Protein 9EY0 (pdb70)

GO terms:
  GO:0005515 protein binding (F, IPI)
  GO:0000049 tRNA binding (F, IDA)
  GO:0042645 mitochondrial nucleoid (C, IDA)
  GO:0003857 (3S)-3-hydroxyacyl-CoA dehydrogenase (NAD+) activity (F, IDA)
  GO:0008709 cholate 7-alpha-dehydrogenase (NAD+) activity (F, IDA)
  GO:0044594 17-beta-hydroxysteroid dehydrogenase (NAD+) activity (F, IDA)
  GO:0030678 mitochondrial ribonuclease P complex (C, IDA)
  GO:1990180 mitochondrial tRNA 3'-end processing (P, IDA)
  GO:0051289 protein homotetramerization (P, IDA)
  GO:0097745 mitochondrial tRNA 5'-end processing (P, IDA)
  GO:0006550 L-isoleucine catabolic process (P, IDA)
  GO:0006635 fatty acid beta-oxidation (P, IDA)
  GO:0006699 bile acid biosynthetic process (P, IDA)
  GO:0008207 C21-steroid hormone metabolic process (P, IDA)
  GO:0008209 androgen metabolic process (P, IDA)
  GO:0008210 estrogen metabolic process (P, IDA)
  GO:0106281 chenodeoxycholate 7-alpha-dehydrogenase (NAD+) activity (F, IDA)
  GO:0106282 isoursodeoxycholate 7-beta-dehydrogenase (NAD+) activity (F, IDA)
  GO:0106283 ursodeoxycholate 7-beta-dehydrogenase (NAD+) activity (F, IDA)
  GO:0062173 brexanolone metabolic process (P, IDA)

Foldseek 3Di:
DLALAEEEFEQCQFFLNVLLQLVSLVVHYAYEYEYAPPSPSQVSQVVSPPSYYYQHAALLDLVSLLSSVVVSCVSRNAHAEYEYDDFAFDQAACADPVVRDHDDPVRLVVRQSRLAVSLVSNLVNNLVRLLVAAQDPVQASHEYEYEAALLCVPNDGRGPSNNVRSVNCLVCQQVVLVVCVVNHYAGEYEHEYFAPGPNNVPDDPVVQQVVLCQQPPPSGGHYSNVVSVVVVVCRPDSPDGSYYHYHYNPGDDDD/DLAAAEEEQEPCQFFLNVLLQLVSLVVRYAYEYEYAPPSNSQVSQVVSPPSYHYQHAALLDLVSLLSSVVVSCVSRNAHAEYEYPWFDFWFDACADPVVRDHDDVPVLVVRLSTLAVSLVSNVVNNLVRLLPADQDPLGASHEYEHEAALCLPPNDGRRPSNNVNSVVCLVCQQVVLVVCVVSRYAGEYEHEYFAPTPVLVVDDCVVQQVCLCQQPPPSGHHYSNVVSVVVVVCSPDSPHHSYYHYHYNPGHDDD/DLAAAEEEQEQCLFFLNVLLQLVSLVVHYAYEYEEAPVGPNQVSQVVSPLSYYYQHAALLDLVSLLVSVVVSCVSRNAHAEYEADDADAFFAACADPVVGDHDDPVSLVVRLSRLAVSLVSNLVNNLVRLLPADQDPVGASHEYEYEAALLCPPNDGRCPSNNVNSVNCLVCQQVVLVVCVVSHYAGEYEHEYFACTPVNVPDDVVVQQVCLCQQPPPSHHHYSNVSSVVVVVCRPDSPDGSYYHYNYNPGRDDD/DLALAEEEQEPCQFFLSVLLCLVSLVVRYAYEYEEAPPSRSQVSQVVSPLSYYYQHAALLDLVSLLVSVVVSCVSRNAHAEYHADWFDFWQAACADPVVRDHDDVVVLVVRLSTLAVSLVSNVVNNLVRLLPADQDPVGASHEYEYEAALCCPFNDGRRPSNNVRSVNCLVCQQVVLVVCVVSRYAGEYEHEYQAPTPVLVVPDPVVSLVCLCQQPPPSGGHYSNVVSVVVVVCRPDSPHGSYYHYHYNPGRDDD/DDDLVVVVVVCPPVPPFAAFFWKKKWWAALQALLQHGKIKIDTPNAIEIEQQAFCSVQLCQAQVNDLLGHAEYEYFALDNSRCFNVLVSLVVNQVSQAAEHEYEYAPLVVLLVVLLCLQSPDSPRYHYHYAYLPHDWDDDSFKIKHWDWFAFCLPRRITIKIKIWTAKGFFDADPVVCVVVPQDDDDPSCVPCVVCLRVQHWDADPNDTDTSPVRGDHIDRTAMEMEGEDADQRRLVRVLPPPVLLVQAQDDVRAHAEYEYAYEPVNCQDPSNLVSVCSNDLNYAYEYRHNVDFADRLLLQQLVLLLLCLLPCVQRPHWDTADDGPRDHDRGARRWMAIDPPDGDTDPPSGDDRDNVVSNVVSVPFDCQVVLSVVLCCCPVVHDADPDDDDPDFKKWFQAFAAAQQHSWGAQGKMKTDHDQQAIEIAFFAGSSLSSLCRLQHNCSLSVLRRHAEYEFQASRNSTHSGVQVSQVVSVVSCVVVPHDQAAHEYEYAPSVVSSQVSCCVRRHNRCRNHDYAYNQQQAPPGDDDDVSNVVSVVSSCVSSQFPGWHKDAAQDPPRGIWIKTHHPVGAIETEHDFHFLDPVSLVVQAAHAEYEAEAAAEPPCVVVCVVRHHYHPVRRVVSCVSSVYQAYEYGSYYCLLSQDDADDPVDDLRYAYDTRRGMDDSSCSNVRVSSVVSSCSSCVVVNVPSCVVVVVVVVVVVD/DVQVVVVVVVVVVVLLAADDDDVVLSVVLVPPPDVVSNSVSRNVVSVVVVCVVVVVVVVVVVVVVVVVVVVVHDDDDDDPPVVVVLVVVLLVLLLVQLVDFQEEEEEAPCLVVDDPVFLLVLLVLVVLQLVVQSPAPRHHQYEYELDDCPGPNNVSNCVVCVVCPVVDSHHYDNHHPVVVDPQAQEEEEDQPAPAADAAQDRSHYYYYYSGGPPPDDPCPSVVVCVVDVHHYYYYVCVVWFAFDDDDRDDGSNLVSQLSSCRVVVHHCVVSCPSPDCVGTDDTD

Radius of gyration: 51.42 Å; Cα contacts (8 Å, |Δi|>4): 4508; chains: 6; bounding box: 85×102×154 Å

Secondary structure (DSSP, 8-state):
--TT-EEEEETTTSHHHHHHHHHHHHTT-EEEEEE-GGG-HHHHHHHH-TTEEEEE--TT-HHHHHHHHHHHHHHHS---EEEE---------SEETTTTEE--HHHHHHHIIIIIIHHHHHHHHHHHHHHHSPP-TT---EEEEEE--GGGTS--TT-HHHHHHHHHHHHHHHHHHHHHTTTTEEEEEEEE-SBSSHHHHTS-HHHHHHHHHTSSSS-SPBPHHHHHHHHHHHHH-TT--S-EEEESSS-----/--TT-EEEEETTTSHHHHHHHHHHHHTT-EEEEE--GGG-HHHHHHHH-TTEEE----TT-HHHHHHHHHHHHHHHS---EEEE---------SEETTTTEE--HHHHHHHIIIIIIHHHHHHHHHHHHHHHSPP-TTS--EEEEEE--THHHH--TT-HHHHHHHHHHHHHHHHHHHHHTTTTEEEEEEEE-SB--HHHHTS-HHHHHHHHHHSSSS-SPBPHHHHHHHHHHHHH-TT--S-EEEESSS-----/--TT-EEEEETTTSHHHHHHHHHHHHTT-EEEEE--TTSTHHHHHHHH-TTEEE----TT-HHHHHHHHHHHHHHHS---EEEE---------SEETTTTEE--HHHHHHHIIIIIIHHHHHHHHHHHHHTTSPP-TT---EEEEEE--GGGTS--TT-HHHHHHHHHHHHHHHHHHHHHTTTTEEEEEE---SB--HHHHTS-HHHHHHHHHHSSSS-SPBPHHHHHHHHHHHHH-TT--S-EE--STT-----/--TT-EEEEETTTSTHHHHHHHHHHHTT-EEEEEE-GGG-HHHHHHHH-TTEEEEE--TT-HHHHHHHHHHHHHHHS---EEEE---------SEETTTTEE--HHHHHHHIIIIIIHHHHHHHHHHHHHHTSPP-TT---EEEEEE--GGGTS--TT-HHHHHHHHHHHHHHHHHHHHHTTTTEEEEEE---SBSSHHHHHS-HHHHHHHHHHSSSS-SPBPHHHHHHHHHHHHH-TT--S-EE--SSS-----/--HHHHHHHHHTTT-S--S-S-EEEEEEEE--TTT-EEEEEEESS-EEEE---TTHHHHHHHTT--STT--EEE-SSSSHHHHTTHHHHHHHHHHHT-SEEEEEESTTHHHHHHHHHHHH---TTSEEEEEETTSPPEE-SSEEEEEEEEE----TTEEEEEEEEEPPBPPPB-HHHHHHHT---SGGGTHHHHHHHHTT--EEETTEEE-TTTTBPPPB---EEEEEE--SGGGHHHHHT-HHHHHHHS-SSS--SEEEEE--HHHHTSHHHHHHHHHT-TTSEEEE-STT----S-HHHHHHHHHHHHH-TTTSPPP------SS--EE--TT-EEEEES--EEE-TT-----HHHHHHHHHTSSSHHHHHHHHHHHHHSSPPPSS---S-SEEEEEE-BSSS--SS-PBSEEEEEEETTEEEES---TTHHHHHHHHHGGGHHHHHHTEEEEE---S-HHHHTTHHHHHHHHHHHHHHHTPPP-PEEEEE-TTHHHHHHHHHHHT---GGGEEEEESSTTBTTPPP--HHHHHHHHHHHHHHTEEEEEB-B-BSSSS-B-EEEEETTS-EEEE--S-BS-HHHHHHTTT-SEEEEE--B-TT-HHHHHHHT--BHHHHHHHHHHHT-S-EEEE---TTSSS-----TT--TTEEE--TTEEEEGGGGGGGGGGHHHHHHHTHHHHHHHHHHHHHHHHHHH-/-HHHHHHHHHHHHT-S--S---HHHHHHHHH--SHHHHHHHHHHHHHHHHHHHHHHHHHHHHHHHHHHHHHH----SS-S-HHHHHHHHHHHHHHHHHHHSPEEEEE---GGG--HHHHHHHHHHHHHHHHHHHHSSS--EEEEES--TTSHHHHHHHHHHGGGGGG-SSEE-SS-GGGTS-GGGEEEE-TT-SSBP-S--TTSEEEEE----SS--TTHHHHHHHHTT-EEEB--HHHHEEE-SS-S---HHHHHHHHHHHHTT--HHHHGGGS-GGGEEEE-

Solvent-accessible surface area: 75949 Å² total; per-residue (Å²): 116,1,153,52,44,8,1,0,0,3,8,0,4,52,22,18,0,25,13,0,0,85,79,2,22,68,84,22,1,13,0,0,0,0,21,75,94,130,37,40,0,87,66,40,3,152,148,28,32,142,66,6,26,22,0,73,3,41,10,33,32,67,145,48,0,90,87,3,5,63,73,0,68,70,108,48,40,76,0,10,2,0,0,6,22,25,30,56,43,24,68,16,36,0,23,18,54,74,101,53,85,46,1,74,32,103,36,0,32,96,0,0,28,29,0,0,11,0,8,0,0,0,0,1,18,0,0,11,36,0,6,103,5,124,68,67,188,45,26,41,44,2,2,0,0,0,12,1,12,7,2,7,78,8,0,31,11,1,41,0,0,16,0,0,0,6,3,0,1,35,3,0,1,6,0,0,0,5,4,0,7,105,15,1,0,0,0,0,0,0,0,9,16,5,5,41,19,86,75,19,88,97,38,50,128,39,0,13,87,28,2,15,61,31,2,26,19,8,67,91,45,0,68,28,53,14,0,1,23,0,0,14,5,0,11,62,0,56,0,0,0,3,13,23,0,24,0,1,0,1,3,38,8,12,35,114,4,145,53,46,6,0,0,0,2,9,0,4,58,19,24,1,27,15,0,0,89,79,2,20,67,77,21,0,9,0,0,0,0,24,75,96,135,40,27,0,93,36,40,7,155,143,28,30,141,64,9,28,28,0,66,3,45,12,35,37,69,140,36,0,88,76,3,4,60,73,0,73,69,120,50,43,97,0,13,1,0,0,5,22,22,37,69,53,22,96,25,84,0,18,25,51,189,152,52,99,47,2,58,18,112,33,0,45,119,0,0,33,33,0,0,16,1,8,0,0,1,0,6,21,0,0,13,31,0,6,123,10,137,57,65,178,46,28,36,30,2,0,0,0,2,14,1,10,4,6,8,74,6,0,53,50,6,44,0,1,38,0,0,0,9,3,0,1,37,1,2,4,7,0,0,0,5,3,0,9,96,10,1,0,1,0,0,0,0,0,9,18,26,8,25,16,75,118,21,74,94,82,80,112,177,63,20,83,104,26,17,66,62,2,22,17,6,65,81,28,0,68,26,59,20,0,0,28,2,0,17,6,0,9,61,1,57,0,1,0,2,19,21,1,25,0,1,0,0,7,20,14,59,74,116,2,154,52,45,6,1,0,0,3,8,0,7,63,18,22,0,27,15,0,0,95,82,1,20,66,81,27,1,13,0,0,0,1,25,72,96,135,33,49,0,99,60,42,5,156,153,29,33,126,64,8,28,18,1,69,3,44,11,37,40,68,128,51,0,69,71,2,2,63,65,0,85,70,96,50,42,77,0,15,2,1,0,4,22,25,41,34,5,6,18,16,63,0,19,28,74,199,134,51,88,44,0,64,15,119,35,0,36,79,0,1,36,33,1,0,15,0,10,0,0,1,1,6,20,0,0,13,44,0,5,115,9,127,71,70,176,44,28,36,45,2,2,0,0,2,16,1,14,7,2,8,75,8,0,14,29,0,9,0,1,28,0,0,0,11,4,0,2,31,3,2,5,6,0,1,0,6,0,0,8,110,11,1,0,0,0,0,0,0,0,6,14,8,7,21,21,80,72,12,74,90,46,79,123,117,3,21,95,24,3,20,74,37,0,25,18,7,68,82,33,0,67,33,59,16,0,1,26,2,0,13,5,0,13,55,1,51,0,0,0,2,15,20,0,23,0,1,0,0,5,36,10,3,46,117,3,146,48,48,6,1,0,0,2,6,0,3,61,18,24,1,23,16,0,0,89,82,2,20,69,81,18,1,12,0,0,0,0,27,82,97,130,41,27,0,91,53,44,7,165,144,32,33,121,58,7,30,27,1,66,4,50,10,31,38,72,146,50,0,75,69,4,7,62,71,0,73,69,97,48,38,97,0,11,1,0,0,5,20,21,39,63,41,21,102,28,71,0,12,29,44,185,133,52,102,50,2,68,23,122,35,0,39,108,0,0,37,30,0,0,21,0,8,0,0,0,1,6,19,0,0,13,43,0,5,121,7,139,55,66,177,50,28,35,44,3,0,0,0,2,11,2,12,4,3,7,74,10,0,48,52,4,43,0,0,33,0,0,0,8,3,0,2,31,2,2,6,3,0,0,0,6,5,0,9,117,10,2,0,0,0,0,0,0,0,12,6,30,9,32,18,82,97,21,90,86,79,80,130,177,60,11,95,116,16,14,70,66,1,24,18,5,73,84,42,0,67,27,58,16,0,1,25,1,0,15,5,0,10,60,0,53,0,0,0,1,16,20,0,27,0,0,0,0,6,24,16,33,89,146,30,164,42,62,82,49,101,132,177,62,21,130,56,25,144,56,34,12,0,92,36,1,37,2,11,0,0,0,0,7,13,25,25,6,21,25,0,0,4,1,38,0,78,46,6,26,0,0,0,1,0,1,20,14,0,5,10,4,0,60,16,28,173,12,133,18,33,89,1,35,1,0,1,0,0,43,13,34,3,56,7,0,0,1,0,0,13,0,2,41,19,0,49,118,51,38,2,69,96,0,16,0,0,0,0,54,12,0,69,68,0,18,69,0,2,98,57,25,24,22,96,22,159,69,9,86,33,36,31,60,26,38,91,27,109,107,27,120,13,42,0,0,18,0,49,19,12,53,4,100,25,156,124,54,86,37,7,0,0,0,0,0,0,66,0,54,76,42,57,9,102,30,59,26,101,90,2,68,149,88,44,21,71,34,29,126,79,53,22,63,92,43,55,47,12,16,79,89,33,116,54,30,85,54,157,74,135,91,15,95,0,94,113,13,12,56,122,42,47,103,7,15,1,2,0,0,0,16,0,25,61,100,43,5,0,56,15,0,15,107,25,72,35,0,93,125,20,11,52,111,102,134,32,91,3,4,0,0,0,0,12,3,46,46,81,2,4,88,31,77,83,0,21,109,0,0,109,96,9,21,136,106,8,68,10,0,0,3,10,76,84,6,93,31,31,6,4,32,42,1,22,45,10,2,14,8,1,26,39,0,18,64,83,0,0,32,88,22,59,73,101,154,142,35,99,11,114,62,38,62,0,49,2,15,0,33,4,19,6,2,85,153,114,73,48,36,123,113,30,50,51,104,47,50,55,110,102,17,42,92,65,0,74,130,48,109,97,0,89,123,19,13,93,78,4,84,130,46,27,107,121,24,139,81,71,110,122,144,85,72,130,74,1,30,0,1,0,0,0,0,0,16,74,38,4,50,71,12,1,2,2,1,0,0,0,0,9,6,25,89,111,9,2,1,0,0,0,0,0,9,13,0,6,2,0,0,0,21,18,34,0,102,70,0,36,110,1,0,18,21,7,18,1,1,1,0,0,0,29,66,36,15,0,0,3,0,1,0,10,0,0,32,37,3,57,101,1,2,71,84,81,61,87,106,76,85,59,2,15,0,0,0,0,69,99,0,91,32,0,0,71,60,0,34,67,46,3,25,76,0,31,94,4,16,23,22,0,30,0,124,20,12,38,102,84,30,120,139,30,65,102,51,28,56,154,42,27,64,26,0,34,153,58,0,65,5,112,78,4,40,1,11,93,12,127,25,50,164,98,0,6,0,0,0,0,28,25,95,92,53,33,36,0,0,2,1,2,2,0,23,28,9,98,36,0,12,157,24,0,123,82,2,16,0,0,0,0,0,1,7,1,10,31,43,8,68,104,62,0,80,130,99,48,23,0,0,3,32,52,0,10,52,0,0,92,116,0,86,0,73,2,1,0,0,2,6,0,7,33,110,3,31,52,0,2,21,37,11,134,77,42,58,122,65,5,1,3,0,5,6,0,3,44,0,11,11,33,23,12,77,25,9,28,84,2,32,67,0,7,97,10,15,3,40,44,40,40,97,75,5,60,77,90,54,120,106,65,103,70,81,134,118,70,82,90,19,88,98,58,1,83,89,7,72,97,69,54,69,89,11,2,126,129,34,85,106,91,42,9,120,26,0,95,112,24,149,40,95,82,30,29,110,143,46,0,121,102,11,83,55,98,32,129,80,114,102,58,164,91,122,166,121,117,103,95,58,51,25,118,98,108,19,130,108,141,187,195,53,104,23,25,46,220,56,23,108,145,10,41,75,34,12,37,6,11,73,9,2,46,8,13,55,38,20,18,34,0,0,1,2,0,24,0,28,138,86,21,121,132,119,0,11,66,45,0,0,34,28,2,38,80,0,6,12,86,5,63,138,29,117,55,8,4,15,2,27,4,0,24,5,71,109,106,14,43,0,23,136,26,0,53,138,105,29,117,119,81,18,97,124,1,22,0,40,41,16,97,104,24,7,33,102,64,25,84,87,121,19,1,2,1,12,16,46,61,6,101,77,78,0,82,80,18,82,37,82,40,9,0,0,8,14,0,29,14,33,116,44,94,58,100,23,25,21,33,51,36,1,134,157,58,134,14,58,9,19,16,22,3,8,55,103,42,2,38,16,99,107,47,65,70,62,23,45,9,14,27,20,0,47,0,0,6,26,14,8,58,109,15,86,25,83,100,0,1,78,73,1,21,116,169,19,16,80,39,56,132

Sequence (2008 aa):
SVKGLVAVITGGASGLGLATAERLVGQGASAVLLDLPNSGGEAQAKKLGNNCVFAPADVTSEKDVQTALALAKGKFGRVDVAVNCAGIAVASKTYNLKKGQTHTLEDFQRVLDVNLMGTFNVIRLVAGEMGQNEPDQGGQRGVIINTASVAAFEGQVGQAAYSASKGGIVGMTLPIARDLAPIGIRVMTIAPGLFGTPLLTSLPEKVCNFLASQVPFPSRLGDPAEYAHLVQAIIENPFLNGEVIRLDGAIRMQPSVKGLVAVITGGASGLGLATAERLVGQGASAVLLDLPNSGGEAQAKKLGNNCVFAPADVTSEKDVQTALALAKGKFGRVDVAVNCAGIAVASKTYNLKKGQTHTLEDFQRVLDVNLMGTFNVIRLVAGEMGQNEPDQGGQRGVIINTASVAAFEGQVGQAAYSASKGGIVGMTLPIARDLAPIGIRVMTIAPGLFGTPLLTSLPEKVCNFLASQVPFPSRLGDPAEYAHLVQAIIENPFLNGEVIRLDGAIRMQPSVKGLVAVITGGASGLGLATAERLVGQGASAVLLDLPNSGGEAQAKKLGNNCVFAPADVTSEKDVQTALALAKGKFGRVDVAVNCAGIAVASKTYNLKKGQTHTLEDFQRVLDVNLMGTFNVIRLVAGEMGQNEPDQGGQRGVIINTASVAAFEGQVGQAAYSASKGGIVGMTLPIARDLAPIGIRVMTIAPGLFGTPLLTSLPEKVCNFLASQVPFPSRLGDPAEYAHLVQAIIENPFLNGEVIRLDGAIRMQPSVKGLVAVITGGASGLGLATAERLVGQGASAVLLDLPNSGGEAQAKKLGNNCVFAPADVTSEKDVQTALALAKGKFGRVDVAVNCAGIAVASKTYNLKKGQTHTLEDFQRVLDVNLMGTFNVIRLVAGEMGQNEPDQGGQRGVIINTASVAAFEGQVGQAAYSASKGGIVGMTLPIARDLAPIGIRVMTIAPGLFGTPLLTSLPEKVCNFLASQVPFPSRLGDPAEYAHLVQAIIENPFLNGEVIRLDGAIRMQPPLRHLRTREKRGPSGCSGGPNTVYLQVVAAGSRDSGAALYVFSEFNRYLFNCGEGVQRLMQEHKLKVARLDNIFLTRMHWSNVGGLSGMILTLKETGLPKCVLSGPPQLEKYLEAIKIFSGPLKGIELAVRPHSAPEYEDETMTVYQIPIHSERDSSLVVAFICKLHLKRGNFLVLKAKEMGLPVGTAAIAPIIAAVKDGKSITHEGREILAEELCTPPDPGAAFVVVECPDESFIQPICENATFQRYQGKADAPVALVVHMAPASVLVDSRYQQWMERFGPDTQHLVLNENCASVHNLRSHKIQTQLNLIHPDIFPLLTSFPTLSVPMVQGECLLKYQLRPRREWQRDAIITCNPEEFIVEALQLPNFQQSVQEYRRSAQDGPAPAEKRSQYPEIIFLGTGSAIPMKIRNVSATLVNISPDTSLLLDCGEGTFGQLCRHYGDQVDRVLGTLAAVFVSHLHADHHTGLPSILLQRERALASLGKPLHPLLVVAPNQLKAWLQQYHNQCQEVLHHISMIPAKCLQEGAEISSPAVERLISSLLRTCDLEEFQTCLVRHCKHAFGCALVHTSGWKVVYSGDTMPCEALVRMGKDATLLIHEATLEDGLEEEAVEKTHSTTSQAISVGMRMNAEFIMLNHFSQRYAKVPLFSPNFSEKVGVAFDHMKVCFGDFPTMPKLIPPLKALFAGDIEEMEERREKRELRQVRAATREFIEMWRLLGREVPEHITEEELKTLMECVSNTAKKKYLKYLYTKEKVKKARQIKKEMKAAAREEAKNIKKNFLFLRLWDRNMDIAMGWKGAQAMQFGQPLVFDMAYENYMKRKELQNTVSQLLESEGWNRRNVDPFHIYFCNLKIDGALHRELVKRYQEKWDKLLLTSTEKSHVDLFPKDSIIYLTADSPNVMTTFRHDKVYVIGSFVDKSMQPGTSLAKAKRLNLATECLPLDKYLQWEIGNKNLTLDQMIRILLCLKNNGNWQEALQFVPKRKHTGFL

InterPro domains:
  IPR002347 Short-chain dehydrogenase/reductase SDR [PF00106] (12-211)
  IPR002347 Short-chain dehydrogenase/reductase SDR [PR00080] (83-94)
  IPR002347 Short-chain dehydrogenase/reductase SDR [PR00080] (148-156)
  IPR002347 Short-chain dehydrogenase/reductase SDR [PR00080] (168-187)
  IPR002347 Short-chain dehydrogenase/reductase SDR [PR00081] (12-29)
  IPR002347 Short-chain dehydrogenase/reductase SDR [PR00081] (83-94)
  IPR002347 Short-chain dehydrogenase/reductase SDR [PR00081] (142-158)
  IPR002347 Short-chain dehydrogenase/reductase SDR [PR00081] (168-187)
  IPR002347 Short-chain dehydrogenase/reductase SDR [PR00081] (189-206)
  IPR002347 Short-chain dehydrogenase/reductase SDR [PR00081] (223-243)
  IPR020904 Short-chain dehydrogenase/reductase, conserved site [PS00061] (155-183)
  IPR036291 NAD(P)-binding domain superfamily [SSF51735] (8-257)

B-factor: mean 76.3, std 23.93, range [22.12, 186.42]

Structure (mmCIF, N/CA/C/O backbone):
data_9EY0
#
_entry.id   9EY0
#
_cell.length_a   1.00
_cell.length_b   1.00
_cell.length_c   1.00
_cell.angle_alpha   90.00
_cell.angle_beta   90.00
_cell.angle_gamma   90.00
#
_symmetry.space_group_name_H-M   'P 1'
#
loop_
_entity.id
_entity.type
_entity.pdbx_description
1 polymer '3-hydroxyacyl-CoA dehydrogenase type-2'
2 polymer 'Zinc phosphodiesterase ELAC protein 2'
3 polymer mt-tRNA-His
4 polymer 'tRNA methyltransferase 10 homolog C'
5 non-polymer 'ZINC ION'
6 non-polymer "GUANOSINE-5'-TRIPHOSPHATE"
7 non-polymer S-ADENOSYLMETHIONINE
#
loop_
_atom_site.group_PDB
_atom_site.id
_atom_site.type_symbol
_atom_site.label_atom_id
_atom_site.label_alt_id
_atom_site.label_comp_id
_atom_site.label_asym_id
_atom_site.label_entity_id
_atom_site.label_seq_id
_atom_site.pdbx_PDB_ins_code
_atom_site.Cartn_x
_atom_site.Cartn_y
_atom_site.Cartn_z
_atom_site.occupancy
_atom_site.B_iso_or_equiv
_atom_site.auth_seq_id
_atom_site.auth_comp_id
_atom_site.auth_asym_id
_atom_site.auth_atom_id
_atom_site.pdbx_PDB_model_num
ATOM 1 N N . SER A 1 7 ? 235.956 193.660 182.890 1.00 68.12 7 SER A N 1
ATOM 2 C CA . SER A 1 7 ? 236.916 193.753 183.983 1.00 75.65 7 SER A CA 1
ATOM 3 C C . SER A 1 7 ? 237.482 195.164 184.088 1.00 79.21 7 SER A C 1
ATOM 4 O O . SER A 1 7 ? 237.333 195.972 183.171 1.00 82.07 7 SER A O 1
ATOM 7 N N . VAL A 1 8 ? 238.133 195.454 185.215 1.00 70.27 8 VAL A N 1
ATOM 8 C CA . VAL A 1 8 ? 238.720 196.766 185.460 1.00 65.75 8 VAL A CA 1
ATOM 9 C C . VAL A 1 8 ? 240.234 196.755 185.276 1.00 67.61 8 VAL A C 1
ATOM 10 O O . VAL A 1 8 ? 240.909 197.712 185.668 1.00 71.67 8 VAL A O 1
ATOM 14 N N . LYS A 1 9 ? 240.785 195.697 184.687 1.00 68.17 9 LYS A N 1
ATOM 15 C CA . LYS A 1 9 ? 242.224 195.624 184.479 1.00 68.13 9 LYS A CA 1
ATOM 16 C C . LYS A 1 9 ? 242.651 196.653 183.439 1.00 74.82 9 LYS A C 1
ATOM 17 O O . LYS A 1 9 ? 242.076 196.727 182.349 1.00 72.18 9 LYS A O 1
ATOM 23 N N . GLY A 1 10 ? 243.664 197.449 183.780 1.00 68.08 10 GLY A N 1
ATOM 24 C CA . GLY A 1 10 ? 244.198 198.447 182.881 1.00 58.74 10 GLY A CA 1
ATOM 25 C C . GLY A 1 10 ? 243.506 199.792 182.931 1.00 61.93 10 GLY A C 1
ATOM 26 O O . GLY A 1 10 ? 244.052 200.769 182.401 1.00 69.43 10 GLY A O 1
ATOM 27 N N . LEU A 1 11 ? 242.331 199.879 183.546 1.00 66.87 11 LEU A N 1
ATOM 28 C CA . LEU A 1 11 ? 241.613 201.143 183.609 1.00 63.76 11 LEU A CA 1
ATOM 29 C C . LEU A 1 11 ? 242.294 202.102 184.578 1.00 63.57 11 LEU A C 1
ATOM 30 O O . LEU A 1 11 ? 242.908 201.694 185.568 1.00 73.75 11 LEU A O 1
ATOM 35 N N . VAL A 1 12 ? 242.179 203.393 184.280 1.00 57.93 12 VAL A N 1
ATOM 36 C CA . VAL A 1 12 ? 242.717 204.459 185.118 1.00 57.19 12 VAL A CA 1
ATOM 37 C C . VAL A 1 12 ? 241.540 205.170 185.769 1.00 63.64 12 VAL A C 1
ATOM 38 O O . VAL A 1 12 ? 240.643 205.663 185.074 1.00 72.32 12 VAL A O 1
ATOM 42 N N . ALA A 1 13 ? 241.544 205.225 187.097 1.00 56.77 13 ALA A N 1
ATOM 43 C CA . ALA A 1 13 ? 240.446 205.791 187.868 1.00 54.89 13 ALA A CA 1
ATOM 44 C C . ALA A 1 13 ? 240.921 207.035 188.604 1.00 57.50 13 ALA A C 1
ATOM 45 O O . ALA A 1 13 ? 241.982 207.021 189.238 1.00 66.42 13 ALA A O 1
ATOM 47 N N . VAL A 1 14 ? 240.137 208.104 188.516 1.00 56.68 14 VAL A N 1
ATOM 48 C CA . VAL A 1 14 ? 240.385 209.340 189.249 1.00 53.43 14 VAL A CA 1
ATOM 49 C C . VAL A 1 14 ? 239.339 209.402 190.354 1.00 56.21 14 VAL A C 1
ATOM 50 O O . VAL A 1 14 ? 238.172 209.725 190.104 1.00 65.33 14 VAL A O 1
ATOM 54 N N . ILE A 1 15 ? 239.751 209.096 191.578 1.00 52.65 15 ILE A N 1
ATOM 55 C CA . ILE A 1 15 ? 238.846 209.005 192.717 1.00 51.80 15 ILE A CA 1
ATOM 56 C C . ILE A 1 15 ? 238.970 210.295 193.516 1.00 52.37 15 ILE A C 1
ATOM 57 O O . ILE A 1 15 ? 240.027 210.589 194.084 1.00 60.36 15 ILE A O 1
ATOM 62 N N . THR A 1 16 ? 237.887 211.065 193.561 1.00 58.66 16 THR A N 1
ATOM 63 C CA . THR A 1 16 ? 237.858 212.293 194.339 1.00 56.60 16 THR A CA 1
ATOM 64 C C . THR A 1 16 ? 237.677 211.971 195.816 1.00 51.61 16 THR A C 1
ATOM 65 O O . THR A 1 16 ? 236.844 211.140 196.188 1.00 58.19 16 THR A O 1
ATOM 69 N N . GLY A 1 17 ? 238.464 212.633 196.657 1.00 62.11 17 GLY A N 1
ATOM 70 C CA . GLY A 1 17 ? 238.437 212.332 198.079 1.00 61.54 17 GLY A CA 1
ATOM 71 C C . GLY A 1 17 ? 238.836 210.905 198.382 1.00 63.92 17 GLY A C 1
ATOM 72 O O . GLY A 1 17 ? 238.208 210.249 199.222 1.00 65.97 17 GLY A O 1
ATOM 73 N N . GLY A 1 18 ? 239.873 210.408 197.714 1.00 66.02 18 GLY A N 1
ATOM 74 C CA . GLY A 1 18 ? 240.308 209.035 197.834 1.00 61.37 18 GLY A CA 1
ATOM 75 C C . GLY A 1 18 ? 241.321 208.767 198.924 1.00 68.30 18 GLY A C 1
ATOM 76 O O . GLY A 1 18 ? 241.857 207.656 198.990 1.00 74.76 18 GLY A O 1
ATOM 77 N N . ALA A 1 19 ? 241.605 209.743 199.782 1.00 73.06 19 ALA A N 1
ATOM 78 C CA . ALA A 1 19 ? 242.568 209.570 200.859 1.00 70.71 19 ALA A CA 1
ATOM 79 C C . ALA A 1 19 ? 241.954 208.965 202.114 1.00 67.62 19 ALA A C 1
ATOM 80 O O . ALA A 1 19 ? 242.685 208.688 203.071 1.00 69.09 19 ALA A O 1
ATOM 82 N N . SER A 1 20 ? 240.641 208.754 202.139 1.00 64.07 20 SER A N 1
ATOM 83 C CA . SER A 1 20 ? 239.977 208.178 203.302 1.00 65.97 20 SER A CA 1
ATOM 84 C C . SER A 1 20 ? 238.519 207.926 202.947 1.00 71.44 20 SER A C 1
ATOM 85 O O . SER A 1 20 ? 238.025 208.373 201.908 1.00 73.11 20 SER A O 1
ATOM 88 N N . GLY A 1 21 ? 237.834 207.201 203.829 1.00 72.56 21 GLY A N 1
ATOM 89 C CA . GLY A 1 21 ? 236.413 206.961 203.638 1.00 68.19 21 GLY A CA 1
ATOM 90 C C . GLY A 1 21 ? 236.142 206.080 202.434 1.00 64.49 21 GLY A C 1
ATOM 91 O O . GLY A 1 21 ? 236.921 205.182 202.095 1.00 66.52 21 GLY A O 1
ATOM 92 N N . LEU A 1 22 ? 235.010 206.339 201.776 1.00 62.72 22 LEU A N 1
ATOM 93 C CA . LEU A 1 22 ? 234.607 205.519 200.638 1.00 53.26 22 LEU A CA 1
ATOM 94 C C . LEU A 1 22 ? 235.615 205.616 199.501 1.00 55.59 22 LEU A C 1
ATOM 95 O O . LEU A 1 22 ? 235.914 204.614 198.840 1.00 67.91 22 LEU A O 1
ATOM 100 N N . GLY A 1 23 ? 236.146 206.814 199.253 1.00 56.20 23 GLY A N 1
ATOM 101 C CA . GLY A 1 23 ? 237.082 206.980 198.153 1.00 57.14 23 GLY A CA 1
ATOM 102 C C . GLY A 1 23 ? 238.304 206.093 198.285 1.00 57.02 23 GLY A C 1
ATOM 103 O O . GLY A 1 23 ? 238.738 205.469 197.314 1.00 61.42 23 GLY A O 1
ATOM 104 N N . LEU A 1 24 ? 238.879 206.025 199.488 1.00 54.64 24 LEU A N 1
ATOM 105 C CA . LEU A 1 24 ? 240.045 205.173 199.696 1.00 52.86 24 LEU A CA 1
ATOM 106 C C . LEU A 1 24 ? 239.697 203.705 199.493 1.00 56.56 24 LEU A C 1
ATOM 107 O O . LEU A 1 24 ? 240.478 202.952 198.900 1.00 63.48 24 LEU A O 1
ATOM 112 N N . ALA A 1 25 ? 238.529 203.278 199.978 1.00 54.82 25 ALA A N 1
ATOM 113 C CA . ALA A 1 25 ? 238.117 201.891 199.791 1.00 52.17 25 ALA A CA 1
ATOM 114 C C . ALA A 1 25 ? 237.973 201.558 198.312 1.00 55.00 25 ALA A C 1
ATOM 115 O O . ALA A 1 25 ? 238.374 200.475 197.869 1.00 58.25 25 ALA A O 1
ATOM 117 N N . THR A 1 26 ? 237.399 202.476 197.532 1.00 54.74 26 THR A N 1
ATOM 118 C CA . THR A 1 26 ? 237.283 202.252 196.095 1.00 48.75 26 THR A CA 1
ATOM 119 C C . THR A 1 26 ? 238.656 202.149 195.444 1.00 51.54 26 THR A C 1
ATOM 120 O O . THR A 1 26 ? 238.874 201.306 194.566 1.00 63.37 26 THR A O 1
ATOM 124 N N . ALA A 1 27 ? 239.596 203.000 195.861 1.00 55.92 27 ALA A N 1
ATOM 125 C CA . ALA A 1 27 ? 240.944 202.938 195.306 1.00 51.75 27 ALA A CA 1
ATOM 126 C C . ALA A 1 27 ? 241.608 201.605 195.624 1.00 53.35 27 ALA A C 1
ATOM 127 O O . ALA A 1 27 ? 242.282 201.018 194.769 1.00 58.85 27 ALA A O 1
ATOM 129 N N . GLU A 1 28 ? 241.430 201.110 196.850 1.00 54.75 28 GLU A N 1
ATOM 130 C CA . GLU A 1 28 ? 242.070 199.858 197.240 1.00 53.67 28 GLU A CA 1
ATOM 131 C C . GLU A 1 28 ? 241.579 198.696 196.388 1.00 53.71 28 GLU A C 1
ATOM 132 O O . GLU A 1 28 ? 242.377 197.867 195.936 1.00 60.39 28 GLU A O 1
ATOM 138 N N . ARG A 1 29 ? 240.267 198.615 196.157 1.00 48.94 29 ARG A N 1
ATOM 139 C CA . ARG A 1 29 ? 239.725 197.504 195.381 1.00 47.55 29 ARG A CA 1
ATOM 140 C C . ARG A 1 29 ? 240.153 197.593 193.922 1.00 57.36 29 ARG A C 1
ATOM 141 O O . ARG A 1 29 ? 240.600 196.600 193.335 1.00 70.05 29 ARG A O 1
ATOM 149 N N . LEU A 1 30 ? 240.024 198.775 193.317 1.00 57.71 30 LEU A N 1
ATOM 150 C CA . LEU A 1 30 ? 240.380 198.922 191.909 1.00 52.07 30 LEU A CA 1
ATOM 151 C C . LEU A 1 30 ? 241.862 198.649 191.686 1.00 53.70 30 LEU A C 1
ATOM 152 O O . LEU A 1 30 ? 242.238 197.966 190.727 1.00 62.35 30 LEU A O 1
ATOM 157 N N . VAL A 1 31 ? 242.721 199.173 192.564 1.00 57.94 31 VAL A N 1
ATOM 158 C CA . VAL A 1 31 ? 244.153 198.918 192.437 1.00 59.81 31 VAL A CA 1
ATOM 159 C C . VAL A 1 31 ? 244.442 197.433 192.608 1.00 57.71 31 VAL A C 1
ATOM 160 O O . VAL A 1 31 ? 245.234 196.848 191.860 1.00 56.35 31 VAL A O 1
ATOM 164 N N . GLY A 1 32 ? 243.805 196.798 193.593 1.00 60.20 32 GLY A N 1
ATOM 165 C CA . GLY A 1 32 ? 243.993 195.374 193.800 1.00 55.53 32 GLY A CA 1
ATOM 166 C C . GLY A 1 32 ? 243.473 194.522 192.662 1.00 57.38 32 GLY A C 1
ATOM 167 O O . GLY A 1 32 ? 243.877 193.362 192.533 1.00 64.13 32 GLY A O 1
ATOM 168 N N . GLN A 1 33 ? 242.585 195.069 191.834 1.00 60.02 33 GLN A N 1
ATOM 169 C CA . GLN A 1 33 ? 242.035 194.361 190.687 1.00 59.42 33 GLN A CA 1
ATOM 170 C C . GLN A 1 33 ? 242.793 194.656 189.399 1.00 65.10 33 GLN A C 1
ATOM 171 O O . GLN A 1 33 ? 242.363 194.220 188.326 1.00 66.67 33 GLN A O 1
ATOM 177 N N . GLY A 1 34 ? 243.906 195.386 189.478 1.00 71.85 34 GLY A N 1
ATOM 178 C CA . GLY A 1 34 ? 244.728 195.682 188.325 1.00 68.63 34 GLY A CA 1
ATOM 179 C C . GLY A 1 34 ? 244.571 197.081 187.768 1.00 62.40 34 GLY A C 1
ATOM 180 O O . GLY A 1 34 ? 245.351 197.468 186.890 1.00 64.72 34 GLY A O 1
ATOM 181 N N . ALA A 1 35 ? 243.594 197.847 188.245 1.00 63.51 35 ALA A N 1
ATOM 182 C CA . ALA A 1 35 ? 243.387 199.199 187.754 1.00 62.49 35 ALA A CA 1
ATOM 183 C C . ALA A 1 35 ? 244.396 200.158 188.381 1.00 62.45 35 ALA A C 1
ATOM 184 O O . ALA A 1 35 ? 245.120 199.822 189.321 1.00 70.70 35 ALA A O 1
ATOM 186 N N . SER A 1 36 ? 244.439 201.372 187.838 1.00 56.26 36 SER A N 1
ATOM 187 C CA . SER A 1 36 ? 245.291 202.440 188.343 1.00 51.69 36 SER A CA 1
ATOM 188 C C . SER A 1 36 ? 244.412 203.541 188.919 1.00 55.66 36 SER A C 1
ATOM 189 O O . SER A 1 36 ? 243.422 203.939 188.297 1.00 63.04 36 SER A O 1
ATOM 192 N N . ALA A 1 37 ? 244.775 204.029 190.101 1.00 58.66 37 ALA A N 1
ATOM 193 C CA . ALA A 1 37 ? 243.987 205.016 190.822 1.00 60.35 37 ALA A CA 1
ATOM 194 C C . ALA A 1 37 ? 244.760 206.321 190.956 1.00 59.08 37 ALA A C 1
ATOM 195 O O . ALA A 1 37 ? 245.992 206.330 191.032 1.00 66.18 37 ALA A O 1
ATOM 197 N N . VAL A 1 38 ? 244.020 207.426 190.979 1.00 59.08 38 VAL A N 1
ATOM 198 C CA . VAL A 1 38 ? 244.578 208.762 191.166 1.00 56.75 38 VAL A CA 1
ATOM 199 C C . VAL A 1 38 ? 243.796 209.404 192.304 1.00 55.20 38 VAL A C 1
ATOM 200 O O . VAL A 1 38 ? 242.669 209.872 192.106 1.00 65.54 38 VAL A O 1
ATOM 204 N N . LEU A 1 39 ? 244.385 209.430 193.497 1.00 53.89 39 LEU A N 1
ATOM 205 C CA . LEU A 1 39 ? 243.731 210.063 194.633 1.00 60.68 39 LEU A CA 1
ATOM 206 C C . LEU A 1 39 ? 243.671 211.570 194.422 1.00 63.93 39 LEU A C 1
ATOM 207 O O . LEU A 1 39 ? 244.674 212.201 194.075 1.00 67.78 39 LEU A O 1
ATOM 212 N N . LEU A 1 40 ? 242.488 212.148 194.633 1.00 57.50 40 LEU A N 1
ATOM 213 C CA . LEU A 1 40 ? 242.249 213.579 194.442 1.00 58.43 40 LEU A CA 1
ATOM 214 C C . LEU A 1 40 ? 241.585 214.105 195.712 1.00 61.55 40 LEU A C 1
ATOM 215 O O . LEU A 1 40 ? 240.356 214.114 195.825 1.00 69.93 40 LEU A O 1
ATOM 220 N N . ASP A 1 41 ? 242.404 214.541 196.667 1.00 63.52 41 ASP A N 1
ATOM 221 C CA . ASP A 1 41 ? 241.920 215.039 197.946 1.00 68.66 41 ASP A CA 1
ATOM 222 C C . ASP A 1 41 ? 242.732 216.268 198.333 1.00 70.71 41 ASP A C 1
ATOM 223 O O . ASP A 1 41 ? 243.625 216.707 197.602 1.00 70.16 41 ASP A O 1
ATOM 228 N N . LEU A 1 42 ? 242.414 216.828 199.498 1.00 72.57 42 LEU A N 1
ATOM 229 C CA . LEU A 1 42 ? 243.080 218.031 199.960 1.00 70.75 42 LEU A CA 1
ATOM 230 C C . LEU A 1 42 ? 244.524 217.725 200.355 1.00 74.52 42 LEU A C 1
ATOM 231 O O . LEU A 1 42 ? 244.864 216.583 200.671 1.00 76.76 42 LEU A O 1
ATOM 236 N N . PRO A 1 43 ? 245.397 218.737 200.343 1.00 72.93 43 PRO A N 1
ATOM 237 C CA . PRO A 1 43 ? 246.793 218.493 200.742 1.00 72.65 43 PRO A CA 1
ATOM 238 C C . PRO A 1 43 ? 246.933 217.957 202.156 1.00 74.31 43 PRO A C 1
ATOM 239 O O . PRO A 1 43 ? 247.849 217.168 202.421 1.00 76.17 43 PRO A O 1
ATOM 243 N N . ASN A 1 44 ? 246.056 218.359 203.072 1.00 75.76 44 ASN A N 1
ATOM 244 C CA . ASN A 1 44 ? 246.147 217.949 204.468 1.00 77.07 44 ASN A CA 1
ATOM 245 C C . ASN A 1 44 ? 245.400 216.653 204.755 1.00 81.66 44 ASN A C 1
ATOM 246 O O . ASN A 1 44 ? 245.368 216.219 205.911 1.00 80.22 44 ASN A O 1
ATOM 251 N N . SER A 1 45 ? 244.803 216.027 203.740 1.00 79.86 45 SER A N 1
ATOM 252 C CA . SER A 1 45 ? 244.072 214.783 203.947 1.00 76.54 45 SER A CA 1
ATOM 253 C C . SER A 1 45 ? 244.987 213.594 204.203 1.00 75.39 45 SER A C 1
ATOM 254 O O . SER A 1 45 ? 244.492 212.524 204.571 1.00 77.32 45 SER A O 1
ATOM 257 N N . GLY A 1 46 ? 246.296 213.749 204.021 1.00 76.63 46 GLY A N 1
ATOM 258 C CA . GLY A 1 46 ? 247.207 212.638 204.213 1.00 80.10 46 GLY A CA 1
ATOM 259 C C . GLY A 1 46 ? 247.143 211.595 203.121 1.00 79.95 46 GLY A C 1
ATOM 260 O O . GLY A 1 46 ? 247.487 210.434 203.360 1.00 76.43 46 GLY A O 1
ATOM 261 N N . GLY A 1 47 ? 246.709 211.980 201.919 1.00 78.67 47 GLY A N 1
ATOM 262 C CA . GLY A 1 47 ? 246.605 211.030 200.826 1.00 75.21 47 GLY A CA 1
ATOM 263 C C . GLY A 1 47 ? 247.939 210.569 200.281 1.00 75.88 47 GLY A C 1
ATOM 264 O O . GLY A 1 47 ? 248.003 209.513 199.644 1.00 83.02 47 GLY A O 1
ATOM 265 N N . GLU A 1 48 ? 249.007 211.335 200.515 1.00 75.11 48 GLU A N 1
ATOM 266 C CA . GLU A 1 48 ? 250.322 210.930 200.030 1.00 77.30 48 GLU A CA 1
ATOM 267 C C . GLU A 1 48 ? 250.749 209.606 200.649 1.00 78.17 48 GLU A C 1
ATOM 268 O O . GLU A 1 48 ? 251.272 208.726 199.955 1.00 82.51 48 GLU A O 1
ATOM 274 N N . ALA A 1 49 ? 250.530 209.442 201.956 1.00 73.00 49 ALA A N 1
ATOM 275 C CA . ALA A 1 49 ? 250.868 208.181 202.605 1.00 72.59 49 ALA A CA 1
ATOM 276 C C . ALA A 1 49 ? 250.044 207.033 202.037 1.00 75.21 49 ALA A C 1
ATOM 277 O O . ALA A 1 49 ? 250.571 205.941 201.793 1.00 75.84 49 ALA A O 1
ATOM 279 N N . GLN A 1 50 ? 248.747 207.261 201.819 1.00 72.18 50 GLN A N 1
ATOM 280 C CA . GLN A 1 50 ? 247.898 206.216 201.258 1.00 68.95 50 GLN A CA 1
ATOM 281 C C . GLN A 1 50 ? 248.349 205.838 199.853 1.00 69.82 50 GLN A C 1
ATOM 282 O O . GLN A 1 50 ? 248.370 204.654 199.497 1.00 75.19 50 GLN A O 1
ATOM 288 N N . ALA A 1 51 ? 248.713 206.831 199.038 1.00 69.35 51 ALA A N 1
ATOM 289 C CA . ALA A 1 51 ? 249.160 206.542 197.680 1.00 68.36 51 ALA A CA 1
ATOM 290 C C . ALA A 1 51 ? 250.407 205.669 197.686 1.00 70.39 51 ALA A C 1
ATOM 291 O O . ALA A 1 51 ? 250.518 204.725 196.896 1.00 70.09 51 ALA A O 1
ATOM 293 N N . LYS A 1 52 ? 251.359 205.970 198.572 1.00 79.61 52 LYS A N 1
ATOM 294 C CA . LYS A 1 52 ? 252.562 205.150 198.666 1.00 78.54 52 LYS A CA 1
ATOM 295 C C . LYS A 1 52 ? 252.224 203.727 199.094 1.00 78.68 52 LYS A C 1
ATOM 296 O O . LYS A 1 52 ? 252.785 202.761 198.565 1.00 77.74 52 LYS A O 1
ATOM 302 N N . LYS A 1 53 ? 251.307 203.580 200.052 1.00 74.58 53 LYS A N 1
ATOM 303 C CA . LYS A 1 53 ? 250.947 202.251 200.536 1.00 73.59 53 LYS A CA 1
ATOM 304 C C . LYS A 1 53 ? 250.316 201.411 199.433 1.00 76.75 53 LYS A C 1
ATOM 305 O O . LYS A 1 53 ? 250.606 200.215 199.310 1.00 74.53 53 LYS A O 1
ATOM 311 N N . LEU A 1 54 ? 249.449 202.018 198.620 1.00 71.76 54 LEU A N 1
ATOM 312 C CA . LEU A 1 54 ? 248.736 201.274 197.589 1.00 67.31 54 LEU A CA 1
ATOM 313 C C . LEU A 1 54 ? 249.645 200.789 196.467 1.00 70.61 54 LEU A C 1
ATOM 314 O O . LEU A 1 54 ? 249.211 199.958 195.663 1.00 73.90 54 LEU A O 1
ATOM 319 N N . GLY A 1 55 ? 250.876 201.278 196.390 1.00 75.65 55 GLY A N 1
ATOM 320 C CA . GLY A 1 55 ? 251.837 200.819 195.406 1.00 77.87 55 GLY A CA 1
ATOM 321 C C . GLY A 1 55 ? 252.070 201.851 194.315 1.00 73.67 55 GLY A C 1
ATOM 322 O O . GLY A 1 55 ? 251.592 202.985 194.368 1.00 76.68 55 GLY A O 1
ATOM 323 N N . ASN A 1 56 ? 252.832 201.420 193.308 1.00 78.15 56 ASN A N 1
ATOM 324 C CA . ASN A 1 56 ? 253.193 202.295 192.199 1.00 80.84 56 ASN A CA 1
ATOM 325 C C . ASN A 1 56 ? 252.034 202.552 191.246 1.00 80.58 56 ASN A C 1
ATOM 326 O O . ASN A 1 56 ? 252.136 203.451 190.406 1.00 79.89 56 ASN A O 1
ATOM 331 N N . ASN A 1 57 ? 250.944 201.794 191.352 1.00 71.39 57 ASN A N 1
ATOM 332 C CA . ASN A 1 57 ? 249.779 202.003 190.503 1.00 64.92 57 ASN A CA 1
ATOM 333 C C . ASN A 1 57 ? 248.868 203.109 191.017 1.00 72.44 57 ASN A C 1
ATOM 334 O O . ASN A 1 57 ? 247.876 203.429 190.353 1.00 73.07 57 ASN A O 1
ATOM 339 N N . CYS A 1 58 ? 249.176 203.696 192.171 1.00 73.34 58 CYS A N 1
ATOM 340 C CA . CYS A 1 58 ? 248.378 204.761 192.758 1.00 65.54 58 CYS A CA 1
ATOM 341 C C . CYS A 1 58 ? 249.246 205.990 192.982 1.00 66.79 58 CYS A C 1
ATOM 342 O O . CYS A 1 58 ? 250.401 205.878 193.407 1.00 73.12 58 CYS A O 1
ATOM 345 N N . VAL A 1 59 ? 248.684 207.163 192.691 1.00 59.80 59 VAL A N 1
ATOM 346 C CA . VAL A 1 59 ? 249.359 208.436 192.903 1.00 54.76 59 VAL A CA 1
ATOM 347 C C . VAL A 1 59 ? 248.397 209.377 193.614 1.00 57.69 59 VAL A C 1
ATOM 348 O O . VAL A 1 59 ? 247.177 209.205 193.576 1.00 67.80 59 VAL A O 1
ATOM 352 N N . PHE A 1 60 ? 248.967 210.384 194.270 1.00 61.64 60 PHE A N 1
ATOM 353 C CA . PHE A 1 60 ? 248.204 211.366 195.026 1.00 58.13 60 PHE A CA 1
ATOM 354 C C . PHE A 1 60 ? 248.201 212.690 194.276 1.00 65.48 60 PHE A C 1
ATOM 355 O O . PHE A 1 60 ? 249.262 213.192 193.889 1.00 72.45 60 PHE A O 1
ATOM 363 N N . ALA A 1 61 ? 247.011 213.250 194.076 1.00 59.98 61 ALA A N 1
ATOM 364 C CA . ALA A 1 61 ? 246.841 214.525 193.381 1.00 58.67 61 ALA A CA 1
ATOM 365 C C . ALA A 1 61 ? 246.278 215.551 194.355 1.00 64.08 61 ALA A C 1
ATOM 366 O O . ALA A 1 61 ? 245.063 215.550 194.625 1.00 67.01 61 ALA A O 1
ATOM 368 N N . PRO A 1 62 ? 247.101 216.444 194.910 1.00 64.10 62 PRO A N 1
ATOM 369 C CA . PRO A 1 62 ? 246.574 217.437 195.859 1.00 66.72 62 PRO A CA 1
ATOM 370 C C . PRO A 1 62 ? 245.808 218.529 195.127 1.00 64.14 62 PRO A C 1
ATOM 371 O O . PRO A 1 62 ? 246.389 219.319 194.380 1.00 65.33 62 PRO A O 1
ATOM 375 N N . ALA A 1 63 ? 244.496 218.569 195.345 1.00 63.03 63 ALA A N 1
ATOM 376 C CA . ALA A 1 63 ? 243.649 219.553 194.688 1.00 64.86 63 ALA A CA 1
ATOM 377 C C . ALA A 1 63 ? 242.342 219.680 195.456 1.00 60.91 63 ALA A C 1
ATOM 378 O O . ALA A 1 63 ? 241.921 218.751 196.150 1.00 58.64 63 ALA A O 1
ATOM 380 N N . ASP A 1 64 ? 241.711 220.843 195.321 1.00 67.66 64 ASP A N 1
ATOM 381 C CA . ASP A 1 64 ? 240.418 221.119 195.929 1.00 66.03 64 ASP A CA 1
ATOM 382 C C . ASP A 1 64 ? 239.336 221.035 194.861 1.00 67.43 64 ASP A C 1
ATOM 383 O O . ASP A 1 64 ? 239.471 221.627 193.785 1.00 71.17 64 ASP A O 1
ATOM 388 N N . VAL A 1 65 ? 238.265 220.298 195.161 1.00 61.80 65 VAL A N 1
ATOM 389 C CA . VAL A 1 65 ? 237.228 220.049 194.163 1.00 59.54 65 VAL A CA 1
ATOM 390 C C . VAL A 1 65 ? 236.557 221.352 193.747 1.00 64.30 65 VAL A C 1
ATOM 391 O O . VAL A 1 65 ? 236.222 221.547 192.572 1.00 64.76 65 VAL A O 1
ATOM 395 N N . THR A 1 66 ? 236.349 222.264 194.698 1.00 63.08 66 THR A N 1
ATOM 396 C CA . THR A 1 66 ? 235.628 223.499 194.411 1.00 60.59 66 THR A CA 1
ATOM 397 C C . THR A 1 66 ? 236.401 224.442 193.497 1.00 64.75 66 THR A C 1
ATOM 398 O O . THR A 1 66 ? 235.808 225.398 192.986 1.00 70.59 66 THR A O 1
ATOM 402 N N . SER A 1 67 ? 237.691 224.204 193.278 1.00 62.34 67 SER A N 1
ATOM 403 C CA . SER A 1 67 ? 238.523 225.079 192.464 1.00 66.19 67 SER A CA 1
ATOM 404 C C . SER A 1 67 ? 238.718 224.471 191.082 1.00 65.02 67 SER A C 1
ATOM 405 O O . SER A 1 67 ? 239.167 223.327 190.958 1.00 66.48 67 SER A O 1
ATOM 408 N N . GLU A 1 68 ? 238.380 225.241 190.045 1.00 63.13 68 GLU A N 1
ATOM 409 C CA . GLU A 1 68 ? 238.585 224.772 188.678 1.00 63.19 68 GLU A CA 1
ATOM 410 C C . GLU A 1 68 ? 240.063 224.546 188.390 1.00 68.46 68 GLU A C 1
ATOM 411 O O . GLU A 1 68 ? 240.440 223.528 187.797 1.00 71.53 68 GLU A O 1
ATOM 417 N N . LYS A 1 69 ? 240.916 225.486 188.803 1.00 71.03 69 LYS A N 1
ATOM 418 C CA . LYS A 1 69 ? 242.344 225.359 188.531 1.00 67.78 69 LYS A CA 1
ATOM 419 C C . LYS A 1 69 ? 242.933 224.139 189.226 1.00 65.83 69 LYS A C 1
ATOM 420 O O . LYS A 1 69 ? 243.737 223.407 188.637 1.00 71.28 69 LYS A O 1
ATOM 426 N N . ASP A 1 70 ? 242.548 223.905 190.481 1.00 64.81 70 ASP A N 1
ATOM 427 C CA . ASP A 1 70 ? 243.114 222.790 191.234 1.00 64.29 70 ASP A CA 1
ATOM 428 C C . ASP A 1 70 ? 242.766 221.456 190.585 1.00 68.92 70 ASP A C 1
ATOM 429 O O . ASP A 1 70 ? 243.620 220.569 190.463 1.00 71.61 70 ASP A O 1
ATOM 434 N N . VAL A 1 71 ? 241.511 221.294 190.161 1.00 67.59 71 VAL A N 1
ATOM 435 C CA . VAL A 1 71 ? 241.102 220.045 189.526 1.00 59.32 71 VAL A CA 1
ATOM 436 C C . VAL A 1 71 ? 241.842 219.851 188.209 1.00 56.31 71 VAL A C 1
ATOM 437 O O . VAL A 1 71 ? 242.265 218.737 187.878 1.00 69.10 71 VAL A O 1
ATOM 441 N N . GLN A 1 72 ? 242.011 220.926 187.437 1.00 59.95 72 GLN A N 1
ATOM 442 C CA . GLN A 1 72 ? 242.726 220.816 186.170 1.00 63.65 72 GLN A CA 1
ATOM 443 C C . GLN A 1 72 ? 244.157 220.342 186.389 1.00 62.30 72 GLN A C 1
ATOM 444 O O . GLN A 1 72 ? 244.668 219.512 185.628 1.00 67.89 72 GLN A O 1
ATOM 450 N N . THR A 1 73 ? 244.821 220.859 187.425 1.00 61.75 73 THR A N 1
ATOM 451 C CA . THR A 1 73 ? 246.169 220.396 187.738 1.00 62.72 73 THR A CA 1
ATOM 452 C C . THR A 1 73 ? 246.167 218.917 188.101 1.00 64.96 73 THR A C 1
ATOM 453 O O . THR A 1 73 ? 247.044 218.161 187.665 1.00 69.81 73 THR A O 1
ATOM 457 N N . ALA A 1 74 ? 245.190 218.484 188.902 1.00 58.20 74 ALA A N 1
ATOM 458 C CA . ALA A 1 74 ? 245.103 217.072 189.260 1.00 55.60 74 ALA A CA 1
ATOM 459 C C . ALA A 1 74 ? 244.855 216.207 188.031 1.00 59.38 74 ALA A C 1
ATOM 460 O O . ALA A 1 74 ? 245.472 215.147 187.874 1.00 63.09 74 ALA A O 1
ATOM 462 N N . LEU A 1 75 ? 243.953 216.642 187.148 1.00 62.02 75 LEU A N 1
ATOM 463 C CA . LEU A 1 75 ? 243.702 215.891 185.922 1.00 54.30 75 LEU A CA 1
ATOM 464 C C . LEU A 1 75 ? 244.947 215.845 185.047 1.00 62.41 75 LEU A C 1
ATOM 465 O O . LEU A 1 75 ? 245.262 214.805 184.455 1.00 71.41 75 LEU A O 1
ATOM 470 N N . ALA A 1 76 ? 245.669 216.964 184.950 1.00 60.38 76 ALA A N 1
ATOM 471 C CA . ALA A 1 76 ? 246.911 216.973 184.186 1.00 55.51 76 ALA A CA 1
ATOM 472 C C . ALA A 1 76 ? 247.922 216.000 184.777 1.00 60.99 76 ALA A C 1
ATOM 473 O O . ALA A 1 76 ? 248.646 215.319 184.040 1.00 65.09 76 ALA A O 1
ATOM 475 N N . LEU A 1 77 ? 247.987 215.921 186.108 1.00 60.69 77 LEU A N 1
ATOM 476 C CA . LEU A 1 77 ? 248.880 214.961 186.747 1.00 58.22 77 LEU A CA 1
ATOM 477 C C . LEU A 1 77 ? 248.496 213.532 186.385 1.00 61.98 77 LEU A C 1
ATOM 478 O O . LEU A 1 77 ? 249.366 212.691 186.134 1.00 63.95 77 LEU A O 1
ATOM 483 N N . ALA A 1 78 ? 247.194 213.238 186.356 1.00 62.38 78 ALA A N 1
ATOM 484 C CA . ALA A 1 78 ? 246.749 211.898 185.988 1.00 59.52 78 ALA A CA 1
ATOM 485 C C . ALA A 1 78 ? 247.152 211.558 184.560 1.00 59.67 78 ALA A C 1
ATOM 486 O O . ALA A 1 78 ? 247.586 210.434 184.280 1.00 67.03 78 ALA A O 1
ATOM 488 N N . LYS A 1 79 ? 247.015 212.515 183.640 1.00 59.63 79 LYS A N 1
ATOM 489 C CA . LYS A 1 79 ? 247.393 212.263 182.254 1.00 64.27 79 LYS A CA 1
ATOM 490 C C . LYS A 1 79 ? 248.881 211.961 182.135 1.00 66.90 79 LYS A C 1
ATOM 491 O O . LYS A 1 79 ? 249.279 211.038 181.416 1.00 69.73 79 LYS A O 1
ATOM 497 N N . GLY A 1 80 ? 249.719 212.726 182.834 1.00 66.75 80 GLY A N 1
ATOM 498 C CA . GLY A 1 80 ? 251.153 212.506 182.737 1.00 67.84 80 GLY A CA 1
ATOM 499 C C . GLY A 1 80 ? 251.572 211.142 183.248 1.00 70.46 80 GLY A C 1
ATOM 500 O O . GLY A 1 80 ? 252.401 210.466 182.634 1.00 71.26 80 GLY A O 1
ATOM 501 N N . LYS A 1 81 ? 251.005 210.717 184.379 1.00 68.68 81 LYS A N 1
ATOM 502 C CA . LYS A 1 81 ? 251.426 209.459 184.986 1.00 66.12 81 LYS A CA 1
ATOM 503 C C . LYS A 1 81 ? 250.893 208.257 184.213 1.00 68.65 81 LYS A C 1
ATOM 504 O O . LYS A 1 81 ? 251.624 207.286 183.989 1.00 67.71 81 LYS A O 1
ATOM 510 N N . PHE A 1 82 ? 249.629 208.303 183.796 1.00 66.12 82 PHE A N 1
ATOM 511 C CA . PHE A 1 82 ? 248.970 207.151 183.192 1.00 59.84 82 PHE A CA 1
ATOM 512 C C . PHE A 1 82 ? 248.576 207.350 181.737 1.00 59.87 82 PHE A C 1
ATOM 513 O O . PHE A 1 82 ? 248.465 206.361 181.009 1.00 64.20 82 PHE A O 1
ATOM 521 N N . GLY A 1 83 ? 248.359 208.586 181.291 1.00 67.54 83 GLY A N 1
ATOM 522 C CA . GLY A 1 83 ? 248.082 208.876 179.903 1.00 66.36 83 GLY A CA 1
ATOM 523 C C . GLY A 1 83 ? 246.613 209.025 179.560 1.00 63.93 83 GLY A C 1
ATOM 524 O O . GLY A 1 83 ? 246.296 209.598 178.512 1.00 63.96 83 GLY A O 1
ATOM 525 N N . ARG A 1 84 ? 245.712 208.529 180.405 1.00 63.09 84 ARG A N 1
ATOM 526 C CA . ARG A 1 84 ? 244.289 208.614 180.109 1.00 61.97 84 ARG A CA 1
ATOM 527 C C . ARG A 1 84 ? 243.496 208.468 181.398 1.00 62.58 84 ARG A C 1
ATOM 528 O O . ARG A 1 84 ? 244.011 208.006 182.419 1.00 64.67 84 ARG A O 1
ATOM 536 N N . VAL A 1 85 ? 242.230 208.874 181.331 1.00 63.73 85 VAL A N 1
ATOM 537 C CA . VAL A 1 85 ? 241.285 208.746 182.433 1.00 59.57 85 VAL A CA 1
ATOM 538 C C . VAL A 1 85 ? 240.095 207.938 181.936 1.00 64.20 85 VAL A C 1
ATOM 539 O O . VAL A 1 85 ? 239.493 208.279 180.912 1.00 67.25 85 VAL A O 1
ATOM 543 N N . ASP A 1 86 ? 239.757 206.875 182.662 1.00 61.44 86 ASP A N 1
ATOM 544 C CA . ASP A 1 86 ? 238.683 205.968 182.274 1.00 57.39 86 ASP A CA 1
ATOM 545 C C . ASP A 1 86 ? 237.502 205.985 183.228 1.00 63.61 86 ASP A C 1
ATOM 546 O O . ASP A 1 86 ? 236.360 205.843 182.786 1.00 72.62 86 ASP A O 1
ATOM 551 N N . VAL A 1 87 ? 237.742 206.152 184.526 1.00 51.87 87 VAL A N 1
ATOM 552 C CA . VAL A 1 87 ? 236.689 206.142 185.532 1.00 45.43 87 VAL A CA 1
ATOM 553 C C . VAL A 1 87 ? 236.891 207.326 186.465 1.00 52.24 87 VAL A C 1
ATOM 554 O O . VAL A 1 87 ? 238.022 207.640 186.851 1.00 60.70 87 VAL A O 1
ATOM 558 N N . ALA A 1 88 ? 235.791 207.987 186.820 1.00 55.18 88 ALA A N 1
ATOM 559 C CA . ALA A 1 88 ? 235.806 209.094 187.769 1.00 45.48 88 ALA A CA 1
ATOM 560 C C . ALA A 1 88 ? 234.809 208.789 188.875 1.00 44.50 88 ALA A C 1
ATOM 561 O O . ALA A 1 88 ? 233.628 208.555 188.599 1.00 65.52 88 ALA A O 1
ATOM 563 N N . VAL A 1 89 ? 235.281 208.792 190.118 1.00 36.29 89 VAL A N 1
ATOM 564 C CA . VAL A 1 89 ? 234.450 208.512 191.284 1.00 44.91 89 VAL A CA 1
ATOM 565 C C . VAL A 1 89 ? 234.445 209.754 192.162 1.00 50.98 89 VAL A C 1
ATOM 566 O O . VAL A 1 89 ? 235.509 210.225 192.586 1.00 62.60 89 VAL A O 1
ATOM 570 N N . ASN A 1 90 ? 233.254 210.281 192.436 1.00 50.25 90 ASN A N 1
ATOM 571 C CA . ASN A 1 90 ? 233.085 211.454 193.286 1.00 46.98 90 ASN A CA 1
ATOM 572 C C . ASN A 1 90 ? 232.675 210.984 194.677 1.00 51.60 90 ASN A C 1
ATOM 573 O O . ASN A 1 90 ? 231.548 210.518 194.874 1.00 65.28 90 ASN A O 1
ATOM 578 N N . CYS A 1 91 ? 233.590 211.108 195.639 1.00 52.58 91 CYS A N 1
ATOM 579 C CA . CYS A 1 91 ? 233.342 210.682 197.008 1.00 56.10 91 CYS A CA 1
ATOM 580 C C . CYS A 1 91 ? 233.568 211.775 198.041 1.00 62.41 91 CYS A C 1
ATOM 581 O O . CYS A 1 91 ? 233.086 211.638 199.171 1.00 64.17 91 CYS A O 1
ATOM 584 N N . ALA A 1 92 ? 234.280 212.846 197.699 1.00 60.84 92 ALA A N 1
ATOM 585 C CA . ALA A 1 92 ? 234.520 213.918 198.654 1.00 60.67 92 ALA A CA 1
ATOM 586 C C . ALA A 1 92 ? 233.209 214.607 199.008 1.00 56.30 92 ALA A C 1
ATOM 587 O O . ALA A 1 92 ? 232.402 214.920 198.129 1.00 62.26 92 ALA A O 1
ATOM 589 N N . GLY A 1 93 ? 232.999 214.841 200.299 1.00 53.29 93 GLY A N 1
ATOM 590 C CA . GLY A 1 93 ? 231.791 215.501 200.753 1.00 53.52 93 GLY A CA 1
ATOM 591 C C . GLY A 1 93 ? 231.919 215.929 202.194 1.00 58.86 93 GLY A C 1
ATOM 592 O O . GLY A 1 93 ? 232.723 215.380 202.954 1.00 66.40 93 GLY A O 1
ATOM 593 N N . ILE A 1 94 ? 231.116 216.923 202.572 1.00 53.06 94 ILE A N 1
ATOM 594 C CA . ILE A 1 94 ? 231.082 217.440 203.932 1.00 51.74 94 ILE A CA 1
ATOM 595 C C . ILE A 1 94 ? 229.627 217.573 204.358 1.00 57.56 94 ILE A C 1
ATOM 596 O O . ILE A 1 94 ? 228.713 217.617 203.532 1.00 64.33 94 ILE A O 1
ATOM 601 N N . ALA A 1 95 ? 229.419 217.633 205.672 1.00 53.24 95 ALA A N 1
ATOM 602 C CA . ALA A 1 95 ? 228.075 217.713 206.222 1.00 52.81 95 ALA A CA 1
ATOM 603 C C . ALA A 1 95 ? 228.088 218.589 207.464 1.00 56.20 95 ALA A C 1
ATOM 604 O O . ALA A 1 95 ? 229.112 218.741 208.134 1.00 56.73 95 ALA A O 1
ATOM 606 N N . VAL A 1 96 ? 226.927 219.169 207.760 1.00 63.66 96 VAL A N 1
ATOM 607 C CA . VAL A 1 96 ? 226.727 219.981 208.954 1.00 57.82 96 VAL A CA 1
ATOM 608 C C . VAL A 1 96 ? 225.386 219.605 209.565 1.00 64.23 96 VAL A C 1
ATOM 609 O O . VAL A 1 96 ? 224.390 219.445 208.851 1.00 66.56 96 VAL A O 1
ATOM 613 N N . ALA A 1 97 ? 225.361 219.460 210.885 1.00 64.27 97 ALA A N 1
ATOM 614 C CA . ALA A 1 97 ? 224.156 219.091 211.626 1.00 62.31 97 ALA A CA 1
ATOM 615 C C . ALA A 1 97 ? 223.606 220.357 212.279 1.00 59.39 97 ALA A C 1
ATOM 616 O O . ALA A 1 97 ? 223.949 220.689 213.415 1.00 63.81 97 ALA A O 1
ATOM 618 N N . SER A 1 98 ? 222.747 221.065 211.548 1.00 48.17 98 SER A N 1
ATOM 619 C CA . SER A 1 98 ? 222.147 222.296 212.044 1.00 50.46 98 SER A CA 1
ATOM 620 C C . SER A 1 98 ? 220.720 222.394 211.529 1.00 52.02 98 SER A C 1
ATOM 621 O O . SER A 1 98 ? 220.472 222.170 210.340 1.00 57.19 98 SER A O 1
ATOM 624 N N . LYS A 1 99 ? 219.793 222.729 212.422 1.00 50.36 99 LYS A N 1
ATOM 625 C CA . LYS A 1 99 ? 218.398 222.872 212.039 1.00 51.68 99 LYS A CA 1
ATOM 626 C C . LYS A 1 99 ? 218.199 224.122 211.186 1.00 60.57 99 LYS A C 1
ATOM 627 O O . LYS A 1 99 ? 218.961 225.089 211.258 1.00 65.59 99 LYS A O 1
ATOM 633 N N . THR A 1 100 ? 217.146 224.089 210.365 1.00 61.24 100 THR A N 1
ATOM 634 C CA . THR A 1 100 ? 216.801 225.262 209.569 1.00 50.05 100 THR A CA 1
ATOM 635 C C . THR A 1 100 ? 216.461 226.446 210.465 1.00 54.25 100 THR A C 1
ATOM 636 O O . THR A 1 100 ? 216.884 227.577 210.202 1.00 58.59 100 THR A O 1
ATOM 640 N N . TYR A 1 101 ? 215.697 226.204 211.529 1.00 51.02 101 TYR A N 1
ATOM 641 C CA . TYR A 1 101 ? 215.364 227.247 212.489 1.00 51.54 101 TYR A CA 1
ATOM 642 C C . TYR A 1 101 ? 214.951 226.588 213.795 1.00 53.70 101 TYR A C 1
ATOM 643 O O . TYR A 1 101 ? 214.153 225.646 213.789 1.00 55.66 101 TYR A O 1
ATOM 652 N N . ASN A 1 102 ? 215.493 227.082 214.905 1.00 59.78 102 ASN A N 1
ATOM 653 C CA . ASN A 1 102 ? 215.180 226.577 216.240 1.00 57.69 102 ASN A CA 1
ATOM 654 C C . ASN A 1 102 ? 214.393 227.658 216.974 1.00 59.66 102 ASN A C 1
ATOM 655 O O . ASN A 1 102 ? 214.962 228.658 217.421 1.00 64.30 102 ASN A O 1
ATOM 660 N N . LEU A 1 103 ? 213.080 227.453 217.094 1.00 56.70 103 LEU A N 1
ATOM 661 C CA . LEU A 1 103 ? 212.239 228.440 217.764 1.00 58.10 103 LEU A CA 1
ATOM 662 C C . LEU A 1 103 ? 212.604 228.570 219.237 1.00 64.32 103 LEU A C 1
ATOM 663 O O . LEU A 1 103 ? 212.655 229.681 219.776 1.00 71.44 103 LEU A O 1
ATOM 668 N N . LYS A 1 104 ? 212.859 227.444 219.907 1.00 63.65 104 LYS A N 1
ATOM 669 C CA . LYS A 1 104 ? 213.156 227.485 221.335 1.00 61.37 104 LYS A CA 1
ATOM 670 C C . LYS A 1 104 ? 214.429 228.277 221.608 1.00 66.23 104 LYS A C 1
ATOM 671 O O . LYS A 1 104 ? 214.456 229.150 222.483 1.00 67.26 104 LYS A O 1
ATOM 677 N N . LYS A 1 105 ? 215.495 227.986 220.866 1.00 69.19 105 LYS A N 1
ATOM 678 C CA . LYS A 1 105 ? 216.768 228.672 221.042 1.00 70.23 105 LYS A CA 1
ATOM 679 C C . LYS A 1 105 ? 216.897 229.921 220.182 1.00 69.47 105 LYS A C 1
ATOM 680 O O . LYS A 1 105 ? 217.880 230.656 220.330 1.00 71.97 105 LYS A O 1
ATOM 686 N N . GLY A 1 106 ? 215.941 230.181 219.296 1.00 66.43 106 GLY A N 1
ATOM 687 C CA . GLY A 1 106 ? 216.040 231.338 218.420 1.00 66.05 106 GLY A CA 1
ATOM 688 C C . GLY A 1 106 ? 217.249 231.293 217.513 1.00 66.72 106 GLY A C 1
ATOM 689 O O . GLY A 1 106 ? 217.848 232.336 217.226 1.00 71.23 106 GLY A O 1
ATOM 690 N N . GLN A 1 107 ? 217.621 230.102 217.052 1.00 64.48 107 GLN A N 1
ATOM 691 C CA . GLN A 1 107 ? 218.787 229.908 216.202 1.00 59.77 107 GLN A CA 1
ATOM 692 C C . GLN A 1 107 ? 218.331 229.644 214.774 1.00 67.02 107 GLN A C 1
ATOM 693 O O . GLN A 1 107 ? 217.477 228.782 214.539 1.00 73.67 107 GLN A O 1
ATOM 699 N N . THR A 1 108 ? 218.902 230.384 213.829 1.00 58.31 108 THR A N 1
ATOM 700 C CA . THR A 1 108 ? 218.611 230.226 212.412 1.00 47.37 108 THR A CA 1
ATOM 701 C C . THR A 1 108 ? 219.834 229.662 211.705 1.00 47.58 108 THR A C 1
ATOM 702 O O . THR A 1 108 ? 220.970 230.031 212.019 1.00 59.44 108 THR A O 1
ATOM 706 N N . HIS A 1 109 ? 219.597 228.762 210.754 1.00 48.99 109 HIS A N 1
ATOM 707 C CA . HIS A 1 109 ? 220.694 228.136 210.029 1.00 52.80 109 HIS A CA 1
ATOM 708 C C . HIS A 1 109 ? 221.557 229.197 209.359 1.00 57.00 109 HIS A C 1
ATOM 709 O O . HIS A 1 109 ? 221.047 230.103 208.693 1.00 65.15 109 HIS A O 1
ATOM 716 N N . THR A 1 110 ? 222.869 229.084 209.540 1.00 51.50 110 THR A N 1
ATOM 717 C CA . THR A 1 110 ? 223.789 230.040 208.942 1.00 45.37 110 THR A CA 1
ATOM 718 C C . THR A 1 110 ? 223.851 229.839 207.434 1.00 43.02 110 THR A C 1
ATOM 719 O O . THR A 1 110 ? 223.979 228.713 206.945 1.00 57.14 110 THR A O 1
ATOM 723 N N . LEU A 1 111 ? 223.758 230.945 206.693 1.00 52.61 111 LEU A N 1
ATOM 724 C CA . LEU A 1 111 ? 223.807 230.858 205.238 1.00 52.17 111 LEU A CA 1
ATOM 725 C C . LEU A 1 111 ? 225.156 230.346 204.755 1.00 58.19 111 LEU A C 1
ATOM 726 O O . LEU A 1 111 ? 225.217 229.584 203.784 1.00 68.48 111 LEU A O 1
ATOM 731 N N . GLU A 1 112 ? 226.244 230.754 205.412 1.00 66.94 112 GLU A N 1
ATOM 732 C CA . GLU A 1 112 ? 227.563 230.260 205.031 1.00 67.17 112 GLU A CA 1
ATOM 733 C C . GLU A 1 112 ? 227.648 228.748 205.190 1.00 66.40 112 GLU A C 1
ATOM 734 O O . GLU A 1 112 ? 228.228 228.059 204.343 1.00 70.57 112 GLU A O 1
ATOM 740 N N . ASP A 1 113 ? 227.076 228.213 206.270 1.00 53.67 113 ASP A N 1
ATOM 741 C CA . ASP A 1 113 ? 227.070 226.766 206.462 1.00 59.46 113 ASP A CA 1
ATOM 742 C C . ASP A 1 113 ? 226.357 226.072 205.309 1.00 57.47 113 ASP A C 1
ATOM 743 O O . ASP A 1 113 ? 226.841 225.066 204.778 1.00 65.15 113 ASP A O 1
ATOM 748 N N . PHE A 1 114 ? 225.198 226.598 204.908 1.00 57.01 114 PHE A N 1
ATOM 749 C CA . PHE A 1 114 ? 224.498 226.043 203.755 1.00 56.44 114 PHE A CA 1
ATOM 750 C C . PHE A 1 114 ? 225.327 226.193 202.487 1.00 59.35 114 PHE A C 1
ATOM 751 O O . PHE A 1 114 ? 225.416 225.262 201.679 1.00 67.27 114 PHE A O 1
ATOM 759 N N . GLN A 1 115 ? 225.941 227.362 202.294 1.00 59.48 115 GLN A N 1
ATOM 760 C CA . GLN A 1 115 ? 226.755 227.583 201.103 1.00 51.69 115 GLN A CA 1
ATOM 761 C C . GLN A 1 115 ? 227.956 226.646 201.080 1.00 58.16 115 GLN A C 1
ATOM 762 O O . GLN A 1 115 ? 228.266 226.041 200.047 1.00 65.81 115 GLN A O 1
ATOM 768 N N . ARG A 1 116 ? 228.636 226.498 202.220 1.00 62.27 116 ARG A N 1
ATOM 769 C CA . ARG A 1 116 ? 229.858 225.701 202.254 1.00 60.37 116 ARG A CA 1
ATOM 770 C C . ARG A 1 116 ? 229.592 224.261 201.835 1.00 62.10 116 ARG A C 1
ATOM 771 O O . ARG A 1 116 ? 230.356 223.683 201.053 1.00 65.82 116 ARG A O 1
ATOM 779 N N . VAL A 1 117 ? 228.515 223.663 202.346 1.00 55.30 117 VAL A N 1
ATOM 780 C CA . VAL A 1 117 ? 228.185 222.291 201.973 1.00 47.59 117 VAL A CA 1
ATOM 781 C C . VAL A 1 117 ? 227.878 222.207 200.484 1.00 54.50 117 VAL A C 1
ATOM 782 O O . VAL A 1 117 ? 228.232 221.230 199.814 1.00 68.68 117 VAL A O 1
ATOM 786 N N . LEU A 1 118 ? 227.213 223.230 199.943 1.00 54.12 118 LEU A N 1
ATOM 787 C CA . LEU A 1 118 ? 226.848 223.213 198.531 1.00 50.76 118 LEU A CA 1
ATOM 788 C C . LEU A 1 118 ? 228.081 223.210 197.636 1.00 60.85 118 LEU A C 1
ATOM 789 O O . LEU A 1 118 ? 228.132 222.478 196.641 1.00 65.88 118 LEU A O 1
ATOM 794 N N . ASP A 1 119 ? 229.086 224.025 197.969 1.00 58.83 119 ASP A N 1
ATOM 795 C CA . ASP A 1 119 ? 230.259 224.127 197.106 1.00 58.23 119 ASP A CA 1
ATOM 796 C C . ASP A 1 119 ? 230.992 222.796 197.003 1.00 59.72 119 ASP A C 1
ATOM 797 O O . ASP A 1 119 ? 231.403 222.388 195.910 1.00 69.29 119 ASP A O 1
ATOM 802 N N . VAL A 1 120 ? 231.163 222.101 198.126 1.00 49.47 120 VAL A N 1
ATOM 803 C CA . VAL A 1 120 ? 231.938 220.865 198.122 1.00 51.54 120 VAL A CA 1
ATOM 804 C C . VAL A 1 120 ? 231.102 219.704 197.602 1.00 58.01 120 VAL A C 1
ATOM 805 O O . VAL A 1 120 ? 231.507 218.993 196.675 1.00 58.58 120 VAL A O 1
ATOM 809 N N . ASN A 1 121 ? 229.922 219.493 198.187 1.00 59.68 121 ASN A N 1
ATOM 810 C CA . ASN A 1 121 ? 229.129 218.316 197.849 1.00 50.69 121 ASN A CA 1
ATOM 811 C C . ASN A 1 121 ? 228.549 218.416 196.443 1.00 51.60 121 ASN A C 1
ATOM 812 O O . ASN A 1 121 ? 228.630 217.463 195.660 1.00 59.86 121 ASN A O 1
ATOM 817 N N . LEU A 1 122 ? 227.964 219.564 196.099 1.00 47.97 122 LEU A N 1
ATOM 818 C CA . LEU A 1 122 ? 227.248 219.719 194.836 1.00 50.65 122 LEU A CA 1
ATOM 819 C C . LEU A 1 122 ? 228.100 220.396 193.767 1.00 60.18 122 LEU A C 1
ATOM 820 O O . LEU A 1 122 ? 228.327 219.824 192.697 1.00 71.00 122 LEU A O 1
ATOM 825 N N . MET A 1 123 ? 228.577 221.613 194.037 1.00 61.56 123 MET A N 1
ATOM 826 C CA . MET A 1 123 ? 229.390 222.314 193.049 1.00 58.57 123 MET A CA 1
ATOM 827 C C . MET A 1 123 ? 230.690 221.567 192.780 1.00 56.65 123 MET A C 1
ATOM 828 O O . MET A 1 123 ? 231.132 221.467 191.630 1.00 66.68 123 MET A O 1
ATOM 833 N N . GLY A 1 124 ? 231.319 221.038 193.831 1.00 47.68 124 GLY A N 1
ATOM 834 C CA . GLY A 1 124 ? 232.539 220.273 193.635 1.00 40.75 124 GLY A CA 1
ATOM 835 C C . GLY A 1 124 ? 232.324 219.055 192.759 1.00 41.50 124 GLY A C 1
ATOM 836 O O . GLY A 1 124 ? 233.159 218.733 191.911 1.00 52.12 124 GLY A O 1
ATOM 837 N N . THR A 1 125 ? 231.201 218.360 192.953 1.00 52.45 125 THR A N 1
ATOM 838 C CA . THR A 1 125 ? 230.898 217.203 192.117 1.00 47.87 125 THR A CA 1
ATOM 839 C C . THR A 1 125 ? 230.736 217.609 190.658 1.00 44.98 125 THR A C 1
ATOM 840 O O . THR A 1 125 ? 231.246 216.933 189.757 1.00 58.98 125 THR A O 1
ATOM 844 N N . PHE A 1 126 ? 230.032 218.714 190.403 1.00 42.41 126 PHE A N 1
ATOM 845 C CA . PHE A 1 126 ? 229.859 219.177 189.031 1.00 48.61 126 PHE A CA 1
ATOM 846 C C . PHE A 1 126 ? 231.184 219.631 188.432 1.00 45.55 126 PHE A C 1
ATOM 847 O O . PHE A 1 126 ? 231.440 219.414 187.242 1.00 58.89 126 PHE A O 1
ATOM 855 N N . ASN A 1 127 ? 232.037 220.265 189.239 1.00 45.47 127 ASN A N 1
ATOM 856 C CA . ASN A 1 127 ? 233.323 220.731 188.732 1.00 43.81 127 ASN A CA 1
ATOM 857 C C . ASN A 1 127 ? 234.167 219.568 188.227 1.00 54.24 127 ASN A C 1
ATOM 858 O O . ASN A 1 127 ? 234.799 219.663 187.168 1.00 63.13 127 ASN A O 1
ATOM 863 N N . VAL A 1 128 ? 234.194 218.462 188.971 1.00 51.14 128 VAL A N 1
ATOM 864 C CA . VAL A 1 128 ? 234.934 217.288 188.523 1.00 39.79 128 VAL A CA 1
ATOM 865 C C . VAL A 1 128 ? 234.257 216.661 187.312 1.00 43.45 128 VAL A C 1
ATOM 866 O O . VAL A 1 128 ? 234.925 216.210 186.374 1.00 59.61 128 VAL A O 1
ATOM 870 N N . ILE A 1 129 ? 232.923 216.621 187.309 1.00 51.32 129 ILE A N 1
ATOM 871 C CA . ILE A 1 129 ? 232.198 215.969 186.221 1.00 43.84 129 ILE A CA 1
ATOM 872 C C . ILE A 1 129 ? 232.479 216.670 184.899 1.00 51.39 129 ILE A C 1
ATOM 873 O O . ILE A 1 129 ? 232.767 216.027 183.882 1.00 67.95 129 ILE A O 1
ATOM 878 N N . ARG A 1 130 ? 232.398 218.002 184.891 1.00 50.65 130 ARG A N 1
ATOM 879 C CA . ARG A 1 130 ? 232.580 218.740 183.646 1.00 50.33 130 ARG A CA 1
ATOM 880 C C . ARG A 1 130 ? 234.030 218.718 183.179 1.00 54.58 130 ARG A C 1
ATOM 881 O O . ARG A 1 130 ? 234.288 218.637 181.973 1.00 60.02 130 ARG A O 1
ATOM 889 N N . LEU A 1 131 ? 234.986 218.789 184.107 1.00 59.31 131 LEU A N 1
ATOM 890 C CA . LEU A 1 131 ? 236.392 218.787 183.719 1.00 51.85 131 LEU A CA 1
ATOM 891 C C . LEU A 1 131 ? 236.875 217.386 183.367 1.00 52.25 131 LEU A C 1
ATOM 892 O O . LEU A 1 131 ? 237.598 217.206 182.381 1.00 58.73 131 LEU A O 1
ATOM 897 N N . VAL A 1 132 ? 236.487 216.383 184.157 1.00 58.19 132 VAL A N 1
ATOM 898 C CA . VAL A 1 132 ? 236.905 215.017 183.863 1.00 49.01 132 VAL A CA 1
ATOM 899 C C . VAL A 1 132 ? 236.264 214.529 182.571 1.00 57.24 132 VAL A C 1
ATOM 900 O O . VAL A 1 132 ? 236.877 213.762 181.819 1.00 73.50 132 VAL A O 1
ATOM 904 N N . ALA A 1 133 ? 235.028 214.952 182.292 1.00 51.68 133 ALA A N 1
ATOM 905 C CA . ALA A 1 133 ? 234.386 214.566 181.041 1.00 45.97 133 ALA A CA 1
ATOM 906 C C . ALA A 1 133 ? 235.199 215.019 179.838 1.00 56.65 133 ALA A C 1
ATOM 907 O O . ALA A 1 133 ? 235.246 214.318 178.820 1.00 70.23 133 ALA A O 1
ATOM 909 N N . GLY A 1 134 ? 235.843 216.183 179.930 1.00 61.76 134 GLY A N 1
ATOM 910 C CA . GLY A 1 134 ? 236.711 216.620 178.849 1.00 60.65 134 GLY A CA 1
ATOM 911 C C . GLY A 1 134 ? 237.876 215.676 178.628 1.00 61.15 134 GLY A C 1
ATOM 912 O O . GLY A 1 134 ? 238.229 215.366 177.488 1.00 70.11 134 GLY A O 1
ATOM 913 N N . GLU A 1 135 ? 238.492 215.209 179.716 1.00 58.19 135 GLU A N 1
ATOM 914 C CA . GLU A 1 135 ? 239.567 214.231 179.590 1.00 60.05 135 GLU A CA 1
ATOM 915 C C . GLU A 1 135 ? 239.056 212.934 178.976 1.00 66.19 135 GLU A C 1
ATOM 916 O O . GLU A 1 135 ? 239.717 212.342 178.115 1.00 69.00 135 GLU A O 1
ATOM 922 N N . MET A 1 136 ? 237.878 212.477 179.407 1.00 60.81 136 MET A N 1
ATOM 923 C CA . MET A 1 136 ? 237.303 211.258 178.855 1.00 56.50 136 MET A CA 1
ATOM 924 C C . MET A 1 136 ? 236.958 211.403 177.379 1.00 58.79 136 MET A C 1
ATOM 925 O O . MET A 1 136 ? 236.916 210.396 176.664 1.00 71.59 136 MET A O 1
ATOM 930 N N . GLY A 1 137 ? 236.709 212.626 176.908 1.00 56.33 137 GLY A N 1
ATOM 931 C CA . GLY A 1 137 ? 236.424 212.820 175.498 1.00 61.92 137 GLY A CA 1
ATOM 932 C C . GLY A 1 137 ? 237.583 212.432 174.603 1.00 68.99 137 GLY A C 1
ATOM 933 O O . GLY A 1 137 ? 237.376 211.924 173.498 1.00 69.81 137 GLY A O 1
ATOM 934 N N . GLN A 1 138 ? 238.815 212.664 175.062 1.00 67.81 138 GLN A N 1
ATOM 935 C CA . GLN A 1 138 ? 239.980 212.304 174.261 1.00 66.99 138 GLN A CA 1
ATOM 936 C C . GLN A 1 138 ? 240.084 210.796 174.069 1.00 64.86 138 GLN A C 1
ATOM 937 O O . GLN A 1 138 ? 240.687 210.338 173.092 1.00 69.82 138 GLN A O 1
ATOM 943 N N . ASN A 1 139 ? 239.511 210.015 174.982 1.00 59.72 139 ASN A N 1
ATOM 944 C CA . ASN A 1 139 ? 239.593 208.565 174.882 1.00 62.83 139 ASN A CA 1
ATOM 945 C C . ASN A 1 139 ? 238.887 208.073 173.625 1.00 67.57 139 ASN A C 1
ATOM 946 O O . ASN A 1 139 ? 237.882 208.642 173.192 1.00 68.57 139 ASN A O 1
ATOM 951 N N . GLU A 1 140 ? 239.422 207.006 173.041 1.00 72.27 140 GLU A N 1
ATOM 952 C CA . GLU A 1 140 ? 238.799 206.420 171.863 1.00 69.74 140 GLU A CA 1
ATOM 953 C C . GLU A 1 140 ? 237.728 205.417 172.293 1.00 72.00 140 GLU A C 1
ATOM 954 O O . GLU A 1 140 ? 237.953 204.633 173.219 1.00 74.31 140 GLU A O 1
ATOM 960 N N . PRO A 1 141 ? 236.558 205.421 171.654 1.00 68.83 141 PRO A N 1
ATOM 961 C CA . PRO A 1 141 ? 235.506 204.482 172.063 1.00 68.51 141 PRO A CA 1
ATOM 962 C C . PRO A 1 141 ? 235.975 203.039 171.948 1.00 69.57 141 PRO A C 1
ATOM 963 O O . PRO A 1 141 ? 236.684 202.667 171.011 1.00 71.32 141 PRO A O 1
ATOM 967 N N . ASP A 1 142 ? 235.569 202.225 172.918 1.00 74.12 142 ASP A N 1
ATOM 968 C CA . ASP A 1 142 ? 235.910 200.809 172.927 1.00 74.82 142 ASP A CA 1
ATOM 969 C C . ASP A 1 142 ? 234.924 200.054 172.036 1.00 74.33 142 ASP A C 1
ATOM 970 O O . ASP A 1 142 ? 234.142 200.649 171.289 1.00 72.38 142 ASP A O 1
ATOM 975 N N . GLN A 1 143 ? 234.955 198.721 172.102 1.00 73.98 143 GLN A N 1
ATOM 976 C CA . GLN A 1 143 ? 234.028 197.926 171.303 1.00 75.32 143 GLN A CA 1
ATOM 977 C C . GLN A 1 143 ? 232.581 198.295 171.600 1.00 78.19 143 GLN A C 1
ATOM 978 O O . GLN A 1 143 ? 231.730 198.241 170.705 1.00 82.95 143 GLN A O 1
ATOM 984 N N . GLY A 1 144 ? 232.282 198.668 172.841 1.00 70.55 144 GLY A N 1
ATOM 985 C CA . GLY A 1 144 ? 230.956 199.091 173.231 1.00 70.04 144 GLY A CA 1
ATOM 986 C C . GLY A 1 144 ? 230.647 200.548 172.980 1.00 67.50 144 GLY A C 1
ATOM 987 O O . GLY A 1 144 ? 229.524 200.987 173.246 1.00 66.27 144 GLY A O 1
ATOM 988 N N . GLY A 1 145 ? 231.608 201.319 172.475 1.00 64.08 145 GLY A N 1
ATOM 989 C CA . GLY A 1 145 ? 231.392 202.728 172.224 1.00 65.40 145 GLY A CA 1
ATOM 990 C C . GLY A 1 145 ? 231.471 203.614 173.446 1.00 62.20 145 GLY A C 1
ATOM 991 O O . GLY A 1 145 ? 231.022 204.764 173.386 1.00 62.18 145 GLY A O 1
ATOM 992 N N . GLN A 1 146 ? 232.028 203.122 174.548 1.00 57.13 146 GLN A N 1
ATOM 993 C CA . GLN A 1 146 ? 232.099 203.868 175.796 1.00 53.71 146 GLN A CA 1
ATOM 994 C C . GLN A 1 146 ? 233.455 204.549 175.927 1.00 55.13 146 GLN A C 1
ATOM 995 O O . GLN A 1 146 ? 234.494 203.952 175.634 1.00 54.98 146 GLN A O 1
ATOM 1001 N N . ARG A 1 147 ? 233.433 205.805 176.372 1.00 58.09 147 ARG A N 1
ATOM 1002 C CA . ARG A 1 147 ? 234.651 206.573 176.594 1.00 58.28 147 ARG A CA 1
ATOM 1003 C C . ARG A 1 147 ? 235.059 206.636 178.057 1.00 58.95 147 ARG A C 1
ATOM 1004 O O . ARG A 1 147 ? 236.251 206.777 178.350 1.00 64.43 147 ARG A O 1
ATOM 1012 N N . GLY A 1 148 ? 234.108 206.536 178.977 1.00 47.13 148 GLY A N 1
ATOM 1013 C CA . GLY A 1 148 ? 234.428 206.570 180.393 1.00 47.37 148 GLY A CA 1
ATOM 1014 C C . GLY A 1 148 ? 233.175 206.367 181.214 1.00 46.91 148 GLY A C 1
ATOM 1015 O O . GLY A 1 148 ? 232.055 206.342 180.692 1.00 56.46 148 GLY A O 1
ATOM 1016 N N . VAL A 1 149 ? 233.384 206.220 182.520 1.00 41.91 149 VAL A N 1
ATOM 1017 C CA . VAL A 1 149 ? 232.305 206.021 183.481 1.00 38.94 149 VAL A CA 1
ATOM 1018 C C . VAL A 1 149 ? 232.485 207.018 184.616 1.00 44.87 149 VAL A C 1
ATOM 1019 O O . VAL A 1 149 ? 233.586 207.152 185.161 1.00 59.23 149 VAL A O 1
ATOM 1023 N N . ILE A 1 150 ? 231.407 207.711 184.971 1.00 52.14 150 ILE A N 1
ATOM 1024 C CA . ILE A 1 150 ? 231.406 208.683 186.058 1.00 47.56 150 ILE A CA 1
ATOM 1025 C C . ILE A 1 150 ? 230.437 208.178 187.117 1.00 46.91 150 ILE A C 1
ATOM 1026 O O . ILE A 1 150 ? 229.266 207.915 186.818 1.00 59.97 150 ILE A O 1
ATOM 1031 N N . ILE A 1 151 ? 230.920 208.051 188.349 1.00 35.49 151 ILE A N 1
ATOM 1032 C CA . ILE A 1 151 ? 230.116 207.574 189.469 1.00 41.05 151 ILE A CA 1
ATOM 1033 C C . ILE A 1 151 ? 230.075 208.673 190.520 1.00 44.01 151 ILE A C 1
ATOM 1034 O O . ILE A 1 151 ? 231.124 209.130 190.990 1.00 55.11 151 ILE A O 1
ATOM 1039 N N . ASN A 1 152 ? 228.869 209.093 190.885 1.00 52.52 152 ASN A N 1
ATOM 1040 C CA . ASN A 1 152 ? 228.657 210.104 191.909 1.00 43.93 152 ASN A CA 1
ATOM 1041 C C . ASN A 1 152 ? 228.204 209.448 193.207 1.00 43.17 152 ASN A C 1
ATOM 1042 O O . ASN A 1 152 ? 227.630 208.356 193.213 1.00 59.36 152 ASN A O 1
ATOM 1047 N N . THR A 1 153 ? 228.470 210.132 194.315 1.00 42.43 153 THR A N 1
ATOM 1048 C CA . THR A 1 153 ? 228.147 209.637 195.651 1.00 38.16 153 THR A CA 1
ATOM 1049 C C . THR A 1 153 ? 227.088 210.554 196.258 1.00 49.48 153 THR A C 1
ATOM 1050 O O . THR A 1 153 ? 227.403 211.571 196.878 1.00 59.97 153 THR A O 1
ATOM 1054 N N . ALA A 1 154 ? 225.826 210.185 196.069 1.00 54.36 154 ALA A N 1
ATOM 1055 C CA . ALA A 1 154 ? 224.716 210.853 196.732 1.00 46.99 154 ALA A CA 1
ATOM 1056 C C . ALA A 1 154 ? 224.540 210.236 198.119 1.00 49.54 154 ALA A C 1
ATOM 1057 O O . ALA A 1 154 ? 225.420 209.537 198.628 1.00 58.02 154 ALA A O 1
ATOM 1059 N N . SER A 1 155 ? 223.408 210.507 198.762 1.00 42.30 155 SER A N 1
ATOM 1060 C CA . SER A 1 155 ? 223.119 209.915 200.059 1.00 38.90 155 SER A CA 1
ATOM 1061 C C . SER A 1 155 ? 221.621 209.685 200.174 1.00 43.05 155 SER A C 1
ATOM 1062 O O . SER A 1 155 ? 220.823 210.279 199.445 1.00 60.47 155 SER A O 1
ATOM 1065 N N . VAL A 1 156 ? 221.247 208.804 201.106 1.00 41.08 156 VAL A N 1
ATOM 1066 C CA . VAL A 1 156 ? 219.836 208.560 201.373 1.00 46.96 156 VAL A CA 1
ATOM 1067 C C . VAL A 1 156 ? 219.142 209.834 201.828 1.00 55.08 156 VAL A C 1
ATOM 1068 O O . VAL A 1 156 ? 217.919 209.954 201.697 1.00 59.67 156 VAL A O 1
ATOM 1072 N N . ALA A 1 157 ? 219.897 210.795 202.365 1.00 43.33 157 ALA A N 1
ATOM 1073 C CA . ALA A 1 157 ? 219.317 212.080 202.732 1.00 41.77 157 ALA A CA 1
ATOM 1074 C C . ALA A 1 157 ? 218.694 212.785 201.536 1.00 47.65 157 ALA A C 1
ATOM 1075 O O . ALA A 1 157 ? 217.781 213.598 201.716 1.00 57.07 157 ALA A O 1
ATOM 1077 N N . ALA A 1 158 ? 219.164 212.494 200.321 1.00 39.49 158 ALA A N 1
ATOM 1078 C CA . ALA A 1 158 ? 218.564 213.086 199.132 1.00 45.57 158 ALA A CA 1
ATOM 1079 C C . ALA A 1 158 ? 217.117 212.653 198.947 1.00 45.74 158 ALA A C 1
ATOM 1080 O O . ALA A 1 158 ? 216.336 213.384 198.329 1.00 54.79 158 ALA A O 1
ATOM 1082 N N . PHE A 1 159 ? 216.744 211.485 199.467 1.00 51.91 159 PHE A N 1
ATOM 1083 C CA . PHE A 1 159 ? 215.377 210.987 199.402 1.00 52.82 159 PHE A CA 1
ATOM 1084 C C . PHE A 1 159 ? 214.597 211.277 200.674 1.00 53.74 159 PHE A C 1
ATOM 1085 O O . PHE A 1 159 ? 213.501 211.841 200.615 1.00 64.12 159 PHE A O 1
ATOM 1093 N N . GLU A 1 160 ? 215.141 210.901 201.832 1.00 49.83 160 GLU A N 1
ATOM 1094 C CA . GLU A 1 160 ? 214.543 211.220 203.131 1.00 56.39 160 GLU A CA 1
ATOM 1095 C C . GLU A 1 160 ? 215.695 211.610 204.058 1.00 52.86 160 GLU A C 1
ATOM 1096 O O . GLU A 1 160 ? 216.551 210.786 204.392 1.00 53.92 160 GLU A O 1
ATOM 1102 N N . GLY A 1 161 ? 215.735 212.890 204.431 1.00 43.08 161 GLY A N 1
ATOM 1103 C CA . GLY A 1 161 ? 216.767 213.368 205.323 1.00 42.73 161 GLY A CA 1
ATOM 1104 C C . GLY A 1 161 ? 216.271 213.539 206.746 1.00 51.92 161 GLY A C 1
ATOM 1105 O O . GLY A 1 161 ? 215.076 213.660 207.011 1.00 56.68 161 GLY A O 1
ATOM 1106 N N . GLN A 1 162 ? 217.220 213.556 207.675 1.00 52.56 162 GLN A N 1
ATOM 1107 C CA . GLN A 1 162 ? 216.910 213.658 209.091 1.00 49.37 162 GLN A CA 1
ATOM 1108 C C . GLN A 1 162 ? 216.730 215.125 209.479 1.00 57.67 162 GLN A C 1
ATOM 1109 O O . GLN A 1 162 ? 216.794 216.029 208.642 1.00 53.97 162 GLN A O 1
ATOM 1115 N N . VAL A 1 163 ? 216.500 215.370 210.768 1.00 59.18 163 VAL A N 1
ATOM 1116 C CA . VAL A 1 163 ? 216.391 216.733 211.271 1.00 51.09 163 VAL A CA 1
ATOM 1117 C C . VAL A 1 163 ? 217.779 217.356 211.325 1.00 49.76 163 VAL A C 1
ATOM 1118 O O . VAL A 1 163 ? 218.728 216.755 211.846 1.00 42.37 163 VAL A O 1
ATOM 1122 N N . GLY A 1 164 ? 217.904 218.565 210.785 1.00 55.83 164 GLY A N 1
ATOM 1123 C CA . GLY A 1 164 ? 219.185 219.235 210.720 1.00 56.95 164 GLY A CA 1
ATOM 1124 C C . GLY A 1 164 ? 220.039 218.862 209.531 1.00 49.89 164 GLY A C 1
ATOM 1125 O O . GLY A 1 164 ? 221.201 219.279 209.469 1.00 58.35 164 GLY A O 1
ATOM 1126 N N . GLN A 1 165 ? 219.502 218.092 208.584 1.00 54.05 165 GLN A N 1
ATOM 1127 C CA . GLN A 1 165 ? 220.237 217.659 207.402 1.00 50.92 165 GLN A CA 1
ATOM 1128 C C . GLN A 1 165 ? 219.819 218.424 206.151 1.00 52.07 165 GLN A C 1
ATOM 1129 O O . GLN A 1 165 ? 220.043 217.948 205.034 1.00 51.45 165 GLN A O 1
ATOM 1135 N N . ALA A 1 166 ? 219.213 219.602 206.316 1.00 47.46 166 ALA A N 1
ATOM 1136 C CA . ALA A 1 166 ? 218.738 220.356 205.161 1.00 38.91 166 ALA A CA 1
ATOM 1137 C C . ALA A 1 166 ? 219.886 220.733 204.234 1.00 53.10 166 ALA A C 1
ATOM 1138 O O . ALA A 1 166 ? 219.775 220.597 203.010 1.00 59.13 166 ALA A O 1
ATOM 1140 N N . ALA A 1 167 ? 220.998 221.211 204.796 1.00 60.78 167 ALA A N 1
ATOM 1141 C CA . ALA A 1 167 ? 222.134 221.600 203.966 1.00 52.94 167 ALA A CA 1
ATOM 1142 C C . ALA A 1 167 ? 222.715 220.396 203.236 1.00 54.71 167 ALA A C 1
ATOM 1143 O O . ALA A 1 167 ? 222.941 220.442 202.021 1.00 55.84 167 ALA A O 1
ATOM 1145 N N . TYR A 1 168 ? 222.963 219.304 203.963 1.00 55.77 168 TYR A N 1
ATOM 1146 C CA . TYR A 1 168 ? 223.492 218.101 203.330 1.00 41.59 168 TYR A CA 1
ATOM 1147 C C . TYR A 1 168 ? 222.495 217.516 202.338 1.00 42.59 168 TYR A C 1
ATOM 1148 O O . TYR A 1 168 ? 222.878 217.083 201.245 1.00 53.97 168 TYR A O 1
ATOM 1157 N N . SER A 1 169 ? 221.211 217.493 202.702 1.00 46.01 169 SER A N 1
ATOM 1158 C CA . SER A 1 169 ? 220.200 216.926 201.817 1.00 37.68 169 SER A CA 1
ATOM 1159 C C . SER A 1 169 ? 220.094 217.716 200.519 1.00 44.18 169 SER A C 1
ATOM 1160 O O . SER A 1 169 ? 219.958 217.132 199.437 1.00 53.00 169 SER A O 1
ATOM 1163 N N . ALA A 1 170 ? 220.151 219.046 200.606 1.00 45.22 170 ALA A N 1
ATOM 1164 C CA . ALA A 1 170 ? 220.008 219.868 199.409 1.00 40.72 170 ALA A CA 1
ATOM 1165 C C . ALA A 1 170 ? 221.115 219.578 198.405 1.00 50.86 170 ALA A C 1
ATOM 1166 O O . ALA A 1 170 ? 220.857 219.460 197.201 1.00 58.41 170 ALA A O 1
ATOM 1168 N N . SER A 1 171 ? 222.357 219.458 198.878 1.00 49.22 171 SER A N 1
ATOM 1169 C CA . SER A 1 171 ? 223.465 219.175 197.973 1.00 40.87 171 SER A CA 1
ATOM 1170 C C . SER A 1 171 ? 223.328 217.789 197.357 1.00 46.15 171 SER A C 1
ATOM 1171 O O . SER A 1 171 ? 223.480 217.621 196.141 1.00 55.16 171 SER A O 1
ATOM 1174 N N . LYS A 1 172 ? 223.038 216.780 198.182 1.00 52.53 172 LYS A N 1
ATOM 1175 C CA . LYS A 1 172 ? 222.859 215.431 197.657 1.00 44.94 172 LYS A CA 1
ATOM 1176 C C . LYS A 1 172 ? 221.613 215.333 196.788 1.00 44.34 172 LYS A C 1
ATOM 1177 O O . LYS A 1 172 ? 221.583 214.543 195.838 1.00 51.35 172 LYS A O 1
ATOM 1183 N N . GLY A 1 173 ? 220.580 216.119 197.093 1.00 42.09 173 GLY A N 1
ATOM 1184 C CA . GLY A 1 173 ? 219.417 216.156 196.223 1.00 43.91 173 GLY A CA 1
ATOM 1185 C C . GLY A 1 173 ? 219.756 216.670 194.837 1.00 50.42 173 GLY A C 1
ATOM 1186 O O . GLY A 1 173 ? 219.214 216.195 193.837 1.00 60.44 173 GLY A O 1
ATOM 1187 N N . GLY A 1 174 ? 220.658 217.651 194.760 1.00 45.53 174 GLY A N 1
ATOM 1188 C CA . GLY A 1 174 ? 221.077 218.155 193.463 1.00 45.73 174 GLY A CA 1
ATOM 1189 C C . GLY A 1 174 ? 221.776 217.100 192.627 1.00 50.46 174 GLY A C 1
ATOM 1190 O O . GLY A 1 174 ? 221.558 217.008 191.417 1.00 65.11 174 GLY A O 1
ATOM 1191 N N . ILE A 1 175 ? 222.628 216.291 193.260 1.00 45.22 175 ILE A N 1
ATOM 1192 C CA . ILE A 1 175 ? 223.324 215.233 192.531 1.00 40.68 175 ILE A CA 1
ATOM 1193 C C . ILE A 1 175 ? 222.323 214.250 191.942 1.00 41.44 175 ILE A C 1
ATOM 1194 O O . ILE A 1 175 ? 222.439 213.842 190.780 1.00 50.73 175 ILE A O 1
ATOM 1199 N N . VAL A 1 176 ? 221.324 213.852 192.732 1.00 50.61 176 VAL A N 1
ATOM 1200 C CA . VAL A 1 176 ? 220.305 212.932 192.235 1.00 45.60 176 VAL A CA 1
ATOM 1201 C C . VAL A 1 176 ? 219.532 213.566 191.087 1.00 47.34 176 VAL A C 1
ATOM 1202 O O . VAL A 1 176 ? 219.267 212.922 190.065 1.00 57.06 176 VAL A O 1
ATOM 1206 N N . GLY A 1 177 ? 219.157 214.837 191.236 1.00 46.38 177 GLY A N 1
ATOM 1207 C CA . GLY A 1 177 ? 218.393 215.497 190.190 1.00 54.82 177 GLY A CA 1
ATOM 1208 C C . GLY A 1 177 ? 219.175 215.650 188.900 1.00 54.32 177 GLY A C 1
ATOM 1209 O O . GLY A 1 177 ? 218.624 215.496 187.807 1.00 62.46 177 GLY A O 1
ATOM 1210 N N . MET A 1 178 ? 220.467 215.953 189.007 1.00 46.69 178 MET A N 1
ATOM 1211 C CA . MET A 1 178 ? 221.308 216.210 187.847 1.00 47.86 178 MET A CA 1
ATOM 1212 C C . MET A 1 178 ? 221.995 214.955 187.320 1.00 50.23 178 MET A C 1
ATOM 1213 O O . MET A 1 178 ? 222.796 215.050 186.386 1.00 53.43 178 MET A O 1
ATOM 1218 N N . THR A 1 179 ? 221.706 213.786 187.894 1.00 57.59 179 THR A N 1
ATOM 1219 C CA . THR A 1 179 ? 222.311 212.555 187.397 1.00 52.00 179 THR A CA 1
ATOM 1220 C C . THR A 1 179 ? 221.849 212.249 185.976 1.00 54.69 179 THR A C 1
ATOM 1221 O O . THR A 1 179 ? 222.669 212.042 185.075 1.00 62.56 179 THR A O 1
ATOM 1225 N N . LEU A 1 180 ? 220.529 212.216 185.757 1.00 57.27 180 LEU A N 1
ATOM 1226 C CA . LEU A 1 180 ? 220.024 211.890 184.423 1.00 56.91 180 LEU A CA 1
ATOM 1227 C C . LEU A 1 180 ? 220.358 212.972 183.406 1.00 58.16 180 LEU A C 1
ATOM 1228 O O . LEU A 1 180 ? 220.824 212.632 182.304 1.00 68.12 180 LEU A O 1
ATOM 1233 N N . PRO A 1 181 ? 220.145 214.265 183.680 1.00 43.79 181 PRO A N 1
ATOM 1234 C CA . PRO A 1 181 ? 220.492 215.278 182.668 1.00 40.60 181 PRO A CA 1
ATOM 1235 C C . PRO A 1 181 ? 221.936 215.205 182.209 1.00 50.71 181 PRO A C 1
ATOM 1236 O O . PRO A 1 181 ? 222.210 215.373 181.014 1.00 64.43 181 PRO A O 1
ATOM 1240 N N . ILE A 1 182 ? 222.875 214.958 183.124 1.00 49.88 182 ILE A N 1
ATOM 1241 C CA . ILE A 1 182 ? 224.270 214.814 182.721 1.00 45.47 182 ILE A CA 1
ATOM 1242 C C . ILE A 1 182 ? 224.457 213.532 181.920 1.00 44.09 182 ILE A C 1
ATOM 1243 O O . ILE A 1 182 ? 225.227 213.495 180.954 1.00 61.62 182 ILE A O 1
ATOM 1248 N N . ALA A 1 183 ? 223.759 212.462 182.306 1.00 42.93 183 ALA A N 1
ATOM 1249 C CA . ALA A 1 183 ? 223.830 211.225 181.536 1.00 47.40 183 ALA A CA 1
ATOM 1250 C C . ALA A 1 183 ? 223.335 211.443 180.113 1.00 59.04 183 ALA A C 1
ATOM 1251 O O . ALA A 1 183 ? 223.939 210.948 179.154 1.00 70.03 183 ALA A O 1
ATOM 1253 N N . ARG A 1 184 ? 222.234 212.180 179.957 1.00 55.42 184 ARG A N 1
ATOM 1254 C CA . ARG A 1 184 ? 221.764 212.535 178.623 1.00 47.86 184 ARG A CA 1
ATOM 1255 C C . ARG A 1 184 ? 222.747 213.465 177.924 1.00 55.38 184 ARG A C 1
ATOM 1256 O O . ARG A 1 184 ? 222.965 213.351 176.712 1.00 61.55 184 ARG A O 1
ATOM 1264 N N . ASP A 1 185 ? 223.348 214.393 178.672 1.00 57.72 185 ASP A N 1
ATOM 1265 C CA . ASP A 1 185 ? 224.284 215.338 178.070 1.00 52.00 185 ASP A CA 1
ATOM 1266 C C . ASP A 1 185 ? 225.489 214.621 177.476 1.00 55.71 185 ASP A C 1
ATOM 1267 O O . ASP A 1 185 ? 225.913 214.927 176.356 1.00 60.19 185 ASP A O 1
ATOM 1272 N N . LEU A 1 186 ? 226.055 213.667 178.212 1.00 57.37 186 LEU A N 1
ATOM 1273 C CA . LEU A 1 186 ? 227.251 212.956 177.787 1.00 52.53 186 LEU A CA 1
ATOM 1274 C C . LEU A 1 186 ? 226.943 211.643 177.081 1.00 46.59 186 LEU A C 1
ATOM 1275 O O . LEU A 1 186 ? 227.874 210.917 176.720 1.00 51.78 186 LEU A O 1
ATOM 1280 N N . ALA A 1 187 ? 225.668 211.315 176.883 1.00 48.25 187 ALA A N 1
ATOM 1281 C CA . ALA A 1 187 ? 225.331 210.095 176.158 1.00 48.81 187 ALA A CA 1
ATOM 1282 C C . ALA A 1 187 ? 225.898 210.077 174.744 1.00 57.76 187 ALA A C 1
ATOM 1283 O O . ALA A 1 187 ? 226.428 209.028 174.336 1.00 65.10 187 ALA A O 1
ATOM 1285 N N . PRO A 1 188 ? 225.825 211.155 173.957 1.00 59.84 188 PRO A N 1
ATOM 1286 C CA . PRO A 1 188 ? 226.390 211.094 172.598 1.00 56.41 188 PRO A CA 1
ATOM 1287 C C . PRO A 1 188 ? 227.865 210.737 172.573 1.00 59.82 188 PRO A C 1
ATOM 1288 O O . PRO A 1 188 ? 228.310 210.028 171.661 1.00 66.60 188 PRO A O 1
ATOM 1292 N N . ILE A 1 189 ? 228.640 211.206 173.550 1.00 56.22 189 ILE A N 1
ATOM 1293 C CA . ILE A 1 189 ? 230.076 210.950 173.583 1.00 54.78 189 ILE A CA 1
ATOM 1294 C C . ILE A 1 189 ? 230.355 209.668 174.359 1.00 53.24 189 ILE A C 1
ATOM 1295 O O . ILE A 1 189 ? 231.511 209.356 174.666 1.00 64.26 189 ILE A O 1
ATOM 1300 N N . GLY A 1 190 ? 229.304 208.920 174.680 1.00 54.88 190 GLY A N 1
ATOM 1301 C CA . GLY A 1 190 ? 229.470 207.608 175.281 1.00 54.96 190 GLY A CA 1
ATOM 1302 C C . GLY A 1 190 ? 230.110 207.601 176.652 1.00 52.51 190 GLY A C 1
ATOM 1303 O O . GLY A 1 190 ? 231.005 206.785 176.907 1.00 63.58 190 GLY A O 1
ATOM 1304 N N . ILE A 1 191 ? 229.678 208.488 177.543 1.00 47.46 191 ILE A N 1
ATOM 1305 C CA . ILE A 1 191 ? 230.130 208.510 178.930 1.00 45.34 191 ILE A CA 1
ATOM 1306 C C . ILE A 1 191 ? 228.936 208.199 179.819 1.00 47.74 191 ILE A C 1
ATOM 1307 O O . ILE A 1 191 ? 227.897 208.865 179.730 1.00 59.42 191 ILE A O 1
ATOM 1312 N N . ARG A 1 192 ? 229.085 207.191 180.674 1.00 46.78 192 ARG A N 1
ATOM 1313 C CA . ARG A 1 192 ? 228.009 206.755 181.553 1.00 39.15 192 ARG A CA 1
ATOM 1314 C C . ARG A 1 192 ? 228.118 207.464 182.896 1.00 37.19 192 ARG A C 1
ATOM 1315 O O . ARG A 1 192 ? 229.201 207.528 183.486 1.00 52.87 192 ARG A O 1
ATOM 1323 N N . VAL A 1 193 ? 226.994 207.991 183.373 1.00 40.99 193 VAL A N 1
ATOM 1324 C CA . VAL A 1 193 ? 226.921 208.686 184.652 1.00 43.69 193 VAL A CA 1
ATOM 1325 C C . VAL A 1 193 ? 225.971 207.908 185.550 1.00 43.79 193 VAL A C 1
ATOM 1326 O O . VAL A 1 193 ? 224.812 207.676 185.185 1.00 60.30 193 VAL A O 1
ATOM 1330 N N . MET A 1 194 ? 226.461 207.507 186.720 1.00 45.35 194 MET A N 1
ATOM 1331 C CA . MET A 1 194 ? 225.669 206.774 187.694 1.00 41.59 194 MET A CA 1
ATOM 1332 C C . MET A 1 194 ? 225.865 207.396 189.068 1.00 37.65 194 MET A C 1
ATOM 1333 O O . MET A 1 194 ? 226.893 208.021 189.343 1.00 53.55 194 MET A O 1
ATOM 1338 N N . THR A 1 195 ? 224.864 207.224 189.926 1.00 44.00 195 THR A N 1
ATOM 1339 C CA . THR A 1 195 ? 224.884 207.775 191.274 1.00 42.64 195 THR A CA 1
ATOM 1340 C C . THR A 1 195 ? 224.646 206.657 192.275 1.00 40.01 195 THR A C 1
ATOM 1341 O O . THR A 1 195 ? 223.740 205.838 192.092 1.00 52.39 195 THR A O 1
ATOM 1345 N N . ILE A 1 196 ? 225.460 206.625 193.325 1.00 34.66 196 ILE A N 1
ATOM 1346 C CA . ILE A 1 196 ? 225.310 205.681 194.425 1.00 38.51 196 ILE A CA 1
ATOM 1347 C C . ILE A 1 196 ? 224.858 206.464 195.648 1.00 42.21 196 ILE A C 1
ATOM 1348 O O . ILE A 1 196 ? 225.462 207.485 195.997 1.00 56.01 196 ILE A O 1
ATOM 1353 N N . ALA A 1 197 ? 223.797 205.990 196.294 1.00 44.66 197 ALA A N 1
ATOM 1354 C CA . ALA A 1 197 ? 223.248 206.663 197.462 1.00 43.70 197 ALA A CA 1
ATOM 1355 C C . ALA A 1 197 ? 223.473 205.809 198.703 1.00 46.86 197 ALA A C 1
ATOM 1356 O O . ALA A 1 197 ? 222.523 205.219 199.233 1.00 55.50 197 ALA A O 1
ATOM 1358 N N . PRO A 1 198 ? 224.708 205.716 199.195 1.00 40.92 198 PRO A N 1
ATOM 1359 C CA . PRO A 1 198 ? 224.961 204.895 200.383 1.00 44.83 198 PRO A CA 1
ATOM 1360 C C . PRO A 1 198 ? 224.216 205.423 201.598 1.00 39.86 198 PRO A C 1
ATOM 1361 O O . PRO A 1 198 ? 223.980 206.624 201.740 1.00 51.70 198 PRO A O 1
ATOM 1365 N N . GLY A 1 199 ? 223.845 204.501 202.481 1.00 43.02 199 GLY A N 1
ATOM 1366 C CA . GLY A 1 199 ? 223.167 204.860 203.710 1.00 44.52 199 GLY A CA 1
ATOM 1367 C C . GLY A 1 199 ? 224.141 205.133 204.836 1.00 53.44 199 GLY A C 1
ATOM 1368 O O . GLY A 1 199 ? 224.983 206.030 204.732 1.00 60.99 199 GLY A O 1
ATOM 1369 N N . LEU A 1 200 ? 224.040 204.367 205.918 1.00 55.51 200 LEU A N 1
ATOM 1370 C CA . LEU A 1 200 ? 224.934 204.513 207.061 1.00 54.47 200 LEU A CA 1
ATOM 1371 C C . LEU A 1 200 ? 226.170 203.648 206.844 1.00 50.75 200 LEU A C 1
ATOM 1372 O O . LEU A 1 200 ? 226.090 202.416 206.887 1.00 55.17 200 LEU A O 1
ATOM 1377 N N . PHE A 1 201 ? 227.310 204.292 206.611 1.00 50.57 201 PHE A N 1
ATOM 1378 C CA . PHE A 1 201 ? 228.563 203.607 206.340 1.00 48.89 201 PHE A CA 1
ATOM 1379 C C . PHE A 1 201 ? 229.617 203.995 207.368 1.00 55.55 201 PHE A C 1
ATOM 1380 O O . PHE A 1 201 ? 229.562 205.077 207.961 1.00 59.13 201 PHE A O 1
ATOM 1388 N N . GLY A 1 202 ? 230.579 203.099 207.572 1.00 65.00 202 GLY A N 1
ATOM 1389 C CA . GLY A 1 202 ? 231.654 203.348 208.512 1.00 61.93 202 GLY A CA 1
ATOM 1390 C C . GLY A 1 202 ? 232.662 204.341 207.973 1.00 65.97 202 GLY A C 1
ATOM 1391 O O . GLY A 1 202 ? 233.808 203.984 207.684 1.00 70.54 202 GLY A O 1
ATOM 1392 N N . THR A 1 203 ? 232.242 205.592 207.837 1.00 75.43 203 THR A N 1
ATOM 1393 C CA . THR A 1 203 ? 233.047 206.664 207.281 1.00 76.02 203 THR A CA 1
ATOM 1394 C C . THR A 1 203 ? 233.197 207.785 208.301 1.00 74.65 203 THR A C 1
ATOM 1395 O O . THR A 1 203 ? 232.400 207.891 209.241 1.00 75.45 203 THR A O 1
ATOM 1399 N N . PRO A 1 204 ? 234.211 208.641 208.151 1.00 83.01 204 PRO A N 1
ATOM 1400 C CA . PRO A 1 204 ? 234.393 209.730 209.126 1.00 83.77 204 PRO A CA 1
ATOM 1401 C C . PRO A 1 204 ? 233.209 210.676 209.203 1.00 81.96 204 PRO A C 1
ATOM 1402 O O . PRO A 1 204 ? 233.017 211.318 210.243 1.00 81.54 204 PRO A O 1
ATOM 1406 N N . LEU A 1 205 ? 232.411 210.787 208.139 1.00 75.70 205 LEU A N 1
ATOM 1407 C CA . LEU A 1 205 ? 231.247 211.666 208.179 1.00 79.86 205 LEU A CA 1
ATOM 1408 C C . LEU A 1 205 ? 230.268 211.227 209.260 1.00 80.44 205 LEU A C 1
ATOM 1409 O O . LEU A 1 205 ? 229.736 212.061 210.003 1.00 81.73 205 LEU A O 1
ATOM 1414 N N . LEU A 1 206 ? 230.015 209.922 209.364 1.00 72.34 206 LEU A N 1
ATOM 1415 C CA . LEU A 1 206 ? 229.091 209.399 210.360 1.00 72.28 206 LEU A CA 1
ATOM 1416 C C . LEU A 1 206 ? 229.763 209.073 211.686 1.00 77.56 206 LEU A C 1
ATOM 1417 O O . LEU A 1 206 ? 229.068 208.942 212.700 1.00 79.85 206 LEU A O 1
ATOM 1422 N N . THR A 1 207 ? 231.091 208.936 211.706 1.00 89.80 207 THR A N 1
ATOM 1423 C CA . THR A 1 207 ? 231.790 208.668 212.957 1.00 89.67 207 THR A CA 1
ATOM 1424 C C . THR A 1 207 ? 231.742 209.861 213.902 1.00 88.02 207 THR A C 1
ATOM 1425 O O . THR A 1 207 ? 231.825 209.675 215.121 1.00 85.88 207 THR A O 1
ATOM 1429 N N . SER A 1 208 ? 231.595 211.077 213.372 1.00 84.16 208 SER A N 1
ATOM 1430 C CA . SER A 1 208 ? 231.543 212.259 214.223 1.00 85.36 208 SER A CA 1
ATOM 1431 C C . SER A 1 208 ? 230.344 212.241 215.161 1.00 86.26 208 SER A C 1
ATOM 1432 O O . SER A 1 208 ? 230.362 212.933 216.184 1.00 82.54 208 SER A O 1
ATOM 1435 N N . LEU A 1 209 ? 229.309 211.468 214.841 1.00 76.21 209 LEU A N 1
ATOM 1436 C CA . LEU A 1 209 ? 228.146 211.383 215.703 1.00 70.56 209 LEU A CA 1
ATOM 1437 C C . LEU A 1 209 ? 228.507 210.667 217.001 1.00 75.57 209 LEU A C 1
ATOM 1438 O O . LEU A 1 209 ? 229.501 209.940 217.065 1.00 74.77 209 LEU A O 1
ATOM 1443 N N . PRO A 1 210 ? 227.716 210.861 218.057 1.00 70.86 210 PRO A N 1
ATOM 1444 C CA . PRO A 1 210 ? 227.993 210.153 219.311 1.00 65.35 210 PRO A CA 1
ATOM 1445 C C . PRO A 1 210 ? 227.986 208.647 219.097 1.00 65.90 210 PRO A C 1
ATOM 1446 O O . PRO A 1 210 ? 227.207 208.118 218.301 1.00 73.79 210 PRO A O 1
ATOM 1450 N N . GLU A 1 211 ? 228.873 207.957 219.817 1.00 71.19 211 GLU A N 1
ATOM 1451 C CA . GLU A 1 211 ? 228.992 206.513 219.645 1.00 75.53 211 GLU A CA 1
ATOM 1452 C C . GLU A 1 211 ? 227.664 205.810 219.890 1.00 77.30 211 GLU A C 1
ATOM 1453 O O . GLU A 1 211 ? 227.351 204.824 219.214 1.00 77.57 211 GLU A O 1
ATOM 1459 N N . LYS A 1 212 ? 226.873 206.297 220.848 1.00 71.27 212 LYS A N 1
ATOM 1460 C CA . LYS A 1 212 ? 225.584 205.672 221.121 1.00 65.18 212 LYS A CA 1
ATOM 1461 C C . LYS A 1 212 ? 224.581 205.948 220.007 1.00 64.63 212 LYS A C 1
ATOM 1462 O O . LYS A 1 212 ? 223.719 205.106 219.732 1.00 67.43 212 LYS A O 1
ATOM 1468 N N . VAL A 1 213 ? 224.670 207.114 219.361 1.00 63.93 213 VAL A N 1
ATOM 1469 C CA . VAL A 1 213 ? 223.836 207.370 218.191 1.00 59.44 213 VAL A CA 1
ATOM 1470 C C . VAL A 1 213 ? 224.181 206.394 217.074 1.00 64.13 213 VAL A C 1
ATOM 1471 O O . VAL A 1 213 ? 223.292 205.826 216.428 1.00 72.78 213 VAL A O 1
ATOM 1475 N N . CYS A 1 214 ? 225.476 206.184 216.831 1.00 63.67 214 CYS A N 1
ATOM 1476 C CA . CYS A 1 214 ? 225.894 205.296 215.752 1.00 64.04 214 CYS A CA 1
ATOM 1477 C C . CYS A 1 214 ? 225.393 203.878 215.985 1.00 68.09 214 CYS A C 1
ATOM 1478 O O . CYS A 1 214 ? 224.953 203.204 215.046 1.00 70.80 214 CYS A O 1
ATOM 1481 N N . ASN A 1 215 ? 225.454 203.405 217.232 1.00 64.61 215 ASN A N 1
ATOM 1482 C CA . ASN A 1 215 ? 224.989 202.056 217.531 1.00 64.23 215 ASN A CA 1
ATOM 1483 C C . ASN A 1 215 ? 223.504 201.904 217.228 1.00 66.43 215 ASN A C 1
ATOM 1484 O O . ASN A 1 215 ? 223.084 200.906 216.631 1.00 72.88 215 ASN A O 1
ATOM 1489 N N . PHE A 1 216 ? 222.692 202.882 217.634 1.00 54.34 216 PHE A N 1
ATOM 1490 C CA . PHE A 1 216 ? 221.257 202.797 217.378 1.00 49.77 216 PHE A CA 1
ATOM 1491 C C . PHE A 1 216 ? 220.962 202.858 215.885 1.00 53.01 216 PHE A C 1
ATOM 1492 O O . PHE A 1 216 ? 220.165 202.068 215.367 1.00 61.14 216 PHE A O 1
ATOM 1500 N N . LEU A 1 217 ? 221.601 203.790 215.174 1.00 57.06 217 LEU A N 1
ATOM 1501 C CA . LEU A 1 217 ? 221.360 203.913 213.740 1.00 57.42 217 LEU A CA 1
ATOM 1502 C C . LEU A 1 217 ? 221.780 202.647 213.006 1.00 54.91 217 LEU A C 1
ATOM 1503 O O . LEU A 1 217 ? 221.098 202.206 212.073 1.00 63.08 217 LEU A O 1
ATOM 1508 N N . ALA A 1 218 ? 222.902 202.050 213.410 1.00 48.16 218 ALA A N 1
ATOM 1509 C CA . ALA A 1 218 ? 223.334 200.801 212.795 1.00 49.07 218 ALA A CA 1
ATOM 1510 C C . ALA A 1 218 ? 222.317 199.692 213.033 1.00 51.61 218 ALA A C 1
ATOM 1511 O O . ALA A 1 218 ? 222.023 198.903 212.128 1.00 58.36 218 ALA A O 1
ATOM 1513 N N . SER A 1 219 ? 221.769 199.618 214.248 1.00 48.07 219 SER A N 1
ATOM 1514 C CA . SER A 1 219 ? 220.820 198.562 214.577 1.00 46.17 219 SER A CA 1
ATOM 1515 C C . SER A 1 219 ? 219.494 198.716 213.845 1.00 47.80 219 SER A C 1
ATOM 1516 O O . SER A 1 219 ? 218.732 197.747 213.763 1.00 47.59 219 SER A O 1
ATOM 1519 N N . GLN A 1 220 ? 219.199 199.900 213.313 1.00 52.84 220 GLN A N 1
ATOM 1520 C CA . GLN A 1 220 ? 217.933 200.150 212.638 1.00 50.56 220 GLN A CA 1
ATOM 1521 C C . GLN A 1 220 ? 217.930 199.689 211.187 1.00 50.59 220 GLN A C 1
ATOM 1522 O O . GLN A 1 220 ? 216.881 199.749 210.538 1.00 57.46 220 GLN A O 1
ATOM 1528 N N . VAL A 1 221 ? 219.064 199.236 210.663 1.00 40.15 221 VAL A N 1
ATOM 1529 C CA . VAL A 1 221 ? 219.122 198.708 209.303 1.00 42.84 221 VAL A CA 1
ATOM 1530 C C . VAL A 1 221 ? 218.443 197.343 209.305 1.00 44.66 221 VAL A C 1
ATOM 1531 O O . VAL A 1 221 ? 218.859 196.456 210.064 1.00 49.46 221 VAL A O 1
ATOM 1535 N N . PRO A 1 222 ? 217.395 197.125 208.495 1.00 39.32 222 PRO A N 1
ATOM 1536 C CA . PRO A 1 222 ? 216.730 195.814 208.494 1.00 44.96 222 PRO A CA 1
ATOM 1537 C C . PRO A 1 222 ? 217.701 194.655 208.336 1.00 42.93 222 PRO A C 1
ATOM 1538 O O . PRO A 1 222 ? 217.731 193.750 209.175 1.00 48.53 222 PRO A O 1
ATOM 1542 N N . PHE A 1 223 ? 218.498 194.671 207.272 1.00 41.70 223 PHE A N 1
ATOM 1543 C CA . PHE A 1 223 ? 219.497 193.629 207.080 1.00 41.95 223 PHE A CA 1
ATOM 1544 C C . PHE A 1 223 ? 220.518 194.052 206.029 1.00 50.36 223 PHE A C 1
ATOM 1545 O O . PHE A 1 223 ? 220.134 194.472 204.930 1.00 57.65 223 PHE A O 1
ATOM 1553 N N . PRO A 1 224 ? 221.825 193.959 206.319 1.00 52.21 224 PRO A N 1
ATOM 1554 C CA . PRO A 1 224 ? 222.442 193.553 207.591 1.00 49.55 224 PRO A CA 1
ATOM 1555 C C . PRO A 1 224 ? 222.311 194.650 208.642 1.00 53.48 224 PRO A C 1
ATOM 1556 O O . PRO A 1 224 ? 222.322 195.833 208.313 1.00 59.16 224 PRO A O 1
ATOM 1560 N N . SER A 1 225 ? 222.183 194.288 209.918 1.00 49.80 225 SER A N 1
ATOM 1561 C CA . SER A 1 225 ? 221.992 195.268 210.987 1.00 52.48 225 SER A CA 1
ATOM 1562 C C . SER A 1 225 ? 223.353 195.779 211.462 1.00 54.92 225 SER A C 1
ATOM 1563 O O . SER A 1 225 ? 223.788 195.560 212.594 1.00 59.10 225 SER A O 1
ATOM 1566 N N . ARG A 1 226 ? 224.031 196.480 210.556 1.00 55.44 226 ARG A N 1
ATOM 1567 C CA . ARG A 1 226 ? 225.340 197.041 210.852 1.00 50.94 226 ARG A CA 1
ATOM 1568 C C . ARG A 1 226 ? 225.619 198.181 209.886 1.00 52.46 226 ARG A C 1
ATOM 1569 O O . ARG A 1 226 ? 224.955 198.325 208.856 1.00 61.06 226 ARG A O 1
ATOM 1577 N N . LEU A 1 227 ? 226.615 198.990 210.235 1.00 51.89 227 LEU A N 1
ATOM 1578 C CA . LEU A 1 227 ? 227.029 200.085 209.370 1.00 47.70 227 LEU A CA 1
ATOM 1579 C C . LEU A 1 227 ? 227.624 199.542 208.078 1.00 54.57 227 LEU A C 1
ATOM 1580 O O . LEU A 1 227 ? 228.339 198.536 208.076 1.00 60.98 227 LEU A O 1
ATOM 1585 N N . GLY A 1 228 ? 227.322 200.215 206.971 1.00 53.82 228 GLY A N 1
ATOM 1586 C CA . GLY A 1 228 ? 227.828 199.804 205.678 1.00 56.81 228 GLY A CA 1
ATOM 1587 C C . GLY A 1 228 ? 229.341 199.780 205.619 1.00 60.04 228 GLY A C 1
ATOM 1588 O O . GLY A 1 228 ? 230.001 200.766 205.958 1.00 68.84 228 GLY A O 1
ATOM 1589 N N . ASP A 1 229 ? 229.899 198.657 205.190 1.00 57.93 229 ASP A N 1
ATOM 1590 C CA . ASP A 1 229 ? 231.344 198.538 205.045 1.00 58.37 229 ASP A CA 1
ATOM 1591 C C . ASP A 1 229 ? 231.802 199.306 203.809 1.00 64.44 229 ASP A C 1
ATOM 1592 O O . ASP A 1 229 ? 231.230 199.123 202.730 1.00 60.96 229 ASP A O 1
ATOM 1597 N N . PRO A 1 230 ? 232.816 200.170 203.919 1.00 62.30 230 PRO A N 1
ATOM 1598 C CA . PRO A 1 230 ? 233.295 200.868 202.715 1.00 54.94 230 PRO A CA 1
ATOM 1599 C C . PRO A 1 230 ? 233.719 199.924 201.605 1.00 53.32 230 PRO A C 1
ATOM 1600 O O . PRO A 1 230 ? 233.616 200.283 200.426 1.00 57.50 230 PRO A O 1
ATOM 1604 N N . ALA A 1 231 ? 234.195 198.724 201.946 1.00 50.55 231 ALA A N 1
ATOM 1605 C CA . ALA A 1 231 ? 234.532 197.748 200.916 1.00 51.55 231 ALA A CA 1
ATOM 1606 C C . ALA A 1 231 ? 233.307 197.381 200.088 1.00 56.42 231 ALA A C 1
ATOM 1607 O O . ALA A 1 231 ? 233.408 197.167 198.875 1.00 54.81 231 ALA A O 1
ATOM 1609 N N . GLU A 1 232 ? 232.138 197.302 200.729 1.00 60.87 232 GLU A N 1
ATOM 1610 C CA . GLU A 1 232 ? 230.911 197.014 199.994 1.00 55.06 232 GLU A CA 1
ATOM 1611 C C . GLU A 1 232 ? 230.613 198.108 198.978 1.00 50.40 232 GLU A C 1
ATOM 1612 O O . GLU A 1 232 ? 230.183 197.823 197.854 1.00 56.32 232 GLU A O 1
ATOM 1618 N N . TYR A 1 233 ? 230.833 199.369 199.356 1.00 49.72 233 TYR A N 1
ATOM 1619 C CA . TYR A 1 233 ? 230.650 200.464 198.410 1.00 44.23 233 TYR A CA 1
ATOM 1620 C C . TYR A 1 233 ? 231.591 200.317 197.221 1.00 51.15 233 TYR A C 1
ATOM 1621 O O . TYR A 1 233 ? 231.198 200.557 196.074 1.00 54.78 233 TYR A O 1
ATOM 1630 N N . ALA A 1 234 ? 232.841 199.924 197.478 1.00 55.53 234 ALA A N 1
ATOM 1631 C CA . ALA A 1 234 ? 233.786 199.711 196.387 1.00 39.08 234 ALA A CA 1
ATOM 1632 C C . ALA A 1 234 ? 233.320 198.589 195.469 1.00 41.69 234 ALA A C 1
ATOM 1633 O O . ALA A 1 234 ? 233.457 198.683 194.243 1.00 58.23 234 ALA A O 1
ATOM 1635 N N . HIS A 1 235 ? 232.767 197.517 196.042 1.00 39.37 235 HIS A N 1
ATOM 1636 C CA . HIS A 1 235 ? 232.279 196.414 195.221 1.00 38.12 235 HIS A CA 1
ATOM 1637 C C . HIS A 1 235 ? 231.173 196.876 194.282 1.00 44.02 235 HIS A C 1
ATOM 1638 O O . HIS A 1 235 ? 231.152 196.500 193.104 1.00 55.51 235 HIS A O 1
ATOM 1645 N N . LEU A 1 236 ? 230.243 197.690 194.784 1.00 47.12 236 LEU A N 1
ATOM 1646 C CA . LEU A 1 236 ? 229.186 198.215 193.928 1.00 41.79 236 LEU A CA 1
ATOM 1647 C C . LEU A 1 236 ? 229.760 199.115 192.842 1.00 49.21 236 LEU A C 1
ATOM 1648 O O . LEU A 1 236 ? 229.273 199.118 191.705 1.00 61.27 236 LEU A O 1
ATOM 1653 N N . VAL A 1 237 ? 230.796 199.888 193.173 1.00 50.07 237 VAL A N 1
ATOM 1654 C CA . VAL A 1 237 ? 231.431 200.746 192.177 1.00 37.06 237 VAL A CA 1
ATOM 1655 C C . VAL A 1 237 ? 232.002 199.906 191.043 1.00 40.16 237 VAL A C 1
ATOM 1656 O O . VAL A 1 237 ? 231.856 200.247 189.863 1.00 61.15 237 VAL A O 1
ATOM 1660 N N . GLN A 1 238 ? 232.663 198.797 191.380 1.00 39.66 238 GLN A N 1
ATOM 1661 C CA . GLN A 1 238 ? 233.207 197.922 190.346 1.00 42.53 238 GLN A CA 1
ATOM 1662 C C . GLN A 1 238 ? 232.097 197.333 189.486 1.00 39.79 238 GLN A C 1
ATOM 1663 O O . GLN A 1 238 ? 232.242 197.220 188.263 1.00 55.98 238 GLN A O 1
ATOM 1669 N N . ALA A 1 239 ? 230.979 196.950 190.106 1.00 41.07 239 ALA A N 1
ATOM 1670 C CA . ALA A 1 239 ? 229.869 196.388 189.345 1.00 40.00 239 ALA A CA 1
ATOM 1671 C C . ALA A 1 239 ? 229.317 197.399 188.349 1.00 48.65 239 ALA A C 1
ATOM 1672 O O . ALA A 1 239 ? 229.001 197.049 187.206 1.00 55.64 239 ALA A O 1
ATOM 1674 N N . ILE A 1 240 ? 229.191 198.661 188.765 1.00 51.56 240 ILE A N 1
ATOM 1675 C CA . ILE A 1 240 ? 228.714 199.697 187.854 1.00 44.01 240 ILE A CA 1
ATOM 1676 C C . ILE A 1 240 ? 229.689 199.872 186.697 1.00 45.48 240 ILE A C 1
ATOM 1677 O O . ILE A 1 240 ? 229.281 200.036 185.540 1.00 59.74 240 ILE A O 1
ATOM 1682 N N . ILE A 1 241 ? 230.990 199.845 186.989 1.00 43.08 241 ILE A N 1
ATOM 1683 C CA . ILE A 1 241 ? 231.992 199.989 185.936 1.00 42.76 241 ILE A CA 1
ATOM 1684 C C . ILE A 1 241 ? 231.886 198.841 184.941 1.00 50.80 241 ILE A C 1
ATOM 1685 O O . ILE A 1 241 ? 231.926 199.049 183.722 1.00 57.85 241 ILE A O 1
ATOM 1690 N N . GLU A 1 242 ? 231.751 197.612 185.442 1.00 50.69 242 GLU A N 1
ATOM 1691 C CA . GLU A 1 242 ? 231.724 196.451 184.560 1.00 42.13 242 GLU A CA 1
ATOM 1692 C C . GLU A 1 242 ? 230.433 196.377 183.754 1.00 48.54 242 GLU A C 1
ATOM 1693 O O . GLU A 1 242 ? 230.450 195.921 182.606 1.00 60.00 242 GLU A O 1
ATOM 1699 N N . ASN A 1 243 ? 229.316 196.811 184.326 1.00 52.78 243 ASN A N 1
ATOM 1700 C CA . ASN A 1 243 ? 228.034 196.714 183.639 1.00 49.96 243 ASN A CA 1
ATOM 1701 C C . ASN A 1 243 ? 227.898 197.853 182.635 1.00 54.49 243 ASN A C 1
ATOM 1702 O O . ASN A 1 243 ? 227.886 199.021 183.041 1.00 64.94 243 ASN A O 1
ATOM 1707 N N . PRO A 1 244 ? 227.791 197.572 181.330 1.00 44.27 244 PRO A N 1
ATOM 1708 C CA . PRO A 1 244 ? 227.662 198.670 180.359 1.00 43.83 244 PRO A CA 1
ATOM 1709 C C . PRO A 1 244 ? 226.278 199.291 180.294 1.00 52.23 244 PRO A C 1
ATOM 1710 O O . PRO A 1 244 ? 226.152 200.411 179.780 1.00 64.44 244 PRO A O 1
ATOM 1714 N N . PHE A 1 245 ? 225.241 198.616 180.785 1.00 50.12 245 PHE A N 1
ATOM 1715 C CA . PHE A 1 245 ? 223.872 199.094 180.649 1.00 49.50 245 PHE A CA 1
ATOM 1716 C C . PHE A 1 245 ? 223.392 199.895 181.851 1.00 48.28 245 PHE A C 1
ATOM 1717 O O . PHE A 1 245 ? 222.226 200.301 181.878 1.00 57.78 245 PHE A O 1
ATOM 1725 N N . LEU A 1 246 ? 224.249 200.132 182.840 1.00 52.83 246 LEU A N 1
ATOM 1726 C CA . LEU A 1 246 ? 223.895 200.945 183.999 1.00 53.00 246 LEU A CA 1
ATOM 1727 C C . LEU A 1 246 ? 224.254 202.395 183.695 1.00 57.02 246 LEU A C 1
ATOM 1728 O O . LEU A 1 246 ? 225.435 202.739 183.582 1.00 62.50 246 LEU A O 1
ATOM 1733 N N . ASN A 1 247 ? 223.238 203.245 183.565 1.00 46.05 247 ASN A N 1
ATOM 1734 C CA . ASN A 1 247 ? 223.460 204.645 183.233 1.00 38.18 247 ASN A CA 1
ATOM 1735 C C . ASN A 1 247 ? 222.265 205.463 183.697 1.00 41.80 247 ASN A C 1
ATOM 1736 O O . ASN A 1 247 ? 221.118 205.034 183.551 1.00 56.09 247 ASN A O 1
ATOM 1741 N N . GLY A 1 248 ? 222.545 206.637 184.255 1.00 49.34 248 GLY A N 1
ATOM 1742 C CA . GLY A 1 248 ? 221.484 207.543 184.668 1.00 49.27 248 GLY A CA 1
ATOM 1743 C C . GLY A 1 248 ? 220.529 206.946 185.678 1.00 53.80 248 GLY A C 1
ATOM 1744 O O . GLY A 1 248 ? 219.312 207.137 185.565 1.00 64.65 248 GLY A O 1
ATOM 1745 N N . GLU A 1 249 ? 221.053 206.225 186.665 1.00 52.46 249 GLU A N 1
ATOM 1746 C CA . GLU A 1 249 ? 220.239 205.603 187.696 1.00 51.25 249 GLU A CA 1
ATOM 1747 C C . GLU A 1 249 ? 220.878 205.845 189.055 1.00 52.30 249 GLU A C 1
ATOM 1748 O O . GLU A 1 249 ? 222.104 205.902 189.182 1.00 66.82 249 GLU A O 1
ATOM 1754 N N . VAL A 1 250 ? 220.032 205.988 190.071 1.00 47.39 250 VAL A N 1
ATOM 1755 C CA . VAL A 1 250 ? 220.465 206.158 191.452 1.00 47.69 250 VAL A CA 1
ATOM 1756 C C . VAL A 1 250 ? 220.246 204.835 192.170 1.00 54.58 250 VAL A C 1
ATOM 1757 O O . VAL A 1 250 ? 219.111 204.352 192.263 1.00 68.91 250 VAL A O 1
ATOM 1761 N N . ILE A 1 251 ? 221.327 204.251 192.676 1.00 48.57 251 ILE A N 1
ATOM 1762 C CA . ILE A 1 251 ? 221.280 202.977 193.384 1.00 46.68 251 ILE A CA 1
ATOM 1763 C C . ILE A 1 251 ? 221.450 203.258 194.869 1.00 43.93 251 ILE A C 1
ATOM 1764 O O . ILE A 1 251 ? 222.433 203.885 195.284 1.00 58.75 251 ILE A O 1
ATOM 1769 N N . ARG A 1 252 ? 220.495 202.795 195.671 1.00 46.60 252 ARG A N 1
ATOM 1770 C CA . ARG A 1 252 ? 220.531 202.980 197.117 1.00 42.84 252 ARG A CA 1
ATOM 1771 C C . ARG A 1 252 ? 221.231 201.780 197.745 1.00 48.86 252 ARG A C 1
ATOM 1772 O O . ARG A 1 252 ? 220.714 200.659 197.704 1.00 61.45 252 ARG A O 1
ATOM 1780 N N . LEU A 1 253 ? 222.405 202.015 198.325 1.00 44.89 253 LEU A N 1
ATOM 1781 C CA . LEU A 1 253 ? 223.157 200.990 199.042 1.00 43.73 253 LEU A CA 1
ATOM 1782 C C . LEU A 1 253 ? 223.081 201.330 200.528 1.00 45.74 253 LEU A C 1
ATOM 1783 O O . LEU A 1 253 ? 223.977 201.956 201.093 1.00 58.40 253 LEU A O 1
ATOM 1788 N N . ASP A 1 254 ? 221.995 200.894 201.166 1.00 41.23 254 ASP A N 1
ATOM 1789 C CA . ASP A 1 254 ? 221.737 201.253 202.552 1.00 37.81 254 ASP A CA 1
ATOM 1790 C C . ASP A 1 254 ? 221.113 200.135 203.375 1.00 41.78 254 ASP A C 1
ATOM 1791 O O . ASP A 1 254 ? 220.768 200.373 204.536 1.00 56.27 254 ASP A O 1
ATOM 1796 N N . GLY A 1 255 ? 220.960 198.934 202.825 1.00 36.93 255 GLY A N 1
ATOM 1797 C CA . GLY A 1 255 ? 220.329 197.854 203.559 1.00 34.44 255 GLY A CA 1
ATOM 1798 C C . GLY A 1 255 ? 218.858 198.063 203.840 1.00 42.54 255 GLY A C 1
ATOM 1799 O O . GLY A 1 255 ? 218.371 197.641 204.893 1.00 46.77 255 GLY A O 1
ATOM 1800 N N . ALA A 1 256 ? 218.133 198.702 202.921 1.00 59.63 256 ALA A N 1
ATOM 1801 C CA . ALA A 1 256 ? 216.681 198.851 203.020 1.00 50.47 256 ALA A CA 1
ATOM 1802 C C . ALA A 1 256 ? 216.262 199.649 204.252 1.00 48.90 256 ALA A C 1
ATOM 1803 O O . ALA A 1 256 ? 215.200 199.402 204.828 1.00 48.50 256 ALA A O 1
ATOM 1805 N N . ILE A 1 257 ? 217.075 200.618 204.664 1.00 53.20 257 ILE A N 1
ATOM 1806 C CA . ILE A 1 257 ? 216.776 201.451 205.825 1.00 48.97 257 ILE A CA 1
ATOM 1807 C C . ILE A 1 257 ? 216.160 202.758 205.348 1.00 52.13 257 ILE A C 1
ATOM 1808 O O . ILE A 1 257 ? 216.692 203.412 204.442 1.00 53.68 257 ILE A O 1
ATOM 1813 N N . ARG A 1 258 ? 215.038 203.133 205.954 1.00 59.43 258 ARG A N 1
ATOM 1814 C CA . ARG A 1 258 ? 214.406 204.428 205.737 1.00 55.39 258 ARG A CA 1
ATOM 1815 C C . ARG A 1 258 ? 214.556 205.240 207.016 1.00 58.46 258 ARG A C 1
ATOM 1816 O O . ARG A 1 258 ? 214.155 204.786 208.093 1.00 59.84 258 ARG A O 1
ATOM 1824 N N . MET A 1 259 ? 215.130 206.433 206.896 1.00 52.46 259 MET A N 1
ATOM 1825 C CA . MET A 1 259 ? 215.548 207.213 208.054 1.00 56.46 259 MET A CA 1
ATOM 1826 C C . MET A 1 259 ? 214.387 208.063 208.555 1.00 60.26 259 MET A C 1
ATOM 1827 O O . MET A 1 259 ? 213.923 208.969 207.854 1.00 62.72 259 MET A O 1
ATOM 1832 N N . GLN A 1 260 ? 213.922 207.767 209.765 1.00 50.73 260 GLN A N 1
ATOM 1833 C CA . GLN A 1 260 ? 212.900 208.565 210.418 1.00 35.82 260 GLN A CA 1
ATOM 1834 C C . GLN A 1 260 ? 213.512 209.845 210.980 1.00 43.47 260 GLN A C 1
ATOM 1835 O O . GLN A 1 260 ? 214.729 209.939 211.154 1.00 51.70 260 GLN A O 1
ATOM 1841 N N . PRO A 1 261 ? 212.684 210.860 211.273 1.00 55.58 261 PRO A N 1
ATOM 1842 C CA . PRO A 1 261 ? 213.240 212.109 211.803 1.00 62.14 261 PRO A CA 1
ATOM 1843 C C . PRO A 1 261 ? 213.659 211.993 213.266 1.00 77.26 261 PRO A C 1
ATOM 1844 O O . PRO A 1 261 ? 213.135 211.168 214.014 1.00 73.91 261 PRO A O 1
ATOM 1849 N N . SER B 1 7 ? 190.140 229.222 204.983 1.00 65.93 7 SER B N 1
ATOM 1850 C CA . SER B 1 7 ? 190.176 230.165 203.872 1.00 73.60 7 SER B CA 1
ATOM 1851 C C . SER B 1 7 ? 191.432 231.026 203.935 1.00 71.26 7 SER B C 1
ATOM 1852 O O . SER B 1 7 ? 192.109 231.079 204.961 1.00 68.39 7 SER B O 1
ATOM 1855 N N . VAL B 1 8 ? 191.738 231.702 202.828 1.00 67.47 8 VAL B N 1
ATOM 1856 C CA . VAL B 1 8 ? 192.921 232.550 202.742 1.00 65.32 8 VAL B CA 1
ATOM 1857 C C . VAL B 1 8 ? 192.533 233.999 203.003 1.00 66.82 8 VAL B C 1
ATOM 1858 O O . VAL B 1 8 ? 193.302 234.921 202.710 1.00 71.15 8 VAL B O 1
ATOM 1862 N N . LYS B 1 9 ? 191.341 234.214 203.555 1.00 64.15 9 LYS B N 1
ATOM 1863 C CA . LYS B 1 9 ? 190.876 235.566 203.833 1.00 62.07 9 LYS B CA 1
ATOM 1864 C C . LYS B 1 9 ? 191.628 236.135 205.030 1.00 64.93 9 LYS B C 1
ATOM 1865 O O . LYS B 1 9 ? 191.603 235.556 206.121 1.00 65.11 9 LYS B O 1
ATOM 1871 N N . GLY B 1 10 ? 192.296 237.269 204.826 1.00 58.33 10 GLY B N 1
ATOM 1872 C CA . GLY B 1 10 ? 193.050 237.920 205.873 1.00 58.12 10 GLY B CA 1
ATOM 1873 C C . GLY B 1 10 ? 194.473 237.430 206.035 1.00 60.12 10 GLY B C 1
ATOM 1874 O O . GLY B 1 10 ? 195.223 238.014 206.828 1.00 63.12 10 GLY B O 1
ATOM 1875 N N . LEU B 1 11 ? 194.870 236.385 205.316 1.00 63.48 11 LEU B N 1
ATOM 1876 C CA . LEU B 1 11 ? 196.227 235.872 205.428 1.00 62.54 11 LEU B CA 1
ATOM 1877 C C . LEU B 1 11 ? 197.215 236.813 204.749 1.00 59.49 11 LEU B C 1
ATOM 1878 O O . LEU B 1 11 ? 196.883 237.517 203.792 1.00 67.16 11 LEU B O 1
ATOM 1883 N N . VAL B 1 12 ? 198.444 236.818 205.259 1.00 60.30 12 VAL B N 1
ATOM 1884 C CA . VAL B 1 12 ? 199.535 237.611 204.705 1.00 55.15 12 VAL B CA 1
ATOM 1885 C C . VAL B 1 12 ? 200.524 236.659 204.050 1.00 58.34 12 VAL B C 1
ATOM 1886 O O . VAL B 1 12 ? 201.013 235.723 204.693 1.00 71.72 12 VAL B O 1
ATOM 1890 N N . ALA B 1 13 ? 200.816 236.897 202.774 1.00 53.01 13 ALA B N 1
ATOM 1891 C CA . ALA B 1 13 ? 201.692 236.038 201.992 1.00 48.80 13 ALA B CA 1
ATOM 1892 C C . ALA B 1 13 ? 202.876 236.837 201.469 1.00 52.81 13 ALA B C 1
ATOM 1893 O O . ALA B 1 13 ? 202.713 237.958 200.977 1.00 67.06 13 ALA B O 1
ATOM 1895 N N . VAL B 1 14 ? 204.066 236.256 201.581 1.00 55.42 14 VAL B N 1
ATOM 1896 C CA . VAL B 1 14 ? 205.284 236.821 201.013 1.00 54.08 14 VAL B CA 1
ATOM 1897 C C . VAL B 1 14 ? 205.651 235.961 199.813 1.00 50.00 14 VAL B C 1
ATOM 1898 O O . VAL B 1 14 ? 206.037 234.796 199.966 1.00 58.54 14 VAL B O 1
ATOM 1902 N N . ILE B 1 15 ? 205.535 236.531 198.618 1.00 47.04 15 ILE B N 1
ATOM 1903 C CA . ILE B 1 15 ? 205.770 235.816 197.370 1.00 47.68 15 ILE B CA 1
ATOM 1904 C C . ILE B 1 15 ? 207.065 236.345 196.774 1.00 44.72 15 ILE B C 1
ATOM 1905 O O . ILE B 1 15 ? 207.122 237.488 196.303 1.00 51.62 15 ILE B O 1
ATOM 1910 N N . THR B 1 16 ? 208.107 235.518 196.790 1.00 45.23 16 THR B N 1
ATOM 1911 C CA . THR B 1 16 ? 209.366 235.899 196.169 1.00 44.40 16 THR B CA 1
ATOM 1912 C C . THR B 1 16 ? 209.243 235.813 194.654 1.00 46.80 16 THR B C 1
ATOM 1913 O O . THR B 1 16 ? 208.618 234.895 194.116 1.00 58.55 16 THR B O 1
ATOM 1917 N N . GLY B 1 17 ? 209.844 236.776 193.964 1.00 51.56 17 GLY B N 1
ATOM 1918 C CA . GLY B 1 17 ? 209.688 236.842 192.521 1.00 52.29 17 GLY B CA 1
ATOM 1919 C C . GLY B 1 17 ? 208.252 237.069 192.103 1.00 51.97 17 GLY B C 1
ATOM 1920 O O . GLY B 1 17 ? 207.804 236.513 191.092 1.00 59.86 17 GLY B O 1
ATOM 1921 N N . GLY B 1 18 ? 207.517 237.876 192.862 1.00 45.96 18 GLY B N 1
ATOM 1922 C CA . GLY B 1 18 ? 206.120 238.141 192.603 1.00 48.72 18 GLY B CA 1
ATOM 1923 C C . GLY B 1 18 ? 205.844 239.263 191.633 1.00 54.59 18 GLY B C 1
ATOM 1924 O O . GLY B 1 18 ? 204.678 239.611 191.420 1.00 60.35 18 GLY B O 1
ATOM 1925 N N . ALA B 1 19 ? 206.880 239.848 191.031 1.00 55.13 19 ALA B N 1
ATOM 1926 C CA . ALA B 1 19 ? 206.681 240.934 190.082 1.00 62.09 19 ALA B CA 1
ATOM 1927 C C . ALA B 1 19 ? 206.182 240.449 188.728 1.00 60.28 19 ALA B C 1
ATOM 1928 O O . ALA B 1 19 ? 205.642 241.252 187.960 1.00 61.65 19 ALA B O 1
ATOM 1930 N N . SER B 1 20 ? 206.350 239.168 188.416 1.00 49.91 20 SER B N 1
ATOM 1931 C CA . SER B 1 20 ? 205.912 238.624 187.137 1.00 50.08 20 SER B CA 1
ATOM 1932 C C . SER B 1 20 ? 205.966 237.105 187.218 1.00 50.99 20 SER B C 1
ATOM 1933 O O . SER B 1 20 ? 206.447 236.531 188.199 1.00 56.34 20 SER B O 1
ATOM 1936 N N . GLY B 1 21 ? 205.463 236.460 186.168 1.00 60.19 21 GLY B N 1
ATOM 1937 C CA . GLY B 1 21 ? 205.527 235.010 186.099 1.00 68.41 21 GLY B CA 1
ATOM 1938 C C . GLY B 1 21 ? 204.585 234.354 187.091 1.00 59.92 21 GLY B C 1
ATOM 1939 O O . GLY B 1 21 ? 203.508 234.871 187.407 1.00 58.60 21 GLY B O 1
ATOM 1940 N N . LEU B 1 22 ? 204.999 233.187 187.591 1.00 55.21 22 LEU B N 1
ATOM 1941 C CA . LEU B 1 22 ? 204.157 232.436 188.517 1.00 53.44 22 LEU B CA 1
ATOM 1942 C C . LEU B 1 22 ? 203.911 233.219 189.799 1.00 55.22 22 LEU B C 1
ATOM 1943 O O . LEU B 1 22 ? 202.801 233.199 190.344 1.00 66.72 22 LEU B O 1
ATOM 1948 N N . GLY B 1 23 ? 204.935 233.912 190.301 1.00 48.69 23 GLY B N 1
ATOM 1949 C CA . GLY B 1 23 ? 204.768 234.666 191.532 1.00 47.66 23 GLY B CA 1
ATOM 1950 C C . GLY B 1 23 ? 203.672 235.709 191.432 1.00 50.93 23 GLY B C 1
ATOM 1951 O O . GLY B 1 23 ? 202.871 235.873 192.356 1.00 56.34 23 GLY B O 1
ATOM 1952 N N . LEU B 1 24 ? 203.621 236.431 190.311 1.00 51.27 24 LEU B N 1
ATOM 1953 C CA . LEU B 1 24 ? 202.573 237.430 190.127 1.00 44.90 24 LEU B CA 1
ATOM 1954 C C . LEU B 1 24 ? 201.198 236.778 190.080 1.00 51.19 24 LEU B C 1
ATOM 1955 O O . LEU B 1 24 ? 200.236 237.297 190.658 1.00 59.00 24 LEU B O 1
ATOM 1960 N N . ALA B 1 25 ? 201.084 235.638 189.395 1.00 56.27 25 ALA B N 1
ATOM 1961 C CA . ALA B 1 25 ? 199.797 234.955 189.311 1.00 53.02 25 ALA B CA 1
ATOM 1962 C C . ALA B 1 25 ? 199.306 234.539 190.691 1.00 56.05 25 ALA B C 1
ATOM 1963 O O . ALA B 1 25 ? 198.117 234.673 191.002 1.00 61.66 25 ALA B O 1
ATOM 1965 N N . THR B 1 26 ? 200.207 234.028 191.533 1.00 54.59 26 THR B N 1
ATOM 1966 C CA . THR B 1 26 ? 199.821 233.664 192.891 1.00 43.03 26 THR B CA 1
ATOM 1967 C C . THR B 1 26 ? 199.362 234.887 193.675 1.00 52.33 26 THR B C 1
ATOM 1968 O O . THR B 1 26 ? 198.378 234.822 194.421 1.00 64.73 26 THR B O 1
ATOM 1972 N N . ALA B 1 27 ? 200.063 236.011 193.519 1.00 57.09 27 ALA B N 1
ATOM 1973 C CA . ALA B 1 27 ? 199.668 237.230 194.216 1.00 54.84 27 ALA B CA 1
ATOM 1974 C C . ALA B 1 27 ? 198.292 237.701 193.766 1.00 54.08 27 ALA B C 1
ATOM 1975 O O . ALA B 1 27 ? 197.473 238.129 194.588 1.00 60.20 27 ALA B O 1
ATOM 1977 N N . GLU B 1 28 ? 198.018 237.634 192.461 1.00 54.83 28 GLU B N 1
ATOM 1978 C CA . GLU B 1 28 ? 196.730 238.093 191.953 1.00 51.51 28 GLU B CA 1
ATOM 1979 C C . GLU B 1 28 ? 195.582 237.284 192.543 1.00 59.05 28 GLU B C 1
ATOM 1980 O O . GLU B 1 28 ? 194.565 237.849 192.960 1.00 68.80 28 GLU B O 1
ATOM 1986 N N . ARG B 1 29 ? 195.725 235.958 192.586 1.00 55.83 29 ARG B N 1
ATOM 1987 C CA . ARG B 1 29 ? 194.654 235.118 193.112 1.00 52.51 29 ARG B CA 1
ATOM 1988 C C . ARG B 1 29 ? 194.486 235.318 194.614 1.00 50.14 29 ARG B C 1
ATOM 1989 O O . ARG B 1 29 ? 193.365 235.484 195.107 1.00 58.72 29 ARG B O 1
ATOM 1997 N N . LEU B 1 30 ? 195.594 235.306 195.358 1.00 48.11 30 LEU B N 1
ATOM 1998 C CA . LEU B 1 30 ? 195.506 235.448 196.808 1.00 45.84 30 LEU B CA 1
ATOM 1999 C C . LEU B 1 30 ? 194.925 236.802 197.195 1.00 54.68 30 LEU B C 1
ATOM 2000 O O . LEU B 1 30 ? 194.070 236.887 198.084 1.00 65.46 30 LEU B O 1
ATOM 2005 N N . VAL B 1 31 ? 195.373 237.873 196.537 1.00 54.50 31 VAL B N 1
ATOM 2006 C CA . VAL B 1 31 ? 194.853 239.201 196.849 1.00 53.79 31 VAL B CA 1
ATOM 2007 C C . VAL B 1 31 ? 193.372 239.285 196.504 1.00 56.19 31 VAL B C 1
ATOM 2008 O O . VAL B 1 31 ? 192.572 239.840 197.267 1.00 65.64 31 VAL B O 1
ATOM 2012 N N . GLY B 1 32 ? 192.982 238.736 195.352 1.00 50.24 32 GLY B N 1
ATOM 2013 C CA . GLY B 1 32 ? 191.582 238.735 194.971 1.00 54.01 32 GLY B CA 1
ATOM 2014 C C . GLY B 1 32 ? 190.704 237.911 195.889 1.00 60.76 32 GLY B C 1
ATOM 2015 O O . GLY B 1 32 ? 189.482 238.092 195.891 1.00 66.79 32 GLY B O 1
ATOM 2016 N N . GLN B 1 33 ? 191.297 237.010 196.670 1.00 61.46 33 GLN B N 1
ATOM 2017 C CA . GLN B 1 33 ? 190.561 236.159 197.593 1.00 57.86 33 GLN B CA 1
ATOM 2018 C C . GLN B 1 33 ? 190.543 236.712 199.013 1.00 59.45 33 GLN B C 1
ATOM 2019 O O . GLN B 1 33 ? 190.100 236.016 199.932 1.00 62.70 33 GLN B O 1
ATOM 2025 N N . GLY B 1 34 ? 191.014 237.943 199.213 1.00 59.29 34 GLY B N 1
ATOM 2026 C CA . GLY B 1 34 ? 191.010 238.577 200.514 1.00 59.91 34 GLY B CA 1
ATOM 2027 C C . GLY B 1 34 ? 192.352 238.608 201.214 1.00 58.10 34 GLY B C 1
ATOM 2028 O O . GLY B 1 34 ? 192.492 239.326 202.212 1.00 60.63 34 GLY B O 1
ATOM 2029 N N . ALA B 1 35 ? 193.337 237.859 200.728 1.00 59.53 35 ALA B N 1
ATOM 2030 C CA . ALA B 1 35 ? 194.649 237.842 201.352 1.00 54.64 35 ALA B CA 1
ATOM 2031 C C . ALA B 1 35 ? 195.431 239.103 200.991 1.00 54.19 35 ALA B C 1
ATOM 2032 O O . ALA B 1 35 ? 195.053 239.875 200.106 1.00 62.26 35 ALA B O 1
ATOM 2034 N N . SER B 1 36 ? 196.534 239.312 201.704 1.00 55.59 36 SER B N 1
ATOM 2035 C CA . SER B 1 36 ? 197.450 240.415 201.449 1.00 51.21 36 SER B CA 1
ATOM 2036 C C . SER B 1 36 ? 198.800 239.844 201.043 1.00 54.88 36 SER B C 1
ATOM 2037 O O . SER B 1 36 ? 199.323 238.945 201.710 1.00 61.55 36 SER B O 1
ATOM 2040 N N . ALA B 1 37 ? 199.359 240.364 199.954 1.00 61.95 37 ALA B N 1
ATOM 2041 C CA . ALA B 1 37 ? 200.592 239.850 199.381 1.00 60.10 37 ALA B CA 1
ATOM 2042 C C . ALA B 1 37 ? 201.700 240.891 199.472 1.00 54.71 37 ALA B C 1
ATOM 2043 O O . ALA B 1 37 ? 201.449 242.098 199.422 1.00 66.10 37 ALA B O 1
ATOM 2045 N N . VAL B 1 38 ? 202.930 240.405 199.610 1.00 51.07 38 VAL B N 1
ATOM 2046 C CA . VAL B 1 38 ? 204.123 241.244 199.651 1.00 54.27 38 VAL B CA 1
ATOM 2047 C C . VAL B 1 38 ? 205.027 240.768 198.522 1.00 56.71 38 VAL B C 1
ATOM 2048 O O . VAL B 1 38 ? 205.678 239.723 198.634 1.00 67.42 38 VAL B O 1
ATOM 2052 N N . LEU B 1 39 ? 205.072 241.528 197.431 1.00 56.31 39 LEU B N 1
ATOM 2053 C CA . LEU B 1 39 ? 205.903 241.159 196.294 1.00 54.20 39 LEU B CA 1
ATOM 2054 C C . LEU B 1 39 ? 207.369 241.393 196.634 1.00 56.67 39 LEU B C 1
ATOM 2055 O O . LEU B 1 39 ? 207.770 242.520 196.946 1.00 70.13 39 LEU B O 1
ATOM 2060 N N . LEU B 1 40 ? 208.167 240.331 196.574 1.00 52.95 40 LEU B N 1
ATOM 2061 C CA . LEU B 1 40 ? 209.590 240.373 196.905 1.00 51.37 40 LEU B CA 1
ATOM 2062 C C . LEU B 1 40 ? 210.364 239.981 195.650 1.00 55.13 40 LEU B C 1
ATOM 2063 O O . LEU B 1 40 ? 210.565 238.796 195.373 1.00 67.73 40 LEU B O 1
ATOM 2068 N N . ASP B 1 41 ? 210.798 240.985 194.891 1.00 53.41 41 ASP B N 1
ATOM 2069 C CA . ASP B 1 41 ? 211.527 240.771 193.650 1.00 61.75 41 ASP B CA 1
ATOM 2070 C C . ASP B 1 41 ? 212.658 241.787 193.563 1.00 62.35 41 ASP B C 1
ATOM 2071 O O . ASP B 1 41 ? 212.860 242.604 194.467 1.00 62.19 41 ASP B O 1
ATOM 2076 N N . LEU B 1 42 ? 213.403 241.732 192.463 1.00 62.17 42 LEU B N 1
ATOM 2077 C CA . LEU B 1 42 ? 214.515 242.645 192.274 1.00 59.08 42 LEU B CA 1
ATOM 2078 C C . LEU B 1 42 ? 214.000 244.062 192.018 1.00 64.25 42 LEU B C 1
ATOM 2079 O O . LEU B 1 42 ? 212.872 244.246 191.555 1.00 63.05 42 LEU B O 1
ATOM 2084 N N . PRO B 1 43 ? 214.809 245.084 192.316 1.00 64.49 43 PRO B N 1
ATOM 2085 C CA . PRO B 1 43 ? 214.345 246.461 192.078 1.00 62.40 43 PRO B CA 1
ATOM 2086 C C . PRO B 1 43 ? 213.968 246.731 190.632 1.00 63.28 43 PRO B C 1
ATOM 2087 O O . PRO B 1 43 ? 213.029 247.494 190.372 1.00 71.80 43 PRO B O 1
ATOM 2091 N N . ASN B 1 44 ? 214.673 246.124 189.679 1.00 68.16 44 ASN B N 1
ATOM 2092 C CA . ASN B 1 44 ? 214.432 246.372 188.262 1.00 71.22 44 ASN B CA 1
ATOM 2093 C C . ASN B 1 44 ? 213.278 245.555 187.697 1.00 74.23 44 ASN B C 1
ATOM 2094 O O . ASN B 1 44 ? 212.907 245.763 186.536 1.00 71.79 44 ASN B O 1
ATOM 2099 N N . SER B 1 45 ? 212.702 244.639 188.476 1.00 69.85 45 SER B N 1
ATOM 2100 C CA . SER B 1 45 ? 211.620 243.799 187.979 1.00 67.56 45 SER B CA 1
ATOM 2101 C C . SER B 1 45 ? 210.335 244.575 187.725 1.00 68.04 45 SER B C 1
ATOM 2102 O O . SER B 1 45 ? 209.419 244.030 187.100 1.00 68.59 45 SER B O 1
ATOM 2105 N N . GLY B 1 46 ? 210.242 245.820 188.185 1.00 68.02 46 GLY B N 1
ATOM 2106 C CA . GLY B 1 46 ? 209.027 246.588 187.998 1.00 64.52 46 GLY B CA 1
ATOM 2107 C C . GLY B 1 46 ? 207.877 246.140 188.870 1.00 66.23 46 GLY B C 1
ATOM 2108 O O . GLY B 1 46 ? 206.716 246.371 188.519 1.00 66.00 46 GLY B O 1
ATOM 2109 N N . GLY B 1 47 ? 208.168 245.502 190.003 1.00 69.30 47 GLY B N 1
ATOM 2110 C CA . GLY B 1 47 ? 207.121 245.031 190.892 1.00 66.41 47 GLY B CA 1
ATOM 2111 C C . GLY B 1 47 ? 206.355 246.129 191.597 1.00 70.19 47 GLY B C 1
ATOM 2112 O O . GLY B 1 47 ? 205.245 245.872 192.077 1.00 76.41 47 GLY B O 1
ATOM 2113 N N . GLU B 1 48 ? 206.914 247.338 191.676 1.00 73.31 48 GLU B N 1
ATOM 2114 C CA . GLU B 1 48 ? 206.200 248.440 192.314 1.00 69.09 48 GLU B CA 1
ATOM 2115 C C . GLU B 1 48 ? 204.899 248.739 191.578 1.00 67.33 48 GLU B C 1
ATOM 2116 O O . GLU B 1 48 ? 203.862 248.991 192.203 1.00 70.72 48 GLU B O 1
ATOM 2122 N N . ALA B 1 49 ? 204.935 248.717 190.244 1.00 72.13 49 ALA B N 1
ATOM 2123 C CA . ALA B 1 49 ? 203.718 248.938 189.471 1.00 76.16 49 ALA B CA 1
ATOM 2124 C C . ALA B 1 49 ? 202.706 247.826 189.711 1.00 74.40 49 ALA B C 1
ATOM 2125 O O . ALA B 1 49 ? 201.504 248.086 189.841 1.00 72.75 49 ALA B O 1
ATOM 2127 N N . GLN B 1 50 ? 203.173 246.577 189.773 1.00 66.85 50 GLN B N 1
ATOM 2128 C CA . GLN B 1 50 ? 202.262 245.459 190.001 1.00 67.78 50 GLN B CA 1
ATOM 2129 C C . GLN B 1 50 ? 201.583 245.572 191.359 1.00 70.54 50 GLN B C 1
ATOM 2130 O O . GLN B 1 50 ? 200.382 245.308 191.485 1.00 77.37 50 GLN B O 1
ATOM 2136 N N . ALA B 1 51 ? 202.336 245.965 192.390 1.00 66.10 51 ALA B N 1
ATOM 2137 C CA . ALA B 1 51 ? 201.737 246.145 193.708 1.00 64.87 51 ALA B CA 1
ATOM 2138 C C . ALA B 1 51 ? 200.657 247.217 193.683 1.00 70.58 51 ALA B C 1
ATOM 2139 O O . ALA B 1 51 ? 199.606 247.055 194.313 1.00 67.18 51 ALA B O 1
ATOM 2141 N N . LYS B 1 52 ? 200.897 248.316 192.966 1.00 79.41 52 LYS B N 1
ATOM 2142 C CA . LYS B 1 52 ? 199.876 249.350 192.835 1.00 79.63 52 LYS B CA 1
ATOM 2143 C C . LYS B 1 52 ? 198.643 248.814 192.118 1.00 75.87 52 LYS B C 1
ATOM 2144 O O . LYS B 1 52 ? 197.510 249.138 192.492 1.00 77.25 52 LYS B O 1
ATOM 2150 N N . LYS B 1 53 ? 198.842 247.992 191.085 1.00 65.23 53 LYS B N 1
ATOM 2151 C CA . LYS B 1 53 ? 197.708 247.428 190.360 1.00 63.90 53 LYS B CA 1
ATOM 2152 C C . LYS B 1 53 ? 196.859 246.542 191.263 1.00 66.78 53 LYS B C 1
ATOM 2153 O O . LYS B 1 53 ? 195.625 246.588 191.207 1.00 70.45 53 LYS B O 1
ATOM 2159 N N . LEU B 1 54 ? 197.502 245.729 192.101 1.00 65.64 54 LEU B N 1
ATOM 2160 C CA . LEU B 1 54 ? 196.775 244.791 192.948 1.00 62.35 54 LEU B CA 1
ATOM 2161 C C . LEU B 1 54 ? 196.004 245.478 194.067 1.00 65.52 54 LEU B C 1
ATOM 2162 O O . LEU B 1 54 ? 195.206 244.815 194.739 1.00 70.96 54 LEU B O 1
ATOM 2167 N N . GLY B 1 55 ? 196.218 246.772 194.286 1.00 72.95 55 GLY B N 1
ATOM 2168 C CA . GLY B 1 55 ? 195.474 247.521 195.281 1.00 72.34 55 GLY B CA 1
ATOM 2169 C C . GLY B 1 55 ? 196.276 247.752 196.547 1.00 72.84 55 GLY B C 1
ATOM 2170 O O . GLY B 1 55 ? 197.448 247.381 196.670 1.00 77.28 55 GLY B O 1
ATOM 2171 N N . ASN B 1 56 ? 195.608 248.388 197.511 1.00 76.99 56 ASN B N 1
ATOM 2172 C CA . ASN B 1 56 ? 196.243 248.702 198.787 1.00 79.99 56 ASN B CA 1
ATOM 2173 C C . ASN B 1 56 ? 196.581 247.459 199.598 1.00 78.68 56 ASN B C 1
ATOM 2174 O O . ASN B 1 56 ? 197.345 247.561 200.563 1.00 80.08 56 ASN B O 1
ATOM 2179 N N . ASN B 1 57 ? 196.037 246.298 199.237 1.00 64.06 57 ASN B N 1
ATOM 2180 C CA . ASN B 1 57 ? 196.335 245.058 199.943 1.00 64.35 57 ASN B CA 1
ATOM 2181 C C . ASN B 1 57 ? 197.638 244.418 199.487 1.00 65.31 57 ASN B C 1
ATOM 2182 O O . ASN B 1 57 ? 198.052 243.412 200.074 1.00 66.81 57 ASN B O 1
ATOM 2187 N N . CYS B 1 58 ? 198.290 244.967 198.465 1.00 67.86 58 CYS B N 1
ATOM 2188 C CA . CYS B 1 58 ? 199.541 244.438 197.944 1.00 64.01 58 CYS B CA 1
ATOM 2189 C C . CYS B 1 58 ? 200.617 245.512 198.007 1.00 70.45 58 CYS B C 1
ATOM 2190 O O . CYS B 1 58 ? 200.366 246.676 197.681 1.00 75.83 58 CYS B O 1
ATOM 2193 N N . VAL B 1 59 ? 201.817 245.112 198.429 1.00 65.81 59 VAL B N 1
ATOM 2194 C CA . VAL B 1 59 ? 202.957 246.009 198.534 1.00 63.66 59 VAL B CA 1
ATOM 2195 C C . VAL B 1 59 ? 204.153 245.353 197.858 1.00 64.36 59 VAL B C 1
ATOM 2196 O O . VAL B 1 59 ? 204.216 244.132 197.700 1.00 71.97 59 VAL B O 1
ATOM 2200 N N . PHE B 1 60 ? 205.109 246.186 197.457 1.00 57.13 60 PHE B N 1
ATOM 2201 C CA . PHE B 1 60 ? 206.316 245.739 196.777 1.00 55.07 60 PHE B CA 1
ATOM 2202 C C . PHE B 1 60 ? 207.520 245.965 197.680 1.00 56.61 60 PHE B C 1
ATOM 2203 O O . PHE B 1 60 ? 207.744 247.083 198.155 1.00 59.28 60 PHE B O 1
ATOM 2211 N N . ALA B 1 61 ? 208.289 244.903 197.912 1.00 57.93 61 ALA B N 1
ATOM 2212 C CA . ALA B 1 61 ? 209.491 244.960 198.743 1.00 54.53 61 ALA B CA 1
ATOM 2213 C C . ALA B 1 61 ? 210.700 244.577 197.900 1.00 60.19 61 ALA B C 1
ATOM 2214 O O . ALA B 1 61 ? 210.964 243.378 197.702 1.00 66.72 61 ALA B O 1
ATOM 2216 N N . PRO B 1 62 ? 211.464 245.541 197.383 1.00 64.04 62 PRO B N 1
ATOM 2217 C CA . PRO B 1 62 ? 212.618 245.186 196.546 1.00 60.93 62 PRO B CA 1
ATOM 2218 C C . PRO B 1 62 ? 213.712 244.525 197.372 1.00 62.34 62 PRO B C 1
ATOM 2219 O O . PRO B 1 62 ? 214.186 245.085 198.363 1.00 66.32 62 PRO B O 1
ATOM 2223 N N . ALA B 1 63 ? 214.109 243.325 196.956 1.00 59.96 63 ALA B N 1
ATOM 2224 C CA . ALA B 1 63 ? 215.139 242.582 197.666 1.00 60.66 63 ALA B CA 1
ATOM 2225 C C . ALA B 1 63 ? 215.700 241.504 196.753 1.00 59.05 63 ALA B C 1
ATOM 2226 O O . ALA B 1 63 ? 215.031 241.051 195.820 1.00 63.46 63 ALA B O 1
ATOM 2228 N N . ASP B 1 64 ? 216.936 241.102 197.035 1.00 63.88 64 ASP B N 1
ATOM 2229 C CA . ASP B 1 64 ? 217.601 240.010 196.337 1.00 67.86 64 ASP B CA 1
ATOM 2230 C C . ASP B 1 64 ? 217.628 238.800 197.261 1.00 68.23 64 ASP B C 1
ATOM 2231 O O . ASP B 1 64 ? 218.168 238.875 198.370 1.00 67.84 64 ASP B O 1
ATOM 2236 N N . VAL B 1 65 ? 217.047 237.690 196.803 1.00 59.78 65 VAL B N 1
ATOM 2237 C CA . VAL B 1 65 ? 216.936 236.505 197.649 1.00 56.53 65 VAL B CA 1
ATOM 2238 C C . VAL B 1 65 ? 218.310 235.961 198.013 1.00 64.09 65 VAL B C 1
ATOM 2239 O O . VAL B 1 65 ? 218.487 235.364 199.082 1.00 67.43 65 VAL B O 1
ATOM 2243 N N . THR B 1 66 ? 219.303 236.152 197.142 1.00 65.22 66 THR B N 1
ATOM 2244 C CA . THR B 1 66 ? 220.628 235.596 197.394 1.00 62.79 66 THR B CA 1
ATOM 2245 C C . THR B 1 66 ? 221.336 236.274 198.560 1.00 62.42 66 THR B C 1
ATOM 2246 O O . THR B 1 66 ? 222.297 235.709 199.093 1.00 68.95 66 THR B O 1
ATOM 2250 N N . SER B 1 67 ? 220.892 237.459 198.968 1.00 61.50 67 SER B N 1
ATOM 2251 C CA . SER B 1 67 ? 221.531 238.219 200.034 1.00 65.12 67 SER B CA 1
ATOM 2252 C C . SER B 1 67 ? 220.640 238.222 201.269 1.00 61.30 67 SER B C 1
ATOM 2253 O O . SER B 1 67 ? 219.443 238.511 201.177 1.00 60.96 67 SER B O 1
ATOM 2256 N N . GLU B 1 68 ? 221.232 237.898 202.421 1.00 62.38 68 GLU B N 1
ATOM 2257 C CA . GLU B 1 68 ? 220.473 237.886 203.668 1.00 56.83 68 GLU B CA 1
ATOM 2258 C C . GLU B 1 68 ? 219.963 239.278 204.019 1.00 63.90 68 GLU B C 1
ATOM 2259 O O . GLU B 1 68 ? 218.825 239.434 204.478 1.00 68.32 68 GLU B O 1
ATOM 2265 N N . LYS B 1 69 ? 220.793 240.303 203.814 1.00 72.01 69 LYS B N 1
ATOM 2266 C CA . LYS B 1 69 ? 220.421 241.651 204.231 1.00 66.55 69 LYS B CA 1
ATOM 2267 C C . LYS B 1 69 ? 219.159 242.126 203.522 1.00 64.16 69 LYS B C 1
ATOM 2268 O O . LYS B 1 69 ? 218.256 242.685 204.156 1.00 68.04 69 LYS B O 1
ATOM 2274 N N . ASP B 1 70 ? 219.075 241.914 202.207 1.00 62.80 70 ASP B N 1
ATOM 2275 C CA . ASP B 1 70 ? 217.919 242.397 201.458 1.00 60.10 70 ASP B CA 1
ATOM 2276 C C . ASP B 1 70 ? 216.637 241.713 201.916 1.00 62.96 70 ASP B C 1
ATOM 2277 O O . ASP B 1 70 ? 215.600 242.367 202.080 1.00 72.12 70 ASP B O 1
ATOM 2282 N N . VAL B 1 71 ? 216.686 240.396 202.127 1.00 60.24 71 VAL B N 1
ATOM 2283 C CA . VAL B 1 71 ? 215.488 239.664 202.528 1.00 55.91 71 VAL B CA 1
ATOM 2284 C C . VAL B 1 71 ? 215.011 240.133 203.897 1.00 55.84 71 VAL B C 1
ATOM 2285 O O . VAL B 1 71 ? 213.808 240.302 204.127 1.00 66.20 71 VAL B O 1
ATOM 2289 N N . GLN B 1 72 ? 215.944 240.347 204.827 1.00 58.07 72 GLN B N 1
ATOM 2290 C CA . GLN B 1 72 ? 215.560 240.786 206.165 1.00 64.52 72 GLN B CA 1
ATOM 2291 C C . GLN B 1 72 ? 214.845 242.131 206.118 1.00 65.91 72 GLN B C 1
ATOM 2292 O O . GLN B 1 72 ? 213.836 242.330 206.804 1.00 67.25 72 GLN B O 1
ATOM 2298 N N . THR B 1 73 ? 215.354 243.069 205.316 1.00 65.18 73 THR B N 1
ATOM 2299 C CA . THR B 1 73 ? 214.682 244.356 205.173 1.00 62.56 73 THR B CA 1
ATOM 2300 C C . THR B 1 73 ? 213.301 244.188 204.552 1.00 64.28 73 THR B C 1
ATOM 2301 O O . THR B 1 73 ? 212.337 244.833 204.981 1.00 72.11 73 THR B O 1
ATOM 2305 N N . ALA B 1 74 ? 213.186 243.328 203.538 1.00 59.12 74 ALA B N 1
ATOM 2306 C CA . ALA B 1 74 ? 211.888 243.097 202.913 1.00 57.61 74 ALA B CA 1
ATOM 2307 C C . ALA B 1 74 ? 210.900 242.499 203.905 1.00 56.23 74 ALA B C 1
ATOM 2308 O O . ALA B 1 74 ? 209.733 242.905 203.952 1.00 63.13 74 ALA B O 1
ATOM 2310 N N . LEU B 1 75 ? 211.347 241.532 204.708 1.00 54.49 75 LEU B N 1
ATOM 2311 C CA . LEU B 1 75 ? 210.466 240.941 205.708 1.00 57.95 75 LEU B CA 1
ATOM 2312 C C . LEU B 1 75 ? 210.093 241.951 206.784 1.00 61.84 75 LEU B C 1
ATOM 2313 O O . LEU B 1 75 ? 208.970 241.918 207.300 1.00 70.86 75 LEU B O 1
ATOM 2318 N N . ALA B 1 76 ? 211.015 242.849 207.136 1.00 64.09 76 ALA B N 1
ATOM 2319 C CA . ALA B 1 76 ? 210.683 243.912 208.078 1.00 60.69 76 ALA B CA 1
ATOM 2320 C C . ALA B 1 76 ? 209.590 244.812 207.517 1.00 60.44 76 ALA B C 1
ATOM 2321 O O . ALA B 1 76 ? 208.695 245.248 208.251 1.00 63.23 76 ALA B O 1
ATOM 2323 N N . LEU B 1 77 ? 209.648 245.103 206.216 1.00 58.18 77 LEU B N 1
ATOM 2324 C CA . LEU B 1 77 ? 208.594 245.891 205.587 1.00 50.90 77 LEU B CA 1
ATOM 2325 C C . LEU B 1 77 ? 207.249 245.183 205.688 1.00 54.74 77 LEU B C 1
ATOM 2326 O O . LEU B 1 77 ? 206.226 245.815 205.975 1.00 58.90 77 LEU B O 1
ATOM 2331 N N . ALA B 1 78 ? 207.230 243.869 205.453 1.00 62.24 78 ALA B N 1
ATOM 2332 C CA . ALA B 1 78 ? 205.985 243.119 205.568 1.00 61.97 78 ALA B CA 1
ATOM 2333 C C . ALA B 1 78 ? 205.447 243.164 206.992 1.00 66.01 78 ALA B C 1
ATOM 2334 O O . ALA B 1 78 ? 204.239 243.318 207.204 1.00 70.62 78 ALA B O 1
ATOM 2336 N N . LYS B 1 79 ? 206.331 243.028 207.984 1.00 69.35 79 LYS B N 1
ATOM 2337 C CA . LYS B 1 79 ? 205.893 243.095 209.374 1.00 63.67 79 LYS B CA 1
ATOM 2338 C C . LYS B 1 79 ? 205.285 244.455 209.693 1.00 66.52 79 LYS B C 1
ATOM 2339 O O . LYS B 1 79 ? 204.234 244.537 210.339 1.00 71.55 79 LYS B O 1
ATOM 2345 N N . GLY B 1 80 ? 205.930 245.534 209.250 1.00 61.63 80 GLY B N 1
ATOM 2346 C CA . GLY B 1 80 ? 205.402 246.859 209.528 1.00 57.89 80 GLY B CA 1
ATOM 2347 C C . GLY B 1 80 ? 204.083 247.125 208.829 1.00 64.41 80 GLY B C 1
ATOM 2348 O O . GLY B 1 80 ? 203.167 247.709 209.414 1.00 69.24 80 GLY B O 1
ATOM 2349 N N . LYS B 1 81 ? 203.965 246.700 207.569 1.00 66.91 81 LYS B N 1
ATOM 2350 C CA . LYS B 1 81 ? 202.767 247.009 206.796 1.00 63.20 81 LYS B CA 1
ATOM 2351 C C . LYS B 1 81 ? 201.578 246.164 207.240 1.00 65.46 81 LYS B C 1
ATOM 2352 O O . LYS B 1 81 ? 200.460 246.678 207.365 1.00 63.18 81 LYS B O 1
ATOM 2358 N N . PHE B 1 82 ? 201.795 244.869 207.483 1.00 66.20 82 PHE B N 1
ATOM 2359 C CA . PHE B 1 82 ? 200.708 243.945 207.770 1.00 62.18 82 PHE B CA 1
ATOM 2360 C C . PHE B 1 82 ? 200.759 243.326 209.160 1.00 60.65 82 PHE B C 1
ATOM 2361 O O . PHE B 1 82 ? 199.720 242.861 209.640 1.00 64.30 82 PHE B O 1
ATOM 2369 N N . GLY B 1 83 ? 201.919 243.302 209.814 1.00 58.98 83 GLY B N 1
ATOM 2370 C CA . GLY B 1 83 ? 202.027 242.827 211.175 1.00 57.42 83 GLY B CA 1
ATOM 2371 C C . GLY B 1 83 ? 202.398 241.367 211.325 1.00 64.13 83 GLY B C 1
ATOM 2372 O O . GLY B 1 83 ? 202.844 240.967 212.406 1.00 65.96 83 GLY B O 1
ATOM 2373 N N . ARG B 1 84 ? 202.230 240.558 210.282 1.00 67.06 84 ARG B N 1
ATOM 2374 C CA . ARG B 1 84 ? 202.541 239.139 210.379 1.00 60.28 84 ARG B CA 1
ATOM 2375 C C . ARG B 1 84 ? 202.748 238.573 208.983 1.00 61.27 84 ARG B C 1
ATOM 2376 O O . ARG B 1 84 ? 202.359 239.179 207.981 1.00 69.49 84 ARG B O 1
ATOM 2384 N N . VAL B 1 85 ? 203.371 237.398 208.936 1.00 57.59 85 VAL B N 1
ATOM 2385 C CA . VAL B 1 85 ? 203.565 236.644 207.704 1.00 53.44 85 VAL B CA 1
ATOM 2386 C C . VAL B 1 85 ? 202.980 235.255 207.909 1.00 58.58 85 VAL B C 1
ATOM 2387 O O . VAL B 1 85 ? 203.348 234.557 208.860 1.00 64.87 85 VAL B O 1
ATOM 2391 N N . ASP B 1 86 ? 202.072 234.855 207.019 1.00 55.73 86 ASP B N 1
ATOM 2392 C CA . ASP B 1 86 ? 201.393 233.571 207.122 1.00 50.56 86 ASP B CA 1
ATOM 2393 C C . ASP B 1 86 ? 201.785 232.583 206.036 1.00 55.35 86 ASP B C 1
ATOM 2394 O O . ASP B 1 86 ? 201.810 231.379 206.298 1.00 56.54 86 ASP B O 1
ATOM 2399 N N . VAL B 1 87 ? 202.090 233.057 204.831 1.00 52.58 87 VAL B N 1
ATOM 2400 C CA . VAL B 1 87 ? 202.421 232.197 203.703 1.00 38.55 87 VAL B CA 1
ATOM 2401 C C . VAL B 1 87 ? 203.703 232.704 203.061 1.00 45.16 87 VAL B C 1
ATOM 2402 O O . VAL B 1 87 ? 203.908 233.916 202.931 1.00 58.77 87 VAL B O 1
ATOM 2406 N N . ALA B 1 88 ? 204.570 231.774 202.668 1.00 41.12 88 ALA B N 1
ATOM 2407 C CA . ALA B 1 88 ? 205.811 232.091 201.969 1.00 37.31 88 ALA B CA 1
ATOM 2408 C C . ALA B 1 88 ? 205.868 231.250 200.702 1.00 41.57 88 ALA B C 1
ATOM 2409 O O . ALA B 1 88 ? 206.029 230.028 200.773 1.00 57.27 88 ALA B O 1
ATOM 2411 N N . VAL B 1 89 ? 205.738 231.901 199.550 1.00 42.39 89 VAL B N 1
ATOM 2412 C CA . VAL B 1 89 ? 205.782 231.239 198.252 1.00 42.46 89 VAL B CA 1
ATOM 2413 C C . VAL B 1 89 ? 207.094 231.619 197.582 1.00 46.82 89 VAL B C 1
ATOM 2414 O O . VAL B 1 89 ? 207.340 232.800 197.307 1.00 58.44 89 VAL B O 1
ATOM 2418 N N . ASN B 1 90 ? 207.934 230.621 197.319 1.00 43.00 90 ASN B N 1
ATOM 2419 C CA . ASN B 1 90 ? 209.247 230.834 196.712 1.00 42.17 90 ASN B CA 1
ATOM 2420 C C . ASN B 1 90 ? 209.118 230.581 195.213 1.00 42.48 90 ASN B C 1
ATOM 2421 O O . ASN B 1 90 ? 209.210 229.446 194.745 1.00 51.02 90 ASN B O 1
ATOM 2426 N N . CYS B 1 91 ? 208.902 231.657 194.458 1.00 48.30 91 CYS B N 1
ATOM 2427 C CA . CYS B 1 91 ? 208.803 231.591 193.007 1.00 48.12 91 CYS B CA 1
ATOM 2428 C C . CYS B 1 91 ? 209.983 232.245 192.303 1.00 56.49 91 CYS B C 1
ATOM 2429 O O . CYS B 1 91 ? 210.075 232.164 191.074 1.00 62.27 91 CYS B O 1
ATOM 2432 N N . ALA B 1 92 ? 210.884 232.887 193.042 1.00 55.72 92 ALA B N 1
ATOM 2433 C CA . ALA B 1 92 ? 212.042 233.519 192.426 1.00 59.15 92 ALA B CA 1
ATOM 2434 C C . ALA B 1 92 ? 213.007 232.458 191.914 1.00 57.51 92 ALA B C 1
ATOM 2435 O O . ALA B 1 92 ? 213.323 231.496 192.621 1.00 64.57 92 ALA B O 1
ATOM 2437 N N . GLY B 1 93 ? 213.477 232.635 190.682 1.00 49.34 93 GLY B N 1
ATOM 2438 C CA . GLY B 1 93 ? 214.402 231.690 190.089 1.00 51.09 93 GLY B CA 1
ATOM 2439 C C . GLY B 1 93 ? 214.718 232.000 188.642 1.00 58.52 93 GLY B C 1
ATOM 2440 O O . GLY B 1 93 ? 213.915 232.624 187.942 1.00 63.61 93 GLY B O 1
ATOM 2441 N N . ILE B 1 94 ? 215.893 231.567 188.183 1.00 59.41 94 ILE B N 1
ATOM 2442 C CA . ILE B 1 94 ? 216.319 231.750 186.803 1.00 54.95 94 ILE B CA 1
ATOM 2443 C C . ILE B 1 94 ? 216.862 230.425 186.287 1.00 62.00 94 ILE B C 1
ATOM 2444 O O . ILE B 1 94 ? 217.181 229.514 187.054 1.00 65.97 94 ILE B O 1
ATOM 2449 N N . ALA B 1 95 ? 216.960 230.326 184.963 1.00 68.25 95 ALA B N 1
ATOM 2450 C CA . ALA B 1 95 ? 217.377 229.101 184.300 1.00 62.28 95 ALA B CA 1
ATOM 2451 C C . ALA B 1 95 ? 218.505 229.399 183.322 1.00 61.24 95 ALA B C 1
ATOM 2452 O O . ALA B 1 95 ? 218.636 230.513 182.810 1.00 63.84 95 ALA B O 1
ATOM 2454 N N . VAL B 1 96 ? 219.325 228.377 183.074 1.00 64.14 96 VAL B N 1
ATOM 2455 C CA . VAL B 1 96 ? 220.441 228.464 182.144 1.00 66.53 96 VAL B CA 1
ATOM 2456 C C . VAL B 1 96 ? 220.436 227.220 181.267 1.00 72.74 96 VAL B C 1
ATOM 2457 O O . VAL B 1 96 ? 220.129 226.114 181.715 1.00 74.40 96 VAL B O 1
ATOM 2461 N N . ALA B 1 97 ? 220.783 227.417 179.996 1.00 64.78 97 ALA B N 1
ATOM 2462 C CA . ALA B 1 97 ? 220.844 226.338 179.014 1.00 61.99 97 ALA B CA 1
ATOM 2463 C C . ALA B 1 97 ? 222.278 226.220 178.520 1.00 63.59 97 ALA B C 1
ATOM 2464 O O . ALA B 1 97 ? 222.776 227.115 177.828 1.00 67.14 97 ALA B O 1
ATOM 2466 N N . SER B 1 98 ? 222.940 225.121 178.875 1.00 59.98 98 SER B N 1
ATOM 2467 C CA . SER B 1 98 ? 224.317 224.888 178.458 1.00 61.95 98 SER B CA 1
ATOM 2468 C C . SER B 1 98 ? 224.665 223.431 178.720 1.00 61.28 98 SER B C 1
ATOM 2469 O O . SER B 1 98 ? 224.420 222.923 179.818 1.00 65.16 98 SER B O 1
ATOM 2472 N N . LYS B 1 99 ? 225.231 222.768 177.716 1.00 62.83 99 LYS B N 1
ATOM 2473 C CA . LYS B 1 99 ? 225.615 221.373 177.867 1.00 66.04 99 LYS B CA 1
ATOM 2474 C C . LYS B 1 99 ? 226.779 221.239 178.841 1.00 61.37 99 LYS B C 1
ATOM 2475 O O . LYS B 1 99 ? 227.605 222.143 178.989 1.00 64.59 99 LYS B O 1
ATOM 2481 N N . THR B 1 100 ? 226.839 220.086 179.513 1.00 59.39 100 THR B N 1
ATOM 2482 C CA . THR B 1 100 ? 227.940 219.828 180.434 1.00 54.71 100 THR B CA 1
ATOM 2483 C C . THR B 1 100 ? 229.276 219.837 179.703 1.00 61.41 100 THR B C 1
ATOM 2484 O O . THR B 1 100 ? 230.257 220.411 180.190 1.00 65.54 100 THR B O 1
ATOM 2488 N N . TYR B 1 101 ? 229.334 219.206 178.532 1.00 66.05 101 TYR B N 1
ATOM 2489 C CA . TYR B 1 101 ? 230.540 219.204 177.718 1.00 66.25 101 TYR B CA 1
ATOM 2490 C C . TYR B 1 101 ? 230.150 218.927 176.274 1.00 67.25 101 TYR B C 1
ATOM 2491 O O . TYR B 1 101 ? 229.341 218.035 176.006 1.00 62.48 101 TYR B O 1
ATOM 2500 N N . ASN B 1 102 ? 230.730 219.694 175.354 1.00 78.01 102 ASN B N 1
ATOM 2501 C CA . ASN B 1 102 ? 230.473 219.556 173.922 1.00 75.69 102 ASN B CA 1
ATOM 2502 C C . ASN B 1 102 ? 231.771 219.112 173.255 1.00 73.62 102 ASN B C 1
ATOM 2503 O O . ASN B 1 102 ? 232.666 219.928 173.014 1.00 72.73 102 ASN B O 1
ATOM 2508 N N . LEU B 1 103 ? 231.872 217.814 172.959 1.00 71.34 103 LEU B N 1
ATOM 2509 C CA . LEU B 1 103 ? 233.085 217.289 172.341 1.00 69.45 103 LEU B CA 1
ATOM 2510 C C . LEU B 1 103 ? 233.255 217.901 170.956 1.00 73.96 103 LEU B C 1
ATOM 2511 O O . LEU B 1 103 ? 234.371 218.253 170.559 1.00 74.04 103 LEU B O 1
ATOM 2516 N N . LYS B 1 104 ? 232.160 218.032 170.204 1.00 86.39 104 LYS B N 1
ATOM 2517 C CA . LYS B 1 104 ? 232.256 218.566 168.849 1.00 84.04 104 LYS B CA 1
ATOM 2518 C C . LYS B 1 104 ? 232.864 219.964 168.859 1.00 84.57 104 LYS B C 1
ATOM 2519 O O . LYS B 1 104 ? 233.801 220.255 168.107 1.00 88.16 104 LYS B O 1
ATOM 2525 N N . LYS B 1 105 ? 232.347 220.841 169.716 1.00 81.63 105 LYS B N 1
ATOM 2526 C CA . LYS B 1 105 ? 232.863 222.197 169.838 1.00 80.71 105 LYS B CA 1
ATOM 2527 C C . LYS B 1 105 ? 233.963 222.362 170.877 1.00 83.36 105 LYS B C 1
ATOM 2528 O O . LYS B 1 105 ? 234.526 223.457 170.989 1.00 88.22 105 LYS B O 1
ATOM 2534 N N . GLY B 1 106 ? 234.283 221.317 171.632 1.00 81.01 106 GLY B N 1
ATOM 2535 C CA . GLY B 1 106 ? 235.278 221.446 172.685 1.00 80.36 106 GLY B CA 1
ATOM 2536 C C . GLY B 1 106 ? 234.901 222.480 173.722 1.00 77.85 106 GLY B C 1
ATOM 2537 O O . GLY B 1 106 ? 235.773 223.200 174.226 1.00 75.78 106 GLY B O 1
ATOM 2538 N N . GLN B 1 107 ? 233.617 222.570 174.054 1.00 81.20 107 GLN B N 1
ATOM 2539 C CA . GLN B 1 107 ? 233.103 223.560 174.989 1.00 81.52 107 GLN B CA 1
ATOM 2540 C C . GLN B 1 107 ? 232.750 222.879 176.303 1.00 81.68 107 GLN B C 1
ATOM 2541 O O . GLN B 1 107 ? 232.052 221.859 176.312 1.00 77.73 107 GLN B O 1
ATOM 2547 N N . THR B 1 108 ? 233.230 223.445 177.406 1.00 72.72 108 THR B N 1
ATOM 2548 C CA . THR B 1 108 ? 232.986 222.920 178.741 1.00 68.35 108 THR B CA 1
ATOM 2549 C C . THR B 1 108 ? 232.080 223.879 179.498 1.00 64.63 108 THR B C 1
ATOM 2550 O O . THR B 1 108 ? 232.299 225.095 179.472 1.00 69.03 108 THR B O 1
ATOM 2554 N N . HIS B 1 109 ? 231.067 223.334 180.164 1.00 60.37 109 HIS B N 1
ATOM 2555 C CA . HIS B 1 109 ? 230.181 224.149 180.983 1.00 63.88 109 HIS B CA 1
ATOM 2556 C C . HIS B 1 109 ? 230.989 224.929 182.008 1.00 63.57 109 HIS B C 1
ATOM 2557 O O . HIS B 1 109 ? 231.590 224.345 182.914 1.00 72.46 109 HIS B O 1
ATOM 2564 N N . THR B 1 110 ? 231.005 226.250 181.863 1.00 62.13 110 THR B N 1
ATOM 2565 C CA . THR B 1 110 ? 231.760 227.083 182.787 1.00 67.81 110 THR B CA 1
ATOM 2566 C C . THR B 1 110 ? 231.104 227.073 184.162 1.00 65.41 110 THR B C 1
ATOM 2567 O O . THR B 1 110 ? 229.877 227.042 184.286 1.00 61.80 110 THR B O 1
ATOM 2571 N N . LEU B 1 111 ? 231.939 227.097 185.202 1.00 65.33 111 LEU B N 1
ATOM 2572 C CA . LEU B 1 111 ? 231.443 227.007 186.570 1.00 55.67 111 LEU B CA 1
ATOM 2573 C C . LEU B 1 111 ? 230.628 228.226 186.978 1.00 62.69 111 LEU B C 1
ATOM 2574 O O . LEU B 1 111 ? 229.909 228.165 187.981 1.00 70.87 111 LEU B O 1
ATOM 2579 N N . GLU B 1 112 ? 230.721 229.328 186.231 1.00 76.78 112 GLU B N 1
ATOM 2580 C CA . GLU B 1 112 ? 230.034 230.552 186.634 1.00 73.83 112 GLU B CA 1
ATOM 2581 C C . GLU B 1 112 ? 228.521 230.372 186.609 1.00 74.10 112 GLU B C 1
ATOM 2582 O O . GLU B 1 112 ? 227.830 230.718 187.574 1.00 83.60 112 GLU B O 1
ATOM 2588 N N . ASP B 1 113 ? 227.983 229.831 185.512 1.00 69.54 113 ASP B N 1
ATOM 2589 C CA . ASP B 1 113 ? 226.534 229.676 185.417 1.00 69.42 113 ASP B CA 1
ATOM 2590 C C . ASP B 1 113 ? 226.012 228.698 186.460 1.00 68.10 113 ASP B C 1
ATOM 2591 O O . ASP B 1 113 ? 225.002 228.968 187.121 1.00 74.57 113 ASP B O 1
ATOM 2596 N N . PHE B 1 114 ? 226.689 227.560 186.634 1.00 60.88 114 PHE B N 1
ATOM 2597 C CA . PHE B 1 114 ? 226.228 226.583 187.615 1.00 61.21 114 PHE B CA 1
ATOM 2598 C C . PHE B 1 114 ? 226.147 227.204 189.002 1.00 62.58 114 PHE B C 1
ATOM 2599 O O . PHE B 1 114 ? 225.178 226.980 189.736 1.00 69.23 114 PHE B O 1
ATOM 2607 N N . GLN B 1 115 ? 227.158 227.988 189.379 1.00 63.37 115 GLN B N 1
ATOM 2608 C CA . GLN B 1 115 ? 227.084 228.722 190.637 1.00 62.27 115 GLN B CA 1
ATOM 2609 C C . GLN B 1 115 ? 225.940 229.727 190.615 1.00 61.74 115 GLN B C 1
ATOM 2610 O O . GLN B 1 115 ? 225.190 229.847 191.590 1.00 69.05 115 GLN B O 1
ATOM 2616 N N . ARG B 1 116 ? 225.776 230.444 189.502 1.00 60.76 116 ARG B N 1
ATOM 2617 C CA . ARG B 1 116 ? 224.773 231.503 189.448 1.00 57.88 116 ARG B CA 1
ATOM 2618 C C . ARG B 1 116 ? 223.367 230.951 189.652 1.00 64.81 116 ARG B C 1
ATOM 2619 O O . ARG B 1 116 ? 222.572 231.525 190.404 1.00 73.17 116 ARG B O 1
ATOM 2627 N N . VAL B 1 117 ? 223.040 229.838 188.993 1.00 63.58 117 VAL B N 1
ATOM 2628 C CA . VAL B 1 117 ? 221.709 229.258 189.153 1.00 57.81 117 VAL B CA 1
ATOM 2629 C C . VAL B 1 117 ? 221.530 228.718 190.566 1.00 60.32 117 VAL B C 1
ATOM 2630 O O . VAL B 1 117 ? 220.444 228.818 191.150 1.00 70.05 117 VAL B O 1
ATOM 2634 N N . LEU B 1 118 ? 222.585 228.136 191.138 1.00 59.46 118 LEU B N 1
ATOM 2635 C CA . LEU B 1 118 ? 222.480 227.584 192.485 1.00 56.68 118 LEU B CA 1
ATOM 2636 C C . LEU B 1 118 ? 222.185 228.673 193.509 1.00 59.77 118 LEU B C 1
ATOM 2637 O O . LEU B 1 118 ? 221.363 228.480 194.412 1.00 72.13 118 LEU B O 1
ATOM 2642 N N . ASP B 1 119 ? 222.844 229.828 193.387 1.00 56.46 119 ASP B N 1
ATOM 2643 C CA . ASP B 1 119 ? 222.620 230.903 194.348 1.00 57.13 119 ASP B CA 1
ATOM 2644 C C . ASP B 1 119 ? 221.179 231.396 194.311 1.00 64.91 119 ASP B C 1
ATOM 2645 O O . ASP B 1 119 ? 220.573 231.642 195.361 1.00 71.25 119 ASP B O 1
ATOM 2650 N N . VAL B 1 120 ? 220.610 231.547 193.116 1.00 57.02 120 VAL B N 1
ATOM 2651 C CA . VAL B 1 120 ? 219.263 232.096 193.005 1.00 51.78 120 VAL B CA 1
ATOM 2652 C C . VAL B 1 120 ? 218.217 231.025 193.286 1.00 56.84 120 VAL B C 1
ATOM 2653 O O . VAL B 1 120 ? 217.353 231.192 194.155 1.00 67.45 120 VAL B O 1
ATOM 2657 N N . ASN B 1 121 ? 218.276 229.909 192.558 1.00 58.54 121 ASN B N 1
ATOM 2658 C CA . ASN B 1 121 ? 217.237 228.891 192.682 1.00 57.08 121 ASN B CA 1
ATOM 2659 C C . ASN B 1 121 ? 217.349 228.136 194.002 1.00 53.03 121 ASN B C 1
ATOM 2660 O O . ASN B 1 121 ? 216.343 227.910 194.684 1.00 52.63 121 ASN B O 1
ATOM 2665 N N . LEU B 1 122 ? 218.565 227.739 194.382 1.00 56.08 122 LEU B N 1
ATOM 2666 C CA . LEU B 1 122 ? 218.768 226.870 195.538 1.00 50.82 122 LEU B CA 1
ATOM 2667 C C . LEU B 1 122 ? 219.116 227.656 196.798 1.00 57.29 122 LEU B C 1
ATOM 2668 O O . LEU B 1 122 ? 218.409 227.560 197.806 1.00 63.80 122 LEU B O 1
ATOM 2673 N N . MET B 1 123 ? 220.201 228.433 196.764 1.00 64.02 123 MET B N 1
ATOM 2674 C CA . MET B 1 123 ? 220.582 229.207 197.941 1.00 55.86 123 MET B CA 1
ATOM 2675 C C . MET B 1 123 ? 219.532 230.259 198.269 1.00 56.25 123 MET B C 1
ATOM 2676 O O . MET B 1 123 ? 219.198 230.471 199.440 1.00 64.53 123 MET B O 1
ATOM 2681 N N . GLY B 1 124 ? 219.000 230.930 197.246 1.00 51.02 124 GLY B N 1
ATOM 2682 C CA . GLY B 1 124 ? 217.976 231.932 197.490 1.00 45.01 124 GLY B CA 1
ATOM 2683 C C . GLY B 1 124 ? 216.736 231.348 198.138 1.00 47.51 124 GLY B C 1
ATOM 2684 O O . GLY B 1 124 ? 216.152 231.951 199.041 1.00 56.96 124 GLY B O 1
ATOM 2685 N N . THR B 1 125 ? 216.315 230.165 197.685 1.00 52.94 125 THR B N 1
ATOM 2686 C CA . THR B 1 125 ? 215.149 229.522 198.281 1.00 45.89 125 THR B CA 1
ATOM 2687 C C . THR B 1 125 ? 215.389 229.201 199.750 1.00 43.77 125 THR B C 1
ATOM 2688 O O . THR B 1 125 ? 214.519 229.439 200.596 1.00 57.30 125 THR B O 1
ATOM 2692 N N . PHE B 1 126 ? 216.566 228.661 200.076 1.00 49.33 126 PHE B N 1
ATOM 2693 C CA . PHE B 1 126 ? 216.871 228.354 201.469 1.00 51.25 126 PHE B CA 1
ATOM 2694 C C . PHE B 1 126 ? 217.037 229.620 202.298 1.00 49.97 126 PHE B C 1
ATOM 2695 O O . PHE B 1 126 ? 216.663 229.641 203.476 1.00 59.29 126 PHE B O 1
ATOM 2703 N N . ASN B 1 127 ? 217.595 230.679 201.707 1.00 41.56 127 ASN B N 1
ATOM 2704 C CA . ASN B 1 127 ? 217.759 231.929 202.441 1.00 41.38 127 ASN B CA 1
ATOM 2705 C C . ASN B 1 127 ? 216.412 232.479 202.890 1.00 52.11 127 ASN B C 1
ATOM 2706 O O . ASN B 1 127 ? 216.266 232.936 204.029 1.00 59.36 127 ASN B O 1
ATOM 2711 N N . VAL B 1 128 ? 215.414 232.444 202.006 1.00 54.64 128 VAL B N 1
ATOM 2712 C CA . VAL B 1 128 ? 214.082 232.913 202.373 1.00 39.43 128 VAL B CA 1
ATOM 2713 C C . VAL B 1 128 ? 213.433 231.955 203.363 1.00 40.41 128 VAL B C 1
ATOM 2714 O O . VAL B 1 128 ? 212.758 232.380 204.307 1.00 54.44 128 VAL B O 1
ATOM 2718 N N . ILE B 1 129 ? 213.626 230.649 203.168 1.00 46.62 129 ILE B N 1
ATOM 2719 C CA . ILE B 1 129 ? 212.992 229.665 204.043 1.00 36.81 129 ILE B CA 1
ATOM 2720 C C . ILE B 1 129 ? 213.433 229.877 205.486 1.00 46.62 129 ILE B C 1
ATOM 2721 O O . ILE B 1 129 ? 212.609 229.927 206.406 1.00 65.18 129 ILE B O 1
ATOM 2726 N N . ARG B 1 130 ? 214.743 230.005 205.705 1.00 49.29 130 ARG B N 1
ATOM 2727 C CA . ARG B 1 130 ? 215.249 230.143 207.066 1.00 44.62 130 ARG B CA 1
ATOM 2728 C C . ARG B 1 130 ? 214.884 231.493 207.673 1.00 50.48 130 ARG B C 1
ATOM 2729 O O . ARG B 1 130 ? 214.560 231.565 208.864 1.00 56.28 130 ARG B O 1
ATOM 2737 N N . LEU B 1 131 ? 214.929 232.567 206.882 1.00 52.19 131 LEU B N 1
ATOM 2738 C CA . LEU B 1 131 ? 214.638 233.894 207.414 1.00 46.08 131 LEU B CA 1
ATOM 2739 C C . LEU B 1 131 ? 213.150 234.065 207.699 1.00 49.49 131 LEU B C 1
ATOM 2740 O O . LEU B 1 131 ? 212.769 234.571 208.760 1.00 57.65 131 LEU B O 1
ATOM 2745 N N . VAL B 1 132 ? 212.295 233.651 206.762 1.00 52.50 132 VAL B N 1
ATOM 2746 C CA . VAL B 1 132 ? 210.858 233.799 206.966 1.00 49.43 132 VAL B CA 1
ATOM 2747 C C . VAL B 1 132 ? 210.379 232.892 208.090 1.00 56.22 132 VAL B C 1
ATOM 2748 O O . VAL B 1 132 ? 209.463 233.253 208.838 1.00 70.78 132 VAL B O 1
ATOM 2752 N N . ALA B 1 133 ? 210.973 231.704 208.227 1.00 45.22 133 ALA B N 1
ATOM 2753 C CA . ALA B 1 133 ? 210.570 230.804 209.302 1.00 35.94 133 ALA B CA 1
ATOM 2754 C C . ALA B 1 133 ? 210.668 231.485 210.659 1.00 50.35 133 ALA B C 1
ATOM 2755 O O . ALA B 1 133 ? 209.883 231.181 211.565 1.00 64.74 133 ALA B O 1
ATOM 2757 N N . GLY B 1 134 ? 211.619 232.406 210.820 1.00 52.31 134 GLY B N 1
ATOM 2758 C CA . GLY B 1 134 ? 211.657 233.202 212.034 1.00 54.63 134 GLY B CA 1
ATOM 2759 C C . GLY B 1 134 ? 210.438 234.093 212.175 1.00 56.56 134 GLY B C 1
ATOM 2760 O O . GLY B 1 134 ? 209.888 234.240 213.269 1.00 59.57 134 GLY B O 1
ATOM 2761 N N . GLU B 1 135 ? 210.000 234.701 211.070 1.00 57.90 135 GLU B N 1
ATOM 2762 C CA . GLU B 1 135 ? 208.803 235.534 211.114 1.00 57.93 135 GLU B CA 1
ATOM 2763 C C . GLU B 1 135 ? 207.569 234.707 211.453 1.00 63.31 135 GLU B C 1
ATOM 2764 O O . GLU B 1 135 ? 206.735 235.127 212.262 1.00 72.86 135 GLU B O 1
ATOM 2770 N N . MET B 1 136 ? 207.434 233.525 210.844 1.00 55.48 136 MET B N 1
ATOM 2771 C CA . MET B 1 136 ? 206.313 232.655 211.185 1.00 54.79 136 MET B CA 1
ATOM 2772 C C . MET B 1 136 ? 206.422 232.134 212.611 1.00 51.32 136 MET B C 1
ATOM 2773 O O . MET B 1 136 ? 205.402 231.816 213.231 1.00 60.04 136 MET B O 1
ATOM 2778 N N . GLY B 1 137 ? 207.640 232.039 213.146 1.00 48.15 137 GLY B N 1
ATOM 2779 C CA . GLY B 1 137 ? 207.800 231.569 214.511 1.00 51.82 137 GLY B CA 1
ATOM 2780 C C . GLY B 1 137 ? 207.106 232.455 215.524 1.00 56.23 137 GLY B C 1
ATOM 2781 O O . GLY B 1 137 ? 206.595 231.967 216.535 1.00 58.97 137 GLY B O 1
ATOM 2782 N N . GLN B 1 138 ? 207.077 233.764 215.271 1.00 59.86 138 GLN B N 1
ATOM 2783 C CA . GLN B 1 138 ? 206.416 234.694 216.177 1.00 56.40 138 GLN B CA 1
ATOM 2784 C C . GLN B 1 138 ? 204.898 234.583 216.130 1.00 52.60 138 GLN B C 1
ATOM 2785 O O . GLN B 1 138 ? 204.230 235.016 217.075 1.00 62.18 138 GLN B O 1
ATOM 2791 N N . ASN B 1 139 ? 204.341 234.019 215.062 1.00 51.40 139 ASN B N 1
ATOM 2792 C CA . ASN B 1 139 ? 202.896 233.886 214.958 1.00 56.60 139 ASN B CA 1
ATOM 2793 C C . ASN B 1 139 ? 202.375 232.887 215.983 1.00 55.98 139 ASN B C 1
ATOM 2794 O O . ASN B 1 139 ? 202.979 231.836 216.214 1.00 61.18 139 ASN B O 1
ATOM 2799 N N . GLU B 1 140 ? 201.248 233.223 216.601 1.00 64.73 140 GLU B N 1
ATOM 2800 C CA . GLU B 1 140 ? 200.616 232.302 217.533 1.00 65.78 140 GLU B CA 1
ATOM 2801 C C . GLU B 1 140 ? 199.983 231.139 216.767 1.00 65.03 140 GLU B C 1
ATOM 2802 O O . GLU B 1 140 ? 199.369 231.353 215.719 1.00 70.51 140 GLU B O 1
ATOM 2808 N N . PRO B 1 141 ? 200.118 229.905 217.254 1.00 57.43 141 PRO B N 1
ATOM 2809 C CA . PRO B 1 141 ? 199.472 228.781 216.565 1.00 59.59 141 PRO B CA 1
ATOM 2810 C C . PRO B 1 141 ? 197.966 228.978 216.479 1.00 60.00 141 PRO B C 1
ATOM 2811 O O . PRO B 1 141 ? 197.328 229.459 217.418 1.00 66.55 141 PRO B O 1
ATOM 2815 N N . ASP B 1 142 ? 197.399 228.598 215.338 1.00 53.60 142 ASP B N 1
ATOM 2816 C CA . ASP B 1 142 ? 195.966 228.732 215.110 1.00 62.02 142 ASP B CA 1
ATOM 2817 C C . ASP B 1 142 ? 195.249 227.530 215.731 1.00 64.23 142 ASP B C 1
ATOM 2818 O O . ASP B 1 142 ? 195.854 226.716 216.433 1.00 61.61 142 ASP B O 1
ATOM 2823 N N . GLN B 1 143 ? 193.940 227.404 215.487 1.00 79.15 143 GLN B N 1
ATOM 2824 C CA . GLN B 1 143 ? 193.195 226.298 216.084 1.00 79.15 143 GLN B CA 1
ATOM 2825 C C . GLN B 1 143 ? 193.784 224.954 215.677 1.00 78.61 143 GLN B C 1
ATOM 2826 O O . GLN B 1 143 ? 193.698 223.982 216.435 1.00 76.44 143 GLN B O 1
ATOM 2832 N N . GLY B 1 144 ? 194.383 224.880 214.493 1.00 69.22 144 GLY B N 1
ATOM 2833 C CA . GLY B 1 144 ? 195.040 223.682 214.025 1.00 67.20 144 GLY B CA 1
ATOM 2834 C C . GLY B 1 144 ? 196.492 223.551 214.420 1.00 63.71 144 GLY B C 1
ATOM 2835 O O . GLY B 1 144 ? 197.142 222.575 214.034 1.00 63.31 144 GLY B O 1
ATOM 2836 N N . GLY B 1 145 ? 197.028 224.504 215.180 1.00 50.96 145 GLY B N 1
ATOM 2837 C CA . GLY B 1 145 ? 198.419 224.461 215.581 1.00 46.78 145 GLY B CA 1
ATOM 2838 C C . GLY B 1 145 ? 199.401 224.914 214.526 1.00 42.16 145 GLY B C 1
ATOM 2839 O O . GLY B 1 145 ? 200.612 224.785 214.735 1.00 45.39 145 GLY B O 1
ATOM 2840 N N . GLN B 1 146 ? 198.922 225.441 213.403 1.00 42.44 146 GLN B N 1
ATOM 2841 C CA . GLN B 1 146 ? 199.786 225.857 212.308 1.00 39.66 146 GLN B CA 1
ATOM 2842 C C . GLN B 1 146 ? 200.204 227.310 212.484 1.00 39.31 146 GLN B C 1
ATOM 2843 O O . GLN B 1 146 ? 199.384 228.172 212.811 1.00 53.97 146 GLN B O 1
ATOM 2849 N N . ARG B 1 147 ? 201.491 227.575 212.262 1.00 37.63 147 ARG B N 1
ATOM 2850 C CA . ARG B 1 147 ? 202.029 228.927 212.322 1.00 41.90 147 ARG B CA 1
ATOM 2851 C C . ARG B 1 147 ? 202.209 229.559 210.950 1.00 46.78 147 ARG B C 1
ATOM 2852 O O . ARG B 1 147 ? 202.117 230.785 210.829 1.00 55.31 147 ARG B O 1
ATOM 2860 N N . GLY B 1 148 ? 202.460 228.760 209.922 1.00 33.09 148 GLY B N 1
ATOM 2861 C CA . GLY B 1 148 ? 202.631 229.292 208.583 1.00 35.98 148 GLY B CA 1
ATOM 2862 C C . GLY B 1 148 ? 202.801 228.162 207.593 1.00 36.27 148 GLY B C 1
ATOM 2863 O O . GLY B 1 148 ? 202.935 226.991 207.965 1.00 40.47 148 GLY B O 1
ATOM 2864 N N . VAL B 1 149 ? 202.789 228.534 206.316 1.00 41.85 149 VAL B N 1
ATOM 2865 C CA . VAL B 1 149 ? 202.950 227.592 205.215 1.00 33.43 149 VAL B CA 1
ATOM 2866 C C . VAL B 1 149 ? 204.034 228.121 204.288 1.00 38.28 149 VAL B C 1
ATOM 2867 O O . VAL B 1 149 ? 204.009 229.295 203.903 1.00 64.79 149 VAL B O 1
ATOM 2871 N N . ILE B 1 150 ? 204.980 227.257 203.932 1.00 41.80 150 ILE B N 1
ATOM 2872 C CA . ILE B 1 150 ? 206.059 227.592 203.010 1.00 37.19 150 ILE B CA 1
ATOM 2873 C C . ILE B 1 150 ? 205.894 226.724 201.773 1.00 29.75 150 ILE B C 1
ATOM 2874 O O . ILE B 1 150 ? 205.860 225.491 201.873 1.00 45.56 150 ILE B O 1
ATOM 2879 N N . ILE B 1 151 ? 205.789 227.363 200.611 1.00 35.45 151 ILE B N 1
ATOM 2880 C CA . ILE B 1 151 ? 205.618 226.674 199.337 1.00 35.32 151 ILE B CA 1
ATOM 2881 C C . ILE B 1 151 ? 206.826 226.989 198.469 1.00 43.38 151 ILE B C 1
ATOM 2882 O O . ILE B 1 151 ? 207.133 228.163 198.223 1.00 58.76 151 ILE B O 1
ATOM 2887 N N . ASN B 1 152 ? 207.507 225.946 198.005 1.00 42.55 152 ASN B N 1
ATOM 2888 C CA . ASN B 1 152 ? 208.688 226.079 197.168 1.00 33.38 152 ASN B CA 1
ATOM 2889 C C . ASN B 1 152 ? 208.355 225.686 195.736 1.00 35.73 152 ASN B C 1
ATOM 2890 O O . ASN B 1 152 ? 207.507 224.823 195.492 1.00 58.05 152 ASN B O 1
ATOM 2895 N N . THR B 1 153 ? 209.031 226.329 194.788 1.00 43.88 153 THR B N 1
ATOM 2896 C CA . THR B 1 153 ? 208.791 226.122 193.362 1.00 51.84 153 THR B CA 1
ATOM 2897 C C . THR B 1 153 ? 209.972 225.355 192.777 1.00 54.83 153 THR B C 1
ATOM 2898 O O . THR B 1 153 ? 210.988 225.947 192.405 1.00 60.54 153 THR B O 1
ATOM 2902 N N . ALA B 1 154 ? 209.831 224.035 192.702 1.00 53.19 154 ALA B N 1
ATOM 2903 C CA . ALA B 1 154 ? 210.796 223.192 192.011 1.00 49.23 154 ALA B CA 1
ATOM 2904 C C . ALA B 1 154 ? 210.440 223.164 190.526 1.00 55.16 154 ALA B C 1
ATOM 2905 O O . ALA B 1 154 ? 209.658 223.983 190.036 1.00 60.83 154 ALA B O 1
ATOM 2907 N N . SER B 1 155 ? 211.029 222.233 189.781 1.00 56.63 155 SER B N 1
ATOM 2908 C CA . SER B 1 155 ? 210.706 222.061 188.373 1.00 58.21 155 SER B CA 1
ATOM 2909 C C . SER B 1 155 ? 210.672 220.576 188.044 1.00 63.79 155 SER B C 1
ATOM 2910 O O . SER B 1 155 ? 211.274 219.750 188.735 1.00 65.68 155 SER B O 1
ATOM 2913 N N . VAL B 1 156 ? 209.953 220.245 186.969 1.00 59.03 156 VAL B N 1
ATOM 2914 C CA . VAL B 1 156 ? 209.907 218.868 186.497 1.00 58.56 156 VAL B CA 1
ATOM 2915 C C . VAL B 1 156 ? 211.295 218.384 186.110 1.00 62.01 156 VAL B C 1
ATOM 2916 O O . VAL B 1 156 ? 211.565 217.179 186.148 1.00 60.38 156 VAL B O 1
ATOM 2920 N N . ALA B 1 157 ? 212.192 219.302 185.742 1.00 57.71 157 ALA B N 1
ATOM 2921 C CA . ALA B 1 157 ? 213.562 218.919 185.425 1.00 66.79 157 ALA B CA 1
ATOM 2922 C C . ALA B 1 157 ? 214.269 218.288 186.617 1.00 68.17 157 ALA B C 1
ATOM 2923 O O . ALA B 1 157 ? 215.278 217.599 186.432 1.00 64.08 157 ALA B O 1
ATOM 2925 N N . ALA B 1 158 ? 213.764 218.508 187.833 1.00 62.07 158 ALA B N 1
ATOM 2926 C CA . ALA B 1 158 ? 214.356 217.883 189.009 1.00 61.01 158 ALA B CA 1
ATOM 2927 C C . ALA B 1 158 ? 214.211 216.368 188.989 1.00 62.27 158 ALA B C 1
ATOM 2928 O O . ALA B 1 158 ? 214.899 215.681 189.751 1.00 68.38 158 ALA B O 1
ATOM 2930 N N . PHE B 1 159 ? 213.334 215.833 188.138 1.00 60.13 159 PHE B N 1
ATOM 2931 C CA . PHE B 1 159 ? 213.145 214.394 188.006 1.00 62.29 159 PHE B CA 1
ATOM 2932 C C . PHE B 1 159 ? 213.696 213.875 186.684 1.00 60.19 159 PHE B C 1
ATOM 2933 O O . PHE B 1 159 ? 214.523 212.960 186.675 1.00 62.67 159 PHE B O 1
ATOM 2941 N N . GLU B 1 160 ? 213.255 214.439 185.560 1.00 66.12 160 GLU B N 1
ATOM 2942 C CA . GLU B 1 160 ? 213.766 214.087 184.235 1.00 68.93 160 GLU B CA 1
ATOM 2943 C C . GLU B 1 160 ? 214.102 215.379 183.491 1.00 69.04 160 GLU B C 1
ATOM 2944 O O . GLU B 1 160 ? 213.293 215.906 182.723 1.00 69.36 160 GLU B O 1
ATOM 2950 N N . GLY B 1 161 ? 215.314 215.886 183.715 1.00 58.08 161 GLY B N 1
ATOM 2951 C CA . GLY B 1 161 ? 215.750 217.078 183.024 1.00 56.08 161 GLY B CA 1
ATOM 2952 C C . GLY B 1 161 ? 216.168 216.797 181.595 1.00 61.55 161 GLY B C 1
ATOM 2953 O O . GLY B 1 161 ? 216.457 215.666 181.208 1.00 64.11 161 GLY B O 1
ATOM 2954 N N . GLN B 1 162 ? 216.201 217.862 180.798 1.00 65.52 162 GLN B N 1
ATOM 2955 C CA . GLN B 1 162 ? 216.559 217.762 179.394 1.00 65.28 162 GLN B CA 1
ATOM 2956 C C . GLN B 1 162 ? 218.048 218.049 179.211 1.00 65.45 162 GLN B C 1
ATOM 2957 O O . GLN B 1 162 ? 218.776 218.346 180.161 1.00 69.69 162 GLN B O 1
ATOM 2963 N N . VAL B 1 163 ? 218.510 217.956 177.964 1.00 67.51 163 VAL B N 1
ATOM 2964 C CA . VAL B 1 163 ? 219.905 218.242 177.659 1.00 61.55 163 VAL B CA 1
ATOM 2965 C C . VAL B 1 163 ? 220.164 219.730 177.854 1.00 57.95 163 VAL B C 1
ATOM 2966 O O . VAL B 1 163 ? 219.392 220.578 177.388 1.00 59.18 163 VAL B O 1
ATOM 2970 N N . GLY B 1 164 ? 221.253 220.052 178.546 1.00 60.99 164 GLY B N 1
ATOM 2971 C CA . GLY B 1 164 ? 221.589 221.425 178.852 1.00 66.29 164 GLY B CA 1
ATOM 2972 C C . GLY B 1 164 ? 220.955 221.970 180.113 1.00 65.82 164 GLY B C 1
ATOM 2973 O O . GLY B 1 164 ? 221.205 223.132 180.458 1.00 67.46 164 GLY B O 1
ATOM 2974 N N . GLN B 1 165 ? 220.146 221.173 180.811 1.00 63.29 165 GLN B N 1
ATOM 2975 C CA . GLN B 1 165 ? 219.496 221.589 182.046 1.00 60.06 165 GLN B CA 1
ATOM 2976 C C . GLN B 1 165 ? 220.173 221.004 183.281 1.00 58.22 165 GLN B C 1
ATOM 2977 O O . GLN B 1 165 ? 219.543 220.907 184.340 1.00 61.66 165 GLN B O 1
ATOM 2983 N N . ALA B 1 166 ? 221.444 220.614 183.168 1.00 60.14 166 ALA B N 1
ATOM 2984 C CA . ALA B 1 166 ? 222.135 220.021 184.308 1.00 62.20 166 ALA B CA 1
ATOM 2985 C C . ALA B 1 166 ? 222.205 220.995 185.478 1.00 60.35 166 ALA B C 1
ATOM 2986 O O . ALA B 1 166 ? 221.941 220.618 186.625 1.00 67.18 166 ALA B O 1
ATOM 2988 N N . ALA B 1 167 ? 222.559 222.253 185.208 1.00 52.07 167 ALA B N 1
ATOM 2989 C CA . ALA B 1 167 ? 222.602 223.247 186.276 1.00 50.45 167 ALA B CA 1
ATOM 2990 C C . ALA B 1 167 ? 221.209 223.521 186.828 1.00 50.71 167 ALA B C 1
ATOM 2991 O O . ALA B 1 167 ? 221.025 223.610 188.048 1.00 62.86 167 ALA B O 1
ATOM 2993 N N . TYR B 1 168 ? 220.217 223.659 185.947 1.00 52.40 168 TYR B N 1
ATOM 2994 C CA . TYR B 1 168 ? 218.852 223.898 186.404 1.00 45.13 168 TYR B CA 1
ATOM 2995 C C . TYR B 1 168 ? 218.321 222.707 187.191 1.00 45.53 168 TYR B C 1
ATOM 2996 O O . TYR B 1 168 ? 217.677 222.878 188.233 1.00 51.29 168 TYR B O 1
ATOM 3005 N N . SER B 1 169 ? 218.580 221.490 186.708 1.00 55.65 169 SER B N 1
ATOM 3006 C CA . SER B 1 169 ? 218.109 220.301 187.409 1.00 51.60 169 SER B CA 1
ATOM 3007 C C . SER B 1 169 ? 218.748 220.181 188.786 1.00 51.01 169 SER B C 1
ATOM 3008 O O . SER B 1 169 ? 218.079 219.817 189.760 1.00 56.19 169 SER B O 1
ATOM 3011 N N . ALA B 1 170 ? 220.045 220.478 188.887 1.00 46.79 170 ALA B N 1
ATOM 3012 C CA . ALA B 1 170 ? 220.728 220.364 190.171 1.00 34.15 170 ALA B CA 1
ATOM 3013 C C . ALA B 1 170 ? 220.117 221.297 191.207 1.00 47.77 170 ALA B C 1
ATOM 3014 O O . ALA B 1 170 ? 219.879 220.895 192.352 1.00 57.68 170 ALA B O 1
ATOM 3016 N N . SER B 1 171 ? 219.855 222.550 190.826 1.00 52.09 171 SER B N 1
ATOM 3017 C CA . SER B 1 171 ? 219.260 223.493 191.767 1.00 51.88 171 SER B CA 1
ATOM 3018 C C . SER B 1 171 ? 217.853 223.064 192.162 1.00 51.31 171 SER B C 1
ATOM 3019 O O . SER B 1 171 ? 217.498 223.096 193.346 1.00 54.75 171 SER B O 1
ATOM 3022 N N . LYS B 1 172 ? 217.037 222.662 191.186 1.00 53.11 172 LYS B N 1
ATOM 3023 C CA . LYS B 1 172 ? 215.688 222.202 191.498 1.00 47.96 172 LYS B CA 1
ATOM 3024 C C . LYS B 1 172 ? 215.706 220.845 192.186 1.00 50.63 172 LYS B C 1
ATOM 3025 O O . LYS B 1 172 ? 214.854 220.573 193.039 1.00 59.03 172 LYS B O 1
ATOM 3031 N N . GLY B 1 173 ? 216.659 219.982 191.831 1.00 58.35 173 GLY B N 1
ATOM 3032 C CA . GLY B 1 173 ? 216.788 218.717 192.533 1.00 52.50 173 GLY B CA 1
ATOM 3033 C C . GLY B 1 173 ? 217.092 218.907 194.005 1.00 47.23 173 GLY B C 1
ATOM 3034 O O . GLY B 1 173 ? 216.627 218.140 194.851 1.00 52.73 173 GLY B O 1
ATOM 3035 N N . GLY B 1 174 ? 217.879 219.934 194.331 1.00 46.70 174 GLY B N 1
ATOM 3036 C CA . GLY B 1 174 ? 218.163 220.218 195.728 1.00 40.85 174 GLY B CA 1
ATOM 3037 C C . GLY B 1 174 ? 216.918 220.595 196.507 1.00 43.26 174 GLY B C 1
ATOM 3038 O O . GLY B 1 174 ? 216.730 220.158 197.644 1.00 56.62 174 GLY B O 1
ATOM 3039 N N . ILE B 1 175 ? 216.046 221.404 195.902 1.00 50.09 175 ILE B N 1
ATOM 3040 C CA . ILE B 1 175 ? 214.817 221.810 196.579 1.00 49.96 175 ILE B CA 1
ATOM 3041 C C . ILE B 1 175 ? 213.973 220.588 196.913 1.00 47.23 175 ILE B C 1
ATOM 3042 O O . ILE B 1 175 ? 213.415 220.479 198.011 1.00 58.74 175 ILE B O 1
ATOM 3047 N N . VAL B 1 176 ? 213.863 219.651 195.970 1.00 47.91 176 VAL B N 1
ATOM 3048 C CA . VAL B 1 176 ? 213.145 218.410 196.241 1.00 40.97 176 VAL B CA 1
ATOM 3049 C C . VAL B 1 176 ? 213.803 217.665 197.394 1.00 52.18 176 VAL B C 1
ATOM 3050 O O . VAL B 1 176 ? 213.123 217.087 198.251 1.00 54.99 176 VAL B O 1
ATOM 3054 N N . GLY B 1 177 ? 215.136 217.664 197.432 1.00 49.35 177 GLY B N 1
ATOM 3055 C CA . GLY B 1 177 ? 215.836 216.938 198.478 1.00 44.16 177 GLY B CA 1
ATOM 3056 C C . GLY B 1 177 ? 215.600 217.514 199.861 1.00 51.52 177 GLY B C 1
ATOM 3057 O O . GLY B 1 177 ? 215.397 216.772 200.825 1.00 63.39 177 GLY B O 1
ATOM 3058 N N . MET B 1 178 ? 215.619 218.841 199.982 1.00 43.55 178 MET B N 1
ATOM 3059 C CA . MET B 1 178 ? 215.489 219.492 201.279 1.00 40.40 178 MET B CA 1
ATOM 3060 C C . MET B 1 178 ? 214.044 219.799 201.647 1.00 40.92 178 MET B C 1
ATOM 3061 O O . MET B 1 178 ? 213.803 220.389 202.704 1.00 54.84 178 MET B O 1
ATOM 3066 N N . THR B 1 179 ? 213.079 219.413 200.811 1.00 46.96 179 THR B N 1
ATOM 3067 C CA . THR B 1 179 ? 211.682 219.674 201.140 1.00 45.20 179 THR B CA 1
ATOM 3068 C C . THR B 1 179 ? 211.265 218.937 202.407 1.00 48.23 179 THR B C 1
ATOM 3069 O O . THR B 1 179 ? 210.584 219.508 203.266 1.00 60.35 179 THR B O 1
ATOM 3073 N N . LEU B 1 180 ? 211.660 217.672 202.541 1.00 46.38 180 LEU B N 1
ATOM 3074 C CA . LEU B 1 180 ? 211.256 216.868 203.688 1.00 42.78 180 LEU B CA 1
ATOM 3075 C C . LEU B 1 180 ? 212.119 217.175 204.910 1.00 39.03 180 LEU B C 1
ATOM 3076 O O . LEU B 1 180 ? 211.579 217.335 206.012 1.00 60.25 180 LEU B O 1
ATOM 3081 N N . PRO B 1 181 ? 213.448 217.259 204.775 1.00 36.52 181 PRO B N 1
ATOM 3082 C CA . PRO B 1 181 ? 214.260 217.619 205.952 1.00 36.60 181 PRO B CA 1
ATOM 3083 C C . PRO B 1 181 ? 213.837 218.926 206.598 1.00 46.13 181 PRO B C 1
ATOM 3084 O O . PRO B 1 181 ? 213.827 219.026 207.831 1.00 52.69 181 PRO B O 1
ATOM 3088 N N . ILE B 1 182 ? 213.488 219.936 205.800 1.00 42.00 182 ILE B N 1
ATOM 3089 C CA . ILE B 1 182 ? 213.009 221.192 206.369 1.00 39.90 182 ILE B CA 1
ATOM 3090 C C . ILE B 1 182 ? 211.625 221.003 206.975 1.00 42.78 182 ILE B C 1
ATOM 3091 O O . ILE B 1 182 ? 211.316 221.560 208.035 1.00 54.93 182 ILE B O 1
ATOM 3096 N N . ALA B 1 183 ? 210.770 220.218 206.316 1.00 29.81 183 ALA B N 1
ATOM 3097 C CA . ALA B 1 183 ? 209.445 219.952 206.867 1.00 25.32 183 ALA B CA 1
ATOM 3098 C C . ALA B 1 183 ? 209.549 219.270 208.224 1.00 39.35 183 ALA B C 1
ATOM 3099 O O . ALA B 1 183 ? 208.813 219.612 209.158 1.00 57.91 183 ALA B O 1
ATOM 3101 N N . ARG B 1 184 ? 210.456 218.300 208.352 1.00 42.32 184 ARG B N 1
ATOM 3102 C CA . ARG B 1 184 ? 210.700 217.686 209.652 1.00 37.82 184 ARG B CA 1
ATOM 3103 C C . ARG B 1 184 ? 211.320 218.678 210.627 1.00 45.24 184 ARG B C 1
ATOM 3104 O O . ARG B 1 184 ? 211.023 218.634 211.826 1.00 46.52 184 ARG B O 1
ATOM 3112 N N . ASP B 1 185 ? 212.181 219.572 210.135 1.00 41.65 185 ASP B N 1
ATOM 3113 C CA . ASP B 1 185 ? 212.806 220.558 211.011 1.00 31.43 185 ASP B CA 1
ATOM 3114 C C . ASP B 1 185 ? 211.768 221.485 211.629 1.00 43.32 185 ASP B C 1
ATOM 3115 O O . ASP B 1 185 ? 211.821 221.777 212.829 1.00 52.56 185 ASP B O 1
ATOM 3120 N N . LEU B 1 186 ? 210.817 221.958 210.826 1.00 45.26 186 LEU B N 1
ATOM 3121 C CA . LEU B 1 186 ? 209.834 222.938 211.265 1.00 36.33 186 LEU B CA 1
ATOM 3122 C C . LEU B 1 186 ? 208.538 222.308 211.753 1.00 36.67 186 LEU B C 1
ATOM 3123 O O . LEU B 1 186 ? 207.618 223.040 212.133 1.00 47.76 186 LEU B O 1
ATOM 3128 N N . ALA B 1 187 ? 208.435 220.980 211.750 1.00 42.29 187 ALA B N 1
ATOM 3129 C CA . ALA B 1 187 ? 207.212 220.342 212.232 1.00 28.95 187 ALA B CA 1
ATOM 3130 C C . ALA B 1 187 ? 206.910 220.702 213.678 1.00 44.29 187 ALA B C 1
ATOM 3131 O O . ALA B 1 187 ? 205.747 221.021 213.982 1.00 56.98 187 ALA B O 1
ATOM 3133 N N . PRO B 1 188 ? 207.869 220.674 214.610 1.00 43.18 188 PRO B N 1
ATOM 3134 C CA . PRO B 1 188 ? 207.551 221.117 215.978 1.00 43.75 188 PRO B CA 1
ATOM 3135 C C . PRO B 1 188 ? 207.052 222.550 216.038 1.00 46.94 188 PRO B C 1
ATOM 3136 O O . PRO B 1 188 ? 206.166 222.862 216.843 1.00 49.62 188 PRO B O 1
ATOM 3140 N N . ILE B 1 189 ? 207.600 223.434 215.203 1.00 47.87 189 ILE B N 1
ATOM 3141 C CA . ILE B 1 189 ? 207.156 224.824 215.196 1.00 38.44 189 ILE B CA 1
ATOM 3142 C C . ILE B 1 189 ? 205.717 224.918 214.707 1.00 44.64 189 ILE B C 1
ATOM 3143 O O . ILE B 1 189 ? 204.921 225.709 215.226 1.00 55.53 189 ILE B O 1
ATOM 3148 N N . GLY B 1 190 ? 205.361 224.120 213.704 1.00 36.46 190 GLY B N 1
ATOM 3149 C CA . GLY B 1 190 ? 204.020 224.136 213.158 1.00 23.96 190 GLY B CA 1
ATOM 3150 C C . GLY B 1 190 ? 203.950 224.817 211.808 1.00 30.91 190 GLY B C 1
ATOM 3151 O O . GLY B 1 190 ? 202.937 225.434 211.467 1.00 52.73 190 GLY B O 1
ATOM 3152 N N . ILE B 1 191 ? 205.024 224.712 211.030 1.00 27.98 191 ILE B N 1
ATOM 3153 C CA . ILE B 1 191 ? 205.109 225.306 209.702 1.00 31.33 191 ILE B CA 1
ATOM 3154 C C . ILE B 1 191 ? 205.121 224.181 208.678 1.00 36.98 191 ILE B C 1
ATOM 3155 O O . ILE B 1 191 ? 205.959 223.274 208.753 1.00 47.50 191 ILE B O 1
ATOM 3160 N N . ARG B 1 192 ? 204.195 224.242 207.726 1.00 41.04 192 ARG B N 1
ATOM 3161 C CA . ARG B 1 192 ? 204.105 223.246 206.668 1.00 36.30 192 ARG B CA 1
ATOM 3162 C C . ARG B 1 192 ? 204.979 223.668 205.496 1.00 34.54 192 ARG B C 1
ATOM 3163 O O . ARG B 1 192 ? 204.889 224.806 205.024 1.00 51.78 192 ARG B O 1
ATOM 3171 N N . VAL B 1 193 ? 205.821 222.751 205.031 1.00 35.12 193 VAL B N 1
ATOM 3172 C CA . VAL B 1 193 ? 206.703 222.987 203.895 1.00 36.65 193 VAL B CA 1
ATOM 3173 C C . VAL B 1 193 ? 206.238 222.092 202.758 1.00 39.68 193 VAL B C 1
ATOM 3174 O O . VAL B 1 193 ? 206.191 220.864 202.906 1.00 55.95 193 VAL B O 1
ATOM 3178 N N . MET B 1 194 ? 205.895 222.704 201.628 1.00 35.67 194 MET B N 1
ATOM 3179 C CA . MET B 1 194 ? 205.397 221.989 200.465 1.00 36.40 194 MET B CA 1
ATOM 3180 C C . MET B 1 194 ? 206.134 222.480 199.230 1.00 40.75 194 MET B C 1
ATOM 3181 O O . MET B 1 194 ? 206.591 223.625 199.175 1.00 59.07 194 MET B O 1
ATOM 3186 N N . THR B 1 195 ? 206.257 221.601 198.241 1.00 40.47 195 THR B N 1
ATOM 3187 C CA . THR B 1 195 ? 206.955 221.907 197.002 1.00 30.81 195 THR B CA 1
ATOM 3188 C C . THR B 1 195 ? 206.048 221.614 195.817 1.00 37.52 195 THR B C 1
ATOM 3189 O O . THR B 1 195 ? 205.361 220.588 195.786 1.00 57.93 195 THR B O 1
ATOM 3193 N N . ILE B 1 196 ? 206.048 222.523 194.847 1.00 41.70 196 ILE B N 1
ATOM 3194 C CA . ILE B 1 196 ? 205.296 222.371 193.608 1.00 39.83 196 ILE B CA 1
ATOM 3195 C C . ILE B 1 196 ? 206.298 222.250 192.470 1.00 40.41 196 ILE B C 1
ATOM 3196 O O . ILE B 1 196 ? 207.208 223.079 192.345 1.00 50.28 196 ILE B O 1
ATOM 3201 N N . ALA B 1 197 ? 206.133 221.220 191.645 1.00 40.81 197 ALA B N 1
ATOM 3202 C CA . ALA B 1 197 ? 207.031 220.991 190.522 1.00 34.79 197 ALA B CA 1
ATOM 3203 C C . ALA B 1 197 ? 206.294 221.253 189.215 1.00 43.37 197 ALA B C 1
ATOM 3204 O O . ALA B 1 197 ? 205.901 220.305 188.522 1.00 55.70 197 ALA B O 1
ATOM 3206 N N . PRO B 1 198 ? 206.086 222.515 188.845 1.00 43.56 198 PRO B N 1
ATOM 3207 C CA . PRO B 1 198 ? 205.388 222.803 187.589 1.00 45.06 198 PRO B CA 1
ATOM 3208 C C . PRO B 1 198 ? 206.191 222.340 186.384 1.00 46.20 198 PRO B C 1
ATOM 3209 O O . PRO B 1 198 ? 207.422 222.275 186.414 1.00 48.50 198 PRO B O 1
ATOM 3213 N N . GLY B 1 199 ? 205.473 222.016 185.313 1.00 56.59 199 GLY B N 1
ATOM 3214 C CA . GLY B 1 199 ? 206.105 221.630 184.069 1.00 54.23 199 GLY B CA 1
ATOM 3215 C C . GLY B 1 199 ? 206.384 222.834 183.194 1.00 63.72 199 GLY B C 1
ATOM 3216 O O . GLY B 1 199 ? 207.101 223.752 183.603 1.00 64.95 199 GLY B O 1
ATOM 3217 N N . LEU B 1 200 ? 205.825 222.842 181.987 1.00 69.03 200 LEU B N 1
ATOM 3218 C CA . LEU B 1 200 ? 205.963 223.962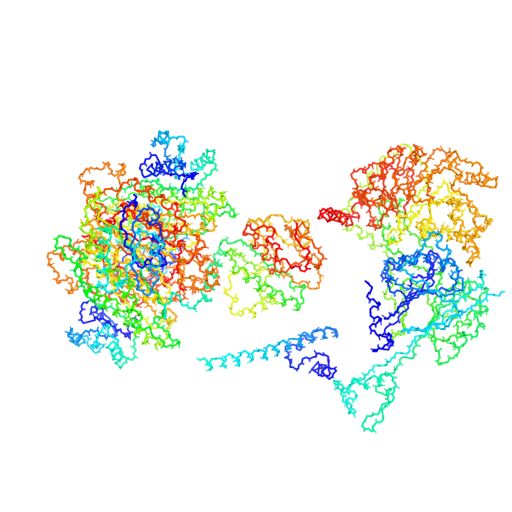 181.063 1.00 64.39 200 LEU B CA 1
ATOM 3219 C C . LEU B 1 200 ? 204.754 224.874 181.240 1.00 58.35 200 LEU B C 1
ATOM 3220 O O . LEU B 1 200 ? 203.620 224.473 180.961 1.00 66.22 200 LEU B O 1
ATOM 3225 N N . PHE B 1 201 ? 205.000 226.095 181.703 1.00 50.77 201 PHE B N 1
ATOM 3226 C CA . PHE B 1 201 ? 203.953 227.074 181.948 1.00 59.52 201 PHE B CA 1
ATOM 3227 C C . PHE B 1 201 ? 204.152 228.288 181.050 1.00 58.78 201 PHE B C 1
ATOM 3228 O O . PHE B 1 201 ? 205.262 228.563 180.585 1.00 59.81 201 PHE B O 1
ATOM 3236 N N . GLY B 1 202 ? 203.064 229.017 180.815 1.00 64.13 202 GLY B N 1
ATOM 3237 C CA . GLY B 1 202 ? 203.103 230.174 179.944 1.00 69.78 202 GLY B CA 1
ATOM 3238 C C . GLY B 1 202 ? 203.721 231.398 180.588 1.00 75.41 202 GLY B C 1
ATOM 3239 O O . GLY B 1 202 ? 203.154 232.493 180.526 1.00 74.38 202 GLY B O 1
ATOM 3240 N N . THR B 1 203 ? 204.884 231.227 181.209 1.00 85.86 203 THR B N 1
ATOM 3241 C CA . THR B 1 203 ? 205.601 232.340 181.804 1.00 85.70 203 THR B CA 1
ATOM 3242 C C . THR B 1 203 ? 206.257 233.186 180.717 1.00 87.35 203 THR B C 1
ATOM 3243 O O . THR B 1 203 ? 206.469 232.718 179.596 1.00 90.03 203 THR B O 1
ATOM 3247 N N . PRO B 1 204 ? 206.585 234.445 181.022 1.00 96.88 204 PRO B N 1
ATOM 3248 C CA . PRO B 1 204 ? 207.219 235.288 179.994 1.00 96.21 204 PRO B CA 1
ATOM 3249 C C . PRO B 1 204 ? 208.491 234.684 179.426 1.00 95.74 204 PRO B C 1
ATOM 3250 O O . PRO B 1 204 ? 208.756 234.826 178.226 1.00 96.91 204 PRO B O 1
ATOM 3254 N N . LEU B 1 205 ? 209.289 234.009 180.257 1.00 95.74 205 LEU B N 1
ATOM 3255 C CA . LEU B 1 205 ? 210.523 233.407 179.762 1.00 94.71 205 LEU B CA 1
ATOM 3256 C C . LEU B 1 205 ? 210.233 232.325 178.728 1.00 96.01 205 LEU B C 1
ATOM 3257 O O . LEU B 1 205 ? 210.924 232.231 177.707 1.00 94.06 205 LEU B O 1
ATOM 3262 N N . LEU B 1 206 ? 209.213 231.500 178.973 1.00 89.47 206 LEU B N 1
ATOM 3263 C CA . LEU B 1 206 ? 208.903 230.418 178.044 1.00 87.49 206 LEU B CA 1
ATOM 3264 C C . LEU B 1 206 ? 208.238 230.948 176.780 1.00 85.99 206 LEU B C 1
ATOM 3265 O O . LEU B 1 206 ? 208.522 230.469 175.675 1.00 87.80 206 LEU B O 1
ATOM 3270 N N . THR B 1 207 ? 207.349 231.934 176.918 1.00 92.69 207 THR B N 1
ATOM 3271 C CA . THR B 1 207 ? 206.667 232.485 175.753 1.00 95.23 207 THR B CA 1
ATOM 3272 C C . THR B 1 207 ? 207.601 233.294 174.864 1.00 97.92 207 THR B C 1
ATOM 3273 O O . THR B 1 207 ? 207.254 233.568 173.710 1.00 95.92 207 THR B O 1
ATOM 3277 N N . SER B 1 208 ? 208.774 233.682 175.369 1.00 110.42 208 SER B N 1
ATOM 3278 C CA . SER B 1 208 ? 209.724 234.429 174.553 1.00 111.28 208 SER B CA 1
ATOM 3279 C C . SER B 1 208 ? 210.348 233.569 173.463 1.00 112.39 208 SER B C 1
ATOM 3280 O O . SER B 1 208 ? 210.864 234.114 172.481 1.00 112.74 208 SER B O 1
ATOM 3283 N N . LEU B 1 209 ? 210.315 232.247 173.610 1.00 109.17 209 LEU B N 1
ATOM 3284 C CA . LEU B 1 209 ? 210.906 231.368 172.619 1.00 108.64 209 LEU B CA 1
ATOM 3285 C C . LEU B 1 209 ? 210.098 231.410 171.323 1.00 109.27 209 LEU B C 1
ATOM 3286 O O . LEU B 1 209 ? 208.913 231.752 171.328 1.00 104.41 209 LEU B O 1
ATOM 3291 N N . PRO B 1 210 ? 210.721 231.067 170.196 1.00 109.71 210 PRO B N 1
ATOM 3292 C CA . PRO B 1 210 ? 209.996 231.100 168.921 1.00 104.84 210 PRO B CA 1
ATOM 3293 C C . PRO B 1 210 ? 208.841 230.110 168.912 1.00 103.71 210 PRO B C 1
ATOM 3294 O O . PRO B 1 210 ? 208.873 229.074 169.580 1.00 101.58 210 PRO B O 1
ATOM 3298 N N . GLU B 1 211 ? 207.808 230.446 168.137 1.00 106.76 211 GLU B N 1
ATOM 3299 C CA . GLU B 1 211 ? 206.630 229.590 168.051 1.00 107.93 211 GLU B CA 1
ATOM 3300 C C . GLU B 1 211 ? 206.972 228.195 167.544 1.00 108.70 211 GLU B C 1
ATOM 3301 O O . GLU B 1 211 ? 206.218 227.251 167.806 1.00 108.53 211 GLU B O 1
ATOM 3307 N N . LYS B 1 212 ? 208.090 228.040 166.832 1.00 111.50 212 LYS B N 1
ATOM 3308 C CA . LYS B 1 212 ? 208.470 226.721 166.335 1.00 112.39 212 LYS B CA 1
ATOM 3309 C C . LYS B 1 212 ? 208.685 225.744 167.484 1.00 109.79 212 LYS B C 1
ATOM 3310 O O . LYS B 1 212 ? 208.243 224.591 167.419 1.00 107.04 212 LYS B O 1
ATOM 3316 N N . VAL B 1 213 ? 209.358 226.185 168.543 1.00 99.42 213 VAL B N 1
ATOM 3317 C CA . VAL B 1 213 ? 209.604 225.328 169.699 1.00 98.63 213 VAL B CA 1
ATOM 3318 C C . VAL B 1 213 ? 208.475 225.435 170.716 1.00 97.28 213 VAL B C 1
ATOM 3319 O O . VAL B 1 213 ? 208.093 224.437 171.332 1.00 99.46 213 VAL B O 1
ATOM 3323 N N . CYS B 1 214 ? 207.929 226.637 170.909 1.00 95.19 214 CYS B N 1
ATOM 3324 C CA . CYS B 1 214 ? 206.862 226.813 171.889 1.00 94.60 214 CYS B CA 1
ATOM 3325 C C . CYS B 1 214 ? 205.641 225.975 171.533 1.00 93.81 214 CYS B C 1
ATOM 3326 O O . CYS B 1 214 ? 205.050 225.324 172.403 1.00 92.05 214 CYS B O 1
ATOM 3329 N N . ASN B 1 215 ? 205.246 225.978 170.258 1.00 93.05 215 ASN B N 1
ATOM 3330 C CA . ASN B 1 215 ? 204.089 225.190 169.845 1.00 92.03 215 ASN B CA 1
ATOM 3331 C C . ASN B 1 215 ? 204.342 223.699 170.025 1.00 92.56 215 ASN B C 1
ATOM 3332 O O . ASN B 1 215 ? 203.453 222.962 170.467 1.00 93.02 215 ASN B O 1
ATOM 3337 N N . PHE B 1 216 ? 205.547 223.234 169.686 1.00 83.29 216 PHE B N 1
ATOM 3338 C CA . PHE B 1 216 ? 205.853 221.814 169.827 1.00 82.02 216 PHE B CA 1
ATOM 3339 C C . PHE B 1 216 ? 205.777 221.376 171.284 1.00 88.19 216 PHE B C 1
ATOM 3340 O O . PHE B 1 216 ? 205.229 220.311 171.592 1.00 86.75 216 PHE B O 1
ATOM 3348 N N . LEU B 1 217 ? 206.324 222.183 172.196 1.00 94.52 217 LEU B N 1
ATOM 3349 C CA . LEU B 1 217 ? 206.265 221.838 173.612 1.00 85.58 217 LEU B CA 1
ATOM 3350 C C . LEU B 1 217 ? 204.825 221.783 174.102 1.00 83.45 217 LEU B C 1
ATOM 3351 O O . LEU B 1 217 ? 204.456 220.890 174.875 1.00 83.40 217 LEU B O 1
ATOM 3356 N N . ALA B 1 218 ? 203.994 222.730 173.662 1.00 75.97 218 ALA B N 1
ATOM 3357 C CA . ALA B 1 218 ? 202.592 222.726 174.058 1.00 73.33 218 ALA B CA 1
ATOM 3358 C C . ALA B 1 218 ? 201.895 221.440 173.638 1.00 73.38 218 ALA B C 1
ATOM 3359 O O . ALA B 1 218 ? 201.021 220.944 174.357 1.00 74.12 218 ALA B O 1
ATOM 3361 N N . SER B 1 219 ? 202.266 220.887 172.483 1.00 78.00 219 SER B N 1
ATOM 3362 C CA . SER B 1 219 ? 201.645 219.666 171.988 1.00 81.01 219 SER B CA 1
ATOM 3363 C C . SER B 1 219 ? 202.168 218.411 172.673 1.00 84.41 219 SER B C 1
ATOM 3364 O O . SER B 1 219 ? 201.551 217.349 172.533 1.00 83.14 219 SER B O 1
ATOM 3367 N N . GLN B 1 220 ? 203.278 218.500 173.405 1.00 80.38 220 GLN B N 1
ATOM 3368 C CA . GLN B 1 220 ? 203.848 217.330 174.060 1.00 76.64 220 GLN B CA 1
ATOM 3369 C C . GLN B 1 220 ? 203.154 216.987 175.371 1.00 72.46 220 GLN B C 1
ATOM 3370 O O . GLN B 1 220 ? 203.368 215.888 175.892 1.00 72.90 220 GLN B O 1
ATOM 3376 N N . VAL B 1 221 ? 202.337 217.884 175.912 1.00 62.55 221 VAL B N 1
ATOM 3377 C CA . VAL B 1 221 ? 201.602 217.608 177.143 1.00 54.85 221 VAL B CA 1
ATOM 3378 C C . VAL B 1 221 ? 200.442 216.680 176.799 1.00 57.78 221 VAL B C 1
ATOM 3379 O O . VAL B 1 221 ? 199.607 217.032 175.953 1.00 62.83 221 VAL B O 1
ATOM 3383 N N . PRO B 1 222 ? 200.347 215.487 177.408 1.00 51.87 222 PRO B N 1
ATOM 3384 C CA . PRO B 1 222 ? 199.224 214.593 177.095 1.00 56.79 222 PRO B CA 1
ATOM 3385 C C . PRO B 1 222 ? 197.874 215.279 177.219 1.00 58.90 222 PRO B C 1
ATOM 3386 O O . PRO B 1 222 ? 197.089 215.290 176.266 1.00 65.85 222 PRO B O 1
ATOM 3390 N N . PHE B 1 223 ? 197.591 215.853 178.385 1.00 55.50 223 PHE B N 1
ATOM 3391 C CA . PHE B 1 223 ? 196.355 216.602 178.568 1.00 57.16 223 PHE B CA 1
ATOM 3392 C C . PHE B 1 223 ? 196.448 217.489 179.806 1.00 59.46 223 PHE B C 1
ATOM 3393 O O . PHE B 1 223 ? 196.795 217.001 180.889 1.00 59.65 223 PHE B O 1
ATOM 3401 N N . PRO B 1 224 ? 196.148 218.792 179.695 1.00 59.33 224 PRO B N 1
ATOM 3402 C CA . PRO B 1 224 ? 195.786 219.538 178.479 1.00 58.36 224 PRO B CA 1
ATOM 3403 C C . PRO B 1 224 ? 196.991 219.723 177.565 1.00 62.23 224 PRO B C 1
ATOM 3404 O O . PRO B 1 224 ? 198.105 219.923 178.039 1.00 67.65 224 PRO B O 1
ATOM 3408 N N . SER B 1 225 ? 196.800 219.665 176.247 1.00 64.98 225 SER B N 1
ATOM 3409 C CA . SER B 1 225 ? 197.903 219.800 175.295 1.00 65.55 225 SER B CA 1
ATOM 3410 C C . SER B 1 225 ? 198.160 221.284 175.031 1.00 67.21 225 SER B C 1
ATOM 3411 O O . SER B 1 225 ? 198.000 221.801 173.923 1.00 70.17 225 SER B O 1
ATOM 3414 N N . ARG B 1 226 ? 198.571 221.974 176.092 1.00 58.19 226 ARG B N 1
ATOM 3415 C CA . ARG B 1 226 ? 198.893 223.391 176.008 1.00 61.74 226 ARG B CA 1
ATOM 3416 C C . ARG B 1 226 ? 199.759 223.760 177.201 1.00 68.23 226 ARG B C 1
ATOM 3417 O O . ARG B 1 226 ? 199.828 223.029 178.192 1.00 69.53 226 ARG B O 1
ATOM 3425 N N . LEU B 1 227 ? 200.422 224.909 177.091 1.00 71.01 227 LEU B N 1
ATOM 3426 C CA . LEU B 1 227 ? 201.282 225.375 178.169 1.00 62.33 227 LEU B CA 1
ATOM 3427 C C . LEU B 1 227 ? 200.457 225.666 179.416 1.00 66.65 227 LEU B C 1
ATOM 3428 O O . LEU B 1 227 ? 199.345 226.194 179.338 1.00 72.13 227 LEU B O 1
ATOM 3433 N N . GLY B 1 228 ? 201.011 225.316 180.573 1.00 57.91 228 GLY B N 1
ATOM 3434 C CA . GLY B 1 228 ? 200.329 225.534 181.832 1.00 60.56 228 GLY B CA 1
ATOM 3435 C C . GLY B 1 228 ? 199.997 226.990 182.082 1.00 58.64 228 GLY B C 1
ATOM 3436 O O . GLY B 1 228 ? 200.853 227.867 181.936 1.00 62.37 228 GLY B O 1
ATOM 3437 N N . ASP B 1 229 ? 198.754 227.257 182.457 1.00 58.08 229 ASP B N 1
ATOM 3438 C CA . ASP B 1 229 ? 198.339 228.617 182.776 1.00 61.34 229 ASP B CA 1
ATOM 3439 C C . ASP B 1 229 ? 198.864 229.006 184.155 1.00 65.02 229 ASP B C 1
ATOM 3440 O O . ASP B 1 229 ? 198.636 228.274 185.123 1.00 67.49 229 ASP B O 1
ATOM 3445 N N . PRO B 1 230 ? 199.568 230.134 184.288 1.00 53.03 230 PRO B N 1
ATOM 3446 C CA . PRO B 1 230 ? 200.038 230.532 185.625 1.00 47.56 230 PRO B CA 1
ATOM 3447 C C . PRO B 1 230 ? 198.917 230.669 186.638 1.00 56.24 230 PRO B C 1
ATOM 3448 O O . PRO B 1 230 ? 199.149 230.466 187.836 1.00 56.29 230 PRO B O 1
ATOM 3452 N N . ALA B 1 231 ? 197.705 231.010 186.195 1.00 54.30 231 ALA B N 1
ATOM 3453 C CA . ALA B 1 231 ? 196.576 231.072 187.117 1.00 48.72 231 ALA B CA 1
ATOM 3454 C C . ALA B 1 231 ? 196.315 229.713 187.753 1.00 52.91 231 ALA B C 1
ATOM 3455 O O . ALA B 1 231 ? 195.967 229.629 188.937 1.00 55.14 231 ALA B O 1
ATOM 3457 N N . GLU B 1 232 ? 196.476 228.636 186.982 1.00 60.17 232 GLU B N 1
ATOM 3458 C CA . GLU B 1 232 ? 196.304 227.298 187.536 1.00 58.07 232 GLU B CA 1
ATOM 3459 C C . GLU B 1 232 ? 197.346 226.998 188.605 1.00 59.45 232 GLU B C 1
ATOM 3460 O O . GLU B 1 232 ? 197.044 226.311 189.587 1.00 62.40 232 GLU B O 1
ATOM 3466 N N . TYR B 1 233 ? 198.572 227.497 188.433 1.00 56.58 233 TYR B N 1
ATOM 3467 C CA . TYR B 1 233 ? 199.584 227.337 189.472 1.00 42.88 233 TYR B CA 1
ATOM 3468 C C . TYR B 1 233 ? 199.142 228.009 190.765 1.00 51.13 233 TYR B C 1
ATOM 3469 O O . TYR B 1 233 ? 199.341 227.465 191.858 1.00 61.98 233 TYR B O 1
ATOM 3478 N N . ALA B 1 234 ? 198.540 229.196 190.661 1.00 51.61 234 ALA B N 1
ATOM 3479 C CA . ALA B 1 234 ? 198.026 229.871 191.846 1.00 45.71 234 ALA B CA 1
ATOM 3480 C C . ALA B 1 234 ? 196.922 229.056 192.507 1.00 44.41 234 ALA B C 1
ATOM 3481 O O . ALA B 1 234 ? 196.833 229.000 193.739 1.00 56.76 234 ALA B O 1
ATOM 3483 N N . HIS B 1 235 ? 196.067 228.419 191.703 1.00 34.62 235 HIS B N 1
ATOM 3484 C CA . HIS B 1 235 ? 194.990 227.610 192.263 1.00 37.48 235 HIS B CA 1
ATOM 3485 C C . HIS B 1 235 ? 195.543 226.474 193.115 1.00 43.32 235 HIS B C 1
ATOM 3486 O O . HIS B 1 235 ? 195.030 226.199 194.206 1.00 49.59 235 HIS B O 1
ATOM 3493 N N . LEU B 1 236 ? 196.591 225.802 192.634 1.00 47.88 236 LEU B N 1
ATOM 3494 C CA . LEU B 1 236 ? 197.216 224.749 193.426 1.00 38.54 236 LEU B CA 1
ATOM 3495 C C . LEU B 1 236 ? 197.846 225.317 194.691 1.00 45.17 236 LEU B C 1
ATOM 3496 O O . LEU B 1 236 ? 197.812 224.679 195.750 1.00 59.05 236 LEU B O 1
ATOM 3501 N N . VAL B 1 237 ? 198.427 226.515 194.601 1.00 49.95 237 VAL B N 1
ATOM 3502 C CA . VAL B 1 237 ? 199.018 227.145 195.779 1.00 39.55 237 VAL B CA 1
ATOM 3503 C C . VAL B 1 237 ? 197.956 227.378 196.844 1.00 42.78 237 VAL B C 1
ATOM 3504 O O . VAL B 1 237 ? 198.181 227.125 198.034 1.00 54.28 237 VAL B O 1
ATOM 3508 N N . GLN B 1 238 ? 196.782 227.868 196.437 1.00 42.36 238 GLN B N 1
ATOM 3509 C CA . GLN B 1 238 ? 195.708 228.097 197.397 1.00 39.01 238 GLN B CA 1
ATOM 3510 C C . GLN B 1 238 ? 195.255 226.791 198.038 1.00 39.47 238 GLN B C 1
ATOM 3511 O O . GLN B 1 238 ? 194.970 226.747 199.240 1.00 57.41 238 GLN B O 1
ATOM 3517 N N . ALA B 1 239 ? 195.180 225.716 197.251 1.00 43.89 239 ALA B N 1
ATOM 3518 C CA . ALA B 1 239 ? 194.763 224.430 197.799 1.00 37.21 239 ALA B CA 1
ATOM 3519 C C . ALA B 1 239 ? 195.735 223.947 198.867 1.00 48.89 239 ALA B C 1
ATOM 3520 O O . ALA B 1 239 ? 195.317 223.425 199.907 1.00 58.64 239 ALA B O 1
ATOM 3522 N N . ILE B 1 240 ? 197.037 224.110 198.627 1.00 45.51 240 ILE B N 1
ATOM 3523 C CA . ILE B 1 240 ? 198.028 223.714 199.623 1.00 42.02 240 ILE B CA 1
ATOM 3524 C C . ILE B 1 240 ? 197.867 224.544 200.890 1.00 43.72 240 ILE B C 1
ATOM 3525 O O . ILE B 1 240 ? 197.960 224.022 202.007 1.00 55.34 240 ILE B O 1
ATOM 3530 N N . ILE B 1 241 ? 197.630 225.848 200.739 1.00 39.64 241 ILE B N 1
ATOM 3531 C CA . ILE B 1 241 ? 197.466 226.715 201.903 1.00 37.93 241 ILE B CA 1
ATOM 3532 C C . ILE B 1 241 ? 196.254 226.285 202.719 1.00 46.38 241 ILE B C 1
ATOM 3533 O O . ILE B 1 241 ? 196.313 226.205 203.952 1.00 50.78 241 ILE B O 1
ATOM 3538 N N . GLU B 1 242 ? 195.137 226.003 202.048 1.00 44.81 242 GLU B N 1
ATOM 3539 C CA . GLU B 1 242 ? 193.905 225.672 202.754 1.00 44.69 242 GLU B CA 1
ATOM 3540 C C . GLU B 1 242 ? 193.933 224.269 203.347 1.00 49.47 242 GLU B C 1
ATOM 3541 O O . GLU B 1 242 ? 193.356 224.046 204.416 1.00 55.95 242 GLU B O 1
ATOM 3547 N N . ASN B 1 243 ? 194.588 223.322 202.685 1.00 47.37 243 ASN B N 1
ATOM 3548 C CA . ASN B 1 243 ? 194.619 221.949 203.175 1.00 39.87 243 ASN B CA 1
ATOM 3549 C C . ASN B 1 243 ? 195.606 221.839 204.333 1.00 46.81 243 ASN B C 1
ATOM 3550 O O . ASN B 1 243 ? 196.802 222.075 204.133 1.00 60.15 243 ASN B O 1
ATOM 3555 N N . PRO B 1 244 ? 195.163 221.484 205.545 1.00 39.32 244 PRO B N 1
ATOM 3556 C CA . PRO B 1 244 ? 196.106 221.382 206.669 1.00 38.22 244 PRO B CA 1
ATOM 3557 C C . PRO B 1 244 ? 196.985 220.143 206.647 1.00 44.45 244 PRO B C 1
ATOM 3558 O O . PRO B 1 244 ? 197.976 220.103 207.388 1.00 55.64 244 PRO B O 1
ATOM 3562 N N . PHE B 1 245 ? 196.661 219.135 205.840 1.00 51.63 245 PHE B N 1
ATOM 3563 C CA . PHE B 1 245 ? 197.367 217.862 205.869 1.00 48.10 245 PHE B CA 1
ATOM 3564 C C . PHE B 1 245 ? 198.403 217.718 204.761 1.00 39.19 245 PHE B C 1
ATOM 3565 O O . PHE B 1 245 ? 199.037 216.663 204.664 1.00 51.37 245 PHE B O 1
ATOM 3573 N N . LEU B 1 246 ? 198.599 218.742 203.933 1.00 41.95 246 LEU B N 1
ATOM 3574 C CA . LEU B 1 246 ? 199.595 218.699 202.866 1.00 42.80 246 LEU B CA 1
ATOM 3575 C C . LEU B 1 246 ? 200.924 219.197 203.421 1.00 53.31 246 LEU B C 1
ATOM 3576 O O . LEU B 1 246 ? 201.069 220.383 203.733 1.00 61.34 246 LEU B O 1
ATOM 3581 N N . ASN B 1 247 ? 201.895 218.293 203.540 1.00 40.56 247 ASN B N 1
ATOM 3582 C CA . ASN B 1 247 ? 203.191 218.643 204.100 1.00 34.11 247 ASN B CA 1
ATOM 3583 C C . ASN B 1 247 ? 204.239 217.668 203.587 1.00 37.39 247 ASN B C 1
ATOM 3584 O O . ASN B 1 247 ? 203.969 216.472 203.454 1.00 48.00 247 ASN B O 1
ATOM 3589 N N . GLY B 1 248 ? 205.430 218.188 203.304 1.00 43.59 248 GLY B N 1
ATOM 3590 C CA . GLY B 1 248 ? 206.548 217.339 202.919 1.00 45.60 248 GLY B CA 1
ATOM 3591 C C . GLY B 1 248 ? 206.294 216.502 201.685 1.00 50.11 248 GLY B C 1
ATOM 3592 O O . GLY B 1 248 ? 206.601 215.303 201.678 1.00 54.40 248 GLY B O 1
ATOM 3593 N N . GLU B 1 249 ? 205.740 217.105 200.637 1.00 53.55 249 GLU B N 1
ATOM 3594 C CA . GLU B 1 249 ? 205.449 216.398 199.399 1.00 50.93 249 GLU B CA 1
ATOM 3595 C C . GLU B 1 249 ? 205.777 217.306 198.224 1.00 47.79 249 GLU B C 1
ATOM 3596 O O . GLU B 1 249 ? 205.742 218.533 198.339 1.00 59.40 249 GLU B O 1
ATOM 3602 N N . VAL B 1 250 ? 206.106 216.688 197.094 1.00 42.19 250 VAL B N 1
ATOM 3603 C CA . VAL B 1 250 ? 206.390 217.397 195.852 1.00 49.81 250 VAL B CA 1
ATOM 3604 C C . VAL B 1 250 ? 205.233 217.116 194.904 1.00 49.28 250 VAL B C 1
ATOM 3605 O O . VAL B 1 250 ? 205.021 215.970 194.491 1.00 61.87 250 VAL B O 1
ATOM 3609 N N . ILE B 1 251 ? 204.488 218.159 194.550 1.00 47.13 251 ILE B N 1
ATOM 3610 C CA . ILE B 1 251 ? 203.327 218.039 193.677 1.00 41.15 251 ILE B CA 1
ATOM 3611 C C . ILE B 1 251 ? 203.756 218.424 192.269 1.00 44.85 251 ILE B C 1
ATOM 3612 O O . ILE B 1 251 ? 204.224 219.546 192.038 1.00 57.49 251 ILE B O 1
ATOM 3617 N N . ARG B 1 252 ? 203.598 217.499 191.327 1.00 46.40 252 ARG B N 1
ATOM 3618 C CA . ARG B 1 252 ? 203.947 217.742 189.933 1.00 48.88 252 ARG B CA 1
ATOM 3619 C C . ARG B 1 252 ? 202.728 218.286 189.199 1.00 52.68 252 ARG B C 1
ATOM 3620 O O . ARG B 1 252 ? 201.746 217.563 188.995 1.00 58.38 252 ARG B O 1
ATOM 3628 N N . LEU B 1 253 ? 202.793 219.554 188.803 1.00 42.76 253 LEU B N 1
ATOM 3629 C CA . LEU B 1 253 ? 201.732 220.206 188.041 1.00 42.87 253 LEU B CA 1
ATOM 3630 C C . LEU B 1 253 ? 202.249 220.408 186.620 1.00 48.60 253 LEU B C 1
ATOM 3631 O O . LEU B 1 253 ? 202.762 221.469 186.264 1.00 62.35 253 LEU B O 1
ATOM 3636 N N . ASP B 1 254 ? 202.098 219.368 185.797 1.00 48.58 254 ASP B N 1
ATOM 3637 C CA . ASP B 1 254 ? 202.644 219.383 184.448 1.00 55.04 254 ASP B CA 1
ATOM 3638 C C . ASP B 1 254 ? 201.759 218.698 183.417 1.00 58.35 254 ASP B C 1
ATOM 3639 O O . ASP B 1 254 ? 202.169 218.592 182.257 1.00 65.84 254 ASP B O 1
ATOM 3644 N N . GLY B 1 255 ? 200.569 218.236 183.789 1.00 48.17 255 GLY B N 1
ATOM 3645 C CA . GLY B 1 255 ? 199.723 217.525 182.850 1.00 45.59 255 GLY B CA 1
ATOM 3646 C C . GLY B 1 255 ? 200.265 216.183 182.410 1.00 48.42 255 GLY B C 1
ATOM 3647 O O . GLY B 1 255 ? 200.079 215.798 181.252 1.00 54.12 255 GLY B O 1
ATOM 3648 N N . ALA B 1 256 ? 200.933 215.455 183.307 1.00 63.48 256 ALA B N 1
ATOM 3649 C CA . ALA B 1 256 ? 201.392 214.093 183.043 1.00 54.06 256 ALA B CA 1
ATOM 3650 C C . ALA B 1 256 ? 202.391 214.025 181.891 1.00 52.50 256 ALA B C 1
ATOM 3651 O O . ALA B 1 256 ? 202.415 213.044 181.146 1.00 55.13 256 ALA B O 1
ATOM 3653 N N . ILE B 1 257 ? 203.230 215.045 181.737 1.00 52.62 257 ILE B N 1
ATOM 3654 C CA . ILE B 1 257 ? 204.199 215.092 180.647 1.00 57.92 257 ILE B CA 1
ATOM 3655 C C . ILE B 1 257 ? 205.584 214.789 181.202 1.00 57.46 257 ILE B C 1
ATOM 3656 O O . ILE B 1 257 ? 206.014 215.390 182.194 1.00 63.33 257 ILE B O 1
ATOM 3661 N N . ARG B 1 258 ? 206.278 213.849 180.566 1.00 59.12 258 ARG B N 1
ATOM 3662 C CA . ARG B 1 258 ? 207.635 213.466 180.937 1.00 59.57 258 ARG B CA 1
ATOM 3663 C C . ARG B 1 258 ? 208.581 213.907 179.827 1.00 70.60 258 ARG B C 1
ATOM 3664 O O . ARG B 1 258 ? 208.321 213.650 178.647 1.00 75.79 258 ARG B O 1
ATOM 3672 N N . MET B 1 259 ? 209.671 214.569 180.207 1.00 71.49 259 MET B N 1
ATOM 3673 C CA . MET B 1 259 ? 210.560 215.196 179.239 1.00 69.56 259 MET B CA 1
ATOM 3674 C C . MET B 1 259 ? 211.409 214.158 178.516 1.00 72.75 259 MET B C 1
ATOM 3675 O O . MET B 1 259 ? 211.877 213.186 179.115 1.00 73.48 259 MET B O 1
ATOM 3680 N N . GLN B 1 260 ? 211.602 214.373 177.218 1.00 75.01 260 GLN B N 1
ATOM 3681 C CA . GLN B 1 260 ? 212.583 213.626 176.447 1.00 69.28 260 GLN B CA 1
ATOM 3682 C C . GLN B 1 260 ? 213.951 214.279 176.589 1.00 70.63 260 GLN B C 1
ATOM 3683 O O . GLN B 1 260 ? 214.066 215.424 177.030 1.00 73.06 260 GLN B O 1
ATOM 3689 N N . PRO B 1 261 ? 215.028 213.565 176.225 1.00 71.86 261 PRO B N 1
ATOM 3690 C CA . PRO B 1 261 ? 216.367 214.162 176.286 1.00 71.94 261 PRO B CA 1
ATOM 3691 C C . PRO B 1 261 ? 216.454 215.496 175.549 1.00 72.10 261 PRO B C 1
ATOM 3692 O O . PRO B 1 261 ? 215.673 215.768 174.638 1.00 76.39 261 PRO B O 1
ATOM 3697 N N . SER C 1 7 ? 184.800 225.198 189.004 1.00 59.87 7 SER C N 1
ATOM 3698 C CA . SER C 1 7 ? 183.908 224.839 190.100 1.00 65.07 7 SER C CA 1
ATOM 3699 C C . SER C 1 7 ? 183.337 223.440 189.895 1.00 67.28 7 SER C C 1
ATOM 3700 O O . SER C 1 7 ? 183.394 222.893 188.793 1.00 63.60 7 SER C O 1
ATOM 3703 N N . VAL C 1 8 ? 182.786 222.865 190.964 1.00 69.08 8 VAL C N 1
ATOM 3704 C CA . VAL C 1 8 ? 182.211 221.525 190.922 1.00 64.34 8 VAL C CA 1
ATOM 3705 C C . VAL C 1 8 ? 180.689 221.560 190.841 1.00 63.73 8 VAL C C 1
ATOM 3706 O O . VAL C 1 8 ? 180.043 220.517 190.969 1.00 66.36 8 VAL C O 1
ATOM 3710 N N . LYS C 1 9 ? 180.100 222.734 190.632 1.00 67.39 9 LYS C N 1
ATOM 3711 C CA . LYS C 1 9 ? 178.649 222.837 190.567 1.00 61.61 9 LYS C CA 1
ATOM 3712 C C . LYS C 1 9 ? 178.139 222.158 189.302 1.00 64.41 9 LYS C C 1
ATOM 3713 O O . LYS C 1 9 ? 178.599 222.454 188.195 1.00 62.80 9 LYS C O 1
ATOM 3719 N N . GLY C 1 10 ? 177.186 221.242 189.469 1.00 62.78 10 GLY C N 1
ATOM 3720 C CA . GLY C 1 10 ? 176.551 220.569 188.360 1.00 64.34 10 GLY C CA 1
ATOM 3721 C C . GLY C 1 10 ? 177.201 219.269 187.935 1.00 59.87 10 GLY C C 1
ATOM 3722 O O . GLY C 1 10 ? 176.564 218.481 187.227 1.00 63.87 10 GLY C O 1
ATOM 3723 N N . LEU C 1 11 ? 178.443 219.017 188.340 1.00 63.23 11 LEU C N 1
ATOM 3724 C CA . LEU C 1 11 ? 179.112 217.787 187.942 1.00 62.84 11 LEU C CA 1
ATOM 3725 C C . LEU C 1 11 ? 178.483 216.581 188.629 1.00 61.47 11 LEU C C 1
ATOM 3726 O O . LEU C 1 11 ? 178.009 216.659 189.765 1.00 68.56 11 LEU C O 1
ATOM 3731 N N . VAL C 1 12 ? 178.483 215.456 187.920 1.00 55.90 12 VAL C N 1
ATOM 3732 C CA . VAL C 1 12 ? 178.003 214.184 188.447 1.00 53.08 12 VAL C CA 1
ATOM 3733 C C . VAL C 1 12 ? 179.220 213.340 188.794 1.00 57.47 12 VAL C C 1
ATOM 3734 O O . VAL C 1 12 ? 180.072 213.083 187.935 1.00 70.53 12 VAL C O 1
ATOM 3738 N N . ALA C 1 13 ? 179.304 212.907 190.049 1.00 52.61 13 ALA C N 1
ATOM 3739 C CA . ALA C 1 13 ? 180.452 212.168 190.555 1.00 52.04 13 ALA C CA 1
ATOM 3740 C C . ALA C 1 13 ? 180.028 210.757 190.931 1.00 48.38 13 ALA C C 1
ATOM 3741 O O . ALA C 1 13 ? 179.008 210.569 191.602 1.00 63.30 13 ALA C O 1
ATOM 3743 N N . VAL C 1 14 ? 180.809 209.774 190.496 1.00 49.10 14 VAL C N 1
ATOM 3744 C CA . VAL C 1 14 ? 180.612 208.377 190.863 1.00 48.76 14 VAL C CA 1
ATOM 3745 C C . VAL C 1 14 ? 181.695 208.028 191.874 1.00 53.97 14 VAL C C 1
ATOM 3746 O O . VAL C 1 14 ? 182.860 207.827 191.506 1.00 66.16 14 VAL C O 1
ATOM 3750 N N . ILE C 1 15 ? 181.318 207.952 193.145 1.00 49.53 15 ILE C N 1
ATOM 3751 C CA . ILE C 1 15 ? 182.256 207.713 194.234 1.00 43.22 15 ILE C CA 1
ATOM 3752 C C . ILE C 1 15 ? 182.192 206.234 194.586 1.00 43.63 15 ILE C C 1
ATOM 3753 O O . ILE C 1 15 ? 181.216 205.767 195.182 1.00 49.31 15 ILE C O 1
ATOM 3758 N N . THR C 1 16 ? 183.235 205.494 194.219 1.00 56.00 16 THR C N 1
ATOM 3759 C CA . THR C 1 16 ? 183.314 204.078 194.544 1.00 51.44 16 THR C CA 1
ATOM 3760 C C . THR C 1 16 ? 183.651 203.909 196.019 1.00 55.46 16 THR C C 1
ATOM 3761 O O . THR C 1 16 ? 184.549 204.578 196.541 1.00 62.96 16 THR C O 1
ATOM 3765 N N . GLY C 1 17 ? 182.933 203.014 196.689 1.00 57.25 17 GLY C N 1
ATOM 3766 C CA . GLY C 1 17 ? 183.111 202.854 198.123 1.00 46.99 17 GLY C CA 1
ATOM 3767 C C . GLY C 1 17 ? 182.754 204.103 198.898 1.00 48.39 17 GLY C C 1
ATOM 3768 O O . GLY C 1 17 ? 183.457 204.466 199.849 1.00 56.81 17 GLY C O 1
ATOM 3769 N N . GLY C 1 18 ? 181.671 204.770 198.511 1.00 56.93 18 GLY C N 1
ATOM 3770 C CA . GLY C 1 18 ? 181.261 206.025 199.100 1.00 60.58 18 GLY C CA 1
ATOM 3771 C C . GLY C 1 18 ? 180.318 205.916 200.277 1.00 64.45 18 GLY C C 1
ATOM 3772 O O . GLY C 1 18 ? 179.801 206.941 200.732 1.00 71.54 18 GLY C O 1
ATOM 3773 N N . ALA C 1 19 ? 180.073 204.711 200.787 1.00 60.96 19 ALA C N 1
ATOM 3774 C CA . ALA C 1 19 ? 179.173 204.529 201.916 1.00 55.32 19 ALA C CA 1
ATOM 3775 C C . ALA C 1 19 ? 179.835 204.800 203.260 1.00 56.49 19 ALA C C 1
ATOM 3776 O O . ALA C 1 19 ? 179.128 204.923 204.265 1.00 64.00 19 ALA C O 1
ATOM 3778 N N . SER C 1 20 ? 181.161 204.896 203.307 1.00 57.83 20 SER C N 1
ATOM 3779 C CA . SER C 1 20 ? 181.869 205.128 204.559 1.00 58.07 20 SER C CA 1
ATOM 3780 C C . SER C 1 20 ? 183.308 205.504 204.237 1.00 60.58 20 SER C C 1
ATOM 3781 O O . SER C 1 20 ? 183.760 205.395 203.094 1.00 64.04 20 SER C O 1
ATOM 3784 N N . GLY C 1 21 ? 184.024 205.951 205.267 1.00 61.63 21 GLY C N 1
ATOM 3785 C CA . GLY C 1 21 ? 185.436 206.255 205.104 1.00 64.15 21 GLY C CA 1
ATOM 3786 C C . GLY C 1 21 ? 185.660 207.458 204.208 1.00 59.99 21 GLY C C 1
ATOM 3787 O O . GLY C 1 21 ? 184.865 208.404 204.176 1.00 61.88 21 GLY C O 1
ATOM 3788 N N . LEU C 1 22 ? 186.770 207.421 203.466 1.00 56.21 22 LEU C N 1
ATOM 3789 C CA . LEU C 1 22 ? 187.126 208.546 202.607 1.00 48.94 22 LEU C CA 1
ATOM 3790 C C . LEU C 1 22 ? 186.058 208.793 201.549 1.00 47.03 22 LEU C C 1
ATOM 3791 O O . LEU C 1 22 ? 185.727 209.945 201.248 1.00 59.82 22 LEU C O 1
ATOM 3796 N N . GLY C 1 23 ? 185.512 207.723 200.970 1.00 51.85 23 GLY C N 1
ATOM 3797 C CA . GLY C 1 23 ? 184.513 207.893 199.927 1.00 52.05 23 GLY C CA 1
ATOM 3798 C C . GLY C 1 23 ? 183.300 208.670 200.400 1.00 53.42 23 GLY C C 1
ATOM 3799 O O . GLY C 1 23 ? 182.800 209.548 199.694 1.00 62.88 23 GLY C O 1
ATOM 3800 N N . LEU C 1 24 ? 182.810 208.358 201.602 1.00 47.48 24 LEU C N 1
ATOM 3801 C CA . LEU C 1 24 ? 181.656 209.076 202.134 1.00 43.21 24 LEU C CA 1
ATOM 3802 C C . LEU C 1 24 ? 181.974 210.554 202.322 1.00 45.90 24 LEU C C 1
ATOM 3803 O O . LEU C 1 24 ? 181.173 211.424 201.962 1.00 57.63 24 LEU C O 1
ATOM 3808 N N . ALA C 1 25 ? 183.149 210.858 202.877 1.00 48.86 25 ALA C N 1
ATOM 3809 C CA . ALA C 1 25 ? 183.519 212.250 203.108 1.00 46.61 25 ALA C CA 1
ATOM 3810 C C . ALA C 1 25 ? 183.573 213.027 201.800 1.00 53.36 25 ALA C C 1
ATOM 3811 O O . ALA C 1 25 ? 183.187 214.201 201.748 1.00 59.39 25 ALA C O 1
ATOM 3813 N N . THR C 1 26 ? 184.053 212.390 200.730 1.00 54.07 26 THR C N 1
ATOM 3814 C CA . THR C 1 26 ? 184.065 213.045 199.427 1.00 44.18 26 THR C CA 1
ATOM 3815 C C . THR C 1 26 ? 182.650 213.368 198.965 1.00 50.31 26 THR C C 1
ATOM 3816 O O . THR C 1 26 ? 182.401 214.441 198.403 1.00 59.69 26 THR C O 1
ATOM 3820 N N . ALA C 1 27 ? 181.709 212.450 199.194 1.00 56.68 27 ALA C N 1
ATOM 3821 C CA . ALA C 1 27 ? 180.337 212.672 198.752 1.00 49.58 27 ALA C CA 1
ATOM 3822 C C . ALA C 1 27 ? 179.720 213.883 199.440 1.00 47.82 27 ALA C C 1
ATOM 3823 O O . ALA C 1 27 ? 179.022 214.679 198.801 1.00 64.32 27 ALA C O 1
ATOM 3825 N N . GLU C 1 28 ? 179.964 214.042 200.743 1.00 49.25 28 GLU C N 1
ATOM 3826 C CA . GLU C 1 28 ? 179.357 215.155 201.468 1.00 56.92 28 GLU C CA 1
ATOM 3827 C C . GLU C 1 28 ? 179.818 216.494 200.907 1.00 57.67 28 GLU C C 1
ATOM 3828 O O . GLU C 1 28 ? 179.006 217.406 200.711 1.00 57.79 28 GLU C O 1
ATOM 3834 N N . ARG C 1 29 ? 181.118 216.633 200.641 1.00 49.04 29 ARG C N 1
ATOM 3835 C CA . ARG C 1 29 ? 181.635 217.905 200.147 1.00 47.84 29 ARG C CA 1
ATOM 3836 C C . ARG C 1 29 ? 181.106 218.209 198.751 1.00 52.24 29 ARG C C 1
ATOM 3837 O O . ARG C 1 29 ? 180.607 219.309 198.492 1.00 69.42 29 ARG C O 1
ATOM 3845 N N . LEU C 1 30 ? 181.203 217.242 197.836 1.00 51.54 30 LEU C N 1
ATOM 3846 C CA . LEU C 1 30 ? 180.751 217.480 196.469 1.00 47.58 30 LEU C CA 1
ATOM 3847 C C . LEU C 1 30 ? 179.255 217.762 196.426 1.00 51.06 30 LEU C C 1
ATOM 3848 O O . LEU C 1 30 ? 178.809 218.682 195.731 1.00 61.20 30 LEU C O 1
ATOM 3853 N N . VAL C 1 31 ? 178.463 216.984 197.166 1.00 49.83 31 VAL C N 1
ATOM 3854 C CA . VAL C 1 31 ? 177.026 217.234 197.216 1.00 49.98 31 VAL C CA 1
ATOM 3855 C C . VAL C 1 31 ? 176.744 218.581 197.867 1.00 55.52 31 VAL C C 1
ATOM 3856 O O . VAL C 1 31 ? 175.881 219.339 197.410 1.00 56.01 31 VAL C O 1
ATOM 3860 N N . GLY C 1 32 ? 177.465 218.902 198.944 1.00 58.03 32 GLY C N 1
ATOM 3861 C CA . GLY C 1 32 ? 177.294 220.189 199.594 1.00 53.11 32 GLY C CA 1
ATOM 3862 C C . GLY C 1 32 ? 177.751 221.364 198.756 1.00 57.07 32 GLY C C 1
ATOM 3863 O O . GLY C 1 32 ? 177.346 222.499 199.027 1.00 65.24 32 GLY C O 1
ATOM 3864 N N . GLN C 1 33 ? 178.584 221.118 197.747 1.00 57.57 33 GLN C N 1
ATOM 3865 C CA . GLN C 1 33 ? 179.058 222.159 196.846 1.00 54.78 33 GLN C CA 1
ATOM 3866 C C . GLN C 1 33 ? 178.210 222.276 195.585 1.00 61.74 33 GLN C C 1
ATOM 3867 O O . GLN C 1 33 ? 178.557 223.053 194.691 1.00 69.94 33 GLN C O 1
ATOM 3873 N N . GLY C 1 34 ? 177.113 221.524 195.493 1.00 60.27 34 GLY C N 1
ATOM 3874 C CA . GLY C 1 34 ? 176.222 221.581 194.354 1.00 64.97 34 GLY C CA 1
ATOM 3875 C C . GLY C 1 34 ? 176.359 220.431 193.379 1.00 62.43 34 GLY C C 1
ATOM 3876 O O . GLY C 1 34 ? 175.525 220.310 192.473 1.00 68.02 34 GLY C O 1
ATOM 3877 N N . ALA C 1 35 ? 177.375 219.587 193.532 1.00 58.04 35 ALA C N 1
ATOM 3878 C CA . ALA C 1 35 ? 177.563 218.463 192.632 1.00 59.62 35 ALA C CA 1
ATOM 3879 C C . ALA C 1 35 ? 176.590 217.336 192.972 1.00 60.19 35 ALA C C 1
ATOM 3880 O O . ALA C 1 35 ? 175.894 217.359 193.990 1.00 68.27 35 ALA C O 1
ATOM 3882 N N . SER C 1 36 ? 176.546 216.338 192.093 1.00 63.10 36 SER C N 1
ATOM 3883 C CA . SER C 1 36 ? 175.720 215.153 192.275 1.00 53.15 36 SER C CA 1
ATOM 3884 C C . SER C 1 36 ? 176.624 213.945 192.476 1.00 55.15 36 SER C C 1
ATOM 3885 O O . SER C 1 36 ? 177.607 213.773 191.748 1.00 64.22 36 SER C O 1
ATOM 3888 N N . ALA C 1 37 ? 176.291 213.116 193.462 1.00 59.54 37 ALA C N 1
ATOM 3889 C CA . ALA C 1 37 ? 177.101 211.966 193.831 1.00 59.82 37 ALA C CA 1
ATOM 3890 C C . ALA C 1 37 ? 176.318 210.678 193.615 1.00 54.97 37 ALA C C 1
ATOM 3891 O O . ALA C 1 37 ? 175.091 210.648 193.743 1.00 64.44 37 ALA C O 1
ATOM 3893 N N . VAL C 1 38 ? 177.045 209.614 193.282 1.00 56.97 38 VAL C N 1
ATOM 3894 C CA . VAL C 1 38 ? 176.476 208.283 193.092 1.00 56.79 38 VAL C CA 1
ATOM 3895 C C . VAL C 1 38 ? 177.318 207.327 193.928 1.00 58.68 38 VAL C C 1
ATOM 3896 O O . VAL C 1 38 ? 178.434 206.968 193.537 1.00 64.83 38 VAL C O 1
ATOM 3900 N N . LEU C 1 39 ? 176.792 206.914 195.078 1.00 56.90 39 LEU C N 1
ATOM 3901 C CA . LEU C 1 39 ? 177.511 205.981 195.934 1.00 55.44 39 LEU C CA 1
ATOM 3902 C C . LEU C 1 39 ? 177.523 204.595 195.303 1.00 61.62 39 LEU C C 1
ATOM 3903 O O . LEU C 1 39 ? 176.485 204.091 194.864 1.00 67.98 39 LEU C O 1
ATOM 3908 N N . LEU C 1 40 ? 178.704 203.978 195.258 1.00 65.10 40 LEU C N 1
ATOM 3909 C CA . LEU C 1 40 ? 178.893 202.645 194.684 1.00 62.43 40 LEU C CA 1
ATOM 3910 C C . LEU C 1 40 ? 179.616 201.801 195.730 1.00 64.07 40 LEU C C 1
ATOM 3911 O O . LEU C 1 40 ? 180.849 201.775 195.776 1.00 71.21 40 LEU C O 1
ATOM 3916 N N . ASP C 1 41 ? 178.845 201.112 196.568 1.00 64.39 41 ASP C N 1
ATOM 3917 C CA . ASP C 1 41 ? 179.378 200.293 197.646 1.00 68.69 41 ASP C CA 1
ATOM 3918 C C . ASP C 1 41 ? 178.664 198.946 197.652 1.00 70.92 41 ASP C C 1
ATOM 3919 O O . ASP C 1 41 ? 177.736 198.704 196.876 1.00 68.39 41 ASP C O 1
ATOM 3924 N N . LEU C 1 42 ? 179.107 198.062 198.542 1.00 71.81 42 LEU C N 1
ATOM 3925 C CA . LEU C 1 42 ? 178.519 196.738 198.629 1.00 69.59 42 LEU C CA 1
ATOM 3926 C C . LEU C 1 42 ? 177.107 196.820 199.208 1.00 72.11 42 LEU C C 1
ATOM 3927 O O . LEU C 1 42 ? 176.793 197.737 199.972 1.00 71.77 42 LEU C O 1
ATOM 3932 N N . PRO C 1 43 ? 176.231 195.872 198.858 1.00 68.96 43 PRO C N 1
ATOM 3933 C CA . PRO C 1 43 ? 174.864 195.918 199.405 1.00 68.88 43 PRO C CA 1
ATOM 3934 C C . PRO C 1 43 ? 174.818 195.876 200.922 1.00 71.31 43 PRO C C 1
ATOM 3935 O O . PRO C 1 43 ? 173.969 196.539 201.531 1.00 70.73 43 PRO C O 1
ATOM 3939 N N . ASN C 1 44 ? 175.711 195.111 201.554 1.00 77.20 44 ASN C N 1
ATOM 3940 C CA . ASN C 1 44 ? 175.680 194.973 203.006 1.00 76.86 44 ASN C CA 1
ATOM 3941 C C . ASN C 1 44 ? 175.975 196.284 203.722 1.00 79.35 44 ASN C C 1
ATOM 3942 O O . ASN C 1 44 ? 175.573 196.447 204.879 1.00 81.35 44 ASN C O 1
ATOM 3947 N N . SER C 1 45 ? 176.663 197.216 203.069 1.00 74.18 45 SER C N 1
ATOM 3948 C CA . SER C 1 45 ? 176.967 198.492 203.694 1.00 72.11 45 SER C CA 1
ATOM 3949 C C . SER C 1 45 ? 175.707 199.347 203.803 1.00 77.17 45 SER C C 1
ATOM 3950 O O . SER C 1 45 ? 174.696 199.105 203.138 1.00 81.16 45 SER C O 1
ATOM 3953 N N . GLY C 1 46 ? 175.780 200.362 204.660 1.00 71.44 46 GLY C N 1
ATOM 3954 C CA . GLY C 1 46 ? 174.662 201.263 204.857 1.00 71.41 46 GLY C CA 1
ATOM 3955 C C . GLY C 1 46 ? 174.628 202.383 203.838 1.00 72.43 46 GLY C C 1
ATOM 3956 O O . GLY C 1 46 ? 174.378 203.541 204.185 1.00 74.22 46 GLY C O 1
ATOM 3957 N N . GLY C 1 47 ? 174.877 202.048 202.571 1.00 71.83 47 GLY C N 1
ATOM 3958 C CA . GLY C 1 47 ? 174.886 203.069 201.537 1.00 69.89 47 GLY C CA 1
ATOM 3959 C C . GLY C 1 47 ? 173.521 203.689 201.313 1.00 68.40 47 GLY C C 1
ATOM 3960 O O . GLY C 1 47 ? 173.411 204.888 201.041 1.00 74.34 47 GLY C O 1
ATOM 3961 N N . GLU C 1 48 ? 172.461 202.884 201.419 1.00 74.53 48 GLU C N 1
ATOM 3962 C CA . GLU C 1 48 ? 171.117 203.404 201.191 1.00 74.69 48 GLU C CA 1
ATOM 3963 C C . GLU C 1 48 ? 170.778 204.505 202.187 1.00 71.00 48 GLU C C 1
ATOM 3964 O O . GLU C 1 48 ? 170.218 205.542 201.813 1.00 73.20 48 GLU C O 1
ATOM 3970 N N . ALA C 1 49 ? 171.113 204.301 203.463 1.00 70.50 49 ALA C N 1
ATOM 3971 C CA . ALA C 1 49 ? 170.839 205.323 204.468 1.00 72.43 49 ALA C CA 1
ATOM 3972 C C . ALA C 1 49 ? 171.634 206.592 204.194 1.00 75.19 49 ALA C C 1
ATOM 3973 O O . ALA C 1 49 ? 171.105 207.704 204.311 1.00 75.54 49 ALA C O 1
ATOM 3975 N N . GLN C 1 50 ? 172.910 206.449 203.828 1.00 68.67 50 GLN C N 1
ATOM 3976 C CA . GLN C 1 50 ? 173.740 207.621 203.572 1.00 68.63 50 GLN C CA 1
ATOM 3977 C C . GLN C 1 50 ? 173.225 208.412 202.376 1.00 70.73 50 GLN C C 1
ATOM 3978 O O . GLN C 1 50 ? 173.194 209.648 202.407 1.00 77.74 50 GLN C O 1
ATOM 3984 N N . ALA C 1 51 ? 172.816 207.719 201.311 1.00 68.67 51 ALA C N 1
ATOM 3985 C CA . ALA C 1 51 ? 172.327 208.415 200.125 1.00 64.54 51 ALA C CA 1
ATOM 3986 C C . ALA C 1 51 ? 171.092 209.245 200.446 1.00 69.73 51 ALA C C 1
ATOM 3987 O O . ALA C 1 51 ? 170.959 210.382 199.977 1.00 73.07 51 ALA C O 1
ATOM 3989 N N . LYS C 1 52 ? 170.173 208.694 201.242 1.00 78.49 52 LYS C N 1
ATOM 3990 C CA . LYS C 1 52 ? 168.986 209.447 201.629 1.00 77.81 52 LYS C CA 1
ATOM 3991 C C . LYS C 1 52 ? 169.358 210.679 202.442 1.00 78.71 52 LYS C C 1
ATOM 3992 O O . LYS C 1 52 ? 168.790 211.760 202.245 1.00 79.73 52 LYS C O 1
ATOM 3998 N N . LYS C 1 53 ? 170.313 210.536 203.364 1.00 69.46 53 LYS C N 1
ATOM 3999 C CA . LYS C 1 53 ? 170.701 211.660 204.208 1.00 68.64 53 LYS C CA 1
ATOM 4000 C C . LYS C 1 53 ? 171.337 212.773 203.384 1.00 71.87 53 LYS C C 1
ATOM 4001 O O . LYS C 1 53 ? 171.112 213.960 203.651 1.00 76.12 53 LYS C O 1
ATOM 4007 N N . LEU C 1 54 ? 172.135 212.412 202.377 1.00 64.54 54 LEU C N 1
ATOM 4008 C CA . LEU C 1 54 ? 172.815 213.411 201.562 1.00 60.24 54 LEU C CA 1
ATOM 4009 C C . LEU C 1 54 ? 171.859 214.232 200.707 1.00 61.31 54 LEU C C 1
ATOM 4010 O O . LEU C 1 54 ? 172.272 215.265 200.170 1.00 62.86 54 LEU C O 1
ATOM 4015 N N . GLY C 1 55 ? 170.611 213.807 200.563 1.00 68.21 55 GLY C N 1
ATOM 4016 C CA . GLY C 1 55 ? 169.609 214.561 199.839 1.00 69.96 55 GLY C CA 1
ATOM 4017 C C . GLY C 1 55 ? 169.289 213.916 198.503 1.00 70.46 55 GLY C C 1
ATOM 4018 O O . GLY C 1 55 ? 169.756 212.824 198.167 1.00 72.12 55 GLY C O 1
ATOM 4019 N N . ASN C 1 56 ? 168.463 214.626 197.728 1.00 77.63 56 ASN C N 1
ATOM 4020 C CA . ASN C 1 56 ? 168.034 214.126 196.428 1.00 79.32 56 ASN C CA 1
ATOM 4021 C C . ASN C 1 56 ? 169.165 214.129 195.407 1.00 80.76 56 ASN C C 1
ATOM 4022 O O . ASN C 1 56 ? 169.029 213.505 194.350 1.00 81.62 56 ASN C O 1
ATOM 4027 N N . ASN C 1 57 ? 170.272 214.811 195.695 1.00 69.91 57 ASN C N 1
ATOM 4028 C CA . ASN C 1 57 ? 171.397 214.873 194.771 1.00 69.60 57 ASN C CA 1
ATOM 4029 C C . ASN C 1 57 ? 172.325 213.675 194.920 1.00 72.82 57 ASN C C 1
ATOM 4030 O O . ASN C 1 57 ? 173.302 213.575 194.170 1.00 76.94 57 ASN C O 1
ATOM 4035 N N . CYS C 1 58 ? 172.050 212.773 195.858 1.00 67.86 58 CYS C N 1
ATOM 4036 C CA . CYS C 1 58 ? 172.864 211.588 196.082 1.00 62.53 58 CYS C CA 1
ATOM 4037 C C . CYS C 1 58 ? 172.000 210.342 195.953 1.00 68.36 58 CYS C C 1
ATOM 4038 O O . CYS C 1 58 ? 170.883 210.291 196.478 1.00 75.55 58 CYS C O 1
ATOM 4041 N N . VAL C 1 59 ? 172.524 209.339 195.251 1.00 67.56 59 VAL C N 1
ATOM 4042 C CA . VAL C 1 59 ? 171.846 208.063 195.072 1.00 65.73 59 VAL C CA 1
ATOM 4043 C C . VAL C 1 59 ? 172.835 206.946 195.367 1.00 68.52 59 VAL C C 1
ATOM 4044 O O . VAL C 1 59 ? 174.050 207.107 195.209 1.00 78.32 59 VAL C O 1
ATOM 4048 N N . PHE C 1 60 ? 172.306 205.803 195.796 1.00 63.59 60 PHE C N 1
ATOM 4049 C CA . PHE C 1 60 ? 173.111 204.642 196.149 1.00 61.83 60 PHE C CA 1
ATOM 4050 C C . PHE C 1 60 ? 172.950 203.568 195.083 1.00 64.70 60 PHE C C 1
ATOM 4051 O O . PHE C 1 60 ? 171.824 203.186 194.745 1.00 67.87 60 PHE C O 1
ATOM 4059 N N . ALA C 1 61 ? 174.074 203.086 194.561 1.00 65.39 61 ALA C N 1
ATOM 4060 C CA . ALA C 1 61 ? 174.090 202.027 193.552 1.00 65.96 61 ALA C CA 1
ATOM 4061 C C . ALA C 1 61 ? 174.819 200.816 194.116 1.00 68.44 61 ALA C C 1
ATOM 4062 O O . ALA C 1 61 ? 176.062 200.774 194.097 1.00 73.74 61 ALA C O 1
ATOM 4064 N N . PRO C 1 62 ? 174.108 199.808 194.626 1.00 66.85 62 PRO C N 1
ATOM 4065 C CA . PRO C 1 62 ? 174.794 198.642 195.205 1.00 66.76 62 PRO C CA 1
ATOM 4066 C C . PRO C 1 62 ? 175.498 197.836 194.124 1.00 67.58 62 PRO C C 1
ATOM 4067 O O . PRO C 1 62 ? 174.861 197.320 193.204 1.00 67.18 62 PRO C O 1
ATOM 4071 N N . ALA C 1 63 ? 176.820 197.729 194.238 1.00 64.76 63 ALA C N 1
ATOM 4072 C CA . ALA C 1 63 ? 177.600 196.987 193.259 1.00 66.88 63 ALA C CA 1
ATOM 4073 C C . ALA C 1 63 ? 178.913 196.550 193.889 1.00 67.66 63 ALA C C 1
ATOM 4074 O O . ALA C 1 63 ? 179.387 197.141 194.863 1.00 68.00 63 ALA C O 1
ATOM 4076 N N . ASP C 1 64 ? 179.493 195.501 193.311 1.00 73.25 64 ASP C N 1
ATOM 4077 C CA . ASP C 1 64 ? 180.807 194.999 193.692 1.00 75.45 64 ASP C CA 1
ATOM 4078 C C . ASP C 1 64 ? 181.805 195.412 192.619 1.00 75.21 64 ASP C C 1
ATOM 4079 O O . ASP C 1 64 ? 181.594 195.139 191.432 1.00 73.20 64 ASP C O 1
ATOM 4084 N N . VAL C 1 65 ? 182.888 196.068 193.038 1.00 68.69 65 VAL C N 1
ATOM 4085 C CA . VAL C 1 65 ? 183.857 196.588 192.076 1.00 61.18 65 VAL C CA 1
ATOM 4086 C C . VAL C 1 65 ? 184.536 195.447 191.329 1.00 67.98 65 VAL C C 1
ATOM 4087 O O . VAL C 1 65 ? 184.832 195.558 190.133 1.00 72.80 65 VAL C O 1
ATOM 4091 N N . THR C 1 66 ? 184.794 194.333 192.018 1.00 67.88 66 THR C N 1
ATOM 4092 C CA . THR C 1 66 ? 185.516 193.228 191.398 1.00 63.90 66 THR C CA 1
ATOM 4093 C C . THR C 1 66 ? 184.719 192.559 190.286 1.00 63.98 66 THR C C 1
ATOM 4094 O O . THR C 1 66 ? 185.302 191.826 189.480 1.00 65.58 66 THR C O 1
ATOM 4098 N N . SER C 1 67 ? 183.412 192.795 190.217 1.00 62.74 67 SER C N 1
ATOM 4099 C CA . SER C 1 67 ? 182.550 192.181 189.218 1.00 65.11 67 SER C CA 1
ATOM 4100 C C . SER C 1 67 ? 182.189 193.216 188.163 1.00 64.36 67 SER C C 1
ATOM 4101 O O . SER C 1 67 ? 181.738 194.317 188.497 1.00 64.88 67 SER C O 1
ATOM 4104 N N . GLU C 1 68 ? 182.383 192.856 186.891 1.00 64.14 68 GLU C N 1
ATOM 4105 C CA . GLU C 1 68 ? 182.053 193.778 185.808 1.00 62.58 68 GLU C CA 1
ATOM 4106 C C . GLU C 1 68 ? 180.564 194.093 185.777 1.00 64.07 68 GLU C C 1
ATOM 4107 O O . GLU C 1 68 ? 180.172 195.254 185.602 1.00 66.58 68 GLU C O 1
ATOM 4113 N N . LYS C 1 69 ? 179.718 193.077 185.950 1.00 68.08 69 LYS C N 1
ATOM 4114 C CA . LYS C 1 69 ? 178.288 193.282 185.760 1.00 69.17 69 LYS C CA 1
ATOM 4115 C C . LYS C 1 69 ? 177.790 194.258 186.817 1.00 71.09 69 LYS C C 1
ATOM 4116 O O . LYS C 1 69 ? 177.032 195.184 186.511 1.00 75.55 69 LYS C O 1
ATOM 4122 N N . ASP C 1 70 ? 178.225 194.085 188.063 1.00 73.07 70 ASP C N 1
ATOM 4123 C CA . ASP C 1 70 ? 177.756 194.961 189.131 1.00 71.91 70 ASP C CA 1
ATOM 4124 C C . ASP C 1 70 ? 178.068 196.420 188.813 1.00 73.93 70 ASP C C 1
ATOM 4125 O O . ASP C 1 70 ? 177.190 197.287 188.895 1.00 79.21 70 ASP C O 1
ATOM 4130 N N . VAL C 1 71 ? 179.312 196.700 188.421 1.00 63.43 71 VAL C N 1
ATOM 4131 C CA . VAL C 1 71 ? 179.686 198.067 188.076 1.00 60.74 71 VAL C CA 1
ATOM 4132 C C . VAL C 1 71 ? 178.903 198.625 186.895 1.00 62.51 71 VAL C C 1
ATOM 4133 O O . VAL C 1 71 ? 178.503 199.795 186.893 1.00 71.01 71 VAL C O 1
ATOM 4137 N N . GLN C 1 72 ? 178.671 197.797 185.873 1.00 59.24 72 GLN C N 1
ATOM 4138 C CA . GLN C 1 72 ? 177.949 198.269 184.697 1.00 59.21 72 GLN C CA 1
ATOM 4139 C C . GLN C 1 72 ? 176.542 198.725 185.060 1.00 61.92 72 GLN C C 1
ATOM 4140 O O . GLN C 1 72 ? 176.082 199.774 184.594 1.00 66.91 72 GLN C O 1
ATOM 4146 N N . THR C 1 73 ? 175.840 197.950 185.891 1.00 61.46 73 THR C N 1
ATOM 4147 C CA . THR C 1 73 ? 174.500 198.351 186.310 1.00 64.60 73 THR C CA 1
ATOM 4148 C C . THR C 1 73 ? 174.544 199.631 187.134 1.00 67.71 73 THR C C 1
ATOM 4149 O O . THR C 1 73 ? 173.698 200.517 186.965 1.00 71.97 73 THR C O 1
ATOM 4153 N N . ALA C 1 74 ? 175.524 199.747 188.034 1.00 63.93 74 ALA C N 1
ATOM 4154 C CA . ALA C 1 74 ? 175.631 200.948 188.855 1.00 61.85 74 ALA C CA 1
ATOM 4155 C C . ALA C 1 74 ? 175.870 202.183 187.996 1.00 64.98 74 ALA C C 1
ATOM 4156 O O . ALA C 1 74 ? 175.260 203.234 188.224 1.00 70.73 74 ALA C O 1
ATOM 4158 N N . LEU C 1 75 ? 176.756 202.078 187.004 1.00 64.61 75 LEU C N 1
ATOM 4159 C CA . LEU C 1 75 ? 177.009 203.214 186.124 1.00 63.50 75 LEU C CA 1
ATOM 4160 C C . LEU C 1 75 ? 175.781 203.540 185.285 1.00 64.39 75 LEU C C 1
ATOM 4161 O O . LEU C 1 75 ? 175.468 204.714 185.058 1.00 66.32 75 LEU C O 1
ATOM 4166 N N . ALA C 1 76 ? 175.071 202.512 184.814 1.00 66.62 76 ALA C N 1
ATOM 4167 C CA . ALA C 1 76 ? 173.827 202.749 184.090 1.00 64.30 76 ALA C CA 1
ATOM 4168 C C . ALA C 1 76 ? 172.795 203.430 184.977 1.00 66.34 76 ALA C C 1
ATOM 4169 O O . ALA C 1 76 ? 172.010 204.255 184.497 1.00 70.17 76 ALA C O 1
ATOM 4171 N N . LEU C 1 77 ? 172.778 203.097 186.270 1.00 67.44 77 LEU C N 1
ATOM 4172 C CA . LEU C 1 77 ? 171.882 203.780 187.197 1.00 65.54 77 LEU C CA 1
ATOM 4173 C C . LEU C 1 77 ? 172.202 205.267 187.262 1.00 72.72 77 LEU C C 1
ATOM 4174 O O . LEU C 1 77 ? 171.294 206.106 187.291 1.00 77.95 77 LEU C O 1
ATOM 4179 N N . ALA C 1 78 ? 173.491 205.615 187.287 1.00 71.40 78 ALA C N 1
ATOM 4180 C CA . ALA C 1 78 ? 173.876 207.022 187.312 1.00 69.83 78 ALA C CA 1
ATOM 4181 C C . ALA C 1 78 ? 173.405 207.741 186.055 1.00 68.03 78 ALA C C 1
ATOM 4182 O O . ALA C 1 78 ? 172.926 208.879 186.124 1.00 69.78 78 ALA C O 1
ATOM 4184 N N . LYS C 1 79 ? 173.535 207.094 184.895 1.00 67.01 79 LYS C N 1
ATOM 4185 C CA . LYS C 1 79 ? 173.085 207.713 183.653 1.00 69.72 79 LYS C CA 1
ATOM 4186 C C . LYS C 1 79 ? 171.587 207.983 183.685 1.00 68.11 79 LYS C C 1
ATOM 4187 O O . LYS C 1 79 ? 171.131 209.054 183.268 1.00 70.69 79 LYS C O 1
ATOM 4193 N N . GLY C 1 80 ? 170.802 207.024 184.177 1.00 66.10 80 GLY C N 1
ATOM 4194 C CA . GLY C 1 80 ? 169.364 207.221 184.227 1.00 69.38 80 GLY C CA 1
ATOM 4195 C C . GLY C 1 80 ? 168.959 208.350 185.155 1.00 69.71 80 GLY C C 1
ATOM 4196 O O . GLY C 1 80 ? 168.104 209.171 184.814 1.00 72.22 80 GLY C O 1
ATOM 4197 N N . LYS C 1 81 ? 169.567 208.408 186.341 1.00 67.98 81 LYS C N 1
ATOM 4198 C CA . LYS C 1 81 ? 169.172 209.412 187.324 1.00 69.77 81 LYS C CA 1
ATOM 4199 C C . LYS C 1 81 ? 169.684 210.798 186.950 1.00 72.16 81 LYS C C 1
ATOM 4200 O O . LYS C 1 81 ? 168.957 211.789 187.086 1.00 68.97 81 LYS C O 1
ATOM 4206 N N . PHE C 1 82 ? 170.927 210.890 186.478 1.00 71.91 82 PHE C N 1
ATOM 4207 C CA . PHE C 1 82 ? 171.572 212.176 186.245 1.00 67.05 82 PHE C CA 1
ATOM 4208 C C . PHE C 1 82 ? 171.882 212.464 184.784 1.00 64.61 82 PHE C C 1
ATOM 4209 O O . PHE C 1 82 ? 171.928 213.635 184.404 1.00 64.17 82 PHE C O 1
ATOM 4217 N N . GLY C 1 83 ? 172.098 211.441 183.958 1.00 71.05 83 GLY C N 1
ATOM 4218 C CA . GLY C 1 83 ? 172.302 211.617 182.538 1.00 71.05 83 GLY C CA 1
ATOM 4219 C C . GLY C 1 83 ? 173.749 211.597 182.090 1.00 73.29 83 GLY C C 1
ATOM 4220 O O . GLY C 1 83 ? 174.007 211.390 180.899 1.00 70.60 83 GLY C O 1
ATOM 4221 N N . ARG C 1 84 ? 174.697 211.805 183.001 1.00 72.90 84 ARG C N 1
ATOM 4222 C CA . ARG C 1 84 ? 176.103 211.819 182.623 1.00 70.16 84 ARG C CA 1
ATOM 4223 C C . ARG C 1 84 ? 176.959 211.568 183.854 1.00 67.63 84 ARG C C 1
ATOM 4224 O O . ARG C 1 84 ? 176.502 211.707 184.992 1.00 74.03 84 ARG C O 1
ATOM 4232 N N . VAL C 1 85 ? 178.211 211.194 183.605 1.00 58.19 85 VAL C N 1
ATOM 4233 C CA . VAL C 1 85 ? 179.214 211.002 184.645 1.00 60.43 85 VAL C CA 1
ATOM 4234 C C . VAL C 1 85 ? 180.399 211.901 184.323 1.00 60.24 85 VAL C C 1
ATOM 4235 O O . VAL C 1 85 ? 180.935 211.853 183.210 1.00 64.27 85 VAL C O 1
ATOM 4239 N N . ASP C 1 86 ? 180.803 212.717 185.294 1.00 56.23 86 ASP C N 1
ATOM 4240 C CA . ASP C 1 86 ? 181.892 213.668 185.111 1.00 49.65 86 ASP C CA 1
ATOM 4241 C C . ASP C 1 86 ? 183.102 213.388 185.985 1.00 58.02 86 ASP C C 1
ATOM 4242 O O . ASP C 1 86 ? 184.224 213.692 185.574 1.00 68.00 86 ASP C O 1
ATOM 4247 N N . VAL C 1 87 ? 182.908 212.821 187.172 1.00 48.25 87 VAL C N 1
ATOM 4248 C CA . VAL C 1 87 ? 183.989 212.571 188.116 1.00 43.10 87 VAL C CA 1
ATOM 4249 C C . VAL C 1 87 ? 183.861 211.150 188.643 1.00 50.14 87 VAL C C 1
ATOM 4250 O O . VAL C 1 87 ? 182.751 210.661 188.879 1.00 65.27 87 VAL C O 1
ATOM 4254 N N . ALA C 1 88 ? 185.001 210.484 188.820 1.00 48.65 88 ALA C N 1
ATOM 4255 C CA . ALA C 1 88 ? 185.054 209.146 189.395 1.00 41.72 88 ALA C CA 1
ATOM 4256 C C . ALA C 1 88 ? 186.108 209.131 190.489 1.00 46.18 88 ALA C C 1
ATOM 4257 O O . ALA C 1 88 ? 187.243 209.564 190.265 1.00 62.25 88 ALA C O 1
ATOM 4259 N N . VAL C 1 89 ? 185.735 208.635 191.665 1.00 39.56 89 VAL C N 1
ATOM 4260 C CA . VAL C 1 89 ? 186.634 208.541 192.809 1.00 41.49 89 VAL C CA 1
ATOM 4261 C C . VAL C 1 89 ? 186.683 207.083 193.240 1.00 44.87 89 VAL C C 1
ATOM 4262 O O . VAL C 1 89 ? 185.653 206.505 193.611 1.00 58.83 89 VAL C O 1
ATOM 4266 N N . ASN C 1 90 ? 187.874 206.491 193.194 1.00 49.23 90 ASN C N 1
ATOM 4267 C CA . ASN C 1 90 ? 188.080 205.094 193.572 1.00 51.93 90 ASN C CA 1
ATOM 4268 C C . ASN C 1 90 ? 188.594 205.062 195.007 1.00 48.74 90 ASN C C 1
ATOM 4269 O O . ASN C 1 90 ? 189.794 205.206 195.251 1.00 59.96 90 ASN C O 1
ATOM 4274 N N . CYS C 1 91 ? 187.678 204.868 195.957 1.00 43.42 91 CYS C N 1
ATOM 4275 C CA . CYS C 1 91 ? 188.022 204.793 197.368 1.00 49.35 91 CYS C CA 1
ATOM 4276 C C . CYS C 1 91 ? 187.802 203.416 197.976 1.00 58.90 91 CYS C C 1
ATOM 4277 O O . CYS C 1 91 ? 188.252 203.182 199.104 1.00 56.97 91 CYS C O 1
ATOM 4280 N N . ALA C 1 92 ? 187.130 202.506 197.277 1.00 59.24 92 ALA C N 1
ATOM 4281 C CA . ALA C 1 92 ? 186.877 201.182 197.825 1.00 52.10 92 ALA C CA 1
ATOM 4282 C C . ALA C 1 92 ? 188.169 200.382 197.913 1.00 49.79 92 ALA C C 1
ATOM 4283 O O . ALA C 1 92 ? 189.027 200.453 197.030 1.00 48.97 92 ALA C O 1
ATOM 4285 N N . GLY C 1 93 ? 188.301 199.617 198.988 1.00 56.00 93 GLY C N 1
ATOM 4286 C CA . GLY C 1 93 ? 189.472 198.781 199.172 1.00 51.69 93 GLY C CA 1
ATOM 4287 C C . GLY C 1 93 ? 189.370 198.032 200.480 1.00 54.63 93 GLY C C 1
ATOM 4288 O O . GLY C 1 93 ? 188.505 198.307 201.319 1.00 56.22 93 GLY C O 1
ATOM 4289 N N . ILE C 1 94 ? 190.275 197.070 200.641 1.00 50.76 94 ILE C N 1
ATOM 4290 C CA . ILE C 1 94 ? 190.359 196.263 201.850 1.00 51.89 94 ILE C CA 1
ATOM 4291 C C . ILE C 1 94 ? 191.800 196.263 202.335 1.00 59.27 94 ILE C C 1
ATOM 4292 O O . ILE C 1 94 ? 192.738 196.469 201.559 1.00 60.67 94 ILE C O 1
ATOM 4297 N N . ALA C 1 95 ? 191.969 196.032 203.634 1.00 64.04 95 ALA C N 1
ATOM 4298 C CA . ALA C 1 95 ? 193.277 196.009 204.271 1.00 56.09 95 ALA C CA 1
ATOM 4299 C C . ALA C 1 95 ? 193.502 194.647 204.908 1.00 61.67 95 ALA C C 1
ATOM 4300 O O . ALA C 1 95 ? 192.671 194.181 205.694 1.00 74.16 95 ALA C O 1
ATOM 4302 N N . VAL C 1 96 ? 194.621 194.015 204.568 1.00 53.99 96 VAL C N 1
ATOM 4303 C CA . VAL C 1 96 ? 195.007 192.729 205.133 1.00 51.63 96 VAL C CA 1
ATOM 4304 C C . VAL C 1 96 ? 196.456 192.825 205.583 1.00 56.27 96 VAL C C 1
ATOM 4305 O O . VAL C 1 96 ? 197.324 193.245 204.809 1.00 57.07 96 VAL C O 1
ATOM 4309 N N . ALA C 1 97 ? 196.716 192.440 206.829 1.00 52.74 97 ALA C N 1
ATOM 4310 C CA . ALA C 1 97 ? 198.057 192.443 207.396 1.00 54.18 97 ALA C CA 1
ATOM 4311 C C . ALA C 1 97 ? 198.478 191.003 207.655 1.00 58.47 97 ALA C C 1
ATOM 4312 O O . ALA C 1 97 ? 197.794 190.275 208.383 1.00 69.61 97 ALA C O 1
ATOM 4314 N N . SER C 1 98 ? 199.599 190.598 207.061 1.00 52.55 98 SER C N 1
ATOM 4315 C CA . SER C 1 98 ? 200.099 189.239 207.227 1.00 48.96 98 SER C CA 1
ATOM 4316 C C . SER C 1 98 ? 201.554 189.152 206.789 1.00 56.01 98 SER C C 1
ATOM 4317 O O . SER C 1 98 ? 201.904 189.578 205.683 1.00 63.13 98 SER C O 1
ATOM 4320 N N . LYS C 1 99 ? 202.407 188.601 207.647 1.00 51.36 99 LYS C N 1
ATOM 4321 C CA . LYS C 1 99 ? 203.821 188.487 207.327 1.00 50.88 99 LYS C CA 1
ATOM 4322 C C . LYS C 1 99 ? 204.033 187.520 206.168 1.00 52.65 99 LYS C C 1
ATOM 4323 O O . LYS C 1 99 ? 203.320 186.524 206.019 1.00 56.60 99 LYS C O 1
ATOM 4329 N N . THR C 1 100 ? 205.032 187.826 205.336 1.00 56.34 100 THR C N 1
ATOM 4330 C CA . THR C 1 100 ? 205.333 186.963 204.199 1.00 52.10 100 THR C CA 1
ATOM 4331 C C . THR C 1 100 ? 205.719 185.564 204.662 1.00 57.02 100 THR C C 1
ATOM 4332 O O . THR C 1 100 ? 205.276 184.565 204.083 1.00 59.07 100 THR C O 1
ATOM 4336 N N . TYR C 1 101 ? 206.544 185.472 205.703 1.00 60.04 101 TYR C N 1
ATOM 4337 C CA . TYR C 1 101 ? 206.922 184.185 206.270 1.00 53.65 101 TYR C CA 1
ATOM 4338 C C . TYR C 1 101 ? 207.460 184.412 207.673 1.00 56.17 101 TYR C C 1
ATOM 4339 O O . TYR C 1 101 ? 208.320 185.275 207.875 1.00 60.50 101 TYR C O 1
ATOM 4348 N N . ASN C 1 102 ? 206.955 183.642 208.633 1.00 53.16 102 ASN C N 1
ATOM 4349 C CA . ASN C 1 102 ? 207.387 183.714 210.024 1.00 54.79 102 ASN C CA 1
ATOM 4350 C C . ASN C 1 102 ? 208.186 182.455 210.336 1.00 63.67 102 ASN C C 1
ATOM 4351 O O . ASN C 1 102 ? 207.633 181.350 210.349 1.00 67.57 102 ASN C O 1
ATOM 4356 N N . LEU C 1 103 ? 209.485 182.624 210.585 1.00 62.11 103 LEU C N 1
ATOM 4357 C CA . LEU C 1 103 ? 210.345 181.473 210.839 1.00 58.75 103 LEU C CA 1
ATOM 4358 C C . LEU C 1 103 ? 209.996 180.806 212.164 1.00 62.54 103 LEU C C 1
ATOM 4359 O O . LEU C 1 103 ? 209.845 179.581 212.233 1.00 67.00 103 LEU C O 1
ATOM 4364 N N . LYS C 1 104 ? 209.865 181.598 213.230 1.00 68.52 104 LYS C N 1
ATOM 4365 C CA . LYS C 1 104 ? 209.571 181.027 214.541 1.00 70.33 104 LYS C CA 1
ATOM 4366 C C . LYS C 1 104 ? 208.215 180.333 214.544 1.00 71.60 104 LYS C C 1
ATOM 4367 O O . LYS C 1 104 ? 208.077 179.214 215.051 1.00 72.66 104 LYS C O 1
ATOM 4373 N N . LYS C 1 105 ? 207.197 180.985 213.979 1.00 65.87 105 LYS C N 1
ATOM 4374 C CA . LYS C 1 105 ? 205.863 180.401 213.930 1.00 64.55 105 LYS C CA 1
ATOM 4375 C C . LYS C 1 105 ? 205.721 179.361 212.828 1.00 64.48 105 LYS C C 1
ATOM 4376 O O . LYS C 1 105 ? 204.825 178.514 212.906 1.00 67.10 105 LYS C O 1
ATOM 4382 N N . GLY C 1 106 ? 206.582 179.398 211.813 1.00 67.20 106 GLY C N 1
ATOM 4383 C CA . GLY C 1 106 ? 206.476 178.456 210.718 1.00 64.92 106 GLY C CA 1
ATOM 4384 C C . GLY C 1 106 ? 205.283 178.677 209.820 1.00 64.01 106 GLY C C 1
ATOM 4385 O O . GLY C 1 106 ? 204.834 177.736 209.161 1.00 63.83 106 GLY C O 1
ATOM 4386 N N . GLN C 1 107 ? 204.757 179.897 209.771 1.00 62.87 107 GLN C N 1
ATOM 4387 C CA . GLN C 1 107 ? 203.578 180.217 208.980 1.00 57.04 107 GLN C CA 1
ATOM 4388 C C . GLN C 1 107 ? 203.983 180.953 207.710 1.00 60.02 107 GLN C C 1
ATOM 4389 O O . GLN C 1 107 ? 204.836 181.844 207.740 1.00 64.90 107 GLN C O 1
ATOM 4395 N N . THR C 1 108 ? 203.363 180.573 206.597 1.00 62.51 108 THR C N 1
ATOM 4396 C CA . THR C 1 108 ? 203.604 181.190 205.302 1.00 53.54 108 THR C CA 1
ATOM 4397 C C . THR C 1 108 ? 202.373 181.980 204.880 1.00 52.13 108 THR C C 1
ATOM 4398 O O . THR C 1 108 ? 201.239 181.569 205.146 1.00 54.62 108 THR C O 1
ATOM 4402 N N . HIS C 1 109 ? 202.603 183.117 204.227 1.00 50.84 109 HIS C N 1
ATOM 4403 C CA . HIS C 1 109 ? 201.499 183.959 203.788 1.00 51.07 109 HIS C CA 1
ATOM 4404 C C . HIS C 1 109 ? 200.556 183.168 202.891 1.00 57.78 109 HIS C C 1
ATOM 4405 O O . HIS C 1 109 ? 200.992 182.467 201.974 1.00 65.07 109 HIS C O 1
ATOM 4412 N N . THR C 1 110 ? 199.260 183.281 203.162 1.00 55.10 110 THR C N 1
ATOM 4413 C CA . THR C 1 110 ? 198.267 182.557 202.381 1.00 46.35 110 THR C CA 1
ATOM 4414 C C . THR C 1 110 ? 198.082 183.222 201.023 1.00 51.04 110 THR C C 1
ATOM 4415 O O . THR C 1 110 ? 197.917 184.442 200.933 1.00 67.28 110 THR C O 1
ATOM 4419 N N . LEU C 1 111 ? 198.113 182.414 199.961 1.00 53.72 111 LEU C N 1
ATOM 4420 C CA . LEU C 1 111 ? 197.943 182.959 198.618 1.00 51.21 111 LEU C CA 1
ATOM 4421 C C . LEU C 1 111 ? 196.553 183.551 198.426 1.00 54.49 111 LEU C C 1
ATOM 4422 O O . LEU C 1 111 ? 196.396 184.534 197.695 1.00 64.61 111 LEU C O 1
ATOM 4427 N N . GLU C 1 112 ? 195.538 182.969 199.068 1.00 61.68 112 GLU C N 1
ATOM 4428 C CA . GLU C 1 112 ? 194.188 183.513 198.956 1.00 58.60 112 GLU C CA 1
ATOM 4429 C C . GLU C 1 112 ? 194.118 184.922 199.530 1.00 60.81 112 GLU C C 1
ATOM 4430 O O . GLU C 1 112 ? 193.446 185.796 198.971 1.00 67.52 112 GLU C O 1
ATOM 4436 N N . ASP C 1 113 ? 194.805 185.162 200.649 1.00 57.44 113 ASP C N 1
ATOM 4437 C CA . ASP C 1 113 ? 194.820 186.498 201.235 1.00 54.78 113 ASP C CA 1
ATOM 4438 C C . ASP C 1 113 ? 195.417 187.508 200.263 1.00 50.75 113 ASP C C 1
ATOM 4439 O O . ASP C 1 113 ? 194.878 188.605 200.076 1.00 60.87 113 ASP C O 1
ATOM 4444 N N . PHE C 1 114 ? 196.536 187.151 199.631 1.00 53.15 114 PHE C N 1
ATOM 4445 C CA . PHE C 1 114 ? 197.146 188.041 198.650 1.00 50.32 114 PHE C CA 1
ATOM 4446 C C . PHE C 1 114 ? 196.236 188.239 197.445 1.00 49.00 114 PHE C C 1
ATOM 4447 O O . PHE C 1 114 ? 196.091 189.360 196.944 1.00 59.22 114 PHE C O 1
ATOM 4455 N N . GLN C 1 115 ? 195.616 187.160 196.964 1.00 48.75 115 GLN C N 1
ATOM 4456 C CA . GLN C 1 115 ? 194.787 187.256 195.767 1.00 45.92 115 GLN C CA 1
ATOM 4457 C C . GLN C 1 115 ? 193.576 188.153 195.998 1.00 51.49 115 GLN C C 1
ATOM 4458 O O . GLN C 1 115 ? 193.236 188.979 195.143 1.00 65.30 115 GLN C O 1
ATOM 4464 N N . ARG C 1 116 ? 192.912 188.007 197.146 1.00 50.70 116 ARG C N 1
ATOM 4465 C CA . ARG C 1 116 ? 191.692 188.771 197.386 1.00 49.64 116 ARG C CA 1
ATOM 4466 C C . ARG C 1 116 ? 191.981 190.257 197.558 1.00 52.27 116 ARG C C 1
ATOM 4467 O O . ARG C 1 116 ? 191.172 191.094 197.142 1.00 60.12 116 ARG C O 1
ATOM 4475 N N . VAL C 1 117 ? 193.116 190.606 198.166 1.00 53.66 117 VAL C N 1
ATOM 4476 C CA . VAL C 1 117 ? 193.487 192.013 198.281 1.00 45.09 117 VAL C CA 1
ATOM 4477 C C . VAL C 1 117 ? 193.702 192.617 196.899 1.00 47.61 117 VAL C C 1
ATOM 4478 O O . VAL C 1 117 ? 193.264 193.740 196.622 1.00 56.23 117 VAL C O 1
ATOM 4482 N N . LEU C 1 118 ? 194.380 191.886 196.013 1.00 50.13 118 LEU C N 1
ATOM 4483 C CA . LEU C 1 118 ? 194.606 192.383 194.660 1.00 46.90 118 LEU C CA 1
ATOM 4484 C C . LEU C 1 118 ? 193.291 192.567 193.915 1.00 51.15 118 LEU C C 1
ATOM 4485 O O . LEU C 1 118 ? 193.125 193.532 193.160 1.00 63.97 118 LEU C O 1
ATOM 4490 N N . ASP C 1 119 ? 192.344 191.647 194.112 1.00 53.60 119 ASP C N 1
ATOM 4491 C CA . ASP C 1 119 ? 191.094 191.700 193.361 1.00 50.13 119 ASP C CA 1
ATOM 4492 C C . ASP C 1 119 ? 190.321 192.980 193.655 1.00 54.39 119 ASP C C 1
ATOM 4493 O O . ASP C 1 119 ? 189.772 193.606 192.741 1.00 68.23 119 ASP C O 1
ATOM 4498 N N . VAL C 1 120 ? 190.265 193.387 194.922 1.00 46.64 120 VAL C N 1
ATOM 4499 C CA . VAL C 1 120 ? 189.465 194.549 195.292 1.00 39.05 120 VAL C CA 1
ATOM 4500 C C . VAL C 1 120 ? 190.254 195.836 195.092 1.00 45.29 120 VAL C C 1
ATOM 4501 O O . VAL C 1 120 ? 189.806 196.754 194.394 1.00 48.40 120 VAL C O 1
ATOM 4505 N N . ASN C 1 121 ? 191.438 195.926 195.699 1.00 55.59 121 ASN C N 1
ATOM 4506 C CA . ASN C 1 121 ? 192.190 197.176 195.669 1.00 44.90 121 ASN C CA 1
ATOM 4507 C C . ASN C 1 121 ? 192.699 197.489 194.267 1.00 42.22 121 ASN C C 1
ATOM 4508 O O . ASN C 1 121 ? 192.527 198.608 193.769 1.00 52.09 121 ASN C O 1
ATOM 4513 N N . LEU C 1 122 ? 193.327 196.514 193.610 1.00 53.51 122 LEU C N 1
ATOM 4514 C CA . LEU C 1 122 ? 193.961 196.756 192.316 1.00 46.54 122 LEU C CA 1
ATOM 4515 C C . LEU C 1 122 ? 193.030 196.418 191.154 1.00 47.30 122 LEU C C 1
ATOM 4516 O O . LEU C 1 122 ? 192.707 197.285 190.337 1.00 60.48 122 LEU C O 1
ATOM 4521 N N . MET C 1 123 ? 192.596 195.159 191.067 1.00 56.53 123 MET C N 1
ATOM 4522 C CA . MET C 1 123 ? 191.728 194.756 189.965 1.00 57.96 123 MET C CA 1
ATOM 4523 C C . MET C 1 123 ? 190.398 195.497 190.015 1.00 55.48 123 MET C C 1
ATOM 4524 O O . MET C 1 123 ? 189.873 195.915 188.976 1.00 59.68 123 MET C O 1
ATOM 4529 N N . GLY C 1 124 ? 189.836 195.666 191.212 1.00 52.77 124 GLY C N 1
ATOM 4530 C CA . GLY C 1 124 ? 188.583 196.392 191.329 1.00 39.01 124 GLY C CA 1
ATOM 4531 C C . GLY C 1 124 ? 188.697 197.827 190.853 1.00 36.02 124 GLY C C 1
ATOM 4532 O O . GLY C 1 124 ? 187.801 198.342 190.180 1.00 52.10 124 GLY C O 1
ATOM 4533 N N . THR C 1 125 ? 189.800 198.495 191.199 1.00 46.57 125 THR C N 1
ATOM 4534 C CA . THR C 1 125 ? 189.993 199.873 190.759 1.00 40.51 125 THR C CA 1
ATOM 4535 C C . THR C 1 125 ? 190.081 199.960 189.241 1.00 40.64 125 THR C C 1
ATOM 4536 O O . THR C 1 125 ? 189.469 200.841 188.626 1.00 56.19 125 THR C O 1
ATOM 4540 N N . PHE C 1 126 ? 190.834 199.051 188.616 1.00 41.53 126 PHE C N 1
ATOM 4541 C CA . PHE C 1 126 ? 190.938 199.058 187.161 1.00 41.19 126 PHE C CA 1
ATOM 4542 C C . PHE C 1 126 ? 189.598 198.762 186.503 1.00 46.76 126 PHE C C 1
ATOM 4543 O O . PHE C 1 126 ? 189.298 199.310 185.437 1.00 58.59 126 PHE C O 1
ATOM 4551 N N . ASN C 1 127 ? 188.784 197.901 187.118 1.00 48.16 127 ASN C N 1
ATOM 4552 C CA . ASN C 1 127 ? 187.479 197.585 186.548 1.00 45.29 127 ASN C CA 1
ATOM 4553 C C . ASN C 1 127 ? 186.612 198.832 186.443 1.00 53.42 127 ASN C C 1
ATOM 4554 O O . ASN C 1 127 ? 185.916 199.033 185.441 1.00 65.10 127 ASN C O 1
ATOM 4559 N N . VAL C 1 128 ? 186.638 199.683 187.471 1.00 56.81 128 VAL C N 1
ATOM 4560 C CA . VAL C 1 128 ? 185.863 200.918 187.429 1.00 43.35 128 VAL C CA 1
ATOM 4561 C C . VAL C 1 128 ? 186.459 201.890 186.419 1.00 43.48 128 VAL C C 1
ATOM 4562 O O . VAL C 1 128 ? 185.731 202.545 185.664 1.00 59.75 128 VAL C O 1
ATOM 4566 N N . ILE C 1 129 ? 187.789 202.000 186.385 1.00 51.37 129 ILE C N 1
ATOM 4567 C CA . ILE C 1 129 ? 188.432 202.990 185.524 1.00 48.24 129 ILE C CA 1
ATOM 4568 C C . ILE C 1 129 ? 188.098 202.722 184.062 1.00 50.84 129 ILE C C 1
ATOM 4569 O O . ILE C 1 129 ? 187.727 203.634 183.314 1.00 63.84 129 ILE C O 1
ATOM 4574 N N . ARG C 1 130 ? 188.224 201.466 183.631 1.00 50.46 130 ARG C N 1
ATOM 4575 C CA . ARG C 1 130 ? 187.980 201.130 182.234 1.00 51.13 130 ARG C CA 1
ATOM 4576 C C . ARG C 1 130 ? 186.507 201.209 181.857 1.00 51.00 130 ARG C C 1
ATOM 4577 O O . ARG C 1 130 ? 186.198 201.373 180.672 1.00 56.85 130 ARG C O 1
ATOM 4585 N N . LEU C 1 131 ? 185.598 201.102 182.825 1.00 51.42 131 LEU C N 1
ATOM 4586 C CA . LEU C 1 131 ? 184.166 201.188 182.566 1.00 50.16 131 LEU C CA 1
ATOM 4587 C C . LEU C 1 131 ? 183.644 202.616 182.620 1.00 49.58 131 LEU C C 1
ATOM 4588 O O . LEU C 1 131 ? 182.794 202.990 181.806 1.00 57.35 131 LEU C O 1
ATOM 4593 N N . VAL C 1 132 ? 184.132 203.424 183.563 1.00 54.42 132 VAL C N 1
ATOM 4594 C CA . VAL C 1 132 ? 183.705 204.817 183.629 1.00 54.24 132 VAL C CA 1
ATOM 4595 C C . VAL C 1 132 ? 184.213 205.591 182.421 1.00 57.12 132 VAL C C 1
ATOM 4596 O O . VAL C 1 132 ? 183.510 206.461 181.892 1.00 73.22 132 VAL C O 1
ATOM 4600 N N . ALA C 1 133 ? 185.436 205.301 181.969 1.00 44.75 133 ALA C N 1
ATOM 4601 C CA . ALA C 1 133 ? 185.970 205.986 180.797 1.00 49.09 133 ALA C CA 1
ATOM 4602 C C . ALA C 1 133 ? 185.037 205.836 179.603 1.00 59.72 133 ALA C C 1
ATOM 4603 O O . ALA C 1 133 ? 184.949 206.733 178.757 1.00 71.23 133 ALA C O 1
ATOM 4605 N N . GLY C 1 134 ? 184.333 204.706 179.517 1.00 54.83 134 GLY C N 1
ATOM 4606 C CA . GLY C 1 134 ? 183.351 204.543 178.459 1.00 56.06 134 GLY C CA 1
ATOM 4607 C C . GLY C 1 134 ? 182.239 205.570 178.539 1.00 57.92 134 GLY C C 1
ATOM 4608 O O . GLY C 1 134 ? 181.824 206.129 177.521 1.00 68.93 134 GLY C O 1
ATOM 4609 N N . GLU C 1 135 ? 181.740 205.832 179.749 1.00 52.48 135 GLU C N 1
ATOM 4610 C CA . GLU C 1 135 ? 180.679 206.822 179.904 1.00 55.42 135 GLU C CA 1
ATOM 4611 C C . GLU C 1 135 ? 181.226 208.241 179.797 1.00 59.82 135 GLU C C 1
ATOM 4612 O O . GLU C 1 135 ? 180.590 209.110 179.190 1.00 67.18 135 GLU C O 1
ATOM 4618 N N . MET C 1 136 ? 182.400 208.500 180.379 1.00 54.37 136 MET C N 1
ATOM 4619 C CA . MET C 1 136 ? 183.037 209.797 180.180 1.00 52.47 136 MET C CA 1
ATOM 4620 C C . MET C 1 136 ? 183.363 210.055 178.716 1.00 55.30 136 MET C C 1
ATOM 4621 O O . MET C 1 136 ? 183.429 211.218 178.306 1.00 67.88 136 MET C O 1
ATOM 4626 N N . GLY C 1 137 ? 183.567 209.003 177.921 1.00 52.01 137 GLY C N 1
ATOM 4627 C CA . GLY C 1 137 ? 183.801 209.189 176.501 1.00 57.50 137 GLY C CA 1
ATOM 4628 C C . GLY C 1 137 ? 182.602 209.732 175.754 1.00 65.34 137 GLY C C 1
ATOM 4629 O O . GLY C 1 137 ? 182.769 210.336 174.690 1.00 68.91 137 GLY C O 1
ATOM 4630 N N . GLN C 1 138 ? 181.397 209.532 176.288 1.00 66.69 138 GLN C N 1
ATOM 4631 C CA . GLN C 1 138 ? 180.188 210.058 175.669 1.00 63.94 138 GLN C CA 1
ATOM 4632 C C . GLN C 1 138 ? 179.965 211.534 175.967 1.00 61.45 138 GLN C C 1
ATOM 4633 O O . GLN C 1 138 ? 179.153 212.170 175.286 1.00 67.09 138 GLN C O 1
ATOM 4639 N N . ASN C 1 139 ? 180.656 212.090 176.957 1.00 59.19 139 ASN C N 1
ATOM 4640 C CA . ASN C 1 139 ? 180.480 213.493 177.299 1.00 60.90 139 ASN C CA 1
ATOM 4641 C C . ASN C 1 139 ? 181.100 214.389 176.233 1.00 63.24 139 ASN C C 1
ATOM 4642 O O . ASN C 1 139 ? 182.123 214.060 175.627 1.00 65.36 139 ASN C O 1
ATOM 4647 N N . GLU C 1 140 ? 180.465 215.530 176.006 1.00 69.16 140 GLU C N 1
ATOM 4648 C CA . GLU C 1 140 ? 181.003 216.506 175.066 1.00 62.80 140 GLU C CA 1
ATOM 4649 C C . GLU C 1 140 ? 182.142 217.274 175.729 1.00 63.29 140 GLU C C 1
ATOM 4650 O O . GLU C 1 140 ? 181.989 217.731 176.866 1.00 62.29 140 GLU C O 1
ATOM 4656 N N . PRO C 1 141 ? 183.290 217.434 175.068 1.00 57.53 141 PRO C N 1
ATOM 4657 C CA . PRO C 1 141 ? 184.390 218.175 175.695 1.00 59.58 141 PRO C CA 1
ATOM 4658 C C . PRO C 1 141 ? 183.968 219.593 176.051 1.00 63.45 141 PRO C C 1
ATOM 4659 O O . PRO C 1 141 ? 183.241 220.252 175.305 1.00 68.37 141 PRO C O 1
ATOM 4663 N N . ASP C 1 142 ? 184.435 220.059 177.205 1.00 63.12 142 ASP C N 1
ATOM 4664 C CA . ASP C 1 142 ? 184.121 221.401 177.675 1.00 66.32 142 ASP C CA 1
ATOM 4665 C C . ASP C 1 142 ? 185.078 222.394 177.013 1.00 71.48 142 ASP C C 1
ATOM 4666 O O . ASP C 1 142 ? 185.814 222.053 176.083 1.00 69.51 142 ASP C O 1
ATOM 4671 N N . GLN C 1 143 ? 185.077 223.646 177.481 1.00 82.36 143 GLN C N 1
ATOM 4672 C CA . GLN C 1 143 ? 185.932 224.653 176.860 1.00 81.58 143 GLN C CA 1
ATOM 4673 C C . GLN C 1 143 ? 187.399 224.250 176.925 1.00 80.80 143 GLN C C 1
ATOM 4674 O O . GLN C 1 143 ? 188.181 224.603 176.035 1.00 76.75 143 GLN C O 1
ATOM 4680 N N . GLY C 1 144 ? 187.790 223.518 177.964 1.00 76.30 144 GLY C N 1
ATOM 4681 C CA . GLY C 1 144 ? 189.139 223.018 178.104 1.00 75.11 144 GLY C CA 1
ATOM 4682 C C . GLY C 1 144 ? 189.402 221.690 177.436 1.00 72.96 144 GLY C C 1
ATOM 4683 O O . GLY C 1 144 ? 190.509 221.157 177.556 1.00 72.19 144 GLY C O 1
ATOM 4684 N N . GLY C 1 145 ? 188.419 221.133 176.731 1.00 63.36 145 GLY C N 1
ATOM 4685 C CA . GLY C 1 145 ? 188.605 219.851 176.083 1.00 57.15 145 GLY C CA 1
ATOM 4686 C C . GLY C 1 145 ? 188.631 218.670 177.022 1.00 57.70 145 GLY C C 1
ATOM 4687 O O . GLY C 1 145 ? 189.186 217.625 176.673 1.00 63.73 145 GLY C O 1
ATOM 4688 N N . GLN C 1 146 ? 188.041 218.801 178.207 1.00 54.36 146 GLN C N 1
ATOM 4689 C CA . GLN C 1 146 ? 188.054 217.751 179.216 1.00 50.52 146 GLN C CA 1
ATOM 4690 C C . GLN C 1 146 ? 186.702 217.053 179.251 1.00 49.81 146 GLN C C 1
ATOM 4691 O O . GLN C 1 146 ? 185.657 217.712 179.274 1.00 58.44 146 GLN C O 1
ATOM 4697 N N . ARG C 1 147 ? 186.729 215.720 179.255 1.00 48.11 147 ARG C N 1
ATOM 4698 C CA . ARG C 1 147 ? 185.515 214.920 179.323 1.00 47.60 147 ARG C CA 1
ATOM 4699 C C . ARG C 1 147 ? 185.202 214.422 180.727 1.00 49.44 147 ARG C C 1
ATOM 4700 O O . ARG C 1 147 ? 184.032 214.163 181.028 1.00 59.34 147 ARG C O 1
ATOM 4708 N N . GLY C 1 148 ? 186.206 214.282 181.583 1.00 36.70 148 GLY C N 1
ATOM 4709 C CA . GLY C 1 148 ? 185.970 213.824 182.939 1.00 38.45 148 GLY C CA 1
ATOM 4710 C C . GLY C 1 148 ? 187.271 213.764 183.708 1.00 34.85 148 GLY C C 1
ATOM 4711 O O . GLY C 1 148 ? 188.355 214.000 183.166 1.00 42.92 148 GLY C O 1
ATOM 4712 N N . VAL C 1 149 ? 187.144 213.443 184.993 1.00 34.98 149 VAL C N 1
ATOM 4713 C CA . VAL C 1 149 ? 188.280 213.331 185.899 1.00 31.51 149 VAL C CA 1
ATOM 4714 C C . VAL C 1 149 ? 188.139 212.038 186.688 1.00 38.08 149 VAL C C 1
ATOM 4715 O O . VAL C 1 149 ? 187.058 211.739 187.208 1.00 46.65 149 VAL C O 1
ATOM 4719 N N . ILE C 1 150 ? 189.226 211.276 186.777 1.00 43.67 150 ILE C N 1
ATOM 4720 C CA . ILE C 1 150 ? 189.272 210.037 187.543 1.00 41.94 150 ILE C CA 1
ATOM 4721 C C . ILE C 1 150 ? 190.330 210.191 188.625 1.00 42.87 150 ILE C C 1
ATOM 4722 O O . ILE C 1 150 ? 191.479 210.540 188.330 1.00 56.09 150 ILE C O 1
ATOM 4727 N N . ILE C 1 151 ? 189.943 209.933 189.870 1.00 32.00 151 ILE C N 1
ATOM 4728 C CA . ILE C 1 151 ? 190.833 210.049 191.019 1.00 31.52 151 ILE C CA 1
ATOM 4729 C C . ILE C 1 151 ? 190.890 208.694 191.708 1.00 39.07 151 ILE C C 1
ATOM 4730 O O . ILE C 1 151 ? 189.849 208.127 192.062 1.00 49.10 151 ILE C O 1
ATOM 4735 N N . ASN C 1 152 ? 192.100 208.179 191.897 1.00 52.55 152 ASN C N 1
ATOM 4736 C CA . ASN C 1 152 ? 192.322 206.909 192.569 1.00 43.26 152 ASN C CA 1
ATOM 4737 C C . ASN C 1 152 ? 192.854 207.144 193.977 1.00 38.12 152 ASN C C 1
ATOM 4738 O O . ASN C 1 152 ? 193.377 208.213 194.301 1.00 53.93 152 ASN C O 1
ATOM 4743 N N . THR C 1 153 ? 192.713 206.122 194.817 1.00 43.29 153 THR C N 1
ATOM 4744 C CA . THR C 1 153 ? 193.107 206.185 196.223 1.00 44.86 153 THR C CA 1
ATOM 4745 C C . THR C 1 153 ? 194.225 205.173 196.455 1.00 53.31 153 THR C C 1
ATOM 4746 O O . THR C 1 153 ? 193.972 204.012 196.784 1.00 57.54 153 THR C O 1
ATOM 4750 N N . ALA C 1 154 ? 195.464 205.622 196.283 1.00 55.50 154 ALA C N 1
ATOM 4751 C CA . ALA C 1 154 ? 196.628 204.825 196.642 1.00 45.95 154 ALA C CA 1
ATOM 4752 C C . ALA C 1 154 ? 196.881 204.990 198.139 1.00 50.82 154 ALA C C 1
ATOM 4753 O O . ALA C 1 154 ? 196.037 205.497 198.882 1.00 56.94 154 ALA C O 1
ATOM 4755 N N . SER C 1 155 ? 198.046 204.550 198.608 1.00 46.42 155 SER C N 1
ATOM 4756 C CA . SER C 1 155 ? 198.395 204.693 200.012 1.00 48.73 155 SER C CA 1
ATOM 4757 C C . SER C 1 155 ? 199.902 204.849 200.137 1.00 53.14 155 SER C C 1
ATOM 4758 O O . SER C 1 155 ? 200.661 204.504 199.228 1.00 60.91 155 SER C O 1
ATOM 4761 N N . VAL C 1 156 ? 200.328 205.383 201.285 1.00 52.91 156 VAL C N 1
ATOM 4762 C CA . VAL C 1 156 ? 201.753 205.510 201.562 1.00 56.19 156 VAL C CA 1
ATOM 4763 C C . VAL C 1 156 ? 202.428 204.148 201.569 1.00 61.19 156 VAL C C 1
ATOM 4764 O O . VAL C 1 156 ? 203.640 204.057 201.345 1.00 61.13 156 VAL C O 1
ATOM 4768 N N . ALA C 1 157 ? 201.670 203.080 201.823 1.00 51.67 157 ALA C N 1
ATOM 4769 C CA . ALA C 1 157 ? 202.228 201.736 201.749 1.00 47.99 157 ALA C CA 1
ATOM 4770 C C . ALA C 1 157 ? 202.782 201.426 200.366 1.00 48.28 157 ALA C C 1
ATOM 4771 O O . ALA C 1 157 ? 203.666 200.571 200.242 1.00 55.05 157 ALA C O 1
ATOM 4773 N N . ALA C 1 158 ? 202.283 202.097 199.326 1.00 40.46 158 ALA C N 1
ATOM 4774 C CA . ALA C 1 158 ? 202.822 201.901 197.987 1.00 43.02 158 ALA C CA 1
ATOM 4775 C C . ALA C 1 158 ? 204.270 202.357 197.881 1.00 49.37 158 ALA C C 1
ATOM 4776 O O . ALA C 1 158 ? 204.985 201.909 196.978 1.00 55.81 158 ALA C O 1
ATOM 4778 N N . PHE C 1 159 ? 204.717 203.235 198.778 1.00 53.53 159 PHE C N 1
ATOM 4779 C CA . PHE C 1 159 ? 206.089 203.724 198.794 1.00 51.46 159 PHE C CA 1
ATOM 4780 C C . PHE C 1 159 ? 206.987 203.062 199.826 1.00 52.58 159 PHE C C 1
ATOM 4781 O O . PHE C 1 159 ? 208.050 202.540 199.476 1.00 55.08 159 PHE C O 1
ATOM 4789 N N . GLU C 1 160 ? 206.588 203.068 201.101 1.00 54.74 160 GLU C N 1
ATOM 4790 C CA . GLU C 1 160 ? 207.307 202.382 202.176 1.00 58.86 160 GLU C CA 1
ATOM 4791 C C . GLU C 1 160 ? 206.220 201.703 203.019 1.00 58.30 160 GLU C C 1
ATOM 4792 O O . GLU C 1 160 ? 205.614 202.304 203.909 1.00 60.31 160 GLU C O 1
ATOM 4798 N N . GLY C 1 161 ? 205.956 200.438 202.701 1.00 48.88 161 GLY C N 1
ATOM 4799 C CA . GLY C 1 161 ? 204.968 199.682 203.442 1.00 49.24 161 GLY C CA 1
ATOM 4800 C C . GLY C 1 161 ? 205.616 199.077 204.674 1.00 54.44 161 GLY C C 1
ATOM 4801 O O . GLY C 1 161 ? 206.821 198.835 204.722 1.00 63.77 161 GLY C O 1
ATOM 4802 N N . GLN C 1 162 ? 204.791 198.830 205.686 1.00 60.38 162 GLN C N 1
ATOM 4803 C CA . GLN C 1 162 ? 205.268 198.294 206.949 1.00 57.74 162 GLN C CA 1
ATOM 4804 C C . GLN C 1 162 ? 205.375 196.772 206.874 1.00 59.76 162 GLN C C 1
ATOM 4805 O O . GLN C 1 162 ? 205.137 196.152 205.835 1.00 61.34 162 GLN C O 1
ATOM 4811 N N . VAL C 1 163 ? 205.743 196.161 208.000 1.00 59.24 163 VAL C N 1
ATOM 4812 C CA . VAL C 1 163 ? 205.876 194.711 208.061 1.00 49.11 163 VAL C CA 1
ATOM 4813 C C . VAL C 1 163 ? 204.493 194.079 207.996 1.00 53.90 163 VAL C C 1
ATOM 4814 O O . VAL C 1 163 ? 203.573 194.480 208.721 1.00 60.35 163 VAL C O 1
ATOM 4818 N N . GLY C 1 164 ? 204.340 193.085 207.125 1.00 57.14 164 GLY C N 1
ATOM 4819 C CA . GLY C 1 164 ? 203.066 192.429 206.925 1.00 60.73 164 GLY C CA 1
ATOM 4820 C C . GLY C 1 164 ? 202.144 193.113 205.939 1.00 57.94 164 GLY C C 1
ATOM 4821 O O . GLY C 1 164 ? 201.010 192.651 205.757 1.00 63.84 164 GLY C O 1
ATOM 4822 N N . GLN C 1 165 ? 202.590 194.193 205.298 1.00 51.99 165 GLN C N 1
ATOM 4823 C CA . GLN C 1 165 ? 201.789 194.929 204.328 1.00 47.41 165 GLN C CA 1
ATOM 4824 C C . GLN C 1 165 ? 202.168 194.591 202.890 1.00 51.37 165 GLN C C 1
ATOM 4825 O O . GLN C 1 165 ? 201.923 195.389 201.979 1.00 61.69 165 GLN C O 1
ATOM 4831 N N . ALA C 1 166 ? 202.764 193.419 202.666 1.00 43.60 166 ALA C N 1
ATOM 4832 C CA . ALA C 1 166 ? 203.180 193.051 201.317 1.00 42.78 166 ALA C CA 1
ATOM 4833 C C . ALA C 1 166 ? 201.986 192.994 200.373 1.00 49.93 166 ALA C C 1
ATOM 4834 O O . ALA C 1 166 ? 202.044 193.502 199.248 1.00 60.38 166 ALA C O 1
ATOM 4836 N N . ALA C 1 167 ? 200.888 192.377 200.816 1.00 50.41 167 ALA C N 1
ATOM 4837 C CA . ALA C 1 167 ? 199.697 192.307 199.976 1.00 43.76 167 ALA C CA 1
ATOM 4838 C C . ALA C 1 167 ? 199.105 193.691 199.743 1.00 51.61 167 ALA C C 1
ATOM 4839 O O . ALA C 1 167 ? 198.757 194.040 198.608 1.00 56.95 167 ALA C O 1
ATOM 4841 N N . TYR C 1 168 ? 198.981 194.493 200.802 1.00 56.67 168 TYR C N 1
ATOM 4842 C CA . TYR C 1 168 ? 198.434 195.838 200.651 1.00 41.68 168 TYR C CA 1
ATOM 4843 C C . TYR C 1 168 ? 199.347 196.713 199.801 1.00 48.70 168 TYR C C 1
ATOM 4844 O O . TYR C 1 168 ? 198.874 197.457 198.935 1.00 54.02 168 TYR C O 1
ATOM 4853 N N . SER C 1 169 ? 200.659 196.639 200.036 1.00 44.77 169 SER C N 1
ATOM 4854 C CA . SER C 1 169 ? 201.593 197.462 199.274 1.00 26.24 169 SER C CA 1
ATOM 4855 C C . SER C 1 169 ? 201.580 197.089 197.798 1.00 37.82 169 SER C C 1
ATOM 4856 O O . SER C 1 169 ? 201.627 197.966 196.928 1.00 54.60 169 SER C O 1
ATOM 4859 N N . ALA C 1 170 ? 201.521 195.790 197.495 1.00 43.69 170 ALA C N 1
ATOM 4860 C CA . ALA C 1 170 ? 201.526 195.360 196.101 1.00 45.87 170 ALA C CA 1
ATOM 4861 C C . ALA C 1 170 ? 200.316 195.903 195.353 1.00 51.66 170 ALA C C 1
ATOM 4862 O O . ALA C 1 170 ? 200.439 196.373 194.216 1.00 56.46 170 ALA C O 1
ATOM 4864 N N . SER C 1 171 ? 199.136 195.846 195.973 1.00 47.83 171 SER C N 1
ATOM 4865 C CA . SER C 1 171 ? 197.934 196.350 195.317 1.00 40.09 171 SER C CA 1
ATOM 4866 C C . SER C 1 171 ? 197.998 197.862 195.141 1.00 48.68 171 SER C C 1
ATOM 4867 O O . SER C 1 171 ? 197.722 198.383 194.054 1.00 60.69 171 SER C O 1
ATOM 4870 N N . LYS C 1 172 ? 198.363 198.585 196.202 1.00 50.71 172 LYS C N 1
ATOM 4871 C CA . LYS C 1 172 ? 198.488 200.035 196.094 1.00 42.07 172 LYS C CA 1
ATOM 4872 C C . LYS C 1 172 ? 199.635 200.429 195.175 1.00 40.89 172 LYS C C 1
ATOM 4873 O O . LYS C 1 172 ? 199.525 201.415 194.438 1.00 52.99 172 LYS C O 1
ATOM 4879 N N . GLY C 1 173 ? 200.739 199.680 195.203 1.00 38.66 173 GLY C N 1
ATOM 4880 C CA . GLY C 1 173 ? 201.832 199.966 194.291 1.00 38.73 173 GLY C CA 1
ATOM 4881 C C . GLY C 1 173 ? 201.408 199.878 192.838 1.00 44.69 173 GLY C C 1
ATOM 4882 O O . GLY C 1 173 ? 201.861 200.661 191.999 1.00 52.97 173 GLY C O 1
ATOM 4883 N N . GLY C 1 174 ? 200.535 198.921 192.519 1.00 50.96 174 GLY C N 1
ATOM 4884 C CA . GLY C 1 174 ? 200.027 198.823 191.161 1.00 49.54 174 GLY C CA 1
ATOM 4885 C C . GLY C 1 174 ? 199.248 200.054 190.744 1.00 51.38 174 GLY C C 1
ATOM 4886 O O . GLY C 1 174 ? 199.345 200.505 189.600 1.00 58.20 174 GLY C O 1
ATOM 4887 N N . ILE C 1 175 ? 198.462 200.614 191.666 1.00 50.15 175 ILE C N 1
ATOM 4888 C CA . ILE C 1 175 ? 197.723 201.838 191.364 1.00 47.63 175 ILE C CA 1
ATOM 4889 C C . ILE C 1 175 ? 198.690 202.975 191.066 1.00 51.80 175 ILE C C 1
ATOM 4890 O O . ILE C 1 175 ? 198.505 203.734 190.106 1.00 56.34 175 ILE C O 1
ATOM 4895 N N . VAL C 1 176 ? 199.735 203.113 191.883 1.00 51.81 176 VAL C N 1
ATOM 4896 C CA . VAL C 1 176 ? 200.740 204.141 191.635 1.00 34.00 176 VAL C CA 1
ATOM 4897 C C . VAL C 1 176 ? 201.483 203.858 190.337 1.00 40.80 176 VAL C C 1
ATOM 4898 O O . VAL C 1 176 ? 201.840 204.781 189.596 1.00 50.44 176 VAL C O 1
ATOM 4902 N N . GLY C 1 177 ? 201.742 202.583 190.046 1.00 41.45 177 GLY C N 1
ATOM 4903 C CA . GLY C 1 177 ? 202.456 202.246 188.827 1.00 49.36 177 GLY C CA 1
ATOM 4904 C C . GLY C 1 177 ? 201.656 202.539 187.572 1.00 52.55 177 GLY C C 1
ATOM 4905 O O . GLY C 1 177 ? 202.200 203.030 186.580 1.00 59.83 177 GLY C O 1
ATOM 4906 N N . MET C 1 178 ? 200.357 202.247 187.597 1.00 53.41 178 MET C N 1
ATOM 4907 C CA . MET C 1 178 ? 199.510 202.352 186.416 1.00 47.98 178 MET C CA 1
ATOM 4908 C C . MET C 1 178 ? 198.778 203.684 186.314 1.00 48.20 178 MET C C 1
ATOM 4909 O O . MET C 1 178 ? 198.036 203.891 185.351 1.00 51.27 178 MET C O 1
ATOM 4914 N N . THR C 1 179 ? 198.978 204.601 187.264 1.00 49.00 179 THR C N 1
ATOM 4915 C CA . THR C 1 179 ? 198.274 205.878 187.200 1.00 44.93 179 THR C CA 1
ATOM 4916 C C . THR C 1 179 ? 198.674 206.670 185.959 1.00 51.96 179 THR C C 1
ATOM 4917 O O . THR C 1 179 ? 197.822 207.292 185.314 1.00 59.91 179 THR C O 1
ATOM 4921 N N . LEU C 1 180 ? 199.959 206.659 185.610 1.00 55.08 180 LEU C N 1
ATOM 4922 C CA . LEU C 1 180 ? 200.453 207.440 184.482 1.00 48.95 180 LEU C CA 1
ATOM 4923 C C . LEU C 1 180 ? 200.107 206.765 183.158 1.00 52.85 180 LEU C C 1
ATOM 4924 O O . LEU C 1 180 ? 199.661 207.444 182.224 1.00 68.43 180 LEU C O 1
ATOM 4929 N N . PRO C 1 181 ? 200.300 205.448 183.021 1.00 40.67 181 PRO C N 1
ATOM 4930 C CA . PRO C 1 181 ? 199.879 204.788 181.772 1.00 37.05 181 PRO C CA 1
ATOM 4931 C C . PRO C 1 181 ? 198.420 205.024 181.419 1.00 48.27 181 PRO C C 1
ATOM 4932 O O . PRO C 1 181 ? 198.096 205.230 180.242 1.00 66.07 181 PRO C O 1
ATOM 4936 N N . ILE C 1 182 ? 197.523 205.001 182.407 1.00 45.88 182 ILE C N 1
ATOM 4937 C CA . ILE C 1 182 ? 196.113 205.246 182.122 1.00 42.14 182 ILE C CA 1
ATOM 4938 C C . ILE C 1 182 ? 195.906 206.689 181.679 1.00 42.49 182 ILE C C 1
ATOM 4939 O O . ILE C 1 182 ? 195.139 206.963 180.749 1.00 57.25 182 ILE C O 1
ATOM 4944 N N . ALA C 1 183 ? 196.583 207.634 182.337 1.00 38.09 183 ALA C N 1
ATOM 4945 C CA . ALA C 1 183 ? 196.480 209.029 181.926 1.00 30.94 183 ALA C CA 1
ATOM 4946 C C . ALA C 1 183 ? 196.931 209.213 180.486 1.00 47.55 183 ALA C C 1
ATOM 4947 O O . ALA C 1 183 ? 196.316 209.979 179.734 1.00 63.95 183 ALA C O 1
ATOM 4949 N N . ARG C 1 184 ? 198.000 208.525 180.085 1.00 49.48 184 ARG C N 1
ATOM 4950 C CA . ARG C 1 184 ? 198.439 208.569 178.696 1.00 39.31 184 ARG C CA 1
ATOM 4951 C C . ARG C 1 184 ? 197.421 207.910 177.773 1.00 49.46 184 ARG C C 1
ATOM 4952 O O . ARG C 1 184 ? 197.193 208.386 176.655 1.00 57.61 184 ARG C O 1
ATOM 4960 N N . ASP C 1 185 ? 196.801 206.816 178.223 1.00 51.06 185 ASP C N 1
ATOM 4961 C CA . ASP C 1 185 ? 195.801 206.142 177.400 1.00 51.08 185 ASP C CA 1
ATOM 4962 C C . ASP C 1 185 ? 194.603 207.044 177.137 1.00 56.28 185 ASP C C 1
ATOM 4963 O O . ASP C 1 185 ? 194.108 207.118 176.006 1.00 59.18 185 ASP C O 1
ATOM 4968 N N . LEU C 1 186 ? 194.123 207.736 178.167 1.00 59.54 186 LEU C N 1
ATOM 4969 C CA . LEU C 1 186 ? 192.913 208.540 178.072 1.00 48.02 186 LEU C CA 1
ATOM 4970 C C . LEU C 1 186 ? 193.188 210.003 177.754 1.00 43.86 186 LEU C C 1
ATOM 4971 O O . LEU C 1 186 ? 192.240 210.790 177.675 1.00 53.34 186 LEU C O 1
ATOM 4976 N N . ALA C 1 187 ? 194.451 210.389 177.574 1.00 43.23 187 ALA C N 1
ATOM 4977 C CA . ALA C 1 187 ? 194.748 211.778 177.232 1.00 45.84 187 ALA C CA 1
ATOM 4978 C C . ALA C 1 187 ? 194.080 212.203 175.933 1.00 50.64 187 ALA C C 1
ATOM 4979 O O . ALA C 1 187 ? 193.492 213.298 175.897 1.00 58.79 187 ALA C O 1
ATOM 4981 N N . PRO C 1 188 ? 194.123 211.422 174.848 1.00 52.44 188 PRO C N 1
ATOM 4982 C CA . PRO C 1 188 ? 193.391 211.836 173.639 1.00 57.17 188 PRO C CA 1
ATOM 4983 C C . PRO C 1 188 ? 191.903 212.017 173.879 1.00 54.52 188 PRO C C 1
ATOM 4984 O O . PRO C 1 188 ? 191.289 212.923 173.301 1.00 55.24 188 PRO C O 1
ATOM 4988 N N . ILE C 1 189 ? 191.305 211.173 174.721 1.00 52.24 189 ILE C N 1
ATOM 4989 C CA . ILE C 1 189 ? 189.880 211.295 175.008 1.00 41.10 189 ILE C CA 1
ATOM 4990 C C . ILE C 1 189 ? 189.599 212.585 175.766 1.00 50.49 189 ILE C C 1
ATOM 4991 O O . ILE C 1 189 ? 188.567 213.233 175.554 1.00 62.43 189 ILE C O 1
ATOM 4996 N N . GLY C 1 190 ? 190.503 212.976 176.654 1.00 42.69 190 GLY C N 1
ATOM 4997 C CA . GLY C 1 190 ? 190.320 214.142 177.484 1.00 36.98 190 GLY C CA 1
ATOM 4998 C C . GLY C 1 190 ? 189.947 213.850 178.918 1.00 36.52 190 GLY C C 1
ATOM 4999 O O . GLY C 1 190 ? 189.266 214.672 179.541 1.00 51.16 190 GLY C O 1
ATOM 5000 N N . ILE C 1 191 ? 190.369 212.711 179.462 1.00 41.59 191 ILE C N 1
ATOM 5001 C CA . ILE C 1 191 ? 190.058 212.312 180.829 1.00 37.65 191 ILE C CA 1
ATOM 5002 C C . ILE C 1 191 ? 191.340 212.381 181.645 1.00 40.47 191 ILE C C 1
ATOM 5003 O O . ILE C 1 191 ? 192.351 211.770 181.278 1.00 55.25 191 ILE C O 1
ATOM 5008 N N . ARG C 1 192 ? 191.298 213.121 182.749 1.00 38.90 192 ARG C N 1
ATOM 5009 C CA . ARG C 1 192 ? 192.450 213.269 183.626 1.00 29.99 192 ARG C CA 1
ATOM 5010 C C . ARG C 1 192 ? 192.420 212.188 184.697 1.00 27.40 192 ARG C C 1
ATOM 5011 O O . ARG C 1 192 ? 191.386 211.966 185.335 1.00 39.67 192 ARG C O 1
ATOM 5019 N N . VAL C 1 193 ? 193.554 211.522 184.890 1.00 40.94 193 VAL C N 1
ATOM 5020 C CA . VAL C 1 193 ? 193.691 210.454 185.872 1.00 36.36 193 VAL C CA 1
ATOM 5021 C C . VAL C 1 193 ? 194.679 210.921 186.930 1.00 37.43 193 VAL C C 1
ATOM 5022 O O . VAL C 1 193 ? 195.831 211.242 186.613 1.00 53.55 193 VAL C O 1
ATOM 5026 N N . MET C 1 194 ? 194.230 210.956 188.181 1.00 39.05 194 MET C N 1
ATOM 5027 C CA . MET C 1 194 ? 195.053 211.379 189.301 1.00 38.33 194 MET C CA 1
ATOM 5028 C C . MET C 1 194 ? 194.945 210.350 190.416 1.00 35.40 194 MET C C 1
ATOM 5029 O O . MET C 1 194 ? 193.974 209.595 190.501 1.00 52.90 194 MET C O 1
ATOM 5034 N N . THR C 1 195 ? 195.963 210.323 191.270 1.00 37.77 195 THR C N 1
ATOM 5035 C CA . THR C 1 195 ? 196.022 209.388 192.383 1.00 40.96 195 THR C CA 1
ATOM 5036 C C . THR C 1 195 ? 196.366 210.135 193.662 1.00 42.73 195 THR C C 1
ATOM 5037 O O . THR C 1 195 ? 197.202 211.044 193.657 1.00 54.29 195 THR C O 1
ATOM 5041 N N . ILE C 1 196 ? 195.713 209.747 194.752 1.00 39.76 196 ILE C N 1
ATOM 5042 C CA . ILE C 1 196 ? 195.973 210.292 196.077 1.00 38.32 196 ILE C CA 1
ATOM 5043 C C . ILE C 1 196 ? 196.459 209.155 196.963 1.00 40.21 196 ILE C C 1
ATOM 5044 O O . ILE C 1 196 ? 195.945 208.034 196.886 1.00 54.68 196 ILE C O 1
ATOM 5049 N N . ALA C 1 197 ? 197.453 209.446 197.804 1.00 36.63 197 ALA C N 1
ATOM 5050 C CA . ALA C 1 197 ? 198.085 208.457 198.674 1.00 43.39 197 ALA C CA 1
ATOM 5051 C C . ALA C 1 197 ? 197.998 208.962 200.110 1.00 51.97 197 ALA C C 1
ATOM 5052 O O . ALA C 1 197 ? 198.984 209.475 200.660 1.00 61.24 197 ALA C O 1
ATOM 5054 N N . PRO C 1 198 ? 196.837 208.835 200.748 1.00 37.16 198 PRO C N 1
ATOM 5055 C CA . PRO C 1 198 ? 196.704 209.314 202.126 1.00 39.48 198 PRO C CA 1
ATOM 5056 C C . PRO C 1 198 ? 197.538 208.488 203.090 1.00 44.24 198 PRO C C 1
ATOM 5057 O O . PRO C 1 198 ? 197.824 207.311 202.855 1.00 48.37 198 PRO C O 1
ATOM 5061 N N . GLY C 1 199 ? 197.931 209.126 204.189 1.00 49.90 199 GLY C N 1
ATOM 5062 C CA . GLY C 1 199 ? 198.665 208.443 205.234 1.00 50.66 199 GLY C CA 1
ATOM 5063 C C . GLY C 1 199 ? 197.732 207.807 206.242 1.00 51.90 199 GLY C C 1
ATOM 5064 O O . GLY C 1 199 ? 196.891 206.979 205.879 1.00 53.14 199 GLY C O 1
ATOM 5065 N N . LEU C 1 200 ? 197.866 208.184 207.511 1.00 56.71 200 LEU C N 1
ATOM 5066 C CA . LEU C 1 200 ? 196.987 207.691 208.565 1.00 55.98 200 LEU C CA 1
ATOM 5067 C C . LEU C 1 200 ? 195.794 208.633 208.670 1.00 57.88 200 LEU C C 1
ATOM 5068 O O . LEU C 1 200 ? 195.943 209.796 209.060 1.00 62.94 200 LEU C O 1
ATOM 5073 N N . PHE C 1 201 ? 194.611 208.132 208.323 1.00 51.24 201 PHE C N 1
ATOM 5074 C CA . PHE C 1 201 ? 193.386 208.915 208.338 1.00 52.58 201 PHE C CA 1
ATOM 5075 C C . PHE C 1 201 ? 192.406 208.322 209.340 1.00 54.37 201 PHE C C 1
ATOM 5076 O O . PHE C 1 201 ? 192.399 207.112 209.586 1.00 61.74 201 PHE C O 1
ATOM 5084 N N . GLY C 1 202 ? 191.576 209.187 209.916 1.00 54.50 202 GLY C N 1
ATOM 5085 C CA . GLY C 1 202 ? 190.623 208.767 210.924 1.00 54.61 202 GLY C CA 1
ATOM 5086 C C . GLY C 1 202 ? 189.411 208.057 210.354 1.00 58.32 202 GLY C C 1
ATOM 5087 O O . GLY C 1 202 ? 188.273 208.389 210.698 1.00 62.50 202 GLY C O 1
ATOM 5088 N N . THR C 1 203 ? 189.642 207.079 209.483 1.00 64.21 203 THR C N 1
ATOM 5089 C CA . THR C 1 203 ? 188.555 206.289 208.937 1.00 65.82 203 THR C CA 1
ATOM 5090 C C . THR C 1 203 ? 188.033 205.320 209.995 1.00 67.29 203 THR C C 1
ATOM 5091 O O . THR C 1 203 ? 188.702 205.060 210.997 1.00 66.34 203 THR C O 1
ATOM 5095 N N . PRO C 1 204 ? 186.831 204.773 209.796 1.00 75.42 204 PRO C N 1
ATOM 5096 C CA . PRO C 1 204 ? 186.297 203.821 210.782 1.00 73.04 204 PRO C CA 1
ATOM 5097 C C . PRO C 1 204 ? 187.227 202.653 211.052 1.00 70.53 204 PRO C C 1
ATOM 5098 O O . PRO C 1 204 ? 187.297 202.174 212.191 1.00 73.68 204 PRO C O 1
ATOM 5102 N N . LEU C 1 205 ? 187.947 202.177 210.034 1.00 68.56 205 LEU C N 1
ATOM 5103 C CA . LEU C 1 205 ? 188.903 201.097 210.247 1.00 68.74 205 LEU C CA 1
ATOM 5104 C C . LEU C 1 205 ? 190.001 201.519 211.217 1.00 69.68 205 LEU C C 1
ATOM 5105 O O . LEU C 1 205 ? 190.378 200.754 212.112 1.00 70.08 205 LEU C O 1
ATOM 5110 N N . LEU C 1 206 ? 190.526 202.736 211.055 1.00 67.67 206 LEU C N 1
ATOM 5111 C CA . LEU C 1 206 ? 191.604 203.196 211.926 1.00 65.46 206 LEU C CA 1
ATOM 5112 C C . LEU C 1 206 ? 191.084 203.551 213.314 1.00 65.48 206 LEU C C 1
ATOM 5113 O O . LEU C 1 206 ? 191.729 203.238 214.322 1.00 65.75 206 LEU C O 1
ATOM 5118 N N . THR C 1 207 ? 189.923 204.205 213.389 1.00 68.98 207 THR C N 1
ATOM 5119 C CA . THR C 1 207 ? 189.397 204.641 214.677 1.00 68.47 207 THR C CA 1
ATOM 5120 C C . THR C 1 207 ? 188.969 203.474 215.557 1.00 66.71 207 THR C C 1
ATOM 5121 O O . THR C 1 207 ? 188.852 203.645 216.775 1.00 65.50 207 THR C O 1
ATOM 5125 N N . SER C 1 208 ? 188.735 202.297 214.975 1.00 63.22 208 SER C N 1
ATOM 5126 C CA . SER C 1 208 ? 188.326 201.139 215.760 1.00 63.60 208 SER C CA 1
ATOM 5127 C C . SER C 1 208 ? 189.431 200.625 216.672 1.00 66.38 208 SER C C 1
ATOM 5128 O O . SER C 1 208 ? 189.142 199.843 217.584 1.00 67.01 208 SER C O 1
ATOM 5131 N N . LEU C 1 209 ? 190.677 201.038 216.452 1.00 67.86 209 LEU C N 1
ATOM 5132 C CA . LEU C 1 209 ? 191.776 200.577 217.279 1.00 64.43 209 LEU C CA 1
ATOM 5133 C C . LEU C 1 209 ? 191.713 201.226 218.660 1.00 68.17 209 LEU C C 1
ATOM 5134 O O . LEU C 1 209 ? 191.063 202.258 218.844 1.00 70.13 209 LEU C O 1
ATOM 5139 N N . PRO C 1 210 ? 192.380 200.635 219.652 1.00 60.00 210 PRO C N 1
ATOM 5140 C CA . PRO C 1 210 ? 192.380 201.235 220.992 1.00 63.86 210 PRO C CA 1
ATOM 5141 C C . PRO C 1 210 ? 192.966 202.638 220.971 1.00 65.74 210 PRO C C 1
ATOM 5142 O O . PRO C 1 210 ? 193.866 202.949 220.188 1.00 69.96 210 PRO C O 1
ATOM 5146 N N . GLU C 1 211 ? 192.438 203.493 221.851 1.00 72.74 211 GLU C N 1
ATOM 5147 C CA . GLU C 1 211 ? 192.910 204.873 221.901 1.00 73.60 211 GLU C CA 1
ATOM 5148 C C . GLU C 1 211 ? 194.395 204.946 222.238 1.00 71.06 211 GLU C C 1
ATOM 5149 O O . GLU C 1 211 ? 195.058 205.933 221.900 1.00 76.58 211 GLU C O 1
ATOM 5155 N N . LYS C 1 212 ? 194.933 203.920 222.900 1.00 62.47 212 LYS C N 1
ATOM 5156 C CA . LYS C 1 212 ? 196.371 203.877 223.145 1.00 63.22 212 LYS C CA 1
ATOM 5157 C C . LYS C 1 212 ? 197.139 203.742 221.837 1.00 62.36 212 LYS C C 1
ATOM 5158 O O . LYS C 1 212 ? 198.168 204.400 221.640 1.00 60.18 212 LYS C O 1
ATOM 5164 N N . VAL C 1 213 ? 196.654 202.891 220.932 1.00 64.19 213 VAL C N 1
ATOM 5165 C CA . VAL C 1 213 ? 197.285 202.754 219.624 1.00 59.18 213 VAL C CA 1
ATOM 5166 C C . VAL C 1 213 ? 197.060 204.007 218.788 1.00 65.43 213 VAL C C 1
ATOM 5167 O O . VAL C 1 213 ? 197.967 204.476 218.090 1.00 68.48 213 VAL C O 1
ATOM 5171 N N . CYS C 1 214 ? 195.851 204.569 218.843 1.00 70.90 214 CYS C N 1
ATOM 5172 C CA . CYS C 1 214 ? 195.547 205.747 218.037 1.00 65.22 214 CYS C CA 1
ATOM 5173 C C . CYS C 1 214 ? 196.428 206.925 218.429 1.00 61.42 214 CYS C C 1
ATOM 5174 O O . CYS C 1 214 ? 196.885 207.683 217.565 1.00 69.68 214 CYS C O 1
ATOM 5177 N N . ASN C 1 215 ? 196.677 207.098 219.729 1.00 52.09 215 ASN C N 1
ATOM 5178 C CA . ASN C 1 215 ? 197.542 208.187 220.171 1.00 51.69 215 ASN C CA 1
ATOM 5179 C C . ASN C 1 215 ? 198.947 208.038 219.602 1.00 59.51 215 ASN C C 1
ATOM 5180 O O . ASN C 1 215 ? 199.552 209.020 219.157 1.00 68.08 215 ASN C O 1
ATOM 5185 N N . PHE C 1 216 ? 199.484 206.816 219.608 1.00 52.57 216 PHE C N 1
ATOM 5186 C CA . PHE C 1 216 ? 200.812 206.595 219.045 1.00 46.61 216 PHE C CA 1
ATOM 5187 C C . PHE C 1 216 ? 200.835 206.906 217.554 1.00 54.23 216 PHE C C 1
ATOM 5188 O O . PHE C 1 216 ? 201.772 207.543 217.059 1.00 63.85 216 PHE C O 1
ATOM 5196 N N . LEU C 1 217 ? 199.809 206.467 216.821 1.00 56.33 217 LEU C N 1
ATOM 5197 C CA . LEU C 1 217 ? 199.757 206.740 215.389 1.00 49.99 217 LEU C CA 1
ATOM 5198 C C . LEU C 1 217 ? 199.643 208.235 215.121 1.00 55.16 217 LEU C C 1
ATOM 5199 O O . LEU C 1 217 ? 200.236 208.750 214.166 1.00 63.40 217 LEU C O 1
ATOM 5204 N N . ALA C 1 218 ? 198.881 208.948 215.952 1.00 50.10 218 ALA C N 1
ATOM 5205 C CA . ALA C 1 218 ? 198.753 210.391 215.780 1.00 42.07 218 ALA C CA 1
ATOM 5206 C C . ALA C 1 218 ? 200.098 211.085 215.949 1.00 45.20 218 ALA C C 1
ATOM 5207 O O . ALA C 1 218 ? 200.433 212.000 215.187 1.00 54.12 218 ALA C O 1
ATOM 5209 N N . SER C 1 219 ? 200.884 210.664 216.941 1.00 45.51 219 SER C N 1
ATOM 5210 C CA . SER C 1 219 ? 202.184 211.280 217.177 1.00 43.80 219 SER C CA 1
ATOM 5211 C C . SER C 1 219 ? 203.193 210.945 216.087 1.00 45.20 219 SER C C 1
ATOM 5212 O O . SER C 1 219 ? 204.197 211.652 215.953 1.00 55.10 219 SER C O 1
ATOM 5215 N N . GLN C 1 220 ? 202.953 209.887 215.308 1.00 48.26 220 GLN C N 1
ATOM 5216 C CA . GLN C 1 220 ? 203.902 209.511 214.266 1.00 47.84 220 GLN C CA 1
ATOM 5217 C C . GLN C 1 220 ? 203.944 210.541 213.144 1.00 47.60 220 GLN C C 1
ATOM 5218 O O . GLN C 1 220 ? 204.973 210.680 212.473 1.00 49.15 220 GLN C O 1
ATOM 5224 N N . VAL C 1 221 ? 202.851 211.263 212.923 1.00 47.87 221 VAL C N 1
ATOM 5225 C CA . VAL C 1 221 ? 202.792 212.277 211.873 1.00 40.54 221 VAL C CA 1
ATOM 5226 C C . VAL C 1 221 ? 203.594 213.490 212.330 1.00 48.22 221 VAL C C 1
ATOM 5227 O O . VAL C 1 221 ? 203.304 214.048 213.399 1.00 52.83 221 VAL C O 1
ATOM 5231 N N . PRO C 1 222 ? 204.609 213.936 211.572 1.00 41.46 222 PRO C N 1
ATOM 5232 C CA . PRO C 1 222 ? 205.374 215.117 211.996 1.00 43.25 222 PRO C CA 1
ATOM 5233 C C . PRO C 1 222 ? 204.492 216.329 212.247 1.00 48.90 222 PRO C C 1
ATOM 5234 O O . PRO C 1 222 ? 204.495 216.889 213.347 1.00 54.22 222 PRO C O 1
ATOM 5238 N N . PHE C 1 223 ? 203.731 216.741 211.235 1.00 40.12 223 PHE C N 1
ATOM 5239 C CA . PHE C 1 223 ? 202.792 217.842 211.397 1.00 41.81 223 PHE C CA 1
ATOM 5240 C C . PHE C 1 223 ? 201.730 217.794 210.304 1.00 48.66 223 PHE C C 1
ATOM 5241 O O . PHE C 1 223 ? 202.070 217.713 209.117 1.00 55.75 223 PHE C O 1
ATOM 5249 N N . PRO C 1 224 ? 200.435 217.841 210.654 1.00 43.03 224 PRO C N 1
ATOM 5250 C CA . PRO C 1 224 ? 199.874 217.930 212.007 1.00 34.35 224 PRO C CA 1
ATOM 5251 C C . PRO C 1 224 ? 199.937 216.584 212.720 1.00 48.65 224 PRO C C 1
ATOM 5252 O O . PRO C 1 224 ? 199.782 215.539 212.096 1.00 59.13 224 PRO C O 1
ATOM 5256 N N . SER C 1 225 ? 200.165 216.582 214.034 1.00 47.13 225 SER C N 1
ATOM 5257 C CA . SER C 1 225 ? 200.307 215.342 214.798 1.00 43.10 225 SER C CA 1
ATOM 5258 C C . SER C 1 225 ? 198.920 214.823 215.179 1.00 50.50 225 SER C C 1
ATOM 5259 O O . SER C 1 225 ? 198.524 214.779 216.346 1.00 57.46 225 SER C O 1
ATOM 5262 N N . ARG C 1 226 ? 198.174 214.422 214.154 1.00 49.02 226 ARG C N 1
ATOM 5263 C CA . ARG C 1 226 ? 196.844 213.865 214.347 1.00 43.30 226 ARG C CA 1
ATOM 5264 C C . ARG C 1 226 ? 196.489 213.020 213.135 1.00 46.49 226 ARG C C 1
ATOM 5265 O O . ARG C 1 226 ? 197.079 213.164 212.061 1.00 53.39 226 ARG C O 1
ATOM 5273 N N . LEU C 1 227 ? 195.514 212.136 213.322 1.00 56.09 227 LEU C N 1
ATOM 5274 C CA . LEU C 1 227 ? 195.036 211.315 212.220 1.00 49.73 227 LEU C CA 1
ATOM 5275 C C . LEU C 1 227 ? 194.347 212.187 211.179 1.00 52.43 227 LEU C C 1
ATOM 5276 O O . LEU C 1 227 ? 193.600 213.110 211.515 1.00 59.15 227 LEU C O 1
ATOM 5281 N N . GLY C 1 228 ? 194.605 211.891 209.909 1.00 47.32 228 GLY C N 1
ATOM 5282 C CA . GLY C 1 228 ? 194.045 212.675 208.827 1.00 50.06 228 GLY C CA 1
ATOM 5283 C C . GLY C 1 228 ? 192.533 212.730 208.856 1.00 52.31 228 GLY C C 1
ATOM 5284 O O . GLY C 1 228 ? 191.866 211.694 208.937 1.00 62.13 228 GLY C O 1
ATOM 5285 N N . ASP C 1 229 ? 191.982 213.934 208.793 1.00 46.33 229 ASP C N 1
ATOM 5286 C CA . ASP C 1 229 ? 190.534 214.090 208.771 1.00 48.37 229 ASP C CA 1
ATOM 5287 C C . ASP C 1 229 ? 189.994 213.661 207.410 1.00 51.41 229 ASP C C 1
ATOM 5288 O O . ASP C 1 229 ? 190.525 214.088 206.379 1.00 54.23 229 ASP C O 1
ATOM 5293 N N . PRO C 1 230 ? 188.951 212.827 207.358 1.00 51.93 230 PRO C N 1
ATOM 5294 C CA . PRO C 1 230 ? 188.400 212.449 206.046 1.00 51.54 230 PRO C CA 1
ATOM 5295 C C . PRO C 1 230 ? 187.964 213.641 205.214 1.00 55.60 230 PRO C C 1
ATOM 5296 O O . PRO C 1 230 ? 188.042 213.586 203.981 1.00 53.80 230 PRO C O 1
ATOM 5300 N N . ALA C 1 231 ? 187.505 214.720 205.852 1.00 52.05 231 ALA C N 1
ATOM 5301 C CA . ALA C 1 231 ? 187.133 215.915 205.102 1.00 46.85 231 ALA C CA 1
ATOM 5302 C C . ALA C 1 231 ? 188.329 216.510 204.374 1.00 49.60 231 ALA C C 1
ATOM 5303 O O . ALA C 1 231 ? 188.174 217.078 203.286 1.00 55.18 231 ALA C O 1
ATOM 5305 N N . GLU C 1 232 ? 189.526 216.395 204.953 1.00 57.45 232 GLU C N 1
ATOM 5306 C CA . GLU C 1 232 ? 190.721 216.904 204.288 1.00 56.05 232 GLU C CA 1
ATOM 5307 C C . GLU C 1 232 ? 190.973 216.169 202.978 1.00 55.60 232 GLU C C 1
ATOM 5308 O O . GLU C 1 232 ? 191.377 216.779 201.982 1.00 55.22 232 GLU C O 1
ATOM 5314 N N . TYR C 1 233 ? 190.745 214.854 202.962 1.00 52.69 233 TYR C N 1
ATOM 5315 C CA . TYR C 1 233 ? 190.877 214.098 201.721 1.00 43.34 233 TYR C CA 1
ATOM 5316 C C . TYR C 1 233 ? 189.901 214.605 200.668 1.00 48.02 233 TYR C C 1
ATOM 5317 O O . TYR C 1 233 ? 190.250 214.718 199.488 1.00 55.75 233 TYR C O 1
ATOM 5326 N N . ALA C 1 234 ? 188.669 214.916 201.078 1.00 48.27 234 ALA C N 1
ATOM 5327 C CA . ALA C 1 234 ? 187.689 215.443 200.135 1.00 43.27 234 ALA C CA 1
ATOM 5328 C C . ALA C 1 234 ? 188.145 216.776 199.556 1.00 44.16 234 ALA C C 1
ATOM 5329 O O . ALA C 1 234 ? 187.908 217.062 198.377 1.00 53.29 234 ALA C O 1
ATOM 5331 N N . HIS C 1 235 ? 188.797 217.608 200.372 1.00 42.50 235 HIS C N 1
ATOM 5332 C CA . HIS C 1 235 ? 189.249 218.908 199.888 1.00 38.29 235 HIS C CA 1
ATOM 5333 C C . HIS C 1 235 ? 190.245 218.757 198.746 1.00 52.37 235 HIS C C 1
ATOM 5334 O O . HIS C 1 235 ? 190.165 219.476 197.743 1.00 56.56 235 HIS C O 1
ATOM 5341 N N . LEU C 1 236 ? 191.195 217.827 198.877 1.00 53.52 236 LEU C N 1
ATOM 5342 C CA . LEU C 1 236 ? 192.136 217.590 197.788 1.00 30.32 236 LEU C CA 1
ATOM 5343 C C . LEU C 1 236 ? 191.429 217.051 196.553 1.00 43.90 236 LEU C C 1
ATOM 5344 O O . LEU C 1 236 ? 191.813 217.382 195.426 1.00 64.68 236 LEU C O 1
ATOM 5349 N N . VAL C 1 237 ? 190.403 216.219 196.742 1.00 46.21 237 VAL C N 1
ATOM 5350 C CA . VAL C 1 237 ? 189.645 215.706 195.606 1.00 43.80 237 VAL C CA 1
ATOM 5351 C C . VAL C 1 237 ? 189.013 216.855 194.832 1.00 49.70 237 VAL C C 1
ATOM 5352 O O . VAL C 1 237 ? 189.051 216.888 193.596 1.00 52.35 237 VAL C O 1
ATOM 5356 N N . GLN C 1 238 ? 188.422 217.815 195.546 1.00 50.19 238 GLN C N 1
ATOM 5357 C CA . GLN C 1 238 ? 187.855 218.984 194.882 1.00 41.68 238 GLN C CA 1
ATOM 5358 C C . GLN C 1 238 ? 188.936 219.793 194.177 1.00 47.00 238 GLN C C 1
ATOM 5359 O O . GLN C 1 238 ? 188.728 220.280 193.060 1.00 62.53 238 GLN C O 1
ATOM 5365 N N . ALA C 1 239 ? 190.098 219.949 194.815 1.00 42.55 239 ALA C N 1
ATOM 5366 C CA . ALA C 1 239 ? 191.180 220.712 194.201 1.00 35.08 239 ALA C CA 1
ATOM 5367 C C . ALA C 1 239 ? 191.650 220.060 192.907 1.00 46.95 239 ALA C C 1
ATOM 5368 O O . ALA C 1 239 ? 191.908 220.750 191.914 1.00 57.49 239 ALA C O 1
ATOM 5370 N N . ILE C 1 240 ? 191.769 218.731 192.898 1.00 47.01 240 ILE C N 1
ATOM 5371 C CA . ILE C 1 240 ? 192.176 218.033 191.681 1.00 40.62 240 ILE C CA 1
ATOM 5372 C C . ILE C 1 240 ? 191.146 218.244 190.581 1.00 48.45 240 ILE C C 1
ATOM 5373 O O . ILE C 1 240 ? 191.495 218.474 189.417 1.00 57.42 240 ILE C O 1
ATOM 5378 N N . ILE C 1 241 ? 189.860 218.163 190.929 1.00 47.58 241 ILE C N 1
ATOM 5379 C CA . ILE C 1 241 ? 188.807 218.366 189.938 1.00 45.82 241 ILE C CA 1
ATOM 5380 C C . ILE C 1 241 ? 188.872 219.781 189.378 1.00 44.02 241 ILE C C 1
ATOM 5381 O O . ILE C 1 241 ? 188.739 219.992 188.166 1.00 54.68 241 ILE C O 1
ATOM 5386 N N . GLU C 1 242 ? 189.077 220.771 190.248 1.00 38.36 242 GLU C N 1
ATOM 5387 C CA . GLU C 1 242 ? 189.060 222.165 189.826 1.00 37.59 242 GLU C CA 1
ATOM 5388 C C . GLU C 1 242 ? 190.344 222.595 189.127 1.00 43.82 242 GLU C C 1
ATOM 5389 O O . GLU C 1 242 ? 190.361 223.664 188.507 1.00 51.25 242 GLU C O 1
ATOM 5395 N N . ASN C 1 243 ? 191.412 221.800 189.209 1.00 49.01 243 ASN C N 1
ATOM 5396 C CA . ASN C 1 243 ? 192.676 222.155 188.577 1.00 43.62 243 ASN C CA 1
ATOM 5397 C C . ASN C 1 243 ? 192.801 221.405 187.257 1.00 50.82 243 ASN C C 1
ATOM 5398 O O . ASN C 1 243 ? 192.987 220.178 187.271 1.00 57.77 243 ASN C O 1
ATOM 5403 N N . PRO C 1 244 ? 192.707 222.077 186.104 1.00 38.77 244 PRO C N 1
ATOM 5404 C CA . PRO C 1 244 ? 192.798 221.349 184.827 1.00 38.10 244 PRO C CA 1
ATOM 5405 C C . PRO C 1 244 ? 194.175 220.780 184.533 1.00 45.20 244 PRO C C 1
ATOM 5406 O O . PRO C 1 244 ? 194.280 219.879 183.693 1.00 48.38 244 PRO C O 1
ATOM 5410 N N . PHE C 1 245 ? 195.231 221.272 185.179 1.00 51.84 245 PHE C N 1
ATOM 5411 C CA . PHE C 1 245 ? 196.592 220.876 184.843 1.00 47.80 245 PHE C CA 1
ATOM 5412 C C . PHE C 1 245 ? 197.136 219.768 185.735 1.00 44.99 245 PHE C C 1
ATOM 5413 O O . PHE C 1 245 ? 198.308 219.405 185.597 1.00 56.55 245 PHE C O 1
ATOM 5421 N N . LEU C 1 246 ? 196.327 219.222 186.640 1.00 41.20 246 LEU C N 1
ATOM 5422 C CA . LEU C 1 246 ? 196.741 218.098 187.474 1.00 41.95 246 LEU C CA 1
ATOM 5423 C C . LEU C 1 246 ? 196.357 216.806 186.763 1.00 50.46 246 LEU C C 1
ATOM 5424 O O . LEU C 1 246 ? 195.169 216.504 186.608 1.00 60.81 246 LEU C O 1
ATOM 5429 N N . ASN C 1 247 ? 197.358 216.041 186.335 1.00 39.14 247 ASN C N 1
ATOM 5430 C CA . ASN C 1 247 ? 197.107 214.811 185.599 1.00 22.12 247 ASN C CA 1
ATOM 5431 C C . ASN C 1 247 ? 198.306 213.886 185.746 1.00 34.49 247 ASN C C 1
ATOM 5432 O O . ASN C 1 247 ? 199.453 214.337 185.697 1.00 54.20 247 ASN C O 1
ATOM 5437 N N . GLY C 1 248 ? 198.029 212.599 185.926 1.00 40.16 248 GLY C N 1
ATOM 5438 C CA . GLY C 1 248 ? 199.090 211.604 185.982 1.00 41.32 248 GLY C CA 1
ATOM 5439 C C . GLY C 1 248 ? 200.114 211.857 187.066 1.00 44.17 248 GLY C C 1
ATOM 5440 O O . GLY C 1 248 ? 201.317 211.700 186.827 1.00 56.82 248 GLY C O 1
ATOM 5441 N N . GLU C 1 249 ? 199.664 212.246 188.257 1.00 43.99 249 GLU C N 1
ATOM 5442 C CA . GLU C 1 249 ? 200.557 212.524 189.370 1.00 42.73 249 GLU C CA 1
ATOM 5443 C C . GLU C 1 249 ? 199.998 211.878 190.629 1.00 42.38 249 GLU C C 1
ATOM 5444 O O . GLU C 1 249 ? 198.783 211.744 190.790 1.00 54.31 249 GLU C O 1
ATOM 5450 N N . VAL C 1 250 ? 200.903 211.480 191.519 1.00 43.55 250 VAL C N 1
ATOM 5451 C CA . VAL C 1 250 ? 200.552 210.873 192.797 1.00 36.53 250 VAL C CA 1
ATOM 5452 C C . VAL C 1 250 ? 200.820 211.901 193.886 1.00 43.95 250 VAL C C 1
ATOM 5453 O O . VAL C 1 250 ? 201.932 212.433 193.987 1.00 50.75 250 VAL C O 1
ATOM 5457 N N . ILE C 1 251 ? 199.804 212.181 194.697 1.00 49.59 251 ILE C N 1
ATOM 5458 C CA . ILE C 1 251 ? 199.887 213.166 195.769 1.00 46.63 251 ILE C CA 1
ATOM 5459 C C . ILE C 1 251 ? 199.726 212.432 197.092 1.00 49.86 251 ILE C C 1
ATOM 5460 O O . ILE C 1 251 ? 198.745 211.704 197.291 1.00 65.26 251 ILE C O 1
ATOM 5465 N N . ARG C 1 252 ? 200.685 212.623 197.995 1.00 46.57 252 ARG C N 1
ATOM 5466 C CA . ARG C 1 252 ? 200.659 211.987 199.309 1.00 45.89 252 ARG C CA 1
ATOM 5467 C C . ARG C 1 252 ? 200.054 212.957 200.317 1.00 47.84 252 ARG C C 1
ATOM 5468 O O . ARG C 1 252 ? 200.690 213.944 200.700 1.00 51.51 252 ARG C O 1
ATOM 5476 N N . LEU C 1 253 ? 198.825 212.673 200.748 1.00 47.22 253 LEU C N 1
ATOM 5477 C CA . LEU C 1 253 ? 198.168 213.442 201.802 1.00 48.03 253 LEU C CA 1
ATOM 5478 C C . LEU C 1 253 ? 198.397 212.708 203.120 1.00 49.72 253 LEU C C 1
ATOM 5479 O O . LEU C 1 253 ? 197.513 212.045 203.661 1.00 61.39 253 LEU C O 1
ATOM 5484 N N . ASP C 1 254 ? 199.618 212.835 203.642 1.00 37.64 254 ASP C N 1
ATOM 5485 C CA . ASP C 1 254 ? 200.012 212.085 204.826 1.00 46.21 254 ASP C CA 1
ATOM 5486 C C . ASP C 1 254 ? 200.747 212.913 205.870 1.00 46.11 254 ASP C C 1
ATOM 5487 O O . ASP C 1 254 ? 201.244 212.337 206.843 1.00 51.43 254 ASP C O 1
ATOM 5492 N N . GLY C 1 255 ? 200.835 214.229 205.710 1.00 46.11 255 GLY C N 1
ATOM 5493 C CA . GLY C 1 255 ? 201.500 215.060 206.699 1.00 45.11 255 GLY C CA 1
ATOM 5494 C C . GLY C 1 255 ? 202.991 214.822 206.814 1.00 50.29 255 GLY C C 1
ATOM 5495 O O . GLY C 1 255 ? 203.542 214.897 207.919 1.00 49.35 255 GLY C O 1
ATOM 5496 N N . ALA C 1 256 ? 203.659 214.537 205.696 1.00 57.36 256 ALA C N 1
ATOM 5497 C CA . ALA C 1 256 ? 205.113 214.377 205.664 1.00 47.13 256 ALA C CA 1
ATOM 5498 C C . ALA C 1 256 ? 205.581 213.208 206.524 1.00 49.27 256 ALA C C 1
ATOM 5499 O O . ALA C 1 256 ? 206.700 213.217 207.043 1.00 59.64 256 ALA C O 1
ATOM 5501 N N . ILE C 1 257 ? 204.743 212.192 206.680 1.00 47.06 257 ILE C N 1
ATOM 5502 C CA . ILE C 1 257 ? 205.086 211.021 207.479 1.00 47.80 257 ILE C CA 1
ATOM 5503 C C . ILE C 1 257 ? 205.714 209.968 206.580 1.00 49.10 257 ILE C C 1
ATOM 5504 O O . ILE C 1 257 ? 205.294 209.773 205.433 1.00 53.36 257 ILE C O 1
ATOM 5509 N N . ARG C 1 258 ? 206.729 209.285 207.105 1.00 52.08 258 ARG C N 1
ATOM 5510 C CA . ARG C 1 258 ? 207.371 208.160 206.433 1.00 46.96 258 ARG C CA 1
ATOM 5511 C C . ARG C 1 258 ? 207.228 206.943 207.338 1.00 54.10 258 ARG C C 1
ATOM 5512 O O . ARG C 1 258 ? 207.837 206.887 208.411 1.00 58.05 258 ARG C O 1
ATOM 5520 N N . MET C 1 259 ? 206.423 205.976 206.907 1.00 57.51 259 MET C N 1
ATOM 5521 C CA . MET C 1 259 ? 206.114 204.827 207.746 1.00 54.48 259 MET C CA 1
ATOM 5522 C C . MET C 1 259 ? 207.377 204.036 208.061 1.00 56.63 259 MET C C 1
ATOM 5523 O O . MET C 1 259 ? 208.165 203.718 207.165 1.00 61.18 259 MET C O 1
ATOM 5528 N N . GLN C 1 260 ? 207.566 203.720 209.339 1.00 62.34 260 GLN C N 1
ATOM 5529 C CA . GLN C 1 260 ? 208.676 202.900 209.793 1.00 60.72 260 GLN C CA 1
ATOM 5530 C C . GLN C 1 260 ? 208.288 201.428 209.778 1.00 63.25 260 GLN C C 1
ATOM 5531 O O . GLN C 1 260 ? 207.102 201.087 209.749 1.00 65.51 260 GLN C O 1
ATOM 5537 N N . PRO C 1 261 ? 209.272 200.516 209.798 1.00 68.81 261 PRO C N 1
ATOM 5538 C CA . PRO C 1 261 ? 208.931 199.090 209.809 1.00 68.27 261 PRO C CA 1
ATOM 5539 C C . PRO C 1 261 ? 208.412 198.631 211.168 1.00 75.82 261 PRO C C 1
ATOM 5540 O O . PRO C 1 261 ? 208.907 199.056 212.212 1.00 74.80 261 PRO C O 1
ATOM 5545 N N . SER D 1 7 ? 231.408 185.405 196.838 1.00 61.73 7 SER D N 1
ATOM 5546 C CA . SER D 1 7 ? 231.346 184.682 195.573 1.00 68.94 7 SER D CA 1
ATOM 5547 C C . SER D 1 7 ? 230.080 183.837 195.497 1.00 72.48 7 SER D C 1
ATOM 5548 O O . SER D 1 7 ? 229.436 183.574 196.513 1.00 74.39 7 SER D O 1
ATOM 5551 N N . VAL D 1 8 ? 229.728 183.412 194.283 1.00 67.59 8 VAL D N 1
ATOM 5552 C CA . VAL D 1 8 ? 228.532 182.610 194.054 1.00 67.77 8 VAL D CA 1
ATOM 5553 C C . VAL D 1 8 ? 228.861 181.130 193.887 1.00 68.34 8 VAL D C 1
ATOM 5554 O O . VAL D 1 8 ? 227.967 180.332 193.592 1.00 75.11 8 VAL D O 1
ATOM 5558 N N . LYS D 1 9 ? 230.121 180.744 194.069 1.00 61.65 9 LYS D N 1
ATOM 5559 C CA . LYS D 1 9 ? 230.495 179.343 193.935 1.00 61.88 9 LYS D CA 1
ATOM 5560 C C . LYS D 1 9 ? 229.837 178.525 195.040 1.00 71.45 9 LYS D C 1
ATOM 5561 O O . LYS D 1 9 ? 229.924 178.871 196.222 1.00 70.19 9 LYS D O 1
ATOM 5567 N N . GLY D 1 10 ? 229.174 177.437 194.650 1.00 68.45 10 GLY D N 1
ATOM 5568 C CA . GLY D 1 10 ? 228.497 176.565 195.581 1.00 60.38 10 GLY D CA 1
ATOM 5569 C C . GLY D 1 10 ? 227.065 176.950 195.886 1.00 61.41 10 GLY D C 1
ATOM 5570 O O . GLY D 1 10 ? 226.317 176.125 196.422 1.00 69.74 10 GLY D O 1
ATOM 5571 N N . LEU D 1 11 ? 226.661 178.175 195.560 1.00 63.70 11 LEU D N 1
ATOM 5572 C CA . LEU D 1 11 ? 225.300 178.611 195.829 1.00 59.70 11 LEU D CA 1
ATOM 5573 C C . LEU D 1 11 ? 224.317 177.916 194.893 1.00 60.83 11 LEU D C 1
ATOM 5574 O O . LEU D 1 11 ? 224.627 177.618 193.737 1.00 69.32 11 LEU D O 1
ATOM 5579 N N . VAL D 1 12 ? 223.118 177.660 195.409 1.00 62.95 12 VAL D N 1
ATOM 5580 C CA . VAL D 1 12 ? 222.037 177.043 194.649 1.00 56.62 12 VAL D CA 1
ATOM 5581 C C . VAL D 1 12 ? 221.004 178.123 194.361 1.00 61.56 12 VAL D C 1
ATOM 5582 O O . VAL D 1 12 ? 220.498 178.770 195.287 1.00 69.32 12 VAL D O 1
ATOM 5586 N N . ALA D 1 13 ? 220.692 178.317 193.083 1.00 58.31 13 ALA D N 1
ATOM 5587 C CA . ALA D 1 13 ? 219.784 179.367 192.641 1.00 57.07 13 ALA D CA 1
ATOM 5588 C C . ALA D 1 13 ? 218.563 178.744 191.981 1.00 54.46 13 ALA D C 1
ATOM 5589 O O . ALA D 1 13 ? 218.697 177.870 191.118 1.00 59.95 13 ALA D O 1
ATOM 5591 N N . VAL D 1 14 ? 217.381 179.194 192.389 1.00 55.80 14 VAL D N 1
ATOM 5592 C CA . VAL D 1 14 ? 216.122 178.789 191.777 1.00 51.29 14 VAL D CA 1
ATOM 5593 C C . VAL D 1 14 ? 215.686 179.947 190.887 1.00 50.64 14 VAL D C 1
ATOM 5594 O O . VAL D 1 14 ? 215.109 180.930 191.361 1.00 60.28 14 VAL D O 1
ATOM 5598 N N . ILE D 1 15 ? 215.961 179.834 189.592 1.00 55.69 15 ILE D N 1
ATOM 5599 C CA . ILE D 1 15 ? 215.717 180.906 188.634 1.00 54.86 15 ILE D CA 1
ATOM 5600 C C . ILE D 1 15 ? 214.351 180.652 188.009 1.00 58.04 15 ILE D C 1
ATOM 5601 O O . ILE D 1 15 ? 214.199 179.784 187.145 1.00 58.44 15 ILE D O 1
ATOM 5606 N N . THR D 1 16 ? 213.351 181.412 188.446 1.00 59.65 16 THR D N 1
ATOM 5607 C CA . THR D 1 16 ? 212.032 181.327 187.838 1.00 49.91 16 THR D CA 1
ATOM 5608 C C . THR D 1 16 ? 212.075 181.881 186.421 1.00 55.20 16 THR D C 1
ATOM 5609 O O . THR D 1 16 ? 212.724 182.895 186.152 1.00 67.90 16 THR D O 1
ATOM 5613 N N . GLY D 1 17 ? 211.379 181.209 185.510 1.00 63.19 17 GLY D N 1
ATOM 5614 C CA . GLY D 1 17 ? 211.420 181.613 184.114 1.00 58.76 17 GLY D CA 1
ATOM 5615 C C . GLY D 1 17 ? 212.799 181.494 183.506 1.00 55.15 17 GLY D C 1
ATOM 5616 O O . GLY D 1 17 ? 213.204 182.353 182.713 1.00 58.19 17 GLY D O 1
ATOM 5617 N N . GLY D 1 18 ? 213.532 180.441 183.858 1.00 64.54 18 GLY D N 1
ATOM 5618 C CA . GLY D 1 18 ? 214.887 180.243 183.395 1.00 71.64 18 GLY D CA 1
ATOM 5619 C C . GLY D 1 18 ? 215.031 179.490 182.095 1.00 70.69 18 GLY D C 1
ATOM 5620 O O . GLY D 1 18 ? 216.160 179.234 181.664 1.00 74.98 18 GLY D O 1
ATOM 5621 N N . ALA D 1 19 ? 213.925 179.121 181.448 1.00 63.11 19 ALA D N 1
ATOM 5622 C CA . ALA D 1 19 ? 214.005 178.398 180.186 1.00 63.36 19 ALA D CA 1
ATOM 5623 C C . ALA D 1 19 ? 214.425 179.288 179.025 1.00 66.87 19 ALA D C 1
ATOM 5624 O O . ALA D 1 19 ? 215.049 178.795 178.079 1.00 72.32 19 ALA D O 1
ATOM 5626 N N . SER D 1 20 ? 214.101 180.578 179.071 1.00 70.43 20 SER D N 1
ATOM 5627 C CA . SER D 1 20 ? 214.460 181.492 177.998 1.00 71.26 20 SER D CA 1
ATOM 5628 C C . SER D 1 20 ? 214.412 182.917 178.527 1.00 67.93 20 SER D C 1
ATOM 5629 O O . SER D 1 20 ? 213.832 183.188 179.582 1.00 68.87 20 SER D O 1
ATOM 5632 N N . GLY D 1 21 ? 215.031 183.824 177.777 1.00 60.37 21 GLY D N 1
ATOM 5633 C CA . GLY D 1 21 ? 215.022 185.231 178.126 1.00 64.09 21 GLY D CA 1
ATOM 5634 C C . GLY D 1 21 ? 215.995 185.590 179.229 1.00 61.17 21 GLY D C 1
ATOM 5635 O O . GLY D 1 21 ? 217.100 185.044 179.298 1.00 63.50 21 GLY D O 1
ATOM 5636 N N . LEU D 1 22 ? 215.591 186.518 180.100 1.00 65.09 22 LEU D N 1
ATOM 5637 C CA . LEU D 1 22 ? 216.481 186.973 181.164 1.00 60.47 22 LEU D CA 1
ATOM 5638 C C . LEU D 1 22 ? 216.832 185.837 182.116 1.00 57.56 22 LEU D C 1
ATOM 5639 O O . LEU D 1 22 ? 217.982 185.717 182.554 1.00 63.28 22 LEU D O 1
ATOM 5644 N N . GLY D 1 23 ? 215.854 184.995 182.452 1.00 53.39 23 GLY D N 1
ATOM 5645 C CA . GLY D 1 23 ? 216.116 183.916 183.390 1.00 58.35 23 GLY D CA 1
ATOM 5646 C C . GLY D 1 23 ? 217.189 182.964 182.900 1.00 59.32 23 GLY D C 1
ATOM 5647 O O . GLY D 1 23 ? 218.069 182.560 183.664 1.00 64.08 23 GLY D O 1
ATOM 5648 N N . LEU D 1 24 ? 217.133 182.590 181.620 1.00 62.21 24 LEU D N 1
ATOM 5649 C CA . LEU D 1 24 ? 218.147 181.695 181.074 1.00 57.29 24 LEU D CA 1
ATOM 5650 C C . LEU D 1 24 ? 219.526 182.337 181.122 1.00 60.96 24 LEU D C 1
ATOM 5651 O O . LEU D 1 24 ? 220.511 181.683 181.483 1.00 67.01 24 LEU D O 1
ATOM 5656 N N . ALA D 1 25 ? 219.616 183.623 180.772 1.00 58.93 25 ALA D N 1
ATOM 5657 C CA . ALA D 1 25 ? 220.905 184.306 180.800 1.00 55.10 25 ALA D CA 1
ATOM 5658 C C . ALA D 1 25 ? 221.493 184.305 182.205 1.00 60.92 25 ALA D C 1
ATOM 5659 O O . ALA D 1 25 ? 222.705 184.132 182.380 1.00 59.70 25 ALA D O 1
ATOM 5661 N N . THR D 1 26 ? 220.649 184.501 183.220 1.00 63.22 26 THR D N 1
ATOM 5662 C CA . THR D 1 26 ? 221.124 184.420 184.597 1.00 51.05 26 THR D CA 1
ATOM 5663 C C . THR D 1 26 ? 221.639 183.023 184.915 1.00 54.31 26 THR D C 1
ATOM 5664 O O . THR D 1 26 ? 222.666 182.869 185.587 1.00 65.60 26 THR D O 1
ATOM 5668 N N . ALA D 1 27 ? 220.939 181.991 184.441 1.00 57.41 27 ALA D N 1
ATOM 5669 C CA . ALA D 1 27 ? 221.376 180.623 184.695 1.00 54.12 27 ALA D CA 1
ATOM 5670 C C . ALA D 1 27 ? 222.723 180.342 184.040 1.00 57.00 27 ALA D C 1
ATOM 5671 O O . ALA D 1 27 ? 223.579 179.670 184.628 1.00 65.20 27 ALA D O 1
ATOM 5673 N N . GLU D 1 28 ? 222.931 180.847 182.822 1.00 61.39 28 GLU D N 1
ATOM 5674 C CA . GLU D 1 28 ? 224.185 180.589 182.121 1.00 59.89 28 GLU D CA 1
ATOM 5675 C C . GLU D 1 28 ? 225.372 181.136 182.904 1.00 61.51 28 GLU D C 1
ATOM 5676 O O . GLU D 1 28 ? 226.397 180.461 183.053 1.00 62.59 28 GLU D O 1
ATOM 5682 N N . ARG D 1 29 ? 225.251 182.363 183.413 1.00 56.96 29 ARG D N 1
ATOM 5683 C CA . ARG D 1 29 ? 226.363 182.973 184.134 1.00 54.93 29 ARG D CA 1
ATOM 5684 C C . ARG D 1 29 ? 226.587 182.293 185.479 1.00 57.16 29 ARG D C 1
ATOM 5685 O O . ARG D 1 29 ? 227.724 181.969 185.840 1.00 68.86 29 ARG D O 1
ATOM 5693 N N . LEU D 1 30 ? 225.511 182.066 186.236 1.00 51.70 30 LEU D N 1
ATOM 5694 C CA . LEU D 1 30 ? 225.659 181.470 187.560 1.00 53.88 30 LEU D CA 1
ATOM 5695 C C . LEU D 1 30 ? 226.246 180.067 187.472 1.00 53.73 30 LEU D C 1
ATOM 5696 O O . LEU D 1 30 ? 227.137 179.709 188.251 1.00 60.85 30 LEU D O 1
ATOM 5701 N N . VAL D 1 31 ? 225.764 179.258 186.526 1.00 58.63 31 VAL D N 1
ATOM 5702 C CA . VAL D 1 31 ? 226.311 177.914 186.357 1.00 56.40 31 VAL D CA 1
ATOM 5703 C C . VAL D 1 31 ? 227.775 177.987 185.945 1.00 60.61 31 VAL D C 1
ATOM 5704 O O . VAL D 1 31 ? 228.617 177.237 186.453 1.00 66.32 31 VAL D O 1
ATOM 5708 N N . GLY D 1 32 ? 228.103 178.890 185.019 1.00 62.57 32 GLY D N 1
ATOM 5709 C CA . GLY D 1 32 ? 229.481 179.045 184.591 1.00 62.04 32 GLY D CA 1
ATOM 5710 C C . GLY D 1 32 ? 230.401 179.563 185.676 1.00 62.83 32 GLY D C 1
ATOM 5711 O O . GLY D 1 32 ? 231.622 179.405 185.569 1.00 64.12 32 GLY D O 1
ATOM 5712 N N . GLN D 1 33 ? 229.846 180.177 186.719 1.00 61.67 33 GLN D N 1
ATOM 5713 C CA . GLN D 1 33 ? 230.626 180.701 187.831 1.00 59.96 33 GLN D CA 1
ATOM 5714 C C . GLN D 1 33 ? 230.761 179.702 188.974 1.00 59.09 33 GLN D C 1
ATOM 5715 O O . GLN D 1 33 ? 231.326 180.043 190.017 1.00 65.15 33 GLN D O 1
ATOM 5721 N N . GLY D 1 34 ? 230.255 178.480 188.802 1.00 61.56 34 GLY D N 1
ATOM 5722 C CA . GLY D 1 34 ? 230.343 177.451 189.815 1.00 66.01 34 GLY D CA 1
ATOM 5723 C C . GLY D 1 34 ? 229.072 177.228 190.606 1.00 67.31 34 GLY D C 1
ATOM 5724 O O . GLY D 1 34 ? 229.012 176.273 191.390 1.00 72.01 34 GLY D O 1
ATOM 5725 N N . ALA D 1 35 ? 228.060 178.072 190.429 1.00 61.90 35 ALA D N 1
ATOM 5726 C CA . ALA D 1 35 ? 226.809 177.917 191.150 1.00 56.88 35 ALA D CA 1
ATOM 5727 C C . ALA D 1 35 ? 225.951 176.829 190.508 1.00 57.77 35 ALA D C 1
ATOM 5728 O O . ALA D 1 35 ? 226.233 176.338 189.412 1.00 65.83 35 ALA D O 1
ATOM 5730 N N . SER D 1 36 ? 224.889 176.453 191.213 1.00 60.41 36 SER D N 1
ATOM 5731 C CA . SER D 1 36 ? 223.929 175.464 190.742 1.00 50.33 36 SER D CA 1
ATOM 5732 C C . SER D 1 36 ? 222.595 176.150 190.486 1.00 59.71 36 SER D C 1
ATOM 5733 O O . SER D 1 36 ? 222.137 176.950 191.309 1.00 68.04 36 SER D O 1
ATOM 5736 N N . ALA D 1 37 ? 221.978 175.836 189.350 1.00 61.20 37 ALA D N 1
ATOM 5737 C CA . ALA D 1 37 ? 220.743 176.474 188.923 1.00 63.49 37 ALA D CA 1
ATOM 5738 C C . ALA D 1 37 ? 219.620 175.449 188.846 1.00 61.20 37 ALA D C 1
ATOM 5739 O O . ALA D 1 37 ? 219.853 174.263 188.597 1.00 65.21 37 ALA D O 1
ATOM 5741 N N . VAL D 1 38 ? 218.396 175.922 189.069 1.00 56.82 38 VAL D N 1
ATOM 5742 C CA . VAL D 1 38 ? 217.192 175.099 188.991 1.00 53.38 38 VAL D CA 1
ATOM 5743 C C . VAL D 1 38 ? 216.192 175.870 188.139 1.00 56.66 38 VAL D C 1
ATOM 5744 O O . VAL D 1 38 ? 215.485 176.750 188.644 1.00 63.68 38 VAL D O 1
ATOM 5748 N N . LEU D 1 39 ? 216.128 175.548 186.850 1.00 61.58 39 LEU D N 1
ATOM 5749 C CA . LEU D 1 39 ? 215.175 176.205 185.967 1.00 60.33 39 LEU D CA 1
ATOM 5750 C C . LEU D 1 39 ? 213.751 175.873 186.395 1.00 59.78 39 LEU D C 1
ATOM 5751 O O . LEU D 1 39 ? 213.424 174.714 186.663 1.00 65.87 39 LEU D O 1
ATOM 5756 N N . LEU D 1 40 ? 212.902 176.899 186.458 1.00 60.19 40 LEU D N 1
ATOM 5757 C CA . LEU D 1 40 ? 211.510 176.759 186.889 1.00 62.62 40 LEU D CA 1
ATOM 5758 C C . LEU D 1 40 ? 210.633 177.488 185.875 1.00 59.69 40 LEU D C 1
ATOM 5759 O O . LEU D 1 40 ? 210.435 178.702 185.968 1.00 63.14 40 LEU D O 1
ATOM 5764 N N . ASP D 1 41 ? 210.108 176.740 184.906 1.00 65.51 41 ASP D N 1
ATOM 5765 C CA . ASP D 1 41 ? 209.238 177.288 183.876 1.00 67.98 41 ASP D CA 1
ATOM 5766 C C . ASP D 1 41 ? 208.165 176.264 183.531 1.00 69.63 41 ASP D C 1
ATOM 5767 O O . ASP D 1 41 ? 208.062 175.203 184.154 1.00 71.79 41 ASP D O 1
ATOM 5772 N N . LEU D 1 42 ? 207.360 176.594 182.525 1.00 72.44 42 LEU D N 1
ATOM 5773 C CA . LEU D 1 42 ? 206.258 175.734 182.137 1.00 74.58 42 LEU D CA 1
ATOM 5774 C C . LEU D 1 42 ? 206.786 174.447 181.501 1.00 73.46 42 LEU D C 1
ATOM 5775 O O . LEU D 1 42 ? 207.897 174.421 180.965 1.00 78.95 42 LEU D O 1
ATOM 5780 N N . PRO D 1 43 ? 206.008 173.362 181.551 1.00 65.46 43 PRO D N 1
ATOM 5781 C CA . PRO D 1 43 ? 206.481 172.105 180.946 1.00 69.36 43 PRO D CA 1
ATOM 5782 C C . PRO D 1 43 ? 206.787 172.224 179.464 1.00 70.52 43 PRO D C 1
ATOM 5783 O O . PRO D 1 43 ? 207.707 171.555 178.976 1.00 72.40 43 PRO D O 1
ATOM 5787 N N . ASN D 1 44 ? 206.046 173.051 178.731 1.00 74.26 44 ASN D N 1
ATOM 5788 C CA . ASN D 1 44 ? 206.232 173.199 177.294 1.00 76.47 44 ASN D CA 1
ATOM 5789 C C . ASN D 1 44 ? 207.266 174.258 176.934 1.00 78.02 44 ASN D C 1
ATOM 5790 O O . ASN D 1 44 ? 207.511 174.483 175.744 1.00 75.09 44 ASN D O 1
ATOM 5795 N N . SER D 1 45 ? 207.876 174.910 177.925 1.00 77.56 45 SER D N 1
ATOM 5796 C CA . SER D 1 45 ? 208.870 175.940 177.652 1.00 75.66 45 SER D CA 1
ATOM 5797 C C . SER D 1 45 ? 210.157 175.380 177.061 1.00 73.70 45 SER D C 1
ATOM 5798 O O . SER D 1 45 ? 210.974 176.158 176.558 1.00 73.60 45 SER D O 1
ATOM 5801 N N . GLY D 1 46 ? 210.358 174.065 177.107 1.00 74.57 46 GLY D N 1
ATOM 5802 C CA . GLY D 1 46 ? 211.592 173.491 176.613 1.00 75.29 46 GLY D CA 1
ATOM 5803 C C . GLY D 1 46 ? 212.791 173.734 177.498 1.00 77.29 46 GLY D C 1
ATOM 5804 O O . GLY D 1 46 ? 213.924 173.711 177.011 1.00 75.25 46 GLY D O 1
ATOM 5805 N N . GLY D 1 47 ? 212.574 173.970 178.794 1.00 79.16 47 GLY D N 1
ATOM 5806 C CA . GLY D 1 47 ? 213.680 174.222 179.700 1.00 75.87 47 GLY D CA 1
ATOM 5807 C C . GLY D 1 47 ? 214.573 173.039 180.004 1.00 76.75 47 GLY D C 1
ATOM 5808 O O . GLY D 1 47 ? 215.723 173.234 180.411 1.00 79.59 47 GLY D O 1
ATOM 5809 N N . GLU D 1 48 ? 214.071 171.816 179.820 1.00 80.95 48 GLU D N 1
ATOM 5810 C CA . GLU D 1 48 ? 214.905 170.640 180.049 1.00 76.97 48 GLU D CA 1
ATOM 5811 C C . GLU D 1 48 ? 216.061 170.570 179.056 1.00 74.44 48 GLU D C 1
ATOM 5812 O O . GLU D 1 48 ? 217.166 170.138 179.402 1.00 79.51 48 GLU D O 1
ATOM 5818 N N . ALA D 1 49 ? 215.824 170.998 177.814 1.00 69.48 49 ALA D N 1
ATOM 5819 C CA . ALA D 1 49 ? 216.900 171.033 176.830 1.00 74.19 49 ALA D CA 1
ATOM 5820 C C . ALA D 1 49 ? 217.958 172.026 177.291 1.00 76.02 49 ALA D C 1
ATOM 5821 O O . ALA D 1 49 ? 219.161 171.747 177.210 1.00 74.81 49 ALA D O 1
ATOM 5823 N N . GLN D 1 50 ? 217.531 173.193 177.777 1.00 72.71 50 GLN D N 1
ATOM 5824 C CA . GLN D 1 50 ? 218.483 174.178 178.278 1.00 69.75 50 GLN D CA 1
ATOM 5825 C C . GLN D 1 50 ? 219.226 173.651 179.499 1.00 71.73 50 GLN D C 1
ATOM 5826 O O . GLN D 1 50 ? 220.436 173.863 179.638 1.00 74.60 50 GLN D O 1
ATOM 5832 N N . ALA D 1 51 ? 218.517 172.962 180.396 1.00 69.18 51 ALA D N 1
ATOM 5833 C CA . ALA D 1 51 ? 219.166 172.409 181.580 1.00 69.70 51 ALA D CA 1
ATOM 5834 C C . ALA D 1 51 ? 220.241 171.401 181.195 1.00 73.72 51 ALA D C 1
ATOM 5835 O O . ALA D 1 51 ? 221.313 171.359 181.809 1.00 76.79 51 ALA D O 1
ATOM 5837 N N . LYS D 1 52 ? 219.971 170.578 180.180 1.00 78.55 52 LYS D N 1
ATOM 5838 C CA . LYS D 1 52 ? 220.969 169.617 179.724 1.00 77.31 52 LYS D CA 1
ATOM 5839 C C . LYS D 1 52 ? 222.210 170.326 179.196 1.00 75.86 52 LYS D C 1
ATOM 5840 O O . LYS D 1 52 ? 223.337 169.870 179.419 1.00 77.23 52 LYS D O 1
ATOM 5846 N N . LYS D 1 53 ? 222.022 171.443 178.489 1.00 68.69 53 LYS D N 1
ATOM 5847 C CA . LYS D 1 53 ? 223.164 172.179 177.957 1.00 71.43 53 LYS D CA 1
ATOM 5848 C C . LYS D 1 53 ? 224.066 172.683 179.076 1.00 73.43 53 LYS D C 1
ATOM 5849 O O . LYS D 1 53 ? 225.296 172.589 178.984 1.00 76.94 53 LYS D O 1
ATOM 5855 N N . LEU D 1 54 ? 223.475 173.222 180.144 1.00 66.92 54 LEU D N 1
ATOM 5856 C CA . LEU D 1 54 ? 224.262 173.770 181.241 1.00 68.50 54 LEU D CA 1
ATOM 5857 C C . LEU D 1 54 ? 224.950 172.692 182.070 1.00 66.82 54 LEU D C 1
ATOM 5858 O O . LEU D 1 54 ? 225.813 173.026 182.888 1.00 72.21 54 LEU D O 1
ATOM 5863 N N . GLY D 1 55 ? 224.595 171.427 181.886 1.00 67.56 55 GLY D N 1
ATOM 5864 C CA . GLY D 1 55 ? 225.302 170.332 182.519 1.00 72.19 55 GLY D CA 1
ATOM 5865 C C . GLY D 1 55 ? 224.616 169.824 183.771 1.00 75.69 55 GLY D C 1
ATOM 5866 O O . GLY D 1 55 ? 223.439 170.080 184.040 1.00 77.06 55 GLY D O 1
ATOM 5867 N N . ASN D 1 56 ? 225.398 169.075 184.554 1.00 83.00 56 ASN D N 1
ATOM 5868 C CA . ASN D 1 56 ? 224.876 168.456 185.767 1.00 82.59 56 ASN D CA 1
ATOM 5869 C C . ASN D 1 56 ? 224.438 169.505 186.780 1.00 80.04 56 ASN D C 1
ATOM 5870 O O . ASN D 1 56 ? 223.422 169.321 187.461 1.00 76.65 56 ASN D O 1
ATOM 5875 N N . ASN D 1 57 ? 225.178 170.610 186.891 1.00 72.07 57 ASN D N 1
ATOM 5876 C CA . ASN D 1 57 ? 224.877 171.610 187.909 1.00 68.81 57 ASN D CA 1
ATOM 5877 C C . ASN D 1 57 ? 223.503 172.238 187.718 1.00 72.30 57 ASN D C 1
ATOM 5878 O O . ASN D 1 57 ? 222.983 172.854 188.655 1.00 73.85 57 ASN D O 1
ATOM 5883 N N . CYS D 1 58 ? 222.905 172.102 186.538 1.00 72.64 58 CYS D N 1
ATOM 5884 C CA . CYS D 1 58 ? 221.605 172.683 186.240 1.00 66.72 58 CYS D CA 1
ATOM 5885 C C . CYS D 1 58 ? 220.559 171.587 186.096 1.00 68.17 58 CYS D C 1
ATOM 5886 O O . CYS D 1 58 ? 220.811 170.551 185.471 1.00 78.42 58 CYS D O 1
ATOM 5889 N N . VAL D 1 59 ? 219.384 171.823 186.680 1.00 63.99 59 VAL D N 1
ATOM 5890 C CA . VAL D 1 59 ? 218.252 170.914 186.581 1.00 64.65 59 VAL D CA 1
ATOM 5891 C C . VAL D 1 59 ? 217.021 171.722 186.195 1.00 64.32 59 VAL D C 1
ATOM 5892 O O . VAL D 1 59 ? 216.940 172.929 186.434 1.00 75.58 59 VAL D O 1
ATOM 5896 N N . PHE D 1 60 ? 216.056 171.037 185.589 1.00 61.75 60 PHE D N 1
ATOM 5897 C CA . PHE D 1 60 ? 214.821 171.654 185.123 1.00 62.68 60 PHE D CA 1
ATOM 5898 C C . PHE D 1 60 ? 213.658 171.169 185.977 1.00 63.31 60 PHE D C 1
ATOM 5899 O O . PHE D 1 60 ? 213.445 169.960 186.114 1.00 66.17 60 PHE D O 1
ATOM 5907 N N . ALA D 1 61 ? 212.912 172.113 186.545 1.00 62.91 61 ALA D N 1
ATOM 5908 C CA . ALA D 1 61 ? 211.749 171.811 187.379 1.00 61.99 61 ALA D CA 1
ATOM 5909 C C . ALA D 1 61 ? 210.502 172.398 186.732 1.00 64.61 61 ALA D C 1
ATOM 5910 O O . ALA D 1 61 ? 210.230 173.602 186.886 1.00 69.64 61 ALA D O 1
ATOM 5912 N N . PRO D 1 62 ? 209.713 171.605 186.004 1.00 65.88 62 PRO D N 1
ATOM 5913 C CA . PRO D 1 62 ? 208.511 172.156 185.357 1.00 65.31 62 PRO D CA 1
ATOM 5914 C C . PRO D 1 62 ? 207.445 172.491 186.390 1.00 65.65 62 PRO D C 1
ATOM 5915 O O . PRO D 1 62 ? 206.991 171.621 187.137 1.00 67.19 62 PRO D O 1
ATOM 5919 N N . ALA D 1 63 ? 207.046 173.760 186.431 1.00 62.76 63 ALA D N 1
ATOM 5920 C CA . ALA D 1 63 ? 206.041 174.207 187.383 1.00 62.47 63 ALA D CA 1
ATOM 5921 C C . ALA D 1 63 ? 205.421 175.502 186.883 1.00 61.24 63 ALA D C 1
ATOM 5922 O O . ALA D 1 63 ? 205.982 176.194 186.030 1.00 65.37 63 ALA D O 1
ATOM 5924 N N . ASP D 1 64 ? 204.251 175.817 187.432 1.00 69.05 64 ASP D N 1
ATOM 5925 C CA . ASP D 1 64 ? 203.535 177.053 187.140 1.00 68.32 64 ASP D CA 1
ATOM 5926 C C . ASP D 1 64 ? 203.616 177.957 188.363 1.00 66.92 64 ASP D C 1
ATOM 5927 O O . ASP D 1 64 ? 203.250 177.545 189.469 1.00 68.63 64 ASP D O 1
ATOM 5932 N N . VAL D 1 65 ? 204.094 179.186 188.160 1.00 57.60 65 VAL D N 1
ATOM 5933 C CA . VAL D 1 65 ? 204.286 180.101 189.281 1.00 56.81 65 VAL D CA 1
ATOM 5934 C C . VAL D 1 65 ? 202.954 180.469 189.920 1.00 60.37 65 VAL D C 1
ATOM 5935 O O . VAL D 1 65 ? 202.871 180.641 191.142 1.00 60.58 65 VAL D O 1
ATOM 5939 N N . THR D 1 66 ? 201.896 180.600 189.119 1.00 59.11 66 THR D N 1
ATOM 5940 C CA . THR D 1 66 ? 200.605 181.039 189.636 1.00 60.51 66 THR D CA 1
ATOM 5941 C C . THR D 1 66 ? 199.939 180.004 190.534 1.00 64.45 66 THR D C 1
ATOM 5942 O O . THR D 1 66 ? 198.953 180.338 191.201 1.00 68.32 66 THR D O 1
ATOM 5946 N N . SER D 1 67 ? 200.440 178.772 190.571 1.00 62.16 67 SER D N 1
ATOM 5947 C CA . SER D 1 67 ? 199.833 177.694 191.339 1.00 62.66 67 SER D CA 1
ATOM 5948 C C . SER D 1 67 ? 200.767 177.278 192.466 1.00 63.05 67 SER D C 1
ATOM 5949 O O . SER D 1 67 ? 201.965 177.075 192.244 1.00 67.72 67 SER D O 1
ATOM 5952 N N . GLU D 1 68 ? 200.211 177.152 193.673 1.00 59.91 68 GLU D N 1
ATOM 5953 C CA . GLU D 1 68 ? 201.019 176.791 194.834 1.00 55.53 68 GLU D CA 1
ATOM 5954 C C . GLU D 1 68 ? 201.592 175.385 194.703 1.00 57.75 68 GLU D C 1
ATOM 5955 O O . GLU D 1 68 ? 202.754 175.148 195.055 1.00 63.29 68 GLU D O 1
ATOM 5961 N N . LYS D 1 69 ? 200.794 174.438 194.206 1.00 64.49 69 LYS D N 1
ATOM 5962 C CA . LYS D 1 69 ? 201.210 173.039 194.210 1.00 63.48 69 LYS D CA 1
ATOM 5963 C C . LYS D 1 69 ? 202.467 172.832 193.373 1.00 64.04 69 LYS D C 1
ATOM 5964 O O . LYS D 1 69 ? 203.431 172.203 193.825 1.00 66.74 69 LYS D O 1
ATOM 5970 N N . ASP D 1 70 ? 202.479 173.357 192.146 1.00 67.20 70 ASP D N 1
ATOM 5971 C CA . ASP D 1 70 ? 203.613 173.120 191.258 1.00 64.12 70 ASP D CA 1
ATOM 5972 C C . ASP D 1 70 ? 204.888 173.760 191.795 1.00 62.78 70 ASP D C 1
ATOM 5973 O O . ASP D 1 70 ? 205.968 173.163 191.714 1.00 68.03 70 ASP D O 1
ATOM 5978 N N . VAL D 1 71 ? 204.789 174.972 192.343 1.00 54.92 71 VAL D N 1
ATOM 5979 C CA . VAL D 1 71 ? 205.975 175.631 192.884 1.00 55.49 71 VAL D CA 1
ATOM 5980 C C . VAL D 1 71 ? 206.552 174.819 194.035 1.00 58.29 71 VAL D C 1
ATOM 5981 O O . VAL D 1 71 ? 207.775 174.693 194.174 1.00 67.89 71 VAL D O 1
ATOM 5985 N N . GLN D 1 72 ? 205.685 174.257 194.880 1.00 53.29 72 GLN D N 1
ATOM 5986 C CA . GLN D 1 72 ? 206.165 173.442 195.991 1.00 58.52 72 GLN D CA 1
ATOM 5987 C C . GLN D 1 72 ? 206.921 172.218 195.490 1.00 60.65 72 GLN D C 1
ATOM 5988 O O . GLN D 1 72 ? 207.977 171.868 196.028 1.00 62.67 72 GLN D O 1
ATOM 5994 N N . THR D 1 73 ? 206.395 171.552 194.459 1.00 61.83 73 THR D N 1
ATOM 5995 C CA . THR D 1 73 ? 207.096 170.403 193.893 1.00 59.88 73 THR D CA 1
ATOM 5996 C C . THR D 1 73 ? 208.433 170.818 193.295 1.00 63.93 73 THR D C 1
ATOM 5997 O O . THR D 1 73 ? 209.438 170.113 193.451 1.00 68.63 73 THR D O 1
ATOM 6001 N N . ALA D 1 74 ? 208.467 171.959 192.602 1.00 60.60 74 ALA D N 1
ATOM 6002 C CA . ALA D 1 74 ? 209.723 172.439 192.037 1.00 56.11 74 ALA D CA 1
ATOM 6003 C C . ALA D 1 74 ? 210.742 172.725 193.131 1.00 59.89 74 ALA D C 1
ATOM 6004 O O . ALA D 1 74 ? 211.922 172.380 192.998 1.00 66.73 74 ALA D O 1
ATOM 6006 N N . LEU D 1 75 ? 210.306 173.357 194.223 1.00 56.56 75 LEU D N 1
ATOM 6007 C CA . LEU D 1 75 ? 211.209 173.597 195.344 1.00 56.55 75 LEU D CA 1
ATOM 6008 C C . LEU D 1 75 ? 211.680 172.284 195.955 1.00 61.13 75 LEU D C 1
ATOM 6009 O O . LEU D 1 75 ? 212.849 172.151 196.335 1.00 67.03 75 LEU D O 1
ATOM 6014 N N . ALA D 1 76 ? 210.782 171.301 196.057 1.00 63.80 76 ALA D N 1
ATOM 6015 C CA . ALA D 1 76 ? 211.173 169.998 196.582 1.00 60.11 76 ALA D CA 1
ATOM 6016 C C . ALA D 1 76 ? 212.223 169.344 195.693 1.00 58.77 76 ALA D C 1
ATOM 6017 O O . ALA D 1 76 ? 213.164 168.714 196.190 1.00 63.47 76 ALA D O 1
ATOM 6019 N N . LEU D 1 77 ? 212.076 169.479 194.373 1.00 55.43 77 LEU D N 1
ATOM 6020 C CA . LEU D 1 77 ? 213.074 168.928 193.463 1.00 60.29 77 LEU D CA 1
ATOM 6021 C C . LEU D 1 77 ? 214.437 169.566 193.695 1.00 62.37 77 LEU D C 1
ATOM 6022 O O . LEU D 1 77 ? 215.462 168.874 193.706 1.00 69.94 77 LEU D O 1
ATOM 6027 N N . ALA D 1 78 ? 214.470 170.887 193.882 1.00 61.45 78 ALA D N 1
ATOM 6028 C CA . ALA D 1 78 ? 215.734 171.558 194.166 1.00 61.64 78 ALA D CA 1
ATOM 6029 C C . ALA D 1 78 ? 216.327 171.073 195.482 1.00 60.49 78 ALA D C 1
ATOM 6030 O O . ALA D 1 78 ? 217.540 170.852 195.582 1.00 66.00 78 ALA D O 1
ATOM 6032 N N . LYS D 1 79 ? 215.487 170.901 196.505 1.00 63.14 79 LYS D N 1
ATOM 6033 C CA . LYS D 1 79 ? 215.979 170.416 197.789 1.00 67.08 79 LYS D CA 1
ATOM 6034 C C . LYS D 1 79 ? 216.568 169.017 197.658 1.00 64.30 79 LYS D C 1
ATOM 6035 O O . LYS D 1 79 ? 217.642 168.734 198.202 1.00 66.76 79 LYS D O 1
ATOM 6041 N N . GLY D 1 80 ? 215.882 168.128 196.940 1.00 65.60 80 GLY D N 1
ATOM 6042 C CA . GLY D 1 80 ? 216.395 166.779 196.776 1.00 64.87 80 GLY D CA 1
ATOM 6043 C C . GLY D 1 80 ? 217.672 166.731 195.960 1.00 66.38 80 GLY D C 1
ATOM 6044 O O . GLY D 1 80 ? 218.601 165.988 196.288 1.00 66.98 80 GLY D O 1
ATOM 6045 N N . LYS D 1 81 ? 217.739 167.521 194.888 1.00 67.54 81 LYS D N 1
ATOM 6046 C CA . LYS D 1 81 ? 218.890 167.459 193.993 1.00 61.09 81 LYS D CA 1
ATOM 6047 C C . LYS D 1 81 ? 220.127 168.082 194.631 1.00 66.12 81 LYS D C 1
ATOM 6048 O O . LYS D 1 81 ? 221.224 167.517 194.560 1.00 66.73 81 LYS D O 1
ATOM 6054 N N . PHE D 1 82 ? 219.970 169.249 195.263 1.00 68.46 82 PHE D N 1
ATOM 6055 C CA . PHE D 1 82 ? 221.104 170.002 195.781 1.00 62.13 82 PHE D CA 1
ATOM 6056 C C . PHE D 1 82 ? 221.138 170.111 197.298 1.00 59.26 82 PHE D C 1
ATOM 6057 O O . PHE D 1 82 ? 222.219 170.320 197.857 1.00 67.51 82 PHE D O 1
ATOM 6065 N N . GLY D 1 83 ? 219.999 169.981 197.976 1.00 57.43 83 GLY D N 1
ATOM 6066 C CA . GLY D 1 83 ? 219.945 170.000 199.419 1.00 65.31 83 GLY D CA 1
ATOM 6067 C C . GLY D 1 83 ? 219.581 171.339 200.026 1.00 65.72 83 GLY D C 1
ATOM 6068 O O . GLY D 1 83 ? 219.180 171.380 201.195 1.00 70.45 83 GLY D O 1
ATOM 6069 N N . ARG D 1 84 ? 219.705 172.429 199.274 1.00 60.44 84 ARG D N 1
ATOM 6070 C CA . ARG D 1 84 ? 219.413 173.748 199.816 1.00 58.59 84 ARG D CA 1
ATOM 6071 C C . ARG D 1 84 ? 219.125 174.710 198.675 1.00 63.62 84 ARG D C 1
ATOM 6072 O O . ARG D 1 84 ? 219.455 174.448 197.515 1.00 70.36 84 ARG D O 1
ATOM 6080 N N . VAL D 1 85 ? 218.501 175.832 199.027 1.00 56.94 85 VAL D N 1
ATOM 6081 C CA . VAL D 1 85 ? 218.231 176.926 198.102 1.00 51.90 85 VAL D CA 1
ATOM 6082 C C . VAL D 1 85 ? 218.834 178.192 198.692 1.00 54.50 85 VAL D C 1
ATOM 6083 O O . VAL D 1 85 ? 218.541 178.547 199.840 1.00 67.38 85 VAL D O 1
ATOM 6087 N N . ASP D 1 86 ? 219.676 178.867 197.911 1.00 53.35 86 ASP D N 1
ATOM 6088 C CA . ASP D 1 86 ? 220.375 180.060 198.370 1.00 50.00 86 ASP D CA 1
ATOM 6089 C C . ASP D 1 86 ? 219.947 181.333 197.660 1.00 56.53 86 ASP D C 1
ATOM 6090 O O . ASP D 1 86 ? 220.025 182.409 198.255 1.00 64.53 86 ASP D O 1
ATOM 6095 N N . VAL D 1 87 ? 219.502 181.241 196.410 1.00 49.07 87 VAL D N 1
ATOM 6096 C CA . VAL D 1 87 ? 219.124 182.408 195.622 1.00 41.27 87 VAL D CA 1
ATOM 6097 C C . VAL D 1 87 ? 217.820 182.109 194.899 1.00 49.25 87 VAL D C 1
ATOM 6098 O O . VAL D 1 87 ? 217.617 181.000 194.393 1.00 59.15 87 VAL D O 1
ATOM 6102 N N . ALA D 1 88 ? 216.932 183.100 194.857 1.00 46.66 88 ALA D N 1
ATOM 6103 C CA . ALA D 1 88 ? 215.682 183.011 194.113 1.00 42.25 88 ALA D CA 1
ATOM 6104 C C . ALA D 1 88 ? 215.609 184.195 193.163 1.00 49.55 88 ALA D C 1
ATOM 6105 O O . ALA D 1 88 ? 215.647 185.349 193.603 1.00 64.58 88 ALA D O 1
ATOM 6107 N N . VAL D 1 89 ? 215.505 183.911 191.868 1.00 49.02 89 VAL D N 1
ATOM 6108 C CA . VAL D 1 89 ? 215.432 184.936 190.832 1.00 45.20 89 VAL D CA 1
ATOM 6109 C C . VAL D 1 89 ? 214.086 184.797 190.138 1.00 52.36 89 VAL D C 1
ATOM 6110 O O . VAL D 1 89 ? 213.756 183.723 189.619 1.00 61.63 89 VAL D O 1
ATOM 6114 N N . ASN D 1 90 ? 213.311 185.879 190.128 1.00 59.23 90 ASN D N 1
ATOM 6115 C CA . ASN D 1 90 ? 211.986 185.897 189.521 1.00 51.88 90 ASN D CA 1
ATOM 6116 C C . ASN D 1 90 ? 212.076 186.617 188.181 1.00 49.87 90 ASN D C 1
ATOM 6117 O O . ASN D 1 90 ? 212.279 187.834 188.136 1.00 61.13 90 ASN D O 1
ATOM 6122 N N . CYS D 1 91 ? 211.923 185.862 187.091 1.00 63.39 91 CYS D N 1
ATOM 6123 C CA . CYS D 1 91 ? 211.958 186.423 185.750 1.00 62.34 91 CYS D CA 1
ATOM 6124 C C . CYS D 1 91 ? 210.740 186.053 184.916 1.00 68.72 91 CYS D C 1
ATOM 6125 O O . CYS D 1 91 ? 210.559 186.621 183.833 1.00 74.72 91 CYS D O 1
ATOM 6128 N N . ALA D 1 92 ? 209.906 185.127 185.380 1.00 60.17 92 ALA D N 1
ATOM 6129 C CA . ALA D 1 92 ? 208.717 184.749 184.631 1.00 60.95 92 ALA D CA 1
ATOM 6130 C C . ALA D 1 92 ? 207.729 185.907 184.581 1.00 56.37 92 ALA D C 1
ATOM 6131 O O . ALA D 1 92 ? 207.529 186.619 185.568 1.00 61.37 92 ALA D O 1
ATOM 6133 N N . GLY D 1 93 ? 207.112 186.093 183.422 1.00 51.81 93 GLY D N 1
ATOM 6134 C CA . GLY D 1 93 ? 206.137 187.152 183.262 1.00 49.79 93 GLY D CA 1
ATOM 6135 C C . GLY D 1 93 ? 205.633 187.196 181.837 1.00 56.66 93 GLY D C 1
ATOM 6136 O O . GLY D 1 93 ? 206.251 186.650 180.916 1.00 62.81 93 GLY D O 1
ATOM 6137 N N . ILE D 1 94 ? 204.490 187.862 181.673 1.00 62.56 94 ILE D N 1
ATOM 6138 C CA . ILE D 1 94 ? 203.855 188.036 180.375 1.00 59.75 94 ILE D CA 1
ATOM 6139 C C . ILE D 1 94 ? 203.452 189.496 180.226 1.00 66.78 94 ILE D C 1
ATOM 6140 O O . ILE D 1 94 ? 203.338 190.238 181.204 1.00 74.47 94 ILE D O 1
ATOM 6145 N N . ALA D 1 95 ? 203.237 189.904 178.977 1.00 75.87 95 ALA D N 1
ATOM 6146 C CA . ALA D 1 95 ? 202.885 191.277 178.653 1.00 73.45 95 ALA D CA 1
ATOM 6147 C C . ALA D 1 95 ? 201.656 191.299 177.756 1.00 73.19 95 ALA D C 1
ATOM 6148 O O . ALA D 1 95 ? 201.464 190.418 176.915 1.00 72.52 95 ALA D O 1
ATOM 6150 N N . VAL D 1 96 ? 200.825 192.320 177.950 1.00 76.37 96 VAL D N 1
ATOM 6151 C CA . VAL D 1 96 ? 199.623 192.533 177.154 1.00 76.84 96 VAL D CA 1
ATOM 6152 C C . VAL D 1 96 ? 199.622 193.979 176.682 1.00 79.84 96 VAL D C 1
ATOM 6153 O O . VAL D 1 96 ? 199.812 194.898 177.487 1.00 80.37 96 VAL D O 1
ATOM 6157 N N . ALA D 1 97 ? 199.409 194.179 175.386 1.00 74.23 97 ALA D N 1
ATOM 6158 C CA . ALA D 1 97 ? 199.384 195.506 174.775 1.00 73.35 97 ALA D CA 1
ATOM 6159 C C . ALA D 1 97 ? 197.939 195.815 174.388 1.00 68.95 97 ALA D C 1
ATOM 6160 O O . ALA D 1 97 ? 197.497 195.505 173.281 1.00 72.77 97 ALA D O 1
ATOM 6162 N N . SER D 1 98 ? 197.206 196.430 175.313 1.00 67.67 98 SER D N 1
ATOM 6163 C CA . SER D 1 98 ? 195.818 196.805 175.084 1.00 69.51 98 SER D CA 1
ATOM 6164 C C . SER D 1 98 ? 195.536 198.116 175.800 1.00 65.95 98 SER D C 1
ATOM 6165 O O . SER D 1 98 ? 195.852 198.259 176.984 1.00 71.57 98 SER D O 1
ATOM 6168 N N . LYS D 1 99 ? 194.944 199.065 175.082 1.00 62.28 99 LYS D N 1
ATOM 6169 C CA . LYS D 1 99 ? 194.626 200.357 175.670 1.00 64.42 99 LYS D CA 1
ATOM 6170 C C . LYS D 1 99 ? 193.483 200.226 176.669 1.00 66.25 99 LYS D C 1
ATOM 6171 O O . LYS D 1 99 ? 192.646 199.324 176.579 1.00 67.08 99 LYS D O 1
ATOM 6177 N N . THR D 1 100 ? 193.456 201.147 177.635 1.00 65.04 100 THR D N 1
ATOM 6178 C CA . THR D 1 100 ? 192.406 201.123 178.648 1.00 58.55 100 THR D CA 1
ATOM 6179 C C . THR D 1 100 ? 191.031 201.278 178.013 1.00 63.24 100 THR D C 1
ATOM 6180 O O . THR D 1 100 ? 190.090 200.556 178.364 1.00 67.25 100 THR D O 1
ATOM 6184 N N . TYR D 1 101 ? 190.919 202.207 177.064 1.00 71.01 101 TYR D N 1
ATOM 6185 C CA . TYR D 1 101 ? 189.636 202.391 176.335 1.00 69.48 101 TYR D CA 1
ATOM 6186 C C . TYR D 1 101 ? 189.907 203.229 175.098 1.00 69.77 101 TYR D C 1
ATOM 6187 O O . TYR D 1 101 ? 190.435 204.351 175.227 1.00 65.26 101 TYR D O 1
ATOM 6196 N N . ASN D 1 102 ? 189.575 202.693 173.923 1.00 75.70 102 ASN D N 1
ATOM 6197 C CA . ASN D 1 102 ? 189.734 203.488 172.678 1.00 73.35 102 ASN D CA 1
ATOM 6198 C C . ASN D 1 102 ? 188.358 204.033 172.298 1.00 74.68 102 ASN D C 1
ATOM 6199 O O . ASN D 1 102 ? 187.486 203.226 171.925 1.00 76.02 102 ASN D O 1
ATOM 6204 N N . LEU D 1 103 ? 188.185 205.353 172.379 1.00 74.03 103 LEU D N 1
ATOM 6205 C CA . LEU D 1 103 ? 186.868 205.967 172.081 1.00 74.71 103 LEU D CA 1
ATOM 6206 C C . LEU D 1 103 ? 186.617 205.844 170.578 1.00 77.46 103 LEU D C 1
ATOM 6207 O O . LEU D 1 103 ? 185.453 205.622 170.182 1.00 78.77 103 LEU D O 1
ATOM 6212 N N . LYS D 1 104 ? 187.676 205.962 169.777 1.00 76.75 104 LYS D N 1
ATOM 6213 C CA . LYS D 1 104 ? 187.472 205.940 168.332 1.00 76.99 104 LYS D CA 1
ATOM 6214 C C . LYS D 1 104 ? 186.917 204.594 167.881 1.00 80.54 104 LYS D C 1
ATOM 6215 O O . LYS D 1 104 ? 185.980 204.534 167.077 1.00 85.67 104 LYS D O 1
ATOM 6221 N N . LYS D 1 105 ? 187.482 203.501 168.392 1.00 77.95 105 LYS D N 1
ATOM 6222 C CA . LYS D 1 105 ? 187.014 202.163 168.059 1.00 76.25 105 LYS D CA 1
ATOM 6223 C C . LYS D 1 105 ? 185.945 201.650 169.014 1.00 76.81 105 LYS D C 1
ATOM 6224 O O . LYS D 1 105 ? 185.361 200.593 168.751 1.00 79.36 105 LYS D O 1
ATOM 6230 N N . GLY D 1 106 ? 185.675 202.361 170.104 1.00 76.43 106 GLY D N 1
ATOM 6231 C CA . GLY D 1 106 ? 184.730 201.863 171.091 1.00 75.70 106 GLY D CA 1
ATOM 6232 C C . GLY D 1 106 ? 185.172 200.561 171.720 1.00 75.16 106 GLY D C 1
ATOM 6233 O O . GLY D 1 106 ? 184.337 199.691 171.999 1.00 73.39 106 GLY D O 1
ATOM 6234 N N . GLN D 1 107 ? 186.473 200.407 171.953 1.00 80.95 107 GLN D N 1
ATOM 6235 C CA . GLN D 1 107 ? 187.046 199.190 172.509 1.00 79.68 107 GLN D CA 1
ATOM 6236 C C . GLN D 1 107 ? 187.427 199.429 173.963 1.00 78.16 107 GLN D C 1
ATOM 6237 O O . GLN D 1 107 ? 188.103 200.414 174.278 1.00 73.66 107 GLN D O 1
ATOM 6243 N N . THR D 1 108 ? 186.993 198.530 174.840 1.00 74.24 108 THR D N 1
ATOM 6244 C CA . THR D 1 108 ? 187.264 198.616 176.268 1.00 70.12 108 THR D CA 1
ATOM 6245 C C . THR D 1 108 ? 188.209 197.492 176.669 1.00 70.33 108 THR D C 1
ATOM 6246 O O . THR D 1 108 ? 188.030 196.345 176.245 1.00 74.20 108 THR D O 1
ATOM 6250 N N . HIS D 1 109 ? 189.212 197.825 177.477 1.00 63.11 109 HIS D N 1
ATOM 6251 C CA . HIS D 1 109 ? 190.154 196.821 177.951 1.00 62.86 109 HIS D CA 1
ATOM 6252 C C . HIS D 1 109 ? 189.411 195.710 178.680 1.00 62.90 109 HIS D C 1
ATOM 6253 O O . HIS D 1 109 ? 188.544 195.971 179.519 1.00 67.08 109 HIS D O 1
ATOM 6260 N N . THR D 1 110 ? 189.749 194.466 178.354 1.00 59.10 110 THR D N 1
ATOM 6261 C CA . THR D 1 110 ? 189.092 193.321 178.964 1.00 64.32 110 THR D CA 1
ATOM 6262 C C . THR D 1 110 ? 189.689 193.032 180.334 1.00 66.86 110 THR D C 1
ATOM 6263 O O . THR D 1 110 ? 190.909 193.055 180.516 1.00 65.16 110 THR D O 1
ATOM 6267 N N . LEU D 1 111 ? 188.813 192.759 181.303 1.00 70.59 111 LEU D N 1
ATOM 6268 C CA . LEU D 1 111 ? 189.264 192.441 182.652 1.00 60.40 111 LEU D CA 1
ATOM 6269 C C . LEU D 1 111 ? 190.002 191.112 182.716 1.00 64.96 111 LEU D C 1
ATOM 6270 O O . LEU D 1 111 ? 190.752 190.879 183.670 1.00 68.37 111 LEU D O 1
ATOM 6275 N N . GLU D 1 112 ? 189.808 190.237 181.726 1.00 75.56 112 GLU D N 1
ATOM 6276 C CA . GLU D 1 112 ? 190.486 188.945 181.741 1.00 72.97 112 GLU D CA 1
ATOM 6277 C C . GLU D 1 112 ? 191.967 189.144 181.443 1.00 75.92 112 GLU D C 1
ATOM 6278 O O . GLU D 1 112 ? 192.824 188.529 182.090 1.00 79.75 112 GLU D O 1
ATOM 6284 N N . ASP D 1 113 ? 192.290 189.997 180.469 1.00 68.94 113 ASP D N 1
ATOM 6285 C CA . ASP D 1 113 ? 193.692 190.271 180.168 1.00 71.07 113 ASP D CA 1
ATOM 6286 C C . ASP D 1 113 ? 194.399 190.874 181.377 1.00 69.39 113 ASP D C 1
ATOM 6287 O O . ASP D 1 113 ? 195.513 190.467 181.726 1.00 76.35 113 ASP D O 1
ATOM 6292 N N . PHE D 1 114 ? 193.760 191.846 182.031 1.00 62.83 114 PHE D N 1
ATOM 6293 C CA . PHE D 1 114 ? 194.350 192.440 183.225 1.00 57.97 114 PHE D CA 1
ATOM 6294 C C . PHE D 1 114 ? 194.583 191.436 184.346 1.00 53.09 114 PHE D C 1
ATOM 6295 O O . PHE D 1 114 ? 195.634 191.453 184.997 1.00 64.48 114 PHE D O 1
ATOM 6303 N N . GLN D 1 115 ? 193.613 190.551 184.586 1.00 55.90 115 GLN D N 1
ATOM 6304 C CA . GLN D 1 115 ? 193.780 189.539 185.622 1.00 62.38 115 GLN D CA 1
ATOM 6305 C C . GLN D 1 115 ? 194.908 188.575 185.278 1.00 65.23 115 GLN D C 1
ATOM 6306 O O . GLN D 1 115 ? 195.699 188.198 186.151 1.00 72.18 115 GLN D O 1
ATOM 6312 N N . ARG D 1 116 ? 195.000 188.164 184.011 1.00 63.95 116 ARG D N 1
ATOM 6313 C CA . ARG D 1 116 ? 196.037 187.216 183.617 1.00 62.29 116 ARG D CA 1
ATOM 6314 C C . ARG D 1 116 ? 197.428 187.803 183.819 1.00 64.47 116 ARG D C 1
ATOM 6315 O O . ARG D 1 116 ? 198.335 187.117 184.304 1.00 71.76 116 ARG D O 1
ATOM 6323 N N . VAL D 1 117 ? 197.618 189.071 183.450 1.00 66.02 117 VAL D N 1
ATOM 6324 C CA . VAL D 1 117 ? 198.918 189.710 183.638 1.00 56.62 117 VAL D CA 1
ATOM 6325 C C . VAL D 1 117 ? 199.260 189.788 185.120 1.00 56.84 117 VAL D C 1
ATOM 6326 O O . VAL D 1 117 ? 200.397 189.518 185.526 1.00 64.24 117 VAL D O 1
ATOM 6330 N N . LEU D 1 118 ? 198.285 190.163 185.951 1.00 59.14 118 LEU D N 1
ATOM 6331 C CA . LEU D 1 118 ? 198.525 190.228 187.388 1.00 52.78 118 LEU D CA 1
ATOM 6332 C C . LEU D 1 118 ? 198.845 188.851 187.955 1.00 55.81 118 LEU D C 1
ATOM 6333 O O . LEU D 1 118 ? 199.707 188.717 188.832 1.00 68.94 118 LEU D O 1
ATOM 6338 N N . ASP D 1 119 ? 198.158 187.815 187.468 1.00 53.11 119 ASP D N 1
ATOM 6339 C CA . ASP D 1 119 ? 198.327 186.482 188.036 1.00 50.52 119 ASP D CA 1
ATOM 6340 C C . ASP D 1 119 ? 199.761 185.990 187.887 1.00 56.23 119 ASP D C 1
ATOM 6341 O O . ASP D 1 119 ? 200.329 185.417 188.824 1.00 65.47 119 ASP D O 1
ATOM 6346 N N . VAL D 1 120 ? 200.363 186.201 186.721 1.00 52.09 120 VAL D N 1
ATOM 6347 C CA . VAL D 1 120 ? 201.701 185.683 186.450 1.00 51.03 120 VAL D CA 1
ATOM 6348 C C . VAL D 1 120 ? 202.778 186.650 186.922 1.00 50.33 120 VAL D C 1
ATOM 6349 O O . VAL D 1 120 ? 203.703 186.263 187.640 1.00 51.54 120 VAL D O 1
ATOM 6353 N N . ASN D 1 121 ? 202.679 187.920 186.527 1.00 58.04 121 ASN D N 1
ATOM 6354 C CA . ASN D 1 121 ? 203.738 188.874 186.836 1.00 55.69 121 ASN D CA 1
ATOM 6355 C C . ASN D 1 121 ? 203.778 189.199 188.325 1.00 54.05 121 ASN D C 1
ATOM 6356 O O . ASN D 1 121 ? 204.849 189.188 188.942 1.00 57.84 121 ASN D O 1
ATOM 6361 N N . LEU D 1 122 ? 202.621 189.485 188.922 1.00 46.99 122 LEU D N 1
ATOM 6362 C CA . LEU D 1 122 ? 202.558 189.959 190.302 1.00 42.69 122 LEU D CA 1
ATOM 6363 C C . LEU D 1 122 ? 202.226 188.840 191.283 1.00 54.88 122 LEU D C 1
ATOM 6364 O O . LEU D 1 122 ? 202.998 188.575 192.209 1.00 67.24 122 LEU D O 1
ATOM 6369 N N . MET D 1 123 ? 201.083 188.174 191.099 1.00 61.59 123 MET D N 1
ATOM 6370 C CA . MET D 1 123 ? 200.706 187.104 192.017 1.00 54.63 123 MET D CA 1
ATOM 6371 C C . MET D 1 123 ? 201.694 185.948 191.947 1.00 51.99 123 MET D C 1
ATOM 6372 O O . MET D 1 123 ? 202.066 185.375 192.978 1.00 62.80 123 MET D O 1
ATOM 6377 N N . GLY D 1 124 ? 202.129 185.588 190.739 1.00 42.96 124 GLY D N 1
ATOM 6378 C CA . GLY D 1 124 ? 203.110 184.524 190.609 1.00 42.84 124 GLY D CA 1
ATOM 6379 C C . GLY D 1 124 ? 204.416 184.853 191.305 1.00 41.91 124 GLY D C 1
ATOM 6380 O O . GLY D 1 124 ? 205.031 183.990 191.935 1.00 54.50 124 GLY D O 1
ATOM 6381 N N . THR D 1 125 ? 204.859 186.108 191.201 1.00 48.42 125 THR D N 1
ATOM 6382 C CA . THR D 1 125 ? 206.101 186.509 191.852 1.00 46.94 125 THR D CA 1
ATOM 6383 C C . THR D 1 125 ? 206.002 186.357 193.365 1.00 45.19 125 THR D C 1
ATOM 6384 O O . THR D 1 125 ? 206.926 185.845 194.007 1.00 52.10 125 THR D O 1
ATOM 6388 N N . PHE D 1 126 ? 204.886 186.792 193.953 1.00 44.17 126 PHE D N 1
ATOM 6389 C CA . PHE D 1 126 ? 204.713 186.655 195.395 1.00 39.69 126 PHE D CA 1
ATOM 6390 C C . PHE D 1 126 ? 204.600 185.195 195.810 1.00 42.99 126 PHE D C 1
ATOM 6391 O O . PHE D 1 126 ? 205.082 184.819 196.884 1.00 55.99 126 PHE D O 1
ATOM 6399 N N . ASN D 1 127 ? 203.969 184.361 194.980 1.00 42.04 127 ASN D N 1
ATOM 6400 C CA . ASN D 1 127 ? 203.839 182.947 195.317 1.00 42.53 127 ASN D CA 1
ATOM 6401 C C . ASN D 1 127 ? 205.205 182.289 195.453 1.00 50.14 127 ASN D C 1
ATOM 6402 O O . ASN D 1 127 ? 205.440 181.513 196.387 1.00 61.06 127 ASN D O 1
ATOM 6407 N N . VAL D 1 128 ? 206.121 182.584 194.529 1.00 49.96 128 VAL D N 1
ATOM 6408 C CA . VAL D 1 128 ? 207.471 182.041 194.628 1.00 45.75 128 VAL D CA 1
ATOM 6409 C C . VAL D 1 128 ? 208.175 182.588 195.862 1.00 45.08 128 VAL D C 1
ATOM 6410 O O . VAL D 1 128 ? 208.850 181.848 196.587 1.00 52.37 128 VAL D O 1
ATOM 6414 N N . ILE D 1 129 ? 208.028 183.889 196.124 1.00 53.77 129 ILE D N 1
ATOM 6415 C CA . ILE D 1 129 ? 208.741 184.514 197.235 1.00 47.15 129 ILE D CA 1
ATOM 6416 C C . ILE D 1 129 ? 208.346 183.864 198.554 1.00 44.49 129 ILE D C 1
ATOM 6417 O O . ILE D 1 129 ? 209.202 183.471 199.355 1.00 63.30 129 ILE D O 1
ATOM 6422 N N . ARG D 1 130 ? 207.041 183.744 198.803 1.00 43.43 130 ARG D N 1
ATOM 6423 C CA . ARG D 1 130 ? 206.586 183.185 200.071 1.00 48.46 130 ARG D CA 1
ATOM 6424 C C . ARG D 1 130 ? 206.964 181.714 200.208 1.00 52.00 130 ARG D C 1
ATOM 6425 O O . ARG D 1 130 ? 207.355 181.278 201.296 1.00 52.70 130 ARG D O 1
ATOM 6433 N N . LEU D 1 131 ? 206.854 180.938 199.128 1.00 53.54 131 LEU D N 1
ATOM 6434 C CA . LEU D 1 131 ? 207.203 179.523 199.194 1.00 51.35 131 LEU D CA 1
ATOM 6435 C C . LEU D 1 131 ? 208.711 179.321 199.263 1.00 56.14 131 LEU D C 1
ATOM 6436 O O . LEU D 1 131 ? 209.196 178.516 200.067 1.00 58.64 131 LEU D O 1
ATOM 6441 N N . VAL D 1 132 ? 209.467 180.039 198.431 1.00 60.65 132 VAL D N 1
ATOM 6442 C CA . VAL D 1 132 ? 210.917 179.883 198.431 1.00 54.41 132 VAL D CA 1
ATOM 6443 C C . VAL D 1 132 ? 211.518 180.421 199.722 1.00 51.12 132 VAL D C 1
ATOM 6444 O O . VAL D 1 132 ? 212.582 179.965 200.157 1.00 61.44 132 VAL D O 1
ATOM 6448 N N . ALA D 1 133 ? 210.859 181.394 200.356 1.00 45.11 133 ALA D N 1
ATOM 6449 C CA . ALA D 1 133 ? 211.369 181.931 201.613 1.00 35.11 133 ALA D CA 1
ATOM 6450 C C . ALA D 1 133 ? 211.442 180.847 202.680 1.00 51.70 133 ALA D C 1
ATOM 6451 O O . ALA D 1 133 ? 212.399 180.799 203.462 1.00 68.44 133 ALA D O 1
ATOM 6453 N N . GLY D 1 134 ? 210.439 179.970 202.731 1.00 55.07 134 GLY D N 1
ATOM 6454 C CA . GLY D 1 134 ? 210.473 178.884 203.695 1.00 51.77 134 GLY D CA 1
ATOM 6455 C C . GLY D 1 134 ? 211.665 177.968 203.497 1.00 54.90 134 GLY D C 1
ATOM 6456 O O . GLY D 1 134 ? 212.276 177.510 204.465 1.00 58.93 134 GLY D O 1
ATOM 6457 N N . GLU D 1 135 ? 212.012 177.688 202.239 1.00 56.13 135 GLU D N 1
ATOM 6458 C CA . GLU D 1 135 ? 213.175 176.849 201.967 1.00 55.42 135 GLU D CA 1
ATOM 6459 C C . GLU D 1 135 ? 214.455 177.500 202.475 1.00 63.31 135 GLU D C 1
ATOM 6460 O O . GLU D 1 135 ? 215.305 176.828 203.070 1.00 68.60 135 GLU D O 1
ATOM 6466 N N . MET D 1 136 ? 214.612 178.807 202.252 1.00 51.56 136 MET D N 1
ATOM 6467 C CA . MET D 1 136 ? 215.783 179.509 202.760 1.00 48.16 136 MET D CA 1
ATOM 6468 C C . MET D 1 136 ? 215.746 179.670 204.273 1.00 52.27 136 MET D C 1
ATOM 6469 O O . MET D 1 136 ? 216.805 179.818 204.892 1.00 66.74 136 MET D O 1
ATOM 6474 N N . GLY D 1 137 ? 214.559 179.646 204.880 1.00 47.99 137 GLY D N 1
ATOM 6475 C CA . GLY D 1 137 ? 214.473 179.711 206.327 1.00 55.59 137 GLY D CA 1
ATOM 6476 C C . GLY D 1 137 ? 215.162 178.558 207.023 1.00 62.81 137 GLY D C 1
ATOM 6477 O O . GLY D 1 137 ? 215.583 178.701 208.176 1.00 67.75 137 GLY D O 1
ATOM 6478 N N . GLN D 1 138 ? 215.289 177.415 206.349 1.00 63.34 138 GLN D N 1
ATOM 6479 C CA . GLN D 1 138 ? 215.992 176.268 206.908 1.00 58.51 138 GLN D CA 1
ATOM 6480 C C . GLN D 1 138 ? 217.504 176.384 206.781 1.00 53.33 138 GLN D C 1
ATOM 6481 O O . GLN D 1 138 ? 218.224 175.635 207.451 1.00 64.32 138 GLN D O 1
ATOM 6487 N N . ASN D 1 139 ? 218.001 177.293 205.946 1.00 45.91 139 ASN D N 1
ATOM 6488 C CA . ASN D 1 139 ? 219.439 177.455 205.787 1.00 49.16 139 ASN D CA 1
ATOM 6489 C C . ASN D 1 139 ? 220.055 178.031 207.055 1.00 60.05 139 ASN D C 1
ATOM 6490 O O . ASN D 1 139 ? 219.497 178.936 207.682 1.00 65.65 139 ASN D O 1
ATOM 6495 N N . GLU D 1 140 ? 221.209 177.501 207.431 1.00 68.93 140 GLU D N 1
ATOM 6496 C CA . GLU D 1 140 ? 221.935 178.042 208.571 1.00 66.34 140 GLU D CA 1
ATOM 6497 C C . GLU D 1 140 ? 222.540 179.390 208.191 1.00 68.44 140 GLU D C 1
ATOM 6498 O O . GLU D 1 140 ? 223.101 179.522 207.097 1.00 73.43 140 GLU D O 1
ATOM 6504 N N . PRO D 1 141 ? 222.446 180.410 209.046 1.00 57.32 141 PRO D N 1
ATOM 6505 C CA . PRO D 1 141 ? 223.043 181.704 208.695 1.00 51.86 141 PRO D CA 1
ATOM 6506 C C . PRO D 1 141 ? 224.535 181.571 208.436 1.00 59.78 141 PRO D C 1
ATOM 6507 O O . PRO D 1 141 ? 225.241 180.827 209.120 1.00 71.82 141 PRO D O 1
ATOM 6511 N N . ASP D 1 142 ? 225.012 182.304 207.435 1.00 59.31 142 ASP D N 1
ATOM 6512 C CA . ASP D 1 142 ? 226.422 182.281 207.071 1.00 65.42 142 ASP D CA 1
ATOM 6513 C C . ASP D 1 142 ? 227.189 183.238 207.985 1.00 66.32 142 ASP D C 1
ATOM 6514 O O . ASP D 1 142 ? 226.648 183.770 208.958 1.00 68.27 142 ASP D O 1
ATOM 6519 N N . GLN D 1 143 ? 228.472 183.468 207.687 1.00 75.22 143 GLN D N 1
ATOM 6520 C CA . GLN D 1 143 ? 229.272 184.343 208.540 1.00 77.11 143 GLN D CA 1
ATOM 6521 C C . GLN D 1 143 ? 228.646 185.727 208.654 1.00 78.99 143 GLN D C 1
ATOM 6522 O O . GLN D 1 143 ? 228.757 186.373 209.703 1.00 76.54 143 GLN D O 1
ATOM 6528 N N . GLY D 1 144 ? 227.990 186.196 207.598 1.00 74.53 144 GLY D N 1
ATOM 6529 C CA . GLY D 1 144 ? 227.301 187.467 207.610 1.00 72.50 144 GLY D CA 1
ATOM 6530 C C . GLY D 1 144 ? 225.881 187.419 208.122 1.00 69.37 144 GLY D C 1
ATOM 6531 O O . GLY D 1 144 ? 225.204 188.452 208.139 1.00 66.09 144 GLY D O 1
ATOM 6532 N N . GLY D 1 145 ? 225.401 186.251 208.542 1.00 63.79 145 GLY D N 1
ATOM 6533 C CA . GLY D 1 145 ? 224.042 186.117 209.022 1.00 60.71 145 GLY D CA 1
ATOM 6534 C C . GLY D 1 145 ? 222.985 186.081 207.944 1.00 53.13 145 GLY D C 1
ATOM 6535 O O . GLY D 1 145 ? 221.804 186.282 208.250 1.00 52.66 145 GLY D O 1
ATOM 6536 N N . GLN D 1 146 ? 223.365 185.830 206.695 1.00 49.14 146 GLN D N 1
ATOM 6537 C CA . GLN D 1 146 ? 222.438 185.829 205.572 1.00 46.75 146 GLN D CA 1
ATOM 6538 C C . GLN D 1 146 ? 222.008 184.402 205.259 1.00 49.59 146 GLN D C 1
ATOM 6539 O O . GLN D 1 146 ? 222.849 183.502 205.163 1.00 57.48 146 GLN D O 1
ATOM 6545 N N . ARG D 1 147 ? 220.699 184.202 205.101 1.00 46.75 147 ARG D N 1
ATOM 6546 C CA . ARG D 1 147 ? 220.153 182.899 204.749 1.00 44.92 147 ARG D CA 1
ATOM 6547 C C . ARG D 1 147 ? 219.885 182.744 203.259 1.00 53.40 147 ARG D C 1
ATOM 6548 O O . ARG D 1 147 ? 219.809 181.609 202.776 1.00 58.03 147 ARG D O 1
ATOM 6556 N N . GLY D 1 148 ? 219.741 183.841 202.527 1.00 46.05 148 GLY D N 1
ATOM 6557 C CA . GLY D 1 148 ? 219.503 183.757 201.098 1.00 35.93 148 GLY D CA 1
ATOM 6558 C C . GLY D 1 148 ? 219.245 185.132 200.525 1.00 39.89 148 GLY D C 1
ATOM 6559 O O . GLY D 1 148 ? 219.231 186.140 201.240 1.00 44.26 148 GLY D O 1
ATOM 6560 N N . VAL D 1 149 ? 219.038 185.159 199.210 1.00 49.31 149 VAL D N 1
ATOM 6561 C CA . VAL D 1 149 ? 218.794 186.391 198.471 1.00 43.16 149 VAL D CA 1
ATOM 6562 C C . VAL D 1 149 ? 217.662 186.149 197.484 1.00 39.88 149 VAL D C 1
ATOM 6563 O O . VAL D 1 149 ? 217.597 185.092 196.846 1.00 57.55 149 VAL D O 1
ATOM 6567 N N . ILE D 1 150 ? 216.769 187.128 197.361 1.00 41.18 150 ILE D N 1
ATOM 6568 C CA . ILE D 1 150 ? 215.657 187.082 196.420 1.00 38.12 150 ILE D CA 1
ATOM 6569 C C . ILE D 1 150 ? 215.774 188.280 195.489 1.00 45.04 150 ILE D C 1
ATOM 6570 O O . ILE D 1 150 ? 215.886 189.421 195.951 1.00 63.75 150 ILE D O 1
ATOM 6575 N N . ILE D 1 151 ? 215.750 188.019 194.184 1.00 47.07 151 ILE D N 1
ATOM 6576 C CA . ILE D 1 151 ? 215.827 189.058 193.163 1.00 42.19 151 ILE D CA 1
ATOM 6577 C C . ILE D 1 151 ? 214.545 189.012 192.345 1.00 50.45 151 ILE D C 1
ATOM 6578 O O . ILE D 1 151 ? 214.155 187.948 191.852 1.00 61.40 151 ILE D O 1
ATOM 6583 N N . ASN D 1 152 ? 213.898 190.163 192.201 1.00 51.67 152 ASN D N 1
ATOM 6584 C CA . ASN D 1 152 ? 212.690 190.293 191.402 1.00 42.12 152 ASN D CA 1
ATOM 6585 C C . ASN D 1 152 ? 213.006 190.983 190.080 1.00 42.73 152 ASN D C 1
ATOM 6586 O O . ASN D 1 152 ? 214.076 191.565 189.889 1.00 54.77 152 ASN D O 1
ATOM 6591 N N . THR D 1 153 ? 212.048 190.911 189.156 1.00 49.63 153 THR D N 1
ATOM 6592 C CA . THR D 1 153 ? 212.187 191.490 187.819 1.00 47.06 153 THR D CA 1
ATOM 6593 C C . THR D 1 153 ? 210.990 192.402 187.566 1.00 52.72 153 THR D C 1
ATOM 6594 O O . THR D 1 153 ? 209.974 191.973 187.014 1.00 56.14 153 THR D O 1
ATOM 6598 N N . ALA D 1 154 ? 211.117 193.660 187.974 1.00 59.59 154 ALA D N 1
ATOM 6599 C CA . ALA D 1 154 ? 210.126 194.678 187.657 1.00 53.97 154 ALA D CA 1
ATOM 6600 C C . ALA D 1 154 ? 210.378 195.171 186.233 1.00 58.14 154 ALA D C 1
ATOM 6601 O O . ALA D 1 154 ? 211.112 194.553 185.458 1.00 67.40 154 ALA D O 1
ATOM 6603 N N . SER D 1 155 ? 209.757 196.287 185.862 1.00 60.96 155 SER D N 1
ATOM 6604 C CA . SER D 1 155 ? 209.966 196.878 184.550 1.00 59.99 155 SER D CA 1
ATOM 6605 C C . SER D 1 155 ? 210.012 198.393 184.680 1.00 62.63 155 SER D C 1
ATOM 6606 O O . SER D 1 155 ? 209.507 198.972 185.645 1.00 71.43 155 SER D O 1
ATOM 6609 N N . VAL D 1 156 ? 210.632 199.032 183.685 1.00 61.27 156 VAL D N 1
ATOM 6610 C CA . VAL D 1 156 ? 210.620 200.486 183.614 1.00 59.66 156 VAL D CA 1
ATOM 6611 C C . VAL D 1 156 ? 209.196 201.004 183.488 1.00 62.22 156 VAL D C 1
ATOM 6612 O O . VAL D 1 156 ? 208.919 202.152 183.850 1.00 62.49 156 VAL D O 1
ATOM 6616 N N . ALA D 1 157 ? 208.279 200.176 182.982 1.00 65.12 157 ALA D N 1
ATOM 6617 C CA . ALA D 1 157 ? 206.878 200.570 182.902 1.00 71.08 157 ALA D CA 1
ATOM 6618 C C . ALA D 1 157 ? 206.290 200.870 184.274 1.00 70.64 157 ALA D C 1
ATOM 6619 O O . ALA D 1 157 ? 205.299 201.602 184.364 1.00 70.30 157 ALA D O 1
ATOM 6621 N N . ALA D 1 158 ? 206.875 200.321 185.341 1.00 58.63 158 ALA D N 1
ATOM 6622 C CA . ALA D 1 158 ? 206.404 200.631 186.685 1.00 61.94 158 ALA D CA 1
ATOM 6623 C C . ALA D 1 158 ? 206.560 202.108 187.016 1.00 63.40 158 ALA D C 1
ATOM 6624 O O . ALA D 1 158 ? 205.828 202.622 187.869 1.00 70.16 158 ALA D O 1
ATOM 6626 N N . PHE D 1 159 ? 207.494 202.798 186.364 1.00 61.29 159 PHE D N 1
ATOM 6627 C CA . PHE D 1 159 ? 207.698 204.229 186.552 1.00 66.07 159 PHE D CA 1
ATOM 6628 C C . PHE D 1 159 ? 207.322 205.030 185.317 1.00 65.90 159 PHE D C 1
ATOM 6629 O O . PHE D 1 159 ? 206.593 206.023 185.426 1.00 56.00 159 PHE D O 1
ATOM 6637 N N . GLU D 1 160 ? 207.800 204.625 184.143 1.00 75.49 160 GLU D N 1
ATOM 6638 C CA . GLU D 1 160 ? 207.510 205.298 182.878 1.00 69.64 160 GLU D CA 1
ATOM 6639 C C . GLU D 1 160 ? 206.848 204.277 181.958 1.00 66.47 160 GLU D C 1
ATOM 6640 O O . GLU D 1 160 ? 207.519 203.613 181.164 1.00 69.64 160 GLU D O 1
ATOM 6646 N N . GLY D 1 161 ? 205.528 204.154 182.066 1.00 56.16 161 GLY D N 1
ATOM 6647 C CA . GLY D 1 161 ? 204.786 203.228 181.237 1.00 59.08 161 GLY D CA 1
ATOM 6648 C C . GLY D 1 161 ? 204.251 203.887 179.978 1.00 66.46 161 GLY D C 1
ATOM 6649 O O . GLY D 1 161 ? 204.022 205.093 179.932 1.00 68.34 161 GLY D O 1
ATOM 6650 N N . GLN D 1 162 ? 204.048 203.069 178.950 1.00 66.41 162 GLN D N 1
ATOM 6651 C CA . GLN D 1 162 ? 203.601 203.537 177.650 1.00 65.96 162 GLN D CA 1
ATOM 6652 C C . GLN D 1 162 ? 202.114 203.244 177.470 1.00 69.50 162 GLN D C 1
ATOM 6653 O O . GLN D 1 162 ? 201.459 202.645 178.325 1.00 70.56 162 GLN D O 1
ATOM 6659 N N . VAL D 1 163 ? 201.575 203.680 176.331 1.00 64.20 163 VAL D N 1
ATOM 6660 C CA . VAL D 1 163 ? 200.166 203.459 176.037 1.00 53.11 163 VAL D CA 1
ATOM 6661 C C . VAL D 1 163 ? 199.929 201.976 175.793 1.00 57.28 163 VAL D C 1
ATOM 6662 O O . VAL D 1 163 ? 200.680 201.321 175.058 1.00 61.92 163 VAL D O 1
ATOM 6666 N N . GLY D 1 164 ? 198.881 201.437 176.412 1.00 65.73 164 GLY D N 1
ATOM 6667 C CA . GLY D 1 164 ? 198.571 200.028 176.312 1.00 71.81 164 GLY D CA 1
ATOM 6668 C C . GLY D 1 164 ? 199.310 199.144 177.292 1.00 69.65 164 GLY D C 1
ATOM 6669 O O . GLY D 1 164 ? 199.127 197.920 177.255 1.00 69.07 164 GLY D O 1
ATOM 6670 N N . GLN D 1 165 ? 200.136 199.719 178.166 1.00 64.71 165 GLN D N 1
ATOM 6671 C CA . GLN D 1 165 ? 200.897 198.967 179.154 1.00 60.26 165 GLN D CA 1
ATOM 6672 C C . GLN D 1 165 ? 200.288 199.066 180.549 1.00 63.38 165 GLN D C 1
ATOM 6673 O O . GLN D 1 165 ? 200.970 198.782 181.539 1.00 70.25 165 GLN D O 1
ATOM 6679 N N . ALA D 1 166 ? 199.016 199.461 180.646 1.00 60.31 166 ALA D N 1
ATOM 6680 C CA . ALA D 1 166 ? 198.392 199.633 181.954 1.00 55.15 166 ALA D CA 1
ATOM 6681 C C . ALA D 1 166 ? 198.415 198.334 182.749 1.00 62.40 166 ALA D C 1
ATOM 6682 O O . ALA D 1 166 ? 198.772 198.322 183.932 1.00 67.27 166 ALA D O 1
ATOM 6684 N N . ALA D 1 167 ? 198.033 197.224 182.113 1.00 63.93 167 ALA D N 1
ATOM 6685 C CA . ALA D 1 167 ? 198.056 195.940 182.805 1.00 59.27 167 ALA D CA 1
ATOM 6686 C C . ALA D 1 167 ? 199.476 195.557 183.203 1.00 57.06 167 ALA D C 1
ATOM 6687 O O . ALA D 1 167 ? 199.711 195.091 184.324 1.00 56.10 167 ALA D O 1
ATOM 6689 N N . TYR D 1 168 ? 200.436 195.747 182.297 1.00 57.89 168 TYR D N 1
ATOM 6690 C CA . TYR D 1 168 ? 201.825 195.435 182.616 1.00 50.69 168 TYR D CA 1
ATOM 6691 C C . TYR D 1 168 ? 202.356 196.346 183.716 1.00 56.05 168 TYR D C 1
ATOM 6692 O O . TYR D 1 168 ? 203.044 195.885 184.633 1.00 55.88 168 TYR D O 1
ATOM 6701 N N . SER D 1 169 ? 202.043 197.641 183.642 1.00 63.48 169 SER D N 1
ATOM 6702 C CA . SER D 1 169 ? 202.523 198.576 184.655 1.00 52.75 169 SER D CA 1
ATOM 6703 C C . SER D 1 169 ? 201.962 198.237 186.030 1.00 56.16 169 SER D C 1
ATOM 6704 O O . SER D 1 169 ? 202.679 198.303 187.035 1.00 67.00 169 SER D O 1
ATOM 6707 N N . ALA D 1 170 ? 200.680 197.874 186.095 1.00 55.32 170 ALA D N 1
ATOM 6708 C CA . ALA D 1 170 ? 200.061 197.576 187.382 1.00 51.04 170 ALA D CA 1
ATOM 6709 C C . ALA D 1 170 ? 200.755 196.405 188.066 1.00 58.95 170 ALA D C 1
ATOM 6710 O O . ALA D 1 170 ? 201.041 196.453 189.268 1.00 64.00 170 ALA D O 1
ATOM 6712 N N . SER D 1 171 ? 201.034 195.339 187.313 1.00 54.46 171 SER D N 1
ATOM 6713 C CA . SER D 1 171 ? 201.697 194.180 187.901 1.00 48.25 171 SER D CA 1
ATOM 6714 C C . SER D 1 171 ? 203.117 194.518 188.335 1.00 51.36 171 SER D C 1
ATOM 6715 O O . SER D 1 171 ? 203.541 194.145 189.435 1.00 61.07 171 SER D O 1
ATOM 6718 N N . LYS D 1 172 ? 203.868 195.222 187.486 1.00 56.76 172 LYS D N 1
ATOM 6719 C CA . LYS D 1 172 ? 205.237 195.582 187.839 1.00 51.09 172 LYS D CA 1
ATOM 6720 C C . LYS D 1 172 ? 205.271 196.673 188.901 1.00 45.70 172 LYS D C 1
ATOM 6721 O O . LYS D 1 172 ? 206.224 196.741 189.686 1.00 53.82 172 LYS D O 1
ATOM 6727 N N . GLY D 1 173 ? 204.253 197.532 188.942 1.00 48.15 173 GLY D N 1
ATOM 6728 C CA . GLY D 1 173 ? 204.177 198.514 190.010 1.00 41.09 173 GLY D CA 1
ATOM 6729 C C . GLY D 1 173 ? 204.010 197.868 191.371 1.00 48.81 173 GLY D C 1
ATOM 6730 O O . GLY D 1 173 ? 204.547 198.352 192.370 1.00 50.82 173 GLY D O 1
ATOM 6731 N N . GLY D 1 174 ? 203.262 196.764 191.429 1.00 50.24 174 GLY D N 1
ATOM 6732 C CA . GLY D 1 174 ? 203.113 196.050 192.686 1.00 40.65 174 GLY D CA 1
ATOM 6733 C C . GLY D 1 174 ? 204.420 195.461 193.178 1.00 48.31 174 GLY D C 1
ATOM 6734 O O . GLY D 1 174 ? 204.705 195.476 194.379 1.00 59.56 174 GLY D O 1
ATOM 6735 N N . ILE D 1 175 ? 205.234 194.933 192.261 1.00 42.45 175 ILE D N 1
ATOM 6736 C CA . ILE D 1 175 ? 206.532 194.389 192.649 1.00 43.32 175 ILE D CA 1
ATOM 6737 C C . ILE D 1 175 ? 207.404 195.483 193.249 1.00 51.24 175 ILE D C 1
ATOM 6738 O O . ILE D 1 175 ? 208.061 195.281 194.277 1.00 59.51 175 ILE D O 1
ATOM 6743 N N . VAL D 1 176 ? 207.428 196.656 192.615 1.00 50.39 176 VAL D N 1
ATOM 6744 C CA . VAL D 1 176 ? 208.183 197.777 193.162 1.00 38.92 176 VAL D CA 1
ATOM 6745 C C . VAL D 1 176 ? 207.601 198.206 194.502 1.00 41.74 176 VAL D C 1
ATOM 6746 O O . VAL D 1 176 ? 208.337 198.544 195.436 1.00 49.70 176 VAL D O 1
ATOM 6750 N N . GLY D 1 177 ? 206.273 198.215 194.615 1.00 36.42 177 GLY D N 1
ATOM 6751 C CA . GLY D 1 177 ? 205.653 198.602 195.871 1.00 41.36 177 GLY D CA 1
ATOM 6752 C C . GLY D 1 177 ? 205.904 197.605 196.986 1.00 44.05 177 GLY D C 1
ATOM 6753 O O . GLY D 1 177 ? 206.088 197.990 198.144 1.00 55.29 177 GLY D O 1
ATOM 6754 N N . MET D 1 178 ? 205.915 196.315 196.657 1.00 43.27 178 MET D N 1
ATOM 6755 C CA . MET D 1 178 ? 206.006 195.255 197.652 1.00 40.83 178 MET D CA 1
ATOM 6756 C C . MET D 1 178 ? 207.433 194.784 197.906 1.00 42.77 178 MET D C 1
ATOM 6757 O O . MET D 1 178 ? 207.637 193.919 198.762 1.00 53.19 178 MET D O 1
ATOM 6762 N N . THR D 1 179 ? 208.425 195.330 197.200 1.00 47.29 179 THR D N 1
ATOM 6763 C CA . THR D 1 179 ? 209.796 194.874 197.408 1.00 49.51 179 THR D CA 1
ATOM 6764 C C . THR D 1 179 ? 210.302 195.228 198.801 1.00 49.79 179 THR D C 1
ATOM 6765 O O . THR D 1 179 ? 211.012 194.429 199.421 1.00 55.31 179 THR D O 1
ATOM 6769 N N . LEU D 1 180 ? 209.955 196.410 199.307 1.00 48.17 180 LEU D N 1
ATOM 6770 C CA . LEU D 1 180 ? 210.450 196.860 200.602 1.00 43.12 180 LEU D CA 1
ATOM 6771 C C . LEU D 1 180 ? 209.678 196.199 201.740 1.00 45.61 180 LEU D C 1
ATOM 6772 O O . LEU D 1 180 ? 210.295 195.750 202.715 1.00 62.74 180 LEU D O 1
ATOM 6777 N N . PRO D 1 181 ? 208.343 196.121 201.674 1.00 38.18 181 PRO D N 1
ATOM 6778 C CA . PRO D 1 181 ? 207.621 195.391 202.731 1.00 35.72 181 PRO D CA 1
ATOM 6779 C C . PRO D 1 181 ? 208.105 193.964 202.914 1.00 45.24 181 PRO D C 1
ATOM 6780 O O . PRO D 1 181 ? 208.217 193.494 204.052 1.00 57.72 181 PRO D O 1
ATOM 6784 N N . ILE D 1 182 ? 208.396 193.257 201.820 1.00 47.53 182 ILE D N 1
ATOM 6785 C CA . ILE D 1 182 ? 208.910 191.897 201.941 1.00 37.37 182 ILE D CA 1
ATOM 6786 C C . ILE D 1 182 ? 210.329 191.917 202.494 1.00 40.45 182 ILE D C 1
ATOM 6787 O O . ILE D 1 182 ? 210.709 191.058 203.298 1.00 59.93 182 ILE D O 1
ATOM 6792 N N . ALA D 1 183 ? 211.137 192.894 202.074 1.00 41.86 183 ALA D N 1
ATOM 6793 C CA . ALA D 1 183 ? 212.491 193.007 202.605 1.00 31.90 183 ALA D CA 1
ATOM 6794 C C . ALA D 1 183 ? 212.468 193.224 204.112 1.00 46.82 183 ALA D C 1
ATOM 6795 O O . ALA D 1 183 ? 213.261 192.623 204.846 1.00 62.99 183 ALA D O 1
ATOM 6797 N N . ARG D 1 184 ? 211.568 194.084 204.592 1.00 46.93 184 ARG D N 1
ATOM 6798 C CA . ARG D 1 184 ? 211.393 194.242 206.031 1.00 35.32 184 ARG D CA 1
ATOM 6799 C C . ARG D 1 184 ? 210.835 192.970 206.656 1.00 42.47 184 ARG D C 1
ATOM 6800 O O . ARG D 1 184 ? 211.211 192.602 207.775 1.00 46.58 184 ARG D O 1
ATOM 6808 N N . ASP D 1 185 ? 209.934 192.287 205.947 1.00 42.96 185 ASP D N 1
ATOM 6809 C CA . ASP D 1 185 ? 209.335 191.068 206.481 1.00 39.73 185 ASP D CA 1
ATOM 6810 C C . ASP D 1 185 ? 210.387 189.993 206.719 1.00 49.55 185 ASP D C 1
ATOM 6811 O O . ASP D 1 185 ? 210.374 189.320 207.757 1.00 64.86 185 ASP D O 1
ATOM 6816 N N . LEU D 1 186 ? 211.306 189.817 205.772 1.00 45.78 186 LEU D N 1
ATOM 6817 C CA . LEU D 1 186 ? 212.308 188.764 205.839 1.00 41.50 186 LEU D CA 1
ATOM 6818 C C . LEU D 1 186 ? 213.623 189.230 206.447 1.00 44.32 186 LEU D C 1
ATOM 6819 O O . LEU D 1 186 ? 214.569 188.439 206.520 1.00 51.37 186 LEU D O 1
ATOM 6824 N N . ALA D 1 187 ? 213.712 190.487 206.881 1.00 53.27 187 ALA D N 1
ATOM 6825 C CA . ALA D 1 187 ? 214.947 190.962 207.501 1.00 43.18 187 ALA D CA 1
ATOM 6826 C C . ALA D 1 187 ? 215.303 190.173 208.752 1.00 47.77 187 ALA D C 1
ATOM 6827 O O . ALA D 1 187 ? 216.478 189.796 208.904 1.00 55.29 187 ALA D O 1
ATOM 6829 N N . PRO D 1 188 ? 214.377 189.894 209.676 1.00 50.61 188 PRO D N 1
ATOM 6830 C CA . PRO D 1 188 ? 214.752 189.073 210.840 1.00 51.03 188 PRO D CA 1
ATOM 6831 C C . PRO D 1 188 ? 215.287 187.707 210.457 1.00 51.74 188 PRO D C 1
ATOM 6832 O O . PRO D 1 188 ? 216.204 187.195 211.112 1.00 52.47 188 PRO D O 1
ATOM 6836 N N . ILE D 1 189 ? 214.736 187.098 209.406 1.00 55.63 189 ILE D N 1
ATOM 6837 C CA . ILE D 1 189 ? 215.214 185.791 208.969 1.00 47.90 189 ILE D CA 1
ATOM 6838 C C . ILE D 1 189 ? 216.632 185.899 208.424 1.00 52.29 189 ILE D C 1
ATOM 6839 O O . ILE D 1 189 ? 217.463 185.008 208.637 1.00 62.40 189 ILE D O 1
ATOM 6844 N N . GLY D 1 190 ? 216.931 186.984 207.714 1.00 43.67 190 GLY D N 1
ATOM 6845 C CA . GLY D 1 190 ? 218.245 187.178 207.136 1.00 37.55 190 GLY D CA 1
ATOM 6846 C C . GLY D 1 190 ? 218.259 186.940 205.641 1.00 35.14 190 GLY D C 1
ATOM 6847 O O . GLY D 1 190 ? 219.245 186.436 205.094 1.00 53.32 190 GLY D O 1
ATOM 6848 N N . ILE D 1 191 ? 217.169 187.300 204.969 1.00 40.64 191 ILE D N 1
ATOM 6849 C CA . ILE D 1 191 ? 217.024 187.129 203.528 1.00 45.76 191 ILE D CA 1
ATOM 6850 C C . ILE D 1 191 ? 216.916 188.508 202.895 1.00 46.27 191 ILE D C 1
ATOM 6851 O O . ILE D 1 191 ? 216.101 189.334 203.324 1.00 52.49 191 ILE D O 1
ATOM 6856 N N . ARG D 1 192 ? 217.737 188.755 201.878 1.00 39.75 192 ARG D N 1
ATOM 6857 C CA . ARG D 1 192 ? 217.732 190.025 201.169 1.00 38.41 192 ARG D CA 1
ATOM 6858 C C . ARG D 1 192 ? 216.784 189.946 199.980 1.00 41.83 192 ARG D C 1
ATOM 6859 O O . ARG D 1 192 ? 216.821 188.980 199.211 1.00 55.09 192 ARG D O 1
ATOM 6867 N N . VAL D 1 193 ? 215.937 190.961 199.835 1.00 40.44 193 VAL D N 1
ATOM 6868 C CA . VAL D 1 193 ? 214.984 191.050 198.735 1.00 41.79 193 VAL D CA 1
ATOM 6869 C C . VAL D 1 193 ? 215.341 192.278 197.913 1.00 35.98 193 VAL D C 1
ATOM 6870 O O . VAL D 1 193 ? 215.372 193.398 198.439 1.00 48.82 193 VAL D O 1
ATOM 6874 N N . MET D 1 194 ? 215.606 192.069 196.626 1.00 34.79 194 MET D N 1
ATOM 6875 C CA . MET D 1 194 ? 215.985 193.137 195.717 1.00 38.22 194 MET D CA 1
ATOM 6876 C C . MET D 1 194 ? 215.167 193.019 194.439 1.00 39.69 194 MET D C 1
ATOM 6877 O O . MET D 1 194 ? 214.697 191.939 194.076 1.00 54.16 194 MET D O 1
ATOM 6882 N N . THR D 1 195 ? 214.999 194.151 193.761 1.00 36.50 195 THR D N 1
ATOM 6883 C CA . THR D 1 195 ? 214.232 194.215 192.527 1.00 39.42 195 THR D CA 1
ATOM 6884 C C . THR D 1 195 ? 215.057 194.896 191.448 1.00 42.72 195 THR D C 1
ATOM 6885 O O . THR D 1 195 ? 215.744 195.888 191.710 1.00 62.40 195 THR D O 1
ATOM 6889 N N . ILE D 1 196 ? 214.986 194.355 190.236 1.00 45.92 196 ILE D N 1
ATOM 6890 C CA . ILE D 1 196 ? 215.641 194.923 189.065 1.00 47.74 196 ILE D CA 1
ATOM 6891 C C . ILE D 1 196 ? 214.555 195.354 188.092 1.00 47.66 196 ILE D C 1
ATOM 6892 O O . ILE D 1 196 ? 213.618 194.593 187.824 1.00 61.21 196 ILE D O 1
ATOM 6897 N N . ALA D 1 197 ? 214.679 196.568 187.568 1.00 47.31 197 ALA D N 1
ATOM 6898 C CA . ALA D 1 197 ? 213.689 197.101 186.643 1.00 46.27 197 ALA D CA 1
ATOM 6899 C C . ALA D 1 197 ? 214.300 197.246 185.256 1.00 49.84 197 ALA D C 1
ATOM 6900 O O . ALA D 1 197 ? 214.545 198.370 184.799 1.00 61.36 197 ALA D O 1
ATOM 6902 N N . PRO D 1 198 ? 214.560 196.144 184.558 1.00 44.02 198 PRO D N 1
ATOM 6903 C CA . PRO D 1 198 ? 215.121 196.245 183.208 1.00 50.37 198 PRO D CA 1
ATOM 6904 C C . PRO D 1 198 ? 214.134 196.871 182.237 1.00 55.99 198 PRO D C 1
ATOM 6905 O O . PRO D 1 198 ? 212.915 196.783 182.394 1.00 64.05 198 PRO D O 1
ATOM 6909 N N . GLY D 1 199 ? 214.690 197.519 181.217 1.00 61.70 199 GLY D N 1
ATOM 6910 C CA . GLY D 1 199 ? 213.882 198.145 180.192 1.00 59.37 199 GLY D CA 1
ATOM 6911 C C . GLY D 1 199 ? 214.449 197.951 178.802 1.00 67.93 199 GLY D C 1
ATOM 6912 O O . GLY D 1 199 ? 215.607 198.291 178.543 1.00 72.90 199 GLY D O 1
ATOM 6913 N N . LEU D 1 200 ? 213.638 197.405 177.896 1.00 74.96 200 LEU D N 1
ATOM 6914 C CA . LEU D 1 200 ? 214.023 197.231 176.498 1.00 74.25 200 LEU D CA 1
ATOM 6915 C C . LEU D 1 200 ? 215.266 196.347 176.376 1.00 74.53 200 LEU D C 1
ATOM 6916 O O . LEU D 1 200 ? 216.326 196.771 175.911 1.00 75.54 200 LEU D O 1
ATOM 6921 N N . PHE D 1 201 ? 215.114 195.100 176.807 1.00 65.06 201 PHE D N 1
ATOM 6922 C CA . PHE D 1 201 ? 216.164 194.100 176.700 1.00 63.63 201 PHE D CA 1
ATOM 6923 C C . PHE D 1 201 ? 215.926 193.212 175.485 1.00 66.39 201 PHE D C 1
ATOM 6924 O O . PHE D 1 201 ? 214.815 193.119 174.959 1.00 72.99 201 PHE D O 1
ATOM 6932 N N . GLY D 1 202 ? 216.995 192.553 175.043 1.00 72.29 202 GLY D N 1
ATOM 6933 C CA . GLY D 1 202 ? 216.929 191.711 173.864 1.00 69.88 202 GLY D CA 1
ATOM 6934 C C . GLY D 1 202 ? 216.308 190.354 174.123 1.00 76.47 202 GLY D C 1
ATOM 6935 O O . GLY D 1 202 ? 216.841 189.329 173.689 1.00 77.90 202 GLY D O 1
ATOM 6936 N N . THR D 1 203 ? 215.182 190.333 174.827 1.00 87.88 203 THR D N 1
ATOM 6937 C CA . THR D 1 203 ? 214.466 189.098 175.100 1.00 87.91 203 THR D CA 1
ATOM 6938 C C . THR D 1 203 ? 213.549 188.759 173.933 1.00 92.16 203 THR D C 1
ATOM 6939 O O . THR D 1 203 ? 213.264 189.603 173.080 1.00 93.17 203 THR D O 1
ATOM 6943 N N . PRO D 1 204 ? 213.069 187.516 173.861 1.00 100.91 204 PRO D N 1
ATOM 6944 C CA . PRO D 1 204 ? 212.166 187.152 172.757 1.00 97.95 204 PRO D CA 1
ATOM 6945 C C . PRO D 1 204 ? 210.926 188.025 172.679 1.00 96.42 204 PRO D C 1
ATOM 6946 O O . PRO D 1 204 ? 210.441 188.298 171.574 1.00 94.13 204 PRO D O 1
ATOM 6950 N N . LEU D 1 205 ? 210.395 188.471 173.820 1.00 101.00 205 LEU D N 1
ATOM 6951 C CA . LEU D 1 205 ? 209.185 189.287 173.804 1.00 102.87 205 LEU D CA 1
ATOM 6952 C C . LEU D 1 205 ? 209.407 190.580 173.028 1.00 98.69 205 LEU D C 1
ATOM 6953 O O . LEU D 1 205 ? 208.639 190.912 172.118 1.00 95.97 205 LEU D O 1
ATOM 6958 N N . LEU D 1 206 ? 210.458 191.326 173.376 1.00 96.26 206 LEU D N 1
ATOM 6959 C CA . LEU D 1 206 ? 210.722 192.586 172.690 1.00 97.31 206 LEU D CA 1
ATOM 6960 C C . LEU D 1 206 ? 211.070 192.352 171.226 1.00 99.04 206 LEU D C 1
ATOM 6961 O O . LEU D 1 206 ? 210.619 193.094 170.345 1.00 103.40 206 LEU D O 1
ATOM 6966 N N . THR D 1 207 ? 211.875 191.325 170.945 1.00 96.45 207 THR D N 1
ATOM 6967 C CA . THR D 1 207 ? 212.241 191.021 169.567 1.00 99.94 207 THR D CA 1
ATOM 6968 C C . THR D 1 207 ? 211.044 190.579 168.736 1.00 105.73 207 THR D C 1
ATOM 6969 O O . THR D 1 207 ? 211.091 190.675 167.505 1.00 103.89 207 THR D O 1
ATOM 6973 N N . SER D 1 208 ? 209.975 190.100 169.376 1.00 115.87 208 SER D N 1
ATOM 6974 C CA . SER D 1 208 ? 208.795 189.676 168.630 1.00 114.41 208 SER D CA 1
ATOM 6975 C C . SER D 1 208 ? 208.092 190.864 167.986 1.00 114.41 208 SER D C 1
ATOM 6976 O O . SER D 1 208 ? 207.498 190.732 166.909 1.00 112.33 208 SER D O 1
ATOM 6979 N N . LEU D 1 209 ? 208.146 192.029 168.628 1.00 109.02 209 LEU D N 1
ATOM 6980 C CA . LEU D 1 209 ? 207.488 193.227 168.123 1.00 105.68 209 LEU D CA 1
ATOM 6981 C C . LEU D 1 209 ? 208.036 193.588 166.747 1.00 110.84 209 LEU D C 1
ATOM 6982 O O . LEU D 1 209 ? 209.041 193.012 166.309 1.00 108.39 209 LEU D O 1
ATOM 6987 N N . PRO D 1 210 ? 207.410 194.527 166.037 1.00 108.45 210 PRO D N 1
ATOM 6988 C CA . PRO D 1 210 ? 207.867 194.849 164.680 1.00 102.40 210 PRO D CA 1
ATOM 6989 C C . PRO D 1 210 ? 209.329 195.270 164.664 1.00 101.70 210 PRO D C 1
ATOM 6990 O O . PRO D 1 210 ? 209.811 195.950 165.572 1.00 103.66 210 PRO D O 1
ATOM 6994 N N . GLU D 1 211 ? 210.035 194.855 163.609 1.00 95.48 211 GLU D N 1
ATOM 6995 C CA . GLU D 1 211 ? 211.459 195.156 163.509 1.00 95.95 211 GLU D CA 1
ATOM 6996 C C . GLU D 1 211 ? 211.604 196.667 163.389 1.00 99.21 211 GLU D C 1
ATOM 6997 O O . GLU D 1 211 ? 212.519 197.259 163.974 1.00 100.72 211 GLU D O 1
ATOM 7003 N N . LYS D 1 212 ? 210.713 197.313 162.632 1.00 100.48 212 LYS D N 1
ATOM 7004 C CA . LYS D 1 212 ? 210.784 198.766 162.509 1.00 100.25 212 LYS D CA 1
ATOM 7005 C C . LYS D 1 212 ? 210.709 199.438 163.884 1.00 99.37 212 LYS D C 1
ATOM 7006 O O . LYS D 1 212 ? 211.524 200.303 164.222 1.00 96.61 212 LYS D O 1
ATOM 7012 N N . VAL D 1 213 ? 209.738 199.020 164.698 1.00 100.87 213 VAL D N 1
ATOM 7013 C CA . VAL D 1 213 ? 209.660 199.517 166.068 1.00 100.55 213 VAL D CA 1
ATOM 7014 C C . VAL D 1 213 ? 210.813 199.234 167.021 1.00 100.20 213 VAL D C 1
ATOM 7015 O O . VAL D 1 213 ? 211.288 200.131 167.725 1.00 101.67 213 VAL D O 1
ATOM 7019 N N . CYS D 1 214 ? 211.291 197.987 167.050 1.00 99.34 214 CYS D N 1
ATOM 7020 C CA . CYS D 1 214 ? 212.375 197.639 167.967 1.00 99.19 214 CYS D CA 1
ATOM 7021 C C . CYS D 1 214 ? 213.697 198.338 167.632 1.00 99.24 214 CYS D C 1
ATOM 7022 O O . CYS D 1 214 ? 214.475 198.706 168.520 1.00 98.09 214 CYS D O 1
ATOM 7025 N N . ASN D 1 215 ? 213.944 198.554 166.338 1.00 89.95 215 ASN D N 1
ATOM 7026 C CA . ASN D 1 215 ? 215.146 199.273 165.931 1.00 89.46 215 ASN D CA 1
ATOM 7027 C C . ASN D 1 215 ? 215.008 200.701 166.443 1.00 90.22 215 ASN D C 1
ATOM 7028 O O . ASN D 1 215 ? 215.983 201.274 166.942 1.00 90.84 215 ASN D O 1
ATOM 7033 N N . PHE D 1 216 ? 213.816 201.290 166.328 1.00 84.21 216 PHE D N 1
ATOM 7034 C CA . PHE D 1 216 ? 213.619 202.656 166.801 1.00 81.55 216 PHE D CA 1
ATOM 7035 C C . PHE D 1 216 ? 213.860 202.759 168.302 1.00 84.03 216 PHE D C 1
ATOM 7036 O O . PHE D 1 216 ? 214.535 203.683 168.771 1.00 82.00 216 PHE D O 1
ATOM 7044 N N . LEU D 1 217 ? 213.316 201.816 169.075 1.00 86.45 217 LEU D N 1
ATOM 7045 C CA . LEU D 1 217 ? 213.524 201.845 170.519 1.00 85.42 217 LEU D CA 1
ATOM 7046 C C . LEU D 1 217 ? 214.995 201.660 170.864 1.00 84.53 217 LEU D C 1
ATOM 7047 O O . LEU D 1 217 ? 215.512 202.307 171.783 1.00 87.50 217 LEU D O 1
ATOM 7052 N N . ALA D 1 218 ? 215.688 200.777 170.140 1.00 77.54 218 ALA D N 1
ATOM 7053 C CA . ALA D 1 218 ? 217.108 200.568 170.397 1.00 77.50 218 ALA D CA 1
ATOM 7054 C C . ALA D 1 218 ? 217.903 201.855 170.222 1.00 73.60 218 ALA D C 1
ATOM 7055 O O . ALA D 1 218 ? 218.931 202.044 170.883 1.00 76.81 218 ALA D O 1
ATOM 7057 N N . SER D 1 219 ? 217.449 202.746 169.344 1.00 74.04 219 SER D N 1
ATOM 7058 C CA . SER D 1 219 ? 218.114 204.022 169.125 1.00 77.83 219 SER D CA 1
ATOM 7059 C C . SER D 1 219 ? 217.692 205.093 170.122 1.00 82.42 219 SER D C 1
ATOM 7060 O O . SER D 1 219 ? 218.337 206.146 170.183 1.00 84.33 219 SER D O 1
ATOM 7063 N N . GLN D 1 220 ? 216.637 204.856 170.899 1.00 78.39 220 GLN D N 1
ATOM 7064 C CA . GLN D 1 220 ? 216.165 205.828 171.876 1.00 75.39 220 GLN D CA 1
ATOM 7065 C C . GLN D 1 220 ? 216.905 205.748 173.204 1.00 73.24 220 GLN D C 1
ATOM 7066 O O . GLN D 1 220 ? 216.751 206.651 174.033 1.00 68.63 220 GLN D O 1
ATOM 7072 N N . VAL D 1 221 ? 217.698 204.705 173.426 1.00 66.13 221 VAL D N 1
ATOM 7073 C CA . VAL D 1 221 ? 218.483 204.583 174.650 1.00 60.40 221 VAL D CA 1
ATOM 7074 C C . VAL D 1 221 ? 219.652 205.557 174.554 1.00 63.32 221 VAL D C 1
ATOM 7075 O O . VAL D 1 221 ? 220.447 205.466 173.607 1.00 65.04 221 VAL D O 1
ATOM 7079 N N . PRO D 1 222 ? 219.799 206.505 175.487 1.00 59.53 222 PRO D N 1
ATOM 7080 C CA . PRO D 1 222 ? 220.933 207.442 175.390 1.00 59.21 222 PRO D CA 1
ATOM 7081 C C . PRO D 1 222 ? 222.274 206.749 175.222 1.00 58.39 222 PRO D C 1
ATOM 7082 O O . PRO D 1 222 ? 223.013 207.054 174.278 1.00 60.87 222 PRO D O 1
ATOM 7086 N N . PHE D 1 223 ? 222.611 205.820 176.113 1.00 61.67 223 PHE D N 1
ATOM 7087 C CA . PHE D 1 223 ? 223.836 205.048 175.962 1.00 58.62 223 PHE D CA 1
ATOM 7088 C C . PHE D 1 223 ? 223.807 203.825 176.873 1.00 62.50 223 PHE D C 1
ATOM 7089 O O . PHE D 1 223 ? 223.514 203.953 178.069 1.00 64.58 223 PHE D O 1
ATOM 7097 N N . PRO D 1 224 ? 224.102 202.624 176.355 1.00 66.69 224 PRO D N 1
ATOM 7098 C CA . PRO D 1 224 ? 224.414 202.297 174.955 1.00 68.02 224 PRO D CA 1
ATOM 7099 C C . PRO D 1 224 ? 223.162 202.336 174.085 1.00 68.23 224 PRO D C 1
ATOM 7100 O O . PRO D 1 224 ? 222.083 201.953 174.528 1.00 74.34 224 PRO D O 1
ATOM 7104 N N . SER D 1 225 ? 223.275 202.796 172.838 1.00 71.11 225 SER D N 1
ATOM 7105 C CA . SER D 1 225 ? 222.121 202.918 171.946 1.00 73.55 225 SER D CA 1
ATOM 7106 C C . SER D 1 225 ? 221.830 201.557 171.311 1.00 75.77 225 SER D C 1
ATOM 7107 O O . SER D 1 225 ? 221.969 201.342 170.105 1.00 75.36 225 SER D O 1
ATOM 7110 N N . ARG D 1 226 ? 221.416 200.623 172.162 1.00 69.46 226 ARG D N 1
ATOM 7111 C CA . ARG D 1 226 ? 221.083 199.277 171.719 1.00 66.38 226 ARG D CA 1
ATOM 7112 C C . ARG D 1 226 ? 220.187 198.627 172.762 1.00 69.08 226 ARG D C 1
ATOM 7113 O O . ARG D 1 226 ? 220.078 199.100 173.896 1.00 71.70 226 ARG D O 1
ATOM 7121 N N . LEU D 1 227 ? 219.545 197.535 172.358 1.00 72.67 227 LEU D N 1
ATOM 7122 C CA . LEU D 1 227 ? 218.709 196.780 173.279 1.00 73.07 227 LEU D CA 1
ATOM 7123 C C . LEU D 1 227 ? 219.564 196.143 174.366 1.00 76.18 227 LEU D C 1
ATOM 7124 O O . LEU D 1 227 ? 220.686 195.694 174.115 1.00 83.36 227 LEU D O 1
ATOM 7129 N N . GLY D 1 228 ? 219.028 196.107 175.582 1.00 60.22 228 GLY D N 1
ATOM 7130 C CA . GLY D 1 228 ? 219.745 195.528 176.700 1.00 63.59 228 GLY D CA 1
ATOM 7131 C C . GLY D 1 228 ? 220.111 194.076 176.473 1.00 66.14 228 GLY D C 1
ATOM 7132 O O . GLY D 1 228 ? 219.256 193.260 176.118 1.00 75.07 228 GLY D O 1
ATOM 7133 N N . ASP D 1 229 ? 221.378 193.745 176.675 1.00 57.69 229 ASP D N 1
ATOM 7134 C CA . ASP D 1 229 ? 221.830 192.368 176.528 1.00 58.32 229 ASP D CA 1
ATOM 7135 C C . ASP D 1 229 ? 221.405 191.555 177.748 1.00 64.21 229 ASP D C 1
ATOM 7136 O O . ASP D 1 229 ? 221.697 191.955 178.879 1.00 72.25 229 ASP D O 1
ATOM 7141 N N . PRO D 1 230 ? 220.720 190.421 177.567 1.00 58.50 230 PRO D N 1
ATOM 7142 C CA . PRO D 1 230 ? 220.341 189.619 178.742 1.00 59.77 230 PRO D CA 1
ATOM 7143 C C . PRO D 1 230 ? 221.526 189.213 179.598 1.00 63.79 230 PRO D C 1
ATOM 7144 O O . PRO D 1 230 ? 221.365 189.017 180.809 1.00 62.57 230 PRO D O 1
ATOM 7148 N N . ALA D 1 231 ? 222.715 189.078 179.007 1.00 57.47 231 ALA D N 1
ATOM 7149 C CA . ALA D 1 231 ? 223.903 188.791 179.803 1.00 56.31 231 ALA D CA 1
ATOM 7150 C C . ALA D 1 231 ? 224.190 189.921 180.783 1.00 57.90 231 ALA D C 1
ATOM 7151 O O . ALA D 1 231 ? 224.624 189.678 181.915 1.00 56.87 231 ALA D O 1
ATOM 7153 N N . GLU D 1 232 ? 223.954 191.167 180.365 1.00 65.02 232 GLU D N 1
ATOM 7154 C CA . GLU D 1 232 ? 224.156 192.298 181.265 1.00 59.84 232 GLU D CA 1
ATOM 7155 C C . GLU D 1 232 ? 223.226 192.212 182.468 1.00 61.73 232 GLU D C 1
ATOM 7156 O O . GLU D 1 232 ? 223.626 192.523 183.596 1.00 63.76 232 GLU D O 1
ATOM 7162 N N . TYR D 1 233 ? 221.977 191.795 182.246 1.00 57.60 233 TYR D N 1
ATOM 7163 C CA . TYR D 1 233 ? 221.061 191.591 183.363 1.00 45.89 233 TYR D CA 1
ATOM 7164 C C . TYR D 1 233 ? 221.587 190.520 184.309 1.00 51.29 233 TYR D C 1
ATOM 7165 O O . TYR D 1 233 ? 221.484 190.656 185.534 1.00 59.18 233 TYR D O 1
ATOM 7174 N N . ALA D 1 234 ? 222.155 189.445 183.758 1.00 51.94 234 ALA D N 1
ATOM 7175 C CA . ALA D 1 234 ? 222.719 188.394 184.597 1.00 48.94 234 ALA D CA 1
ATOM 7176 C C . ALA D 1 234 ? 223.869 188.924 185.443 1.00 49.07 234 ALA D C 1
ATOM 7177 O O . ALA D 1 234 ? 224.010 188.554 186.615 1.00 58.29 234 ALA D O 1
ATOM 7179 N N . HIS D 1 235 ? 224.705 189.791 184.866 1.00 47.61 235 HIS D N 1
ATOM 7180 C CA . HIS D 1 235 ? 225.820 190.351 185.622 1.00 47.10 235 HIS D CA 1
ATOM 7181 C C . HIS D 1 235 ? 225.326 191.140 186.826 1.00 51.54 235 HIS D C 1
ATOM 7182 O O . HIS D 1 235 ? 225.884 191.028 187.924 1.00 60.88 235 HIS D O 1
ATOM 7189 N N . LEU D 1 236 ? 224.278 191.947 186.642 1.00 50.76 236 LEU D N 1
ATOM 7190 C CA . LEU D 1 236 ? 223.729 192.704 187.761 1.00 36.79 236 LEU D CA 1
ATOM 7191 C C . LEU D 1 236 ? 223.159 191.780 188.827 1.00 49.82 236 LEU D C 1
ATOM 7192 O O . LEU D 1 236 ? 223.256 192.078 190.023 1.00 68.35 236 LEU D O 1
ATOM 7197 N N . VAL D 1 237 ? 222.561 190.660 188.418 1.00 48.24 237 VAL D N 1
ATOM 7198 C CA . VAL D 1 237 ? 222.045 189.698 189.388 1.00 46.80 237 VAL D CA 1
ATOM 7199 C C . VAL D 1 237 ? 223.178 189.163 190.252 1.00 52.81 237 VAL D C 1
ATOM 7200 O O . VAL D 1 237 ? 223.047 189.051 191.477 1.00 59.96 237 VAL D O 1
ATOM 7204 N N . GLN D 1 238 ? 224.309 188.821 189.630 1.00 46.43 238 GLN D N 1
ATOM 7205 C CA . GLN D 1 238 ? 225.454 188.338 190.393 1.00 45.78 238 GLN D CA 1
ATOM 7206 C C . GLN D 1 238 ? 225.968 189.408 191.347 1.00 50.28 238 GLN D C 1
ATOM 7207 O O . GLN D 1 238 ? 226.334 189.108 192.490 1.00 60.83 238 GLN D O 1
ATOM 7213 N N . ALA D 1 239 ? 226.005 190.663 190.896 1.00 44.65 239 ALA D N 1
ATOM 7214 C CA . ALA D 1 239 ? 226.483 191.742 191.755 1.00 37.83 239 ALA D CA 1
ATOM 7215 C C . ALA D 1 239 ? 225.600 191.896 192.986 1.00 48.93 239 ALA D C 1
ATOM 7216 O O . ALA D 1 239 ? 226.102 192.103 194.097 1.00 53.60 239 ALA D O 1
ATOM 7218 N N . ILE D 1 240 ? 224.280 191.801 192.810 1.00 46.80 240 ILE D N 1
ATOM 7219 C CA . ILE D 1 240 ? 223.373 191.903 193.950 1.00 43.02 240 ILE D CA 1
ATOM 7220 C C . ILE D 1 240 ? 223.621 190.762 194.926 1.00 47.42 240 ILE D C 1
ATOM 7221 O O . ILE D 1 240 ? 223.628 190.959 196.148 1.00 55.70 240 ILE D O 1
ATOM 7226 N N . ILE D 1 241 ? 223.824 189.550 194.406 1.00 45.52 241 ILE D N 1
ATOM 7227 C CA . ILE D 1 241 ? 224.073 188.402 195.272 1.00 46.05 241 ILE D CA 1
ATOM 7228 C C . ILE D 1 241 ? 225.356 188.604 196.067 1.00 51.13 241 ILE D C 1
ATOM 7229 O O . ILE D 1 241 ? 225.401 188.353 197.278 1.00 56.28 241 ILE D O 1
ATOM 7234 N N . GLU D 1 242 ? 226.418 189.060 195.401 1.00 44.80 242 GLU D N 1
ATOM 7235 C CA . GLU D 1 242 ? 227.702 189.215 196.076 1.00 46.56 242 GLU D CA 1
ATOM 7236 C C . GLU D 1 242 ? 227.689 190.370 197.069 1.00 48.05 242 GLU D C 1
ATOM 7237 O O . GLU D 1 242 ? 228.324 190.280 198.126 1.00 53.84 242 GLU D O 1
ATOM 7243 N N . ASN D 1 243 ? 226.984 191.452 196.758 1.00 50.43 243 ASN D N 1
ATOM 7244 C CA . ASN D 1 243 ? 226.967 192.614 197.637 1.00 41.93 243 ASN D CA 1
ATOM 7245 C C . ASN D 1 243 ? 226.072 192.337 198.840 1.00 46.58 243 ASN D C 1
ATOM 7246 O O . ASN D 1 243 ? 224.873 192.097 198.661 1.00 57.57 243 ASN D O 1
ATOM 7251 N N . PRO D 1 244 ? 226.597 192.360 200.070 1.00 44.92 244 PRO D N 1
ATOM 7252 C CA . PRO D 1 244 ? 225.733 192.094 201.232 1.00 40.19 244 PRO D CA 1
ATOM 7253 C C . PRO D 1 244 ? 224.822 193.251 201.602 1.00 47.60 244 PRO D C 1
ATOM 7254 O O . PRO D 1 244 ? 223.832 193.027 202.310 1.00 56.66 244 PRO D O 1
ATOM 7258 N N . PHE D 1 245 ? 225.115 194.473 201.162 1.00 47.46 245 PHE D N 1
ATOM 7259 C CA . PHE D 1 245 ? 224.379 195.650 201.602 1.00 44.93 245 PHE D CA 1
ATOM 7260 C C . PHE D 1 245 ? 223.282 196.076 200.635 1.00 35.60 245 PHE D C 1
ATOM 7261 O O . PHE D 1 245 ? 222.627 197.094 200.879 1.00 50.62 245 PHE D O 1
ATOM 7269 N N . LEU D 1 246 ? 223.060 195.335 199.552 1.00 37.21 246 LEU D N 1
ATOM 7270 C CA . LEU D 1 246 ? 221.991 195.644 198.607 1.00 38.79 246 LEU D CA 1
ATOM 7271 C C . LEU D 1 246 ? 220.723 194.934 199.064 1.00 48.20 246 LEU D C 1
ATOM 7272 O O . LEU D 1 246 ? 220.615 193.708 198.957 1.00 60.03 246 LEU D O 1
ATOM 7277 N N . ASN D 1 247 ? 219.761 195.703 199.570 1.00 36.21 247 ASN D N 1
ATOM 7278 C CA . ASN D 1 247 ? 218.519 195.142 200.079 1.00 29.82 247 ASN D CA 1
ATOM 7279 C C . ASN D 1 247 ? 217.413 196.180 199.966 1.00 32.76 247 ASN D C 1
ATOM 7280 O O . ASN D 1 247 ? 217.642 197.369 200.202 1.00 52.50 247 ASN D O 1
ATOM 7285 N N . GLY D 1 248 ? 216.219 195.720 199.605 1.00 39.41 248 GLY D N 1
ATOM 7286 C CA . GLY D 1 248 ? 215.058 196.597 199.568 1.00 43.04 248 GLY D CA 1
ATOM 7287 C C . GLY D 1 248 ? 215.226 197.803 198.671 1.00 44.37 248 GLY D C 1
ATOM 7288 O O . GLY D 1 248 ? 214.843 198.915 199.053 1.00 57.37 248 GLY D O 1
ATOM 7289 N N . GLU D 1 249 ? 215.794 197.610 197.483 1.00 41.80 249 GLU D N 1
ATOM 7290 C CA . GLU D 1 249 ? 216.013 198.698 196.543 1.00 45.24 249 GLU D CA 1
ATOM 7291 C C . GLU D 1 249 ? 215.645 198.226 195.145 1.00 41.01 249 GLU D C 1
ATOM 7292 O O . GLU D 1 249 ? 215.751 197.039 194.825 1.00 50.66 249 GLU D O 1
ATOM 7298 N N . VAL D 1 250 ? 215.209 199.170 194.316 1.00 39.39 250 VAL D N 1
ATOM 7299 C CA . VAL D 1 250 ? 214.876 198.915 192.920 1.00 36.65 250 VAL D CA 1
ATOM 7300 C C . VAL D 1 250 ? 215.961 199.555 192.066 1.00 43.69 250 VAL D C 1
ATOM 7301 O O . VAL D 1 250 ? 216.197 200.767 192.155 1.00 58.28 250 VAL D O 1
ATOM 7305 N N . ILE D 1 251 ? 216.617 198.746 191.241 1.00 41.52 251 ILE D N 1
ATOM 7306 C CA . ILE D 1 251 ? 217.705 199.199 190.382 1.00 41.11 251 ILE D CA 1
ATOM 7307 C C . ILE D 1 251 ? 217.191 199.220 188.950 1.00 47.84 251 ILE D C 1
ATOM 7308 O O . ILE D 1 251 ? 216.756 198.188 188.424 1.00 57.44 251 ILE D O 1
ATOM 7313 N N . ARG D 1 252 ? 217.243 200.391 188.322 1.00 55.49 252 ARG D N 1
ATOM 7314 C CA . ARG D 1 252 ? 216.816 200.549 186.939 1.00 50.28 252 ARG D CA 1
ATOM 7315 C C . ARG D 1 252 ? 217.987 200.237 186.017 1.00 52.51 252 ARG D C 1
ATOM 7316 O O . ARG D 1 252 ? 218.967 200.988 185.973 1.00 59.74 252 ARG D O 1
ATOM 7324 N N . LEU D 1 253 ? 217.884 199.132 185.283 1.00 53.38 253 LEU D N 1
ATOM 7325 C CA . LEU D 1 253 ? 218.886 198.733 184.299 1.00 50.94 253 LEU D CA 1
ATOM 7326 C C . LEU D 1 253 ? 218.269 198.935 182.918 1.00 51.91 253 LEU D C 1
ATOM 7327 O O . LEU D 1 253 ? 217.725 198.010 182.314 1.00 61.94 253 LEU D O 1
ATOM 7332 N N . ASP D 1 254 ? 218.369 200.165 182.413 1.00 50.21 254 ASP D N 1
ATOM 7333 C CA . ASP D 1 254 ? 217.724 200.514 181.157 1.00 51.72 254 ASP D CA 1
ATOM 7334 C C . ASP D 1 254 ? 218.536 201.458 180.281 1.00 59.02 254 ASP D C 1
ATOM 7335 O O . ASP D 1 254 ? 218.070 201.806 179.192 1.00 69.54 254 ASP D O 1
ATOM 7340 N N . GLY D 1 255 ? 219.732 201.866 180.697 1.00 49.63 255 GLY D N 1
ATOM 7341 C CA . GLY D 1 255 ? 220.505 202.799 179.903 1.00 42.63 255 GLY D CA 1
ATOM 7342 C C . GLY D 1 255 ? 220.009 204.227 179.936 1.00 47.86 255 GLY D C 1
ATOM 7343 O O . GLY D 1 255 ? 220.261 204.978 178.991 1.00 51.82 255 GLY D O 1
ATOM 7344 N N . ALA D 1 256 ? 219.304 204.625 180.998 1.00 64.25 256 ALA D N 1
ATOM 7345 C CA . ALA D 1 256 ? 218.861 206.009 181.182 1.00 59.17 256 ALA D CA 1
ATOM 7346 C C . ALA D 1 256 ? 217.787 206.401 180.167 1.00 59.26 256 ALA D C 1
ATOM 7347 O O . ALA D 1 256 ? 217.796 207.511 179.635 1.00 65.58 256 ALA D O 1
ATOM 7349 N N . ILE D 1 257 ? 216.849 205.496 179.907 1.00 55.51 257 ILE D N 1
ATOM 7350 C CA . ILE D 1 257 ? 215.773 205.739 178.953 1.00 60.46 257 ILE D CA 1
ATOM 7351 C C . ILE D 1 257 ? 214.483 205.948 179.732 1.00 63.23 257 ILE D C 1
ATOM 7352 O O . ILE D 1 257 ? 214.131 205.159 180.617 1.00 67.48 257 ILE D O 1
ATOM 7357 N N . ARG D 1 258 ? 213.773 207.027 179.408 1.00 58.85 258 ARG D N 1
ATOM 7358 C CA . ARG D 1 258 ? 212.465 207.319 179.987 1.00 62.54 258 ARG D CA 1
ATOM 7359 C C . ARG D 1 258 ? 211.432 207.206 178.875 1.00 62.20 258 ARG D C 1
ATOM 7360 O O . ARG D 1 258 ? 211.370 208.067 177.991 1.00 64.07 258 ARG D O 1
ATOM 7368 N N . MET D 1 259 ? 210.619 206.153 178.924 1.00 73.48 259 MET D N 1
ATOM 7369 C CA . MET D 1 259 ? 209.696 205.876 177.833 1.00 69.44 259 MET D CA 1
ATOM 7370 C C . MET D 1 259 ? 208.684 207.010 177.701 1.00 69.06 259 MET D C 1
ATOM 7371 O O . MET D 1 259 ? 208.381 207.712 178.670 1.00 71.77 259 MET D O 1
ATOM 7376 N N . GLN D 1 260 ? 208.171 207.191 176.488 1.00 71.33 260 GLN D N 1
ATOM 7377 C CA . GLN D 1 260 ? 207.270 208.281 176.150 1.00 66.31 260 GLN D CA 1
ATOM 7378 C C . GLN D 1 260 ? 205.905 207.752 175.730 1.00 71.55 260 GLN D C 1
ATOM 7379 O O . GLN D 1 260 ? 205.763 206.571 175.395 1.00 71.56 260 GLN D O 1
ATOM 7385 N N . PRO D 1 261 ? 204.862 208.603 175.745 1.00 70.37 261 PRO D N 1
ATOM 7386 C CA . PRO D 1 261 ? 203.520 208.157 175.347 1.00 66.64 261 PRO D CA 1
ATOM 7387 C C . PRO D 1 261 ? 203.495 207.455 173.993 1.00 72.37 261 PRO D C 1
ATOM 7388 O O . PRO D 1 261 ? 204.308 207.738 173.113 1.00 79.34 261 PRO D O 1
ATOM 7393 N N . PRO E 2 7 ? 194.862 217.679 269.876 1.00 129.29 36 PRO E N 1
ATOM 7394 C CA . PRO E 2 7 ? 195.203 217.235 271.231 1.00 130.67 36 PRO E CA 1
ATOM 7395 C C . PRO E 2 7 ? 196.695 216.954 271.401 1.00 130.37 36 PRO E C 1
ATOM 7396 O O . PRO E 2 7 ? 197.478 217.245 270.497 1.00 129.40 36 PRO E O 1
ATOM 7400 N N . LEU E 2 8 ? 197.076 216.395 272.546 1.00 121.72 37 LEU E N 1
ATOM 7401 C CA . LEU E 2 8 ? 198.466 216.090 272.856 1.00 120.51 37 LEU E CA 1
ATOM 7402 C C . LEU E 2 8 ? 198.719 214.605 272.639 1.00 119.69 37 LEU E C 1
ATOM 7403 O O . LEU E 2 8 ? 197.800 213.789 272.760 1.00 118.27 37 LEU E O 1
ATOM 7408 N N . ARG E 2 9 ? 199.966 214.261 272.310 1.00 120.01 38 ARG E N 1
ATOM 7409 C CA . ARG E 2 9 ? 200.304 212.869 272.031 1.00 119.35 38 ARG E CA 1
ATOM 7410 C C . ARG E 2 9 ? 200.357 212.043 273.310 1.00 122.48 38 ARG E C 1
ATOM 7411 O O . ARG E 2 9 ? 199.871 210.906 273.349 1.00 123.19 38 ARG E O 1
ATOM 7419 N N . HIS E 2 10 ? 200.941 212.601 274.374 1.00 125.67 39 HIS E N 1
ATOM 7420 C CA . HIS E 2 10 ? 201.232 211.799 275.558 1.00 124.31 39 HIS E CA 1
ATOM 7421 C C . HIS E 2 10 ? 199.964 211.274 276.219 1.00 125.64 39 HIS E C 1
ATOM 7422 O O . HIS E 2 10 ? 199.960 210.155 276.744 1.00 126.15 39 HIS E O 1
ATOM 7429 N N . LEU E 2 11 ? 198.881 212.055 276.212 1.00 124.58 40 LEU E N 1
ATOM 7430 C CA . LEU E 2 11 ? 197.645 211.584 276.829 1.00 124.47 40 LEU E CA 1
ATOM 7431 C C . LEU E 2 11 ? 197.102 210.362 276.099 1.00 125.55 40 LEU E C 1
ATOM 7432 O O . LEU E 2 11 ? 196.585 209.432 276.730 1.00 124.25 40 LEU E O 1
ATOM 7437 N N . ARG E 2 12 ? 197.208 210.344 274.768 1.00 122.92 41 ARG E N 1
ATOM 7438 C CA . ARG E 2 12 ? 196.721 209.195 274.011 1.00 121.33 41 ARG E CA 1
ATOM 7439 C C . ARG E 2 12 ? 197.521 207.944 274.347 1.00 122.04 41 ARG E C 1
ATOM 7440 O O . ARG E 2 12 ? 196.955 206.854 274.489 1.00 120.97 41 ARG E O 1
ATOM 7448 N N . THR E 2 13 ? 198.843 208.080 274.476 1.00 128.87 42 THR E N 1
ATOM 7449 C CA . THR E 2 13 ? 199.670 206.930 274.825 1.00 129.52 42 THR E CA 1
ATOM 7450 C C . THR E 2 13 ? 199.302 206.393 276.202 1.00 130.84 42 THR E C 1
ATOM 7451 O O . THR E 2 13 ? 199.225 205.176 276.403 1.00 132.83 42 THR E O 1
ATOM 7455 N N . ARG E 2 14 ? 199.070 207.289 277.164 1.00 132.24 43 ARG E N 1
ATOM 7456 C CA . ARG E 2 14 ? 198.634 206.858 278.488 1.00 130.76 43 ARG E CA 1
ATOM 7457 C C . ARG E 2 14 ? 197.322 206.091 278.400 1.00 132.33 43 ARG E C 1
ATOM 7458 O O . ARG E 2 14 ? 197.220 204.962 278.894 1.00 131.17 43 ARG E O 1
ATOM 7466 N N . GLU E 2 15 ? 196.313 206.675 277.750 1.00 135.14 44 GLU E N 1
ATOM 7467 C CA . GLU E 2 15 ? 195.027 205.998 277.630 1.00 135.38 44 GLU E CA 1
ATOM 7468 C C . GLU E 2 15 ? 195.164 204.660 276.915 1.00 135.83 44 GLU E C 1
ATOM 7469 O O . GLU E 2 15 ? 194.397 203.730 277.189 1.00 135.67 44 GLU E O 1
ATOM 7475 N N . LYS E 2 16 ? 196.129 204.544 276.000 1.00 133.84 45 LYS E N 1
ATOM 7476 C CA . LYS E 2 16 ? 196.339 203.278 275.305 1.00 130.80 45 LYS E CA 1
ATOM 7477 C C . LYS E 2 16 ? 196.780 202.186 276.272 1.00 129.99 45 LYS E C 1
ATOM 7478 O O . LYS E 2 16 ? 196.331 201.038 276.171 1.00 127.59 45 LYS E O 1
ATOM 7484 N N . ARG E 2 17 ? 197.662 202.524 277.217 1.00 131.77 46 ARG E N 1
ATOM 7485 C CA . ARG E 2 17 ? 198.154 201.533 278.167 1.00 131.81 46 ARG E CA 1
ATOM 7486 C C . ARG E 2 17 ? 197.070 201.049 279.120 1.00 133.90 46 ARG E C 1
ATOM 7487 O O . ARG E 2 17 ? 197.250 200.011 279.766 1.00 131.99 46 ARG E O 1
ATOM 7495 N N . GLY E 2 18 ? 195.955 201.768 279.225 1.00 150.08 47 GLY E N 1
ATOM 7496 C CA . GLY E 2 18 ? 194.919 201.426 280.169 1.00 151.28 47 GLY E CA 1
ATOM 7497 C C . GLY E 2 18 ? 195.426 201.516 281.596 1.00 152.31 47 GLY E C 1
ATOM 7498 O O . GLY E 2 18 ? 196.089 202.487 281.972 1.00 150.80 47 GLY E O 1
ATOM 7499 N N . PRO E 2 19 ? 195.131 200.495 282.436 1.00 165.90 48 PRO E N 1
ATOM 7500 C CA . PRO E 2 19 ? 195.605 200.491 283.826 1.00 165.06 48 PRO E CA 1
ATOM 7501 C C . PRO E 2 19 ? 197.082 200.118 283.957 1.00 164.97 48 PRO E C 1
ATOM 7502 O O . PRO E 2 19 ? 197.448 199.192 284.683 1.00 164.56 48 PRO E O 1
ATOM 7506 N N . SER E 2 20 ? 197.939 200.851 283.245 1.00 154.80 49 SER E N 1
ATOM 7507 C CA . SER E 2 20 ? 199.378 200.590 283.237 1.00 153.32 49 SER E CA 1
ATOM 7508 C C . SER E 2 20 ? 199.683 199.161 282.801 1.00 153.09 49 SER E C 1
ATOM 7509 O O . SER E 2 20 ? 200.656 198.555 283.256 1.00 151.22 49 SER E O 1
ATOM 7512 N N . GLY E 2 21 ? 198.851 198.611 281.911 1.00 154.14 50 GLY E N 1
ATOM 7513 C CA . GLY E 2 21 ? 199.039 197.255 281.443 1.00 153.58 50 GLY E CA 1
ATOM 7514 C C . GLY E 2 21 ? 200.021 197.163 280.288 1.00 154.24 50 GLY E C 1
ATOM 7515 O O . GLY E 2 21 ? 200.504 198.164 279.762 1.00 153.23 50 GLY E O 1
ATOM 7516 N N . CYS E 2 22 ? 200.312 195.925 279.898 1.00 168.37 51 CYS E N 1
ATOM 7517 C CA . CYS E 2 22 ? 201.216 195.605 278.797 1.00 169.71 51 CYS E CA 1
ATOM 7518 C C . CYS E 2 22 ? 202.640 196.085 279.047 1.00 168.55 51 CYS E C 1
ATOM 7519 O O . CYS E 2 22 ? 203.448 196.124 278.110 1.00 167.93 51 CYS E O 1
ATOM 7522 N N . SER E 2 23 ? 202.974 196.449 280.282 1.00 151.75 52 SER E N 1
ATOM 7523 C CA . SER E 2 23 ? 204.309 196.931 280.608 1.00 150.31 52 SER E CA 1
ATOM 7524 C C . SER E 2 23 ? 204.404 197.107 282.115 1.00 150.99 52 SER E C 1
ATOM 7525 O O . SER E 2 23 ? 203.392 197.267 282.804 1.00 150.19 52 SER E O 1
ATOM 7528 N N . GLY E 2 24 ? 205.636 197.077 282.616 1.00 136.80 53 GLY E N 1
ATOM 7529 C CA . GLY E 2 24 ? 205.886 197.296 284.026 1.00 135.08 53 GLY E CA 1
ATOM 7530 C C . GLY E 2 24 ? 206.274 198.731 284.315 1.00 134.76 53 GLY E C 1
ATOM 7531 O O . GLY E 2 24 ? 205.516 199.657 284.015 1.00 133.69 53 GLY E O 1
ATOM 7532 N N . GLY E 2 25 ? 207.454 198.928 284.898 1.00 112.92 54 GLY E N 1
ATOM 7533 C CA . GLY E 2 25 ? 207.952 200.254 285.171 1.00 111.04 54 GLY E CA 1
ATOM 7534 C C . GLY E 2 25 ? 208.695 200.832 283.985 1.00 107.18 54 GLY E C 1
ATOM 7535 O O . GLY E 2 25 ? 208.976 200.140 283.001 1.00 105.64 54 GLY E O 1
ATOM 7536 N N . PRO E 2 26 ? 209.029 202.118 284.053 1.00 96.72 55 PRO E N 1
ATOM 7537 C CA . PRO E 2 26 ? 209.782 202.739 282.959 1.00 92.32 55 PRO E CA 1
ATOM 7538 C C . PRO E 2 26 ? 211.165 202.126 282.814 1.00 97.33 55 PRO E C 1
ATOM 7539 O O . PRO E 2 26 ? 211.795 201.711 283.791 1.00 100.60 55 PRO E O 1
ATOM 7543 N N . ASN E 2 27 ? 211.636 202.073 281.567 1.00 99.91 56 ASN E N 1
ATOM 7544 C CA . ASN E 2 27 ? 212.936 201.468 281.294 1.00 99.94 56 ASN E CA 1
ATOM 7545 C C . ASN E 2 27 ? 214.063 202.265 281.939 1.00 98.49 56 ASN E C 1
ATOM 7546 O O . ASN E 2 27 ? 214.914 201.702 282.637 1.00 97.54 56 ASN E O 1
ATOM 7551 N N . THR E 2 28 ? 214.086 203.577 281.717 1.00 93.95 57 THR E N 1
ATOM 7552 C CA . THR E 2 28 ? 215.132 204.448 282.232 1.00 95.37 57 THR E CA 1
ATOM 7553 C C . THR E 2 28 ? 214.512 205.590 283.022 1.00 94.53 57 THR E C 1
ATOM 7554 O O . THR E 2 28 ? 213.504 206.172 282.608 1.00 94.99 57 THR E O 1
ATOM 7558 N N . VAL E 2 29 ? 215.121 205.904 284.164 1.00 90.34 58 VAL E N 1
ATOM 7559 C CA . VAL E 2 29 ? 214.679 206.991 285.032 1.00 85.89 58 VAL E CA 1
ATOM 7560 C C . VAL E 2 29 ? 215.930 207.640 285.609 1.00 87.33 58 VAL E C 1
ATOM 7561 O O . VAL E 2 29 ? 216.667 207.002 286.369 1.00 95.25 58 VAL E O 1
ATOM 7565 N N . TYR E 2 30 ? 216.173 208.898 285.253 1.00 72.02 59 TYR E N 1
ATOM 7566 C CA . TYR E 2 30 ? 217.326 209.637 285.740 1.00 73.52 59 TYR E CA 1
ATOM 7567 C C . TYR E 2 30 ? 216.877 210.923 286.421 1.00 74.04 59 TYR E C 1
ATOM 7568 O O . TYR E 2 30 ? 215.744 211.384 286.259 1.00 79.79 59 TYR E O 1
ATOM 7577 N N . LEU E 2 31 ? 217.796 211.498 287.194 1.00 79.48 60 LEU E N 1
ATOM 7578 C CA . LEU E 2 31 ? 217.562 212.726 287.947 1.00 73.39 60 LEU E CA 1
ATOM 7579 C C . LEU E 2 31 ? 218.500 213.797 287.410 1.00 79.46 60 LEU E C 1
ATOM 7580 O O . LEU E 2 31 ? 219.720 213.692 287.571 1.00 89.43 60 LEU E O 1
ATOM 7585 N N . GLN E 2 32 ? 217.935 214.822 286.779 1.00 68.46 61 GLN E N 1
ATOM 7586 C CA . GLN E 2 32 ? 218.706 215.900 286.179 1.00 68.90 61 GLN E CA 1
ATOM 7587 C C . GLN E 2 32 ? 218.500 217.189 286.962 1.00 72.28 61 GLN E C 1
ATOM 7588 O O . GLN E 2 32 ? 217.391 217.476 287.425 1.00 80.98 61 GLN E O 1
ATOM 7594 N N . VAL E 2 33 ? 219.572 217.960 287.107 1.00 73.41 62 VAL E N 1
ATOM 7595 C CA . VAL E 2 33 ? 219.528 219.240 287.804 1.00 67.52 62 VAL E CA 1
ATOM 7596 C C . VAL E 2 33 ? 219.332 220.341 286.772 1.00 67.71 62 VAL E C 1
ATOM 7597 O O . VAL E 2 33 ? 220.115 220.461 285.823 1.00 77.46 62 VAL E O 1
ATOM 7601 N N . VAL E 2 34 ? 218.291 221.145 286.956 1.00 66.47 63 VAL E N 1
ATOM 7602 C CA . VAL E 2 34 ? 218.007 222.265 286.070 1.00 72.63 63 VAL E CA 1
ATOM 7603 C C . VAL E 2 34 ? 218.590 223.566 286.609 1.00 75.17 63 VAL E C 1
ATOM 7604 O O . VAL E 2 34 ? 219.090 224.387 285.840 1.00 78.27 63 VAL E O 1
ATOM 7608 N N . ALA E 2 35 ? 218.531 223.767 287.924 1.00 74.25 64 ALA E N 1
ATOM 7609 C CA . ALA E 2 35 ? 219.120 224.930 288.575 1.00 70.43 64 ALA E CA 1
ATOM 7610 C C . ALA E 2 35 ? 220.045 224.441 289.677 1.00 71.00 64 ALA E C 1
ATOM 7611 O O . ALA E 2 35 ? 219.614 223.703 290.569 1.00 73.87 64 ALA E O 1
ATOM 7613 N N . ALA E 2 36 ? 221.311 224.853 289.617 1.00 70.77 65 ALA E N 1
ATOM 7614 C CA . ALA E 2 36 ? 222.307 224.386 290.572 1.00 71.18 65 ALA E CA 1
ATOM 7615 C C . ALA E 2 36 ? 222.116 224.969 291.966 1.00 68.12 65 ALA E C 1
ATOM 7616 O O . ALA E 2 36 ? 222.783 224.514 292.900 1.00 76.03 65 ALA E O 1
ATOM 7618 N N . GLY E 2 37 ? 221.234 225.949 292.131 1.00 61.73 66 GLY E N 1
ATOM 7619 C CA . GLY E 2 37 ? 221.038 226.595 293.410 1.00 63.94 66 GLY E CA 1
ATOM 7620 C C . GLY E 2 37 ? 221.691 227.950 293.552 1.00 67.73 66 GLY E C 1
ATOM 7621 O O . GLY E 2 37 ? 221.713 228.491 294.663 1.00 66.31 66 GLY E O 1
ATOM 7622 N N . SER E 2 38 ? 222.224 228.513 292.471 1.00 79.76 67 SER E N 1
ATOM 7623 C CA . SER E 2 38 ? 222.874 229.810 292.543 1.00 78.63 67 SER E CA 1
ATOM 7624 C C . SER E 2 38 ? 221.884 230.877 293.009 1.00 78.98 67 SER E C 1
ATOM 7625 O O . SER E 2 38 ? 220.666 230.684 293.011 1.00 85.90 67 SER E O 1
ATOM 7628 N N . ARG E 2 39 ? 222.433 232.023 293.414 1.00 75.62 68 ARG E N 1
ATOM 7629 C CA . ARG E 2 39 ? 221.594 233.114 293.896 1.00 75.90 68 ARG E CA 1
ATOM 7630 C C . ARG E 2 39 ? 220.662 233.619 292.802 1.00 78.07 68 ARG E C 1
ATOM 7631 O O . ARG E 2 39 ? 219.484 233.896 293.058 1.00 80.84 68 ARG E O 1
ATOM 7639 N N . ASP E 2 40 ? 221.171 233.746 291.575 1.00 77.34 69 ASP E N 1
ATOM 7640 C CA . ASP E 2 40 ? 220.363 234.305 290.496 1.00 82.15 69 ASP E CA 1
ATOM 7641 C C . ASP E 2 40 ? 219.309 233.316 290.015 1.00 80.16 69 ASP E C 1
ATOM 7642 O O . ASP E 2 40 ? 218.155 233.695 289.784 1.00 76.91 69 ASP E O 1
ATOM 7647 N N . SER E 2 41 ? 219.681 232.045 289.859 1.00 80.75 70 SER E N 1
ATOM 7648 C CA . SER E 2 41 ? 218.791 231.058 289.262 1.00 80.01 70 SER E CA 1
ATOM 7649 C C . SER E 2 41 ? 217.962 230.292 290.282 1.00 79.07 70 SER E C 1
ATOM 7650 O O . SER E 2 41 ? 216.966 229.666 289.901 1.00 80.33 70 SER E O 1
ATOM 7653 N N . GLY E 2 42 ? 218.338 230.321 291.555 1.00 71.97 71 GLY E N 1
ATOM 7654 C CA . GLY E 2 42 ? 217.629 229.555 292.555 1.00 69.90 71 GLY E CA 1
ATOM 7655 C C . GLY E 2 42 ? 217.948 228.075 292.461 1.00 74.41 71 GLY E C 1
ATOM 7656 O O . GLY E 2 42 ? 218.846 227.638 291.735 1.00 81.49 71 GLY E O 1
ATOM 7657 N N . ALA E 2 43 ? 217.183 227.290 293.215 1.00 69.60 72 ALA E N 1
ATOM 7658 C CA . ALA E 2 43 ? 217.363 225.846 293.292 1.00 69.14 72 ALA E CA 1
ATOM 7659 C C . ALA E 2 43 ? 216.140 225.151 292.715 1.00 72.83 72 ALA E C 1
ATOM 7660 O O . ALA E 2 43 ? 215.005 225.482 293.073 1.00 72.63 72 ALA E O 1
ATOM 7662 N N . ALA E 2 44 ? 216.374 224.189 291.825 1.00 67.81 73 ALA E N 1
ATOM 7663 C CA . ALA E 2 44 ? 215.298 223.421 291.219 1.00 62.52 73 ALA E CA 1
ATOM 7664 C C . ALA E 2 44 ? 215.832 222.055 290.817 1.00 62.79 73 ALA E C 1
ATOM 7665 O O . ALA E 2 44 ? 217.038 221.866 290.637 1.00 72.74 73 ALA E O 1
ATOM 7667 N N . LEU E 2 45 ? 214.915 221.099 290.679 1.00 72.34 74 LEU E N 1
ATOM 7668 C CA . LEU E 2 45 ? 215.264 219.720 290.366 1.00 72.32 74 LEU E CA 1
ATOM 7669 C C . LEU E 2 45 ? 214.258 219.166 289.369 1.00 69.38 74 LEU E C 1
ATOM 7670 O O . LEU E 2 45 ? 213.061 219.448 289.464 1.00 77.94 74 LEU E O 1
ATOM 7675 N N . TYR E 2 46 ? 214.749 218.373 288.419 1.00 69.75 75 TYR E N 1
ATOM 7676 C CA . TYR E 2 46 ? 213.931 217.815 287.350 1.00 73.66 75 TYR E CA 1
ATOM 7677 C C . TYR E 2 46 ? 214.070 216.300 287.342 1.00 76.17 75 TYR E C 1
ATOM 7678 O O . TYR E 2 46 ? 215.188 215.775 287.373 1.00 81.66 75 TYR E O 1
ATOM 7687 N N . VAL E 2 47 ? 212.936 215.605 287.292 1.00 79.57 76 VAL E N 1
ATOM 7688 C CA . VAL E 2 47 ? 212.888 214.148 287.250 1.00 78.09 76 VAL E CA 1
ATOM 7689 C C . VAL E 2 47 ? 212.365 213.731 285.885 1.00 78.13 76 VAL E C 1
ATOM 7690 O O . VAL E 2 47 ? 211.348 214.257 285.417 1.00 85.22 76 VAL E O 1
ATOM 7694 N N . PHE E 2 48 ? 213.058 212.792 285.249 1.00 76.48 77 PHE E N 1
ATOM 7695 C CA . PHE E 2 48 ? 212.661 212.261 283.955 1.00 76.39 77 PHE E CA 1
ATOM 7696 C C . PHE E 2 48 ? 212.308 210.787 284.086 1.00 80.44 77 PHE E C 1
ATOM 7697 O O . PHE E 2 48 ? 212.973 210.039 284.811 1.00 86.37 77 PHE E O 1
ATOM 7705 N N . SER E 2 49 ? 211.259 210.376 283.379 1.00 91.29 78 SER E N 1
ATOM 7706 C CA . SER E 2 49 ? 210.863 208.978 283.326 1.00 90.80 78 SER E CA 1
ATOM 7707 C C . SER E 2 49 ? 210.181 208.721 281.992 1.00 92.67 78 SER E C 1
ATOM 7708 O O . SER E 2 49 ? 209.755 209.650 281.300 1.00 94.36 78 SER E O 1
ATOM 7711 N N . GLU E 2 50 ? 210.084 207.440 281.636 1.00 98.43 79 GLU E N 1
ATOM 7712 C CA . GLU E 2 50 ? 209.521 207.078 280.340 1.00 99.18 79 GLU E CA 1
ATOM 7713 C C . GLU E 2 50 ? 208.074 207.539 280.217 1.00 100.17 79 GLU E C 1
ATOM 7714 O O . GLU E 2 50 ? 207.667 208.056 279.170 1.00 102.47 79 GLU E O 1
ATOM 7720 N N . PHE E 2 51 ? 207.283 207.364 281.275 1.00 97.63 80 PHE E N 1
ATOM 7721 C CA . PHE E 2 51 ? 205.859 207.670 281.233 1.00 98.02 80 PHE E CA 1
ATOM 7722 C C . PHE E 2 51 ? 205.496 208.981 281.914 1.00 95.87 80 PHE E C 1
ATOM 7723 O O . PHE E 2 51 ? 204.450 209.557 281.596 1.00 97.23 80 PHE E O 1
ATOM 7731 N N . ASN E 2 52 ? 206.321 209.470 282.837 1.00 86.71 81 ASN E N 1
ATOM 7732 C CA . ASN E 2 52 ? 206.002 210.659 283.611 1.00 86.36 81 ASN E CA 1
ATOM 7733 C C . ASN E 2 52 ? 207.230 211.551 283.737 1.00 85.82 81 ASN E C 1
ATOM 7734 O O . ASN E 2 52 ? 208.367 211.116 283.540 1.00 86.98 81 ASN E O 1
ATOM 7739 N N . ARG E 2 53 ? 206.977 212.818 284.058 1.00 83.17 82 ARG E N 1
ATOM 7740 C CA . ARG E 2 53 ? 208.025 213.792 284.320 1.00 80.86 82 ARG E CA 1
ATOM 7741 C C . ARG E 2 53 ? 207.582 214.689 285.465 1.00 84.32 82 ARG E C 1
ATOM 7742 O O . ARG E 2 53 ? 206.414 215.079 285.540 1.00 86.84 82 ARG E O 1
ATOM 7750 N N . TYR E 2 54 ? 208.519 215.013 286.354 1.00 77.95 83 TYR E N 1
ATOM 7751 C CA . TYR E 2 54 ? 208.219 215.768 287.561 1.00 76.79 83 TYR E CA 1
ATOM 7752 C C . TYR E 2 54 ? 209.210 216.911 287.720 1.00 78.09 83 TYR E C 1
ATOM 7753 O O . TYR E 2 54 ? 210.355 216.832 287.269 1.00 80.77 83 TYR E O 1
ATOM 7762 N N . LEU E 2 55 ? 208.751 217.979 288.371 1.00 75.73 84 LEU E N 1
ATOM 7763 C CA . LEU E 2 55 ? 209.560 219.159 288.635 1.00 71.44 84 LEU E CA 1
ATOM 7764 C C . LEU E 2 55 ? 209.474 219.498 290.115 1.00 73.30 84 LEU E C 1
ATOM 7765 O O . LEU E 2 55 ? 208.403 219.399 290.721 1.00 78.61 84 LEU E O 1
ATOM 7770 N N . PHE E 2 56 ? 210.604 219.896 290.693 1.00 69.58 85 PHE E N 1
ATOM 7771 C CA . PHE E 2 56 ? 210.700 220.211 292.112 1.00 68.81 85 PHE E CA 1
ATOM 7772 C C . PHE E 2 56 ? 211.170 221.646 292.295 1.00 68.80 85 PHE E C 1
ATOM 7773 O O . PHE E 2 56 ? 212.106 222.088 291.621 1.00 76.54 85 PHE E O 1
ATOM 7781 N N . ASN E 2 57 ? 210.520 222.365 293.212 1.00 67.68 86 ASN E N 1
ATOM 7782 C CA . ASN E 2 57 ? 210.925 223.714 293.607 1.00 69.83 86 ASN E CA 1
ATOM 7783 C C . ASN E 2 57 ? 211.054 224.624 292.381 1.00 76.14 86 ASN E C 1
ATOM 7784 O O . ASN E 2 57 ? 212.130 225.115 292.034 1.00 83.11 86 ASN E O 1
ATOM 7789 N N . CYS E 2 58 ? 209.913 224.835 291.732 1.00 75.58 87 CYS E N 1
ATOM 7790 C CA . CYS E 2 58 ? 209.846 225.703 290.560 1.00 75.84 87 CYS E CA 1
ATOM 7791 C C . CYS E 2 58 ? 210.059 227.143 291.006 1.00 76.50 87 CYS E C 1
ATOM 7792 O O . CYS E 2 58 ? 209.114 227.839 291.384 1.00 77.91 87 CYS E O 1
ATOM 7795 N N . GLY E 2 59 ? 211.310 227.596 290.962 1.00 77.94 88 GLY E N 1
ATOM 7796 C CA . GLY E 2 59 ? 211.662 228.938 291.369 1.00 77.32 88 GLY E CA 1
ATOM 7797 C C . GLY E 2 59 ? 211.553 229.933 290.230 1.00 75.72 88 GLY E C 1
ATOM 7798 O O . GLY E 2 59 ? 211.020 229.650 289.156 1.00 80.07 88 GLY E O 1
ATOM 7799 N N . GLU E 2 60 ? 212.076 231.130 290.484 1.00 71.38 89 GLU E N 1
ATOM 7800 C CA . GLU E 2 60 ? 212.018 232.214 289.512 1.00 72.76 89 GLU E CA 1
ATOM 7801 C C . GLU E 2 60 ? 213.007 231.943 288.386 1.00 76.52 89 GLU E C 1
ATOM 7802 O O . GLU E 2 60 ? 214.188 231.679 288.638 1.00 76.64 89 GLU E O 1
ATOM 7808 N N . GLY E 2 61 ? 212.527 232.007 287.146 1.00 75.53 90 GLY E N 1
ATOM 7809 C CA . GLY E 2 61 ? 213.360 231.778 285.986 1.00 73.41 90 GLY E CA 1
ATOM 7810 C C . GLY E 2 61 ? 213.601 230.324 285.647 1.00 73.37 90 GLY E C 1
ATOM 7811 O O . GLY E 2 61 ? 214.342 230.043 284.696 1.00 77.54 90 GLY E O 1
ATOM 7812 N N . VAL E 2 62 ? 213.004 229.389 286.389 1.00 76.20 91 VAL E N 1
ATOM 7813 C CA . VAL E 2 62 ? 213.210 227.973 286.103 1.00 70.39 91 VAL E CA 1
ATOM 7814 C C . VAL E 2 62 ? 212.642 227.616 284.736 1.00 70.93 91 VAL E C 1
ATOM 7815 O O . VAL E 2 62 ? 213.252 226.856 283.975 1.00 76.62 91 VAL E O 1
ATOM 7819 N N . GLN E 2 63 ? 211.465 228.151 284.402 1.00 77.00 92 GLN E N 1
ATOM 7820 C CA . GLN E 2 63 ? 210.866 227.857 283.105 1.00 74.61 92 GLN E CA 1
ATOM 7821 C C . GLN E 2 63 ? 211.783 228.292 281.970 1.00 74.20 92 GLN E C 1
ATOM 7822 O O . GLN E 2 63 ? 211.887 227.605 280.946 1.00 80.38 92 GLN E O 1
ATOM 7828 N N . ARG E 2 64 ? 212.456 229.433 282.130 1.00 71.79 93 ARG E N 1
ATOM 7829 C CA . ARG E 2 64 ? 213.384 229.892 281.102 1.00 71.50 93 ARG E CA 1
ATOM 7830 C C . ARG E 2 64 ? 214.510 228.887 280.892 1.00 77.67 93 ARG E C 1
ATOM 7831 O O . ARG E 2 64 ? 214.883 228.591 279.751 1.00 78.61 93 ARG E O 1
ATOM 7839 N N . LEU E 2 65 ? 215.064 228.352 281.982 1.00 79.80 94 LEU E N 1
ATOM 7840 C CA . LEU E 2 65 ? 216.125 227.358 281.856 1.00 77.21 94 LEU E CA 1
ATOM 7841 C C . LEU E 2 65 ? 215.664 226.082 281.164 1.00 80.27 94 LEU E C 1
ATOM 7842 O O . LEU E 2 65 ? 216.378 225.534 280.316 1.00 83.69 94 LEU E O 1
ATOM 7847 N N . MET E 2 66 ? 214.471 225.593 281.511 1.00 78.39 95 MET E N 1
ATOM 7848 C CA . MET E 2 66 ? 213.959 224.388 280.867 1.00 76.22 95 MET E CA 1
ATOM 7849 C C . MET E 2 66 ? 213.690 224.615 279.384 1.00 79.56 95 MET E C 1
ATOM 7850 O O . MET E 2 66 ? 213.956 223.741 278.551 1.00 82.55 95 MET E O 1
ATOM 7855 N N . GLN E 2 67 ? 213.167 225.793 279.038 1.00 88.64 96 GLN E N 1
ATOM 7856 C CA . GLN E 2 67 ? 212.909 226.119 277.641 1.00 89.26 96 GLN E CA 1
ATOM 7857 C C . GLN E 2 67 ? 214.223 226.263 276.884 1.00 89.41 96 GLN E C 1
ATOM 7858 O O . GLN E 2 67 ? 214.247 226.058 275.666 1.00 93.73 96 GLN E O 1
ATOM 7864 N N . GLU E 2 68 ? 215.311 226.603 277.574 1.00 85.06 97 GLU E N 1
ATOM 7865 C CA . GLU E 2 68 ? 216.597 226.812 276.923 1.00 83.07 97 GLU E CA 1
ATOM 7866 C C . GLU E 2 68 ? 217.395 225.527 276.756 1.00 84.18 97 GLU E C 1
ATOM 7867 O O . GLU E 2 68 ? 218.167 225.409 275.797 1.00 91.38 97 GLU E O 1
ATOM 7873 N N . HIS E 2 69 ? 217.230 224.561 277.661 1.00 82.00 98 HIS E N 1
ATOM 7874 C CA . HIS E 2 69 ? 218.020 223.336 277.659 1.00 82.36 98 HIS E CA 1
ATOM 7875 C C . HIS E 2 69 ? 217.222 222.137 277.153 1.00 83.53 98 HIS E C 1
ATOM 7876 O O . HIS E 2 69 ? 217.509 220.994 277.516 1.00 78.95 98 HIS E O 1
ATOM 7883 N N . LYS E 2 70 ? 216.218 222.385 276.312 1.00 88.60 99 LYS E N 1
ATOM 7884 C CA . LYS E 2 70 ? 215.446 221.322 275.670 1.00 85.74 99 LYS E CA 1
ATOM 7885 C C . LYS E 2 70 ? 214.782 220.401 276.689 1.00 84.44 99 LYS E C 1
ATOM 7886 O O . LYS E 2 70 ? 214.635 219.199 276.451 1.00 87.01 99 LYS E O 1
ATOM 7892 N N . LEU E 2 71 ? 214.375 220.951 277.830 1.00 77.58 100 LEU E N 1
ATOM 7893 C CA . LEU E 2 71 ? 213.594 220.208 278.818 1.00 77.01 100 LEU E CA 1
ATOM 7894 C C . LEU E 2 71 ? 212.123 220.461 278.516 1.00 78.62 100 LEU E C 1
ATOM 7895 O O . LEU E 2 71 ? 211.589 221.533 278.812 1.00 80.89 100 LEU E O 1
ATOM 7900 N N . LYS E 2 72 ? 211.464 219.469 277.921 1.00 83.96 101 LYS E N 1
ATOM 7901 C CA . LYS E 2 72 ? 210.101 219.659 277.445 1.00 85.99 101 LYS E CA 1
ATOM 7902 C C . LYS E 2 72 ? 209.166 219.973 278.606 1.00 86.04 101 LYS E C 1
ATOM 7903 O O . LYS E 2 72 ? 209.291 219.415 279.699 1.00 84.26 101 LYS E O 1
ATOM 7909 N N . VAL E 2 73 ? 208.219 220.876 278.354 1.00 91.13 102 VAL E N 1
ATOM 7910 C CA . VAL E 2 73 ? 207.313 221.371 279.384 1.00 90.02 102 VAL E CA 1
ATOM 7911 C C . VAL E 2 73 ? 205.931 220.758 279.206 1.00 90.71 102 VAL E C 1
ATOM 7912 O O . VAL E 2 73 ? 205.191 220.577 280.180 1.00 91.66 102 VAL E O 1
ATOM 7916 N N . ALA E 2 74 ? 205.574 220.432 277.967 1.00 95.94 103 ALA E N 1
ATOM 7917 C CA . ALA E 2 74 ? 204.244 219.909 277.662 1.00 93.32 103 ALA E CA 1
ATOM 7918 C C . ALA E 2 74 ? 204.019 218.501 278.188 1.00 94.97 103 ALA E C 1
ATOM 7919 O O . ALA E 2 74 ? 202.923 217.965 277.976 1.00 97.75 103 ALA E O 1
ATOM 7921 N N . ARG E 2 75 ? 204.998 217.888 278.856 1.00 95.71 104 ARG E N 1
ATOM 7922 C CA . ARG E 2 75 ? 204.858 216.538 279.378 1.00 96.65 104 ARG E CA 1
ATOM 7923 C C . ARG E 2 75 ? 204.881 216.463 280.897 1.00 96.83 104 ARG E C 1
ATOM 7924 O O . ARG E 2 75 ? 204.735 215.363 281.443 1.00 99.01 104 ARG E O 1
ATOM 7932 N N . LEU E 2 76 ? 205.058 217.584 281.593 1.00 89.30 105 LEU E N 1
ATOM 7933 C CA . LEU E 2 76 ? 205.086 217.560 283.049 1.00 89.99 105 LEU E CA 1
ATOM 7934 C C . LEU E 2 76 ? 203.744 217.097 283.601 1.00 88.87 105 LEU E C 1
ATOM 7935 O O . LEU E 2 76 ? 202.684 217.415 283.056 1.00 90.76 105 LEU E O 1
ATOM 7940 N N . ASP E 2 77 ? 203.798 216.339 284.695 1.00 90.60 106 ASP E N 1
ATOM 7941 C CA . ASP E 2 77 ? 202.607 215.848 285.375 1.00 93.47 106 ASP E CA 1
ATOM 7942 C C . ASP E 2 77 ? 202.403 216.501 286.733 1.00 93.93 106 ASP E C 1
ATOM 7943 O O . ASP E 2 77 ? 201.332 217.055 286.997 1.00 93.23 106 ASP E O 1
ATOM 7948 N N . ASN E 2 78 ? 203.408 216.448 287.605 1.00 86.33 107 ASN E N 1
ATOM 7949 C CA . ASN E 2 78 ? 203.333 217.047 288.929 1.00 82.69 107 ASN E CA 1
ATOM 7950 C C . ASN E 2 78 ? 204.475 218.032 289.120 1.00 85.79 107 ASN E C 1
ATOM 7951 O O . ASN E 2 78 ? 205.569 217.841 288.582 1.00 89.38 107 ASN E O 1
ATOM 7956 N N . ILE E 2 79 ? 204.210 219.084 289.890 1.00 78.59 108 ILE E N 1
ATOM 7957 C CA . ILE E 2 79 ? 205.227 220.036 290.318 1.00 74.67 108 ILE E CA 1
ATOM 7958 C C . ILE E 2 79 ? 205.242 220.026 291.840 1.00 77.24 108 ILE E C 1
ATOM 7959 O O . ILE E 2 79 ? 204.237 220.359 292.481 1.00 85.06 108 ILE E O 1
ATOM 7964 N N . PHE E 2 80 ? 206.378 219.645 292.415 1.00 75.01 109 PHE E N 1
ATOM 7965 C CA . PHE E 2 80 ? 206.523 219.506 293.858 1.00 73.49 109 PHE E CA 1
ATOM 7966 C C . PHE E 2 80 ? 207.254 220.718 294.418 1.00 76.07 109 PHE E C 1
ATOM 7967 O O . PHE E 2 80 ? 208.287 221.129 293.881 1.00 82.93 109 PHE E O 1
ATOM 7975 N N . LEU E 2 81 ? 206.714 221.289 295.492 1.00 71.49 110 LEU E N 1
ATOM 7976 C CA . LEU E 2 81 ? 207.294 222.456 296.144 1.00 70.67 110 LEU E CA 1
ATOM 7977 C C . LEU E 2 81 ? 207.625 222.092 297.583 1.00 72.83 110 LEU E C 1
ATOM 7978 O O . LEU E 2 81 ? 206.741 221.677 298.341 1.00 76.60 110 LEU E O 1
ATOM 7983 N N . THR E 2 82 ? 208.896 222.248 297.957 1.00 73.80 111 THR E N 1
ATOM 7984 C CA . THR E 2 82 ? 209.339 221.888 299.297 1.00 71.04 111 THR E CA 1
ATOM 7985 C C . THR E 2 82 ? 208.987 222.940 300.339 1.00 73.01 111 THR E C 1
ATOM 7986 O O . THR E 2 82 ? 209.004 222.633 301.536 1.00 82.48 111 THR E O 1
ATOM 7990 N N . ARG E 2 83 ? 208.673 224.163 299.921 1.00 70.68 112 ARG E N 1
ATOM 7991 C CA . ARG E 2 83 ? 208.379 225.232 300.863 1.00 69.78 112 ARG E CA 1
ATOM 7992 C C . ARG E 2 83 ? 207.562 226.234 300.061 1.00 72.64 112 ARG E C 1
ATOM 7993 O O . ARG E 2 83 ? 207.684 226.315 298.837 1.00 78.05 112 ARG E O 1
ATOM 8001 N N . MET E 2 84 ? 206.727 226.994 300.770 1.00 75.93 113 MET E N 1
ATOM 8002 C CA . MET E 2 84 ? 205.923 228.051 300.153 1.00 74.41 113 MET E CA 1
ATOM 8003 C C . MET E 2 84 ? 206.701 229.346 300.404 1.00 72.08 113 MET E C 1
ATOM 8004 O O . MET E 2 84 ? 206.490 230.064 301.382 1.00 79.63 113 MET E O 1
ATOM 8009 N N . HIS E 2 85 ? 207.644 229.621 299.507 1.00 68.21 114 HIS E N 1
ATOM 8010 C CA . HIS E 2 85 ? 208.521 230.773 299.646 1.00 69.43 114 HIS E CA 1
ATOM 8011 C C . HIS E 2 85 ? 208.810 231.151 298.200 1.00 70.78 114 HIS E C 1
ATOM 8012 O O . HIS E 2 85 ? 208.952 230.273 297.345 1.00 82.19 114 HIS E O 1
ATOM 8019 N N . TRP E 2 86 ? 208.891 232.458 297.933 1.00 63.75 115 TRP E N 1
ATOM 8020 C CA . TRP E 2 86 ? 208.985 232.921 296.551 1.00 67.34 115 TRP E CA 1
ATOM 8021 C C . TRP E 2 86 ? 210.167 232.295 295.821 1.00 73.65 115 TRP E C 1
ATOM 8022 O O . TRP E 2 86 ? 210.096 232.069 294.608 1.00 76.17 115 TRP E O 1
ATOM 8033 N N . SER E 2 87 ? 211.256 232.004 296.533 1.00 72.33 116 SER E N 1
ATOM 8034 C CA . SER E 2 87 ? 212.369 231.295 295.915 1.00 73.36 116 SER E CA 1
ATOM 8035 C C . SER E 2 87 ? 211.963 229.907 295.438 1.00 77.86 116 SER E C 1
ATOM 8036 O O . SER E 2 87 ? 212.655 229.326 294.595 1.00 80.62 116 SER E O 1
ATOM 8039 N N . ASN E 2 88 ? 210.860 229.366 295.956 1.00 75.51 117 ASN E N 1
ATOM 8040 C CA . ASN E 2 88 ? 210.366 228.053 295.565 1.00 65.20 117 ASN E CA 1
ATOM 8041 C C . ASN E 2 88 ? 209.051 228.097 294.805 1.00 68.24 117 ASN E C 1
ATOM 8042 O O . ASN E 2 88 ? 208.843 227.269 293.916 1.00 73.69 117 ASN E O 1
ATOM 8047 N N . VAL E 2 89 ? 208.160 229.034 295.130 1.00 73.74 118 VAL E N 1
ATOM 8048 C CA . VAL E 2 89 ? 206.869 229.135 294.457 1.00 68.49 118 VAL E CA 1
ATOM 8049 C C . VAL E 2 89 ? 206.899 230.298 293.473 1.00 69.67 118 VAL E C 1
ATOM 8050 O O . VAL E 2 89 ? 206.124 230.330 292.511 1.00 71.08 118 VAL E O 1
ATOM 8054 N N . GLY E 2 90 ? 207.788 231.262 293.705 1.00 78.53 119 GLY E N 1
ATOM 8055 C CA . GLY E 2 90 ? 207.914 232.369 292.776 1.00 77.87 119 GLY E CA 1
ATOM 8056 C C . GLY E 2 90 ? 208.311 231.892 291.393 1.00 78.16 119 GLY E C 1
ATOM 8057 O O . GLY E 2 90 ? 209.094 230.955 291.232 1.00 83.06 119 GLY E O 1
ATOM 8058 N N . GLY E 2 91 ? 207.752 232.549 290.380 1.00 78.86 120 GLY E N 1
ATOM 8059 C CA . GLY E 2 91 ? 207.921 232.109 289.014 1.00 78.17 120 GLY E CA 1
ATOM 8060 C C . GLY E 2 91 ? 207.030 230.954 288.620 1.00 76.68 120 GLY E C 1
ATOM 8061 O O . GLY E 2 91 ? 207.096 230.506 287.468 1.00 74.94 120 GLY E O 1
ATOM 8062 N N . LEU E 2 92 ? 206.201 230.457 289.539 1.00 80.27 121 LEU E N 1
ATOM 8063 C CA . LEU E 2 92 ? 205.287 229.367 289.222 1.00 79.05 121 LEU E CA 1
ATOM 8064 C C . LEU E 2 92 ? 204.126 229.852 288.364 1.00 82.64 121 LEU E C 1
ATOM 8065 O O . LEU E 2 92 ? 203.627 229.106 287.515 1.00 86.24 121 LEU E O 1
ATOM 8070 N N . SER E 2 93 ? 203.688 231.096 288.566 1.00 78.78 122 SER E N 1
ATOM 8071 C CA . SER E 2 93 ? 202.578 231.621 287.778 1.00 74.43 122 SER E CA 1
ATOM 8072 C C . SER E 2 93 ? 202.879 231.538 286.287 1.00 76.82 122 SER E C 1
ATOM 8073 O O . SER E 2 93 ? 202.062 231.035 285.509 1.00 80.54 122 SER E O 1
ATOM 8076 N N . GLY E 2 94 ? 204.056 232.010 285.873 1.00 80.98 123 GLY E N 1
ATOM 8077 C CA . GLY E 2 94 ? 204.439 231.883 284.478 1.00 80.52 123 GLY E CA 1
ATOM 8078 C C . GLY E 2 94 ? 204.537 230.440 284.030 1.00 77.26 123 GLY E C 1
ATOM 8079 O O . GLY E 2 94 ? 204.275 230.127 282.865 1.00 78.11 123 GLY E O 1
ATOM 8080 N N . MET E 2 95 ? 204.915 229.543 284.942 1.00 80.95 124 MET E N 1
ATOM 8081 C CA . MET E 2 95 ? 204.980 228.126 284.604 1.00 84.12 124 MET E CA 1
ATOM 8082 C C . MET E 2 95 ? 203.603 227.591 284.232 1.00 88.34 124 MET E C 1
ATOM 8083 O O . MET E 2 95 ? 203.466 226.808 283.284 1.00 87.20 124 MET E O 1
ATOM 8088 N N . ILE E 2 96 ? 202.568 228.001 284.970 1.00 93.13 125 ILE E N 1
ATOM 8089 C CA . ILE E 2 96 ? 201.220 227.502 284.704 1.00 88.77 125 ILE E CA 1
ATOM 8090 C C . ILE E 2 96 ? 200.749 227.956 283.329 1.00 88.48 125 ILE E C 1
ATOM 8091 O O . ILE E 2 96 ? 200.147 227.184 282.573 1.00 89.00 125 ILE E O 1
ATOM 8096 N N . LEU E 2 97 ? 201.011 229.219 282.983 1.00 88.61 126 LEU E N 1
ATOM 8097 C CA . LEU E 2 97 ? 200.614 229.711 281.668 1.00 89.25 126 LEU E CA 1
ATOM 8098 C C . LEU E 2 97 ? 201.281 228.907 280.561 1.00 88.46 126 LEU E C 1
ATOM 8099 O O . LEU E 2 97 ? 200.633 228.541 279.573 1.00 88.41 126 LEU E O 1
ATOM 8104 N N . THR E 2 98 ? 202.572 228.606 280.714 1.00 87.68 127 THR E N 1
ATOM 8105 C CA . THR E 2 98 ? 203.269 227.823 279.698 1.00 89.46 127 THR E CA 1
ATOM 8106 C C . THR E 2 98 ? 202.570 226.491 279.464 1.00 91.98 127 THR E C 1
ATOM 8107 O O . THR E 2 98 ? 202.405 226.059 278.317 1.00 90.78 127 THR E O 1
ATOM 8111 N N . LEU E 2 99 ? 202.148 225.825 280.541 1.00 99.85 128 LEU E N 1
ATOM 8112 C CA . LEU E 2 99 ? 201.400 224.582 280.391 1.00 98.91 128 LEU E CA 1
ATOM 8113 C C . LEU E 2 99 ? 200.079 224.823 279.672 1.00 99.09 128 LEU E C 1
ATOM 8114 O O . LEU E 2 99 ? 199.672 224.024 278.820 1.00 99.94 128 LEU E O 1
ATOM 8119 N N . LYS E 2 100 ? 199.395 225.920 280.003 1.00 99.83 129 LYS E N 1
ATOM 8120 C CA . LYS E 2 100 ? 198.120 226.216 279.358 1.00 101.60 129 LYS E CA 1
ATOM 8121 C C . LYS E 2 100 ? 198.300 226.441 277.861 1.00 101.07 129 LYS E C 1
ATOM 8122 O O . LYS E 2 100 ? 197.486 225.975 277.055 1.00 102.34 129 LYS E O 1
ATOM 8128 N N . GLU E 2 101 ? 199.358 227.155 277.469 1.00 100.21 130 GLU E N 1
ATOM 8129 C CA . GLU E 2 101 ? 199.607 227.372 276.047 1.00 101.24 130 GLU E CA 1
ATOM 8130 C C . GLU E 2 101 ? 199.832 226.051 275.321 1.00 102.21 130 GLU E C 1
ATOM 8131 O O . GLU E 2 101 ? 199.318 225.847 274.216 1.00 103.33 130 GLU E O 1
ATOM 8137 N N . THR E 2 102 ? 200.597 225.141 275.927 1.00 101.51 131 THR E N 1
ATOM 8138 C CA . THR E 2 102 ? 200.832 223.836 275.320 1.00 101.63 131 THR E CA 1
ATOM 8139 C C . THR E 2 102 ? 199.584 222.964 275.297 1.00 100.13 131 THR E C 1
ATOM 8140 O O . THR E 2 102 ? 199.580 221.941 274.605 1.00 100.26 131 THR E O 1
ATOM 8144 N N . GLY E 2 103 ? 198.537 223.336 276.028 1.00 101.94 132 GLY E N 1
ATOM 8145 C CA . GLY E 2 103 ? 197.303 222.579 276.021 1.00 104.49 132 GLY E CA 1
ATOM 8146 C C . GLY E 2 103 ? 197.222 221.466 277.039 1.00 107.06 132 GLY E C 1
ATOM 8147 O O . GLY E 2 103 ? 196.375 220.577 276.892 1.00 106.25 132 GLY E O 1
ATOM 8148 N N . LEU E 2 104 ? 198.069 221.479 278.062 1.00 106.55 133 LEU E N 1
ATOM 8149 C CA . LEU E 2 104 ? 198.019 220.436 279.075 1.00 104.25 133 LEU E CA 1
ATOM 8150 C C . LEU E 2 104 ? 196.659 220.461 279.769 1.00 103.60 133 LEU E C 1
ATOM 8151 O O . LEU E 2 104 ? 196.222 221.526 280.226 1.00 102.36 133 LEU E O 1
ATOM 8156 N N . PRO E 2 105 ? 195.960 219.325 279.868 1.00 103.01 134 PRO E N 1
ATOM 8157 C CA . PRO E 2 105 ? 194.625 219.364 280.487 1.00 103.22 134 PRO E CA 1
ATOM 8158 C C . PRO E 2 105 ? 194.665 219.552 281.992 1.00 106.24 134 PRO E C 1
ATOM 8159 O O . PRO E 2 105 ? 193.870 220.331 282.532 1.00 107.14 134 PRO E O 1
ATOM 8163 N N . LYS E 2 106 ? 195.566 218.861 282.689 1.00 103.13 135 LYS E N 1
ATOM 8164 C CA . LYS E 2 106 ? 195.628 218.922 284.143 1.00 101.75 135 LYS E CA 1
ATOM 8165 C C . LYS E 2 106 ? 197.077 218.864 284.599 1.00 101.17 135 LYS E C 1
ATOM 8166 O O . LYS E 2 106 ? 197.887 218.137 284.017 1.00 102.20 135 LYS E O 1
ATOM 8172 N N . CYS E 2 107 ? 197.394 219.634 285.637 1.00 96.55 136 CYS E N 1
ATOM 8173 C CA . CYS E 2 107 ? 198.691 219.585 286.298 1.00 96.71 136 CYS E CA 1
ATOM 8174 C C . CYS E 2 107 ? 198.460 219.578 287.801 1.00 96.26 136 CYS E C 1
ATOM 8175 O O . CYS E 2 107 ? 197.705 220.407 288.318 1.00 99.31 136 CYS E O 1
ATOM 8178 N N . VAL E 2 108 ? 199.109 218.648 288.496 1.00 86.69 137 VAL E N 1
ATOM 8179 C CA . VAL E 2 108 ? 198.917 218.457 289.929 1.00 88.71 137 VAL E CA 1
ATOM 8180 C C . VAL E 2 108 ? 200.050 219.150 290.672 1.00 90.61 137 VAL E C 1
ATOM 8181 O O . VAL E 2 108 ? 201.226 218.975 290.331 1.00 92.97 137 VAL E O 1
ATOM 8185 N N . LEU E 2 109 ? 199.696 219.937 291.683 1.00 84.87 138 LEU E N 1
ATOM 8186 C CA . LEU E 2 109 ? 200.665 220.632 292.518 1.00 77.07 138 LEU E CA 1
ATOM 8187 C C . LEU E 2 109 ? 200.683 219.997 293.901 1.00 80.64 138 LEU E C 1
ATOM 8188 O O . LEU E 2 109 ? 199.625 219.728 294.478 1.00 90.39 138 LEU E O 1
ATOM 8193 N N . SER E 2 110 ? 201.882 219.760 294.425 1.00 67.79 139 SER E N 1
ATOM 8194 C CA . SER E 2 110 ? 202.058 219.159 295.736 1.00 69.45 139 SER E CA 1
ATOM 8195 C C . SER E 2 110 ? 202.964 220.043 296.578 1.00 73.01 139 SER E C 1
ATOM 8196 O O . SER E 2 110 ? 203.831 220.749 296.054 1.00 81.03 139 SER E O 1
ATOM 8199 N N . GLY E 2 111 ? 202.756 219.999 297.890 1.00 75.86 140 GLY E N 1
ATOM 8200 C CA . GLY E 2 111 ? 203.520 220.809 298.805 1.00 77.27 140 GLY E CA 1
ATOM 8201 C C . GLY E 2 111 ? 202.697 221.255 299.997 1.00 77.71 140 GLY E C 1
ATOM 8202 O O . GLY E 2 111 ? 201.776 220.558 300.435 1.00 81.45 140 GLY E O 1
ATOM 8203 N N . PRO E 2 112 ? 203.008 222.426 300.548 1.00 70.16 141 PRO E N 1
ATOM 8204 C CA . PRO E 2 112 ? 202.303 222.890 301.747 1.00 69.45 141 PRO E CA 1
ATOM 8205 C C . PRO E 2 112 ? 200.846 223.188 301.444 1.00 73.54 141 PRO E C 1
ATOM 8206 O O . PRO E 2 112 ? 200.489 223.481 300.293 1.00 76.53 141 PRO E O 1
ATOM 8210 N N . PRO E 2 113 ? 199.969 223.124 302.452 1.00 75.85 142 PRO E N 1
ATOM 8211 C CA . PRO E 2 113 ? 198.543 223.398 302.210 1.00 77.08 142 PRO E CA 1
ATOM 8212 C C . PRO E 2 113 ? 198.235 224.852 301.890 1.00 79.28 142 PRO E C 1
ATOM 8213 O O . PRO E 2 113 ? 197.053 225.198 301.770 1.00 81.00 142 PRO E O 1
ATOM 8217 N N . GLN E 2 114 ? 199.243 225.716 301.772 1.00 75.87 143 GLN E N 1
ATOM 8218 C CA . GLN E 2 114 ? 199.019 227.089 301.336 1.00 74.33 143 GLN E CA 1
ATOM 8219 C C . GLN E 2 114 ? 198.956 227.224 299.821 1.00 78.39 143 GLN E C 1
ATOM 8220 O O . GLN E 2 114 ? 198.704 228.329 299.328 1.00 82.72 143 GLN E O 1
ATOM 8226 N N . LEU E 2 115 ? 199.178 226.138 299.075 1.00 78.19 144 LEU E N 1
ATOM 8227 C CA . LEU E 2 115 ? 199.166 226.225 297.618 1.00 77.19 144 LEU E CA 1
ATOM 8228 C C . LEU E 2 115 ? 197.795 226.637 297.097 1.00 80.01 144 LEU E C 1
ATOM 8229 O O . LEU E 2 115 ? 197.695 227.438 296.161 1.00 84.91 144 LEU E O 1
ATOM 8234 N N . GLU E 2 116 ? 196.726 226.108 297.694 1.00 86.98 145 GLU E N 1
ATOM 8235 C CA . GLU E 2 116 ? 195.385 226.424 297.210 1.00 87.40 145 GLU E CA 1
ATOM 8236 C C . GLU E 2 116 ? 195.111 227.918 297.301 1.00 89.54 145 GLU E C 1
ATOM 8237 O O . GLU E 2 116 ? 194.510 228.503 296.391 1.00 88.85 145 GLU E O 1
ATOM 8243 N N . LYS E 2 117 ? 195.543 228.557 298.389 1.00 88.44 146 LYS E N 1
ATOM 8244 C CA . LYS E 2 117 ? 195.362 229.999 298.507 1.00 85.72 146 LYS E CA 1
ATOM 8245 C C . LYS E 2 117 ? 196.225 230.754 297.504 1.00 85.92 146 LYS E C 1
ATOM 8246 O O . LYS E 2 117 ? 195.818 231.812 297.012 1.00 89.49 146 LYS E O 1
ATOM 8252 N N . TYR E 2 118 ? 197.415 230.233 297.193 1.00 82.19 147 TYR E N 1
ATOM 8253 C CA . TYR E 2 118 ? 198.287 230.908 296.237 1.00 82.05 147 TYR E CA 1
ATOM 8254 C C . TYR E 2 118 ? 197.667 230.931 294.844 1.00 82.19 147 TYR E C 1
ATOM 8255 O O . TYR E 2 118 ? 197.774 231.933 294.127 1.00 85.39 147 TYR E O 1
ATOM 8264 N N . LEU E 2 119 ? 197.016 229.836 294.441 1.00 84.29 148 LEU E N 1
ATOM 8265 C CA . LEU E 2 119 ? 196.387 229.797 293.123 1.00 82.80 148 LEU E CA 1
ATOM 8266 C C . LEU E 2 119 ? 195.340 230.893 292.973 1.00 87.22 148 LEU E C 1
ATOM 8267 O O . LEU E 2 119 ? 195.236 231.521 291.913 1.00 90.97 148 LEU E O 1
ATOM 8272 N N . GLU E 2 120 ? 194.542 231.129 294.015 1.00 88.17 149 GLU E N 1
ATOM 8273 C CA . GLU E 2 120 ? 193.544 232.191 293.930 1.00 87.01 149 GLU E CA 1
ATOM 8274 C C . GLU E 2 120 ? 194.189 233.561 294.096 1.00 86.80 149 GLU E C 1
ATOM 8275 O O . GLU E 2 120 ? 193.632 234.574 293.658 1.00 91.81 149 GLU E O 1
ATOM 8281 N N . ALA E 2 121 ? 195.358 233.617 294.737 1.00 82.70 150 ALA E N 1
ATOM 8282 C CA . ALA E 2 121 ? 196.098 234.873 294.802 1.00 83.60 150 ALA E CA 1
ATOM 8283 C C . ALA E 2 121 ? 196.548 235.313 293.415 1.00 84.82 150 ALA E C 1
ATOM 8284 O O . ALA E 2 121 ? 196.456 236.497 293.070 1.00 87.12 150 ALA E O 1
ATOM 8286 N N . ILE E 2 122 ? 197.033 234.372 292.601 1.00 84.20 151 ILE E N 1
ATOM 8287 C CA . ILE E 2 122 ? 197.529 234.718 291.274 1.00 83.25 151 ILE E CA 1
ATOM 8288 C C . ILE E 2 122 ? 196.397 235.027 290.303 1.00 84.85 151 ILE E C 1
ATOM 8289 O O . ILE E 2 122 ? 196.643 235.606 289.240 1.00 93.33 151 ILE E O 1
ATOM 8294 N N . LYS E 2 123 ? 195.158 234.655 290.634 1.00 83.46 152 LYS E N 1
ATOM 8295 C CA . LYS E 2 123 ? 194.039 234.957 289.749 1.00 84.77 152 LYS E CA 1
ATOM 8296 C C . LYS E 2 123 ? 193.750 236.450 289.675 1.00 87.71 152 LYS E C 1
ATOM 8297 O O . LYS E 2 123 ? 193.045 236.886 288.760 1.00 90.84 152 LYS E O 1
ATOM 8303 N N . ILE E 2 124 ? 194.275 237.240 290.614 1.00 79.55 153 ILE E N 1
ATOM 8304 C CA . ILE E 2 124 ? 194.004 238.675 290.615 1.00 80.87 153 ILE E CA 1
ATOM 8305 C C . ILE E 2 124 ? 194.557 239.319 289.349 1.00 82.49 153 ILE E C 1
ATOM 8306 O O . ILE E 2 124 ? 193.885 240.126 288.696 1.00 82.36 153 ILE E O 1
ATOM 8311 N N . PHE E 2 125 ? 195.790 238.970 288.983 1.00 84.04 154 PHE E N 1
ATOM 8312 C CA . PHE E 2 125 ? 196.442 239.534 287.806 1.00 83.21 154 PHE E CA 1
ATOM 8313 C C . PHE E 2 125 ? 196.505 238.560 286.638 1.00 82.40 154 PHE E C 1
ATOM 8314 O O . PHE E 2 125 ? 196.396 238.980 285.483 1.00 81.10 154 PHE E O 1
ATOM 8322 N N . SER E 2 126 ? 196.678 237.266 286.911 1.00 91.21 155 SER E N 1
ATOM 8323 C CA . SER E 2 126 ? 196.756 236.276 285.845 1.00 88.62 155 SER E CA 1
ATOM 8324 C C . SER E 2 126 ? 195.399 235.968 285.227 1.00 89.30 155 SER E C 1
ATOM 8325 O O . SER E 2 126 ? 195.351 235.315 284.179 1.00 88.76 155 SER E O 1
ATOM 8328 N N . GLY E 2 127 ? 194.307 236.415 285.841 1.00 99.95 156 GLY E N 1
ATOM 8329 C CA . GLY E 2 127 ? 192.985 236.136 285.336 1.00 103.20 156 GLY E CA 1
ATOM 8330 C C . GLY E 2 127 ? 192.577 234.704 285.609 1.00 105.07 156 GLY E C 1
ATOM 8331 O O . GLY E 2 127 ? 193.257 233.967 286.331 1.00 104.87 156 GLY E O 1
ATOM 8332 N N . PRO E 2 128 ? 191.453 234.277 285.035 1.00 107.64 157 PRO E N 1
ATOM 8333 C CA . PRO E 2 128 ? 191.006 232.892 285.236 1.00 105.04 157 PRO E CA 1
ATOM 8334 C C . PRO E 2 128 ? 191.941 231.913 284.541 1.00 104.09 157 PRO E C 1
ATOM 8335 O O . PRO E 2 128 ? 192.345 232.126 283.396 1.00 102.75 157 PRO E O 1
ATOM 8339 N N . LEU E 2 129 ? 192.284 230.836 285.242 1.00 102.18 158 LEU E N 1
ATOM 8340 C CA . LEU E 2 129 ? 193.126 229.784 284.672 1.00 101.96 158 LEU E CA 1
ATOM 8341 C C . LEU E 2 129 ? 192.274 228.702 284.016 1.00 102.11 158 LEU E C 1
ATOM 8342 O O . LEU E 2 129 ? 192.444 227.507 284.253 1.00 101.74 158 LEU E O 1
ATOM 8347 N N . LYS E 2 130 ? 191.341 229.136 283.176 1.00 105.10 159 LYS E N 1
ATOM 8348 C CA . LYS E 2 130 ? 190.540 228.219 282.378 1.00 104.94 159 LYS E CA 1
ATOM 8349 C C . LYS E 2 130 ? 191.409 227.473 281.373 1.00 106.75 159 LYS E C 1
ATOM 8350 O O . LYS E 2 130 ? 192.413 227.992 280.879 1.00 108.24 159 LYS E O 1
ATOM 8356 N N . GLY E 2 131 ? 191.008 226.238 281.074 1.00 106.48 160 GLY E N 1
ATOM 8357 C CA . GLY E 2 131 ? 191.695 225.407 280.111 1.00 107.34 160 GLY E CA 1
ATOM 8358 C C . GLY E 2 131 ? 192.721 224.449 280.679 1.00 107.71 160 GLY E C 1
ATOM 8359 O O . GLY E 2 131 ? 193.162 223.545 279.958 1.00 109.00 160 GLY E O 1
ATOM 8360 N N . ILE E 2 132 ? 193.113 224.616 281.940 1.00 100.98 161 ILE E N 1
ATOM 8361 C CA . ILE E 2 132 ? 194.094 223.736 282.567 1.00 99.59 161 ILE E CA 1
ATOM 8362 C C . ILE E 2 132 ? 193.678 223.469 284.008 1.00 100.16 161 ILE E C 1
ATOM 8363 O O . ILE E 2 132 ? 193.515 224.399 284.806 1.00 99.20 161 ILE E O 1
ATOM 8368 N N . GLU E 2 133 ? 193.497 222.194 284.343 1.00 102.39 162 GLU E N 1
ATOM 8369 C CA . GLU E 2 133 ? 192.986 221.820 285.655 1.00 102.18 162 GLU E CA 1
ATOM 8370 C C . GLU E 2 133 ? 194.123 221.825 286.671 1.00 102.79 162 GLU E C 1
ATOM 8371 O O . GLU E 2 133 ? 195.110 221.099 286.520 1.00 102.79 162 GLU E O 1
ATOM 8377 N N . LEU E 2 134 ? 193.980 222.646 287.712 1.00 95.97 163 LEU E N 1
ATOM 8378 C CA . LEU E 2 134 ? 194.987 222.789 288.760 1.00 95.19 163 LEU E CA 1
ATOM 8379 C C . LEU E 2 134 ? 194.470 222.117 290.025 1.00 94.08 163 LEU E C 1
ATOM 8380 O O . LEU E 2 134 ? 193.593 222.658 290.707 1.00 93.94 163 LEU E O 1
ATOM 8385 N N . ALA E 2 135 ? 195.014 220.943 290.337 1.00 90.17 164 ALA E N 1
ATOM 8386 C CA . ALA E 2 135 ? 194.634 220.177 291.519 1.00 92.53 164 ALA E CA 1
ATOM 8387 C C . ALA E 2 135 ? 195.791 220.217 292.508 1.00 89.10 164 ALA E C 1
ATOM 8388 O O . ALA E 2 135 ? 196.866 219.671 292.237 1.00 87.99 164 ALA E O 1
ATOM 8390 N N . VAL E 2 136 ? 195.571 220.861 293.649 1.00 79.00 165 VAL E N 1
ATOM 8391 C CA . VAL E 2 136 ? 196.586 220.936 294.693 1.00 79.42 165 VAL E CA 1
ATOM 8392 C C . VAL E 2 136 ? 196.487 219.693 295.565 1.00 83.02 165 VAL E C 1
ATOM 8393 O O . VAL E 2 136 ? 195.397 219.319 296.014 1.00 89.08 165 VAL E O 1
ATOM 8397 N N . ARG E 2 137 ? 197.629 219.049 295.807 1.00 81.65 166 ARG E N 1
ATOM 8398 C CA . ARG E 2 137 ? 197.708 217.828 296.609 1.00 80.37 166 ARG E CA 1
ATOM 8399 C C . ARG E 2 137 ? 198.580 218.117 297.824 1.00 82.13 166 ARG E C 1
ATOM 8400 O O . ARG E 2 137 ? 199.806 217.934 297.777 1.00 83.39 166 ARG E O 1
ATOM 8408 N N . PRO E 2 138 ? 197.996 218.564 298.933 1.00 81.07 167 PRO E N 1
ATOM 8409 C CA . PRO E 2 138 ? 198.804 218.887 300.114 1.00 82.51 167 PRO E CA 1
ATOM 8410 C C . PRO E 2 138 ? 199.388 217.633 300.746 1.00 82.14 167 PRO E C 1
ATOM 8411 O O . PRO E 2 138 ? 198.973 216.504 300.475 1.00 81.96 167 PRO E O 1
ATOM 8415 N N . HIS E 2 139 ? 200.383 217.851 301.609 1.00 76.84 168 HIS E N 1
ATOM 8416 C CA . HIS E 2 139 ? 201.039 216.736 302.280 1.00 81.83 168 HIS E CA 1
ATOM 8417 C C . HIS E 2 139 ? 200.061 215.898 303.091 1.00 82.80 168 HIS E C 1
ATOM 8418 O O . HIS E 2 139 ? 200.314 214.708 303.310 1.00 84.09 168 HIS E O 1
ATOM 8425 N N . SER E 2 140 ? 198.951 216.487 303.542 1.00 84.31 169 SER E N 1
ATOM 8426 C CA . SER E 2 140 ? 197.941 215.722 304.261 1.00 86.88 169 SER E CA 1
ATOM 8427 C C . SER E 2 140 ? 197.220 214.731 303.359 1.00 89.73 169 SER E C 1
ATOM 8428 O O . SER E 2 140 ? 196.597 213.791 303.864 1.00 91.02 169 SER E O 1
ATOM 8431 N N . ALA E 2 141 ? 197.289 214.918 302.043 1.00 94.02 170 ALA E N 1
ATOM 8432 C CA . ALA E 2 141 ? 196.633 214.014 301.118 1.00 94.46 170 ALA E CA 1
ATOM 8433 C C . ALA E 2 141 ? 197.320 212.650 301.133 1.00 96.05 170 ALA E C 1
ATOM 8434 O O . ALA E 2 141 ? 198.494 212.539 301.495 1.00 95.18 170 ALA E O 1
ATOM 8436 N N . PRO E 2 142 ? 196.606 211.593 300.747 1.00 99.83 171 PRO E N 1
ATOM 8437 C CA . PRO E 2 142 ? 197.212 210.256 300.749 1.00 97.12 171 PRO E CA 1
ATOM 8438 C C . PRO E 2 142 ? 198.401 210.179 299.803 1.00 95.46 171 PRO E C 1
ATOM 8439 O O . PRO E 2 142 ? 198.682 211.089 299.020 1.00 94.34 171 PRO E O 1
ATOM 8443 N N . GLU E 2 143 ? 199.111 209.057 299.890 1.00 94.24 172 GLU E N 1
ATOM 8444 C CA . GLU E 2 143 ? 200.289 208.855 299.058 1.00 94.25 172 GLU E CA 1
ATOM 8445 C C . GLU E 2 143 ? 199.905 208.866 297.584 1.00 95.69 172 GLU E C 1
ATOM 8446 O O . GLU E 2 143 ? 198.899 208.274 297.182 1.00 100.53 172 GLU E O 1
ATOM 8452 N N . TYR E 2 144 ? 200.714 209.545 296.776 1.00 87.04 173 TYR E N 1
ATOM 8453 C CA . TYR E 2 144 ? 200.468 209.654 295.344 1.00 87.02 173 TYR E CA 1
ATOM 8454 C C . TYR E 2 144 ? 201.140 208.490 294.627 1.00 87.52 173 TYR E C 1
ATOM 8455 O O . TYR E 2 144 ? 202.347 208.274 294.778 1.00 92.57 173 TYR E O 1
ATOM 8464 N N . GLU E 2 145 ? 200.360 207.748 293.846 1.00 88.12 174 GLU E N 1
ATOM 8465 C CA . GLU E 2 145 ? 200.850 206.609 293.082 1.00 89.26 174 GLU E CA 1
ATOM 8466 C C . GLU E 2 145 ? 200.765 206.929 291.597 1.00 89.38 174 GLU E C 1
ATOM 8467 O O . GLU E 2 145 ? 199.727 207.399 291.117 1.00 90.06 174 GLU E O 1
ATOM 8473 N N . ASP E 2 146 ? 201.854 206.675 290.876 1.00 88.70 175 ASP E N 1
ATOM 8474 C CA . ASP E 2 146 ? 201.937 206.932 289.447 1.00 86.55 175 ASP E CA 1
ATOM 8475 C C . ASP E 2 146 ? 202.360 205.653 288.735 1.00 88.43 175 ASP E C 1
ATOM 8476 O O . ASP E 2 146 ? 202.579 204.609 289.357 1.00 93.08 175 ASP E O 1
ATOM 8481 N N . GLU E 2 147 ? 202.472 205.740 287.409 1.00 88.06 176 GLU E N 1
ATOM 8482 C CA . GLU E 2 147 ? 202.959 204.618 286.618 1.00 89.38 176 GLU E CA 1
ATOM 8483 C C . GLU E 2 147 ? 204.456 204.395 286.782 1.00 91.51 176 GLU E C 1
ATOM 8484 O O . GLU E 2 147 ? 204.963 203.366 286.325 1.00 87.36 176 GLU E O 1
ATOM 8490 N N . THR E 2 148 ? 205.168 205.325 287.418 1.00 97.51 177 THR E N 1
ATOM 8491 C CA . THR E 2 148 ? 206.615 205.252 287.567 1.00 93.43 177 THR E CA 1
ATOM 8492 C C . THR E 2 148 ? 207.059 205.109 289.015 1.00 89.38 177 THR E C 1
ATOM 8493 O O . THR E 2 148 ? 207.881 204.242 289.324 1.00 89.36 177 THR E O 1
ATOM 8497 N N . MET E 2 149 ? 206.539 205.939 289.917 1.00 84.02 178 MET E N 1
ATOM 8498 C CA . MET E 2 149 ? 207.048 205.972 291.280 1.00 85.99 178 MET E CA 1
ATOM 8499 C C . MET E 2 149 ? 205.972 206.502 292.216 1.00 86.58 178 MET E C 1
ATOM 8500 O O . MET E 2 149 ? 204.967 207.071 291.783 1.00 86.63 178 MET E O 1
ATOM 8505 N N . THR E 2 150 ? 206.206 206.302 293.511 1.00 82.80 179 THR E N 1
ATOM 8506 C CA . THR E 2 150 ? 205.344 206.805 294.570 1.00 76.61 179 THR E CA 1
ATOM 8507 C C . THR E 2 150 ? 206.072 207.906 295.329 1.00 79.78 179 THR E C 1
ATOM 8508 O O . THR E 2 150 ? 207.280 207.812 295.569 1.00 88.39 179 THR E O 1
ATOM 8512 N N . VAL E 2 151 ? 205.335 208.948 295.705 1.00 75.77 180 VAL E N 1
ATOM 8513 C CA . VAL E 2 151 ? 205.896 210.125 296.359 1.00 73.55 180 VAL E CA 1
ATOM 8514 C C . VAL E 2 151 ? 205.338 210.209 297.772 1.00 74.20 180 VAL E C 1
ATOM 8515 O O . VAL E 2 151 ? 204.119 210.137 297.972 1.00 81.03 180 VAL E O 1
ATOM 8519 N N . TYR E 2 152 ? 206.230 210.362 298.749 1.00 76.55 181 TYR E N 1
ATOM 8520 C CA . TYR E 2 152 ? 205.867 210.477 300.158 1.00 78.78 181 TYR E CA 1
ATOM 8521 C C . TYR E 2 152 ? 206.163 211.904 300.604 1.00 81.51 181 TYR E C 1
ATOM 8522 O O . TYR E 2 152 ? 207.328 212.311 300.663 1.00 82.92 181 TYR E O 1
ATOM 8531 N N . GLN E 2 153 ? 205.114 212.657 300.923 1.00 75.53 182 GLN E N 1
ATOM 8532 C CA . GLN E 2 153 ? 205.255 214.044 301.349 1.00 70.80 182 GLN E CA 1
ATOM 8533 C C . GLN E 2 153 ? 205.366 214.093 302.869 1.00 70.60 182 GLN E C 1
ATOM 8534 O O . GLN E 2 153 ? 204.453 213.655 303.577 1.00 74.84 182 GLN E O 1
ATOM 8540 N N . ILE E 2 154 ? 206.477 214.622 303.362 1.00 76.30 183 ILE E N 1
ATOM 8541 C CA . ILE E 2 154 ? 206.774 214.692 304.790 1.00 75.35 183 ILE E CA 1
ATOM 8542 C C . ILE E 2 154 ? 206.701 216.155 305.216 1.00 75.05 183 ILE E C 1
ATOM 8543 O O . ILE E 2 154 ? 207.528 216.962 304.770 1.00 77.25 183 ILE E O 1
ATOM 8548 N N . PRO E 2 155 ? 205.745 216.546 306.068 1.00 72.82 184 PRO E N 1
ATOM 8549 C CA . PRO E 2 155 ? 205.725 217.931 306.557 1.00 74.85 184 PRO E CA 1
ATOM 8550 C C . PRO E 2 155 ? 206.631 218.135 307.760 1.00 77.38 184 PRO E C 1
ATOM 8551 O O . PRO E 2 155 ? 206.526 217.409 308.754 1.00 82.98 184 PRO E O 1
ATOM 8555 N N . ILE E 2 156 ? 207.521 219.122 307.681 1.00 76.54 185 ILE E N 1
ATOM 8556 C CA . ILE E 2 156 ? 208.466 219.434 308.747 1.00 75.03 185 ILE E CA 1
ATOM 8557 C C . ILE E 2 156 ? 208.155 220.830 309.267 1.00 80.06 185 ILE E C 1
ATOM 8558 O O . ILE E 2 156 ? 208.014 221.773 308.480 1.00 83.36 185 ILE E O 1
ATOM 8563 N N . HIS E 2 157 ? 208.051 220.958 310.588 1.00 78.89 186 HIS E N 1
ATOM 8564 C CA . HIS E 2 157 ? 207.756 222.225 311.242 1.00 79.27 186 HIS E CA 1
ATOM 8565 C C . HIS E 2 157 ? 208.953 222.654 312.077 1.00 83.20 186 HIS E C 1
ATOM 8566 O O . HIS E 2 157 ? 209.463 221.871 312.886 1.00 84.39 186 HIS E O 1
ATOM 8573 N N . SER E 2 158 ? 209.397 223.892 311.879 1.00 88.25 187 SER E N 1
ATOM 8574 C CA . SER E 2 158 ? 210.514 224.420 312.647 1.00 87.27 187 SER E CA 1
ATOM 8575 C C . SER E 2 158 ? 210.088 224.721 314.079 1.00 89.80 187 SER E C 1
ATOM 8576 O O . SER E 2 158 ? 208.916 224.981 314.363 1.00 90.21 187 SER E O 1
ATOM 8579 N N . GLU E 2 159 ? 211.058 224.684 314.986 1.00 95.41 188 GLU E N 1
ATOM 8580 C CA . GLU E 2 159 ? 210.800 224.959 316.395 1.00 96.34 188 GLU E CA 1
ATOM 8581 C C . GLU E 2 159 ? 210.346 226.402 316.586 1.00 90.76 188 GLU E C 1
ATOM 8582 O O . GLU E 2 159 ? 209.798 226.757 317.629 1.00 87.14 188 GLU E O 1
ATOM 8588 N N . ARG E 2 206 ? 198.128 231.297 307.012 1.00 73.70 235 ARG E N 1
ATOM 8589 C CA . ARG E 2 206 ? 199.439 230.929 306.493 1.00 82.49 235 ARG E CA 1
ATOM 8590 C C . ARG E 2 206 ? 200.300 230.288 307.577 1.00 87.02 235 ARG E C 1
ATOM 8591 O O . ARG E 2 206 ? 199.912 230.236 308.744 1.00 85.34 235 ARG E O 1
ATOM 8599 N N . ASP E 2 207 ? 201.474 229.803 307.178 1.00 87.47 236 ASP E N 1
ATOM 8600 C CA . ASP E 2 207 ? 202.409 229.191 308.120 1.00 83.32 236 ASP E CA 1
ATOM 8601 C C . ASP E 2 207 ? 203.799 229.261 307.501 1.00 84.20 236 ASP E C 1
ATOM 8602 O O . ASP E 2 207 ? 204.061 228.593 306.496 1.00 84.36 236 ASP E O 1
ATOM 8607 N N . SER E 2 208 ? 204.678 230.063 308.098 1.00 85.66 237 SER E N 1
ATOM 8608 C CA . SER E 2 208 ? 206.023 230.270 307.579 1.00 87.35 237 SER E CA 1
ATOM 8609 C C . SER E 2 208 ? 207.042 229.294 308.153 1.00 85.69 237 SER E C 1
ATOM 8610 O O . SER E 2 208 ? 208.216 229.355 307.773 1.00 85.68 237 SER E O 1
ATOM 8613 N N . SER E 2 209 ? 206.630 228.402 309.052 1.00 79.86 238 SER E N 1
ATOM 8614 C CA . SER E 2 209 ? 207.532 227.454 309.690 1.00 77.88 238 SER E CA 1
ATOM 8615 C C . SER E 2 209 ? 207.420 226.051 309.107 1.00 77.68 238 SER E C 1
ATOM 8616 O O . SER E 2 209 ? 207.948 225.105 309.699 1.00 80.22 238 SER E O 1
ATOM 8619 N N . LEU E 2 210 ? 206.755 225.894 307.966 1.00 74.66 239 LEU E N 1
ATOM 8620 C CA . LEU E 2 210 ? 206.507 224.586 307.376 1.00 75.50 239 LEU E CA 1
ATOM 8621 C C . LEU E 2 210 ? 207.454 224.351 306.206 1.00 78.21 239 LEU E C 1
ATOM 8622 O O . LEU E 2 210 ? 207.586 225.206 305.325 1.00 79.20 239 LEU E O 1
ATOM 8627 N N . VAL E 2 211 ? 208.107 223.191 306.206 1.00 76.24 240 VAL E N 1
ATOM 8628 C CA . VAL E 2 211 ? 208.952 222.747 305.105 1.00 71.08 240 VAL E CA 1
ATOM 8629 C C . VAL E 2 211 ? 208.554 221.320 304.761 1.00 72.99 240 VAL E C 1
ATOM 8630 O O . VAL E 2 211 ? 208.434 220.473 305.653 1.00 82.48 240 VAL E O 1
ATOM 8634 N N . VAL E 2 212 ? 208.351 221.054 303.474 1.00 62.23 241 VAL E N 1
ATOM 8635 C CA . VAL E 2 212 ? 207.885 219.759 302.992 1.00 62.48 241 VAL E CA 1
ATOM 8636 C C . VAL E 2 212 ? 209.058 219.028 302.356 1.00 74.80 241 VAL E C 1
ATOM 8637 O O . VAL E 2 212 ? 209.738 219.575 301.479 1.00 80.49 241 VAL E O 1
ATOM 8641 N N . ALA E 2 213 ? 209.292 217.796 302.798 1.00 77.17 242 ALA E N 1
ATOM 8642 C CA . ALA E 2 213 ? 210.323 216.932 302.243 1.00 68.84 242 ALA E CA 1
ATOM 8643 C C . ALA E 2 213 ? 209.667 215.752 301.541 1.00 73.77 242 ALA E C 1
ATOM 8644 O O . ALA E 2 213 ? 208.672 215.204 302.028 1.00 84.66 242 ALA E O 1
ATOM 8646 N N . PHE E 2 214 ? 210.226 215.363 300.400 1.00 67.08 243 PHE E N 1
ATOM 8647 C CA . PHE E 2 214 ? 209.656 214.321 299.557 1.00 70.31 243 PHE E CA 1
ATOM 8648 C C . PHE E 2 214 ? 210.563 213.099 299.557 1.00 74.18 243 PHE E C 1
ATOM 8649 O O . PHE E 2 214 ? 211.761 213.209 299.273 1.00 80.00 243 PHE E O 1
ATOM 8657 N N . ILE E 2 215 ? 209.988 211.940 299.877 1.00 80.77 244 ILE E N 1
ATOM 8658 C CA . ILE E 2 215 ? 210.707 210.672 299.835 1.00 75.27 244 ILE E CA 1
ATOM 8659 C C . ILE E 2 215 ? 210.126 209.830 298.708 1.00 74.93 244 ILE E C 1
ATOM 8660 O O . ILE E 2 215 ? 209.128 209.124 298.895 1.00 83.32 244 ILE E O 1
ATOM 8665 N N . CYS E 2 216 ? 210.741 209.900 297.533 1.00 73.56 245 CYS E N 1
ATOM 8666 C CA . CYS E 2 216 ? 210.235 209.186 296.374 1.00 77.97 245 CYS E CA 1
ATOM 8667 C C . CYS E 2 216 ? 210.737 207.744 296.364 1.00 85.56 245 CYS E C 1
ATOM 8668 O O . CYS E 2 216 ? 211.758 207.407 296.970 1.00 90.78 245 CYS E O 1
ATOM 8671 N N . LYS E 2 217 ? 209.998 206.889 295.661 1.00 82.07 246 LYS E N 1
ATOM 8672 C CA . LYS E 2 217 ? 210.311 205.462 295.608 1.00 79.68 246 LYS E CA 1
ATOM 8673 C C . LYS E 2 217 ? 209.882 204.934 294.246 1.00 77.92 246 LYS E C 1
ATOM 8674 O O . LYS E 2 217 ? 208.686 204.891 293.947 1.00 80.72 246 LYS E O 1
ATOM 8680 N N . LEU E 2 218 ? 210.854 204.536 293.429 1.00 78.36 247 LEU E N 1
ATOM 8681 C CA . LEU E 2 218 ? 210.545 203.950 292.133 1.00 77.94 247 LEU E CA 1
ATOM 8682 C C . LEU E 2 218 ? 209.872 202.594 292.311 1.00 82.57 247 LEU E C 1
ATOM 8683 O O . LEU E 2 218 ? 210.244 201.807 293.185 1.00 86.57 247 LEU E O 1
ATOM 8688 N N . HIS E 2 219 ? 208.874 202.324 291.475 1.00 85.83 248 HIS E N 1
ATOM 8689 C CA . HIS E 2 219 ? 208.196 201.039 291.516 1.00 83.77 248 HIS E CA 1
ATOM 8690 C C . HIS E 2 219 ? 209.105 199.938 290.978 1.00 86.76 248 HIS E C 1
ATOM 8691 O O . HIS E 2 219 ? 210.011 200.176 290.174 1.00 92.68 248 HIS E O 1
ATOM 8698 N N . LEU E 2 220 ? 208.850 198.715 291.435 1.00 100.92 249 LEU E N 1
ATOM 8699 C CA . LEU E 2 220 ? 209.623 197.570 290.976 1.00 104.42 249 LEU E CA 1
ATOM 8700 C C . LEU E 2 220 ? 209.349 197.314 289.500 1.00 104.14 249 LEU E C 1
ATOM 8701 O O . LEU E 2 220 ? 208.192 197.275 289.070 1.00 103.50 249 LEU E O 1
ATOM 8706 N N . LYS E 2 221 ? 210.415 197.139 288.725 1.00 106.04 250 LYS E N 1
ATOM 8707 C CA . LYS E 2 221 ? 210.314 196.881 287.295 1.00 107.99 250 LYS E CA 1
ATOM 8708 C C . LYS E 2 221 ? 210.480 195.390 287.037 1.00 109.61 250 LYS E C 1
ATOM 8709 O O . LYS E 2 221 ? 211.425 194.770 287.537 1.00 107.89 250 LYS E O 1
ATOM 8715 N N . ARG E 2 222 ? 209.563 194.821 286.260 1.00 121.99 251 ARG E N 1
ATOM 8716 C CA . ARG E 2 222 ? 209.628 193.400 285.950 1.00 121.74 251 ARG E CA 1
ATOM 8717 C C . ARG E 2 222 ? 210.875 193.099 285.129 1.00 121.30 251 ARG E C 1
ATOM 8718 O O . ARG E 2 222 ? 211.276 193.884 284.264 1.00 122.88 251 ARG E O 1
ATOM 8726 N N . GLY E 2 223 ? 211.491 191.950 285.404 1.00 118.47 252 GLY E N 1
ATOM 8727 C CA . GLY E 2 223 ? 212.709 191.575 284.720 1.00 120.83 252 GLY E CA 1
ATOM 8728 C C . GLY E 2 223 ? 212.464 191.069 283.311 1.00 119.81 252 GLY E C 1
ATOM 8729 O O . GLY E 2 223 ? 211.340 190.785 282.900 1.00 118.12 252 GLY E O 1
ATOM 8730 N N . ASN E 2 224 ? 213.557 190.956 282.562 1.00 122.71 253 ASN E N 1
ATOM 8731 C CA . ASN E 2 224 ? 213.485 190.461 281.196 1.00 123.86 253 ASN E CA 1
ATOM 8732 C C . ASN E 2 224 ? 213.124 188.979 281.182 1.00 125.98 253 ASN E C 1
ATOM 8733 O O . ASN E 2 224 ? 213.493 188.216 282.079 1.00 126.42 253 ASN E O 1
ATOM 8738 N N . PHE E 2 225 ? 212.395 188.576 280.145 1.00 132.41 254 PHE E N 1
ATOM 8739 C CA . PHE E 2 225 ? 211.958 187.197 279.976 1.00 133.09 254 PHE E CA 1
ATOM 8740 C C . PHE E 2 225 ? 212.868 186.521 278.957 1.00 133.67 254 PHE E C 1
ATOM 8741 O O . PHE E 2 225 ? 213.009 187.002 277.828 1.00 133.61 254 PHE E O 1
ATOM 8749 N N . LEU E 2 226 ? 213.481 185.409 279.358 1.00 134.75 255 LEU E N 1
ATOM 8750 C CA . LEU E 2 226 ? 214.414 184.675 278.504 1.00 134.80 255 LEU E CA 1
ATOM 8751 C C . LEU E 2 226 ? 213.617 183.684 277.665 1.00 135.04 255 LEU E C 1
ATOM 8752 O O . LEU E 2 226 ? 213.200 182.630 278.152 1.00 136.48 255 LEU E O 1
ATOM 8757 N N . VAL E 2 227 ? 213.404 184.025 276.392 1.00 140.38 256 VAL E N 1
ATOM 8758 C CA . VAL E 2 227 ? 212.631 183.159 275.508 1.00 143.18 256 VAL E CA 1
ATOM 8759 C C . VAL E 2 227 ? 213.359 181.841 275.273 1.00 143.55 256 VAL E C 1
ATOM 8760 O O . VAL E 2 227 ? 212.745 180.767 275.290 1.00 144.03 256 VAL E O 1
ATOM 8764 N N . LEU E 2 228 ? 214.674 181.897 275.050 1.00 138.34 257 LEU E N 1
ATOM 8765 C CA . LEU E 2 228 ? 215.410 180.693 274.679 1.00 138.48 257 LEU E CA 1
ATOM 8766 C C . LEU E 2 228 ? 215.336 179.626 275.764 1.00 137.78 257 LEU E C 1
ATOM 8767 O O . LEU E 2 228 ? 215.170 178.441 275.455 1.00 134.85 257 LEU E O 1
ATOM 8772 N N . LYS E 2 229 ? 215.457 180.019 277.033 1.00 144.40 258 LYS E N 1
ATOM 8773 C CA . LYS E 2 229 ? 215.416 179.035 278.110 1.00 145.32 258 LYS E CA 1
ATOM 8774 C C . LYS E 2 229 ? 214.052 178.361 278.194 1.00 145.44 258 LYS E C 1
ATOM 8775 O O . LYS E 2 229 ? 213.966 177.141 278.372 1.00 147.05 258 LYS E O 1
ATOM 8781 N N . ALA E 2 230 ? 212.973 179.136 278.058 1.00 144.22 259 ALA E N 1
ATOM 8782 C CA . ALA E 2 230 ? 211.638 178.575 278.237 1.00 144.06 259 ALA E CA 1
ATOM 8783 C C . ALA E 2 230 ? 211.353 177.484 277.213 1.00 144.71 259 ALA E C 1
ATOM 8784 O O . ALA E 2 230 ? 210.770 176.446 277.546 1.00 143.71 259 ALA E O 1
ATOM 8786 N N . LYS E 2 231 ? 211.756 177.701 275.959 1.00 147.21 260 LYS E N 1
ATOM 8787 C CA . LYS E 2 231 ? 211.514 176.699 274.926 1.00 147.55 260 LYS E CA 1
ATOM 8788 C C . LYS E 2 231 ? 212.251 175.401 275.233 1.00 145.57 260 LYS E C 1
ATOM 8789 O O . LYS E 2 231 ? 211.717 174.308 275.013 1.00 143.12 260 LYS E O 1
ATOM 8795 N N . GLU E 2 232 ? 213.483 175.501 275.739 1.00 145.03 261 GLU E N 1
ATOM 8796 C CA . GLU E 2 232 ? 214.279 174.303 275.987 1.00 145.30 261 GLU E CA 1
ATOM 8797 C C . GLU E 2 232 ? 213.565 173.541 277.098 1.00 145.87 261 GLU E C 1
ATOM 8798 O O . GLU E 2 232 ? 213.432 172.312 277.030 1.00 146.08 261 GLU E O 1
ATOM 8804 N N . MET E 2 233 ? 213.093 174.248 278.128 1.00 150.01 262 MET E N 1
ATOM 8805 C CA . MET E 2 233 ? 212.353 173.582 279.201 1.00 149.81 262 MET E CA 1
ATOM 8806 C C . MET E 2 233 ? 211.098 172.787 278.741 1.00 148.69 262 MET E C 1
ATOM 8807 O O . MET E 2 233 ? 210.705 171.774 279.331 1.00 148.00 262 MET E O 1
ATOM 8812 N N . GLY E 2 234 ? 210.506 173.246 277.649 1.00 145.58 263 GLY E N 1
ATOM 8813 C CA . GLY E 2 234 ? 209.393 172.569 277.028 1.00 146.17 263 GLY E CA 1
ATOM 8814 C C . GLY E 2 234 ? 208.190 173.498 277.079 1.00 146.88 263 GLY E C 1
ATOM 8815 O O . GLY E 2 234 ? 207.060 173.004 277.181 1.00 146.03 263 GLY E O 1
ATOM 8816 N N . LEU E 2 235 ? 208.394 174.815 277.014 1.00 153.79 264 LEU E N 1
ATOM 8817 C CA . LEU E 2 235 ? 207.290 175.763 277.034 1.00 155.35 264 LEU E CA 1
ATOM 8818 C C . LEU E 2 235 ? 207.089 176.313 275.629 1.00 154.57 264 LEU E C 1
ATOM 8819 O O . LEU E 2 235 ? 207.934 177.089 275.155 1.00 153.27 264 LEU E O 1
ATOM 8824 N N . PRO E 2 236 ? 206.016 175.949 274.923 1.00 158.81 265 PRO E N 1
ATOM 8825 C CA . PRO E 2 236 ? 205.853 176.426 273.543 1.00 158.72 265 PRO E CA 1
ATOM 8826 C C . PRO E 2 236 ? 205.807 177.945 273.469 1.00 157.59 265 PRO E C 1
ATOM 8827 O O . PRO E 2 236 ? 205.207 178.611 274.315 1.00 156.79 265 PRO E O 1
ATOM 8831 N N . VAL E 2 237 ? 206.439 178.486 272.431 1.00 152.14 266 VAL E N 1
ATOM 8832 C CA . VAL E 2 237 ? 206.506 179.923 272.192 1.00 153.08 266 VAL E CA 1
ATOM 8833 C C . VAL E 2 237 ? 205.988 180.196 270.787 1.00 151.74 266 VAL E C 1
ATOM 8834 O O . VAL E 2 237 ? 206.402 179.534 269.828 1.00 150.28 266 VAL E O 1
ATOM 8838 N N . GLY E 2 238 ? 205.085 181.167 270.670 1.00 149.40 267 GLY E N 1
ATOM 8839 C CA . GLY E 2 238 ? 204.517 181.531 269.387 1.00 148.90 267 GLY E CA 1
ATOM 8840 C C . GLY E 2 238 ? 203.002 181.530 269.383 1.00 150.54 267 GLY E C 1
ATOM 8841 O O . GLY E 2 238 ? 202.372 180.621 269.933 1.00 150.86 267 GLY E O 1
ATOM 8842 N N . THR E 2 239 ? 202.411 182.545 268.765 1.00 151.09 268 THR E N 1
ATOM 8843 C CA . THR E 2 239 ? 200.953 182.646 268.614 1.00 151.32 268 THR E CA 1
ATOM 8844 C C . THR E 2 239 ? 200.325 182.667 270.012 1.00 150.66 268 THR E C 1
ATOM 8845 O O . THR E 2 239 ? 200.941 183.139 270.976 1.00 148.58 268 THR E O 1
ATOM 8849 N N . ALA E 2 240 ? 199.098 182.155 270.132 1.00 153.94 269 ALA E N 1
ATOM 8850 C CA . ALA E 2 240 ? 198.378 182.176 271.399 1.00 153.98 269 ALA E CA 1
ATOM 8851 C C . ALA E 2 240 ? 198.984 181.248 272.442 1.00 154.65 269 ALA E C 1
ATOM 8852 O O . ALA E 2 240 ? 198.573 181.305 273.605 1.00 154.33 269 ALA E O 1
ATOM 8854 N N . ALA E 2 241 ? 199.929 180.389 272.060 1.00 152.36 270 ALA E N 1
ATOM 8855 C CA . ALA E 2 241 ? 200.553 179.486 273.019 1.00 151.51 270 ALA E CA 1
ATOM 8856 C C . ALA E 2 241 ? 201.493 180.202 273.980 1.00 152.27 270 ALA E C 1
ATOM 8857 O O . ALA E 2 241 ? 201.944 179.583 274.950 1.00 151.42 270 ALA E O 1
ATOM 8859 N N . ILE E 2 242 ? 201.798 181.477 273.738 1.00 149.43 271 ILE E N 1
ATOM 8860 C CA . ILE E 2 242 ? 202.730 182.230 274.572 1.00 148.92 271 ILE E CA 1
ATOM 8861 C C . ILE E 2 242 ? 202.040 183.442 275.186 1.00 149.30 271 ILE E C 1
ATOM 8862 O O . ILE E 2 242 ? 202.413 183.893 276.274 1.00 148.23 271 ILE E O 1
ATOM 8867 N N . ALA E 2 243 ? 201.024 183.968 274.504 1.00 151.12 272 ALA E N 1
ATOM 8868 C CA . ALA E 2 243 ? 200.423 185.227 274.941 1.00 151.21 272 ALA E CA 1
ATOM 8869 C C . ALA E 2 243 ? 199.858 185.153 276.353 1.00 150.68 272 ALA E C 1
ATOM 8870 O O . ALA E 2 243 ? 200.131 186.067 277.151 1.00 148.21 272 ALA E O 1
ATOM 8872 N N . PRO E 2 244 ? 199.087 184.130 276.736 1.00 150.69 273 PRO E N 1
ATOM 8873 C CA . PRO E 2 244 ? 198.473 184.138 278.072 1.00 148.42 273 PRO E CA 1
ATOM 8874 C C . PRO E 2 244 ? 199.480 184.021 279.206 1.00 147.78 273 PRO E C 1
ATOM 8875 O O . PRO E 2 244 ? 199.435 184.803 280.161 1.00 146.86 273 PRO E O 1
ATOM 8879 N N . ILE E 2 245 ? 200.394 183.053 279.113 1.00 146.19 274 ILE E N 1
ATOM 8880 C CA . ILE E 2 245 ? 201.254 182.745 280.253 1.00 147.09 274 ILE E CA 1
ATOM 8881 C C . ILE E 2 245 ? 202.565 183.524 280.237 1.00 147.39 274 ILE E C 1
ATOM 8882 O O . ILE E 2 245 ? 203.352 183.406 281.184 1.00 145.38 274 ILE E O 1
ATOM 8887 N N . ILE E 2 246 ? 202.829 184.317 279.196 1.00 146.53 275 ILE E N 1
ATOM 8888 C CA . ILE E 2 246 ? 204.020 185.163 279.209 1.00 144.73 275 ILE E CA 1
ATOM 8889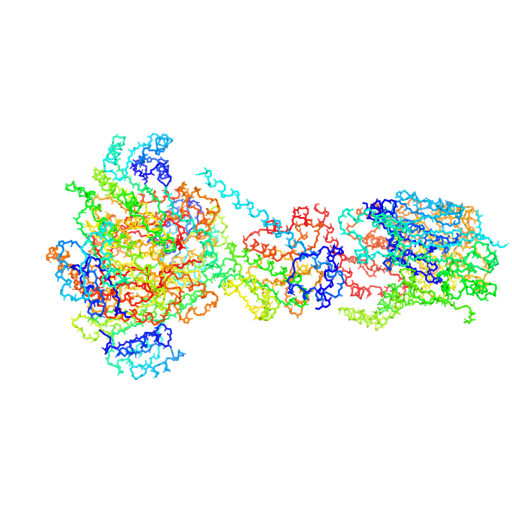 C C . ILE E 2 246 ? 203.888 186.240 280.278 1.00 142.14 275 ILE E C 1
ATOM 8890 O O . ILE E 2 246 ? 204.867 186.601 280.942 1.00 139.56 275 ILE E O 1
ATOM 8895 N N . ALA E 2 247 ? 202.678 186.772 280.458 1.00 139.19 276 ALA E N 1
ATOM 8896 C CA . ALA E 2 247 ? 202.457 187.764 281.504 1.00 137.45 276 ALA E CA 1
ATOM 8897 C C . ALA E 2 247 ? 202.659 187.160 282.888 1.00 137.06 276 ALA E C 1
ATOM 8898 O O . ALA E 2 247 ? 203.242 187.799 283.772 1.00 136.71 276 ALA E O 1
ATOM 8900 N N . ALA E 2 248 ? 202.183 185.930 283.096 1.00 144.80 277 ALA E N 1
ATOM 8901 C CA . ALA E 2 248 ? 202.311 185.299 284.406 1.00 146.01 277 ALA E CA 1
ATOM 8902 C C . ALA E 2 248 ? 203.776 185.135 284.793 1.00 145.36 277 ALA E C 1
ATOM 8903 O O . ALA E 2 248 ? 204.169 185.435 285.926 1.00 145.93 277 ALA E O 1
ATOM 8905 N N . VAL E 2 249 ? 204.603 184.657 283.859 1.00 142.74 278 VAL E N 1
ATOM 8906 C CA . VAL E 2 249 ? 206.029 184.536 284.132 1.00 142.17 278 VAL E CA 1
ATOM 8907 C C . VAL E 2 249 ? 206.689 185.903 284.234 1.00 144.23 278 VAL E C 1
ATOM 8908 O O . VAL E 2 249 ? 207.758 186.029 284.842 1.00 143.79 278 VAL E O 1
ATOM 8912 N N . LYS E 2 250 ? 206.080 186.936 283.651 1.00 137.45 279 LYS E N 1
ATOM 8913 C CA . LYS E 2 250 ? 206.616 188.288 283.726 1.00 134.45 279 LYS E CA 1
ATOM 8914 C C . LYS E 2 250 ? 206.173 189.033 284.977 1.00 133.17 279 LYS E C 1
ATOM 8915 O O . LYS E 2 250 ? 206.850 189.982 285.388 1.00 132.06 279 LYS E O 1
ATOM 8921 N N . ASP E 2 251 ? 205.061 188.628 285.588 1.00 135.25 280 ASP E N 1
ATOM 8922 C CA . ASP E 2 251 ? 204.525 189.291 286.769 1.00 135.23 280 ASP E CA 1
ATOM 8923 C C . ASP E 2 251 ? 204.973 188.636 288.071 1.00 135.97 280 ASP E C 1
ATOM 8924 O O . ASP E 2 251 ? 204.511 189.041 289.143 1.00 136.11 280 ASP E O 1
ATOM 8929 N N . GLY E 2 252 ? 205.854 187.641 288.006 1.00 137.69 281 GLY E N 1
ATOM 8930 C CA . GLY E 2 252 ? 206.310 186.971 289.207 1.00 136.89 281 GLY E CA 1
ATOM 8931 C C . GLY E 2 252 ? 205.328 185.985 289.793 1.00 136.97 281 GLY E C 1
ATOM 8932 O O . GLY E 2 252 ? 205.430 185.659 290.980 1.00 136.21 281 GLY E O 1
ATOM 8933 N N . LYS E 2 253 ? 204.378 185.497 289.001 1.00 145.01 282 LYS E N 1
ATOM 8934 C CA . LYS E 2 253 ? 203.357 184.568 289.462 1.00 143.70 282 LYS E CA 1
ATOM 8935 C C . LYS E 2 253 ? 203.718 183.153 289.033 1.00 145.02 282 LYS E C 1
ATOM 8936 O O . LYS E 2 253 ? 204.107 182.922 287.884 1.00 144.87 282 LYS E O 1
ATOM 8942 N N . SER E 2 254 ? 203.587 182.209 289.961 1.00 155.80 283 SER E N 1
ATOM 8943 C CA . SER E 2 254 ? 203.820 180.808 289.638 1.00 157.44 283 SER E CA 1
ATOM 8944 C C . SER E 2 254 ? 202.787 180.325 288.628 1.00 158.06 283 SER E C 1
ATOM 8945 O O . SER E 2 254 ? 201.595 180.624 288.743 1.00 158.04 283 SER E O 1
ATOM 8948 N N . ILE E 2 255 ? 203.249 179.570 287.635 1.00 155.32 284 ILE E N 1
ATOM 8949 C CA . ILE E 2 255 ? 202.411 179.103 286.539 1.00 155.55 284 ILE E CA 1
ATOM 8950 C C . ILE E 2 255 ? 202.529 177.589 286.440 1.00 155.96 284 ILE E C 1
ATOM 8951 O O . ILE E 2 255 ? 203.622 177.029 286.580 1.00 154.28 284 ILE E O 1
ATOM 8956 N N . THR E 2 256 ? 201.397 176.931 286.201 1.00 166.93 285 THR E N 1
ATOM 8957 C CA . THR E 2 256 ? 201.344 175.488 286.011 1.00 166.27 285 THR E CA 1
ATOM 8958 C C . THR E 2 256 ? 201.144 175.188 284.531 1.00 166.97 285 THR E C 1
ATOM 8959 O O . THR E 2 256 ? 200.237 175.739 283.899 1.00 166.67 285 THR E O 1
ATOM 8963 N N . HIS E 2 257 ? 201.990 174.315 283.985 1.00 170.49 286 HIS E N 1
ATOM 8964 C CA . HIS E 2 257 ? 201.949 173.971 282.566 1.00 169.97 286 HIS E CA 1
ATOM 8965 C C . HIS E 2 257 ? 202.150 172.469 282.427 1.00 170.82 286 HIS E C 1
ATOM 8966 O O . HIS E 2 257 ? 203.231 171.955 282.732 1.00 170.02 286 HIS E O 1
ATOM 8973 N N . GLU E 2 258 ? 201.113 171.770 281.965 1.00 185.91 287 GLU E N 1
ATOM 8974 C CA . GLU E 2 258 ? 201.182 170.328 281.735 1.00 186.42 287 GLU E CA 1
ATOM 8975 C C . GLU E 2 258 ? 201.638 169.593 282.992 1.00 185.28 287 GLU E C 1
ATOM 8976 O O . GLU E 2 258 ? 202.439 168.657 282.938 1.00 184.53 287 GLU E O 1
ATOM 8982 N N . GLY E 2 259 ? 201.122 170.024 284.141 1.00 181.92 288 GLY E N 1
ATOM 8983 C CA . GLY E 2 259 ? 201.456 169.406 285.405 1.00 181.93 288 GLY E CA 1
ATOM 8984 C C . GLY E 2 259 ? 202.771 169.847 286.007 1.00 180.94 288 GLY E C 1
ATOM 8985 O O . GLY E 2 259 ? 203.143 169.340 287.074 1.00 181.10 288 GLY E O 1
ATOM 8986 N N . ARG E 2 260 ? 203.485 170.768 285.368 1.00 162.44 289 ARG E N 1
ATOM 8987 C CA . ARG E 2 260 ? 204.762 171.261 285.865 1.00 160.29 289 ARG E CA 1
ATOM 8988 C C . ARG E 2 260 ? 204.568 172.635 286.489 1.00 159.08 289 ARG E C 1
ATOM 8989 O O . ARG E 2 260 ? 203.999 173.533 285.860 1.00 159.22 289 ARG E O 1
ATOM 8997 N N . GLU E 2 261 ? 205.042 172.794 287.721 1.00 157.40 290 GLU E N 1
ATOM 8998 C CA . GLU E 2 261 ? 204.967 174.061 288.436 1.00 158.12 290 GLU E CA 1
ATOM 8999 C C . GLU E 2 261 ? 206.290 174.795 288.261 1.00 157.96 290 GLU E C 1
ATOM 9000 O O . GLU E 2 261 ? 207.344 174.286 288.657 1.00 156.92 290 GLU E O 1
ATOM 9006 N N . ILE E 2 262 ? 206.232 175.986 287.669 1.00 152.48 291 ILE E N 1
ATOM 9007 C CA . ILE E 2 262 ? 207.415 176.769 287.336 1.00 151.81 291 ILE E CA 1
ATOM 9008 C C . ILE E 2 262 ? 207.320 178.111 288.046 1.00 150.88 291 ILE E C 1
ATOM 9009 O O . ILE E 2 262 ? 206.291 178.792 287.963 1.00 148.94 291 ILE E O 1
ATOM 9014 N N . LEU E 2 263 ? 208.390 178.486 288.742 1.00 150.22 292 LEU E N 1
ATOM 9015 C CA . LEU E 2 263 ? 208.449 179.782 289.404 1.00 151.57 292 LEU E CA 1
ATOM 9016 C C . LEU E 2 263 ? 208.847 180.853 288.397 1.00 150.78 292 LEU E C 1
ATOM 9017 O O . LEU E 2 263 ? 209.824 180.693 287.658 1.00 148.74 292 LEU E O 1
ATOM 9022 N N . ALA E 2 264 ? 208.085 181.948 288.372 1.00 148.70 293 ALA E N 1
ATOM 9023 C CA . ALA E 2 264 ? 208.320 182.992 287.380 1.00 148.65 293 ALA E CA 1
ATOM 9024 C C . ALA E 2 264 ? 209.696 183.624 287.547 1.00 147.99 293 ALA E C 1
ATOM 9025 O O . ALA E 2 264 ? 210.400 183.867 286.560 1.00 147.33 293 ALA E O 1
ATOM 9027 N N . GLU E 2 265 ? 210.097 183.899 288.790 1.00 150.27 294 GLU E N 1
ATOM 9028 C CA . GLU E 2 265 ? 211.363 184.584 289.026 1.00 149.66 294 GLU E CA 1
ATOM 9029 C C . GLU E 2 265 ? 212.559 183.779 288.536 1.00 149.82 294 GLU E C 1
ATOM 9030 O O . GLU E 2 265 ? 213.607 184.365 288.241 1.00 151.67 294 GLU E O 1
ATOM 9036 N N . GLU E 2 266 ? 212.432 182.453 288.445 1.00 144.75 295 GLU E N 1
ATOM 9037 C CA . GLU E 2 266 ? 213.550 181.634 287.989 1.00 146.79 295 GLU E CA 1
ATOM 9038 C C . GLU E 2 266 ? 213.900 181.937 286.536 1.00 146.78 295 GLU E C 1
ATOM 9039 O O . GLU E 2 266 ? 215.075 182.129 286.207 1.00 145.68 295 GLU E O 1
ATOM 9045 N N . LEU E 2 267 ? 212.896 182.027 285.666 1.00 148.14 296 LEU E N 1
ATOM 9046 C CA . LEU E 2 267 ? 213.109 182.174 284.234 1.00 149.90 296 LEU E CA 1
ATOM 9047 C C . LEU E 2 267 ? 213.232 183.630 283.798 1.00 150.26 296 LEU E C 1
ATOM 9048 O O . LEU E 2 267 ? 213.205 183.908 282.594 1.00 148.98 296 LEU E O 1
ATOM 9053 N N . CYS E 2 268 ? 213.368 184.561 284.739 1.00 139.86 297 CYS E N 1
ATOM 9054 C CA . CYS E 2 268 ? 213.499 185.976 284.427 1.00 136.19 297 CYS E CA 1
ATOM 9055 C C . CYS E 2 268 ? 214.664 186.568 285.206 1.00 135.81 297 CYS E C 1
ATOM 9056 O O . CYS E 2 268 ? 215.045 186.064 286.266 1.00 137.65 297 CYS E O 1
ATOM 9059 N N . THR E 2 269 ? 215.227 187.645 284.666 1.00 123.46 298 THR E N 1
ATOM 9060 C CA . THR E 2 269 ? 216.345 188.304 285.319 1.00 123.12 298 THR E CA 1
ATOM 9061 C C . THR E 2 269 ? 215.889 188.908 286.647 1.00 121.05 298 THR E C 1
ATOM 9062 O O . THR E 2 269 ? 214.704 189.203 286.829 1.00 118.51 298 THR E O 1
ATOM 9066 N N . PRO E 2 270 ? 216.804 189.094 287.595 1.00 112.36 299 PRO E N 1
ATOM 9067 C CA . PRO E 2 270 ? 216.417 189.637 288.902 1.00 114.40 299 PRO E CA 1
ATOM 9068 C C . PRO E 2 270 ? 215.746 190.990 288.753 1.00 115.84 299 PRO E C 1
ATOM 9069 O O . PRO E 2 270 ? 216.363 191.944 288.256 1.00 114.69 299 PRO E O 1
ATOM 9073 N N . PRO E 2 271 ? 214.485 191.120 289.164 1.00 116.08 300 PRO E N 1
ATOM 9074 C CA . PRO E 2 271 ? 213.802 192.410 289.021 1.00 113.61 300 PRO E CA 1
ATOM 9075 C C . PRO E 2 271 ? 214.438 193.481 289.891 1.00 113.27 300 PRO E C 1
ATOM 9076 O O . PRO E 2 271 ? 214.978 193.207 290.966 1.00 112.96 300 PRO E O 1
ATOM 9080 N N . ASP E 2 272 ? 214.367 194.714 289.411 1.00 107.55 301 ASP E N 1
ATOM 9081 C CA . ASP E 2 272 ? 214.903 195.844 290.158 1.00 108.69 301 ASP E CA 1
ATOM 9082 C C . ASP E 2 272 ? 213.995 196.148 291.343 1.00 107.01 301 ASP E C 1
ATOM 9083 O O . ASP E 2 272 ? 212.799 196.396 291.143 1.00 106.44 301 ASP E O 1
ATOM 9088 N N . PRO E 2 273 ? 214.500 196.143 292.581 1.00 96.05 302 PRO E N 1
ATOM 9089 C CA . PRO E 2 273 ? 213.618 196.433 293.723 1.00 96.88 302 PRO E CA 1
ATOM 9090 C C . PRO E 2 273 ? 213.026 197.829 293.692 1.00 97.76 302 PRO E C 1
ATOM 9091 O O . PRO E 2 273 ? 211.995 198.062 294.335 1.00 95.95 302 PRO E O 1
ATOM 9095 N N . GLY E 2 274 ? 213.639 198.762 292.968 1.00 91.42 303 GLY E N 1
ATOM 9096 C CA . GLY E 2 274 ? 213.136 200.119 292.891 1.00 89.55 303 GLY E CA 1
ATOM 9097 C C . GLY E 2 274 ? 213.933 201.084 293.742 1.00 89.27 303 GLY E C 1
ATOM 9098 O O . GLY E 2 274 ? 213.759 201.139 294.963 1.00 89.24 303 GLY E O 1
ATOM 9099 N N . ALA E 2 275 ? 214.813 201.851 293.106 1.00 81.28 304 ALA E N 1
ATOM 9100 C CA . ALA E 2 275 ? 215.624 202.819 293.828 1.00 78.86 304 ALA E CA 1
ATOM 9101 C C . ALA E 2 275 ? 214.753 203.934 294.393 1.00 77.08 304 ALA E C 1
ATOM 9102 O O . ALA E 2 275 ? 213.729 204.309 293.815 1.00 82.80 304 ALA E O 1
ATOM 9104 N N . ALA E 2 276 ? 215.168 204.462 295.541 1.00 71.39 305 ALA E N 1
ATOM 9105 C CA . ALA E 2 276 ? 214.468 205.546 296.213 1.00 69.18 305 ALA E CA 1
ATOM 9106 C C . ALA E 2 276 ? 215.416 206.719 296.411 1.00 74.11 305 ALA E C 1
ATOM 9107 O O . ALA E 2 276 ? 216.583 206.532 296.771 1.00 81.98 305 ALA E O 1
ATOM 9109 N N . PHE E 2 277 ? 214.910 207.927 296.176 1.00 68.81 306 PHE E N 1
ATOM 9110 C CA . PHE E 2 277 ? 215.678 209.148 296.359 1.00 66.59 306 PHE E CA 1
ATOM 9111 C C . PHE E 2 277 ? 214.846 210.154 297.139 1.00 66.78 306 PHE E C 1
ATOM 9112 O O . PHE E 2 277 ? 213.613 210.111 297.122 1.00 80.28 306 PHE E O 1
ATOM 9120 N N . VAL E 2 278 ? 215.535 211.063 297.824 1.00 66.14 307 VAL E N 1
ATOM 9121 C CA . VAL E 2 278 ? 214.913 212.008 298.741 1.00 64.43 307 VAL E CA 1
ATOM 9122 C C . VAL E 2 278 ? 215.295 213.422 298.333 1.00 66.36 307 VAL E C 1
ATOM 9123 O O . VAL E 2 278 ? 216.463 213.701 298.038 1.00 77.70 307 VAL E O 1
ATOM 9127 N N . VAL E 2 279 ? 214.306 214.312 298.312 1.00 66.58 308 VAL E N 1
ATOM 9128 C CA . VAL E 2 279 ? 214.516 215.735 298.074 1.00 66.15 308 VAL E CA 1
ATOM 9129 C C . VAL E 2 279 ? 214.116 216.460 299.350 1.00 68.99 308 VAL E C 1
ATOM 9130 O O . VAL E 2 279 ? 212.936 216.468 299.724 1.00 77.49 308 VAL E O 1
ATOM 9134 N N . VAL E 2 280 ? 215.092 217.069 300.019 1.00 68.18 309 VAL E N 1
ATOM 9135 C CA . VAL E 2 280 ? 214.880 217.735 301.298 1.00 71.74 309 VAL E CA 1
ATOM 9136 C C . VAL E 2 280 ? 215.546 219.102 301.256 1.00 74.37 309 VAL E C 1
ATOM 9137 O O . VAL E 2 280 ? 216.652 219.249 300.725 1.00 76.32 309 VAL E O 1
ATOM 9141 N N . GLU E 2 281 ? 214.869 220.100 301.817 1.00 81.52 310 GLU E N 1
ATOM 9142 C CA . GLU E 2 281 ? 215.378 221.462 301.892 1.00 79.92 310 GLU E CA 1
ATOM 9143 C C . GLU E 2 281 ? 215.461 221.893 303.349 1.00 81.52 310 GLU E C 1
ATOM 9144 O O . GLU E 2 281 ? 214.546 221.631 304.137 1.00 78.75 310 GLU E O 1
ATOM 9150 N N . CYS E 2 282 ? 216.564 222.555 303.701 1.00 84.41 311 CYS E N 1
ATOM 9151 C CA . CYS E 2 282 ? 216.808 223.054 305.054 1.00 85.01 311 CYS E CA 1
ATOM 9152 C C . CYS E 2 282 ? 217.093 224.547 304.953 1.00 86.88 311 CYS E C 1
ATOM 9153 O O . CYS E 2 282 ? 218.258 224.961 304.841 1.00 88.83 311 CYS E O 1
ATOM 9156 N N . PRO E 2 283 ? 216.059 225.394 304.982 1.00 81.59 312 PRO E N 1
ATOM 9157 C CA . PRO E 2 283 ? 216.289 226.828 304.729 1.00 78.44 312 PRO E CA 1
ATOM 9158 C C . PRO E 2 283 ? 217.290 227.474 305.672 1.00 81.09 312 PRO E C 1
ATOM 9159 O O . PRO E 2 283 ? 218.068 228.331 305.236 1.00 80.55 312 PRO E O 1
ATOM 9163 N N . ASP E 2 284 ? 217.300 227.096 306.948 1.00 91.54 313 ASP E N 1
ATOM 9164 C CA . ASP E 2 284 ? 218.146 227.772 307.925 1.00 92.81 313 ASP E CA 1
ATOM 9165 C C . ASP E 2 284 ? 218.443 226.813 309.074 1.00 94.98 313 ASP E C 1
ATOM 9166 O O . ASP E 2 284 ? 218.131 225.620 309.011 1.00 97.31 313 ASP E O 1
ATOM 9171 N N . GLU E 2 285 ? 219.054 227.350 310.134 1.00 93.84 314 GLU E N 1
ATOM 9172 C CA . GLU E 2 285 ? 219.480 226.526 311.260 1.00 91.69 314 GLU E CA 1
ATOM 9173 C C . GLU E 2 285 ? 218.298 225.944 312.025 1.00 90.53 314 GLU E C 1
ATOM 9174 O O . GLU E 2 285 ? 218.408 224.850 312.589 1.00 89.65 314 GLU E O 1
ATOM 9180 N N . SER E 2 286 ? 217.167 226.648 312.057 1.00 87.67 315 SER E N 1
ATOM 9181 C CA . SER E 2 286 ? 216.034 226.223 312.871 1.00 88.97 315 SER E CA 1
ATOM 9182 C C . SER E 2 286 ? 215.353 224.969 312.340 1.00 92.44 315 SER E C 1
ATOM 9183 O O . SER E 2 286 ? 214.437 224.465 313.000 1.00 92.10 315 SER E O 1
ATOM 9186 N N . PHE E 2 287 ? 215.765 224.455 311.180 1.00 92.14 316 PHE E N 1
ATOM 9187 C CA . PHE E 2 287 ? 215.140 223.284 310.584 1.00 87.54 316 PHE E CA 1
ATOM 9188 C C . PHE E 2 287 ? 215.966 222.013 310.722 1.00 87.15 316 PHE E C 1
ATOM 9189 O O . PHE E 2 287 ? 215.502 220.949 310.298 1.00 92.05 316 PHE E O 1
ATOM 9197 N N . ILE E 2 288 ? 217.167 222.085 311.298 1.00 88.09 317 ILE E N 1
ATOM 9198 C CA . ILE E 2 288 ? 218.007 220.895 311.404 1.00 89.97 317 ILE E CA 1
ATOM 9199 C C . ILE E 2 288 ? 217.409 219.902 312.394 1.00 91.91 317 ILE E C 1
ATOM 9200 O O . ILE E 2 288 ? 217.283 218.708 312.099 1.00 95.50 317 ILE E O 1
ATOM 9205 N N . GLN E 2 289 ? 217.034 220.377 313.582 1.00 88.74 318 GLN E N 1
ATOM 9206 C CA . GLN E 2 289 ? 216.573 219.460 314.623 1.00 89.78 318 GLN E CA 1
ATOM 9207 C C . GLN E 2 289 ? 215.308 218.714 314.223 1.00 91.91 318 GLN E C 1
ATOM 9208 O O . GLN E 2 289 ? 215.271 217.481 314.376 1.00 93.76 318 GLN E O 1
ATOM 9214 N N . PRO E 2 290 ? 214.252 219.365 313.722 1.00 86.86 319 PRO E N 1
ATOM 9215 C CA . PRO E 2 290 ? 213.067 218.592 313.313 1.00 85.15 319 PRO E CA 1
ATOM 9216 C C . PRO E 2 290 ? 213.369 217.557 312.244 1.00 86.61 319 PRO E C 1
ATOM 9217 O O . PRO E 2 290 ? 212.794 216.462 312.264 1.00 86.06 319 PRO E O 1
ATOM 9221 N N . ILE E 2 291 ? 214.261 217.875 311.304 1.00 84.50 320 ILE E N 1
ATOM 9222 C CA . ILE E 2 291 ? 214.594 216.928 310.245 1.00 81.10 320 ILE E CA 1
ATOM 9223 C C . ILE E 2 291 ? 215.298 215.707 310.824 1.00 84.21 320 ILE E C 1
ATOM 9224 O O . ILE E 2 291 ? 214.992 214.566 310.460 1.00 87.47 320 ILE E O 1
ATOM 9229 N N . CYS E 2 292 ? 216.252 215.926 311.731 1.00 89.10 321 CYS E N 1
ATOM 9230 C CA . CYS E 2 292 ? 217.034 214.817 312.266 1.00 91.74 321 CYS E CA 1
ATOM 9231 C C . CYS E 2 292 ? 216.157 213.837 313.035 1.00 95.08 321 CYS E C 1
ATOM 9232 O O . CYS E 2 292 ? 216.323 212.617 312.915 1.00 94.39 321 CYS E O 1
ATOM 9235 N N . GLU E 2 293 ? 215.219 214.348 313.828 1.00 91.67 322 GLU E N 1
ATOM 9236 C CA . GLU E 2 293 ? 214.386 213.516 314.686 1.00 89.87 322 GLU E CA 1
ATOM 9237 C C . GLU E 2 293 ? 213.089 213.076 314.018 1.00 88.98 322 GLU E C 1
ATOM 9238 O O . GLU E 2 293 ? 212.264 212.431 314.674 1.00 90.79 322 GLU E O 1
ATOM 9244 N N . ASN E 2 294 ? 212.885 213.404 312.745 1.00 84.66 323 ASN E N 1
ATOM 9245 C CA . ASN E 2 294 ? 211.664 213.001 312.063 1.00 87.30 323 ASN E CA 1
ATOM 9246 C C . ASN E 2 294 ? 211.549 211.482 312.032 1.00 89.65 323 ASN E C 1
ATOM 9247 O O . ASN E 2 294 ? 212.511 210.774 311.724 1.00 89.09 323 ASN E O 1
ATOM 9252 N N . ALA E 2 295 ? 210.354 210.982 312.355 1.00 92.78 324 ALA E N 1
ATOM 9253 C CA . ALA E 2 295 ? 210.151 209.539 312.430 1.00 89.68 324 ALA E CA 1
ATOM 9254 C C . ALA E 2 295 ? 210.178 208.896 311.048 1.00 89.10 324 ALA E C 1
ATOM 9255 O O . ALA E 2 295 ? 210.751 207.815 310.872 1.00 89.29 324 ALA E O 1
ATOM 9257 N N . THR E 2 296 ? 209.562 209.543 310.055 1.00 94.44 325 THR E N 1
ATOM 9258 C CA . THR E 2 296 ? 209.457 208.933 308.733 1.00 93.46 325 THR E CA 1
ATOM 9259 C C . THR E 2 296 ? 210.830 208.722 308.106 1.00 91.85 325 THR E C 1
ATOM 9260 O O . THR E 2 296 ? 211.080 207.688 307.476 1.00 92.14 325 THR E O 1
ATOM 9264 N N . PHE E 2 297 ? 211.733 209.692 308.263 1.00 84.64 326 PHE E N 1
ATOM 9265 C CA . PHE E 2 297 ? 213.052 209.574 307.651 1.00 83.43 326 PHE E CA 1
ATOM 9266 C C . PHE E 2 297 ? 213.800 208.358 308.182 1.00 86.37 326 PHE E C 1
ATOM 9267 O O . PHE E 2 297 ? 214.509 207.679 307.429 1.00 87.44 326 PHE E O 1
ATOM 9275 N N . GLN E 2 298 ? 213.652 208.063 309.476 1.00 94.17 327 GLN E N 1
ATOM 9276 C CA . GLN E 2 298 ? 214.375 206.942 310.068 1.00 94.09 327 GLN E CA 1
ATOM 9277 C C . GLN E 2 298 ? 214.040 205.625 309.382 1.00 94.49 327 GLN E C 1
ATOM 9278 O O . GLN E 2 298 ? 214.861 204.701 309.379 1.00 94.03 327 GLN E O 1
ATOM 9284 N N . ARG E 2 299 ? 212.846 205.516 308.796 1.00 97.92 328 ARG E N 1
ATOM 9285 C CA . ARG E 2 299 ? 212.431 204.273 308.157 1.00 98.09 328 ARG E CA 1
ATOM 9286 C C . ARG E 2 299 ? 213.194 203.979 306.872 1.00 98.29 328 ARG E C 1
ATOM 9287 O O . ARG E 2 299 ? 213.082 202.863 306.353 1.00 97.90 328 ARG E O 1
ATOM 9295 N N . TYR E 2 300 ? 213.961 204.938 306.348 1.00 97.90 329 TYR E N 1
ATOM 9296 C CA . TYR E 2 300 ? 214.631 204.779 305.066 1.00 96.90 329 TYR E CA 1
ATOM 9297 C C . TYR E 2 300 ? 216.150 204.825 305.139 1.00 100.16 329 TYR E C 1
ATOM 9298 O O . TYR E 2 300 ? 216.803 204.498 304.141 1.00 101.25 329 TYR E O 1
ATOM 9307 N N . GLN E 2 301 ? 216.735 205.210 306.272 1.00 98.03 330 GLN E N 1
ATOM 9308 C CA . GLN E 2 301 ? 218.177 205.405 306.371 1.00 97.82 330 GLN E CA 1
ATOM 9309 C C . GLN E 2 301 ? 218.884 204.275 307.105 1.00 99.33 330 GLN E C 1
ATOM 9310 O O . GLN E 2 301 ? 219.822 203.682 306.563 1.00 100.82 330 GLN E O 1
ATOM 9316 N N . GLY E 2 302 ? 218.462 203.955 308.329 1.00 103.04 331 GLY E N 1
ATOM 9317 C CA . GLY E 2 302 ? 219.139 202.921 309.093 1.00 105.39 331 GLY E CA 1
ATOM 9318 C C . GLY E 2 302 ? 218.838 201.512 308.628 1.00 108.34 331 GLY E C 1
ATOM 9319 O O . GLY E 2 302 ? 219.627 200.600 308.900 1.00 104.87 331 GLY E O 1
ATOM 9320 N N . LYS E 2 303 ? 217.720 201.311 307.936 1.00 113.10 332 LYS E N 1
ATOM 9321 C CA . LYS E 2 303 ? 217.335 199.982 307.498 1.00 110.03 332 LYS E CA 1
ATOM 9322 C C . LYS E 2 303 ? 218.198 199.535 306.322 1.00 108.64 332 LYS E C 1
ATOM 9323 O O . LYS E 2 303 ? 218.761 200.345 305.581 1.00 107.66 332 LYS E O 1
ATOM 9329 N N . ALA E 2 304 ? 218.293 198.214 306.159 1.00 105.73 333 ALA E N 1
ATOM 9330 C CA . ALA E 2 304 ? 219.086 197.620 305.094 1.00 106.39 333 ALA E CA 1
ATOM 9331 C C . ALA E 2 304 ? 218.261 197.161 303.902 1.00 106.72 333 ALA E C 1
ATOM 9332 O O . ALA E 2 304 ? 218.821 196.993 302.815 1.00 104.32 333 ALA E O 1
ATOM 9334 N N . ASP E 2 305 ? 216.956 196.962 304.073 1.00 106.67 334 ASP E N 1
ATOM 9335 C CA . ASP E 2 305 ? 216.087 196.527 302.987 1.00 107.32 334 ASP E CA 1
ATOM 9336 C C . ASP E 2 305 ? 215.422 197.690 302.263 1.00 106.51 334 ASP E C 1
ATOM 9337 O O . ASP E 2 305 ? 214.691 197.459 301.294 1.00 103.02 334 ASP E O 1
ATOM 9342 N N . ALA E 2 306 ? 215.654 198.925 302.704 1.00 99.67 335 ALA E N 1
ATOM 9343 C CA . ALA E 2 306 ? 215.078 200.118 302.084 1.00 99.06 335 ALA E CA 1
ATOM 9344 C C . ALA E 2 306 ? 216.185 201.138 301.860 1.00 99.85 335 ALA E C 1
ATOM 9345 O O . ALA E 2 306 ? 216.206 202.205 302.485 1.00 100.35 335 ALA E O 1
ATOM 9347 N N . PRO E 2 307 ? 217.128 200.839 300.970 1.00 95.04 336 PRO E N 1
ATOM 9348 C CA . PRO E 2 307 ? 218.215 201.785 300.702 1.00 93.90 336 PRO E CA 1
ATOM 9349 C C . PRO E 2 307 ? 217.723 203.012 299.949 1.00 91.14 336 PRO E C 1
ATOM 9350 O O . PRO E 2 307 ? 216.711 202.986 299.245 1.00 89.69 336 PRO E O 1
ATOM 9354 N N . VAL E 2 308 ? 218.467 204.103 300.111 1.00 79.32 337 VAL E N 1
ATOM 9355 C CA . VAL E 2 308 ? 218.189 205.367 299.439 1.00 77.27 337 VAL E CA 1
ATOM 9356 C C . VAL E 2 308 ? 219.291 205.600 298.416 1.00 78.23 337 VAL E C 1
ATOM 9357 O O . VAL E 2 308 ? 220.478 205.625 298.765 1.00 82.75 337 VAL E O 1
ATOM 9361 N N . ALA E 2 309 ? 218.899 205.769 297.152 1.00 71.47 338 ALA E N 1
ATOM 9362 C CA . ALA E 2 309 ? 219.887 205.927 296.089 1.00 70.66 338 ALA E CA 1
ATOM 9363 C C . ALA E 2 309 ? 220.530 207.308 296.124 1.00 70.94 338 ALA E C 1
ATOM 9364 O O . ALA E 2 309 ? 221.745 207.436 295.934 1.00 75.44 338 ALA E O 1
ATOM 9366 N N . LEU E 2 310 ? 219.738 208.351 296.365 1.00 72.27 339 LEU E N 1
ATOM 9367 C CA . LEU E 2 310 ? 220.250 209.713 296.338 1.00 70.16 339 LEU E CA 1
ATOM 9368 C C . LEU E 2 310 ? 219.444 210.572 297.301 1.00 70.61 339 LEU E C 1
ATOM 9369 O O . LEU E 2 310 ? 218.292 210.268 297.621 1.00 78.08 339 LEU E O 1
ATOM 9374 N N . VAL E 2 311 ? 220.070 211.653 297.764 1.00 69.42 340 VAL E N 1
ATOM 9375 C CA . VAL E 2 311 ? 219.417 212.603 298.658 1.00 62.39 340 VAL E CA 1
ATOM 9376 C C . VAL E 2 311 ? 219.800 214.019 298.249 1.00 69.23 340 VAL E C 1
ATOM 9377 O O . VAL E 2 311 ? 220.946 214.443 298.434 1.00 79.47 340 VAL E O 1
ATOM 9381 N N . VAL E 2 312 ? 218.842 214.761 297.692 1.00 68.66 341 VAL E N 1
ATOM 9382 C CA . VAL E 2 312 ? 219.093 216.144 297.306 1.00 66.54 341 VAL E CA 1
ATOM 9383 C C . VAL E 2 312 ? 219.059 217.024 298.547 1.00 74.59 341 VAL E C 1
ATOM 9384 O O . VAL E 2 312 ? 218.162 216.902 299.391 1.00 81.21 341 VAL E O 1
ATOM 9388 N N . HIS E 2 313 ? 220.037 217.918 298.662 1.00 68.32 342 HIS E N 1
ATOM 9389 C CA . HIS E 2 313 ? 220.172 218.810 299.813 1.00 63.08 342 HIS E CA 1
ATOM 9390 C C . HIS E 2 313 ? 220.113 220.251 299.318 1.00 68.23 342 HIS E C 1
ATOM 9391 O O . HIS E 2 313 ? 221.100 220.777 298.795 1.00 76.87 342 HIS E O 1
ATOM 9398 N N . MET E 2 314 ? 218.954 220.886 299.483 1.00 71.56 343 MET E N 1
ATOM 9399 C CA . MET E 2 314 ? 218.780 222.294 299.133 1.00 75.20 343 MET E CA 1
ATOM 9400 C C . MET E 2 314 ? 218.936 223.149 300.391 1.00 76.01 343 MET E C 1
ATOM 9401 O O . MET E 2 314 ? 217.997 223.782 300.876 1.00 79.32 343 MET E O 1
ATOM 9406 N N . ALA E 2 315 ? 220.157 223.156 300.917 1.00 77.66 344 ALA E N 1
ATOM 9407 C CA . ALA E 2 315 ? 220.455 223.845 302.161 1.00 78.47 344 ALA E CA 1
ATOM 9408 C C . ALA E 2 315 ? 221.679 224.733 301.997 1.00 80.01 344 ALA E C 1
ATOM 9409 O O . ALA E 2 315 ? 222.537 224.462 301.152 1.00 79.60 344 ALA E O 1
ATOM 9411 N N . PRO E 2 316 ? 221.788 225.797 302.792 1.00 84.85 345 PRO E N 1
ATOM 9412 C CA . PRO E 2 316 ? 222.966 226.668 302.700 1.00 83.69 345 PRO E CA 1
ATOM 9413 C C . PRO E 2 316 ? 224.215 225.970 303.218 1.00 86.88 345 PRO E C 1
ATOM 9414 O O . PRO E 2 316 ? 224.175 224.867 303.766 1.00 92.23 345 PRO E O 1
ATOM 9418 N N . ALA E 2 317 ? 225.349 226.647 303.033 1.00 86.37 346 ALA E N 1
ATOM 9419 C CA . ALA E 2 317 ? 226.622 226.099 303.490 1.00 88.65 346 ALA E CA 1
ATOM 9420 C C . ALA E 2 317 ? 226.653 225.964 305.007 1.00 86.97 346 ALA E C 1
ATOM 9421 O O . ALA E 2 317 ? 227.155 224.967 305.540 1.00 86.85 346 ALA E O 1
ATOM 9423 N N . SER E 2 318 ? 226.121 226.958 305.722 1.00 90.03 347 SER E N 1
ATOM 9424 C CA . SER E 2 318 ? 226.164 226.925 307.180 1.00 90.05 347 SER E CA 1
ATOM 9425 C C . SER E 2 318 ? 225.389 225.739 307.739 1.00 90.73 347 SER E C 1
ATOM 9426 O O . SER E 2 318 ? 225.796 225.152 308.748 1.00 92.89 347 SER E O 1
ATOM 9429 N N . VAL E 2 319 ? 224.270 225.379 307.110 1.00 86.62 348 VAL E N 1
ATOM 9430 C CA . VAL E 2 319 ? 223.476 224.257 307.601 1.00 88.25 348 VAL E CA 1
ATOM 9431 C C . VAL E 2 319 ? 224.251 222.952 307.469 1.00 89.97 348 VAL E C 1
ATOM 9432 O O . VAL E 2 319 ? 224.247 222.118 308.382 1.00 93.22 348 VAL E O 1
ATOM 9436 N N . LEU E 2 320 ? 224.925 222.751 306.334 1.00 84.72 349 LEU E N 1
ATOM 9437 C CA . LEU E 2 320 ? 225.612 221.485 306.098 1.00 84.59 349 LEU E CA 1
ATOM 9438 C C . LEU E 2 320 ? 226.716 221.252 307.121 1.00 89.95 349 LEU E C 1
ATOM 9439 O O . LEU E 2 320 ? 226.884 220.132 307.618 1.00 92.04 349 LEU E O 1
ATOM 9444 N N . VAL E 2 321 ? 227.482 222.295 307.450 1.00 92.88 350 VAL E N 1
ATOM 9445 C CA . VAL E 2 321 ? 228.580 222.149 308.398 1.00 91.19 350 VAL E CA 1
ATOM 9446 C C . VAL E 2 321 ? 228.103 221.870 309.815 1.00 91.95 350 VAL E C 1
ATOM 9447 O O . VAL E 2 321 ? 228.921 221.524 310.674 1.00 92.37 350 VAL E O 1
ATOM 9451 N N . ASP E 2 322 ? 226.807 222.013 310.082 1.00 95.88 351 ASP E N 1
ATOM 9452 C CA . ASP E 2 322 ? 226.289 221.732 311.414 1.00 94.30 351 ASP E CA 1
ATOM 9453 C C . ASP E 2 322 ? 226.543 220.277 311.787 1.00 94.33 351 ASP E C 1
ATOM 9454 O O . ASP E 2 322 ? 226.391 219.370 310.963 1.00 94.69 351 ASP E O 1
ATOM 9459 N N . SER E 2 323 ? 226.935 220.057 313.043 1.00 90.92 352 SER E N 1
ATOM 9460 C CA . SER E 2 323 ? 227.245 218.704 313.492 1.00 91.28 352 SER E CA 1
ATOM 9461 C C . SER E 2 323 ? 226.021 217.801 313.411 1.00 91.18 352 SER E C 1
ATOM 9462 O O . SER E 2 323 ? 226.113 216.659 312.945 1.00 90.79 352 SER E O 1
ATOM 9465 N N . ARG E 2 324 ? 224.863 218.295 313.856 1.00 92.27 353 ARG E N 1
ATOM 9466 C CA . ARG E 2 324 ? 223.656 217.475 313.831 1.00 91.93 353 ARG E CA 1
ATOM 9467 C C . ARG E 2 324 ? 223.293 217.074 312.408 1.00 92.24 353 ARG E C 1
ATOM 9468 O O . ARG E 2 324 ? 222.923 215.922 312.153 1.00 96.00 353 ARG E O 1
ATOM 9476 N N . TYR E 2 325 ? 223.391 218.013 311.465 1.00 87.31 354 TYR E N 1
ATOM 9477 C CA . TYR E 2 325 ? 223.083 217.698 310.074 1.00 85.87 354 TYR E CA 1
ATOM 9478 C C . TYR E 2 325 ? 224.059 216.673 309.513 1.00 86.65 354 TYR E C 1
ATOM 9479 O O . TYR E 2 325 ? 223.664 215.782 308.752 1.00 86.15 354 TYR E O 1
ATOM 9488 N N . GLN E 2 326 ? 225.340 216.782 309.875 1.00 93.33 355 GLN E N 1
ATOM 9489 C CA . GLN E 2 326 ? 226.338 215.857 309.348 1.00 94.90 355 GLN E CA 1
ATOM 9490 C C . GLN E 2 326 ? 226.036 214.423 309.763 1.00 95.10 355 GLN E C 1
ATOM 9491 O O . GLN E 2 326 ? 226.139 213.499 308.948 1.00 96.61 355 GLN E O 1
ATOM 9497 N N . GLN E 2 327 ? 225.663 214.214 311.028 1.00 92.32 356 GLN E N 1
ATOM 9498 C CA . GLN E 2 327 ? 225.336 212.866 311.483 1.00 93.29 356 GLN E CA 1
ATOM 9499 C C . GLN E 2 327 ? 224.130 212.313 310.736 1.00 93.75 356 GLN E C 1
ATOM 9500 O O . GLN E 2 327 ? 224.110 211.136 310.357 1.00 93.27 356 GLN E O 1
ATOM 9506 N N . TRP E 2 328 ? 223.112 213.147 310.517 1.00 86.60 357 TRP E N 1
ATOM 9507 C CA . TRP E 2 328 ? 221.925 212.691 309.802 1.00 84.58 357 TRP E CA 1
ATOM 9508 C C . TRP E 2 328 ? 222.267 212.278 308.377 1.00 87.58 357 TRP E C 1
ATOM 9509 O O . TRP E 2 328 ? 221.762 211.267 307.876 1.00 91.78 357 TRP E O 1
ATOM 9520 N N . MET E 2 329 ? 223.125 213.050 307.706 1.00 85.15 358 MET E N 1
ATOM 9521 C CA . MET E 2 329 ? 223.513 212.707 306.341 1.00 85.75 358 MET E CA 1
ATOM 9522 C C . MET E 2 329 ? 224.235 211.367 306.298 1.00 87.60 358 MET E C 1
ATOM 9523 O O . MET E 2 329 ? 223.995 210.552 305.399 1.00 87.25 358 MET E O 1
ATOM 9528 N N . GLU E 2 330 ? 225.126 211.120 307.261 1.00 100.46 359 GLU E N 1
ATOM 9529 C CA . GLU E 2 330 ? 225.841 209.849 307.298 1.00 101.10 359 GLU E CA 1
ATOM 9530 C C . GLU E 2 330 ? 224.910 208.691 307.632 1.00 99.72 359 GLU E C 1
ATOM 9531 O O . GLU E 2 330 ? 225.180 207.549 307.242 1.00 100.58 359 GLU E O 1
ATOM 9537 N N . ARG E 2 331 ? 223.817 208.960 308.349 1.00 90.49 360 ARG E N 1
ATOM 9538 C CA . ARG E 2 331 ? 222.918 207.891 308.765 1.00 89.62 360 ARG E CA 1
ATOM 9539 C C . ARG E 2 331 ? 222.275 207.183 307.580 1.00 89.44 360 ARG E C 1
ATOM 9540 O O . ARG E 2 331 ? 221.813 206.046 307.728 1.00 90.32 360 ARG E O 1
ATOM 9548 N N . PHE E 2 332 ? 222.233 207.823 306.410 1.00 82.71 361 PHE E N 1
ATOM 9549 C CA . PHE E 2 332 ? 221.660 207.193 305.227 1.00 83.21 361 PHE E CA 1
ATOM 9550 C C . PHE E 2 332 ? 222.502 206.034 304.711 1.00 82.18 361 PHE E C 1
ATOM 9551 O O . PHE E 2 332 ? 222.017 205.265 303.874 1.00 81.06 361 PHE E O 1
ATOM 9559 N N . GLY E 2 333 ? 223.738 205.889 305.183 1.00 84.77 362 GLY E N 1
ATOM 9560 C CA . GLY E 2 333 ? 224.597 204.808 304.765 1.00 85.81 362 GLY E CA 1
ATOM 9561 C C . GLY E 2 333 ? 225.592 205.243 303.707 1.00 87.90 362 GLY E C 1
ATOM 9562 O O . GLY E 2 333 ? 225.345 206.177 302.937 1.00 89.20 362 GLY E O 1
ATOM 9563 N N . PRO E 2 334 ? 226.745 204.570 303.648 1.00 92.22 363 PRO E N 1
ATOM 9564 C CA . PRO E 2 334 ? 227.768 204.960 302.664 1.00 92.03 363 PRO E CA 1
ATOM 9565 C C . PRO E 2 334 ? 227.337 204.763 301.222 1.00 89.28 363 PRO E C 1
ATOM 9566 O O . PRO E 2 334 ? 227.931 205.378 300.329 1.00 90.91 363 PRO E O 1
ATOM 9570 N N . ASP E 2 335 ? 226.330 203.931 300.964 1.00 88.50 364 ASP E N 1
ATOM 9571 C CA . ASP E 2 335 ? 225.898 203.643 299.602 1.00 91.66 364 ASP E CA 1
ATOM 9572 C C . ASP E 2 335 ? 224.977 204.712 299.030 1.00 93.00 364 ASP E C 1
ATOM 9573 O O . ASP E 2 335 ? 224.625 204.633 297.848 1.00 91.62 364 ASP E O 1
ATOM 9578 N N . THR E 2 336 ? 224.580 205.701 299.825 1.00 84.90 365 THR E N 1
ATOM 9579 C CA . THR E 2 336 ? 223.664 206.745 299.386 1.00 78.91 365 THR E CA 1
ATOM 9580 C C . THR E 2 336 ? 224.466 207.956 298.925 1.00 77.70 365 THR E C 1
ATOM 9581 O O . THR E 2 336 ? 225.208 208.552 299.713 1.00 78.76 365 THR E O 1
ATOM 9585 N N . GLN E 2 337 ? 224.314 208.314 297.653 1.00 66.58 366 GLN E N 1
ATOM 9586 C CA . GLN E 2 337 ? 224.966 209.499 297.116 1.00 67.76 366 GLN E CA 1
ATOM 9587 C C . GLN E 2 337 ? 224.225 210.751 297.567 1.00 70.31 366 GLN E C 1
ATOM 9588 O O . GLN E 2 337 ? 222.999 210.750 297.699 1.00 76.18 366 GLN E O 1
ATOM 9594 N N . HIS E 2 338 ? 224.978 211.821 297.808 1.00 67.49 367 HIS E N 1
ATOM 9595 C CA . HIS E 2 338 ? 224.426 213.082 298.282 1.00 65.55 367 HIS E CA 1
ATOM 9596 C C . HIS E 2 338 ? 224.697 214.173 297.257 1.00 70.20 367 HIS E C 1
ATOM 9597 O O . HIS E 2 338 ? 225.831 214.326 296.792 1.00 80.72 367 HIS E O 1
ATOM 9604 N N . LEU E 2 339 ? 223.655 214.924 296.910 1.00 59.69 368 LEU E N 1
ATOM 9605 C CA . LEU E 2 339 ? 223.749 216.040 295.979 1.00 58.43 368 LEU E CA 1
ATOM 9606 C C . LEU E 2 339 ? 223.339 217.314 296.702 1.00 63.61 368 LEU E C 1
ATOM 9607 O O . LEU E 2 339 ? 222.315 217.337 297.393 1.00 76.52 368 LEU E O 1
ATOM 9612 N N . VAL E 2 340 ? 224.136 218.368 296.541 1.00 66.69 369 VAL E N 1
ATOM 9613 C CA . VAL E 2 340 ? 223.945 219.626 297.251 1.00 67.80 369 VAL E CA 1
ATOM 9614 C C . VAL E 2 340 ? 223.703 220.730 296.233 1.00 69.72 369 VAL E C 1
ATOM 9615 O O . VAL E 2 340 ? 224.476 220.884 295.281 1.00 78.13 369 VAL E O 1
ATOM 9619 N N . LEU E 2 341 ? 222.632 221.495 296.438 1.00 64.40 370 LEU E N 1
ATOM 9620 C CA . LEU E 2 341 ? 222.329 222.679 295.639 1.00 69.66 370 LEU E CA 1
ATOM 9621 C C . LEU E 2 341 ? 222.322 223.880 296.575 1.00 73.41 370 LEU E C 1
ATOM 9622 O O . LEU E 2 341 ? 221.531 223.928 297.524 1.00 73.33 370 LEU E O 1
ATOM 9627 N N . ASN E 2 342 ? 223.196 224.845 296.312 1.00 78.64 371 ASN E N 1
ATOM 9628 C CA . ASN E 2 342 ? 223.303 226.039 297.142 1.00 74.01 371 ASN E CA 1
ATOM 9629 C C . ASN E 2 342 ? 224.043 227.108 296.345 1.00 77.73 371 ASN E C 1
ATOM 9630 O O . ASN E 2 342 ? 224.294 226.949 295.146 1.00 79.85 371 ASN E O 1
ATOM 9635 N N . GLU E 2 343 ? 224.394 228.205 297.017 1.00 84.15 372 GLU E N 1
ATOM 9636 C CA . GLU E 2 343 ? 225.101 229.302 296.370 1.00 85.63 372 GLU E CA 1
ATOM 9637 C C . GLU E 2 343 ? 226.565 228.986 296.095 1.00 86.20 372 GLU E C 1
ATOM 9638 O O . GLU E 2 343 ? 227.196 229.699 295.308 1.00 88.50 372 GLU E O 1
ATOM 9644 N N . ASN E 2 344 ? 227.118 227.943 296.718 1.00 82.61 373 ASN E N 1
ATOM 9645 C CA . ASN E 2 344 ? 228.511 227.587 296.476 1.00 85.32 373 ASN E CA 1
ATOM 9646 C C . ASN E 2 344 ? 228.741 227.064 295.066 1.00 88.11 373 ASN E C 1
ATOM 9647 O O . ASN E 2 344 ? 229.888 227.037 294.608 1.00 88.48 373 ASN E O 1
ATOM 9652 N N . CYS E 2 345 ? 227.685 226.650 294.370 1.00 89.79 374 CYS E N 1
ATOM 9653 C CA . CYS E 2 345 ? 227.827 226.086 293.032 1.00 89.09 374 CYS E CA 1
ATOM 9654 C C . CYS E 2 345 ? 228.055 227.208 292.028 1.00 85.71 374 CYS E C 1
ATOM 9655 O O . CYS E 2 345 ? 227.161 228.023 291.781 1.00 80.48 374 CYS E O 1
ATOM 9658 N N . ALA E 2 346 ? 229.252 227.250 291.448 1.00 97.08 375 ALA E N 1
ATOM 9659 C CA . ALA E 2 346 ? 229.612 228.247 290.442 1.00 99.91 375 ALA E CA 1
ATOM 9660 C C . ALA E 2 346 ? 229.461 227.599 289.071 1.00 98.65 375 ALA E C 1
ATOM 9661 O O . ALA E 2 346 ? 230.271 226.756 288.676 1.00 97.41 375 ALA E O 1
ATOM 9663 N N . SER E 2 347 ? 228.420 227.996 288.344 1.00 90.64 376 SER E N 1
ATOM 9664 C CA . SER E 2 347 ? 228.151 227.437 287.028 1.00 87.91 376 SER E CA 1
ATOM 9665 C C . SER E 2 347 ? 227.348 228.448 286.225 1.00 88.31 376 SER E C 1
ATOM 9666 O O . SER E 2 347 ? 226.784 229.398 286.773 1.00 92.01 376 SER E O 1
ATOM 9669 N N . VAL E 2 348 ? 227.306 228.228 284.915 1.00 76.32 377 VAL E N 1
ATOM 9670 C CA . VAL E 2 348 ? 226.593 229.099 283.988 1.00 79.60 377 VAL E CA 1
ATOM 9671 C C . VAL E 2 348 ? 225.319 228.387 283.557 1.00 82.41 377 VAL E C 1
ATOM 9672 O O . VAL E 2 348 ? 225.370 227.270 283.030 1.00 82.20 377 VAL E O 1
ATOM 9676 N N . HIS E 2 349 ? 224.175 229.033 283.780 1.00 80.58 378 HIS E N 1
ATOM 9677 C CA . HIS E 2 349 ? 222.876 228.486 283.408 1.00 79.98 378 HIS E CA 1
ATOM 9678 C C . HIS E 2 349 ? 222.382 229.029 282.073 1.00 86.06 378 HIS E C 1
ATOM 9679 O O . HIS E 2 349 ? 222.063 228.254 281.167 1.00 89.14 378 HIS E O 1
ATOM 9686 N N . ASN E 2 350 ? 222.314 230.354 281.932 1.00 84.56 379 ASN E N 1
ATOM 9687 C CA . ASN E 2 350 ? 221.887 230.985 280.684 1.00 82.63 379 ASN E CA 1
ATOM 9688 C C . ASN E 2 350 ? 223.101 231.097 279.766 1.00 83.56 379 ASN E C 1
ATOM 9689 O O . ASN E 2 350 ? 223.705 232.160 279.594 1.00 85.25 379 ASN E O 1
ATOM 9694 N N . LEU E 2 351 ? 223.464 229.962 279.165 1.00 86.13 380 LEU E N 1
ATOM 9695 C CA . LEU E 2 351 ? 224.628 229.932 278.286 1.00 85.70 380 LEU E CA 1
ATOM 9696 C C . LEU E 2 351 ? 224.428 230.837 277.077 1.00 89.14 380 LEU E C 1
ATOM 9697 O O . LEU E 2 351 ? 225.354 231.545 276.662 1.00 93.92 380 LEU E O 1
ATOM 9702 N N . ARG E 2 352 ? 223.226 230.829 276.497 1.00 90.52 381 ARG E N 1
ATOM 9703 C CA . ARG E 2 352 ? 222.978 231.642 275.311 1.00 93.74 381 ARG E CA 1
ATOM 9704 C C . ARG E 2 352 ? 223.137 233.125 275.618 1.00 94.23 381 ARG E C 1
ATOM 9705 O O . ARG E 2 352 ? 223.692 233.878 274.809 1.00 97.68 381 ARG E O 1
ATOM 9713 N N . SER E 2 353 ? 222.653 233.567 276.781 1.00 89.39 382 SER E N 1
ATOM 9714 C CA . SER E 2 353 ? 222.797 234.971 277.150 1.00 91.11 382 SER E CA 1
ATOM 9715 C C . SER E 2 353 ? 224.266 235.365 277.239 1.00 90.20 382 SER E C 1
ATOM 9716 O O . SER E 2 353 ? 224.660 236.438 276.768 1.00 92.37 382 SER E O 1
ATOM 9719 N N . HIS E 2 354 ? 225.092 234.509 277.844 1.00 83.54 383 HIS E N 1
ATOM 9720 C CA . HIS E 2 354 ? 226.523 234.787 277.908 1.00 79.06 383 HIS E CA 1
ATOM 9721 C C . HIS E 2 354 ? 227.141 234.802 276.516 1.00 79.83 383 HIS E C 1
ATOM 9722 O O . HIS E 2 354 ? 227.986 235.652 276.212 1.00 85.05 383 HIS E O 1
ATOM 9729 N N . LYS E 2 355 ? 226.735 233.864 275.658 1.00 86.68 384 LYS E N 1
ATOM 9730 C CA . LYS E 2 355 ? 227.314 233.782 274.321 1.00 90.13 384 LYS E CA 1
ATOM 9731 C C . LYS E 2 355 ? 227.019 235.039 273.513 1.00 89.45 384 LYS E C 1
ATOM 9732 O O . LYS E 2 355 ? 227.916 235.605 272.877 1.00 92.67 384 LYS E O 1
ATOM 9738 N N . ILE E 2 356 ? 225.765 235.493 273.525 1.00 84.67 385 ILE E N 1
ATOM 9739 C CA . ILE E 2 356 ? 225.392 236.645 272.709 1.00 83.36 385 ILE E CA 1
ATOM 9740 C C . ILE E 2 356 ? 226.038 237.916 273.248 1.00 84.85 385 ILE E C 1
ATOM 9741 O O . ILE E 2 356 ? 226.457 238.788 272.478 1.00 88.50 385 ILE E O 1
ATOM 9746 N N . GLN E 2 357 ? 226.127 238.045 274.574 1.00 82.33 386 GLN E N 1
ATOM 9747 C CA . GLN E 2 357 ? 226.749 239.231 275.153 1.00 79.41 386 GLN E CA 1
ATOM 9748 C C . GLN E 2 357 ? 228.221 239.321 274.772 1.00 81.06 386 GLN E C 1
ATOM 9749 O O . GLN E 2 357 ? 228.724 240.406 274.458 1.00 83.18 386 GLN E O 1
ATOM 9755 N N . THR E 2 358 ? 228.929 238.190 274.796 1.00 89.10 387 THR E N 1
ATOM 9756 C CA . THR E 2 358 ? 230.337 238.197 274.413 1.00 87.54 387 THR E CA 1
ATOM 9757 C C . THR E 2 358 ? 230.506 238.614 272.958 1.00 85.65 387 THR E C 1
ATOM 9758 O O . THR E 2 358 ? 231.402 239.401 272.629 1.00 88.42 387 THR E O 1
ATOM 9762 N N . GLN E 2 359 ? 229.655 238.095 272.070 1.00 84.63 388 GLN E N 1
ATOM 9763 C CA . GLN E 2 359 ? 229.714 238.503 270.670 1.00 84.61 388 GLN E CA 1
ATOM 9764 C C . GLN E 2 359 ? 229.398 239.985 270.519 1.00 88.42 388 GLN E C 1
ATOM 9765 O O . GLN E 2 359 ? 230.066 240.696 269.759 1.00 91.73 388 GLN E O 1
ATOM 9771 N N . LEU E 2 360 ? 228.382 240.471 271.236 1.00 82.90 389 LEU E N 1
ATOM 9772 C CA . LEU E 2 360 ? 228.050 241.890 271.180 1.00 79.38 389 LEU E CA 1
ATOM 9773 C C . LEU E 2 360 ? 229.130 242.743 271.831 1.00 81.70 389 LEU E C 1
ATOM 9774 O O . LEU E 2 360 ? 229.343 243.890 271.422 1.00 84.04 389 LEU E O 1
ATOM 9779 N N . ASN E 2 361 ? 229.818 242.205 272.841 1.00 80.54 390 ASN E N 1
ATOM 9780 C CA . ASN E 2 361 ? 230.858 242.962 273.527 1.00 77.69 390 ASN E CA 1
ATOM 9781 C C . ASN E 2 361 ? 231.961 243.412 272.580 1.00 80.77 390 ASN E C 1
ATOM 9782 O O . ASN E 2 361 ? 232.620 244.422 272.849 1.00 82.83 390 ASN E O 1
ATOM 9787 N N . LEU E 2 362 ? 232.177 242.688 271.480 1.00 86.27 391 LEU E N 1
ATOM 9788 C CA . LEU E 2 362 ? 233.201 243.089 270.522 1.00 83.43 391 LEU E CA 1
ATOM 9789 C C . LEU E 2 362 ? 232.874 244.443 269.905 1.00 89.35 391 LEU E C 1
ATOM 9790 O O . LEU E 2 362 ? 233.769 245.270 269.692 1.00 95.03 391 LEU E O 1
ATOM 9795 N N . ILE E 2 363 ? 231.596 244.686 269.608 1.00 87.71 392 ILE E N 1
ATOM 9796 C CA . ILE E 2 363 ? 231.204 245.944 268.976 1.00 86.90 392 ILE E CA 1
ATOM 9797 C C . ILE E 2 363 ? 231.523 247.120 269.891 1.00 89.05 392 ILE E C 1
ATOM 9798 O O . ILE E 2 363 ? 232.146 248.103 269.475 1.00 90.74 392 ILE E O 1
ATOM 9803 N N . HIS E 2 364 ? 231.100 247.036 271.151 1.00 82.91 393 HIS E N 1
ATOM 9804 C CA . HIS E 2 364 ? 231.296 248.125 272.099 1.00 77.45 393 HIS E CA 1
ATOM 9805 C C . HIS E 2 364 ? 231.353 247.570 273.519 1.00 77.95 393 HIS E C 1
ATOM 9806 O O . HIS E 2 364 ? 230.312 247.201 274.078 1.00 85.51 393 HIS E O 1
ATOM 9813 N N . PRO E 2 365 ? 232.536 247.488 274.137 1.00 72.65 394 PRO E N 1
ATOM 9814 C CA . PRO E 2 365 ? 232.600 246.894 275.484 1.00 75.30 394 PRO E CA 1
ATOM 9815 C C . PRO E 2 365 ? 231.765 247.632 276.517 1.00 77.54 394 PRO E C 1
ATOM 9816 O O . PRO E 2 365 ? 231.181 246.995 277.402 1.00 80.18 394 PRO E O 1
ATOM 9820 N N . ASP E 2 366 ? 231.690 248.962 276.432 1.00 80.35 395 ASP E N 1
ATOM 9821 C CA . ASP E 2 366 ? 230.958 249.721 277.442 1.00 78.79 395 ASP E CA 1
ATOM 9822 C C . ASP E 2 366 ? 229.452 249.572 277.267 1.00 75.75 395 ASP E C 1
ATOM 9823 O O . ASP E 2 366 ? 228.723 249.395 278.250 1.00 81.77 395 ASP E O 1
ATOM 9828 N N . ILE E 2 367 ? 228.965 249.642 276.026 1.00 70.77 396 ILE E N 1
ATOM 9829 C CA . ILE E 2 367 ? 227.534 249.513 275.782 1.00 70.81 396 ILE E CA 1
ATOM 9830 C C . ILE E 2 367 ? 227.066 248.076 275.964 1.00 77.71 396 ILE E C 1
ATOM 9831 O O . ILE E 2 367 ? 225.884 247.845 276.246 1.00 85.65 396 ILE E O 1
ATOM 9836 N N . PHE E 2 368 ? 227.961 247.102 275.817 1.00 79.45 397 PHE E N 1
ATOM 9837 C CA . PHE E 2 368 ? 227.631 245.683 275.942 1.00 74.89 397 PHE E CA 1
ATOM 9838 C C . PHE E 2 368 ? 228.591 245.044 276.937 1.00 79.87 397 PHE E C 1
ATOM 9839 O O . PHE E 2 368 ? 229.489 244.283 276.557 1.00 86.57 397 PHE E O 1
ATOM 9847 N N . PRO E 2 369 ? 228.429 245.335 278.227 1.00 72.00 398 PRO E N 1
ATOM 9848 C CA . PRO E 2 369 ? 229.355 244.789 279.224 1.00 71.96 398 PRO E CA 1
ATOM 9849 C C . PRO E 2 369 ? 229.264 243.273 279.311 1.00 76.56 398 PRO E C 1
ATOM 9850 O O . PRO E 2 369 ? 228.209 242.675 279.088 1.00 81.64 398 PRO E O 1
ATOM 9854 N N . LEU E 2 370 ? 230.394 242.653 279.639 1.00 82.65 399 LEU E N 1
ATOM 9855 C CA . LEU E 2 370 ? 230.437 241.207 279.801 1.00 84.81 399 LEU E CA 1
ATOM 9856 C C . LEU E 2 370 ? 229.734 240.794 281.087 1.00 85.02 399 LEU E C 1
ATOM 9857 O O . LEU E 2 370 ? 229.854 241.456 282.122 1.00 87.35 399 LEU E O 1
ATOM 9862 N N . LEU E 2 371 ? 228.995 239.691 281.017 1.00 74.87 400 LEU E N 1
ATOM 9863 C CA . LEU E 2 371 ? 228.322 239.168 282.197 1.00 72.93 400 LEU E CA 1
ATOM 9864 C C . LEU E 2 371 ? 229.338 238.586 283.171 1.00 77.94 400 LEU E C 1
ATOM 9865 O O . LEU E 2 371 ? 230.331 237.974 282.767 1.00 82.31 400 LEU E O 1
ATOM 9870 N N . THR E 2 372 ? 229.084 238.780 284.462 1.00 92.43 401 THR E N 1
ATOM 9871 C CA . THR E 2 372 ? 229.969 238.318 285.523 1.00 94.61 401 THR E CA 1
ATOM 9872 C C . THR E 2 372 ? 229.213 237.355 286.425 1.00 92.17 401 THR E C 1
ATOM 9873 O O . THR E 2 372 ? 228.119 237.674 286.903 1.00 87.47 401 THR E O 1
ATOM 9877 N N . SER E 2 373 ? 229.795 236.181 286.654 1.00 103.67 402 SER E N 1
ATOM 9878 C CA . SER E 2 373 ? 229.190 235.211 287.555 1.00 106.85 402 SER E CA 1
ATOM 9879 C C . SER E 2 373 ? 229.282 235.701 288.994 1.00 107.02 402 SER E C 1
ATOM 9880 O O . SER E 2 373 ? 230.300 236.256 289.416 1.00 106.59 402 SER E O 1
ATOM 9883 N N . PHE E 2 374 ? 228.208 235.493 289.749 1.00 97.68 403 PHE E N 1
ATOM 9884 C CA . PHE E 2 374 ? 228.158 235.929 291.139 1.00 97.89 403 PHE E CA 1
ATOM 9885 C C . PHE E 2 374 ? 229.197 235.191 291.977 1.00 95.81 403 PHE E C 1
ATOM 9886 O O . PHE E 2 374 ? 229.779 234.202 291.531 1.00 94.67 403 PHE E O 1
ATOM 9894 N N . PRO E 2 381 ? 236.104 223.970 302.413 1.00 128.86 410 PRO E N 1
ATOM 9895 C CA . PRO E 2 381 ? 235.601 223.344 303.641 1.00 128.48 410 PRO E CA 1
ATOM 9896 C C . PRO E 2 381 ? 235.506 221.826 303.532 1.00 127.20 410 PRO E C 1
ATOM 9897 O O . PRO E 2 381 ? 234.796 221.316 302.666 1.00 126.83 410 PRO E O 1
ATOM 9901 N N . THR E 2 382 ? 236.216 221.117 304.405 1.00 119.47 411 THR E N 1
ATOM 9902 C CA . THR E 2 382 ? 236.196 219.661 304.414 1.00 119.62 411 THR E CA 1
ATOM 9903 C C . THR E 2 382 ? 235.113 219.158 305.361 1.00 119.69 411 THR E C 1
ATOM 9904 O O . THR E 2 382 ? 235.068 219.538 306.534 1.00 117.66 411 THR E O 1
ATOM 9908 N N . LEU E 2 383 ? 234.235 218.303 304.837 1.00 114.13 412 LEU E N 1
ATOM 9909 C CA . LEU E 2 383 ? 233.149 217.717 305.608 1.00 111.60 412 LEU E CA 1
ATOM 9910 C C . LEU E 2 383 ? 233.329 216.209 305.678 1.00 107.90 412 LEU E C 1
ATOM 9911 O O . LEU E 2 383 ? 233.880 215.587 304.765 1.00 107.80 412 LEU E O 1
ATOM 9916 N N . SER E 2 384 ? 232.850 215.627 306.779 1.00 108.75 413 SER E N 1
ATOM 9917 C CA . SER E 2 384 ? 233.003 214.190 306.983 1.00 113.29 413 SER E CA 1
ATOM 9918 C C . SER E 2 384 ? 232.279 213.397 305.902 1.00 114.87 413 SER E C 1
ATOM 9919 O O . SER E 2 384 ? 232.824 212.425 305.365 1.00 115.28 413 SER E O 1
ATOM 9922 N N . VAL E 2 385 ? 231.055 213.794 305.568 1.00 101.50 414 VAL E N 1
ATOM 9923 C CA . VAL E 2 385 ? 230.253 213.077 304.580 1.00 96.68 414 VAL E CA 1
ATOM 9924 C C . VAL E 2 385 ? 230.573 213.631 303.196 1.00 95.34 414 VAL E C 1
ATOM 9925 O O . VAL E 2 385 ? 230.418 214.840 302.970 1.00 95.31 414 VAL E O 1
ATOM 9929 N N . PRO E 2 386 ? 231.018 212.810 302.245 1.00 89.99 415 PRO E N 1
ATOM 9930 C CA . PRO E 2 386 ? 231.263 213.331 300.897 1.00 90.43 415 PRO E CA 1
ATOM 9931 C C . PRO E 2 386 ? 229.962 213.695 300.201 1.00 89.20 415 PRO E C 1
ATOM 9932 O O . PRO E 2 386 ? 228.905 213.117 300.463 1.00 88.92 415 PRO E O 1
ATOM 9936 N N . MET E 2 387 ? 230.053 214.671 299.301 1.00 83.45 416 MET E N 1
ATOM 9937 C CA . MET E 2 387 ? 228.890 215.128 298.557 1.00 80.91 416 MET E CA 1
ATOM 9938 C C . MET E 2 387 ? 229.349 215.670 297.213 1.00 80.06 416 MET E C 1
ATOM 9939 O O . MET E 2 387 ? 230.520 216.013 297.025 1.00 82.38 416 MET E O 1
ATOM 9944 N N . VAL E 2 388 ? 228.408 215.743 296.276 1.00 67.80 417 VAL E N 1
ATOM 9945 C CA . VAL E 2 388 ? 228.658 216.246 294.931 1.00 65.89 417 VAL E CA 1
ATOM 9946 C C . VAL E 2 388 ? 227.956 217.588 294.788 1.00 67.35 417 VAL E C 1
ATOM 9947 O O . VAL E 2 388 ? 226.748 217.694 295.033 1.00 74.07 417 VAL E O 1
ATOM 9951 N N . GLN E 2 389 ? 228.711 218.611 294.397 1.00 73.65 418 GLN E N 1
ATOM 9952 C CA . GLN E 2 389 ? 228.135 219.935 294.210 1.00 75.78 418 GLN E CA 1
ATOM 9953 C C . GLN E 2 389 ? 227.262 219.955 292.962 1.00 77.25 418 GLN E C 1
ATOM 9954 O O . GLN E 2 389 ? 227.653 219.447 291.907 1.00 79.57 418 GLN E O 1
ATOM 9960 N N . GLY E 2 390 ? 226.076 220.545 293.085 1.00 72.77 419 GLY E N 1
ATOM 9961 C CA . GLY E 2 390 ? 225.159 220.586 291.965 1.00 68.55 419 GLY E CA 1
ATOM 9962 C C . GLY E 2 390 ? 225.691 221.422 290.817 1.00 74.03 419 GLY E C 1
ATOM 9963 O O . GLY E 2 390 ? 226.378 222.425 291.005 1.00 81.06 419 GLY E O 1
ATOM 9964 N N . GLU E 2 391 ? 225.361 220.990 289.602 1.00 73.95 420 GLU E N 1
ATOM 9965 C CA . GLU E 2 391 ? 225.730 221.702 288.390 1.00 69.26 420 GLU E CA 1
ATOM 9966 C C . GLU E 2 391 ? 224.567 221.648 287.413 1.00 73.80 420 GLU E C 1
ATOM 9967 O O . GLU E 2 391 ? 223.770 220.707 287.425 1.00 81.52 420 GLU E O 1
ATOM 9973 N N . CYS E 2 392 ? 224.475 222.670 286.566 1.00 71.77 421 CYS E N 1
ATOM 9974 C CA . CYS E 2 392 ? 223.389 222.735 285.597 1.00 71.38 421 CYS E CA 1
ATOM 9975 C C . CYS E 2 392 ? 223.446 221.535 284.661 1.00 77.90 421 CYS E C 1
ATOM 9976 O O . CYS E 2 392 ? 224.509 221.188 284.138 1.00 82.98 421 CYS E O 1
ATOM 9979 N N . LEU E 2 393 ? 222.294 220.899 284.456 1.00 77.14 422 LEU E N 1
ATOM 9980 C CA . LEU E 2 393 ? 222.130 219.732 283.595 1.00 73.54 422 LEU E CA 1
ATOM 9981 C C . LEU E 2 393 ? 222.861 218.502 284.117 1.00 74.40 422 LEU E C 1
ATOM 9982 O O . LEU E 2 393 ? 222.972 217.505 283.392 1.00 72.05 422 LEU E O 1
ATOM 9987 N N . LEU E 2 394 ? 223.363 218.536 285.348 1.00 76.11 423 LEU E N 1
ATOM 9988 C CA . LEU E 2 394 ? 223.978 217.352 285.929 1.00 70.83 423 LEU E CA 1
ATOM 9989 C C . LEU E 2 394 ? 222.923 216.274 286.139 1.00 75.33 423 LEU E C 1
ATOM 9990 O O . LEU E 2 394 ? 221.839 216.538 286.667 1.00 79.29 423 LEU E O 1
ATOM 9995 N N . LYS E 2 395 ? 223.247 215.052 285.726 1.00 78.20 424 LYS E N 1
ATOM 9996 C CA . LYS E 2 395 ? 222.307 213.943 285.748 1.00 74.20 424 LYS E CA 1
ATOM 9997 C C . LYS E 2 395 ? 222.785 212.858 286.702 1.00 74.24 424 LYS E C 1
ATOM 9998 O O . LYS E 2 395 ? 223.988 212.626 286.857 1.00 83.20 424 LYS E O 1
ATOM 10004 N N . TYR E 2 396 ? 221.823 212.196 287.341 1.00 65.77 425 TYR E N 1
ATOM 10005 C CA . TYR E 2 396 ? 222.077 211.027 288.182 1.00 66.91 425 TYR E CA 1
ATOM 10006 C C . TYR E 2 396 ? 221.055 209.962 287.799 1.00 66.87 425 TYR E C 1
ATOM 10007 O O . TYR E 2 396 ? 219.886 210.047 288.188 1.00 76.20 425 TYR E O 1
ATOM 10016 N N . GLN E 2 397 ? 221.493 208.967 287.034 1.00 74.91 426 GLN E N 1
ATOM 10017 C CA . GLN E 2 397 ? 220.595 207.902 286.616 1.00 77.80 426 GLN E CA 1
ATOM 10018 C C . GLN E 2 397 ? 220.194 207.045 287.809 1.00 80.56 426 GLN E C 1
ATOM 10019 O O . GLN E 2 397 ? 221.012 206.747 288.683 1.00 84.76 426 GLN E O 1
ATOM 10025 N N . LEU E 2 398 ? 218.916 206.661 287.849 1.00 77.36 427 LEU E N 1
ATOM 10026 C CA . LEU E 2 398 ? 218.408 205.755 288.869 1.00 73.46 427 LEU E CA 1
ATOM 10027 C C . LEU E 2 398 ? 218.075 204.372 288.333 1.00 79.08 427 LEU E C 1
ATOM 10028 O O . LEU E 2 398 ? 218.020 203.421 289.119 1.00 81.99 427 LEU E O 1
ATOM 10033 N N . ARG E 2 399 ? 217.855 204.236 287.024 1.00 86.85 428 ARG E N 1
ATOM 10034 C CA . ARG E 2 399 ? 217.511 202.966 286.414 1.00 87.66 428 ARG E CA 1
ATOM 10035 C C . ARG E 2 399 ? 217.965 203.009 284.963 1.00 91.37 428 ARG E C 1
ATOM 10036 O O . ARG E 2 399 ? 217.796 204.045 284.305 1.00 92.19 428 ARG E O 1
ATOM 10044 N N . PRO E 2 400 ? 218.540 201.918 284.431 1.00 91.28 429 PRO E N 1
ATOM 10045 C CA . PRO E 2 400 ? 218.817 200.625 285.072 1.00 92.92 429 PRO E CA 1
ATOM 10046 C C . PRO E 2 400 ? 220.154 200.658 285.807 1.00 92.83 429 PRO E C 1
ATOM 10047 O O . PRO E 2 400 ? 220.497 199.710 286.509 1.00 91.69 429 PRO E O 1
ATOM 10051 N N . ARG E 2 401 ? 220.928 201.732 285.663 1.00 93.54 430 ARG E N 1
ATOM 10052 C CA . ARG E 2 401 ? 222.210 201.878 286.341 1.00 91.15 430 ARG E CA 1
ATOM 10053 C C . ARG E 2 401 ? 222.291 203.095 287.246 1.00 90.48 430 ARG E C 1
ATOM 10054 O O . ARG E 2 401 ? 221.854 204.184 286.862 1.00 93.80 430 ARG E O 1
ATOM 10062 N N . ARG E 2 402 ? 222.844 202.909 288.441 1.00 84.42 431 ARG E N 1
ATOM 10063 C CA . ARG E 2 402 ? 223.028 204.002 289.392 1.00 85.12 431 ARG E CA 1
ATOM 10064 C C . ARG E 2 402 ? 224.398 204.644 289.196 1.00 86.25 431 ARG E C 1
ATOM 10065 O O . ARG E 2 402 ? 225.417 204.098 289.630 1.00 89.24 431 ARG E O 1
ATOM 10073 N N . GLU E 2 403 ? 224.422 205.797 288.532 1.00 84.80 432 GLU E N 1
ATOM 10074 C CA . GLU E 2 403 ? 225.674 206.464 288.202 1.00 81.61 432 GLU E CA 1
ATOM 10075 C C . GLU E 2 403 ? 225.473 207.956 287.980 1.00 83.10 432 GLU E C 1
ATOM 10076 O O . GLU E 2 403 ? 224.352 208.433 287.787 1.00 87.69 432 GLU E O 1
ATOM 10082 N N . TRP E 2 404 ? 226.584 208.689 288.009 1.00 71.89 433 TRP E N 1
ATOM 10083 C CA . TRP E 2 404 ? 226.586 210.125 287.751 1.00 65.27 433 TRP E CA 1
ATOM 10084 C C . TRP E 2 404 ? 226.827 210.352 286.263 1.00 70.66 433 TRP E C 1
ATOM 10085 O O . TRP E 2 404 ? 227.911 210.056 285.750 1.00 77.82 433 TRP E O 1
ATOM 10096 N N . GLN E 2 405 ? 225.819 210.876 285.570 1.00 74.74 434 GLN E N 1
ATOM 10097 C CA . GLN E 2 405 ? 225.925 211.178 284.143 1.00 76.23 434 GLN E CA 1
ATOM 10098 C C . GLN E 2 405 ? 226.299 212.648 283.998 1.00 79.78 434 GLN E C 1
ATOM 10099 O O . GLN E 2 405 ? 225.449 213.534 284.122 1.00 87.37 434 GLN E O 1
ATOM 10105 N N . ARG E 2 406 ? 227.577 212.909 283.733 1.00 79.46 435 ARG E N 1
ATOM 10106 C CA . ARG E 2 406 ? 228.095 214.263 283.591 1.00 79.76 435 ARG E CA 1
ATOM 10107 C C . ARG E 2 406 ? 228.302 214.662 282.135 1.00 83.24 435 ARG E C 1
ATOM 10108 O O . ARG E 2 406 ? 228.914 215.701 281.869 1.00 82.27 435 ARG E O 1
ATOM 10116 N N . ASP E 2 407 ? 227.808 213.862 281.188 1.00 92.39 436 ASP E N 1
ATOM 10117 C CA . ASP E 2 407 ? 228.037 214.157 279.777 1.00 93.71 436 ASP E CA 1
ATOM 10118 C C . ASP E 2 407 ? 227.258 215.383 279.318 1.00 90.44 436 ASP E C 1
ATOM 10119 O O . ASP E 2 407 ? 227.727 216.119 278.443 1.00 89.33 436 ASP E O 1
ATOM 10124 N N . ALA E 2 408 ? 226.079 215.620 279.887 1.00 78.93 437 ALA E N 1
ATOM 10125 C CA . ALA E 2 408 ? 225.197 216.687 279.434 1.00 76.33 437 ALA E CA 1
ATOM 10126 C C . ALA E 2 408 ? 225.525 218.042 280.047 1.00 79.09 437 ALA E C 1
ATOM 10127 O O . ALA E 2 408 ? 224.863 219.030 279.713 1.00 81.03 437 ALA E O 1
ATOM 10129 N N . ILE E 2 409 ? 226.523 218.120 280.931 1.00 81.87 438 ILE E N 1
ATOM 10130 C CA . ILE E 2 409 ? 226.865 219.398 281.543 1.00 83.02 438 ILE E CA 1
ATOM 10131 C C . ILE E 2 409 ? 227.380 220.347 280.472 1.00 82.94 438 ILE E C 1
ATOM 10132 O O . ILE E 2 409 ? 228.223 219.981 279.644 1.00 79.29 438 ILE E O 1
ATOM 10137 N N . ILE E 2 410 ? 226.870 221.577 280.486 1.00 92.41 439 ILE E N 1
ATOM 10138 C CA . ILE E 2 410 ? 227.298 222.575 279.514 1.00 95.00 439 ILE E CA 1
ATOM 10139 C C . ILE E 2 410 ? 228.639 223.167 279.939 1.00 95.18 439 ILE E C 1
ATOM 10140 O O . ILE E 2 410 ? 229.051 223.085 281.099 1.00 94.53 439 ILE E O 1
ATOM 10145 N N . THR E 2 411 ? 229.327 223.772 278.973 1.00 100.22 440 THR E N 1
ATOM 10146 C CA . THR E 2 411 ? 230.601 224.436 279.206 1.00 100.88 440 THR E CA 1
ATOM 10147 C C . THR E 2 411 ? 230.523 225.859 278.678 1.00 98.72 440 THR E C 1
ATOM 10148 O O . THR E 2 411 ? 229.977 226.099 277.597 1.00 95.86 440 THR E O 1
ATOM 10152 N N . CYS E 2 412 ? 231.070 226.800 279.444 1.00 103.01 441 CYS E N 1
ATOM 10153 C CA . CYS E 2 412 ? 231.060 228.218 279.094 1.00 104.14 441 CYS E CA 1
ATOM 10154 C C . CYS E 2 412 ? 232.502 228.661 278.863 1.00 104.78 441 CYS E C 1
ATOM 10155 O O . CYS E 2 412 ? 233.169 229.148 279.779 1.00 105.76 441 CYS E O 1
ATOM 10158 N N . ASN E 2 413 ? 232.979 228.487 277.631 1.00 103.12 442 ASN E N 1
ATOM 10159 C CA . ASN E 2 413 ? 234.297 228.966 277.228 1.00 102.75 442 ASN E CA 1
ATOM 10160 C C . ASN E 2 413 ? 234.110 230.114 276.244 1.00 101.54 442 ASN E C 1
ATOM 10161 O O . ASN E 2 413 ? 233.700 229.883 275.096 1.00 101.64 442 ASN E O 1
ATOM 10166 N N . PRO E 2 414 ? 234.386 231.362 276.632 1.00 94.54 443 PRO E N 1
ATOM 10167 C CA . PRO E 2 414 ? 234.132 232.477 275.703 1.00 96.16 443 PRO E CA 1
ATOM 10168 C C . PRO E 2 414 ? 234.880 232.357 274.389 1.00 98.24 443 PRO E C 1
ATOM 10169 O O . PRO E 2 414 ? 234.352 232.775 273.351 1.00 96.19 443 PRO E O 1
ATOM 10173 N N . GLU E 2 415 ? 236.080 231.771 274.394 1.00 102.29 444 GLU E N 1
ATOM 10174 C CA . GLU E 2 415 ? 236.937 231.812 273.212 1.00 98.47 444 GLU E CA 1
ATOM 10175 C C . GLU E 2 415 ? 236.206 231.322 271.968 1.00 97.28 444 GLU E C 1
ATOM 10176 O O . GLU E 2 415 ? 236.407 231.855 270.871 1.00 99.63 444 GLU E O 1
ATOM 10182 N N . GLU E 2 416 ? 235.352 230.307 272.115 1.00 102.03 445 GLU E N 1
ATOM 10183 C CA . GLU E 2 416 ? 234.571 229.844 270.973 1.00 105.64 445 GLU E CA 1
ATOM 10184 C C . GLU E 2 416 ? 233.634 230.935 270.470 1.00 107.18 445 GLU E C 1
ATOM 10185 O O . GLU E 2 416 ? 233.473 231.116 269.257 1.00 106.04 445 GLU E O 1
ATOM 10191 N N . PHE E 2 417 ? 233.005 231.673 271.388 1.00 99.60 446 PHE E N 1
ATOM 10192 C CA . PHE E 2 417 ? 232.031 232.682 270.983 1.00 97.09 446 PHE E CA 1
ATOM 10193 C C . PHE E 2 417 ? 232.684 233.800 270.178 1.00 95.91 446 PHE E C 1
ATOM 10194 O O . PHE E 2 417 ? 232.142 234.232 269.154 1.00 98.58 446 PHE E O 1
ATOM 10202 N N . ILE E 2 418 ? 233.849 234.282 270.620 1.00 92.39 447 ILE E N 1
ATOM 10203 C CA . ILE E 2 418 ? 234.531 235.338 269.875 1.00 92.24 447 ILE E CA 1
ATOM 10204 C C . ILE E 2 418 ? 234.939 234.834 268.497 1.00 95.78 447 ILE E C 1
ATOM 10205 O O . ILE E 2 418 ? 234.768 235.530 267.489 1.00 98.22 447 ILE E O 1
ATOM 10210 N N . VAL E 2 419 ? 235.481 233.617 268.428 1.00 98.65 448 VAL E N 1
ATOM 10211 C CA . VAL E 2 419 ? 235.901 233.064 267.143 1.00 97.77 448 VAL E CA 1
ATOM 10212 C C . VAL E 2 419 ? 234.705 232.934 266.210 1.00 96.33 448 VAL E C 1
ATOM 10213 O O . VAL E 2 419 ? 234.773 233.297 265.029 1.00 96.22 448 VAL E O 1
ATOM 10217 N N . GLU E 2 420 ? 233.586 232.426 266.731 1.00 102.14 449 GLU E N 1
ATOM 10218 C CA . GLU E 2 420 ? 232.397 232.246 265.904 1.00 106.71 449 GLU E CA 1
ATOM 10219 C C . GLU E 2 420 ? 231.931 233.574 265.320 1.00 105.34 449 GLU E C 1
ATOM 10220 O O . GLU E 2 420 ? 231.515 233.641 264.158 1.00 102.68 449 GLU E O 1
ATOM 10226 N N . ALA E 2 421 ? 231.991 234.644 266.113 1.00 101.60 450 ALA E N 1
ATOM 10227 C CA . ALA E 2 421 ? 231.585 235.951 265.608 1.00 97.68 450 ALA E CA 1
ATOM 10228 C C . ALA E 2 421 ? 232.537 236.448 264.526 1.00 100.39 450 ALA E C 1
ATOM 10229 O O . ALA E 2 421 ? 232.102 237.045 263.536 1.00 103.93 450 ALA E O 1
ATOM 10231 N N . LEU E 2 422 ? 233.841 236.210 264.696 1.00 101.20 451 LEU E N 1
ATOM 10232 C CA . LEU E 2 422 ? 234.819 236.745 263.754 1.00 101.67 451 LEU E CA 1
ATOM 10233 C C . LEU E 2 422 ? 234.770 236.031 262.408 1.00 101.35 451 LEU E C 1
ATOM 10234 O O . LEU E 2 422 ? 235.002 236.662 261.370 1.00 99.67 451 LEU E O 1
ATOM 10239 N N . GLN E 2 423 ? 234.476 234.729 262.394 1.00 104.09 452 GLN E N 1
ATOM 10240 C CA . GLN E 2 423 ? 234.446 234.002 261.129 1.00 103.85 452 GLN E CA 1
ATOM 10241 C C . GLN E 2 423 ? 233.236 234.361 260.278 1.00 105.10 452 GLN E C 1
ATOM 10242 O O . GLN E 2 423 ? 233.150 233.903 259.134 1.00 103.27 452 GLN E O 1
ATOM 10248 N N . LEU E 2 424 ? 232.306 235.161 260.802 1.00 105.49 453 LEU E N 1
ATOM 10249 C CA . LEU E 2 424 ? 231.146 235.557 260.026 1.00 104.63 453 LEU E CA 1
ATOM 10250 C C . LEU E 2 424 ? 231.584 236.394 258.826 1.00 105.71 453 LEU E C 1
ATOM 10251 O O . LEU E 2 424 ? 232.651 237.012 258.843 1.00 106.87 453 LEU E O 1
ATOM 10256 N N . PRO E 2 425 ? 230.772 236.422 257.762 1.00 110.27 454 PRO E N 1
ATOM 10257 C CA . PRO E 2 425 ? 231.212 237.064 256.514 1.00 111.85 454 PRO E CA 1
ATOM 10258 C C . PRO E 2 425 ? 231.660 238.509 256.680 1.00 111.69 454 PRO E C 1
ATOM 10259 O O . PRO E 2 425 ? 232.795 238.849 256.331 1.00 112.62 454 PRO E O 1
ATOM 10263 N N . ASN E 2 426 ? 230.786 239.365 257.211 1.00 105.70 455 ASN E N 1
ATOM 10264 C CA . ASN E 2 426 ? 231.030 240.803 257.238 1.00 107.32 455 ASN E CA 1
ATOM 10265 C C . ASN E 2 426 ? 231.059 241.382 258.647 1.00 104.65 455 ASN E C 1
ATOM 10266 O O . ASN E 2 426 ? 230.923 242.602 258.804 1.00 102.54 455 ASN E O 1
ATOM 10271 N N . PHE E 2 427 ? 231.234 240.553 259.677 1.00 98.98 456 PHE E N 1
ATOM 10272 C CA . PHE E 2 427 ? 231.234 241.071 261.042 1.00 100.82 456 PHE E CA 1
ATOM 10273 C C . PHE E 2 427 ? 232.537 241.795 261.357 1.00 103.19 456 PHE E C 1
ATOM 10274 O O . PHE E 2 427 ? 232.532 242.972 261.734 1.00 105.59 456 PHE E O 1
ATOM 10282 N N . GLN E 2 428 ? 233.669 241.104 261.207 1.00 108.04 457 GLN E N 1
ATOM 10283 C CA . GLN E 2 428 ? 234.945 241.688 261.609 1.00 109.00 457 GLN E CA 1
ATOM 10284 C C . GLN E 2 428 ? 235.241 242.962 260.828 1.00 109.93 457 GLN E C 1
ATOM 10285 O O . GLN E 2 428 ? 235.705 243.956 261.400 1.00 107.76 457 GLN E O 1
ATOM 10291 N N . GLN E 2 429 ? 234.983 242.953 259.519 1.00 111.54 458 GLN E N 1
ATOM 10292 C CA . GLN E 2 429 ? 235.236 244.144 258.715 1.00 109.66 458 GLN E CA 1
ATOM 10293 C C . GLN E 2 429 ? 234.376 245.312 259.179 1.00 110.47 458 GLN E C 1
ATOM 10294 O O . GLN E 2 429 ? 234.860 246.445 259.288 1.00 110.08 458 GLN E O 1
ATOM 10300 N N . SER E 2 430 ? 233.095 245.058 259.457 1.00 108.91 459 SER E N 1
ATOM 10301 C CA . SER E 2 430 ? 232.218 246.124 259.929 1.00 108.09 459 SER E CA 1
ATOM 10302 C C . SER E 2 430 ? 232.666 246.646 261.288 1.00 108.05 459 SER E C 1
ATOM 10303 O O . SER E 2 430 ? 232.684 247.861 261.520 1.00 108.83 459 SER E O 1
ATOM 10306 N N . VAL E 2 431 ? 233.032 245.744 262.201 1.00 100.23 460 VAL E N 1
ATOM 10307 C CA . VAL E 2 431 ? 233.477 246.169 263.526 1.00 100.65 460 VAL E CA 1
ATOM 10308 C C . VAL E 2 431 ? 234.750 246.998 263.417 1.00 103.35 460 VAL E C 1
ATOM 10309 O O . VAL E 2 431 ? 234.883 248.046 264.060 1.00 104.16 460 VAL E O 1
ATOM 10313 N N . GLN E 2 432 ? 235.705 246.544 262.603 1.00 111.55 461 GLN E N 1
ATOM 10314 C CA . GLN E 2 432 ? 236.938 247.302 262.423 1.00 111.51 461 GLN E CA 1
ATOM 10315 C C . GLN E 2 432 ? 236.657 248.665 261.804 1.00 110.93 461 GLN E C 1
ATOM 10316 O O . GLN E 2 432 ? 237.240 249.675 262.216 1.00 110.82 461 GLN E O 1
ATOM 10322 N N . GLU E 2 433 ? 235.767 248.713 260.811 1.00 112.01 462 GLU E N 1
ATOM 10323 C CA . GLU E 2 433 ? 235.423 249.986 260.186 1.00 113.34 462 GLU E CA 1
ATOM 10324 C C . GLU E 2 433 ? 234.808 250.941 261.201 1.00 114.21 462 GLU E C 1
ATOM 10325 O O . GLU E 2 433 ? 235.174 252.120 261.265 1.00 114.42 462 GLU E O 1
ATOM 10331 N N . TYR E 2 434 ? 233.865 250.447 262.006 1.00 103.92 463 TYR E N 1
ATOM 10332 C CA . TYR E 2 434 ? 233.226 251.300 263.002 1.00 101.66 463 TYR E CA 1
ATOM 10333 C C . TYR E 2 434 ? 234.222 251.755 264.061 1.00 102.62 463 TYR E C 1
ATOM 10334 O O . TYR E 2 434 ? 234.195 252.914 264.493 1.00 105.34 463 TYR E O 1
ATOM 10343 N N . ARG E 2 435 ? 235.109 250.856 264.493 1.00 108.51 464 ARG E N 1
ATOM 10344 C CA . ARG E 2 435 ? 236.021 251.186 265.584 1.00 109.88 464 ARG E CA 1
ATOM 10345 C C . ARG E 2 435 ? 236.921 252.359 265.219 1.00 111.52 464 ARG E C 1
ATOM 10346 O O . ARG E 2 435 ? 237.132 253.265 266.034 1.00 109.65 464 ARG E O 1
ATOM 10354 N N . ARG E 2 436 ? 237.460 252.365 263.998 1.00 117.63 465 ARG E N 1
ATOM 10355 C CA . ARG E 2 436 ? 238.326 253.465 263.589 1.00 118.10 465 ARG E CA 1
ATOM 10356 C C . ARG E 2 436 ? 237.538 254.754 263.387 1.00 117.44 465 ARG E C 1
ATOM 10357 O O . ARG E 2 436 ? 238.059 255.844 263.649 1.00 116.93 465 ARG E O 1
ATOM 10365 N N . SER E 2 437 ? 236.290 254.653 262.925 1.00 108.79 466 SER E N 1
ATOM 10366 C CA . SER E 2 437 ? 235.490 255.852 262.702 1.00 109.21 466 SER E CA 1
ATOM 10367 C C . SER E 2 437 ? 235.045 256.486 264.013 1.00 109.67 466 SER E C 1
ATOM 10368 O O . SER E 2 437 ? 234.867 257.707 264.079 1.00 107.62 466 SER E O 1
ATOM 10371 N N . ALA E 2 438 ? 234.860 255.682 265.061 1.00 113.14 467 ALA E N 1
ATOM 10372 C CA . ALA E 2 438 ? 234.383 256.173 266.350 1.00 112.93 467 ALA E CA 1
ATOM 10373 C C . ALA E 2 438 ? 235.528 256.426 267.325 1.00 112.99 467 ALA E C 1
ATOM 10374 O O . ALA E 2 438 ? 235.659 257.531 267.860 1.00 111.56 467 ALA E O 1
ATOM 10376 N N . GLN E 2 439 ? 236.365 255.414 267.567 1.00 123.47 468 GLN E N 1
ATOM 10377 C CA . GLN E 2 439 ? 237.444 255.568 268.537 1.00 125.58 468 GLN E CA 1
ATOM 10378 C C . GLN E 2 439 ? 238.413 256.666 268.117 1.00 124.95 468 GLN E C 1
ATOM 10379 O O . GLN E 2 439 ? 238.833 257.483 268.945 1.00 124.16 468 GLN E O 1
ATOM 10385 N N . ASP E 2 440 ? 238.777 256.704 266.838 1.00 128.85 469 ASP E N 1
ATOM 10386 C CA . ASP E 2 440 ? 239.686 257.715 266.317 1.00 128.28 469 ASP E CA 1
ATOM 10387 C C . ASP E 2 440 ? 238.960 258.912 265.718 1.00 126.91 469 ASP E C 1
ATOM 10388 O O . ASP E 2 440 ? 239.617 259.821 265.200 1.00 126.75 469 ASP E O 1
ATOM 10393 N N . GLY E 2 441 ? 237.628 258.938 265.775 1.00 122.66 470 GLY E N 1
ATOM 10394 C CA . GLY E 2 441 ? 236.875 260.048 265.246 1.00 122.07 470 GLY E CA 1
ATOM 10395 C C . GLY E 2 441 ? 236.867 261.230 266.190 1.00 124.18 470 GLY E C 1
ATOM 10396 O O . GLY E 2 441 ? 237.367 261.178 267.322 1.00 122.91 470 GLY E O 1
ATOM 10397 N N . PRO E 2 442 ? 236.285 262.333 265.723 1.00 133.91 471 PRO E N 1
ATOM 10398 C CA . PRO E 2 442 ? 236.234 263.540 266.554 1.00 134.01 471 PRO E CA 1
ATOM 10399 C C . PRO E 2 442 ? 235.365 263.334 267.784 1.00 134.87 471 PRO E C 1
ATOM 10400 O O . PRO E 2 442 ? 234.288 262.736 267.715 1.00 135.45 471 PRO E O 1
ATOM 10404 N N . ALA E 2 443 ? 235.845 263.839 268.919 1.00 127.20 472 ALA E N 1
ATOM 10405 C CA . ALA E 2 443 ? 235.093 263.733 270.157 1.00 124.88 472 ALA E CA 1
ATOM 10406 C C . ALA E 2 443 ? 233.960 264.758 270.184 1.00 124.94 472 ALA E C 1
ATOM 10407 O O . ALA E 2 443 ? 234.079 265.839 269.601 1.00 123.32 472 ALA E O 1
ATOM 10409 N N . PRO E 2 444 ? 232.851 264.444 270.853 1.00 134.29 473 PRO E N 1
ATOM 10410 C CA . PRO E 2 444 ? 231.743 265.404 270.917 1.00 133.66 473 PRO E CA 1
ATOM 10411 C C . PRO E 2 444 ? 232.140 266.663 271.672 1.00 132.65 473 PRO E C 1
ATOM 10412 O O . PRO E 2 444 ? 232.922 266.625 272.624 1.00 133.67 473 PRO E O 1
ATOM 10416 N N . ALA E 2 445 ? 231.585 267.794 271.230 1.00 136.80 474 ALA E N 1
ATOM 10417 C CA . ALA E 2 445 ? 231.871 269.061 271.894 1.00 139.40 474 ALA E CA 1
ATOM 10418 C C . ALA E 2 445 ? 231.337 269.067 273.321 1.00 141.13 474 ALA E C 1
ATOM 10419 O O . ALA E 2 445 ? 232.018 269.529 274.245 1.00 141.12 474 ALA E O 1
ATOM 10421 N N . GLU E 2 446 ? 230.124 268.558 273.521 1.00 144.16 475 GLU E N 1
ATOM 10422 C CA . GLU E 2 446 ? 229.497 268.522 274.838 1.00 144.20 475 GLU E CA 1
ATOM 10423 C C . GLU E 2 446 ? 229.835 267.193 275.504 1.00 141.77 475 GLU E C 1
ATOM 10424 O O . GLU E 2 446 ? 229.446 266.128 275.014 1.00 141.04 475 GLU E O 1
ATOM 10430 N N . LYS E 2 447 ? 230.558 267.257 276.619 1.00 132.03 476 LYS E N 1
ATOM 10431 C CA . LYS E 2 447 ? 230.948 266.064 277.369 1.00 130.63 476 LYS E CA 1
ATOM 10432 C C . LYS E 2 447 ? 229.890 265.816 278.436 1.00 130.59 476 LYS E C 1
ATOM 10433 O O . LYS E 2 447 ? 229.940 266.391 279.526 1.00 130.10 476 LYS E O 1
ATOM 10439 N N . ARG E 2 448 ? 228.926 264.956 278.121 1.00 109.09 477 ARG E N 1
ATOM 10440 C CA . ARG E 2 448 ? 227.836 264.670 279.038 1.00 107.03 477 ARG E CA 1
ATOM 10441 C C . ARG E 2 448 ? 228.325 263.818 280.206 1.00 109.15 477 ARG E C 1
ATOM 10442 O O . ARG E 2 448 ? 229.335 263.114 280.121 1.00 106.45 477 ARG E O 1
ATOM 10450 N N . SER E 2 449 ? 227.587 263.892 281.310 1.00 105.92 478 SER E N 1
ATOM 10451 C CA . SER E 2 449 ? 227.952 263.155 282.509 1.00 106.53 478 SER E CA 1
ATOM 10452 C C . SER E 2 449 ? 227.767 261.655 282.297 1.00 103.54 478 SER E C 1
ATOM 10453 O O . SER E 2 449 ? 227.089 261.206 281.368 1.00 100.32 478 SER E O 1
ATOM 10456 N N . GLN E 2 450 ? 228.386 260.874 283.183 1.00 98.43 479 GLN E N 1
ATOM 10457 C CA . GLN E 2 450 ? 228.286 259.422 283.110 1.00 96.96 479 GLN E CA 1
ATOM 10458 C C . GLN E 2 450 ? 226.930 258.906 283.571 1.00 96.36 479 GLN E C 1
ATOM 10459 O O . GLN E 2 450 ? 226.652 257.714 283.401 1.00 97.44 479 GLN E O 1
ATOM 10465 N N . TYR E 2 451 ? 226.091 259.763 284.144 1.00 83.03 480 TYR E N 1
ATOM 10466 C CA . TYR E 2 451 ? 224.761 259.392 284.594 1.00 77.37 480 TYR E CA 1
ATOM 10467 C C . TYR E 2 451 ? 223.740 260.368 284.032 1.00 74.95 480 TYR E C 1
ATOM 10468 O O . TYR E 2 451 ? 224.072 261.524 283.748 1.00 78.47 480 TYR E O 1
ATOM 10477 N N . PRO E 2 452 ? 222.485 259.933 283.859 1.00 67.88 481 PRO E N 1
ATOM 10478 C CA . PRO E 2 452 ? 221.941 258.602 284.159 1.00 68.60 481 PRO E CA 1
ATOM 10479 C C . PRO E 2 452 ? 222.327 257.558 283.118 1.00 73.37 481 PRO E C 1
ATOM 10480 O O . PRO E 2 452 ? 222.483 257.872 281.942 1.00 78.71 481 PRO E O 1
ATOM 10484 N N . GLU E 2 453 ? 222.487 256.304 283.534 1.00 72.87 482 GLU E N 1
ATOM 10485 C CA . GLU E 2 453 ? 222.778 255.197 282.633 1.00 71.08 482 GLU E CA 1
ATOM 10486 C C . GLU E 2 453 ? 221.646 254.186 282.726 1.00 72.83 482 GLU E C 1
ATOM 10487 O O . GLU E 2 453 ? 221.252 253.790 283.828 1.00 79.15 482 GLU E O 1
ATOM 10493 N N . ILE E 2 454 ? 221.128 253.772 281.574 1.00 65.39 483 ILE E N 1
ATOM 10494 C CA . ILE E 2 454 ? 219.982 252.875 281.499 1.00 63.15 483 ILE E CA 1
ATOM 10495 C C . ILE E 2 454 ? 220.491 251.474 281.196 1.00 64.31 483 ILE E C 1
ATOM 10496 O O . ILE E 2 454 ? 221.188 251.260 280.196 1.00 73.49 483 ILE E O 1
ATOM 10501 N N . ILE E 2 455 ? 220.145 250.520 282.056 1.00 62.44 484 ILE E N 1
ATOM 10502 C CA . ILE E 2 455 ? 220.497 249.117 281.874 1.00 63.35 484 ILE E CA 1
ATOM 10503 C C . ILE E 2 455 ? 219.229 248.370 281.486 1.00 65.11 484 ILE E C 1
ATOM 10504 O O . ILE E 2 455 ? 218.282 248.286 282.278 1.00 72.80 484 ILE E O 1
ATOM 10509 N N . PHE E 2 456 ? 219.210 247.827 280.270 1.00 63.37 485 PHE E N 1
ATOM 10510 C CA . PHE E 2 456 ? 218.050 247.101 279.757 1.00 65.01 485 PHE E CA 1
ATOM 10511 C C . PHE E 2 456 ? 218.197 245.637 280.150 1.00 66.24 485 PHE E C 1
ATOM 10512 O O . PHE E 2 456 ? 218.722 244.816 279.397 1.00 74.88 485 PHE E O 1
ATOM 10520 N N . LEU E 2 457 ? 217.725 245.308 281.353 1.00 60.03 486 LEU E N 1
ATOM 10521 C CA . LEU E 2 457 ? 217.839 243.945 281.856 1.00 64.44 486 LEU E CA 1
ATOM 10522 C C . LEU E 2 457 ? 216.913 242.979 281.131 1.00 73.80 486 LEU E C 1
ATOM 10523 O O . LEU E 2 457 ? 217.133 241.765 281.196 1.00 82.26 486 LEU E O 1
ATOM 10528 N N . GLY E 2 458 ? 215.888 243.481 280.448 1.00 71.60 487 GLY E N 1
ATOM 10529 C CA . GLY E 2 458 ? 214.964 242.619 279.739 1.00 67.95 487 GLY E CA 1
ATOM 10530 C C . GLY E 2 458 ? 214.172 243.349 278.676 1.00 69.26 487 GLY E C 1
ATOM 10531 O O . GLY E 2 458 ? 213.737 244.486 278.886 1.00 71.98 487 GLY E O 1
ATOM 10532 N N . THR E 2 459 ? 213.978 242.706 277.528 1.00 69.03 488 THR E N 1
ATOM 10533 C CA . THR E 2 459 ? 213.226 243.270 276.413 1.00 69.27 488 THR E CA 1
ATOM 10534 C C . THR E 2 459 ? 212.233 242.253 275.871 1.00 73.60 488 THR E C 1
ATOM 10535 O O . THR E 2 459 ? 211.956 242.204 274.670 1.00 76.05 488 THR E O 1
ATOM 10539 N N . GLY E 2 460 ? 211.679 241.421 276.757 1.00 76.99 489 GLY E N 1
ATOM 10540 C CA . GLY E 2 460 ? 210.700 240.439 276.351 1.00 76.14 489 GLY E CA 1
ATOM 10541 C C . GLY E 2 460 ? 209.286 240.987 276.361 1.00 73.61 489 GLY E C 1
ATOM 10542 O O . GLY E 2 460 ? 209.002 242.025 276.956 1.00 72.20 489 GLY E O 1
ATOM 10543 N N . SER E 2 461 ? 208.389 240.267 275.687 1.00 81.65 490 SER E N 1
ATOM 10544 C CA . SER E 2 461 ? 206.995 240.678 275.566 1.00 85.22 490 SER E CA 1
ATOM 10545 C C . SER E 2 461 ? 206.089 239.925 276.536 1.00 89.38 490 SER E C 1
ATOM 10546 O O . SER E 2 461 ? 205.443 240.539 277.389 1.00 94.32 490 SER E O 1
ATOM 10549 N N . ALA E 2 462 ? 206.034 238.599 276.421 1.00 81.86 491 ALA E N 1
ATOM 10550 C CA . ALA E 2 462 ? 205.130 237.787 277.226 1.00 81.16 491 ALA E CA 1
ATOM 10551 C C . ALA E 2 462 ? 205.860 236.805 278.127 1.00 81.50 491 ALA E C 1
ATOM 10552 O O . ALA E 2 462 ? 205.545 236.719 279.320 1.00 81.24 491 ALA E O 1
ATOM 10554 N N . ILE E 2 463 ? 206.824 236.061 277.596 1.00 83.99 492 ILE E N 1
ATOM 10555 C CA . ILE E 2 463 ? 207.485 235.004 278.359 1.00 82.07 492 ILE E CA 1
ATOM 10556 C C . ILE E 2 463 ? 208.994 235.103 278.163 1.00 80.95 492 ILE E C 1
ATOM 10557 O O . ILE E 2 463 ? 209.449 235.510 277.084 1.00 82.17 492 ILE E O 1
ATOM 10562 N N . PRO E 2 464 ? 209.806 234.750 279.159 1.00 72.33 493 PRO E N 1
ATOM 10563 C CA . PRO E 2 464 ? 211.258 234.749 278.954 1.00 74.26 493 PRO E CA 1
ATOM 10564 C C . PRO E 2 464 ? 211.683 233.704 277.936 1.00 79.25 493 PRO E C 1
ATOM 10565 O O . PRO E 2 464 ? 211.040 232.665 277.769 1.00 85.10 493 PRO E O 1
ATOM 10569 N N . MET E 2 465 ? 212.788 233.992 277.253 1.00 85.12 494 MET E N 1
ATOM 10570 C CA . MET E 2 465 ? 213.363 233.076 276.276 1.00 83.66 494 MET E CA 1
ATOM 10571 C C . MET E 2 465 ? 214.873 233.042 276.483 1.00 85.43 494 MET E C 1
ATOM 10572 O O . MET E 2 465 ? 215.402 233.593 277.453 1.00 91.30 494 MET E O 1
ATOM 10577 N N . LYS E 2 466 ? 215.574 232.385 275.556 1.00 85.55 495 LYS E N 1
ATOM 10578 C CA . LYS E 2 466 ? 217.018 232.224 275.694 1.00 89.73 495 LYS E CA 1
ATOM 10579 C C . LYS E 2 466 ? 217.733 233.569 275.667 1.00 90.43 495 LYS E C 1
ATOM 10580 O O . LYS E 2 466 ? 218.644 233.812 276.468 1.00 91.63 495 LYS E O 1
ATOM 10586 N N . ILE E 2 467 ? 217.337 234.453 274.758 1.00 79.65 496 ILE E N 1
ATOM 10587 C CA . ILE E 2 467 ? 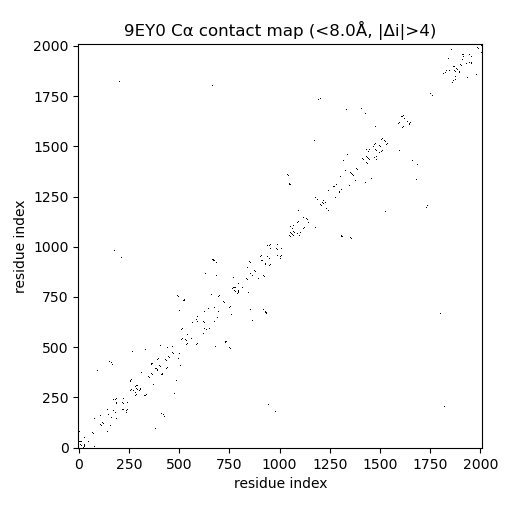218.026 235.722 274.545 1.00 78.68 496 ILE E CA 1
ATOM 10588 C C . ILE E 2 467 ? 217.341 236.863 275.284 1.00 83.82 496 ILE E C 1
ATOM 10589 O O . ILE E 2 467 ? 217.988 237.615 276.014 1.00 88.30 496 ILE E O 1
ATOM 10594 N N . ARG E 2 468 ? 216.032 237.008 275.107 1.00 81.67 497 ARG E N 1
ATOM 10595 C CA . ARG E 2 468 ? 215.285 238.141 275.638 1.00 78.62 497 ARG E CA 1
ATOM 10596 C C . ARG E 2 468 ? 214.476 237.709 276.853 1.00 77.62 497 ARG E C 1
ATOM 10597 O O . ARG E 2 468 ? 213.708 236.744 276.783 1.00 83.27 497 ARG E O 1
ATOM 10605 N N . ASN E 2 469 ? 214.653 238.426 277.956 1.00 67.87 498 ASN E N 1
ATOM 10606 C CA . ASN E 2 469 ? 213.864 238.235 279.163 1.00 72.54 498 ASN E CA 1
ATOM 10607 C C . ASN E 2 469 ? 212.705 239.227 279.182 1.00 74.22 498 ASN E C 1
ATOM 10608 O O . ASN E 2 469 ? 212.680 240.207 278.435 1.00 77.58 498 ASN E O 1
ATOM 10613 N N . VAL E 2 470 ? 211.733 238.959 280.057 1.00 71.91 499 VAL E N 1
ATOM 10614 C CA . VAL E 2 470 ? 210.578 239.843 280.151 1.00 68.46 499 VAL E CA 1
ATOM 10615 C C . VAL E 2 470 ? 211.039 241.260 280.489 1.00 77.23 499 VAL E C 1
ATOM 10616 O O . VAL E 2 470 ? 212.134 241.483 281.021 1.00 76.99 499 VAL E O 1
ATOM 10620 N N . SER E 2 471 ? 210.183 242.228 280.172 1.00 80.80 500 SER E N 1
ATOM 10621 C CA . SER E 2 471 ? 210.569 243.631 280.251 1.00 76.91 500 SER E CA 1
ATOM 10622 C C . SER E 2 471 ? 211.032 243.998 281.656 1.00 73.92 500 SER E C 1
ATOM 10623 O O . SER E 2 471 ? 210.360 243.701 282.647 1.00 71.15 500 SER E O 1
ATOM 10626 N N . ALA E 2 472 ? 212.192 244.650 281.730 1.00 73.76 501 ALA E N 1
ATOM 10627 C CA . ALA E 2 472 ? 212.712 245.186 282.981 1.00 67.27 501 ALA E CA 1
ATOM 10628 C C . ALA E 2 472 ? 213.860 246.143 282.687 1.00 69.31 501 ALA E C 1
ATOM 10629 O O . ALA E 2 472 ? 214.838 245.761 282.037 1.00 79.02 501 ALA E O 1
ATOM 10631 N N . THR E 2 473 ? 213.755 247.383 283.159 1.00 66.07 502 THR E N 1
ATOM 10632 C CA . THR E 2 473 ? 214.749 248.411 282.886 1.00 67.96 502 THR E CA 1
ATOM 10633 C C . THR E 2 473 ? 215.179 249.069 284.188 1.00 71.35 502 THR E C 1
ATOM 10634 O O . THR E 2 473 ? 214.339 249.479 284.994 1.00 79.82 502 THR E O 1
ATOM 10638 N N . LEU E 2 474 ? 216.491 249.175 284.380 1.00 66.05 503 LEU E N 1
ATOM 10639 C CA . LEU E 2 474 ? 217.078 249.800 285.559 1.00 63.09 503 LEU E CA 1
ATOM 10640 C C . LEU E 2 474 ? 217.649 251.152 285.153 1.00 64.88 503 LEU E C 1
ATOM 10641 O O . LEU E 2 474 ? 218.402 251.243 284.177 1.00 75.58 503 LEU E O 1
ATOM 10646 N N . VAL E 2 475 ? 217.293 252.192 285.901 1.00 69.49 504 VAL E N 1
ATOM 10647 C CA . VAL E 2 475 ? 217.764 253.550 285.653 1.00 70.36 504 VAL E CA 1
ATOM 10648 C C . VAL E 2 475 ? 218.608 253.976 286.845 1.00 68.37 504 VAL E C 1
ATOM 10649 O O . VAL E 2 475 ? 218.125 253.996 287.984 1.00 74.36 504 VAL E O 1
ATOM 10653 N N . ASN E 2 476 ? 219.867 254.317 286.583 1.00 68.11 505 ASN E N 1
ATOM 10654 C CA . ASN E 2 476 ? 220.801 254.760 287.616 1.00 67.55 505 ASN E CA 1
ATOM 10655 C C . ASN E 2 476 ? 220.816 256.284 287.608 1.00 72.11 505 ASN E C 1
ATOM 10656 O O . ASN E 2 476 ? 221.552 256.905 286.838 1.00 76.53 505 ASN E O 1
ATOM 10661 N N . ILE E 2 477 ? 219.999 256.888 288.473 1.00 74.77 506 ILE E N 1
ATOM 10662 C CA . ILE E 2 477 ? 219.937 258.345 288.535 1.00 75.93 506 ILE E CA 1
ATOM 10663 C C . ILE E 2 477 ? 221.282 258.916 288.962 1.00 79.33 506 ILE E C 1
ATOM 10664 O O . ILE E 2 477 ? 221.749 259.921 288.412 1.00 79.36 506 ILE E O 1
ATOM 10669 N N . SER E 2 478 ? 221.923 258.292 289.942 1.00 83.03 507 SER E N 1
ATOM 10670 C CA . SER E 2 478 ? 223.219 258.740 290.432 1.00 81.34 507 SER E CA 1
ATOM 10671 C C . SER E 2 478 ? 223.963 257.525 290.964 1.00 82.95 507 SER E C 1
ATOM 10672 O O . SER E 2 478 ? 223.397 256.426 291.042 1.00 85.21 507 SER E O 1
ATOM 10675 N N . PRO E 2 479 ? 225.236 257.682 291.337 1.00 84.90 508 PRO E N 1
ATOM 10676 C CA . PRO E 2 479 ? 225.998 256.520 291.822 1.00 84.44 508 PRO E CA 1
ATOM 10677 C C . PRO E 2 479 ? 225.402 255.868 293.058 1.00 86.50 508 PRO E C 1
ATOM 10678 O O . PRO E 2 479 ? 225.667 254.684 293.298 1.00 86.85 508 PRO E O 1
ATOM 10682 N N . ASP E 2 480 ? 224.609 256.595 293.848 1.00 87.03 509 ASP E N 1
ATOM 10683 C CA . ASP E 2 480 ? 224.078 256.080 295.106 1.00 84.98 509 ASP E CA 1
ATOM 10684 C C . ASP E 2 480 ? 222.555 255.978 295.100 1.00 84.95 509 ASP E C 1
ATOM 10685 O O . ASP E 2 480 ? 221.947 255.832 296.164 1.00 88.43 509 ASP E O 1
ATOM 10690 N N . THR E 2 481 ? 221.923 256.050 293.930 1.00 77.09 510 THR E N 1
ATOM 10691 C CA . THR E 2 481 ? 220.475 255.912 293.845 1.00 77.02 510 THR E CA 1
ATOM 10692 C C . THR E 2 481 ? 220.092 255.396 292.467 1.00 78.12 510 THR E C 1
ATOM 10693 O O . THR E 2 481 ? 220.709 255.763 291.463 1.00 81.56 510 THR E O 1
ATOM 10697 N N . SER E 2 482 ? 219.069 254.544 292.431 1.00 72.16 511 SER E N 1
ATOM 10698 C CA . SER E 2 482 ? 218.562 253.989 291.185 1.00 70.38 511 SER E CA 1
ATOM 10699 C C . SER E 2 482 ? 217.111 253.582 291.388 1.00 68.68 511 SER E C 1
ATOM 10700 O O . SER E 2 482 ? 216.639 253.440 292.518 1.00 76.84 511 SER E O 1
ATOM 10703 N N . LEU E 2 483 ? 216.404 253.397 290.275 1.00 66.16 512 LEU E N 1
ATOM 10704 C CA . LEU E 2 483 ? 215.021 252.947 290.307 1.00 70.16 512 LEU E CA 1
ATOM 10705 C C . LEU E 2 483 ? 214.784 251.965 289.169 1.00 68.90 512 LEU E C 1
ATOM 10706 O O . LEU E 2 483 ? 215.454 252.017 288.134 1.00 71.78 512 LEU E O 1
ATOM 10711 N N . LEU E 2 484 ? 213.821 251.070 289.372 1.00 69.99 513 LEU E N 1
ATOM 10712 C CA . LEU E 2 484 ? 213.466 250.054 288.391 1.00 67.30 513 LEU E CA 1
ATOM 10713 C C . LEU E 2 484 ? 212.167 250.464 287.708 1.00 68.78 513 LEU E C 1
ATOM 10714 O O . LEU E 2 484 ? 211.146 250.658 288.377 1.00 79.06 513 LEU E O 1
ATOM 10719 N N . LEU E 2 485 ? 212.206 250.596 286.382 1.00 64.30 514 LEU E N 1
ATOM 10720 C CA . LEU E 2 485 ? 211.020 250.998 285.637 1.00 68.34 514 LEU E CA 1
ATOM 10721 C C . LEU E 2 485 ? 210.038 249.852 285.436 1.00 71.09 514 LEU E C 1
ATOM 10722 O O . LEU E 2 485 ? 208.856 250.105 285.181 1.00 79.70 514 LEU E O 1
ATOM 10727 N N . ASP E 2 486 ? 210.497 248.607 285.540 1.00 69.51 515 ASP E N 1
ATOM 10728 C CA . ASP E 2 486 ? 209.620 247.450 285.431 1.00 67.63 515 ASP E CA 1
ATOM 10729 C C . ASP E 2 486 ? 210.315 246.262 286.076 1.00 74.61 515 ASP E C 1
ATOM 10730 O O . ASP E 2 486 ? 211.546 246.196 286.129 1.00 88.13 515 ASP E O 1
ATOM 10735 N N . CYS E 2 487 ? 209.509 245.318 286.564 1.00 66.95 516 CYS E N 1
ATOM 10736 C CA . CYS E 2 487 ? 210.021 244.143 287.275 1.00 69.23 516 CYS E CA 1
ATOM 10737 C C . CYS E 2 487 ? 209.248 242.915 286.795 1.00 74.58 516 CYS E C 1
ATOM 10738 O O . CYS E 2 487 ? 208.195 242.576 287.341 1.00 82.22 516 CYS E O 1
ATOM 10741 N N . GLY E 2 488 ? 209.781 242.252 285.767 1.00 68.49 517 GLY E N 1
ATOM 10742 C CA . GLY E 2 488 ? 209.226 241.004 285.293 1.00 66.96 517 GLY E CA 1
ATOM 10743 C C . GLY E 2 488 ? 209.873 239.805 285.962 1.00 69.40 517 GLY E C 1
ATOM 10744 O O . GLY E 2 488 ? 210.816 239.919 286.743 1.00 75.34 517 GLY E O 1
ATOM 10745 N N . GLU E 2 489 ? 209.346 238.627 285.636 1.00 74.14 518 GLU E N 1
ATOM 10746 C CA . GLU E 2 489 ? 209.890 237.392 286.182 1.00 72.55 518 GLU E CA 1
ATOM 10747 C C . GLU E 2 489 ? 211.370 237.274 285.839 1.00 74.37 518 GLU E C 1
ATOM 10748 O O . GLU E 2 489 ? 211.775 237.494 284.694 1.00 77.54 518 GLU E O 1
ATOM 10754 N N . GLY E 2 490 ? 212.176 236.926 286.838 1.00 66.13 519 GLY E N 1
ATOM 10755 C CA . GLY E 2 490 ? 213.605 236.792 286.646 1.00 66.18 519 GLY E CA 1
ATOM 10756 C C . GLY E 2 490 ? 214.366 238.095 286.587 1.00 66.32 519 GLY E C 1
ATOM 10757 O O . GLY E 2 490 ? 215.525 238.095 286.155 1.00 74.10 519 GLY E O 1
ATOM 10758 N N . THR E 2 491 ? 213.758 239.207 287.004 1.00 69.05 520 THR E N 1
ATOM 10759 C CA . THR E 2 491 ? 214.452 240.490 286.952 1.00 65.77 520 THR E CA 1
ATOM 10760 C C . THR E 2 491 ? 215.680 240.489 287.853 1.00 64.07 520 THR E C 1
ATOM 10761 O O . THR E 2 491 ? 216.737 241.009 287.474 1.00 71.35 520 THR E O 1
ATOM 10765 N N . PHE E 2 492 ? 215.564 239.913 289.051 1.00 63.56 521 PHE E N 1
ATOM 10766 C CA . PHE E 2 492 ? 216.710 239.863 289.952 1.00 61.41 521 PHE E CA 1
ATOM 10767 C C . PHE E 2 492 ? 217.846 239.049 289.346 1.00 65.72 521 PHE E C 1
ATOM 10768 O O . PHE E 2 492 ? 219.020 239.413 289.480 1.00 78.69 521 PHE E O 1
ATOM 10776 N N . GLY E 2 493 ? 217.517 237.941 288.681 1.00 64.42 522 GLY E N 1
ATOM 10777 C CA . GLY E 2 493 ? 218.551 237.150 288.036 1.00 63.83 522 GLY E CA 1
ATOM 10778 C C . GLY E 2 493 ? 219.351 237.958 287.034 1.00 65.66 522 GLY E C 1
ATOM 10779 O O . GLY E 2 493 ? 220.576 237.838 286.960 1.00 77.31 522 GLY E O 1
ATOM 10780 N N . GLN E 2 494 ? 218.669 238.795 286.249 1.00 62.79 523 GLN E N 1
ATOM 10781 C CA . GLN E 2 494 ? 219.376 239.686 285.335 1.00 61.32 523 GLN E CA 1
ATOM 10782 C C . GLN E 2 494 ? 220.252 240.668 286.102 1.00 62.74 523 GLN E C 1
ATOM 10783 O O . GLN E 2 494 ? 221.395 240.931 285.709 1.00 67.81 523 GLN E O 1
ATOM 10789 N N . LEU E 2 495 ? 219.732 241.223 287.199 1.00 70.81 524 LEU E N 1
ATOM 10790 C CA . LEU E 2 495 ? 220.522 242.143 288.010 1.00 69.25 524 LEU E CA 1
ATOM 10791 C C . LEU E 2 495 ? 221.756 241.451 288.575 1.00 73.07 524 LEU E C 1
ATOM 10792 O O . LEU E 2 495 ? 222.864 241.996 288.532 1.00 78.23 524 LEU E O 1
ATOM 10797 N N . CYS E 2 496 ? 221.580 240.242 289.111 1.00 77.01 525 CYS E N 1
ATOM 10798 C CA . CYS E 2 496 ? 222.711 239.513 289.674 1.00 73.03 525 CYS E CA 1
ATOM 10799 C C . CYS E 2 496 ? 223.732 239.162 288.600 1.00 76.73 525 CYS E C 1
ATOM 10800 O O . CYS E 2 496 ? 224.942 239.302 288.815 1.00 87.84 525 CYS E O 1
ATOM 10803 N N . ARG E 2 497 ? 223.265 238.703 287.437 1.00 67.11 526 ARG E N 1
ATOM 10804 C CA . ARG E 2 497 ? 224.184 238.360 286.357 1.00 64.63 526 ARG E CA 1
ATOM 10805 C C . ARG E 2 497 ? 224.927 239.591 285.853 1.00 67.98 526 ARG E C 1
ATOM 10806 O O . ARG E 2 497 ? 226.132 239.530 285.583 1.00 75.90 526 ARG E O 1
ATOM 10814 N N . HIS E 2 498 ? 224.224 240.718 285.721 1.00 69.05 527 HIS E N 1
ATOM 10815 C CA . HIS E 2 498 ? 224.834 241.923 285.172 1.00 67.88 527 HIS E CA 1
ATOM 10816 C C . HIS E 2 498 ? 225.876 242.530 286.101 1.00 72.63 527 HIS E C 1
ATOM 10817 O O . HIS E 2 498 ? 226.765 243.245 285.626 1.00 75.58 527 HIS E O 1
ATOM 10824 N N . TYR E 2 499 ? 225.791 242.265 287.407 1.00 77.87 528 TYR E N 1
ATOM 10825 C CA . TYR E 2 499 ? 226.671 242.892 288.382 1.00 72.64 528 TYR E CA 1
ATOM 10826 C C . TYR E 2 499 ? 227.473 241.910 289.221 1.00 75.14 528 TYR E C 1
ATOM 10827 O O . TYR E 2 499 ? 228.527 242.294 289.740 1.00 80.14 528 TYR E O 1
ATOM 10836 N N . GLY E 2 500 ? 227.020 240.672 289.367 1.00 84.32 529 GLY E N 1
ATOM 10837 C CA . GLY E 2 500 ? 227.775 239.708 290.149 1.00 85.19 529 GLY E CA 1
ATOM 10838 C C . GLY E 2 500 ? 227.879 240.146 291.597 1.00 90.00 529 GLY E C 1
ATOM 10839 O O . GLY E 2 500 ? 226.872 240.346 292.286 1.00 91.08 529 GLY E O 1
ATOM 10840 N N . ASP E 2 501 ? 229.116 240.301 292.076 1.00 90.03 530 ASP E N 1
ATOM 10841 C CA . ASP E 2 501 ? 229.337 240.670 293.470 1.00 89.91 530 ASP E CA 1
ATOM 10842 C C . ASP E 2 501 ? 228.799 242.056 293.797 1.00 88.18 530 ASP E C 1
ATOM 10843 O O . ASP E 2 501 ? 228.613 242.373 294.977 1.00 84.98 530 ASP E O 1
ATOM 10848 N N . GLN E 2 502 ? 228.545 242.886 292.789 1.00 82.18 531 GLN E N 1
ATOM 10849 C CA . GLN E 2 502 ? 228.045 244.238 292.999 1.00 80.38 531 GLN E CA 1
ATOM 10850 C C . GLN E 2 502 ? 226.525 244.305 293.052 1.00 82.32 531 GLN E C 1
ATOM 10851 O O . GLN E 2 502 ? 225.972 245.405 293.158 1.00 85.89 531 GLN E O 1
ATOM 10857 N N . VAL E 2 503 ? 225.837 243.163 292.980 1.00 78.79 532 VAL E N 1
ATOM 10858 C CA . VAL E 2 503 ? 224.377 243.174 293.008 1.00 76.49 532 VAL E CA 1
ATOM 10859 C C . VAL E 2 503 ? 223.874 243.766 294.318 1.00 80.71 532 VAL E C 1
ATOM 10860 O O . VAL E 2 503 ? 222.923 244.557 294.333 1.00 82.99 532 VAL E O 1
ATOM 10864 N N . ASP E 2 504 ? 224.499 243.395 295.437 1.00 86.91 533 ASP E N 1
ATOM 10865 C CA . ASP E 2 504 ? 224.067 243.920 296.729 1.00 86.95 533 ASP E CA 1
ATOM 10866 C C . ASP E 2 504 ? 224.211 245.436 296.786 1.00 87.89 533 ASP E C 1
ATOM 10867 O O . ASP E 2 504 ? 223.337 246.131 297.318 1.00 89.78 533 ASP E O 1
ATOM 10872 N N . ARG E 2 505 ? 225.310 245.969 296.246 1.00 79.78 534 ARG E N 1
ATOM 10873 C CA . ARG E 2 505 ? 225.481 247.417 296.207 1.00 74.89 534 ARG E CA 1
ATOM 10874 C C . ARG E 2 505 ? 224.396 248.074 295.363 1.00 76.47 534 ARG E C 1
ATOM 10875 O O . ARG E 2 505 ? 223.837 249.106 295.750 1.00 78.99 534 ARG E O 1
ATOM 10883 N N . VAL E 2 506 ? 224.085 247.488 294.205 1.00 76.62 535 VAL E N 1
ATOM 10884 C CA . VAL E 2 506 ? 223.048 248.049 293.347 1.00 78.79 535 VAL E CA 1
ATOM 10885 C C . VAL E 2 506 ? 221.692 247.981 294.036 1.00 80.89 535 VAL E C 1
ATOM 10886 O O . VAL E 2 506 ? 220.913 248.942 294.000 1.00 82.81 535 VAL E O 1
ATOM 10890 N N . LEU E 2 507 ? 221.384 246.849 294.674 1.00 81.58 536 LEU E N 1
ATOM 10891 C CA . LEU E 2 507 ? 220.109 246.721 295.371 1.00 78.96 536 LEU E CA 1
ATOM 10892 C C . LEU E 2 507 ? 219.993 247.727 296.508 1.00 80.02 536 LEU E C 1
ATOM 10893 O O . LEU E 2 507 ? 218.884 248.154 296.847 1.00 81.35 536 LEU E O 1
ATOM 10898 N N . GLY E 2 508 ? 221.119 248.117 297.108 1.00 78.16 537 GLY E N 1
ATOM 10899 C CA . GLY E 2 508 ? 221.089 249.114 298.162 1.00 75.56 537 GLY E CA 1
ATOM 10900 C C . GLY E 2 508 ? 220.768 250.510 297.672 1.00 77.56 537 GLY E C 1
ATOM 10901 O O . GLY E 2 508 ? 220.295 251.337 298.458 1.00 79.60 537 GLY E O 1
ATOM 10902 N N . THR E 2 509 ? 221.012 250.789 296.394 1.00 77.20 538 THR E N 1
ATOM 10903 C CA . THR E 2 509 ? 220.701 252.082 295.802 1.00 76.41 538 THR E CA 1
ATOM 10904 C C . THR E 2 509 ? 219.324 252.120 295.154 1.00 75.48 538 THR E C 1
ATOM 10905 O O . THR E 2 509 ? 218.945 253.157 294.600 1.00 82.92 538 THR E O 1
ATOM 10909 N N . LEU E 2 510 ? 218.569 251.025 295.206 1.00 70.68 539 LEU E N 1
ATOM 10910 C CA . LEU E 2 510 ? 217.237 250.987 294.612 1.00 71.84 539 LEU E CA 1
ATOM 10911 C C . LEU E 2 510 ? 216.305 251.884 295.417 1.00 72.85 539 LEU E C 1
ATOM 10912 O O . LEU E 2 510 ? 215.993 251.588 296.575 1.00 71.83 539 LEU E O 1
ATOM 10917 N N . ALA E 2 511 ? 215.859 252.980 294.806 1.00 75.72 540 ALA E N 1
ATOM 10918 C CA . ALA E 2 511 ? 215.018 253.953 295.492 1.00 72.51 540 ALA E CA 1
ATOM 10919 C C . ALA E 2 511 ? 213.533 253.682 295.293 1.00 70.92 540 ALA E C 1
ATOM 10920 O O . ALA E 2 511 ? 212.756 253.770 296.250 1.00 76.86 540 ALA E O 1
ATOM 10922 N N . ALA E 2 512 ? 213.118 253.354 294.071 1.00 63.10 541 ALA E N 1
ATOM 10923 C CA . ALA E 2 512 ? 211.711 253.122 293.787 1.00 66.38 541 ALA E CA 1
ATOM 10924 C C . ALA E 2 512 ? 211.583 252.136 292.636 1.00 67.55 541 ALA E C 1
ATOM 10925 O O . ALA E 2 512 ? 212.525 251.916 291.870 1.00 73.09 541 ALA E O 1
ATOM 10927 N N . VAL E 2 513 ? 210.399 251.537 292.529 1.00 66.59 542 VAL E N 1
ATOM 10928 C CA . VAL E 2 513 ? 210.077 250.588 291.471 1.00 64.29 542 VAL E CA 1
ATOM 10929 C C . VAL E 2 513 ? 208.757 251.007 290.842 1.00 62.98 542 VAL E C 1
ATOM 10930 O O . VAL E 2 513 ? 207.796 251.318 291.555 1.00 68.96 542 VAL E O 1
ATOM 10934 N N . PHE E 2 514 ? 208.710 251.016 289.513 1.00 55.39 543 PHE E N 1
ATOM 10935 C CA . PHE E 2 514 ? 207.517 251.388 288.765 1.00 48.19 543 PHE E CA 1
ATOM 10936 C C . PHE E 2 514 ? 206.978 250.172 288.026 1.00 57.27 543 PHE E C 1
ATOM 10937 O O . PHE E 2 514 ? 207.749 249.405 287.438 1.00 70.23 543 PHE E O 1
ATOM 10945 N N . VAL E 2 515 ? 205.660 249.998 288.061 1.00 63.96 544 VAL E N 1
ATOM 10946 C CA . VAL E 2 515 ? 204.975 248.920 287.357 1.00 61.83 544 VAL E CA 1
ATOM 10947 C C . VAL E 2 515 ? 204.002 249.554 286.375 1.00 67.02 544 VAL E C 1
ATOM 10948 O O . VAL E 2 515 ? 203.118 250.321 286.777 1.00 71.39 544 VAL E O 1
ATOM 10952 N N . SER E 2 516 ? 204.162 249.234 285.089 1.00 64.06 545 SER E N 1
ATOM 10953 C CA . SER E 2 516 ? 203.300 249.823 284.069 1.00 62.61 545 SER E CA 1
ATOM 10954 C C . SER E 2 516 ? 201.855 249.373 284.245 1.00 68.56 545 SER E C 1
ATOM 10955 O O . SER E 2 516 ? 200.933 250.196 284.266 1.00 78.36 545 SER E O 1
ATOM 10958 N N . HIS E 2 517 ? 201.637 248.067 284.373 1.00 73.20 546 HIS E N 1
ATOM 10959 C CA . HIS E 2 517 ? 200.299 247.521 284.558 1.00 71.59 546 HIS E CA 1
ATOM 10960 C C . HIS E 2 517 ? 200.429 246.146 285.206 1.00 74.15 546 HIS E C 1
ATOM 10961 O O . HIS E 2 517 ? 201.510 245.752 285.653 1.00 79.10 546 HIS E O 1
ATOM 10968 N N . LEU E 2 518 ? 199.320 245.409 285.253 1.00 75.73 547 LEU E N 1
ATOM 10969 C CA . LEU E 2 518 ? 199.239 244.164 286.004 1.00 74.00 547 LEU E CA 1
ATOM 10970 C C . LEU E 2 518 ? 199.562 242.933 285.165 1.00 78.25 547 LEU E C 1
ATOM 10971 O O . LEU E 2 518 ? 199.404 241.810 285.652 1.00 80.02 547 LEU E O 1
ATOM 10976 N N . HIS E 2 519 ? 200.007 243.110 283.924 1.00 77.77 548 HIS E N 1
ATOM 10977 C CA . HIS E 2 519 ? 200.407 241.962 283.121 1.00 70.23 548 HIS E CA 1
ATOM 10978 C C . HIS E 2 519 ? 201.531 241.204 283.817 1.00 71.91 548 HIS E C 1
ATOM 10979 O O . HIS E 2 519 ? 202.427 241.801 284.420 1.00 78.15 548 HIS E O 1
ATOM 10986 N N . ALA E 2 520 ? 201.475 239.873 283.732 1.00 66.80 549 ALA E N 1
ATOM 10987 C CA . ALA E 2 520 ? 202.441 239.044 284.445 1.00 68.48 549 ALA E CA 1
ATOM 10988 C C . ALA E 2 520 ? 203.872 239.350 284.025 1.00 69.12 549 ALA E C 1
ATOM 10989 O O . ALA E 2 520 ? 204.805 239.144 284.810 1.00 72.43 549 ALA E O 1
ATOM 10991 N N . ASP E 2 521 ? 204.070 239.839 282.802 1.00 74.91 550 ASP E N 1
ATOM 10992 C CA . ASP E 2 521 ? 205.402 240.135 282.291 1.00 78.22 550 ASP E CA 1
ATOM 10993 C C . ASP E 2 521 ? 205.925 241.497 282.741 1.00 82.26 550 ASP E C 1
ATOM 10994 O O . ASP E 2 521 ? 206.893 241.994 282.152 1.00 88.10 550 ASP E O 1
ATOM 10999 N N . HIS E 2 522 ? 205.318 242.109 283.758 1.00 68.57 551 HIS E N 1
ATOM 11000 C CA . HIS E 2 522 ? 205.748 243.417 284.238 1.00 61.91 551 HIS E CA 1
ATOM 11001 C C . HIS E 2 522 ? 205.867 243.526 285.751 1.00 70.63 551 HIS E C 1
ATOM 11002 O O . HIS E 2 522 ? 206.545 244.446 286.224 1.00 78.75 551 HIS E O 1
ATOM 11009 N N . HIS E 2 523 ? 205.242 242.636 286.525 1.00 72.86 552 HIS E N 1
ATOM 11010 C CA . HIS E 2 523 ? 205.254 242.757 287.976 1.00 69.70 552 HIS E CA 1
ATOM 11011 C C . HIS E 2 523 ? 205.444 241.436 288.707 1.00 73.49 552 HIS E C 1
ATOM 11012 O O . HIS E 2 523 ? 205.394 241.429 289.941 1.00 72.44 552 HIS E O 1
ATOM 11019 N N . THR E 2 524 ? 205.659 240.326 288.003 1.00 76.33 553 THR E N 1
ATOM 11020 C CA . THR E 2 524 ? 205.790 239.033 288.663 1.00 72.66 553 THR E CA 1
ATOM 11021 C C . THR E 2 524 ? 207.136 238.850 289.350 1.00 71.32 553 THR E C 1
ATOM 11022 O O . THR E 2 524 ? 207.279 237.921 290.152 1.00 78.24 553 THR E O 1
ATOM 11026 N N . GLY E 2 525 ? 208.116 239.701 289.064 1.00 68.89 554 GLY E N 1
ATOM 11027 C CA . GLY E 2 525 ? 209.420 239.622 289.681 1.00 66.17 554 GLY E CA 1
ATOM 11028 C C . GLY E 2 525 ? 209.639 240.563 290.842 1.00 66.40 554 GLY E C 1
ATOM 11029 O O . GLY E 2 525 ? 210.724 240.551 291.432 1.00 69.75 554 GLY E O 1
ATOM 11030 N N . LEU E 2 526 ? 208.648 241.382 291.189 1.00 74.51 555 LEU E N 1
ATOM 11031 C CA . LEU E 2 526 ? 208.822 242.322 292.295 1.00 74.44 555 LEU E CA 1
ATOM 11032 C C . LEU E 2 526 ? 209.137 241.621 293.608 1.00 73.61 555 LEU E C 1
ATOM 11033 O O . LEU E 2 526 ? 210.065 242.060 294.308 1.00 76.80 555 LEU E O 1
ATOM 11038 N N . PRO E 2 527 ? 208.432 240.558 294.007 1.00 66.28 556 PRO E N 1
ATOM 11039 C CA . PRO E 2 527 ? 208.758 239.922 295.295 1.00 64.50 556 PRO E CA 1
ATOM 11040 C C . PRO E 2 527 ? 210.199 239.461 295.393 1.00 65.67 556 PRO E C 1
ATOM 11041 O O . PRO E 2 527 ? 210.813 239.605 296.456 1.00 66.14 556 PRO E O 1
ATOM 11045 N N . SER E 2 528 ? 210.769 238.926 294.310 1.00 65.58 557 SER E N 1
ATOM 11046 C CA . SER E 2 528 ? 212.151 238.460 294.364 1.00 65.41 557 SER E CA 1
ATOM 11047 C C . SER E 2 528 ? 213.094 239.594 294.740 1.00 68.71 557 SER E C 1
ATOM 11048 O O . SER E 2 528 ? 214.049 239.394 295.499 1.00 72.20 557 SER E O 1
ATOM 11051 N N . ILE E 2 529 ? 212.842 240.795 294.217 1.00 71.31 558 ILE E N 1
ATOM 11052 C CA . ILE E 2 529 ? 213.664 241.947 294.577 1.00 69.47 558 ILE E CA 1
ATOM 11053 C C . ILE E 2 529 ? 213.539 242.243 296.066 1.00 74.54 558 ILE E C 1
ATOM 11054 O O . ILE E 2 529 ? 214.534 242.532 296.742 1.00 81.21 558 ILE E O 1
ATOM 11059 N N . LEU E 2 530 ? 212.318 242.176 296.601 1.00 71.79 559 LEU E N 1
ATOM 11060 C CA . LEU E 2 530 ? 212.096 242.551 297.995 1.00 68.19 559 LEU E CA 1
ATOM 11061 C C . LEU E 2 530 ? 212.895 241.664 298.942 1.00 72.19 559 LEU E C 1
ATOM 11062 O O . LEU E 2 530 ? 213.635 242.162 299.799 1.00 78.14 559 LEU E O 1
ATOM 11067 N N . LEU E 2 531 ? 212.760 240.342 298.807 1.00 78.16 560 LEU E N 1
ATOM 11068 C CA . LEU E 2 531 ? 213.492 239.441 299.691 1.00 76.37 560 LEU E CA 1
ATOM 11069 C C . LEU E 2 531 ? 214.996 239.587 299.503 1.00 76.73 560 LEU E C 1
ATOM 11070 O O . LEU E 2 531 ? 215.751 239.622 300.482 1.00 80.77 560 LEU E O 1
ATOM 11075 N N . GLN E 2 532 ? 215.453 239.674 298.253 1.00 71.53 561 GLN E N 1
ATOM 11076 C CA . GLN E 2 532 ? 216.880 239.849 298.004 1.00 71.46 561 GLN E CA 1
ATOM 11077 C C . GLN E 2 532 ? 217.356 241.218 298.471 1.00 74.35 561 GLN E C 1
ATOM 11078 O O . GLN E 2 532 ? 218.468 241.349 298.996 1.00 80.09 561 GLN E O 1
ATOM 11084 N N . ARG E 2 533 ? 216.531 242.252 298.289 1.00 76.06 562 ARG E N 1
ATOM 11085 C CA . ARG E 2 533 ? 216.892 243.575 298.788 1.00 76.43 562 ARG E CA 1
ATOM 11086 C C . ARG E 2 533 ? 217.013 243.567 300.306 1.00 76.77 562 ARG E C 1
ATOM 11087 O O . ARG E 2 533 ? 217.911 244.204 300.869 1.00 81.14 562 ARG E O 1
ATOM 11095 N N . GLU E 2 534 ? 216.115 242.851 300.985 1.00 83.39 563 GLU E N 1
ATOM 11096 C CA . GLU E 2 534 ? 216.218 242.715 302.434 1.00 82.96 563 GLU E CA 1
ATOM 11097 C C . GLU E 2 534 ? 217.544 242.074 302.822 1.00 85.24 563 GLU E C 1
ATOM 11098 O O . GLU E 2 534 ? 218.225 242.532 303.747 1.00 89.72 563 GLU E O 1
ATOM 11104 N N . ARG E 2 535 ? 217.928 241.006 302.120 1.00 79.66 564 ARG E N 1
ATOM 11105 C CA . ARG E 2 535 ? 219.212 240.367 302.388 1.00 77.65 564 ARG E CA 1
ATOM 11106 C C . ARG E 2 535 ? 220.370 241.300 302.059 1.00 79.88 564 ARG E C 1
ATOM 11107 O O . ARG E 2 535 ? 221.349 241.374 302.811 1.00 81.53 564 ARG E O 1
ATOM 11115 N N . ALA E 2 536 ? 220.279 242.019 300.938 1.00 84.80 565 ALA E N 1
ATOM 11116 C CA . ALA E 2 536 ? 221.356 242.926 300.553 1.00 83.86 565 ALA E CA 1
ATOM 11117 C C . ALA E 2 536 ? 221.518 244.053 301.564 1.00 84.19 565 ALA E C 1
ATOM 11118 O O . ALA E 2 536 ? 222.643 244.412 301.932 1.00 83.72 565 ALA E O 1
ATOM 11120 N N . LEU E 2 537 ? 220.404 244.626 302.027 1.00 89.64 566 LEU E N 1
ATOM 11121 C CA . LEU E 2 537 ? 220.483 245.716 302.993 1.00 89.74 566 LEU E CA 1
ATOM 11122 C C . LEU E 2 537 ? 221.119 245.250 304.296 1.00 90.82 566 LEU E C 1
ATOM 11123 O O . LEU E 2 537 ? 221.924 245.972 304.896 1.00 90.78 566 LEU E O 1
ATOM 11128 N N . ALA E 2 538 ? 220.769 244.045 304.751 1.00 90.43 567 ALA E N 1
ATOM 11129 C CA . ALA E 2 538 ? 221.349 243.527 305.985 1.00 89.38 567 ALA E CA 1
ATOM 11130 C C . ALA E 2 538 ? 222.860 243.378 305.862 1.00 90.52 567 ALA E C 1
ATOM 11131 O O . ALA E 2 538 ? 223.600 243.668 306.810 1.00 89.49 567 ALA E O 1
ATOM 11133 N N . SER E 2 539 ? 223.338 242.927 304.700 1.00 92.29 568 SER E N 1
ATOM 11134 C CA . SER E 2 539 ? 224.776 242.762 304.510 1.00 92.79 568 SER E CA 1
ATOM 11135 C C . SER E 2 539 ? 225.506 244.091 304.657 1.00 95.02 568 SER E C 1
ATOM 11136 O O . SER E 2 539 ? 226.564 244.160 305.292 1.00 93.98 568 SER E O 1
ATOM 11139 N N . LEU E 2 540 ? 224.956 245.159 304.075 1.00 97.71 569 LEU E N 1
ATOM 11140 C CA . LEU E 2 540 ? 225.575 246.473 304.199 1.00 96.32 569 LEU E CA 1
ATOM 11141 C C . LEU E 2 540 ? 225.365 247.083 305.578 1.00 96.04 569 LEU E C 1
ATOM 11142 O O . LEU E 2 540 ? 226.057 248.045 305.927 1.00 95.43 569 LEU E O 1
ATOM 11147 N N . GLY E 2 541 ? 224.432 246.550 306.364 1.00 94.44 570 GLY E N 1
ATOM 11148 C CA . GLY E 2 541 ? 224.141 247.085 307.676 1.00 94.63 570 GLY E CA 1
ATOM 11149 C C . GLY E 2 541 ? 223.177 248.250 307.692 1.00 98.80 570 GLY E C 1
ATOM 11150 O O . GLY E 2 541 ? 222.859 248.752 308.778 1.00 99.21 570 GLY E O 1
ATOM 11151 N N . LYS E 2 542 ? 222.701 248.696 306.533 1.00 98.73 571 LYS E N 1
ATOM 11152 C CA . LYS E 2 542 ? 221.772 249.810 306.492 1.00 96.70 571 LYS E CA 1
ATOM 11153 C C . LYS E 2 542 ? 220.434 249.407 307.114 1.00 95.81 571 LYS E C 1
ATOM 11154 O O . LYS E 2 542 ? 220.034 248.242 307.044 1.00 93.02 571 LYS E O 1
ATOM 11160 N N . PRO E 2 543 ? 219.724 250.352 307.730 1.00 98.23 572 PRO E N 1
ATOM 11161 C CA . PRO E 2 543 ? 218.423 250.016 308.318 1.00 96.39 572 PRO E CA 1
ATOM 11162 C C . PRO E 2 543 ? 217.436 249.565 307.252 1.00 97.39 572 PRO E C 1
ATOM 11163 O O . PRO E 2 543 ? 217.450 250.051 306.119 1.00 95.96 572 PRO E O 1
ATOM 11167 N N . LEU E 2 544 ? 216.573 248.6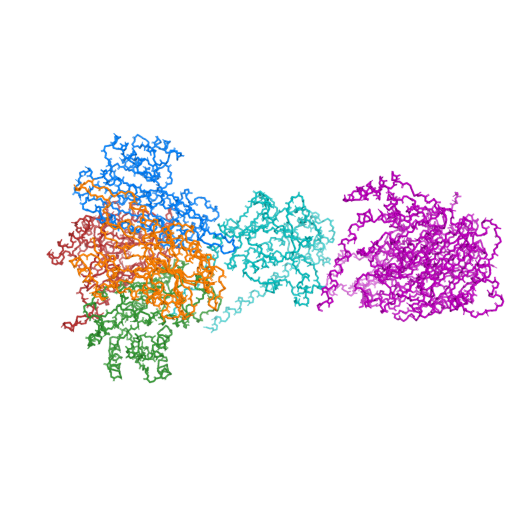26 307.628 1.00 94.34 573 LEU E N 1
ATOM 11168 C CA . LEU E 2 544 ? 215.573 248.096 306.710 1.00 94.46 573 LEU E CA 1
ATOM 11169 C C . LEU E 2 544 ? 214.363 249.022 306.688 1.00 94.85 573 LEU E C 1
ATOM 11170 O O . LEU E 2 544 ? 213.712 249.228 307.718 1.00 92.14 573 LEU E O 1
ATOM 11175 N N . HIS E 2 545 ? 214.064 249.577 305.518 1.00 90.37 574 HIS E N 1
ATOM 11176 C CA . HIS E 2 545 ? 212.921 250.454 305.331 1.00 86.94 574 HIS E CA 1
ATOM 11177 C C . HIS E 2 545 ? 212.117 249.996 304.124 1.00 86.93 574 HIS E C 1
ATOM 11178 O O . HIS E 2 545 ? 212.672 249.406 303.191 1.00 87.37 574 HIS E O 1
ATOM 11185 N N . PRO E 2 546 ? 210.809 250.252 304.113 1.00 83.08 575 PRO E N 1
ATOM 11186 C CA . PRO E 2 546 ? 209.986 249.793 302.988 1.00 80.77 575 PRO E CA 1
ATOM 11187 C C . PRO E 2 546 ? 210.395 250.462 301.685 1.00 82.12 575 PRO E C 1
ATOM 11188 O O . PRO E 2 546 ? 210.847 251.609 301.661 1.00 82.90 575 PRO E O 1
ATOM 11192 N N . LEU E 2 547 ? 210.231 249.724 300.592 1.00 81.24 576 LEU E N 1
ATOM 11193 C CA . LEU E 2 547 ? 210.553 250.239 299.271 1.00 75.84 576 LEU E CA 1
ATOM 11194 C C . LEU E 2 547 ? 209.363 250.987 298.685 1.00 79.60 576 LEU E C 1
ATOM 11195 O O . LEU E 2 547 ? 208.203 250.687 298.983 1.00 88.60 576 LEU E O 1
ATOM 11200 N N . LEU E 2 548 ? 209.661 251.973 297.843 1.00 76.61 577 LEU E N 1
ATOM 11201 C CA . LEU E 2 548 ? 208.636 252.775 297.190 1.00 76.53 577 LEU E CA 1
ATOM 11202 C C . LEU E 2 548 ? 208.269 252.125 295.861 1.00 74.68 577 LEU E C 1
ATOM 11203 O O . LEU E 2 548 ? 209.124 251.975 294.982 1.00 79.49 577 LEU E O 1
ATOM 11208 N N . VAL E 2 549 ? 207.004 251.740 295.717 1.00 69.08 578 VAL E N 1
ATOM 11209 C CA . VAL E 2 549 ? 206.509 251.086 294.511 1.00 68.10 578 VAL E CA 1
ATOM 11210 C C . VAL E 2 549 ? 205.374 251.927 293.947 1.00 71.33 578 VAL E C 1
ATOM 11211 O O . VAL E 2 549 ? 204.418 252.252 294.664 1.00 78.05 578 VAL E O 1
ATOM 11215 N N . VAL E 2 550 ? 205.478 252.276 292.669 1.00 67.81 579 VAL E N 1
ATOM 11216 C CA . VAL E 2 550 ? 204.432 252.990 291.948 1.00 61.04 579 VAL E CA 1
ATOM 11217 C C . VAL E 2 550 ? 203.777 251.987 291.010 1.00 63.63 579 VAL E C 1
ATOM 11218 O O . VAL E 2 550 ? 204.415 251.491 290.074 1.00 74.88 579 VAL E O 1
ATOM 11222 N N . ALA E 2 551 ? 202.506 251.686 291.255 1.00 64.98 580 ALA E N 1
ATOM 11223 C CA . ALA E 2 551 ? 201.800 250.662 290.500 1.00 71.56 580 ALA E CA 1
ATOM 11224 C C . ALA E 2 551 ? 200.306 250.918 290.621 1.00 75.03 580 ALA E C 1
ATOM 11225 O O . ALA E 2 551 ? 199.872 251.664 291.508 1.00 77.90 580 ALA E O 1
ATOM 11227 N N . PRO E 2 552 ? 199.493 250.320 289.744 1.00 80.67 581 PRO E N 1
ATOM 11228 C CA . PRO E 2 552 ? 198.037 250.485 289.858 1.00 82.10 581 PRO E CA 1
ATOM 11229 C C . PRO E 2 552 ? 197.506 250.048 291.214 1.00 81.27 581 PRO E C 1
ATOM 11230 O O . PRO E 2 552 ? 198.182 249.325 291.953 1.00 81.04 581 PRO E O 1
ATOM 11234 N N . ASN E 2 553 ? 196.291 250.486 291.548 1.00 81.99 582 ASN E N 1
ATOM 11235 C CA . ASN E 2 553 ? 195.728 250.181 292.860 1.00 79.71 582 ASN E CA 1
ATOM 11236 C C . ASN E 2 553 ? 195.502 248.684 293.035 1.00 79.76 582 ASN E C 1
ATOM 11237 O O . ASN E 2 553 ? 195.741 248.136 294.118 1.00 80.30 582 ASN E O 1
ATOM 11242 N N . GLN E 2 554 ? 195.043 248.004 291.983 1.00 83.38 583 GLN E N 1
ATOM 11243 C CA . GLN E 2 554 ? 194.693 246.593 292.096 1.00 86.89 583 GLN E CA 1
ATOM 11244 C C . GLN E 2 554 ? 195.897 245.708 292.388 1.00 83.81 583 GLN E C 1
ATOM 11245 O O . GLN E 2 554 ? 195.709 244.545 292.761 1.00 84.25 583 GLN E O 1
ATOM 11251 N N . LEU E 2 555 ? 197.119 246.221 292.229 1.00 78.63 584 LEU E N 1
ATOM 11252 C CA . LEU E 2 555 ? 198.297 245.432 292.573 1.00 75.67 584 LEU E CA 1
ATOM 11253 C C . LEU E 2 555 ? 198.291 245.053 294.048 1.00 76.18 584 LEU E C 1
ATOM 11254 O O . LEU E 2 555 ? 198.826 244.003 294.421 1.00 82.59 584 LEU E O 1
ATOM 11259 N N . LYS E 2 556 ? 197.667 245.875 294.895 1.00 78.57 585 LYS E N 1
ATOM 11260 C CA . LYS E 2 556 ? 197.617 245.574 296.322 1.00 77.84 585 LYS E CA 1
ATOM 11261 C C . LYS E 2 556 ? 196.924 244.244 296.585 1.00 80.23 585 LYS E C 1
ATOM 11262 O O . LYS E 2 556 ? 197.336 243.486 297.471 1.00 86.10 585 LYS E O 1
ATOM 11268 N N . ALA E 2 557 ? 195.867 243.941 295.828 1.00 78.45 586 ALA E N 1
ATOM 11269 C CA . ALA E 2 557 ? 195.112 242.718 296.078 1.00 77.87 586 ALA E CA 1
ATOM 11270 C C . ALA E 2 557 ? 195.990 241.484 295.920 1.00 81.33 586 ALA E C 1
ATOM 11271 O O . ALA E 2 557 ? 195.941 240.569 296.750 1.00 85.76 586 ALA E O 1
ATOM 11273 N N . TRP E 2 558 ? 196.799 241.437 294.861 1.00 82.35 587 TRP E N 1
ATOM 11274 C CA . TRP E 2 558 ? 197.664 240.281 294.644 1.00 78.50 587 TRP E CA 1
ATOM 11275 C C . TRP E 2 558 ? 198.699 240.161 295.757 1.00 77.89 587 TRP E C 1
ATOM 11276 O O . TRP E 2 558 ? 198.965 239.062 296.257 1.00 82.68 587 TRP E O 1
ATOM 11287 N N . LEU E 2 559 ? 199.294 241.285 296.163 1.00 77.56 588 LEU E N 1
ATOM 11288 C CA . LEU E 2 559 ? 200.233 241.258 297.281 1.00 78.47 588 LEU E CA 1
ATOM 11289 C C . LEU E 2 559 ? 199.515 240.999 298.599 1.00 84.22 588 LEU E C 1
ATOM 11290 O O . LEU E 2 559 ? 200.015 240.251 299.448 1.00 88.31 588 LEU E O 1
ATOM 11295 N N . GLN E 2 560 ? 198.344 241.610 298.794 1.00 80.28 589 GLN E N 1
ATOM 11296 C CA . GLN E 2 560 ? 197.593 241.380 300.024 1.00 76.86 589 GLN E CA 1
ATOM 11297 C C . GLN E 2 560 ? 197.186 239.918 300.150 1.00 78.43 589 GLN E C 1
ATOM 11298 O O . GLN E 2 560 ? 197.284 239.329 301.233 1.00 84.56 589 GLN E O 1
ATOM 11304 N N . GLN E 2 561 ? 196.725 239.314 299.053 1.00 74.33 590 GLN E N 1
ATOM 11305 C CA . GLN E 2 561 ? 196.381 237.897 299.085 1.00 73.56 590 GLN E CA 1
ATOM 11306 C C . GLN E 2 561 ? 197.605 237.045 299.395 1.00 77.34 590 GLN E C 1
ATOM 11307 O O . GLN E 2 561 ? 197.533 236.106 300.196 1.00 82.45 590 GLN E O 1
ATOM 11313 N N . TYR E 2 562 ? 198.741 237.359 298.769 1.00 76.51 591 TYR E N 1
ATOM 11314 C CA . TYR E 2 562 ? 199.969 236.627 299.058 1.00 72.97 591 TYR E CA 1
ATOM 11315 C C . TYR E 2 562 ? 200.439 236.869 300.486 1.00 75.99 591 TYR E C 1
ATOM 11316 O O . TYR E 2 562 ? 200.923 235.942 301.144 1.00 84.93 591 TYR E O 1
ATOM 11325 N N . HIS E 2 563 ? 200.308 238.103 300.979 1.00 79.93 592 HIS E N 1
ATOM 11326 C CA . HIS E 2 563 ? 200.771 238.419 302.326 1.00 79.22 592 HIS E CA 1
ATOM 11327 C C . HIS E 2 563 ? 199.994 237.642 303.383 1.00 80.33 592 HIS E C 1
ATOM 11328 O O . HIS E 2 563 ? 200.584 237.128 304.340 1.00 82.51 592 HIS E O 1
ATOM 11335 N N . ASN E 2 564 ? 198.677 237.546 303.228 1.00 78.71 593 ASN E N 1
ATOM 11336 C CA . ASN E 2 564 ? 197.816 236.965 304.248 1.00 78.75 593 ASN E CA 1
ATOM 11337 C C . ASN E 2 564 ? 197.686 235.451 304.141 1.00 80.38 593 ASN E C 1
ATOM 11338 O O . ASN E 2 564 ? 197.093 234.836 305.034 1.00 84.89 593 ASN E O 1
ATOM 11343 N N . GLN E 2 565 ? 198.215 234.834 303.084 1.00 81.27 594 GLN E N 1
ATOM 11344 C CA . GLN E 2 565 ? 197.991 233.410 302.869 1.00 85.01 594 GLN E CA 1
ATOM 11345 C C . GLN E 2 565 ? 199.282 232.650 302.585 1.00 85.95 594 GLN E C 1
ATOM 11346 O O . GLN E 2 565 ? 199.384 231.462 302.906 1.00 86.90 594 GLN E O 1
ATOM 11352 N N . CYS E 2 566 ? 200.272 233.315 301.989 1.00 85.59 595 CYS E N 1
ATOM 11353 C CA . CYS E 2 566 ? 201.483 232.646 301.527 1.00 82.97 595 CYS E CA 1
ATOM 11354 C C . CYS E 2 566 ? 202.718 233.054 302.319 1.00 82.50 595 CYS E C 1
ATOM 11355 O O . CYS E 2 566 ? 203.404 232.193 302.878 1.00 84.85 595 CYS E O 1
ATOM 11358 N N . GLN E 2 567 ? 203.028 234.347 302.387 1.00 76.94 596 GLN E N 1
ATOM 11359 C CA . GLN E 2 567 ? 204.246 234.793 303.048 1.00 75.16 596 GLN E CA 1
ATOM 11360 C C . GLN E 2 567 ? 204.199 236.305 303.201 1.00 79.72 596 GLN E C 1
ATOM 11361 O O . GLN E 2 567 ? 203.691 237.004 302.321 1.00 85.62 596 GLN E O 1
ATOM 11367 N N . GLU E 2 568 ? 204.745 236.799 304.310 1.00 80.78 597 GLU E N 1
ATOM 11368 C CA . GLU E 2 568 ? 204.722 238.227 304.598 1.00 79.49 597 GLU E CA 1
ATOM 11369 C C . GLU E 2 568 ? 205.681 238.962 303.668 1.00 82.48 597 GLU E C 1
ATOM 11370 O O . GLU E 2 568 ? 206.894 238.731 303.709 1.00 84.64 597 GLU E O 1
ATOM 11376 N N . VAL E 2 569 ? 205.139 239.846 302.831 1.00 85.15 598 VAL E N 1
ATOM 11377 C CA . VAL E 2 569 ? 205.961 240.636 301.918 1.00 83.28 598 VAL E CA 1
ATOM 11378 C C . VAL E 2 569 ? 205.623 242.117 301.927 1.00 83.68 598 VAL E C 1
ATOM 11379 O O . VAL E 2 569 ? 206.405 242.924 301.391 1.00 86.29 598 VAL E O 1
ATOM 11383 N N . LEU E 2 570 ? 204.497 242.544 302.504 1.00 86.51 599 LEU E N 1
ATOM 11384 C CA . LEU E 2 570 ? 204.105 243.946 302.412 1.00 85.59 599 LEU E CA 1
ATOM 11385 C C . LEU E 2 570 ? 204.941 244.852 303.306 1.00 85.46 599 LEU E C 1
ATOM 11386 O O . LEU E 2 570 ? 204.975 246.065 303.072 1.00 83.92 599 LEU E O 1
ATOM 11391 N N . HIS E 2 571 ? 205.613 244.304 304.320 1.00 85.75 600 HIS E N 1
ATOM 11392 C CA . HIS E 2 571 ? 206.448 245.137 305.178 1.00 85.24 600 HIS E CA 1
ATOM 11393 C C . HIS E 2 571 ? 207.655 245.704 304.444 1.00 85.52 600 HIS E C 1
ATOM 11394 O O . HIS E 2 571 ? 208.297 246.623 304.964 1.00 83.17 600 HIS E O 1
ATOM 11401 N N . HIS E 2 572 ? 207.977 245.186 303.260 1.00 83.31 601 HIS E N 1
ATOM 11402 C CA . HIS E 2 572 ? 209.013 245.751 302.408 1.00 82.77 601 HIS E CA 1
ATOM 11403 C C . HIS E 2 572 ? 208.463 246.741 301.391 1.00 81.90 601 HIS E C 1
ATOM 11404 O O . HIS E 2 572 ? 209.231 247.254 300.570 1.00 82.57 601 HIS E O 1
ATOM 11411 N N . ILE E 2 573 ? 207.162 247.023 301.421 1.00 80.94 602 ILE E N 1
ATOM 11412 C CA . ILE E 2 573 ? 206.492 247.788 300.378 1.00 77.34 602 ILE E CA 1
ATOM 11413 C C . ILE E 2 573 ? 205.871 249.034 300.992 1.00 83.72 602 ILE E C 1
ATOM 11414 O O . ILE E 2 573 ? 205.162 248.950 302.001 1.00 88.58 602 ILE E O 1
ATOM 11419 N N . SER E 2 574 ? 206.141 250.184 300.380 1.00 82.32 603 SER E N 1
ATOM 11420 C CA . SER E 2 574 ? 205.431 251.434 300.639 1.00 79.18 603 SER E CA 1
ATOM 11421 C C . SER E 2 574 ? 204.885 251.874 299.285 1.00 77.72 603 SER E C 1
ATOM 11422 O O . SER E 2 574 ? 205.509 252.669 298.577 1.00 81.68 603 SER E O 1
ATOM 11425 N N . MET E 2 575 ? 203.715 251.353 298.928 1.00 76.32 604 MET E N 1
ATOM 11426 C CA . MET E 2 575 ? 203.207 251.486 297.570 1.00 81.20 604 MET E CA 1
ATOM 11427 C C . MET E 2 575 ? 202.520 252.832 297.383 1.00 81.19 604 MET E C 1
ATOM 11428 O O . MET E 2 575 ? 201.692 253.241 298.203 1.00 79.19 604 MET E O 1
ATOM 11433 N N . ILE E 2 576 ? 202.867 253.514 296.299 1.00 83.09 605 ILE E N 1
ATOM 11434 C CA . ILE E 2 576 ? 202.215 254.753 295.887 1.00 80.25 605 ILE E CA 1
ATOM 11435 C C . ILE E 2 576 ? 201.295 254.424 294.715 1.00 79.62 605 ILE E C 1
ATOM 11436 O O . ILE E 2 576 ? 201.790 253.999 293.661 1.00 84.40 605 ILE E O 1
ATOM 11441 N N . PRO E 2 577 ? 199.979 254.592 294.846 1.00 74.35 606 PRO E N 1
ATOM 11442 C CA . PRO E 2 577 ? 199.100 254.325 293.701 1.00 76.68 606 PRO E CA 1
ATOM 11443 C C . PRO E 2 577 ? 199.485 255.180 292.503 1.00 78.04 606 PRO E C 1
ATOM 11444 O O . PRO E 2 577 ? 199.857 256.347 292.642 1.00 78.30 606 PRO E O 1
ATOM 11448 N N . ALA E 2 578 ? 199.402 254.581 291.315 1.00 74.68 607 ALA E N 1
ATOM 11449 C CA . ALA E 2 578 ? 199.756 255.290 290.093 1.00 72.40 607 ALA E CA 1
ATOM 11450 C C . ALA E 2 578 ? 198.716 256.327 289.691 1.00 74.18 607 ALA E C 1
ATOM 11451 O O . ALA E 2 578 ? 198.991 257.141 288.803 1.00 76.77 607 ALA E O 1
ATOM 11453 N N . LYS E 2 579 ? 197.536 256.319 290.315 1.00 83.05 608 LYS E N 1
ATOM 11454 C CA . LYS E 2 579 ? 196.489 257.261 289.940 1.00 81.31 608 LYS E CA 1
ATOM 11455 C C . LYS E 2 579 ? 196.755 258.663 290.472 1.00 83.33 608 LYS E C 1
ATOM 11456 O O . LYS E 2 579 ? 196.455 259.646 289.785 1.00 88.84 608 LYS E O 1
ATOM 11462 N N . CYS E 2 580 ? 197.311 258.781 291.678 1.00 85.59 609 CYS E N 1
ATOM 11463 C CA . CYS E 2 580 ? 197.535 260.088 292.283 1.00 89.05 609 CYS E CA 1
ATOM 11464 C C . CYS E 2 580 ? 198.789 260.780 291.766 1.00 89.02 609 CYS E C 1
ATOM 11465 O O . CYS E 2 580 ? 199.014 261.946 292.107 1.00 90.97 609 CYS E O 1
ATOM 11468 N N . LEU E 2 581 ? 199.603 260.103 290.960 1.00 82.07 610 LEU E N 1
ATOM 11469 C CA . LEU E 2 581 ? 200.802 260.701 290.389 1.00 78.51 610 LEU E CA 1
ATOM 11470 C C . LEU E 2 581 ? 200.545 261.365 289.042 1.00 77.47 610 LEU E C 1
ATOM 11471 O O . LEU E 2 581 ? 201.474 261.938 288.464 1.00 80.80 610 LEU E O 1
ATOM 11476 N N . GLN E 2 582 ? 199.317 261.306 288.534 1.00 77.78 611 GLN E N 1
ATOM 11477 C CA . GLN E 2 582 ? 199.005 261.905 287.247 1.00 78.85 611 GLN E CA 1
ATOM 11478 C C . GLN E 2 582 ? 198.903 263.423 287.370 1.00 82.00 611 GLN E C 1
ATOM 11479 O O . GLN E 2 582 ? 198.712 263.978 288.455 1.00 80.81 611 GLN E O 1
ATOM 11485 N N . GLU E 2 583 ? 199.035 264.096 286.230 1.00 97.09 612 GLU E N 1
ATOM 11486 C CA . GLU E 2 583 ? 198.918 265.547 286.202 1.00 97.34 612 GLU E CA 1
ATOM 11487 C C . GLU E 2 583 ? 197.505 265.972 286.581 1.00 99.91 612 GLU E C 1
ATOM 11488 O O . GLU E 2 583 ? 196.519 265.371 286.145 1.00 101.19 612 GLU E O 1
ATOM 11494 N N . GLY E 2 584 ? 197.412 267.010 287.405 1.00 99.62 613 GLY E N 1
ATOM 11495 C CA . GLY E 2 584 ? 196.112 267.506 287.826 1.00 101.63 613 GLY E CA 1
ATOM 11496 C C . GLY E 2 584 ? 195.280 266.467 288.544 1.00 99.36 613 GLY E C 1
ATOM 11497 O O . GLY E 2 584 ? 194.056 266.420 288.364 1.00 99.57 613 GLY E O 1
ATOM 11498 N N . ALA E 2 585 ? 195.916 265.629 289.355 1.00 96.56 614 ALA E N 1
ATOM 11499 C CA . ALA E 2 585 ? 195.220 264.583 290.084 1.00 98.55 614 ALA E CA 1
ATOM 11500 C C . ALA E 2 585 ? 194.771 265.090 291.451 1.00 101.11 614 ALA E C 1
ATOM 11501 O O . ALA E 2 585 ? 195.350 266.017 292.021 1.00 98.80 614 ALA E O 1
ATOM 11503 N N . GLU E 2 586 ? 193.719 264.463 291.971 1.00 112.15 615 GLU E N 1
ATOM 11504 C CA . GLU E 2 586 ? 193.198 264.840 293.277 1.00 111.31 615 GLU E CA 1
ATOM 11505 C C . GLU E 2 586 ? 194.241 264.590 294.358 1.00 109.98 615 GLU E C 1
ATOM 11506 O O . GLU E 2 586 ? 195.003 263.621 294.300 1.00 110.46 615 GLU E O 1
ATOM 11512 N N . ILE E 2 587 ? 194.275 265.477 295.351 1.00 102.40 616 ILE E N 1
ATOM 11513 C CA . ILE E 2 587 ? 195.218 265.334 296.454 1.00 105.94 616 ILE E CA 1
ATOM 11514 C C . ILE E 2 587 ? 194.753 264.189 297.345 1.00 105.75 616 ILE E C 1
ATOM 11515 O O . ILE E 2 587 ? 193.654 264.228 297.909 1.00 105.00 616 ILE E O 1
ATOM 11520 N N . SER E 2 588 ? 195.591 263.166 297.475 1.00 104.55 617 SER E N 1
ATOM 11521 C CA . SER E 2 588 ? 195.239 261.962 298.209 1.00 106.64 617 SER E CA 1
ATOM 11522 C C . SER E 2 588 ? 195.466 262.184 299.705 1.00 105.80 617 SER E C 1
ATOM 11523 O O . SER E 2 588 ? 195.712 263.304 300.162 1.00 105.36 617 SER E O 1
ATOM 11526 N N . SER E 2 589 ? 195.381 261.109 300.486 1.00 97.30 618 SER E N 1
ATOM 11527 C CA . SER E 2 589 ? 195.559 261.211 301.924 1.00 95.45 618 SER E CA 1
ATOM 11528 C C . SER E 2 589 ? 196.966 261.714 302.246 1.00 95.52 618 SER E C 1
ATOM 11529 O O . SER E 2 589 ? 197.907 261.485 301.479 1.00 94.22 618 SER E O 1
ATOM 11532 N N . PRO E 2 590 ? 197.141 262.409 303.375 1.00 98.39 619 PRO E N 1
ATOM 11533 C CA . PRO E 2 590 ? 198.484 262.908 303.714 1.00 99.32 619 PRO E CA 1
ATOM 11534 C C . PRO E 2 590 ? 199.530 261.813 303.795 1.00 97.13 619 PRO E C 1
ATOM 11535 O O . PRO E 2 590 ? 200.703 262.067 303.493 1.00 95.67 619 PRO E O 1
ATOM 11539 N N . ALA E 2 591 ? 199.146 260.599 304.195 1.00 93.66 620 ALA E N 1
ATOM 11540 C CA . ALA E 2 591 ? 200.104 259.500 304.218 1.00 94.96 620 ALA E CA 1
ATOM 11541 C C . ALA E 2 591 ? 200.653 259.226 302.824 1.00 96.80 620 ALA E C 1
ATOM 11542 O O . ALA E 2 591 ? 201.859 259.010 302.654 1.00 94.76 620 ALA E O 1
ATOM 11544 N N . VAL E 2 592 ? 199.782 259.232 301.813 1.00 94.82 621 VAL E N 1
ATOM 11545 C CA . VAL E 2 592 ? 200.240 259.046 300.441 1.00 93.42 621 VAL E CA 1
ATOM 11546 C C . VAL E 2 592 ? 201.049 260.253 299.983 1.00 93.97 621 VAL E C 1
ATOM 11547 O O . VAL E 2 592 ? 202.057 260.113 299.280 1.00 92.74 621 VAL E O 1
ATOM 11551 N N . GLU E 2 593 ? 200.622 261.458 300.371 1.00 99.23 622 GLU E N 1
ATOM 11552 C CA . GLU E 2 593 ? 201.328 262.662 299.946 1.00 97.84 622 GLU E CA 1
ATOM 11553 C C . GLU E 2 593 ? 202.771 262.692 300.435 1.00 95.72 622 GLU E C 1
ATOM 11554 O O . GLU E 2 593 ? 203.682 263.044 299.679 1.00 97.99 622 GLU E O 1
ATOM 11560 N N . ARG E 2 594 ? 202.998 262.327 301.699 1.00 93.15 623 ARG E N 1
ATOM 11561 C CA . ARG E 2 594 ? 204.365 262.261 302.203 1.00 93.73 623 ARG E CA 1
ATOM 11562 C C . ARG E 2 594 ? 205.173 261.188 301.488 1.00 92.05 623 ARG E C 1
ATOM 11563 O O . ARG E 2 594 ? 206.388 261.334 301.313 1.00 90.49 623 ARG E O 1
ATOM 11571 N N . LEU E 2 595 ? 204.519 260.104 301.065 1.00 88.13 624 LEU E N 1
ATOM 11572 C CA . LEU E 2 595 ? 205.206 259.091 300.273 1.00 86.49 624 LEU E CA 1
ATOM 11573 C C . LEU E 2 595 ? 205.600 259.682 298.925 1.00 89.19 624 LEU E C 1
ATOM 11574 O O . LEU E 2 595 ? 206.693 259.407 298.416 1.00 90.76 624 LEU E O 1
ATOM 11579 N N . ILE E 2 596 ? 204.723 260.495 298.331 1.00 85.83 625 ILE E N 1
ATOM 11580 C CA . ILE E 2 596 ? 205.057 261.147 297.068 1.00 83.37 625 ILE E CA 1
ATOM 11581 C C . ILE E 2 596 ? 206.273 262.046 297.244 1.00 85.80 625 ILE E C 1
ATOM 11582 O O . ILE E 2 596 ? 207.204 262.025 296.430 1.00 87.52 625 ILE E O 1
ATOM 11587 N N . SER E 2 597 ? 206.288 262.845 298.314 1.00 86.32 626 SER E N 1
ATOM 11588 C CA . SER E 2 597 ? 207.432 263.715 298.566 1.00 86.38 626 SER E CA 1
ATOM 11589 C C . SER E 2 597 ? 208.704 262.901 298.759 1.00 86.58 626 SER E C 1
ATOM 11590 O O . SER E 2 597 ? 209.788 263.315 298.332 1.00 85.68 626 SER E O 1
ATOM 11593 N N . SER E 2 598 ? 208.591 261.738 299.404 1.00 89.47 627 SER E N 1
ATOM 11594 C CA . SER E 2 598 ? 209.755 260.876 299.578 1.00 87.63 627 SER E CA 1
ATOM 11595 C C . SER E 2 598 ? 210.296 260.409 298.233 1.00 88.10 627 SER E C 1
ATOM 11596 O O . SER E 2 598 ? 211.514 260.354 298.030 1.00 92.92 627 SER E O 1
ATOM 11599 N N . LEU E 2 599 ? 209.404 260.068 297.300 1.00 83.26 628 LEU E N 1
ATOM 11600 C CA . LEU E 2 599 ? 209.844 259.578 295.997 1.00 82.51 628 LEU E CA 1
ATOM 11601 C C . LEU E 2 599 ? 210.709 260.612 295.287 1.00 81.66 628 LEU E C 1
ATOM 11602 O O . LEU E 2 599 ? 211.783 260.289 294.767 1.00 81.58 628 LEU E O 1
ATOM 11607 N N . LEU E 2 600 ? 210.255 261.867 295.253 1.00 83.70 629 LEU E N 1
ATOM 11608 C CA . LEU E 2 600 ? 211.028 262.907 294.582 1.00 85.02 629 LEU E CA 1
ATOM 11609 C C . LEU E 2 600 ? 212.356 263.149 295.289 1.00 84.39 629 LEU E C 1
ATOM 11610 O O . LEU E 2 600 ? 213.392 263.316 294.635 1.00 84.53 629 LEU E O 1
ATOM 11615 N N . ARG E 2 601 ? 212.346 263.172 296.623 1.00 87.54 630 ARG E N 1
ATOM 11616 C CA . ARG E 2 601 ? 213.568 263.452 297.369 1.00 88.72 630 ARG E CA 1
ATOM 11617 C C . ARG E 2 601 ? 214.568 262.308 297.241 1.00 89.62 630 ARG E C 1
ATOM 11618 O O . ARG E 2 601 ? 215.750 262.532 296.954 1.00 88.02 630 ARG E O 1
ATOM 11626 N N . THR E 2 602 ? 214.112 261.071 297.453 1.00 90.60 631 THR E N 1
ATOM 11627 C CA . THR E 2 602 ? 215.029 259.934 297.424 1.00 86.58 631 THR E CA 1
ATOM 11628 C C . THR E 2 602 ? 215.634 259.747 296.039 1.00 86.57 631 THR E C 1
ATOM 11629 O O . THR E 2 602 ? 216.832 259.472 295.908 1.00 86.00 631 THR E O 1
ATOM 11633 N N . CYS E 2 603 ? 214.823 259.890 294.994 1.00 86.44 632 CYS E N 1
ATOM 11634 C CA . CYS E 2 603 ? 215.278 259.698 293.624 1.00 85.11 632 CYS E CA 1
ATOM 11635 C C . CYS E 2 603 ? 215.911 260.948 293.026 1.00 91.64 632 CYS E C 1
ATOM 11636 O O . CYS E 2 603 ? 216.367 260.903 291.879 1.00 92.17 632 CYS E O 1
ATOM 11639 N N . ASP E 2 604 ? 215.953 262.055 293.768 1.00 96.52 633 ASP E N 1
ATOM 11640 C CA . ASP E 2 604 ? 216.531 263.303 293.273 1.00 95.69 633 ASP E CA 1
ATOM 11641 C C . ASP E 2 604 ? 215.869 263.730 291.965 1.00 93.01 633 ASP E C 1
ATOM 11642 O O . ASP E 2 604 ? 216.524 264.227 291.048 1.00 88.01 633 ASP E O 1
ATOM 11647 N N . LEU E 2 605 ? 214.556 263.537 291.882 1.00 87.58 634 LEU E N 1
ATOM 11648 C CA . LEU E 2 605 ? 213.782 263.842 290.686 1.00 85.92 634 LEU E CA 1
ATOM 11649 C C . LEU E 2 605 ? 212.967 265.105 290.920 1.00 86.46 634 LEU E C 1
ATOM 11650 O O . LEU E 2 605 ? 212.296 265.234 291.949 1.00 87.59 634 LEU E O 1
ATOM 11655 N N . GLU E 2 606 ? 213.039 266.039 289.969 1.00 88.50 635 GLU E N 1
ATOM 11656 C CA . GLU E 2 606 ? 212.225 267.245 290.063 1.00 87.12 635 GLU E CA 1
ATOM 11657 C C . GLU E 2 606 ? 210.742 266.909 289.969 1.00 85.18 635 GLU E C 1
ATOM 11658 O O . GLU E 2 606 ? 209.922 267.474 290.702 1.00 84.55 635 GLU E O 1
ATOM 11664 N N . GLU E 2 607 ? 210.380 265.994 289.072 1.00 86.15 636 GLU E N 1
ATOM 11665 C CA . GLU E 2 607 ? 208.990 265.612 288.883 1.00 86.78 636 GLU E CA 1
ATOM 11666 C C . GLU E 2 607 ? 208.923 264.144 288.489 1.00 81.47 636 GLU E C 1
ATOM 11667 O O . GLU E 2 607 ? 209.815 263.625 287.813 1.00 83.12 636 GLU E O 1
ATOM 11673 N N . PHE E 2 608 ? 207.851 263.483 288.921 1.00 75.17 637 PHE E N 1
ATOM 11674 C CA . PHE E 2 608 ? 207.574 262.090 288.573 1.00 77.07 637 PHE E CA 1
ATOM 11675 C C . PHE E 2 608 ? 206.124 262.030 288.105 1.00 76.54 637 PHE E C 1
ATOM 11676 O O . PHE E 2 608 ? 205.204 261.934 288.923 1.00 78.62 637 PHE E O 1
ATOM 11684 N N . GLN E 2 609 ? 205.922 262.088 286.794 1.00 73.98 638 GLN E N 1
ATOM 11685 C CA . GLN E 2 609 ? 204.594 262.177 286.208 1.00 75.70 638 GLN E CA 1
ATOM 11686 C C . GLN E 2 609 ? 204.088 260.800 285.793 1.00 79.17 638 GLN E C 1
ATOM 11687 O O . GLN E 2 609 ? 204.835 259.821 285.725 1.00 81.98 638 GLN E O 1
ATOM 11693 N N . THR E 2 610 ? 202.788 260.739 285.513 1.00 76.64 639 THR E N 1
ATOM 11694 C CA . THR E 2 610 ? 202.142 259.505 285.094 1.00 70.96 639 THR E CA 1
ATOM 11695 C C . THR E 2 610 ? 200.910 259.861 284.276 1.00 78.72 639 THR E C 1
ATOM 11696 O O . THR E 2 610 ? 200.364 260.961 284.390 1.00 84.69 639 THR E O 1
ATOM 11700 N N . CYS E 2 611 ? 200.482 258.914 283.444 1.00 77.72 640 CYS E N 1
ATOM 11701 C CA . CYS E 2 611 ? 199.293 259.088 282.624 1.00 79.76 640 CYS E CA 1
ATOM 11702 C C . CYS E 2 611 ? 198.686 257.717 282.360 1.00 78.51 640 CYS E C 1
ATOM 11703 O O . CYS E 2 611 ? 199.222 256.688 282.777 1.00 80.78 640 CYS E O 1
ATOM 11706 N N . LEU E 2 612 ? 197.555 257.711 281.661 1.00 78.96 641 LEU E N 1
ATOM 11707 C CA . LEU E 2 612 ? 196.890 256.482 281.249 1.00 77.79 641 LEU E CA 1
ATOM 11708 C C . LEU E 2 612 ? 197.179 256.244 279.772 1.00 75.21 641 LEU E C 1
ATOM 11709 O O . LEU E 2 612 ? 196.917 257.116 278.936 1.00 78.37 641 LEU E O 1
ATOM 11714 N N . VAL E 2 613 ? 197.713 255.071 279.458 1.00 72.41 642 VAL E N 1
ATOM 11715 C CA . VAL E 2 613 ? 198.104 254.737 278.105 1.00 74.09 642 VAL E CA 1
ATOM 11716 C C . VAL E 2 613 ? 197.038 253.842 277.484 1.00 77.29 642 VAL E C 1
ATOM 11717 O O . VAL E 2 613 ? 196.180 253.289 278.167 1.00 77.74 642 VAL E O 1
ATOM 11721 N N . ARG E 2 614 ? 197.093 253.695 276.162 1.00 82.65 643 ARG E N 1
ATOM 11722 C CA . ARG E 2 614 ? 196.133 252.877 275.423 1.00 81.09 643 ARG E CA 1
ATOM 11723 C C . ARG E 2 614 ? 196.535 251.415 275.571 1.00 83.77 643 ARG E C 1
ATOM 11724 O O . ARG E 2 614 ? 197.245 250.850 274.739 1.00 87.43 643 ARG E O 1
ATOM 11732 N N . HIS E 2 615 ? 196.088 250.801 276.659 1.00 82.38 644 HIS E N 1
ATOM 11733 C CA . HIS E 2 615 ? 196.353 249.392 276.927 1.00 79.20 644 HIS E CA 1
ATOM 11734 C C . HIS E 2 615 ? 195.199 248.864 277.775 1.00 79.90 644 HIS E C 1
ATOM 11735 O O . HIS E 2 615 ? 194.134 249.485 277.848 1.00 81.07 644 HIS E O 1
ATOM 11742 N N . CYS E 2 616 ? 195.403 247.714 278.417 1.00 82.52 645 CYS E N 1
ATOM 11743 C CA . CYS E 2 616 ? 194.391 247.148 279.299 1.00 84.87 645 CYS E CA 1
ATOM 11744 C C . CYS E 2 616 ? 194.041 248.137 280.403 1.00 86.51 645 CYS E C 1
ATOM 11745 O O . CYS E 2 616 ? 194.749 249.128 280.607 1.00 88.91 645 CYS E O 1
ATOM 11748 N N . LYS E 2 617 ? 192.953 247.874 281.123 1.00 93.08 646 LYS E N 1
ATOM 11749 C CA . LYS E 2 617 ? 192.445 248.841 282.085 1.00 95.47 646 LYS E CA 1
ATOM 11750 C C . LYS E 2 617 ? 193.408 248.985 283.261 1.00 95.56 646 LYS E C 1
ATOM 11751 O O . LYS E 2 617 ? 194.002 248.013 283.735 1.00 96.76 646 LYS E O 1
ATOM 11757 N N . HIS E 2 618 ? 193.558 250.225 283.730 1.00 90.08 647 HIS E N 1
ATOM 11758 C CA . HIS E 2 618 ? 194.538 250.575 284.761 1.00 91.30 647 HIS E CA 1
ATOM 11759 C C . HIS E 2 618 ? 195.967 250.341 284.269 1.00 91.27 647 HIS E C 1
ATOM 11760 O O . HIS E 2 618 ? 196.786 249.711 284.942 1.00 94.70 647 HIS E O 1
ATOM 11767 N N . ALA E 2 619 ? 196.267 250.862 283.081 1.00 76.39 648 ALA E N 1
ATOM 11768 C CA . ALA E 2 619 ? 197.613 250.834 282.523 1.00 74.31 648 ALA E CA 1
ATOM 11769 C C . ALA E 2 619 ? 198.178 252.246 282.534 1.00 77.28 648 ALA E C 1
ATOM 11770 O O . ALA E 2 619 ? 197.509 253.188 282.097 1.00 84.90 648 ALA E O 1
ATOM 11772 N N . PHE E 2 620 ? 199.407 252.390 283.027 1.00 69.63 649 PHE E N 1
ATOM 11773 C CA . PHE E 2 620 ? 200.016 253.694 283.235 1.00 70.29 649 PHE E CA 1
ATOM 11774 C C . PHE E 2 620 ? 201.381 253.772 282.564 1.00 68.82 649 PHE E C 1
ATOM 11775 O O . PHE E 2 620 ? 202.097 252.774 282.450 1.00 74.64 649 PHE E O 1
ATOM 11783 N N . GLY E 2 621 ? 201.729 254.978 282.122 1.00 71.70 650 GLY E N 1
ATOM 11784 C CA . GLY E 2 621 ? 203.050 255.285 281.625 1.00 71.41 650 GLY E CA 1
ATOM 11785 C C . GLY E 2 621 ? 203.920 255.913 282.694 1.00 74.69 650 GLY E C 1
ATOM 11786 O O . GLY E 2 621 ? 203.643 255.822 283.895 1.00 80.79 650 GLY E O 1
ATOM 11787 N N . CYS E 2 622 ? 204.989 256.571 282.251 1.00 77.46 651 CYS E N 1
ATOM 11788 C CA . CYS E 2 622 ? 205.910 257.203 283.185 1.00 74.97 651 CYS E CA 1
ATOM 11789 C C . CYS E 2 622 ? 206.651 258.330 282.482 1.00 73.14 651 CYS E C 1
ATOM 11790 O O . CYS E 2 622 ? 206.741 258.371 281.253 1.00 78.27 651 CYS E O 1
ATOM 11793 N N . ALA E 2 623 ? 207.180 259.246 283.291 1.00 73.11 652 ALA E N 1
ATOM 11794 C CA . ALA E 2 623 ? 207.978 260.360 282.785 1.00 73.49 652 ALA E CA 1
ATOM 11795 C C . ALA E 2 623 ? 208.805 260.905 283.937 1.00 78.35 652 ALA E C 1
ATOM 11796 O O . ALA E 2 623 ? 208.243 261.406 284.916 1.00 85.99 652 ALA E O 1
ATOM 11798 N N . LEU E 2 624 ? 210.126 260.812 283.823 1.00 78.03 653 LEU E N 1
ATOM 11799 C CA . LEU E 2 624 ? 211.040 261.233 284.876 1.00 74.32 653 LEU E CA 1
ATOM 11800 C C . LEU E 2 624 ? 211.658 262.576 284.516 1.00 74.60 653 LEU E C 1
ATOM 11801 O O . LEU E 2 624 ? 212.128 262.767 283.390 1.00 80.39 653 LEU E O 1
ATOM 11806 N N . VAL E 2 625 ? 211.657 263.500 285.474 1.00 77.19 654 VAL E N 1
ATOM 11807 C CA . VAL E 2 625 ? 212.276 264.810 285.320 1.00 76.12 654 VAL E CA 1
ATOM 11808 C C . VAL E 2 625 ? 213.302 264.976 286.431 1.00 78.22 654 VAL E C 1
ATOM 11809 O O . VAL E 2 625 ? 212.989 264.765 287.609 1.00 85.91 654 VAL E O 1
ATOM 11813 N N . HIS E 2 626 ? 214.520 265.352 286.057 1.00 80.30 655 HIS E N 1
ATOM 11814 C CA . HIS E 2 626 ? 215.625 265.497 286.991 1.00 81.36 655 HIS E CA 1
ATOM 11815 C C . HIS E 2 626 ? 215.933 266.971 287.215 1.00 84.92 655 HIS E C 1
ATOM 11816 O O . HIS E 2 626 ? 215.702 267.812 286.341 1.00 87.15 655 HIS E O 1
ATOM 11823 N N . THR E 2 627 ? 216.458 267.277 288.404 1.00 87.19 656 THR E N 1
ATOM 11824 C CA . THR E 2 627 ? 216.797 268.659 288.726 1.00 88.91 656 THR E CA 1
ATOM 11825 C C . THR E 2 627 ? 217.783 269.240 287.722 1.00 86.10 656 THR E C 1
ATOM 11826 O O . THR E 2 627 ? 217.751 270.445 287.447 1.00 87.01 656 THR E O 1
ATOM 11830 N N . SER E 2 628 ? 218.664 268.405 287.167 1.00 83.92 657 SER E N 1
ATOM 11831 C CA . SER E 2 628 ? 219.604 268.888 286.162 1.00 86.41 657 SER E CA 1
ATOM 11832 C C . SER E 2 628 ? 218.871 269.417 284.936 1.00 86.13 657 SER E C 1
ATOM 11833 O O . SER E 2 628 ? 219.229 270.470 284.395 1.00 89.87 657 SER E O 1
ATOM 11836 N N . GLY E 2 629 ? 217.843 268.702 284.485 1.00 78.36 658 GLY E N 1
ATOM 11837 C CA . GLY E 2 629 ? 217.058 269.138 283.347 1.00 77.83 658 GLY E CA 1
ATOM 11838 C C . GLY E 2 629 ? 216.681 268.013 282.407 1.00 80.07 658 GLY E C 1
ATOM 11839 O O . GLY E 2 629 ? 215.672 268.102 281.701 1.00 79.55 658 GLY E O 1
ATOM 11840 N N . TRP E 2 630 ? 217.478 266.948 282.385 1.00 76.63 659 TRP E N 1
ATOM 11841 C CA . TRP E 2 630 ? 217.209 265.842 281.478 1.00 75.42 659 TRP E CA 1
ATOM 11842 C C . TRP E 2 630 ? 215.931 265.119 281.882 1.00 74.98 659 TRP E C 1
ATOM 11843 O O . TRP E 2 630 ? 215.671 264.894 283.068 1.00 78.33 659 TRP E O 1
ATOM 11854 N N . LYS E 2 631 ? 215.129 264.757 280.884 1.00 78.40 660 LYS E N 1
ATOM 11855 C CA . LYS E 2 631 ? 213.846 264.100 281.089 1.00 73.97 660 LYS E CA 1
ATOM 11856 C C . LYS E 2 631 ? 213.860 262.740 280.409 1.00 73.71 660 LYS E C 1
ATOM 11857 O O . LYS E 2 631 ? 214.175 262.641 279.218 1.00 81.16 660 LYS E O 1
ATOM 11863 N N . VAL E 2 632 ? 213.515 261.699 281.162 1.00 68.65 661 VAL E N 1
ATOM 11864 C CA . VAL E 2 632 ? 213.437 260.335 280.653 1.00 68.76 661 VAL E CA 1
ATOM 11865 C C . VAL E 2 632 ? 211.976 259.913 280.686 1.00 72.63 661 VAL E C 1
ATOM 11866 O O . VAL E 2 632 ? 211.324 259.986 281.735 1.00 78.80 661 VAL E O 1
ATOM 11870 N N . VAL E 2 633 ? 211.462 259.471 279.541 1.00 75.58 662 VAL E N 1
ATOM 11871 C CA . VAL E 2 633 ? 210.065 259.080 279.394 1.00 73.41 662 VAL E CA 1
ATOM 11872 C C . VAL E 2 633 ? 210.023 257.591 279.081 1.00 73.80 662 VAL E C 1
ATOM 11873 O O . VAL E 2 633 ? 210.655 257.132 278.122 1.00 76.82 662 VAL E O 1
ATOM 11877 N N . TYR E 2 634 ? 209.278 256.841 279.889 1.00 67.39 663 TYR E N 1
ATOM 11878 C CA . TYR E 2 634 ? 209.099 255.409 279.702 1.00 65.74 663 TYR E CA 1
ATOM 11879 C C . TYR E 2 634 ? 207.624 255.117 279.477 1.00 70.81 663 TYR E C 1
ATOM 11880 O O . TYR E 2 634 ? 206.770 255.610 280.221 1.00 78.24 663 TYR E O 1
ATOM 11889 N N . SER E 2 635 ? 207.332 254.318 278.455 1.00 69.98 664 SER E N 1
ATOM 11890 C CA . SER E 2 635 ? 205.978 253.872 278.162 1.00 65.92 664 SER E CA 1
ATOM 11891 C C . SER E 2 635 ? 205.948 252.352 278.178 1.00 72.16 664 SER E C 1
ATOM 11892 O O . SER E 2 635 ? 206.740 251.705 277.485 1.00 76.89 664 SER E O 1
ATOM 11895 N N . GLY E 2 636 ? 205.036 251.787 278.964 1.00 79.65 665 GLY E N 1
ATOM 11896 C CA . GLY E 2 636 ? 204.875 250.349 279.002 1.00 81.43 665 GLY E CA 1
ATOM 11897 C C . GLY E 2 636 ? 204.182 249.841 277.756 1.00 80.51 665 GLY E C 1
ATOM 11898 O O . GLY E 2 636 ? 204.300 250.445 276.686 1.00 83.26 665 GLY E O 1
ATOM 11899 N N . ASP E 2 637 ? 203.462 248.730 277.876 1.00 79.53 666 ASP E N 1
ATOM 11900 C CA . ASP E 2 637 ? 202.673 248.215 276.764 1.00 80.90 666 ASP E CA 1
ATOM 11901 C C . ASP E 2 637 ? 201.595 249.234 276.413 1.00 82.28 666 ASP E C 1
ATOM 11902 O O . ASP E 2 637 ? 200.738 249.548 277.244 1.00 86.92 666 ASP E O 1
ATOM 11907 N N . THR E 2 638 ? 201.634 249.760 275.190 1.00 77.50 667 THR E N 1
ATOM 11908 C CA . THR E 2 638 ? 200.688 250.791 274.789 1.00 78.46 667 THR E CA 1
ATOM 11909 C C . THR E 2 638 ? 200.644 250.911 273.274 1.00 77.30 667 THR E C 1
ATOM 11910 O O . THR E 2 638 ? 201.631 250.629 272.590 1.00 82.79 667 THR E O 1
ATOM 11914 N N . MET E 2 639 ? 199.490 251.332 272.763 1.00 79.98 668 MET E N 1
ATOM 11915 C CA . MET E 2 639 ? 199.380 251.791 271.390 1.00 79.74 668 MET E CA 1
ATOM 11916 C C . MET E 2 639 ? 199.777 253.261 271.309 1.00 82.44 668 MET E C 1
ATOM 11917 O O . MET E 2 639 ? 199.907 253.935 272.334 1.00 87.84 668 MET E O 1
ATOM 11922 N N . PRO E 2 640 ? 199.990 253.783 270.099 1.00 75.16 669 PRO E N 1
ATOM 11923 C CA . PRO E 2 640 ? 200.271 255.218 269.965 1.00 75.59 669 PRO E CA 1
ATOM 11924 C C . PRO E 2 640 ? 199.232 256.064 270.683 1.00 80.36 669 PRO E C 1
ATOM 11925 O O . PRO E 2 640 ? 198.059 256.079 270.297 1.00 82.52 669 PRO E O 1
ATOM 11929 N N . CYS E 2 641 ? 199.654 256.771 271.729 1.00 83.51 670 CYS E N 1
ATOM 11930 C CA . CYS E 2 641 ? 198.752 257.525 272.585 1.00 84.03 670 CYS E CA 1
ATOM 11931 C C . CYS E 2 641 ? 199.117 259.002 272.563 1.00 84.12 670 CYS E C 1
ATOM 11932 O O . CYS E 2 641 ? 200.295 259.368 272.503 1.00 85.21 670 CYS E O 1
ATOM 11935 N N . GLU E 2 642 ? 198.089 259.849 272.612 1.00 88.12 671 GLU E N 1
ATOM 11936 C CA . GLU E 2 642 ? 198.292 261.291 272.650 1.00 89.16 671 GLU E CA 1
ATOM 11937 C C . GLU E 2 642 ? 198.613 261.800 274.048 1.00 89.22 671 GLU E C 1
ATOM 11938 O O . GLU E 2 642 ? 199.348 262.784 274.186 1.00 92.70 671 GLU E O 1
ATOM 11944 N N . ALA E 2 643 ? 198.080 261.153 275.087 1.00 80.61 672 ALA E N 1
ATOM 11945 C CA . ALA E 2 643 ? 198.377 261.581 276.450 1.00 83.24 672 ALA E CA 1
ATOM 11946 C C . ALA E 2 643 ? 199.863 261.446 276.754 1.00 84.26 672 ALA E C 1
ATOM 11947 O O . ALA E 2 643 ? 200.457 262.321 277.395 1.00 82.91 672 ALA E O 1
ATOM 11949 N N . LEU E 2 644 ? 200.480 260.352 276.303 1.00 81.90 673 LEU E N 1
ATOM 11950 C CA . LEU E 2 644 ? 201.914 260.176 276.505 1.00 80.59 673 LEU E CA 1
ATOM 11951 C C . LEU E 2 644 ? 202.706 261.268 275.798 1.00 82.56 673 LEU E C 1
ATOM 11952 O O . LEU E 2 644 ? 203.697 261.775 276.336 1.00 84.15 673 LEU E O 1
ATOM 11957 N N . VAL E 2 645 ? 202.285 261.641 274.588 1.00 80.67 674 VAL E N 1
ATOM 11958 C CA . VAL E 2 645 ? 203.006 262.656 273.826 1.00 77.61 674 VAL E CA 1
ATOM 11959 C C . VAL E 2 645 ? 203.026 263.978 274.582 1.00 81.89 674 VAL E C 1
ATOM 11960 O O . VAL E 2 645 ? 204.065 264.644 274.672 1.00 85.94 674 VAL E O 1
ATOM 11964 N N . ARG E 2 646 ? 201.880 264.382 275.135 1.00 83.86 675 ARG E N 1
ATOM 11965 C CA . ARG E 2 646 ? 201.814 265.658 275.841 1.00 84.78 675 ARG E CA 1
ATOM 11966 C C . ARG E 2 646 ? 202.731 265.668 277.058 1.00 86.25 675 ARG E C 1
ATOM 11967 O O . ARG E 2 646 ? 203.452 266.644 277.293 1.00 86.23 675 ARG E O 1
ATOM 11975 N N . MET E 2 647 ? 202.718 264.590 277.845 1.00 81.47 676 MET E N 1
ATOM 11976 C CA . MET E 2 647 ? 203.512 264.561 279.069 1.00 80.33 676 MET E CA 1
ATOM 11977 C C . MET E 2 647 ? 205.005 264.558 278.764 1.00 87.28 676 MET E C 1
ATOM 11978 O O . MET E 2 647 ? 205.780 265.260 279.425 1.00 91.79 676 MET E O 1
ATOM 11983 N N . GLY E 2 648 ? 205.427 263.778 277.772 1.00 84.98 677 GLY E N 1
ATOM 11984 C CA . GLY E 2 648 ? 206.839 263.567 277.523 1.00 82.32 677 GLY E CA 1
ATOM 11985 C C . GLY E 2 648 ? 207.445 264.511 276.506 1.00 83.94 677 GLY E C 1
ATOM 11986 O O . GLY E 2 648 ? 208.513 264.227 275.955 1.00 88.22 677 GLY E O 1
ATOM 11987 N N . LYS E 2 649 ? 206.781 265.633 276.244 1.00 82.62 678 LYS E N 1
ATOM 11988 C CA . LYS E 2 649 ? 207.280 266.575 275.253 1.00 84.99 678 LYS E CA 1
ATOM 11989 C C . LYS E 2 649 ? 208.687 267.037 275.612 1.00 86.66 678 LYS E C 1
ATOM 11990 O O . LYS E 2 649 ? 208.988 267.333 276.771 1.00 82.50 678 LYS E O 1
ATOM 11996 N N . ASP E 2 650 ? 209.554 267.096 274.600 1.00 87.72 679 ASP E N 1
ATOM 11997 C CA . ASP E 2 650 ? 210.934 267.550 274.773 1.00 87.14 679 ASP E CA 1
ATOM 11998 C C . ASP E 2 650 ? 211.697 266.656 275.748 1.00 87.17 679 ASP E C 1
ATOM 11999 O O . ASP E 2 650 ? 212.521 267.125 276.536 1.00 88.89 679 ASP E O 1
ATOM 12004 N N . ALA E 2 651 ? 211.424 265.356 275.696 1.00 75.64 680 ALA E N 1
ATOM 12005 C CA . ALA E 2 651 ? 212.125 264.403 276.541 1.00 77.30 680 ALA E CA 1
ATOM 12006 C C . ALA E 2 651 ? 213.532 264.150 276.013 1.00 79.92 680 ALA E C 1
ATOM 12007 O O . ALA E 2 651 ? 213.800 264.261 274.814 1.00 82.52 680 ALA E O 1
ATOM 12009 N N . THR E 2 652 ? 214.438 263.804 276.930 1.00 76.33 681 THR E N 1
ATOM 12010 C CA . THR E 2 652 ? 215.810 263.498 276.539 1.00 73.31 681 THR E CA 1
ATOM 12011 C C . THR E 2 652 ? 215.918 262.089 275.966 1.00 75.83 681 THR E C 1
ATOM 12012 O O . THR E 2 652 ? 216.507 261.888 274.899 1.00 75.53 681 THR E O 1
ATOM 12016 N N . LEU E 2 653 ? 215.359 261.104 276.664 1.00 75.46 682 LEU E N 1
ATOM 12017 C CA . LEU E 2 653 ? 215.353 259.722 276.208 1.00 69.68 682 LEU E CA 1
ATOM 12018 C C . LEU E 2 653 ? 213.939 259.172 276.299 1.00 72.39 682 LEU E C 1
ATOM 12019 O O . LEU E 2 653 ? 213.225 259.429 277.273 1.00 80.19 682 LEU E O 1
ATOM 12024 N N . LEU E 2 654 ? 213.540 258.416 275.281 1.00 74.35 683 LEU E N 1
ATOM 12025 C CA . LEU E 2 654 ? 212.221 257.804 275.217 1.00 74.58 683 LEU E CA 1
ATOM 12026 C C . LEU E 2 654 ? 212.376 256.296 275.099 1.00 75.89 683 LEU E C 1
ATOM 12027 O O . LEU E 2 654 ? 213.098 255.809 274.222 1.00 86.93 683 LEU E O 1
ATOM 12032 N N . ILE E 2 655 ? 211.702 255.563 275.979 1.00 59.63 684 ILE E N 1
ATOM 12033 C CA . ILE E 2 655 ? 211.654 254.106 275.933 1.00 61.54 684 ILE E CA 1
ATOM 12034 C C . ILE E 2 655 ? 210.232 253.724 275.548 1.00 69.11 684 ILE E C 1
ATOM 12035 O O . ILE E 2 655 ? 209.303 253.858 276.354 1.00 77.14 684 ILE E O 1
ATOM 12040 N N . HIS E 2 656 ? 210.058 253.246 274.318 1.00 71.39 685 HIS E N 1
ATOM 12041 C CA . HIS E 2 656 ? 208.743 252.959 273.768 1.00 68.80 685 HIS E CA 1
ATOM 12042 C C . HIS E 2 656 ? 208.671 251.514 273.294 1.00 67.62 685 HIS E C 1
ATOM 12043 O O . HIS E 2 656 ? 209.661 250.944 272.826 1.00 77.50 685 HIS E O 1
ATOM 12050 N N . GLU E 2 657 ? 207.484 250.930 273.422 1.00 67.21 686 GLU E N 1
ATOM 12051 C CA . GLU E 2 657 ? 207.274 249.550 273.010 1.00 69.72 686 GLU E CA 1
ATOM 12052 C C . GLU E 2 657 ? 207.341 249.429 271.492 1.00 72.45 686 GLU E C 1
ATOM 12053 O O . GLU E 2 657 ? 206.834 250.281 270.759 1.00 74.92 686 GLU E O 1
ATOM 12059 N N . ALA E 2 658 ? 207.975 248.357 271.024 1.00 74.50 687 ALA E N 1
ATOM 12060 C CA . ALA E 2 658 ? 208.066 248.038 269.602 1.00 71.59 687 ALA E CA 1
ATOM 12061 C C . ALA E 2 658 ? 207.785 246.553 269.398 1.00 74.85 687 ALA E C 1
ATOM 12062 O O . ALA E 2 658 ? 208.527 245.839 268.723 1.00 79.19 687 ALA E O 1
ATOM 12064 N N . THR E 2 659 ? 206.693 246.075 269.998 1.00 73.95 688 THR E N 1
ATOM 12065 C CA . THR E 2 659 ? 206.427 244.640 270.040 1.00 74.25 688 THR E CA 1
ATOM 12066 C C . THR E 2 659 ? 206.361 244.041 268.639 1.00 78.13 688 THR E C 1
ATOM 12067 O O . THR E 2 659 ? 207.011 243.029 268.355 1.00 88.04 688 THR E O 1
ATOM 12071 N N . LEU E 2 660 ? 205.584 244.651 267.751 1.00 81.83 689 LEU E N 1
ATOM 12072 C CA . LEU E 2 660 ? 205.325 244.092 266.432 1.00 83.42 689 LEU E CA 1
ATOM 12073 C C . LEU E 2 660 ? 206.072 244.872 265.353 1.00 87.16 689 LEU E C 1
ATOM 12074 O O . LEU E 2 660 ? 206.585 245.970 265.578 1.00 93.27 689 LEU E O 1
ATOM 12079 N N . GLU E 2 661 ? 206.126 244.277 264.163 1.00 87.05 690 GLU E N 1
ATOM 12080 C CA . GLU E 2 661 ? 206.814 244.850 263.019 1.00 86.97 690 GLU E CA 1
ATOM 12081 C C . GLU E 2 661 ? 205.829 245.612 262.136 1.00 87.91 690 GLU E C 1
ATOM 12082 O O . GLU E 2 661 ? 204.638 245.726 262.434 1.00 92.16 690 GLU E O 1
ATOM 12088 N N . ASP E 2 662 ? 206.344 246.140 261.029 1.00 92.45 691 ASP E N 1
ATOM 12089 C CA . ASP E 2 662 ? 205.494 246.793 260.045 1.00 97.39 691 ASP E CA 1
ATOM 12090 C C . ASP E 2 662 ? 204.611 245.766 259.348 1.00 98.46 691 ASP E C 1
ATOM 12091 O O . ASP E 2 662 ? 205.024 244.628 259.107 1.00 97.57 691 ASP E O 1
ATOM 12096 N N . GLY E 2 663 ? 203.387 246.175 259.021 1.00 99.29 692 GLY E N 1
ATOM 12097 C CA . GLY E 2 663 ? 202.423 245.294 258.402 1.00 99.10 692 GLY E CA 1
ATOM 12098 C C . GLY E 2 663 ? 201.585 244.493 259.373 1.00 96.51 692 GLY E C 1
ATOM 12099 O O . GLY E 2 663 ? 200.649 243.808 258.940 1.00 95.98 692 GLY E O 1
ATOM 12100 N N . LEU E 2 664 ? 201.888 244.554 260.671 1.00 91.66 693 LEU E N 1
ATOM 12101 C CA . LEU E 2 664 ? 201.104 243.888 261.703 1.00 92.36 693 LEU E CA 1
ATOM 12102 C C . LEU E 2 664 ? 200.183 244.861 262.434 1.00 92.81 693 LEU E C 1
ATOM 12103 O O . LEU E 2 664 ? 199.875 244.665 263.615 1.00 93.50 693 LEU E O 1
ATOM 12108 N N . GLU E 2 665 ? 199.726 245.908 261.743 1.00 95.77 694 GLU E N 1
ATOM 12109 C CA . GLU E 2 665 ? 198.908 246.926 262.393 1.00 96.79 694 GLU E CA 1
ATOM 12110 C C . GLU E 2 665 ? 197.619 246.327 262.940 1.00 95.98 694 GLU E C 1
ATOM 12111 O O . GLU E 2 665 ? 197.216 246.619 264.072 1.00 94.65 694 GLU E O 1
ATOM 12117 N N . GLU E 2 666 ? 196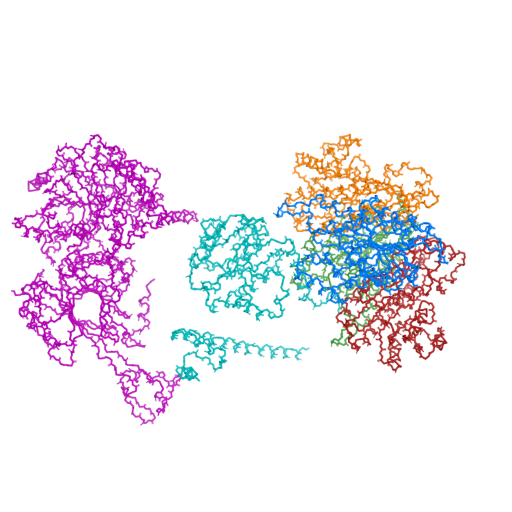.954 245.483 262.148 1.00 100.64 695 GLU E N 1
ATOM 12118 C CA . GLU E 2 666 ? 195.716 244.866 262.615 1.00 100.13 695 GLU E CA 1
ATOM 12119 C C . GLU E 2 666 ? 195.969 243.976 263.826 1.00 101.31 695 GLU E C 1
ATOM 12120 O O . GLU E 2 666 ? 195.180 243.975 264.777 1.00 103.21 695 GLU E O 1
ATOM 12126 N N . GLU E 2 667 ? 197.063 243.212 263.815 1.00 100.35 696 GLU E N 1
ATOM 12127 C CA . GLU E 2 667 ? 197.395 242.401 264.981 1.00 99.93 696 GLU E CA 1
ATOM 12128 C C . GLU E 2 667 ? 197.729 243.259 266.194 1.00 101.03 696 GLU E C 1
ATOM 12129 O O . GLU E 2 667 ? 197.620 242.779 267.327 1.00 102.30 696 GLU E O 1
ATOM 12135 N N . ALA E 2 668 ? 198.135 244.513 265.983 1.00 93.54 697 ALA E N 1
ATOM 12136 C CA . ALA E 2 668 ? 198.494 245.370 267.107 1.00 91.13 697 ALA E CA 1
ATOM 12137 C C . ALA E 2 668 ? 197.259 245.842 267.865 1.00 94.40 697 ALA E C 1
ATOM 12138 O O . ALA E 2 668 ? 197.260 245.875 269.101 1.00 97.89 697 ALA E O 1
ATOM 12140 N N . VAL E 2 669 ? 196.197 246.213 267.147 1.00 96.22 698 VAL E N 1
ATOM 12141 C CA . VAL E 2 669 ? 195.013 246.749 267.813 1.00 94.30 698 VAL E CA 1
ATOM 12142 C C . VAL E 2 669 ? 194.338 245.673 268.655 1.00 94.76 698 VAL E C 1
ATOM 12143 O O . VAL E 2 669 ? 193.910 245.931 269.786 1.00 95.21 698 VAL E O 1
ATOM 12147 N N . GLU E 2 670 ? 194.229 244.453 268.124 1.00 99.48 699 GLU E N 1
ATOM 12148 C CA . GLU E 2 670 ? 193.674 243.360 268.915 1.00 99.06 699 GLU E CA 1
ATOM 12149 C C . GLU E 2 670 ? 194.565 243.044 270.110 1.00 99.23 699 GLU E C 1
ATOM 12150 O O . GLU E 2 670 ? 194.067 242.782 271.211 1.00 101.88 699 GLU E O 1
ATOM 12156 N N . LYS E 2 671 ? 195.883 243.064 269.912 1.00 94.66 700 LYS E N 1
ATOM 12157 C CA . LYS E 2 671 ? 196.824 242.814 270.995 1.00 95.65 700 LYS E CA 1
ATOM 12158 C C . LYS E 2 671 ? 197.131 244.063 271.812 1.00 95.96 700 LYS E C 1
ATOM 12159 O O . LYS E 2 671 ? 197.841 243.963 272.818 1.00 97.16 700 LYS E O 1
ATOM 12165 N N . THR E 2 672 ? 196.613 245.225 271.413 1.00 94.02 701 THR E N 1
ATOM 12166 C CA . THR E 2 672 ? 196.829 246.485 272.126 1.00 90.73 701 THR E CA 1
ATOM 12167 C C . THR E 2 672 ? 198.323 246.760 272.307 1.00 89.43 701 THR E C 1
ATOM 12168 O O . THR E 2 672 ? 198.847 246.817 273.422 1.00 93.67 701 THR E O 1
ATOM 12172 N N . HIS E 2 673 ? 199.007 246.929 271.178 1.00 83.61 702 HIS E N 1
ATOM 12173 C CA . HIS E 2 673 ? 200.430 247.236 271.174 1.00 85.14 702 HIS E CA 1
ATOM 12174 C C . HIS E 2 673 ? 200.720 248.172 270.007 1.00 86.95 702 HIS E C 1
ATOM 12175 O O . HIS E 2 673 ? 199.810 248.634 269.313 1.00 88.09 702 HIS E O 1
ATOM 12182 N N . SER E 2 674 ? 202.005 248.452 269.796 1.00 79.05 703 SER E N 1
ATOM 12183 C CA . SER E 2 674 ? 202.456 249.345 268.741 1.00 74.61 703 SER E CA 1
ATOM 12184 C C . SER E 2 674 ? 203.499 248.646 267.881 1.00 77.09 703 SER E C 1
ATOM 12185 O O . SER E 2 674 ? 204.234 247.772 268.352 1.00 83.42 703 SER E O 1
ATOM 12188 N N . THR E 2 675 ? 203.556 249.039 266.611 1.00 75.00 704 THR E N 1
ATOM 12189 C CA . THR E 2 675 ? 204.518 248.487 265.674 1.00 75.04 704 THR E CA 1
ATOM 12190 C C . THR E 2 675 ? 205.813 249.297 265.719 1.00 79.05 704 THR E C 1
ATOM 12191 O O . THR E 2 675 ? 205.917 250.319 266.400 1.00 82.06 704 THR E O 1
ATOM 12195 N N . THR E 2 676 ? 206.821 248.830 264.979 1.00 80.89 705 THR E N 1
ATOM 12196 C CA . THR E 2 676 ? 208.106 249.521 264.967 1.00 78.09 705 THR E CA 1
ATOM 12197 C C . THR E 2 676 ? 207.967 250.933 264.411 1.00 80.37 705 THR E C 1
ATOM 12198 O O . THR E 2 676 ? 208.510 251.888 264.978 1.00 84.35 705 THR E O 1
ATOM 12202 N N . SER E 2 677 ? 207.242 251.087 263.301 1.00 82.18 706 SER E N 1
ATOM 12203 C CA . SER E 2 677 ? 207.057 252.414 262.723 1.00 81.25 706 SER E CA 1
ATOM 12204 C C . SER E 2 677 ? 206.156 253.277 263.597 1.00 80.80 706 SER E C 1
ATOM 12205 O O . SER E 2 677 ? 206.399 254.479 263.754 1.00 82.22 706 SER E O 1
ATOM 12208 N N . GLN E 2 678 ? 205.108 252.683 264.173 1.00 77.79 707 GLN E N 1
ATOM 12209 C CA . GLN E 2 678 ? 204.205 253.448 265.025 1.00 75.99 707 GLN E CA 1
ATOM 12210 C C . GLN E 2 678 ? 204.933 254.001 266.244 1.00 79.57 707 GLN E C 1
ATOM 12211 O O . GLN E 2 678 ? 204.737 255.162 266.620 1.00 80.98 707 GLN E O 1
ATOM 12217 N N . ALA E 2 679 ? 205.779 253.183 266.874 1.00 76.98 708 ALA E N 1
ATOM 12218 C CA . ALA E 2 679 ? 206.517 253.645 268.044 1.00 70.54 708 ALA E CA 1
ATOM 12219 C C . ALA E 2 679 ? 207.458 254.788 267.685 1.00 75.01 708 ALA E C 1
ATOM 12220 O O . ALA E 2 679 ? 207.563 255.772 268.425 1.00 78.09 708 ALA E O 1
ATOM 12222 N N . ILE E 2 680 ? 208.153 254.674 266.551 1.00 81.05 709 ILE E N 1
ATOM 12223 C CA . ILE E 2 680 ? 209.086 255.721 266.144 1.00 78.54 709 ILE E CA 1
ATOM 12224 C C . ILE E 2 680 ? 208.341 257.020 265.869 1.00 80.03 709 ILE E C 1
ATOM 12225 O O . ILE E 2 680 ? 208.784 258.104 266.267 1.00 83.46 709 ILE E O 1
ATOM 12230 N N . SER E 2 681 ? 207.200 256.934 265.182 1.00 83.54 710 SER E N 1
ATOM 12231 C CA . SER E 2 681 ? 206.425 258.135 264.890 1.00 82.61 710 SER E CA 1
ATOM 12232 C C . SER E 2 681 ? 205.978 258.834 266.167 1.00 81.17 710 SER E C 1
ATOM 12233 O O . SER E 2 681 ? 205.887 260.066 266.201 1.00 83.90 710 SER E O 1
ATOM 12236 N N . VAL E 2 682 ? 205.696 258.069 267.223 1.00 77.69 711 VAL E N 1
ATOM 12237 C CA . VAL E 2 682 ? 205.300 258.672 268.492 1.00 77.71 711 VAL E CA 1
ATOM 12238 C C . VAL E 2 682 ? 206.435 259.516 269.054 1.00 82.19 711 VAL E C 1
ATOM 12239 O O . VAL E 2 682 ? 206.212 260.614 269.578 1.00 87.68 711 VAL E O 1
ATOM 12243 N N . GLY E 2 683 ? 207.667 259.014 268.966 1.00 81.28 712 GLY E N 1
ATOM 12244 C CA . GLY E 2 683 ? 208.797 259.775 269.472 1.00 79.09 712 GLY E CA 1
ATOM 12245 C C . GLY E 2 683 ? 208.970 261.102 268.759 1.00 82.27 712 GLY E C 1
ATOM 12246 O O . GLY E 2 683 ? 209.194 262.135 269.396 1.00 88.41 712 GLY E O 1
ATOM 12247 N N . MET E 2 684 ? 208.867 261.095 267.428 1.00 80.77 713 MET E N 1
ATOM 12248 C CA . MET E 2 684 ? 208.973 262.340 266.675 1.00 80.60 713 MET E CA 1
ATOM 12249 C C . MET E 2 684 ? 207.853 263.300 267.051 1.00 81.07 713 MET E C 1
ATOM 12250 O O . MET E 2 684 ? 208.083 264.504 267.209 1.00 79.40 713 MET E O 1
ATOM 12255 N N . ARG E 2 685 ? 206.633 262.785 267.207 1.00 81.87 714 ARG E N 1
ATOM 12256 C CA . ARG E 2 685 ? 205.534 263.630 267.658 1.00 78.52 714 ARG E CA 1
ATOM 12257 C C . ARG E 2 685 ? 205.826 264.202 269.039 1.00 79.67 714 ARG E C 1
ATOM 12258 O O . ARG E 2 685 ? 205.543 265.375 269.309 1.00 81.65 714 ARG E O 1
ATOM 12266 N N . MET E 2 686 ? 206.393 263.384 269.928 1.00 82.29 715 MET E N 1
ATOM 12267 C CA . MET E 2 686 ? 206.784 263.846 271.253 1.00 83.96 715 MET E CA 1
ATOM 12268 C C . MET E 2 686 ? 208.030 264.722 271.220 1.00 86.50 715 MET E C 1
ATOM 12269 O O . MET E 2 686 ? 208.287 265.439 272.193 1.00 90.68 715 MET E O 1
ATOM 12274 N N . ASN E 2 687 ? 208.796 264.696 270.129 1.00 85.44 716 ASN E N 1
ATOM 12275 C CA . ASN E 2 687 ? 210.018 265.488 270.003 1.00 83.62 716 ASN E CA 1
ATOM 12276 C C . ASN E 2 687 ? 211.034 265.091 271.075 1.00 83.36 716 ASN E C 1
ATOM 12277 O O . ASN E 2 687 ? 211.453 265.896 271.910 1.00 83.59 716 ASN E O 1
ATOM 12282 N N . ALA E 2 688 ? 211.424 263.821 271.036 1.00 83.27 717 ALA E N 1
ATOM 12283 C CA . ALA E 2 688 ? 212.397 263.267 271.965 1.00 81.00 717 ALA E CA 1
ATOM 12284 C C . ALA E 2 688 ? 213.787 263.298 271.34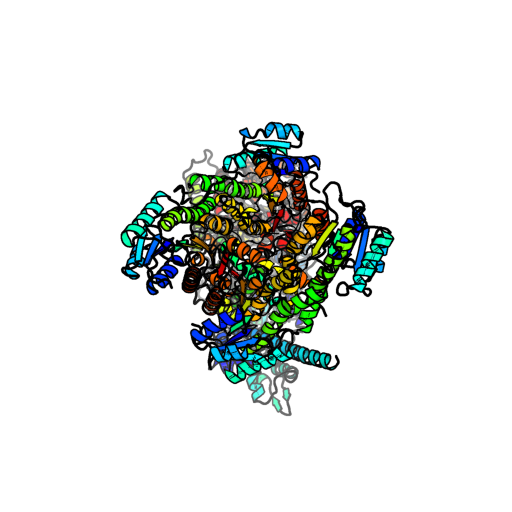3 1.00 83.76 717 ALA E C 1
ATOM 12285 O O . ALA E 2 688 ? 213.954 263.014 270.154 1.00 85.65 717 ALA E O 1
ATOM 12287 N N . GLU E 2 689 ? 214.785 263.649 272.158 1.00 84.39 718 GLU E N 1
ATOM 12288 C CA . GLU E 2 689 ? 216.153 263.728 271.656 1.00 83.57 718 GLU E CA 1
ATOM 12289 C C . GLU E 2 689 ? 216.651 262.365 271.189 1.00 82.15 718 GLU E C 1
ATOM 12290 O O . GLU E 2 689 ? 217.523 262.282 270.317 1.00 81.98 718 GLU E O 1
ATOM 12296 N N . PHE E 2 690 ? 216.124 261.287 271.766 1.00 72.77 719 PHE E N 1
ATOM 12297 C CA . PHE E 2 690 ? 216.501 259.944 271.353 1.00 69.85 719 PHE E CA 1
ATOM 12298 C C . PHE E 2 690 ? 215.393 258.975 271.734 1.00 69.81 719 PHE E C 1
ATOM 12299 O O . PHE E 2 690 ? 214.636 259.216 272.678 1.00 78.22 719 PHE E O 1
ATOM 12307 N N . ILE E 2 691 ? 215.308 257.873 270.990 1.00 69.29 720 ILE E N 1
ATOM 12308 C CA . ILE E 2 691 ? 214.250 256.884 271.158 1.00 66.41 720 ILE E CA 1
ATOM 12309 C C . ILE E 2 691 ? 214.885 255.511 271.333 1.00 70.92 720 ILE E C 1
ATOM 12310 O O . ILE E 2 691 ? 215.754 255.118 270.547 1.00 83.31 720 ILE E O 1
ATOM 12315 N N . MET E 2 692 ? 214.446 254.787 272.360 1.00 67.87 721 MET E N 1
ATOM 12316 C CA . MET E 2 692 ? 214.867 253.418 272.627 1.00 66.23 721 MET E CA 1
ATOM 12317 C C . MET E 2 692 ? 213.659 252.502 272.505 1.00 71.00 721 MET E C 1
ATOM 12318 O O . MET E 2 692 ? 212.607 252.777 273.092 1.00 80.24 721 MET E O 1
ATOM 12323 N N . LEU E 2 693 ? 213.809 251.420 271.747 1.00 67.24 722 LEU E N 1
ATOM 12324 C CA . LEU E 2 693 ? 212.737 250.456 271.533 1.00 64.71 722 LEU E CA 1
ATOM 12325 C C . LEU E 2 693 ? 213.017 249.193 272.334 1.00 63.88 722 LEU E C 1
ATOM 12326 O O . LEU E 2 693 ? 214.135 248.668 272.306 1.00 72.47 722 LEU E O 1
ATOM 12331 N N . ASN E 2 694 ? 212.002 248.711 273.045 1.00 67.43 723 ASN E N 1
ATOM 12332 C CA . ASN E 2 694 ? 212.119 247.502 273.849 1.00 69.61 723 ASN E CA 1
ATOM 12333 C C . ASN E 2 694 ? 210.768 246.796 273.849 1.00 68.10 723 ASN E C 1
ATOM 12334 O O . ASN E 2 694 ? 209.880 247.119 273.054 1.00 71.01 723 ASN E O 1
ATOM 12339 N N . HIS E 2 695 ? 210.610 245.828 274.751 1.00 67.71 724 HIS E N 1
ATOM 12340 C CA . HIS E 2 695 ? 209.388 245.028 274.829 1.00 66.57 724 HIS E CA 1
ATOM 12341 C C . HIS E 2 695 ? 209.081 244.372 273.486 1.00 67.87 724 HIS E C 1
ATOM 12342 O O . HIS E 2 695 ? 207.928 244.302 273.055 1.00 73.94 724 HIS E O 1
ATOM 12349 N N . PHE E 2 696 ? 210.124 243.889 272.818 1.00 69.54 725 PHE E N 1
ATOM 12350 C CA . PHE E 2 696 ? 209.958 243.255 271.521 1.00 70.14 725 PHE E CA 1
ATOM 12351 C C . PHE E 2 696 ? 209.229 241.924 271.660 1.00 70.71 725 PHE E C 1
ATOM 12352 O O . PHE E 2 696 ? 209.344 241.227 272.672 1.00 72.31 725 PHE E O 1
ATOM 12360 N N . SER E 2 697 ? 208.472 241.574 270.625 1.00 81.84 726 SER E N 1
ATOM 12361 C CA . SER E 2 697 ? 207.814 240.280 270.590 1.00 80.86 726 SER E CA 1
ATOM 12362 C C . SER E 2 697 ? 208.851 239.166 270.488 1.00 86.77 726 SER E C 1
ATOM 12363 O O . SER E 2 697 ? 209.973 239.362 270.013 1.00 91.74 726 SER E O 1
ATOM 12366 N N . GLN E 2 698 ? 208.460 237.976 270.945 1.00 89.01 727 GLN E N 1
ATOM 12367 C CA . GLN E 2 698 ? 209.370 236.838 270.924 1.00 86.24 727 GLN E CA 1
ATOM 12368 C C . GLN E 2 698 ? 209.666 236.352 269.513 1.00 87.97 727 GLN E C 1
ATOM 12369 O O . GLN E 2 698 ? 210.559 235.516 269.340 1.00 90.20 727 GLN E O 1
ATOM 12375 N N . ARG E 2 699 ? 208.945 236.850 268.506 1.00 94.38 728 ARG E N 1
ATOM 12376 C CA . ARG E 2 699 ? 209.273 236.503 267.128 1.00 93.79 728 ARG E CA 1
ATOM 12377 C C . ARG E 2 699 ? 210.685 236.954 266.780 1.00 93.76 728 ARG E C 1
ATOM 12378 O O . ARG E 2 699 ? 211.440 236.220 266.131 1.00 95.20 728 ARG E O 1
ATOM 12386 N N . TYR E 2 700 ? 211.057 238.160 267.204 1.00 89.83 729 TYR E N 1
ATOM 12387 C CA . TYR E 2 700 ? 212.382 238.712 266.933 1.00 89.33 729 TYR E CA 1
ATOM 12388 C C . TYR E 2 700 ? 213.273 238.499 268.156 1.00 90.22 729 TYR E C 1
ATOM 12389 O O . TYR E 2 700 ? 213.596 239.417 268.910 1.00 92.94 729 TYR E O 1
ATOM 12398 N N . ALA E 2 701 ? 213.670 237.238 268.339 1.00 90.79 730 ALA E N 1
ATOM 12399 C CA . ALA E 2 701 ? 214.422 236.868 269.533 1.00 90.70 730 ALA E CA 1
ATOM 12400 C C . ALA E 2 701 ? 215.749 237.612 269.608 1.00 92.69 730 ALA E C 1
ATOM 12401 O O . ALA E 2 701 ? 216.144 238.084 270.680 1.00 94.08 730 ALA E O 1
ATOM 12403 N N . LYS E 2 702 ? 216.452 237.726 268.482 1.00 89.05 731 LYS E N 1
ATOM 12404 C CA . LYS E 2 702 ? 217.769 238.355 268.468 1.00 88.42 731 LYS E CA 1
ATOM 12405 C C . LYS E 2 702 ? 217.683 239.842 268.133 1.00 89.64 731 LYS E C 1
ATOM 12406 O O . LYS E 2 702 ? 218.081 240.689 268.938 1.00 93.48 731 LYS E O 1
ATOM 12412 N N . VAL E 2 703 ? 217.163 240.172 266.953 1.00 89.22 732 VAL E N 1
ATOM 12413 C CA . VAL E 2 703 ? 217.072 241.567 266.518 1.00 88.87 732 VAL E CA 1
ATOM 12414 C C . VAL E 2 703 ? 215.742 241.787 265.820 1.00 87.46 732 VAL E C 1
ATOM 12415 O O . VAL E 2 703 ? 215.247 240.918 265.090 1.00 89.96 732 VAL E O 1
ATOM 12419 N N . PRO E 2 704 ? 215.132 242.950 266.035 1.00 85.24 733 PRO E N 1
ATOM 12420 C CA . PRO E 2 704 ? 213.897 243.281 265.316 1.00 86.41 733 PRO E CA 1
ATOM 12421 C C . PRO E 2 704 ? 214.182 243.701 263.879 1.00 90.36 733 PRO E C 1
ATOM 12422 O O . PRO E 2 704 ? 215.304 244.049 263.509 1.00 93.60 733 PRO E O 1
ATOM 12426 N N . LEU E 2 705 ? 213.130 243.662 263.066 1.00 97.05 734 LEU E N 1
ATOM 12427 C CA . LEU E 2 705 ? 213.239 244.107 261.683 1.00 96.52 734 LEU E CA 1
ATOM 12428 C C . LEU E 2 705 ? 213.600 245.587 261.640 1.00 97.07 734 LEU E C 1
ATOM 12429 O O . LEU E 2 705 ? 213.011 246.403 262.354 1.00 96.15 734 LEU E O 1
ATOM 12434 N N . PHE E 2 706 ? 214.572 245.930 260.799 1.00 97.14 735 PHE E N 1
ATOM 12435 C CA . PHE E 2 706 ? 215.047 247.307 260.673 1.00 97.17 735 PHE E CA 1
ATOM 12436 C C . PHE E 2 706 ? 214.253 247.988 259.565 1.00 98.02 735 PHE E C 1
ATOM 12437 O O . PHE E 2 706 ? 214.502 247.767 258.378 1.00 97.45 735 PHE E O 1
ATOM 12445 N N . SER E 2 707 ? 213.292 248.821 259.956 1.00 97.69 736 SER E N 1
ATOM 12446 C CA . SER E 2 707 ? 212.506 249.563 258.989 1.00 99.29 736 SER E CA 1
ATOM 12447 C C . SER E 2 707 ? 213.343 250.686 258.380 1.00 99.91 736 SER E C 1
ATOM 12448 O O . SER E 2 707 ? 214.328 251.132 258.973 1.00 94.96 736 SER E O 1
ATOM 12451 N N . PRO E 2 708 ? 212.969 251.164 257.188 1.00 106.79 737 PRO E N 1
ATOM 12452 C CA . PRO E 2 708 ? 213.726 252.267 256.574 1.00 103.03 737 PRO E CA 1
ATOM 12453 C C . PRO E 2 708 ? 213.589 253.585 257.316 1.00 102.76 737 PRO E C 1
ATOM 12454 O O . PRO E 2 708 ? 214.392 254.496 257.072 1.00 100.59 737 PRO E O 1
ATOM 12458 N N . ASN E 2 709 ? 212.607 253.717 258.209 1.00 101.13 738 ASN E N 1
ATOM 12459 C CA . ASN E 2 709 ? 212.429 254.949 258.966 1.00 100.93 738 ASN E CA 1
ATOM 12460 C C . ASN E 2 709 ? 213.467 255.119 260.067 1.00 99.47 738 ASN E C 1
ATOM 12461 O O . ASN E 2 709 ? 213.505 256.182 260.696 1.00 96.18 738 ASN E O 1
ATOM 12466 N N . PHE E 2 710 ? 214.300 254.109 260.317 1.00 92.93 739 PHE E N 1
ATOM 12467 C CA . PHE E 2 710 ? 215.291 254.193 261.381 1.00 91.92 739 PHE E CA 1
ATOM 12468 C C . PHE E 2 710 ? 216.255 255.344 261.125 1.00 93.90 739 PHE E C 1
ATOM 12469 O O . PHE E 2 710 ? 217.071 255.288 260.199 1.00 92.56 739 PHE E O 1
ATOM 12477 N N . SER E 2 711 ? 216.167 256.388 261.943 1.00 94.43 740 SER E N 1
ATOM 12478 C CA . SER E 2 711 ? 217.005 257.567 261.817 1.00 93.66 740 SER E CA 1
ATOM 12479 C C . SER E 2 711 ? 218.104 257.536 262.878 1.00 91.40 740 SER E C 1
ATOM 12480 O O . SER E 2 711 ? 218.271 256.555 263.608 1.00 91.62 740 SER E O 1
ATOM 12483 N N . GLU E 2 712 ? 218.867 258.627 262.967 1.00 95.49 741 GLU E N 1
ATOM 12484 C CA . GLU E 2 712 ? 219.938 258.725 263.951 1.00 97.48 741 GLU E CA 1
ATOM 12485 C C . GLU E 2 712 ? 219.418 258.885 265.373 1.00 98.00 741 GLU E C 1
ATOM 12486 O O . GLU E 2 712 ? 220.209 258.780 266.317 1.00 97.50 741 GLU E O 1
ATOM 12492 N N . LYS E 2 713 ? 218.122 259.135 265.551 1.00 85.11 742 LYS E N 1
ATOM 12493 C CA . LYS E 2 713 ? 217.540 259.373 266.864 1.00 81.80 742 LYS E CA 1
ATOM 12494 C C . LYS E 2 713 ? 216.812 258.153 267.416 1.00 82.38 742 LYS E C 1
ATOM 12495 O O . LYS E 2 713 ? 216.067 258.280 268.392 1.00 85.96 742 LYS E O 1
ATOM 12501 N N . VAL E 2 714 ? 217.008 256.978 266.816 1.00 77.37 743 VAL E N 1
ATOM 12502 C CA . VAL E 2 714 ? 216.337 255.758 267.241 1.00 74.30 743 VAL E CA 1
ATOM 12503 C C . VAL E 2 714 ? 217.365 254.640 267.349 1.00 72.04 743 VAL E C 1
ATOM 12504 O O . VAL E 2 714 ? 218.430 254.676 266.730 1.00 79.01 743 VAL E O 1
ATOM 12508 N N . GLY E 2 715 ? 217.025 253.635 268.150 1.00 69.17 744 GLY E N 1
ATOM 12509 C CA . GLY E 2 715 ? 217.872 252.470 268.306 1.00 75.03 744 GLY E CA 1
ATOM 12510 C C . GLY E 2 715 ? 217.101 251.339 268.942 1.00 71.58 744 GLY E C 1
ATOM 12511 O O . GLY E 2 715 ? 216.021 251.543 269.505 1.00 75.20 744 GLY E O 1
ATOM 12512 N N . VAL E 2 716 ? 217.658 250.136 268.847 1.00 69.00 745 VAL E N 1
ATOM 12513 C CA . VAL E 2 716 ? 217.057 248.956 269.443 1.00 68.73 745 VAL E CA 1
ATOM 12514 C C . VAL E 2 716 ? 217.749 248.672 270.769 1.00 75.27 745 VAL E C 1
ATOM 12515 O O . VAL E 2 716 ? 218.846 249.164 271.051 1.00 78.71 745 VAL E O 1
ATOM 12519 N N . ALA E 2 717 ? 217.097 247.863 271.599 1.00 68.60 746 ALA E N 1
ATOM 12520 C CA . ALA E 2 717 ? 217.592 247.524 272.923 1.00 61.00 746 ALA E CA 1
ATOM 12521 C C . ALA E 2 717 ? 217.934 246.042 272.997 1.00 70.91 746 ALA E C 1
ATOM 12522 O O . ALA E 2 717 ? 217.332 245.211 272.311 1.00 77.02 746 ALA E O 1
ATOM 12524 N N . PHE E 2 718 ? 218.912 245.722 273.840 1.00 77.86 747 PHE E N 1
ATOM 12525 C CA . PHE E 2 718 ? 219.360 244.354 274.050 1.00 73.79 747 PHE E CA 1
ATOM 12526 C C . PHE E 2 718 ? 219.469 244.085 275.544 1.00 71.10 747 PHE E C 1
ATOM 12527 O O . PHE E 2 718 ? 219.608 245.004 276.354 1.00 78.63 747 PHE E O 1
ATOM 12535 N N . ASP E 2 719 ? 219.399 242.806 275.902 1.00 66.20 748 ASP E N 1
ATOM 12536 C CA . ASP E 2 719 ? 219.528 242.424 277.301 1.00 71.19 748 ASP E CA 1
ATOM 12537 C C . ASP E 2 719 ? 220.906 242.804 277.826 1.00 72.06 748 ASP E C 1
ATOM 12538 O O . ASP E 2 719 ? 221.915 242.671 277.128 1.00 74.65 748 ASP E O 1
ATOM 12543 N N . HIS E 2 720 ? 220.945 243.280 279.070 1.00 71.47 749 HIS E N 1
ATOM 12544 C CA . HIS E 2 720 ? 222.197 243.673 279.716 1.00 71.41 749 HIS E CA 1
ATOM 12545 C C . HIS E 2 720 ? 222.928 244.735 278.898 1.00 68.29 749 HIS E C 1
ATOM 12546 O O . HIS E 2 720 ? 224.152 244.704 278.757 1.00 74.17 749 HIS E O 1
ATOM 12553 N N . MET E 2 721 ? 222.171 245.684 278.357 1.00 60.56 750 MET E N 1
ATOM 12554 C CA . MET E 2 721 ? 222.706 246.750 277.521 1.00 60.48 750 MET E CA 1
ATOM 12555 C C . MET E 2 721 ? 222.710 248.051 278.311 1.00 66.92 750 MET E C 1
ATOM 12556 O O . MET E 2 721 ? 221.677 248.453 278.857 1.00 77.20 750 MET E O 1
ATOM 12561 N N . LYS E 2 722 ? 223.867 248.706 278.364 1.00 73.11 751 LYS E N 1
ATOM 12562 C CA . LYS E 2 722 ? 224.032 249.959 279.089 1.00 70.39 751 LYS E CA 1
ATOM 12563 C C . LYS E 2 722 ? 224.054 251.108 278.088 1.00 70.79 751 LYS E C 1
ATOM 12564 O O . LYS E 2 722 ? 224.856 251.101 277.148 1.00 75.83 751 LYS E O 1
ATOM 12570 N N . VAL E 2 723 ? 223.177 252.088 278.293 1.00 73.08 752 VAL E N 1
ATOM 12571 C CA . VAL E 2 723 ? 223.059 253.245 277.414 1.00 70.76 752 VAL E CA 1
ATOM 12572 C C . VAL E 2 723 ? 223.109 254.505 278.265 1.00 73.03 752 VAL E C 1
ATOM 12573 O O . VAL E 2 723 ? 222.411 254.602 279.280 1.00 80.73 752 VAL E O 1
ATOM 12577 N N . CYS E 2 724 ? 223.932 255.464 277.851 1.00 77.37 753 CYS E N 1
ATOM 12578 C CA . CYS E 2 724 ? 224.048 256.752 278.514 1.00 76.67 753 CYS E CA 1
ATOM 12579 C C . CYS E 2 724 ? 223.768 257.866 277.514 1.00 81.33 753 CYS E C 1
ATOM 12580 O O . CYS E 2 724 ? 223.850 257.673 276.298 1.00 86.44 753 CYS E O 1
ATOM 12583 N N . PHE E 2 725 ? 223.433 259.045 278.043 1.00 76.57 754 PHE E N 1
ATOM 12584 C CA . PHE E 2 725 ? 223.115 260.174 277.176 1.00 80.24 754 PHE E CA 1
ATOM 12585 C C . PHE E 2 725 ? 224.294 260.547 276.288 1.00 82.56 754 PHE E C 1
ATOM 12586 O O . PHE E 2 725 ? 224.099 261.087 275.193 1.00 83.50 754 PHE E O 1
ATOM 12594 N N . GLY E 2 726 ? 225.518 260.270 276.734 1.00 82.76 755 GLY E N 1
ATOM 12595 C CA . GLY E 2 726 ? 226.688 260.540 275.922 1.00 80.20 755 GLY E CA 1
ATOM 12596 C C . GLY E 2 726 ? 226.920 259.561 274.794 1.00 81.77 755 GLY E C 1
ATOM 12597 O O . GLY E 2 726 ? 227.770 259.816 273.936 1.00 86.18 755 GLY E O 1
ATOM 12598 N N . ASP E 2 727 ? 226.187 258.450 274.773 1.00 81.62 756 ASP E N 1
ATOM 12599 C CA . ASP E 2 727 ? 226.333 257.435 273.740 1.00 82.50 756 ASP E CA 1
ATOM 12600 C C . ASP E 2 727 ? 225.388 257.641 272.564 1.00 84.16 756 ASP E C 1
ATOM 12601 O O . ASP E 2 727 ? 225.464 256.883 271.592 1.00 86.81 756 ASP E O 1
ATOM 12606 N N . PHE E 2 728 ? 224.512 258.645 272.623 1.00 80.20 757 PHE E N 1
ATOM 12607 C CA . PHE E 2 728 ? 223.544 258.847 271.547 1.00 78.11 757 PHE E CA 1
ATOM 12608 C C . PHE E 2 728 ? 224.200 258.966 270.179 1.00 78.90 757 PHE E C 1
ATOM 12609 O O . PHE E 2 728 ? 223.744 258.290 269.241 1.00 80.48 757 PHE E O 1
ATOM 12617 N N . PRO E 2 729 ? 225.241 259.781 269.981 1.00 81.13 758 PRO E N 1
ATOM 12618 C CA . PRO E 2 729 ? 225.853 259.845 268.644 1.00 81.33 758 PRO E CA 1
ATOM 12619 C C . PRO E 2 729 ? 226.418 258.517 268.176 1.00 84.13 758 PRO E C 1
ATOM 12620 O O . PRO E 2 729 ? 226.524 258.291 266.964 1.00 82.61 758 PRO E O 1
ATOM 12624 N N . THR E 2 730 ? 226.798 257.633 269.100 1.00 92.28 759 THR E N 1
ATOM 12625 C CA . THR E 2 730 ? 227.340 256.334 268.716 1.00 89.34 759 THR E CA 1
ATOM 12626 C C . THR E 2 730 ? 226.255 255.358 268.277 1.00 88.01 759 THR E C 1
ATOM 12627 O O . THR E 2 730 ? 226.523 254.474 267.456 1.00 91.74 759 THR E O 1
ATOM 12631 N N . MET E 2 731 ? 225.037 255.498 268.804 1.00 83.00 760 MET E N 1
ATOM 12632 C CA . MET E 2 731 ? 224.000 254.500 268.546 1.00 80.56 760 MET E CA 1
ATOM 12633 C C . MET E 2 731 ? 223.749 254.276 267.061 1.00 80.62 760 MET E C 1
ATOM 12634 O O . MET E 2 731 ? 223.680 253.108 266.640 1.00 82.85 760 MET E O 1
ATOM 12639 N N . PRO E 2 732 ? 223.601 255.305 266.223 1.00 85.89 761 PRO E N 1
ATOM 12640 C CA . PRO E 2 732 ? 223.359 255.040 264.795 1.00 87.55 761 PRO E CA 1
ATOM 12641 C C . PRO E 2 732 ? 224.465 254.239 264.134 1.00 88.62 761 PRO E C 1
ATOM 12642 O O . PRO E 2 732 ? 224.187 253.447 263.226 1.00 89.14 761 PRO E O 1
ATOM 12646 N N . LYS E 2 733 ? 225.714 254.419 264.563 1.00 95.98 762 LYS E N 1
ATOM 12647 C CA . LYS E 2 733 ? 226.841 253.736 263.943 1.00 94.50 762 LYS E CA 1
ATOM 12648 C C . LYS E 2 733 ? 226.965 252.278 264.366 1.00 94.83 762 LYS E C 1
ATOM 12649 O O . LYS E 2 733 ? 227.780 251.552 263.787 1.00 94.72 762 LYS E O 1
ATOM 12655 N N . LEU E 2 734 ? 226.191 251.834 265.357 1.00 90.92 763 LEU E N 1
ATOM 12656 C CA . LEU E 2 734 ? 226.238 250.444 265.791 1.00 87.51 763 LEU E CA 1
ATOM 12657 C C . LEU E 2 734 ? 225.352 249.530 264.956 1.00 87.69 763 LEU E C 1
ATOM 12658 O O . LEU E 2 734 ? 225.450 248.306 265.096 1.00 91.64 763 LEU E O 1
ATOM 12663 N N . ILE E 2 735 ? 224.493 250.086 264.099 1.00 90.92 764 ILE E N 1
ATOM 12664 C CA . ILE E 2 735 ? 223.584 249.245 263.319 1.00 93.06 764 ILE E CA 1
ATOM 12665 C C . ILE E 2 735 ? 224.331 248.351 262.337 1.00 97.39 764 ILE E C 1
ATOM 12666 O O . ILE E 2 735 ? 224.052 247.140 262.308 1.00 100.69 764 ILE E O 1
ATOM 12671 N N . PRO E 2 736 ? 225.257 248.847 261.520 1.00 95.50 765 PRO E N 1
ATOM 12672 C CA . PRO E 2 736 ? 225.870 247.992 260.490 1.00 92.31 765 PRO E CA 1
ATOM 12673 C C . PRO E 2 736 ? 226.570 246.790 261.100 1.00 92.09 765 PRO E C 1
ATOM 12674 O O . PRO E 2 736 ? 226.433 245.668 260.590 1.00 90.75 765 PRO E O 1
ATOM 12678 N N . PRO E 2 737 ? 227.331 246.967 262.188 1.00 93.98 766 PRO E N 1
ATOM 12679 C CA . PRO E 2 737 ? 227.885 245.779 262.861 1.00 94.61 766 PRO E CA 1
ATOM 12680 C C . PRO E 2 737 ? 226.814 244.817 263.342 1.00 92.90 766 PRO E C 1
ATOM 12681 O O . PRO E 2 737 ? 227.009 243.596 263.287 1.00 93.85 766 PRO E O 1
ATOM 12685 N N . LEU E 2 738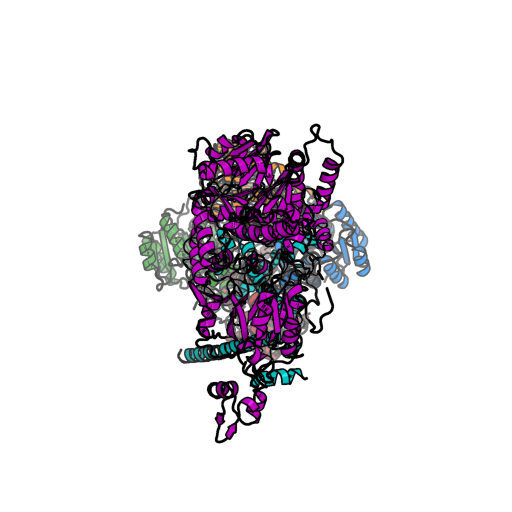 ? 225.680 245.337 263.816 1.00 93.28 767 LEU E N 1
ATOM 12686 C CA . LEU E 2 738 ? 224.612 244.467 264.298 1.00 90.99 767 LEU E CA 1
ATOM 12687 C C . LEU E 2 738 ? 224.039 243.620 263.168 1.00 92.65 767 LEU E C 1
ATOM 12688 O O . LEU E 2 738 ? 223.758 242.431 263.358 1.00 94.33 767 LEU E O 1
ATOM 12693 N N . LYS E 2 739 ? 223.858 244.214 261.987 1.00 97.24 768 LYS E N 1
ATOM 12694 C CA . LYS E 2 739 ? 223.327 243.457 260.858 1.00 98.84 768 LYS E CA 1
ATOM 12695 C C . LYS E 2 739 ? 224.252 242.305 260.489 1.00 99.32 768 LYS E C 1
ATOM 12696 O O . LYS E 2 739 ? 223.790 241.188 260.227 1.00 98.41 768 LYS E O 1
ATOM 12702 N N . ALA E 2 740 ? 225.562 242.556 260.463 1.00 95.39 769 ALA E N 1
ATOM 12703 C CA . ALA E 2 740 ? 226.509 241.490 260.151 1.00 94.80 769 ALA E CA 1
ATOM 12704 C C . ALA E 2 740 ? 226.462 240.388 261.201 1.00 94.78 769 ALA E C 1
ATOM 12705 O O . ALA E 2 740 ? 226.477 239.198 260.865 1.00 96.95 769 ALA E O 1
ATOM 12707 N N . LEU E 2 741 ? 226.406 240.764 262.481 1.00 91.58 770 LEU E N 1
ATOM 12708 C CA . LEU E 2 741 ? 226.340 239.762 263.540 1.00 92.60 770 LEU E CA 1
ATOM 12709 C C . LEU E 2 741 ? 225.065 238.937 263.438 1.00 97.35 770 LEU E C 1
ATOM 12710 O O . LEU E 2 741 ? 225.095 237.710 263.586 1.00 99.95 770 LEU E O 1
ATOM 12715 N N . PHE E 2 742 ? 223.935 239.593 263.184 1.00 93.56 771 PHE E N 1
ATOM 12716 C CA . PHE E 2 742 ? 222.637 238.938 263.075 1.00 91.62 771 PHE E CA 1
ATOM 12717 C C . PHE E 2 742 ? 222.217 238.789 261.616 1.00 90.36 771 PHE E C 1
ATOM 12718 O O . PHE E 2 742 ? 221.033 238.859 261.283 1.00 94.08 771 PHE E O 1
ATOM 12726 N N . ALA E 2 743 ? 223.191 238.578 260.730 1.00 93.76 772 ALA E N 1
ATOM 12727 C CA . ALA E 2 743 ? 222.870 238.415 259.317 1.00 97.21 772 ALA E CA 1
ATOM 12728 C C . ALA E 2 743 ? 221.961 237.214 259.099 1.00 98.82 772 ALA E C 1
ATOM 12729 O O . ALA E 2 743 ? 220.986 237.294 258.343 1.00 98.19 772 ALA E O 1
ATOM 12731 N N . GLY E 2 744 ? 222.254 236.094 259.763 1.00 104.25 773 GLY E N 1
ATOM 12732 C CA . GLY E 2 744 ? 221.427 234.910 259.593 1.00 103.40 773 GLY E CA 1
ATOM 12733 C C . GLY E 2 744 ? 220.004 235.124 260.072 1.00 103.89 773 GLY E C 1
ATOM 12734 O O . GLY E 2 744 ? 219.043 234.778 259.382 1.00 105.43 773 GLY E O 1
ATOM 12735 N N . ASP E 2 745 ? 219.850 235.706 261.262 1.00 99.77 774 ASP E N 1
ATOM 12736 C CA . ASP E 2 745 ? 218.510 235.989 261.765 1.00 99.09 774 ASP E CA 1
ATOM 12737 C C . ASP E 2 745 ? 217.836 237.075 260.936 1.00 97.91 774 ASP E C 1
ATOM 12738 O O . ASP E 2 745 ? 216.610 237.069 260.774 1.00 99.89 774 ASP E O 1
ATOM 12743 N N . ILE E 2 746 ? 218.620 238.013 260.401 1.00 99.97 775 ILE E N 1
ATOM 12744 C CA . ILE E 2 746 ? 218.046 239.087 259.597 1.00 101.87 775 ILE E CA 1
ATOM 12745 C C . ILE E 2 746 ? 217.484 238.541 258.290 1.00 103.09 775 ILE E C 1
ATOM 12746 O O . ILE E 2 746 ? 216.448 239.010 257.804 1.00 105.35 775 ILE E O 1
ATOM 12751 N N . GLU E 2 747 ? 218.155 237.550 257.692 1.00 111.30 776 GLU E N 1
ATOM 12752 C CA . GLU E 2 747 ? 217.687 237.027 256.412 1.00 111.45 776 GLU E CA 1
ATOM 12753 C C . GLU E 2 747 ? 216.579 235.998 256.584 1.00 113.52 776 GLU E C 1
ATOM 12754 O O . GLU E 2 747 ? 216.052 235.504 255.582 1.00 113.66 776 GLU E O 1
ATOM 12760 N N . GLU E 2 748 ? 216.224 235.656 257.823 1.00 112.72 777 GLU E N 1
ATOM 12761 C CA . GLU E 2 748 ? 215.145 234.710 258.082 1.00 110.33 777 GLU E CA 1
ATOM 12762 C C . GLU E 2 748 ? 213.851 235.394 258.498 1.00 109.36 777 GLU E C 1
ATOM 12763 O O . GLU E 2 748 ? 212.772 234.814 258.333 1.00 108.75 777 GLU E O 1
ATOM 12769 N N . MET E 2 749 ? 213.932 236.614 259.033 1.00 104.05 778 MET E N 1
ATOM 12770 C CA . MET E 2 749 ? 212.738 237.269 259.559 1.00 103.00 778 MET E CA 1
ATOM 12771 C C . MET E 2 749 ? 211.833 237.765 258.438 1.00 105.70 778 MET E C 1
ATOM 12772 O O . MET E 2 749 ? 210.607 237.619 258.515 1.00 108.79 778 MET E O 1
ATOM 12777 N N . GLU E 2 750 ? 212.410 238.354 257.389 1.00 106.94 779 GLU E N 1
ATOM 12778 C CA . GLU E 2 750 ? 211.596 238.918 256.319 1.00 109.46 779 GLU E CA 1
ATOM 12779 C C . GLU E 2 750 ? 211.016 237.857 255.389 1.00 110.73 779 GLU E C 1
ATOM 12780 O O . GLU E 2 750 ? 210.066 238.153 254.656 1.00 108.08 779 GLU E O 1
ATOM 12786 N N . GLU E 2 751 ? 211.556 236.635 255.397 1.00 109.19 780 GLU E N 1
ATOM 12787 C CA . GLU E 2 751 ? 210.916 235.552 254.654 1.00 107.81 780 GLU E CA 1
ATOM 12788 C C . GLU E 2 751 ? 209.535 235.254 255.219 1.00 105.23 780 GLU E C 1
ATOM 12789 O O . GLU E 2 751 ? 208.586 235.009 254.465 1.00 106.27 780 GLU E O 1
ATOM 12795 N N . ARG E 2 752 ? 209.402 235.270 256.547 1.00 101.94 781 ARG E N 1
ATOM 12796 C CA . ARG E 2 752 ? 208.082 235.138 257.151 1.00 103.09 781 ARG E CA 1
ATOM 12797 C C . ARG E 2 752 ? 207.174 236.280 256.715 1.00 106.13 781 ARG E C 1
ATOM 12798 O O . ARG E 2 752 ? 205.989 236.068 256.430 1.00 107.22 781 ARG E O 1
ATOM 12806 N N . ARG E 2 753 ? 207.714 237.500 256.657 1.00 105.30 782 ARG E N 1
ATOM 12807 C CA . ARG E 2 753 ? 206.939 238.623 256.143 1.00 105.57 782 ARG E CA 1
ATOM 12808 C C . ARG E 2 753 ? 206.539 238.390 254.693 1.00 105.48 782 ARG E C 1
ATOM 12809 O O . ARG E 2 753 ? 205.386 238.624 254.313 1.00 105.06 782 ARG E O 1
ATOM 12817 N N . GLU E 2 754 ? 207.478 237.923 253.866 1.00 101.54 783 GLU E N 1
ATOM 12818 C CA . GLU E 2 754 ? 207.143 237.603 252.483 1.00 102.92 783 GLU E CA 1
ATOM 12819 C C . GLU E 2 754 ? 206.107 236.489 252.420 1.00 105.37 783 GLU E C 1
ATOM 12820 O O . GLU E 2 754 ? 205.156 236.556 251.633 1.00 104.38 783 GLU E O 1
ATOM 12826 N N . LYS E 2 755 ? 206.276 235.453 253.245 1.00 105.86 784 LYS E N 1
ATOM 12827 C CA . LYS E 2 755 ? 205.267 234.403 253.326 1.00 103.50 784 LYS E CA 1
ATOM 12828 C C . LYS E 2 755 ? 203.956 234.947 253.876 1.00 101.76 784 LYS E C 1
ATOM 12829 O O . LYS E 2 755 ? 202.873 234.561 253.420 1.00 99.54 784 LYS E O 1
ATOM 12835 N N . ARG E 2 756 ? 204.033 235.846 254.860 1.00 99.09 785 ARG E N 1
ATOM 12836 C CA . ARG E 2 756 ? 202.823 236.386 255.470 1.00 97.52 785 ARG E CA 1
ATOM 12837 C C . ARG E 2 756 ? 201.947 237.078 254.432 1.00 99.57 785 ARG E C 1
ATOM 12838 O O . ARG E 2 756 ? 200.737 236.836 254.365 1.00 102.66 785 ARG E O 1
ATOM 12846 N N . GLU E 2 757 ? 202.546 237.937 253.605 1.00 102.80 786 GLU E N 1
ATOM 12847 C CA . GLU E 2 757 ? 201.757 238.682 252.628 1.00 105.58 786 GLU E CA 1
ATOM 12848 C C . GLU E 2 757 ? 201.062 237.742 251.651 1.00 105.95 786 GLU E C 1
ATOM 12849 O O . GLU E 2 757 ? 199.875 237.914 251.350 1.00 101.38 786 GLU E O 1
ATOM 12855 N N . LEU E 2 758 ? 201.785 236.741 251.145 1.00 105.71 787 LEU E N 1
ATOM 12856 C CA . LEU E 2 758 ? 201.183 235.805 250.202 1.00 102.93 787 LEU E CA 1
ATOM 12857 C C . LEU E 2 758 ? 200.072 234.995 250.859 1.00 101.50 787 LEU E C 1
ATOM 12858 O O . LEU E 2 758 ? 199.007 234.795 250.263 1.00 102.13 787 LEU E O 1
ATOM 12863 N N . ARG E 2 759 ? 200.299 234.519 252.085 1.00 98.89 788 ARG E N 1
ATOM 12864 C CA . ARG E 2 759 ? 199.300 233.687 252.748 1.00 99.63 788 ARG E CA 1
ATOM 12865 C C . ARG E 2 759 ? 198.024 234.470 253.031 1.00 101.45 788 ARG E C 1
ATOM 12866 O O . ARG E 2 759 ? 196.918 233.964 252.810 1.00 103.44 788 ARG E O 1
ATOM 12874 N N . GLN E 2 760 ? 198.152 235.705 253.521 1.00 104.64 789 GLN E N 1
ATOM 12875 C CA . GLN E 2 760 ? 196.966 236.525 253.752 1.00 104.97 789 GLN E CA 1
ATOM 12876 C C . GLN E 2 760 ? 196.295 236.896 252.437 1.00 104.05 789 GLN E C 1
ATOM 12877 O O . GLN E 2 760 ? 195.063 236.971 252.362 1.00 102.97 789 GLN E O 1
ATOM 12883 N N . VAL E 2 761 ? 197.087 237.133 251.389 1.00 97.87 790 VAL E N 1
ATOM 12884 C CA . VAL E 2 761 ? 196.515 237.453 250.084 1.00 99.80 790 VAL E CA 1
ATOM 12885 C C . VAL E 2 761 ? 195.691 236.281 249.568 1.00 99.72 790 VAL E C 1
ATOM 12886 O O . VAL E 2 761 ? 194.606 236.466 249.004 1.00 99.95 790 VAL E O 1
ATOM 12890 N N . ARG E 2 762 ? 196.193 235.062 249.744 1.00 96.68 791 ARG E N 1
ATOM 12891 C CA . ARG E 2 762 ? 195.491 233.863 249.301 1.00 96.41 791 ARG E CA 1
ATOM 12892 C C . ARG E 2 762 ? 194.066 233.825 249.846 1.00 96.22 791 ARG E C 1
ATOM 12893 O O . ARG E 2 762 ? 193.768 234.434 250.874 1.00 94.00 791 ARG E O 1
ATOM 14276 N N . ALA G 4 23 ? 229.555 181.346 260.825 1.00 136.15 92 ALA F N 1
ATOM 14277 C CA . ALA G 4 23 ? 229.817 182.639 261.445 1.00 137.60 92 ALA F CA 1
ATOM 14278 C C . ALA G 4 23 ? 228.864 182.880 262.611 1.00 137.28 92 ALA F C 1
ATOM 14279 O O . ALA G 4 23 ? 227.780 182.303 262.666 1.00 137.61 92 ALA F O 1
ATOM 14281 N N . ALA G 4 24 ? 229.279 183.741 263.543 1.00 137.96 93 ALA F N 1
ATOM 14282 C CA . ALA G 4 24 ? 228.448 184.026 264.708 1.00 138.65 93 ALA F CA 1
ATOM 14283 C C . ALA G 4 24 ? 227.166 184.752 264.323 1.00 138.07 93 ALA F C 1
ATOM 14284 O O . ALA G 4 24 ? 226.196 184.745 265.089 1.00 135.90 93 ALA F O 1
ATOM 14286 N N . THR G 4 25 ? 227.140 185.387 263.150 1.00 136.73 94 THR F N 1
ATOM 14287 C CA . THR G 4 25 ? 225.954 186.136 262.748 1.00 136.56 94 THR F CA 1
ATOM 14288 C C . THR G 4 25 ? 224.831 185.205 262.305 1.00 134.53 94 THR F C 1
ATOM 14289 O O . THR G 4 25 ? 223.649 185.530 262.463 1.00 134.53 94 THR F O 1
ATOM 14293 N N . ARG G 4 26 ? 225.174 184.041 261.749 1.00 132.14 95 ARG F N 1
ATOM 14294 C CA . ARG G 4 26 ? 224.139 183.158 261.217 1.00 132.31 95 ARG F CA 1
ATOM 14295 C C . ARG G 4 26 ? 223.187 182.694 262.314 1.00 133.01 95 ARG F C 1
ATOM 14296 O O . ARG G 4 26 ? 221.967 182.665 262.113 1.00 131.26 95 ARG F O 1
ATOM 14304 N N . GLU G 4 27 ? 223.721 182.336 263.484 1.00 137.88 96 GLU F N 1
ATOM 14305 C CA . GLU G 4 27 ? 222.868 181.800 264.541 1.00 136.94 96 GLU F CA 1
ATOM 14306 C C . GLU G 4 27 ? 222.223 183.065 265.095 1.00 136.16 96 GLU F C 1
ATOM 14307 O O . GLU G 4 27 ? 221.074 183.032 265.552 1.00 134.77 96 GLU F O 1
ATOM 14313 N N . PHE G 4 28 ? 222.942 184.189 265.067 1.00 134.23 97 PHE F N 1
ATOM 14314 C CA . PHE G 4 28 ? 222.334 185.429 265.565 1.00 135.39 97 PHE F CA 1
ATOM 14315 C C . PHE G 4 28 ? 220.851 185.813 265.026 1.00 134.38 97 PHE F C 1
ATOM 14316 O O . PHE G 4 28 ? 219.867 186.088 265.720 1.00 132.04 97 PHE F O 1
ATOM 14324 N N . ILE G 4 29 ? 220.770 185.631 263.705 1.00 131.78 98 ILE F N 1
ATOM 14325 C CA . ILE G 4 29 ? 219.469 185.504 263.055 1.00 131.13 98 ILE F CA 1
ATOM 14326 C C . ILE G 4 29 ? 218.486 184.375 263.335 1.00 132.19 98 ILE F C 1
ATOM 14327 O O . ILE G 4 29 ? 217.276 184.602 263.460 1.00 132.72 98 ILE F O 1
ATOM 14332 N N . GLU G 4 30 ? 218.986 183.140 263.437 1.00 138.72 99 GLU F N 1
ATOM 14333 C CA . GLU G 4 30 ? 218.112 182.014 263.747 1.00 139.37 99 GLU F CA 1
ATOM 14334 C C . GLU G 4 30 ? 217.389 182.146 265.081 1.00 138.76 99 GLU F C 1
ATOM 14335 O O . GLU G 4 30 ? 216.188 181.867 265.177 1.00 138.20 99 GLU F O 1
ATOM 14341 N N . MET G 4 31 ? 218.108 182.566 266.124 1.00 135.73 100 MET F N 1
ATOM 14342 C CA . MET G 4 31 ? 217.468 182.800 267.415 1.00 136.62 100 MET F CA 1
ATOM 14343 C C . MET G 4 31 ? 216.450 183.936 267.339 1.00 136.92 100 MET F C 1
ATOM 14344 O O . MET G 4 31 ? 215.364 183.862 267.927 1.00 135.92 100 MET F O 1
ATOM 14349 N N . TRP G 4 32 ? 216.770 184.977 266.566 1.00 132.52 101 TRP F N 1
ATOM 14350 C CA . TRP G 4 32 ? 215.831 186.077 266.385 1.00 131.58 101 TRP F CA 1
ATOM 14351 C C . TRP G 4 32 ? 214.578 185.523 265.719 1.00 130.21 101 TRP F C 1
ATOM 14352 O O . TRP G 4 32 ? 213.475 186.027 265.958 1.00 129.03 101 TRP F O 1
ATOM 14363 N N . ARG G 4 33 ? 214.723 184.490 264.885 1.00 132.56 102 ARG F N 1
ATOM 14364 C CA . ARG G 4 33 ? 213.547 183.835 264.319 1.00 133.76 102 ARG F CA 1
ATOM 14365 C C . ARG G 4 33 ? 212.696 183.205 265.413 1.00 133.61 102 ARG F C 1
ATOM 14366 O O . ARG G 4 33 ? 211.462 183.283 265.374 1.00 131.91 102 ARG F O 1
ATOM 14374 N N . LEU G 4 34 ? 213.337 182.573 266.398 1.00 140.08 103 LEU F N 1
ATOM 14375 C CA . LEU G 4 34 ? 212.591 182.019 267.521 1.00 141.32 103 LEU F CA 1
ATOM 14376 C C . LEU G 4 34 ? 211.887 183.122 268.302 1.00 140.91 103 LEU F C 1
ATOM 14377 O O . LEU G 4 34 ? 210.756 182.940 268.767 1.00 140.74 103 LEU F O 1
ATOM 14382 N N . LEU G 4 35 ? 212.544 184.273 268.459 1.00 136.19 104 LEU F N 1
ATOM 14383 C CA . LEU G 4 35 ? 211.906 185.426 269.082 1.00 136.43 104 LEU F CA 1
ATOM 14384 C C . LEU G 4 35 ? 210.831 186.047 268.202 1.00 135.24 104 LEU F C 1
ATOM 14385 O O . LEU G 4 35 ? 210.077 186.898 268.686 1.00 131.32 104 LEU F O 1
ATOM 14390 N N . GLY G 4 36 ? 210.742 185.650 266.937 1.00 130.53 105 GLY F N 1
ATOM 14391 C CA . GLY G 4 36 ? 209.791 186.265 266.028 1.00 129.52 105 GLY F CA 1
ATOM 14392 C C . GLY G 4 36 ? 210.099 187.716 265.729 1.00 130.75 105 GLY F C 1
ATOM 14393 O O . GLY G 4 36 ? 209.187 188.553 265.738 1.00 128.21 105 GLY F O 1
ATOM 14394 N N . ARG G 4 37 ? 211.365 188.037 265.464 1.00 133.60 106 ARG F N 1
ATOM 14395 C CA . ARG G 4 37 ? 211.761 189.414 265.191 1.00 132.93 106 ARG F CA 1
ATOM 14396 C C . ARG G 4 37 ? 211.496 189.780 263.737 1.00 132.08 106 ARG F C 1
ATOM 14397 O O . ARG G 4 37 ? 212.371 190.335 263.064 1.00 131.75 106 ARG F O 1
ATOM 14405 N N . GLU G 4 38 ? 210.288 189.489 263.250 1.00 125.36 107 GLU F N 1
ATOM 14406 C CA . GLU G 4 38 ? 209.902 189.812 261.881 1.00 122.37 107 GLU F CA 1
ATOM 14407 C C . GLU G 4 38 ? 211.008 189.454 260.894 1.00 122.76 107 GLU F C 1
ATOM 14408 O O . GLU G 4 38 ? 211.262 190.198 259.942 1.00 124.59 107 GLU F O 1
ATOM 14414 N N . VAL G 4 39 ? 211.676 188.326 261.116 1.00 122.86 108 VAL F N 1
ATOM 14415 C CA . VAL G 4 39 ? 212.780 187.900 260.259 1.00 125.62 108 VAL F CA 1
ATOM 14416 C C . VAL G 4 39 ? 212.222 187.022 259.144 1.00 125.43 108 VAL F C 1
ATOM 14417 O O . VAL G 4 39 ? 211.361 186.169 259.406 1.00 123.66 108 VAL F O 1
ATOM 14421 N N . PRO G 4 40 ? 212.664 187.187 257.899 1.00 119.05 109 PRO F N 1
ATOM 14422 C CA . PRO G 4 40 ? 212.146 186.343 256.816 1.00 118.47 109 PRO F CA 1
ATOM 14423 C C . PRO G 4 40 ? 212.573 184.893 256.990 1.00 120.88 109 PRO F C 1
ATOM 14424 O O . PRO G 4 40 ? 213.409 184.548 257.827 1.00 122.21 109 PRO F O 1
ATOM 14428 N N . GLU G 4 41 ? 211.972 184.031 256.168 1.00 124.92 110 GLU F N 1
ATOM 14429 C CA . GLU G 4 41 ? 212.262 182.603 256.243 1.00 123.91 110 GLU F CA 1
ATOM 14430 C C . GLU G 4 41 ? 213.579 182.268 255.552 1.00 124.74 110 GLU F C 1
ATOM 14431 O O . GLU G 4 41 ? 214.469 181.662 256.159 1.00 122.51 110 GLU F O 1
ATOM 14437 N N . HIS G 4 42 ? 213.719 182.653 254.287 1.00 127.52 111 HIS F N 1
ATOM 14438 C CA . HIS G 4 42 ? 214.909 182.368 253.497 1.00 125.67 111 HIS F CA 1
ATOM 14439 C C . HIS G 4 42 ? 215.640 183.669 253.198 1.00 126.14 111 HIS F C 1
ATOM 14440 O O . HIS G 4 42 ? 215.034 184.628 252.708 1.00 126.47 111 HIS F O 1
ATOM 14447 N N . ILE G 4 43 ? 216.937 183.698 253.493 1.00 124.90 112 ILE F N 1
ATOM 14448 C CA . ILE G 4 43 ? 217.776 184.867 253.257 1.00 124.80 112 ILE F CA 1
ATOM 14449 C C . ILE G 4 43 ? 219.087 184.401 252.641 1.00 122.88 112 ILE F C 1
ATOM 14450 O O . ILE G 4 43 ? 219.700 183.443 253.124 1.00 123.64 112 ILE F O 1
ATOM 14455 N N . THR G 4 44 ? 219.513 185.072 251.575 1.00 119.98 113 THR F N 1
ATOM 14456 C CA . THR G 4 44 ? 220.755 184.721 250.906 1.00 122.75 113 THR F CA 1
ATOM 14457 C C . THR G 4 44 ? 221.952 185.262 251.683 1.00 124.33 113 THR F C 1
ATOM 14458 O O . THR G 4 44 ? 221.847 186.214 252.461 1.00 125.21 113 THR F O 1
ATOM 14462 N N . GLU G 4 45 ? 223.109 184.633 251.461 1.00 127.92 114 GLU F N 1
ATOM 14463 C CA . GLU G 4 45 ? 224.328 185.073 252.132 1.00 127.99 114 GLU F CA 1
ATOM 14464 C C . GLU G 4 45 ? 224.677 186.510 251.770 1.00 127.21 114 GLU F C 1
ATOM 14465 O O . GLU G 4 45 ? 225.298 187.218 252.572 1.00 126.81 114 GLU F O 1
ATOM 14471 N N . GLU G 4 46 ? 224.291 186.959 250.574 1.00 127.41 115 GLU F N 1
ATOM 14472 C CA . GLU G 4 46 ? 224.566 188.336 250.178 1.00 128.17 115 GLU F CA 1
ATOM 14473 C C . GLU G 4 46 ? 223.852 189.308 251.109 1.00 127.49 115 GLU F C 1
ATOM 14474 O O . GLU G 4 46 ? 224.410 190.340 251.496 1.00 126.29 115 GLU F O 1
ATOM 14480 N N . GLU G 4 47 ? 222.607 188.997 251.473 1.00 127.01 116 GLU F N 1
ATOM 14481 C CA . GLU G 4 47 ? 221.884 189.856 252.404 1.00 126.68 116 GLU F CA 1
ATOM 14482 C C . GLU G 4 47 ? 222.460 189.766 253.811 1.00 129.24 116 GLU F C 1
ATOM 14483 O O . GLU G 4 47 ? 222.338 190.717 254.591 1.00 130.43 116 GLU F O 1
ATOM 14489 N N . LEU G 4 48 ? 223.089 188.638 254.154 1.00 127.75 117 LEU F N 1
ATOM 14490 C CA . LEU G 4 48 ? 223.624 188.474 255.502 1.00 127.45 117 LEU F CA 1
ATOM 14491 C C . LEU G 4 48 ? 224.763 189.451 255.771 1.00 126.20 117 LEU F C 1
ATOM 14492 O O . LEU G 4 48 ? 224.827 190.058 256.847 1.00 126.69 117 LEU F O 1
ATOM 14497 N N . LYS G 4 49 ? 225.674 189.620 254.809 1.00 122.43 118 LYS F N 1
ATOM 14498 C CA . LYS G 4 49 ? 226.779 190.551 255.014 1.00 123.49 118 LYS F CA 1
ATOM 14499 C C . LYS G 4 49 ? 226.289 191.991 255.073 1.00 125.23 118 LYS F C 1
ATOM 14500 O O . LYS G 4 49 ? 226.891 192.821 255.763 1.00 124.06 118 LYS F O 1
ATOM 14506 N N . THR G 4 50 ? 225.209 192.312 254.357 1.00 124.92 119 THR F N 1
ATOM 14507 C CA . THR G 4 50 ? 224.604 193.631 254.504 1.00 123.49 119 THR F CA 1
ATOM 14508 C C . THR G 4 50 ? 224.099 193.834 255.926 1.00 123.74 119 THR F C 1
ATOM 14509 O O . THR G 4 50 ? 224.255 194.917 256.502 1.00 125.22 119 THR F O 1
ATOM 14513 N N . LEU G 4 51 ? 223.489 192.799 256.509 1.00 119.28 120 LEU F N 1
ATOM 14514 C CA . LEU G 4 51 ? 223.110 192.862 257.916 1.00 121.24 120 LEU F CA 1
ATOM 14515 C C . LEU G 4 51 ? 224.337 192.948 258.814 1.00 122.74 120 LEU F C 1
ATOM 14516 O O . LEU G 4 51 ? 224.273 193.539 259.898 1.00 123.67 120 LEU F O 1
ATOM 14521 N N . MET G 4 52 ? 225.459 192.367 258.383 1.00 125.16 121 MET F N 1
ATOM 14522 C CA . MET G 4 52 ? 226.690 192.463 259.161 1.00 126.98 121 MET F CA 1
ATOM 14523 C C . MET G 4 52 ? 227.137 193.912 259.296 1.00 128.04 121 MET F C 1
ATOM 14524 O O . MET G 4 52 ? 227.597 194.332 260.365 1.00 129.67 121 MET F O 1
ATOM 14529 N N . GLU G 4 53 ? 227.015 194.690 258.219 1.00 123.46 122 GLU F N 1
ATOM 14530 C CA . GLU G 4 53 ? 227.458 196.079 258.254 1.00 124.29 122 GLU F CA 1
ATOM 14531 C C . GLU G 4 53 ? 226.672 196.894 259.272 1.00 124.95 122 GLU F C 1
ATOM 14532 O O . GLU G 4 53 ? 227.186 197.885 259.802 1.00 124.68 122 GLU F O 1
ATOM 14538 N N . CYS G 4 54 ? 225.433 196.500 259.555 1.00 118.99 123 CYS F N 1
ATOM 14539 C CA . CYS G 4 54 ? 224.624 197.214 260.534 1.00 117.17 123 CYS F CA 1
ATOM 14540 C C . CYS G 4 54 ? 225.324 197.222 261.886 1.00 117.51 123 CYS F C 1
ATOM 14541 O O . CYS G 4 54 ? 225.501 196.172 262.512 1.00 119.19 123 CYS F O 1
ATOM 14544 N N . VAL G 4 55 ? 225.722 198.413 262.335 1.00 118.87 124 VAL F N 1
ATOM 14545 C CA . VAL G 4 55 ? 226.464 198.523 263.586 1.00 121.22 124 VAL F CA 1
ATOM 14546 C C . VAL G 4 55 ? 225.536 198.440 264.793 1.00 120.19 124 VAL F C 1
ATOM 14547 O O . VAL G 4 55 ? 225.973 198.073 265.890 1.00 119.28 124 VAL F O 1
ATOM 14551 N N . SER G 4 56 ? 224.259 198.771 264.624 1.00 113.24 125 SER F N 1
ATOM 14552 C CA . SER G 4 56 ? 223.313 198.849 265.725 1.00 109.93 125 SER F CA 1
ATOM 14553 C C . SER G 4 56 ? 222.229 197.789 265.578 1.00 110.24 125 SER F C 1
ATOM 14554 O O . SER G 4 56 ? 221.905 197.355 264.469 1.00 111.03 125 SER F O 1
ATOM 14557 N N . ASN G 4 57 ? 221.671 197.376 266.718 1.00 114.86 126 ASN F N 1
ATOM 14558 C CA . ASN G 4 57 ? 220.586 196.401 266.698 1.00 117.64 126 ASN F CA 1
ATOM 14559 C C . ASN G 4 57 ? 219.370 196.950 265.965 1.00 119.07 126 ASN F C 1
ATOM 14560 O O . ASN G 4 57 ? 218.727 196.234 265.189 1.00 120.93 126 ASN F O 1
ATOM 14565 N N . THR G 4 58 ? 219.035 198.222 266.199 1.00 113.09 127 THR F N 1
ATOM 14566 C CA . THR G 4 58 ? 217.910 198.825 265.493 1.00 110.93 127 THR F CA 1
ATOM 14567 C C . THR G 4 58 ? 218.130 198.808 263.987 1.00 111.78 127 THR F C 1
ATOM 14568 O O . THR G 4 58 ? 217.180 198.603 263.223 1.00 113.80 127 THR F O 1
ATOM 14572 N N . ALA G 4 59 ? 219.370 199.020 263.541 1.00 110.41 128 ALA F N 1
ATOM 14573 C CA . ALA G 4 59 ? 219.667 198.901 262.118 1.00 108.44 128 ALA F CA 1
ATOM 14574 C C . ALA G 4 59 ? 219.411 197.482 261.628 1.00 110.82 128 ALA F C 1
ATOM 14575 O O . ALA G 4 59 ? 218.839 197.282 260.550 1.00 112.52 128 ALA F O 1
ATOM 14577 N N . LYS G 4 60 ? 219.829 196.481 262.407 1.00 116.43 129 LYS F N 1
ATOM 14578 C CA . LYS G 4 60 ? 219.494 195.101 262.073 1.00 116.28 129 LYS F CA 1
ATOM 14579 C C . LYS G 4 60 ? 217.987 194.886 262.113 1.00 117.08 129 LYS F C 1
ATOM 14580 O O . LYS G 4 60 ? 217.422 194.216 261.242 1.00 117.52 129 LYS F O 1
ATOM 14586 N N . LYS G 4 61 ? 217.321 195.449 263.123 1.00 118.89 130 LYS F N 1
ATOM 14587 C CA . LYS G 4 61 ? 215.871 195.325 263.217 1.00 116.97 130 LYS F CA 1
ATOM 14588 C C . LYS G 4 61 ? 215.189 195.963 262.014 1.00 118.57 130 LYS F C 1
ATOM 14589 O O . LYS G 4 61 ? 214.253 195.390 261.443 1.00 116.56 130 LYS F O 1
ATOM 14595 N N . LYS G 4 62 ? 215.644 197.151 261.615 1.00 112.11 131 LYS F N 1
ATOM 14596 C CA . LYS G 4 62 ? 215.048 197.829 260.468 1.00 108.69 131 LYS F CA 1
ATOM 14597 C C . LYS G 4 62 ? 215.318 197.066 259.178 1.00 106.83 131 LYS F C 1
ATOM 14598 O O . LYS G 4 62 ? 214.418 196.885 258.350 1.00 109.04 131 LYS F O 1
ATOM 14604 N N . TYR G 4 63 ? 216.559 196.610 258.988 1.00 106.50 132 TYR F N 1
ATOM 14605 C CA . TYR G 4 63 ? 216.908 195.917 257.753 1.00 106.78 132 TYR F CA 1
ATOM 14606 C C . TYR G 4 63 ? 216.136 194.611 257.613 1.00 109.21 132 TYR F C 1
ATOM 14607 O O . TYR G 4 63 ? 215.660 194.276 256.522 1.00 108.78 132 TYR F O 1
ATOM 14616 N N . LEU G 4 64 ? 216.001 193.859 258.707 1.00 120.11 133 LEU F N 1
ATOM 14617 C CA . LEU G 4 64 ? 215.284 192.589 258.642 1.00 120.09 133 LEU F CA 1
ATOM 14618 C C . LEU G 4 64 ? 213.821 192.802 258.277 1.00 117.89 133 LEU F C 1
ATOM 14619 O O . LEU G 4 64 ? 213.245 192.021 257.510 1.00 119.06 133 LEU F O 1
ATOM 14624 N N . LYS G 4 65 ? 213.200 193.853 258.818 1.00 114.94 134 LYS F N 1
ATOM 14625 C CA . LYS G 4 65 ? 211.810 194.137 258.479 1.00 115.65 134 LYS F CA 1
ATOM 14626 C C . LYS G 4 65 ? 211.657 194.410 256.988 1.00 115.66 134 LYS F C 1
ATOM 14627 O O . LYS G 4 65 ? 210.675 193.985 256.369 1.00 115.51 134 LYS F O 1
ATOM 14633 N N . TYR G 4 66 ? 212.618 195.121 256.394 1.00 103.08 135 TYR F N 1
ATOM 14634 C CA . TYR G 4 66 ? 212.569 195.371 254.958 1.00 100.85 135 TYR F CA 1
ATOM 14635 C C . TYR G 4 66 ? 212.603 194.064 254.175 1.00 102.61 135 TYR F C 1
ATOM 14636 O O . TYR G 4 66 ? 211.868 193.899 253.194 1.00 105.33 135 TYR F O 1
ATOM 14645 N N . LEU G 4 67 ? 213.457 193.126 254.588 1.00 109.03 136 LEU F N 1
ATOM 14646 C CA . LEU G 4 67 ? 213.488 191.822 253.935 1.00 107.90 136 LEU F CA 1
ATOM 14647 C C . LEU G 4 67 ? 212.184 191.066 254.153 1.00 108.14 136 LEU F C 1
ATOM 14648 O O . LEU G 4 67 ? 211.686 190.399 253.238 1.00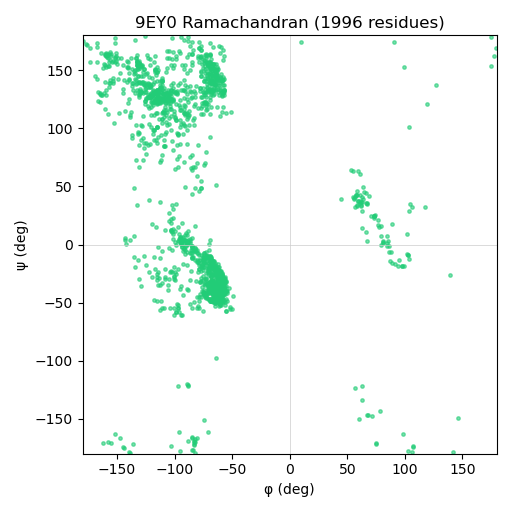 106.11 136 LEU F O 1
ATOM 14653 N N . TYR G 4 68 ? 211.616 191.154 255.358 1.00 112.45 137 TYR F N 1
ATOM 14654 C CA . TYR G 4 68 ? 210.375 190.443 255.648 1.00 111.07 137 TYR F CA 1
ATOM 14655 C C . TYR G 4 68 ? 209.249 190.907 254.733 1.00 110.68 137 TYR F C 1
ATOM 14656 O O . TYR G 4 68 ? 208.568 190.091 254.102 1.00 109.77 137 TYR F O 1
ATOM 14665 N N . THR G 4 69 ? 209.037 192.223 254.648 1.00 109.96 138 THR F N 1
ATOM 14666 C CA . THR G 4 69 ? 208.002 192.737 253.759 1.00 110.13 138 THR F CA 1
ATOM 14667 C C . THR G 4 69 ? 208.329 192.440 252.302 1.00 110.25 138 THR F C 1
ATOM 14668 O O . THR G 4 69 ? 207.419 192.327 251.472 1.00 110.26 138 THR F O 1
ATOM 14672 N N . LYS G 4 70 ? 209.615 192.311 251.972 1.00 105.17 139 LYS F N 1
ATOM 14673 C CA . LYS G 4 70 ? 209.993 191.942 250.612 1.00 103.50 139 LYS F CA 1
ATOM 14674 C C . LYS G 4 70 ? 209.444 190.569 250.248 1.00 105.57 139 LYS F C 1
ATOM 14675 O O . LYS G 4 70 ? 208.923 190.373 249.143 1.00 108.07 139 LYS F O 1
ATOM 14681 N N . GLU G 4 71 ? 209.551 189.605 251.165 1.00 113.11 140 GLU F N 1
ATOM 14682 C CA . GLU G 4 71 ? 208.995 188.281 250.911 1.00 112.63 140 GLU F CA 1
ATOM 14683 C C . GLU G 4 71 ? 207.472 188.307 250.942 1.00 112.17 140 GLU F C 1
ATOM 14684 O O . GLU G 4 71 ? 206.818 187.647 250.126 1.00 113.40 140 GLU F O 1
ATOM 14690 N N . LYS G 4 72 ? 206.889 189.070 251.869 1.00 108.40 141 LYS F N 1
ATOM 14691 C CA . LYS G 4 72 ? 205.436 189.100 251.997 1.00 109.58 141 LYS F CA 1
ATOM 14692 C C . LYS G 4 72 ? 204.785 189.589 250.709 1.00 109.56 141 LYS F C 1
ATOM 14693 O O . LYS G 4 72 ? 203.787 189.023 250.249 1.00 111.65 141 LYS F O 1
ATOM 14699 N N . VAL G 4 73 ? 205.339 190.646 250.112 1.00 105.40 142 VAL F N 1
ATOM 14700 C CA . VAL G 4 73 ? 204.808 191.136 248.845 1.00 106.97 142 VAL F CA 1
ATOM 14701 C C . VAL G 4 73 ? 204.993 190.096 247.749 1.00 106.52 142 VAL F C 1
ATOM 14702 O O . VAL G 4 73 ? 204.088 189.874 246.935 1.00 110.13 142 VAL F O 1
ATOM 14706 N N . LYS G 4 74 ? 206.157 189.445 247.703 1.00 101.68 143 LYS F N 1
ATOM 14707 C CA . LYS G 4 74 ? 206.419 188.458 246.662 1.00 103.71 143 LYS F CA 1
ATOM 14708 C C . LYS G 4 74 ? 205.473 187.267 246.771 1.00 106.66 143 LYS F C 1
ATOM 14709 O O . LYS G 4 74 ? 204.869 186.853 245.775 1.00 104.31 143 LYS F O 1
ATOM 14715 N N . LYS G 4 75 ? 205.329 186.704 247.973 1.00 114.50 144 LYS F N 1
ATOM 14716 C CA . LYS G 4 75 ? 204.426 185.571 248.147 1.00 112.81 144 LYS F CA 1
ATOM 14717 C C . LYS G 4 75 ? 202.986 185.967 247.851 1.00 111.85 144 LYS F C 1
ATOM 14718 O O . LYS G 4 75 ? 202.255 185.227 247.182 1.00 114.37 144 LYS F O 1
ATOM 14724 N N . ALA G 4 76 ? 202.558 187.135 248.335 1.00 112.77 145 ALA F N 1
ATOM 14725 C CA . ALA G 4 76 ? 201.207 187.598 248.040 1.00 113.87 145 ALA F CA 1
ATOM 14726 C C . ALA G 4 76 ? 201.135 187.823 246.536 1.00 114.60 145 ALA F C 1
ATOM 14727 O O . ALA G 4 76 ? 200.130 187.490 245.898 1.00 113.98 145 ALA F O 1
ATOM 14729 N N . ARG G 4 77 ? 202.194 188.388 245.953 1.00 114.45 146 ARG F N 1
ATOM 14730 C CA . ARG G 4 77 ? 202.241 188.532 244.500 1.00 112.78 146 ARG F CA 1
ATOM 14731 C C . ARG G 4 77 ? 202.060 187.178 243.804 1.00 112.77 146 ARG F C 1
ATOM 14732 O O . ARG G 4 77 ? 201.191 187.004 242.941 1.00 114.45 146 ARG F O 1
ATOM 14740 N N . GLN G 4 78 ? 202.864 186.192 244.211 1.00 112.70 147 GLN F N 1
ATOM 14741 C CA . GLN G 4 78 ? 202.753 184.860 243.625 1.00 115.26 147 GLN F CA 1
ATOM 14742 C C . GLN G 4 78 ? 201.413 184.152 243.783 1.00 115.59 147 GLN F C 1
ATOM 14743 O O . GLN G 4 78 ? 200.922 183.521 242.840 1.00 115.27 147 GLN F O 1
ATOM 14749 N N . ILE G 4 79 ? 200.807 184.242 244.969 1.00 114.15 148 ILE F N 1
ATOM 14750 C CA . ILE G 4 79 ? 199.490 183.645 245.173 1.00 112.81 148 ILE F CA 1
ATOM 14751 C C . ILE G 4 79 ? 198.469 184.306 244.256 1.00 114.65 148 ILE F C 1
ATOM 14752 O O . ILE G 4 79 ? 197.652 183.633 243.616 1.00 117.03 148 ILE F O 1
ATOM 14757 N N . LYS G 4 80 ? 198.501 185.637 244.177 1.00 110.68 149 LYS F N 1
ATOM 14758 C CA . LYS G 4 80 ? 197.638 186.353 243.247 1.00 108.77 149 LYS F CA 1
ATOM 14759 C C . LYS G 4 80 ? 198.062 186.168 241.797 1.00 108.57 149 LYS F C 1
ATOM 14760 O O . LYS G 4 80 ? 197.268 186.461 240.896 1.00 106.92 149 LYS F O 1
ATOM 14766 N N . LYS G 4 81 ? 199.282 185.693 241.550 1.00 115.51 150 LYS F N 1
ATOM 14767 C CA . LYS G 4 81 ? 199.765 185.477 240.192 1.00 116.89 150 LYS F CA 1
ATOM 14768 C C . LYS G 4 81 ? 199.297 184.139 239.634 1.00 116.81 150 LYS F C 1
ATOM 14769 O O . LYS G 4 81 ? 198.768 184.078 238.520 1.00 116.33 150 LYS F O 1
ATOM 14775 N N . GLU G 4 82 ? 199.488 183.058 240.393 1.00 124.90 151 GLU F N 1
ATOM 14776 C CA . GLU G 4 82 ? 198.990 181.760 239.953 1.00 124.53 151 GLU F CA 1
ATOM 14777 C C . GLU G 4 82 ? 197.476 181.773 239.821 1.00 124.57 151 GLU F C 1
ATOM 14778 O O . GLU G 4 82 ? 196.909 180.979 239.062 1.00 125.57 151 GLU F O 1
ATOM 14784 N N . MET G 4 83 ? 196.806 182.662 240.556 1.00 123.30 152 MET F N 1
ATOM 14785 C CA . MET G 4 83 ? 195.365 182.812 240.400 1.00 123.96 152 MET F CA 1
ATOM 14786 C C . MET G 4 83 ? 195.041 183.343 239.011 1.00 126.12 152 MET F C 1
ATOM 14787 O O . MET G 4 83 ? 194.066 182.913 238.384 1.00 127.09 152 MET F O 1
ATOM 14792 N N . LYS G 4 84 ? 195.860 184.269 238.506 1.00 127.56 153 LYS F N 1
ATOM 14793 C CA . LYS G 4 84 ? 195.629 184.811 237.171 1.00 127.65 153 LYS F CA 1
ATOM 14794 C C . LYS G 4 84 ? 195.769 183.729 236.108 1.00 126.38 153 LYS F C 1
ATOM 14795 O O . LYS G 4 84 ? 194.949 183.640 235.188 1.00 125.89 153 LYS F O 1
ATOM 14801 N N . ALA G 4 85 ? 196.807 182.896 236.218 1.00 130.99 154 ALA F N 1
ATOM 14802 C CA . ALA G 4 85 ? 196.991 181.818 235.253 1.00 134.54 154 ALA F CA 1
ATOM 14803 C C . ALA G 4 85 ? 195.841 180.821 235.319 1.00 135.57 154 ALA F C 1
ATOM 14804 O O . ALA G 4 85 ? 195.329 180.382 234.283 1.00 134.00 154 ALA F O 1
ATOM 14806 N N . ALA G 4 86 ? 195.418 180.457 236.532 1.00 137.26 155 ALA F N 1
ATOM 14807 C CA . ALA G 4 86 ? 194.326 179.499 236.677 1.00 135.15 155 ALA F CA 1
ATOM 14808 C C . ALA G 4 86 ? 193.031 180.045 236.089 1.00 134.87 155 ALA F C 1
ATOM 14809 O O . ALA G 4 86 ? 192.288 179.318 235.420 1.00 135.85 155 ALA F O 1
ATOM 14811 N N . ALA G 4 87 ? 192.736 181.322 236.339 1.00 132.04 156 ALA F N 1
ATOM 14812 C CA . ALA G 4 87 ? 191.506 181.909 235.818 1.00 132.77 156 ALA F CA 1
ATOM 14813 C C . ALA G 4 87 ? 191.530 181.988 234.296 1.00 133.97 156 ALA F C 1
ATOM 14814 O O . ALA G 4 87 ? 190.533 181.674 233.635 1.00 132.90 156 ALA F O 1
ATOM 14816 N N . ARG G 4 88 ? 192.660 182.404 233.720 1.00 137.20 157 ARG F N 1
ATOM 14817 C CA . ARG G 4 88 ? 192.721 182.616 232.277 1.00 136.62 157 ARG F CA 1
ATOM 14818 C C . ARG G 4 88 ? 192.559 181.305 231.518 1.00 135.50 157 ARG F C 1
ATOM 14819 O O . ARG G 4 88 ? 191.826 181.238 230.524 1.00 135.32 157 ARG F O 1
ATOM 14827 N N . GLU G 4 89 ? 193.237 180.248 231.969 1.00 138.28 158 GLU F N 1
ATOM 14828 C CA . GLU G 4 89 ? 193.136 178.969 231.274 1.00 139.23 158 GLU F CA 1
ATOM 14829 C C . GLU G 4 89 ? 191.720 178.413 231.349 1.00 138.64 158 GLU F C 1
ATOM 14830 O O . GLU G 4 89 ? 191.225 177.826 230.380 1.00 139.68 158 GLU F O 1
ATOM 14836 N N . GLU G 4 90 ? 191.052 178.587 232.492 1.00 140.62 159 GLU F N 1
ATOM 14837 C CA . GLU G 4 90 ? 189.680 178.106 232.625 1.00 142.29 159 GLU F CA 1
ATOM 14838 C C . GLU G 4 90 ? 188.754 178.805 231.638 1.00 142.24 159 GLU F C 1
ATOM 14839 O O . GLU G 4 90 ? 187.901 178.163 231.013 1.00 142.86 159 GLU F O 1
ATOM 14845 N N . ALA G 4 91 ? 188.904 180.123 231.485 1.00 139.02 160 ALA F N 1
ATOM 14846 C CA . ALA G 4 91 ? 188.044 180.861 230.565 1.00 139.84 160 ALA F CA 1
ATOM 14847 C C . ALA G 4 91 ? 188.254 180.404 229.128 1.00 142.10 160 ALA F C 1
ATOM 14848 O O . ALA G 4 91 ? 187.294 180.291 228.357 1.00 140.60 160 ALA F O 1
ATOM 14850 N N . LYS G 4 92 ? 189.506 180.138 228.747 1.00 143.82 161 LYS F N 1
ATOM 14851 C CA . LYS G 4 92 ? 189.782 179.678 227.390 1.00 142.57 161 LYS F CA 1
ATOM 14852 C C . LYS G 4 92 ? 189.082 178.355 227.112 1.00 141.74 161 LYS F C 1
ATOM 14853 O O . LYS G 4 92 ? 188.517 178.158 226.029 1.00 139.24 161 LYS F O 1
ATOM 14859 N N . ASN G 4 93 ? 189.106 177.435 228.078 1.00 141.65 162 ASN F N 1
ATOM 14860 C CA . ASN G 4 93 ? 188.462 176.140 227.879 1.00 139.83 162 ASN F CA 1
ATOM 14861 C C . ASN G 4 93 ? 186.968 176.302 227.632 1.00 140.67 162 ASN F C 1
ATOM 14862 O O . ASN G 4 93 ? 186.399 175.631 226.763 1.00 138.92 162 ASN F O 1
ATOM 14867 N N . ILE G 4 94 ? 186.315 177.188 228.387 1.00 148.87 163 ILE F N 1
ATOM 14868 C CA . ILE G 4 94 ? 184.890 177.431 228.179 1.00 148.70 163 ILE F CA 1
ATOM 14869 C C . ILE G 4 94 ? 184.648 177.998 226.786 1.00 146.90 163 ILE F C 1
ATOM 14870 O O . ILE G 4 94 ? 183.726 177.575 226.078 1.00 145.66 163 ILE F O 1
ATOM 14875 N N . LYS G 4 95 ? 185.466 178.960 226.373 1.00 138.53 164 LYS F N 1
ATOM 14876 C CA . LYS G 4 95 ? 185.326 179.575 225.059 1.00 137.29 164 LYS F CA 1
ATOM 14877 C C . LYS G 4 95 ? 185.728 178.598 223.959 1.00 136.10 164 LYS F C 1
ATOM 14878 O O . LYS G 4 95 ? 185.775 178.959 222.783 1.00 135.32 164 LYS F O 1
ATOM 14884 N N . LYS G 4 106 ? 189.133 188.300 209.111 1.00 66.17 175 LYS F N 1
ATOM 14885 C CA . LYS G 4 106 ? 188.752 189.707 209.074 1.00 71.62 175 LYS F CA 1
ATOM 14886 C C . LYS G 4 106 ? 189.814 190.530 208.353 1.00 71.08 175 LYS F C 1
ATOM 14887 O O . LYS G 4 106 ? 190.808 189.989 207.869 1.00 70.12 175 LYS F O 1
ATOM 14893 N N . ASN G 4 107 ? 189.599 191.841 208.287 1.00 70.48 176 ASN F N 1
ATOM 14894 C CA . ASN G 4 107 ? 190.499 192.759 207.602 1.00 73.00 176 ASN F CA 1
ATOM 14895 C C . ASN G 4 107 ? 191.227 193.618 208.626 1.00 71.29 176 ASN F C 1
ATOM 14896 O O . ASN G 4 107 ? 190.591 194.252 209.475 1.00 71.15 176 ASN F O 1
ATOM 14901 N N . PHE G 4 108 ? 192.555 193.636 208.541 1.00 63.59 177 PHE F N 1
ATOM 14902 C CA . PHE G 4 108 ? 193.389 194.452 209.410 1.00 52.68 177 PHE F CA 1
ATOM 14903 C C . PHE G 4 108 ? 194.406 195.212 208.573 1.00 62.12 177 PHE F C 1
ATOM 14904 O O . PHE G 4 108 ? 194.903 194.711 207.562 1.00 75.65 177 PHE F O 1
ATOM 14912 N N . LEU G 4 109 ? 194.711 196.433 209.010 1.00 64.12 178 LEU F N 1
ATOM 14913 C CA . LEU G 4 109 ? 195.717 197.261 208.360 1.00 64.20 178 LEU F CA 1
ATOM 14914 C C . LEU G 4 109 ? 197.091 197.137 209.001 1.00 69.24 178 LEU F C 1
ATOM 14915 O O . LEU G 4 109 ? 198.100 197.181 208.290 1.00 69.95 178 LEU F O 1
ATOM 14920 N N . PHE G 4 110 ? 197.154 196.973 210.321 1.00 64.33 179 PHE F N 1
ATOM 14921 C CA . PHE G 4 110 ? 198.410 196.829 211.042 1.00 59.12 179 PHE F CA 1
ATOM 14922 C C . PHE G 4 110 ? 198.417 195.520 211.816 1.00 54.11 179 PHE F C 1
ATOM 14923 O O . PHE G 4 110 ? 197.386 195.078 212.330 1.00 56.83 179 PHE F O 1
ATOM 14931 N N . LEU G 4 111 ? 199.592 194.902 211.891 1.00 54.88 180 LEU F N 1
ATOM 14932 C CA . LEU G 4 111 ? 199.801 193.795 212.811 1.00 54.55 180 LEU F CA 1
ATOM 14933 C C . LEU G 4 111 ? 199.957 194.331 214.229 1.00 57.76 180 LEU F C 1
ATOM 14934 O O . LEU G 4 111 ? 200.352 195.481 214.439 1.00 65.20 180 LEU F O 1
ATOM 14939 N N . ARG G 4 112 ? 199.641 193.485 215.209 1.00 60.09 181 ARG F N 1
ATOM 14940 C CA . ARG G 4 112 ? 199.725 193.882 216.615 1.00 57.13 181 ARG F CA 1
ATOM 14941 C C . ARG G 4 112 ? 201.180 193.778 217.076 1.00 60.60 181 ARG F C 1
ATOM 14942 O O . ARG G 4 112 ? 201.569 192.912 217.862 1.00 76.50 181 ARG F O 1
ATOM 14950 N N . LEU G 4 113 ? 201.992 194.694 216.557 1.00 56.62 182 LEU F N 1
ATOM 14951 C CA . LEU G 4 113 ? 203.398 194.829 216.916 1.00 54.75 182 LEU F CA 1
ATOM 14952 C C . LEU G 4 113 ? 203.671 196.232 217.443 1.00 57.59 182 LEU F C 1
ATOM 14953 O O . LEU G 4 113 ? 204.713 196.831 217.168 1.00 68.79 182 LEU F O 1
ATOM 14958 N N . TRP G 4 114 ? 202.724 196.769 218.212 1.00 60.01 183 TRP F N 1
ATOM 14959 C CA . TRP G 4 114 ? 202.804 198.166 218.626 1.00 56.74 183 TRP F CA 1
ATOM 14960 C C . TRP G 4 114 ? 203.952 198.394 219.601 1.00 56.19 183 TRP F C 1
ATOM 14961 O O . TRP G 4 114 ? 204.752 199.320 219.422 1.00 63.92 183 TRP F O 1
ATOM 14972 N N . ASP G 4 115 ? 204.061 197.552 220.632 1.00 66.54 184 ASP F N 1
ATOM 14973 C CA . ASP G 4 115 ? 205.074 197.776 221.659 1.00 65.41 184 ASP F CA 1
ATOM 14974 C C . ASP G 4 115 ? 206.462 197.902 221.046 1.00 68.64 184 ASP F C 1
ATOM 14975 O O . ASP G 4 115 ? 207.257 198.754 221.458 1.00 72.60 184 ASP F O 1
ATOM 14980 N N . ARG G 4 116 ? 206.771 197.061 220.058 1.00 63.70 185 ARG F N 1
ATOM 14981 C CA . ARG G 4 116 ? 208.035 197.203 219.344 1.00 55.50 185 ARG F CA 1
ATOM 14982 C C . ARG G 4 116 ? 208.098 198.531 218.601 1.00 61.72 185 ARG F C 1
ATOM 14983 O O . ARG G 4 116 ? 209.135 199.205 218.604 1.00 67.76 185 ARG F O 1
ATOM 14991 N N . ASN G 4 117 ? 206.996 198.926 217.960 1.00 60.39 186 ASN F N 1
ATOM 14992 C CA . ASN G 4 117 ? 207.002 200.146 217.157 1.00 56.38 186 ASN F CA 1
ATOM 14993 C C . ASN G 4 117 ? 207.281 201.375 218.013 1.00 61.03 186 ASN F C 1
ATOM 14994 O O . ASN G 4 117 ? 208.058 202.252 217.617 1.00 67.32 186 ASN F O 1
ATOM 14999 N N . MET G 4 118 ? 206.656 201.462 219.190 1.00 55.27 187 MET F N 1
ATOM 15000 C CA . MET G 4 118 ? 206.881 202.620 220.051 1.00 50.32 187 MET F CA 1
ATOM 15001 C C . MET G 4 118 ? 208.332 202.687 220.510 1.00 54.51 187 MET F C 1
ATOM 15002 O O . MET G 4 118 ? 208.925 203.770 220.559 1.00 63.51 187 MET F O 1
ATOM 15007 N N . ASP G 4 119 ? 208.923 201.538 220.845 1.00 60.82 188 ASP F N 1
ATOM 15008 C CA . ASP G 4 119 ? 210.317 201.533 221.277 1.00 63.21 188 ASP F CA 1
ATOM 15009 C C . ASP G 4 119 ? 211.230 202.070 220.183 1.00 65.50 188 ASP F C 1
ATOM 15010 O O . ASP G 4 119 ? 212.145 202.856 220.457 1.00 74.84 188 ASP F O 1
ATOM 15015 N N . ILE G 4 120 ? 210.999 201.658 218.935 1.00 53.39 189 ILE F N 1
ATOM 15016 C CA . ILE G 4 120 ? 211.790 202.181 217.825 1.00 49.41 189 ILE F CA 1
ATOM 15017 C C . ILE G 4 120 ? 211.539 203.673 217.653 1.00 53.20 189 ILE F C 1
ATOM 15018 O O . ILE G 4 120 ? 212.475 204.455 217.441 1.00 69.33 189 ILE F O 1
ATOM 15023 N N . ALA G 4 121 ? 210.275 204.094 217.739 1.00 50.86 190 ALA F N 1
ATOM 15024 C CA . ALA G 4 121 ? 209.954 205.506 217.559 1.00 45.72 190 ALA F CA 1
ATOM 15025 C C . ALA G 4 121 ? 210.621 206.364 218.626 1.00 51.99 190 ALA F C 1
ATOM 15026 O O . ALA G 4 121 ? 211.171 207.429 218.323 1.00 64.00 190 ALA F O 1
ATOM 15028 N N . MET G 4 122 ? 210.583 205.919 219.884 1.00 54.56 191 MET F N 1
ATOM 15029 C CA . MET G 4 122 ? 211.272 206.650 220.942 1.00 47.61 191 MET F CA 1
ATOM 15030 C C . MET G 4 122 ? 212.776 206.670 220.713 1.00 50.38 191 MET F C 1
ATOM 15031 O O . MET G 4 122 ? 213.432 207.681 220.987 1.00 59.00 191 MET F O 1
ATOM 15036 N N . GLY G 4 123 ? 213.340 205.567 220.218 1.00 48.61 192 GLY F N 1
ATOM 15037 C CA . GLY G 4 123 ? 214.766 205.541 219.944 1.00 45.70 192 GLY F CA 1
ATOM 15038 C C . GLY G 4 123 ? 215.179 206.578 218.917 1.00 48.91 192 GLY F C 1
ATOM 15039 O O . GLY G 4 123 ? 216.205 207.245 219.072 1.00 62.69 192 GLY F O 1
ATOM 15040 N N . TRP G 4 124 ? 214.389 206.726 217.851 1.00 43.55 193 TRP F N 1
ATOM 15041 C CA . TRP G 4 124 ? 214.701 207.729 216.839 1.00 39.64 193 TRP F CA 1
ATOM 15042 C C . TRP G 4 124 ? 214.661 209.132 217.429 1.00 43.87 193 TRP F C 1
ATOM 15043 O O . TRP G 4 124 ? 215.539 209.957 217.150 1.00 57.11 193 TRP F O 1
ATOM 15054 N N . LYS G 4 125 ? 213.648 209.424 218.248 1.00 53.30 194 LYS F N 1
ATOM 15055 C CA . LYS G 4 125 ? 213.593 210.719 218.916 1.00 48.03 194 LYS F CA 1
ATOM 15056 C C . LYS G 4 125 ? 214.772 210.896 219.864 1.00 50.43 194 LYS F C 1
ATOM 15057 O O . LYS G 4 125 ? 215.363 211.979 219.938 1.00 57.95 194 LYS F O 1
ATOM 15063 N N . GLY G 4 126 ? 215.126 209.841 220.600 1.00 54.95 195 GLY F N 1
ATOM 15064 C CA . GLY G 4 126 ? 216.260 209.933 221.504 1.00 54.64 195 GLY F CA 1
ATOM 15065 C C . GLY G 4 126 ? 217.559 210.230 220.780 1.00 56.79 195 GLY F C 1
ATOM 15066 O O . GLY G 4 126 ? 218.372 211.031 221.247 1.00 66.80 195 GLY F O 1
ATOM 15067 N N . ALA G 4 127 ? 217.772 209.590 219.628 1.00 48.42 196 ALA F N 1
ATOM 15068 C CA . ALA G 4 127 ? 218.975 209.860 218.849 1.00 54.96 196 ALA F CA 1
ATOM 15069 C C . ALA G 4 127 ? 219.016 211.313 218.396 1.00 59.19 196 ALA F C 1
ATOM 15070 O O . ALA G 4 127 ? 220.073 211.954 218.429 1.00 68.92 196 ALA F O 1
ATOM 15072 N N . GLN G 4 128 ? 217.872 211.850 217.967 1.00 53.82 197 GLN F N 1
ATOM 15073 C CA . GLN G 4 128 ? 217.810 213.260 217.599 1.00 47.20 197 GLN F CA 1
ATOM 15074 C C . GLN G 4 128 ? 218.065 214.152 218.806 1.00 48.80 197 GLN F C 1
ATOM 15075 O O . GLN G 4 128 ? 218.638 215.240 218.675 1.00 57.55 197 GLN F O 1
ATOM 15081 N N . ALA G 4 129 ? 217.642 213.709 219.992 1.00 53.35 198 ALA F N 1
ATOM 15082 C CA . ALA G 4 129 ? 217.789 214.534 221.187 1.00 49.57 198 ALA F CA 1
ATOM 15083 C C . ALA G 4 129 ? 219.254 214.802 221.504 1.00 49.42 198 ALA F C 1
ATOM 15084 O O . ALA G 4 129 ? 219.623 215.928 221.858 1.00 56.23 198 ALA F O 1
ATOM 15086 N N . MET G 4 130 ? 220.107 213.783 221.385 1.00 49.37 199 MET F N 1
ATOM 15087 C CA . MET G 4 130 ? 221.513 213.951 221.736 1.00 56.58 199 MET F CA 1
ATOM 15088 C C . MET G 4 130 ? 222.288 214.754 220.701 1.00 54.61 199 MET F C 1
ATOM 15089 O O . MET G 4 130 ? 223.456 215.076 220.945 1.00 57.85 199 MET F O 1
ATOM 15094 N N . GLN G 4 131 ? 221.681 215.079 219.561 1.00 56.64 200 GLN F N 1
ATOM 15095 C CA . GLN G 4 131 ? 222.302 215.958 218.580 1.00 58.43 200 GLN F CA 1
ATOM 15096 C C . GLN G 4 131 ? 221.793 217.389 218.657 1.00 58.45 200 GLN F C 1
ATOM 15097 O O . GLN G 4 131 ? 222.549 218.319 218.355 1.00 58.40 200 GLN F O 1
ATOM 15103 N N . PHE G 4 132 ? 220.535 217.590 219.055 1.00 48.42 201 PHE F N 1
ATOM 15104 C CA . PHE G 4 132 ? 219.956 218.928 219.112 1.00 39.62 201 PHE F CA 1
ATOM 15105 C C . PHE G 4 132 ? 219.166 219.216 220.380 1.00 48.91 201 PHE F C 1
ATOM 15106 O O . PHE G 4 132 ? 218.818 220.379 220.603 1.00 54.73 201 PHE F O 1
ATOM 15114 N N . GLY G 4 133 ? 218.870 218.222 221.214 1.00 56.63 202 GLY F N 1
ATOM 15115 C CA . GLY G 4 133 ? 218.064 218.465 222.390 1.00 60.59 202 GLY F CA 1
ATOM 15116 C C . GLY G 4 133 ? 218.795 219.277 223.441 1.00 54.55 202 GLY F C 1
ATOM 15117 O O . GLY G 4 133 ? 220.024 219.326 223.500 1.00 51.11 202 GLY F O 1
ATOM 15118 N N . GLN G 4 134 ? 218.009 219.931 224.289 1.00 47.27 203 GLN F N 1
ATOM 15119 C CA . GLN G 4 134 ? 218.579 220.732 225.365 1.00 43.89 203 GLN F CA 1
ATOM 15120 C C . GLN G 4 134 ? 219.275 219.819 226.371 1.00 46.57 203 GLN F C 1
ATOM 15121 O O . GLN G 4 134 ? 218.697 218.805 226.779 1.00 60.08 203 GLN F O 1
ATOM 15127 N N . PRO G 4 135 ? 220.502 220.132 226.795 1.00 41.95 204 PRO F N 1
ATOM 15128 C CA . PRO G 4 135 ? 221.182 219.256 227.759 1.00 39.48 204 PRO F CA 1
ATOM 15129 C C . PRO G 4 135 ? 220.578 219.378 229.151 1.00 46.13 204 PRO F C 1
ATOM 15130 O O . PRO G 4 135 ? 220.453 220.477 229.696 1.00 57.93 204 PRO F O 1
ATOM 15134 N N . LEU G 4 136 ? 220.201 218.236 229.719 1.00 46.69 205 LEU F N 1
ATOM 15135 C CA . LEU G 4 136 ? 219.808 218.131 231.117 1.00 43.95 205 LEU F CA 1
ATOM 15136 C C . LEU G 4 136 ? 220.825 217.248 231.823 1.00 47.85 205 LEU F C 1
ATOM 15137 O O . LEU G 4 136 ? 221.091 216.127 231.376 1.00 62.42 205 LEU F O 1
ATOM 15142 N N . VAL G 4 137 ? 221.391 217.749 232.916 1.00 43.16 206 VAL F N 1
ATOM 15143 C CA . VAL G 4 137 ? 222.523 217.114 233.580 1.00 50.84 206 VAL F CA 1
ATOM 15144 C C . VAL G 4 137 ? 222.061 216.535 234.908 1.00 45.65 206 VAL F C 1
ATOM 15145 O O . VAL G 4 137 ? 221.429 217.232 235.713 1.00 59.83 206 VAL F O 1
ATOM 15149 N N . PHE G 4 138 ? 222.374 215.262 235.133 1.00 48.95 207 PHE F N 1
ATOM 15150 C CA . PHE G 4 138 ? 222.211 214.623 236.431 1.00 44.07 207 PHE F CA 1
ATOM 15151 C C . PHE G 4 138 ? 223.584 214.507 237.080 1.00 52.47 207 PHE F C 1
ATOM 15152 O O . PHE G 4 138 ? 224.466 213.821 236.553 1.00 67.10 207 PHE F O 1
ATOM 15160 N N . ASP G 4 139 ? 223.764 215.175 238.216 1.00 60.60 208 ASP F N 1
ATOM 15161 C CA . ASP G 4 139 ? 225.044 215.187 238.911 1.00 57.38 208 ASP F CA 1
ATOM 15162 C C . ASP G 4 139 ? 225.128 213.972 239.827 1.00 63.38 208 ASP F C 1
ATOM 15163 O O . ASP G 4 139 ? 224.240 213.751 240.657 1.00 73.85 208 ASP F O 1
ATOM 15168 N N . MET G 4 140 ? 226.194 213.189 239.674 1.00 60.03 209 MET F N 1
ATOM 15169 C CA . MET G 4 140 ? 226.403 211.964 240.438 1.00 55.58 209 MET F CA 1
ATOM 15170 C C . MET G 4 140 ? 227.595 212.099 241.382 1.00 60.48 209 MET F C 1
ATOM 15171 O O . MET G 4 140 ? 228.348 211.148 241.598 1.00 68.60 209 MET F O 1
ATOM 15176 N N . ALA G 4 141 ? 227.776 213.287 241.953 1.00 63.45 210 ALA F N 1
ATOM 15177 C CA . ALA G 4 141 ? 228.865 213.555 242.881 1.00 69.47 210 ALA F CA 1
ATOM 15178 C C . ALA G 4 141 ? 228.452 213.388 244.339 1.00 80.58 210 ALA F C 1
ATOM 15179 O O . ALA G 4 141 ? 229.247 213.694 245.233 1.00 79.93 210 ALA F O 1
ATOM 15181 N N . TYR G 4 142 ? 227.236 212.911 244.597 1.00 75.25 211 TYR F N 1
ATOM 15182 C CA . TYR G 4 142 ? 226.715 212.771 245.949 1.00 67.07 211 TYR F CA 1
ATOM 15183 C C . TYR G 4 142 ? 226.829 211.347 246.480 1.00 70.61 211 TYR F C 1
ATOM 15184 O O . TYR G 4 142 ? 226.240 211.037 247.520 1.00 77.48 211 TYR F O 1
ATOM 15193 N N . GLU G 4 143 ? 227.572 210.476 245.793 1.00 73.86 212 GLU F N 1
ATOM 15194 C CA . GLU G 4 143 ? 227.672 209.085 246.221 1.00 74.95 212 GLU F CA 1
ATOM 15195 C C . GLU G 4 143 ? 228.227 208.950 247.632 1.00 78.46 212 GLU F C 1
ATOM 15196 O O . GLU G 4 143 ? 227.943 207.952 248.303 1.00 77.49 212 GLU F O 1
ATOM 15202 N N . ASN G 4 144 ? 229.008 209.924 248.099 1.00 80.78 213 ASN F N 1
ATOM 15203 C CA . ASN G 4 144 ? 229.597 209.855 249.429 1.00 81.03 213 ASN F CA 1
ATOM 15204 C C . ASN G 4 144 ? 228.615 210.213 250.538 1.00 81.38 213 ASN F C 1
ATOM 15205 O O . ASN G 4 144 ? 228.894 209.918 251.705 1.00 79.81 213 ASN F O 1
ATOM 15210 N N . TYR G 4 145 ? 227.484 210.835 250.209 1.00 80.93 214 TYR F N 1
ATOM 15211 C CA . TYR G 4 145 ? 226.492 211.239 251.196 1.00 77.74 214 TYR F CA 1
ATOM 15212 C C . TYR G 4 145 ? 225.279 210.317 251.225 1.00 78.47 214 TYR F C 1
ATOM 15213 O O . TYR G 4 145 ? 224.270 210.662 251.849 1.00 81.16 214 TYR F O 1
ATOM 15222 N N . MET G 4 146 ? 225.351 209.160 250.572 1.00 73.68 215 MET F N 1
ATOM 15223 C CA . MET G 4 146 ? 224.219 208.253 250.448 1.00 77.68 215 MET F CA 1
ATOM 15224 C C . MET G 4 146 ? 224.536 206.918 251.104 1.00 77.90 215 MET F C 1
ATOM 15225 O O . MET G 4 146 ? 225.645 206.393 250.966 1.00 74.76 215 MET F O 1
ATOM 15230 N N . LYS G 4 147 ? 223.554 206.375 251.819 1.00 78.45 216 LYS F N 1
ATOM 15231 C CA . LYS G 4 147 ? 223.637 205.013 252.326 1.00 74.63 216 LYS F CA 1
ATOM 15232 C C . LYS G 4 147 ? 223.234 204.057 251.205 1.00 75.04 216 LYS F C 1
ATOM 15233 O O . LYS G 4 147 ? 222.911 204.472 250.089 1.00 81.39 216 LYS F O 1
ATOM 15239 N N . ARG G 4 148 ? 223.243 202.754 251.488 1.00 76.42 217 ARG F N 1
ATOM 15240 C CA . ARG G 4 148 ? 222.808 201.790 250.485 1.00 76.39 217 ARG F CA 1
ATOM 15241 C C . ARG G 4 148 ? 221.306 201.871 250.243 1.00 77.23 217 ARG F C 1
ATOM 15242 O O . ARG G 4 148 ? 220.853 201.659 249.113 1.00 80.74 217 ARG F O 1
ATOM 15250 N N . LYS G 4 149 ? 220.524 202.171 251.283 1.00 66.77 218 LYS F N 1
ATOM 15251 C CA . LYS G 4 149 ? 219.080 202.293 251.109 1.00 72.23 218 LYS F CA 1
ATOM 15252 C C . LYS G 4 149 ? 218.741 203.431 250.155 1.00 75.04 218 LYS F C 1
ATOM 15253 O O . LYS G 4 149 ? 217.904 203.271 249.258 1.00 77.67 218 LYS F O 1
ATOM 15259 N N . GLU G 4 150 ? 219.378 204.588 250.331 1.00 73.38 219 GLU F N 1
ATOM 15260 C CA . GLU G 4 150 ? 219.112 205.741 249.482 1.00 67.88 219 GLU F CA 1
ATOM 15261 C C . GLU G 4 150 ? 219.781 205.642 248.120 1.00 67.19 219 GLU F C 1
ATOM 15262 O O . GLU G 4 150 ? 219.230 206.149 247.137 1.00 75.58 219 GLU F O 1
ATOM 15268 N N . LEU G 4 151 ? 220.951 205.006 248.037 1.00 70.01 220 LEU F N 1
ATOM 15269 C CA . LEU G 4 151 ? 221.586 204.805 246.740 1.00 65.43 220 LEU F CA 1
ATOM 15270 C C . LEU G 4 151 ? 220.724 203.941 245.831 1.00 69.01 220 LEU F C 1
ATOM 15271 O O . LEU G 4 151 ? 220.626 204.211 244.629 1.00 73.40 220 LEU F O 1
ATOM 15276 N N . GLN G 4 152 ? 220.097 202.901 246.384 1.00 72.04 221 GLN F N 1
ATOM 15277 C CA . GLN G 4 152 ? 219.190 202.074 245.595 1.00 69.70 221 GLN F CA 1
ATOM 15278 C C . GLN G 4 152 ? 218.009 202.895 245.092 1.00 69.28 221 GLN F C 1
ATOM 15279 O O . GLN G 4 152 ? 217.605 202.775 243.930 1.00 76.04 221 GLN F O 1
ATOM 15285 N N . ASN G 4 153 ? 217.441 203.738 245.957 1.00 56.86 222 ASN F N 1
ATOM 15286 C CA . ASN G 4 153 ? 216.289 204.540 245.558 1.00 55.97 222 ASN F CA 1
ATOM 15287 C C . ASN G 4 153 ? 216.659 205.534 244.466 1.00 58.60 222 ASN F C 1
ATOM 15288 O O . ASN G 4 153 ? 215.870 205.778 243.546 1.00 65.84 222 ASN F O 1
ATOM 15293 N N . THR G 4 154 ? 217.854 206.122 244.551 1.00 62.03 223 THR F N 1
ATOM 15294 C CA . THR G 4 154 ? 218.279 207.084 243.539 1.00 52.72 223 THR F CA 1
ATOM 15295 C C . THR G 4 154 ? 218.243 206.459 242.151 1.00 56.92 223 THR F C 1
ATOM 15296 O O . THR G 4 154 ? 217.800 207.087 241.183 1.00 66.19 223 THR F O 1
ATOM 15300 N N . VAL G 4 155 ? 218.710 205.215 242.036 1.00 62.62 224 VAL F N 1
ATOM 15301 C CA . VAL G 4 155 ? 218.670 204.530 240.750 1.00 62.47 224 VAL F CA 1
ATOM 15302 C C . VAL G 4 155 ? 217.232 204.279 240.320 1.00 60.64 224 VAL F C 1
ATOM 15303 O O . VAL G 4 155 ? 216.909 204.371 239.129 1.00 69.60 224 VAL F O 1
ATOM 15307 N N . SER G 4 156 ? 216.347 203.960 241.267 1.00 52.28 225 SER F N 1
ATOM 15308 C CA . SER G 4 156 ? 214.950 203.721 240.920 1.00 56.98 225 SER F CA 1
ATOM 15309 C C . SER G 4 156 ? 214.320 204.967 240.308 1.00 57.98 225 SER F C 1
ATOM 15310 O O . SER G 4 156 ? 213.609 204.887 239.300 1.00 68.19 225 SER F O 1
ATOM 15313 N N . GLN G 4 157 ? 214.572 206.133 240.907 1.00 56.58 226 GLN F N 1
ATOM 15314 C CA . GLN G 4 157 ? 214.055 207.374 240.342 1.00 52.75 226 GLN F CA 1
ATOM 15315 C C . GLN G 4 157 ? 214.773 207.742 239.051 1.00 51.86 226 GLN F C 1
ATOM 15316 O O . GLN G 4 157 ? 214.155 208.299 238.137 1.00 57.80 226 GLN F O 1
ATOM 15322 N N . LEU G 4 158 ? 216.071 207.445 238.956 1.00 53.31 227 LEU F N 1
ATOM 15323 C CA . LEU G 4 158 ? 216.794 207.700 237.714 1.00 48.97 227 LEU F CA 1
ATOM 15324 C C . LEU G 4 158 ? 216.209 206.886 236.567 1.00 56.14 227 LEU F C 1
ATOM 15325 O O . LEU G 4 158 ? 216.079 207.387 235.444 1.00 63.04 227 LEU F O 1
ATOM 15330 N N . LEU G 4 159 ? 215.855 205.626 236.829 1.00 54.19 228 LEU F N 1
ATOM 15331 C CA . LEU G 4 159 ? 215.207 204.817 235.802 1.00 49.06 228 LEU F CA 1
ATOM 15332 C C . LEU G 4 159 ? 213.880 205.433 235.380 1.00 57.76 228 LEU F C 1
ATOM 15333 O O . LEU G 4 159 ? 213.566 205.494 234.186 1.00 63.81 228 LEU F O 1
ATOM 15338 N N . GLU G 4 160 ? 213.085 205.894 236.349 1.00 57.18 229 GLU F N 1
ATOM 15339 C CA . GLU G 4 160 ? 211.810 206.523 236.021 1.00 45.27 229 GLU F CA 1
ATOM 15340 C C . GLU G 4 160 ? 212.018 207.882 235.365 1.00 51.73 229 GLU F C 1
ATOM 15341 O O . GLU G 4 160 ? 211.292 208.242 234.431 1.00 65.65 229 GLU F O 1
ATOM 15347 N N . SER G 4 161 ? 213.000 208.651 235.840 1.00 55.14 230 SER F N 1
ATOM 15348 C CA . SER G 4 161 ? 213.256 209.962 235.252 1.00 52.77 230 SER F CA 1
ATOM 15349 C C . SER G 4 161 ? 213.633 209.838 233.782 1.00 49.93 230 SER F C 1
ATOM 15350 O O . SER G 4 161 ? 213.135 210.593 232.939 1.00 55.71 230 SER F O 1
ATOM 15353 N N . GLU G 4 162 ? 214.512 208.889 233.454 1.00 57.62 231 GLU F N 1
ATOM 15354 C CA . GLU G 4 162 ? 214.865 208.666 232.057 1.00 54.51 231 GLU F CA 1
ATOM 15355 C C . GLU G 4 162 ? 213.701 208.072 231.276 1.00 54.18 231 GLU F C 1
ATOM 15356 O O . GLU G 4 162 ? 213.559 208.340 230.078 1.00 62.14 231 GLU F O 1
ATOM 15362 N N . GLY G 4 163 ? 212.863 207.265 231.931 1.00 47.23 232 GLY F N 1
ATOM 15363 C CA . GLY G 4 163 ? 211.720 206.691 231.242 1.00 42.20 232 GLY F CA 1
ATOM 15364 C C . GLY G 4 163 ? 210.741 207.743 230.759 1.00 45.45 232 GLY F C 1
ATOM 15365 O O . GLY G 4 163 ? 210.255 207.681 229.628 1.00 61.63 232 GLY F O 1
ATOM 15366 N N . TRP G 4 164 ? 210.437 208.725 231.611 1.00 52.33 233 TRP F N 1
ATOM 15367 C CA . TRP G 4 164 ? 209.535 209.798 231.205 1.00 47.42 233 TRP F CA 1
ATOM 15368 C C . TRP G 4 164 ? 210.148 210.656 230.107 1.00 51.51 233 TRP F C 1
ATOM 15369 O O . TRP G 4 164 ? 209.427 211.152 229.234 1.00 54.67 233 TRP F O 1
ATOM 15380 N N . ASN G 4 165 ? 211.469 210.844 230.135 1.00 55.17 234 ASN F N 1
ATOM 15381 C CA . ASN G 4 165 ? 212.129 211.602 229.078 1.00 44.12 234 ASN F CA 1
ATOM 15382 C C . ASN G 4 165 ? 211.963 210.918 227.727 1.00 50.06 234 ASN F C 1
ATOM 15383 O O . ASN G 4 165 ? 211.708 211.579 226.714 1.00 62.09 234 ASN F O 1
ATOM 15388 N N . ARG G 4 166 ? 212.097 209.590 227.694 1.00 48.41 235 ARG F N 1
ATOM 15389 C CA . ARG G 4 166 ? 211.975 208.865 226.434 1.00 40.04 235 ARG F CA 1
ATOM 15390 C C . ARG G 4 166 ? 210.591 209.045 225.824 1.00 50.11 235 ARG F C 1
ATOM 15391 O O . ARG G 4 166 ? 210.459 209.243 224.611 1.00 62.11 235 ARG F O 1
ATOM 15399 N N . ARG G 4 167 ? 209.546 208.979 226.649 1.00 49.10 236 ARG F N 1
ATOM 15400 C CA . ARG G 4 167 ? 208.177 209.067 226.160 1.00 51.61 236 ARG F CA 1
ATOM 15401 C C . ARG G 4 167 ? 207.741 210.494 225.854 1.00 61.47 236 ARG F C 1
ATOM 15402 O O . ARG G 4 167 ? 206.664 210.681 225.278 1.00 66.92 236 ARG F O 1
ATOM 15410 N N . ASN G 4 168 ? 208.537 211.495 226.217 1.00 61.01 237 ASN F N 1
ATOM 15411 C CA . ASN G 4 168 ? 208.139 212.876 226.004 1.00 54.86 237 ASN F CA 1
ATOM 15412 C C . ASN G 4 168 ? 208.200 213.236 224.521 1.00 54.18 237 ASN F C 1
ATOM 15413 O O . ASN G 4 168 ? 208.923 212.625 223.730 1.00 51.55 237 ASN F O 1
ATOM 15418 N N . VAL G 4 169 ? 207.416 214.251 224.152 1.00 60.56 238 VAL F N 1
ATOM 15419 C CA . VAL G 4 169 ? 207.400 214.716 222.767 1.00 59.93 238 VAL F CA 1
ATOM 15420 C C . VAL G 4 169 ? 208.762 215.275 222.379 1.00 66.14 238 VAL F C 1
ATOM 15421 O O . VAL G 4 169 ? 209.261 215.026 221.274 1.00 71.42 238 VAL F O 1
ATOM 15425 N N . ASP G 4 170 ? 209.384 216.039 223.277 1.00 60.03 239 ASP F N 1
ATOM 15426 C CA . ASP G 4 170 ? 210.683 216.665 223.033 1.00 55.68 239 ASP F CA 1
ATOM 15427 C C . ASP G 4 170 ? 211.614 216.269 224.171 1.00 56.49 239 ASP F C 1
ATOM 15428 O O . ASP G 4 170 ? 211.781 217.017 225.145 1.00 56.89 239 ASP F O 1
ATOM 15433 N N . PRO G 4 171 ? 212.233 215.093 224.089 1.00 52.41 240 PRO F N 1
ATOM 15434 C CA . PRO G 4 171 ? 213.087 214.632 225.189 1.00 46.17 240 PRO F CA 1
ATOM 15435 C C . PRO G 4 171 ? 214.300 215.524 225.395 1.00 51.45 240 PRO F C 1
ATOM 15436 O O . PRO G 4 171 ? 214.820 216.142 224.462 1.00 55.13 240 PRO F O 1
ATOM 15440 N N . PHE G 4 172 ? 214.748 215.584 226.646 1.00 58.22 241 PHE F N 1
ATOM 15441 C CA . PHE G 4 172 ? 215.997 216.249 226.975 1.00 47.77 241 PHE F CA 1
ATOM 15442 C C . PHE G 4 172 ? 217.183 215.414 226.501 1.00 49.77 241 PHE F C 1
ATOM 15443 O O . PHE G 4 172 ? 217.059 214.226 226.190 1.00 61.36 241 PHE F O 1
ATOM 15451 N N . HIS G 4 173 ? 218.349 216.054 226.450 1.00 47.24 242 HIS F N 1
ATOM 15452 C CA . HIS G 4 173 ? 219.612 215.351 226.227 1.00 42.41 242 HIS F CA 1
ATOM 15453 C C . HIS G 4 173 ? 220.214 215.080 227.599 1.00 50.02 242 HIS F C 1
ATOM 15454 O O . HIS G 4 173 ? 221.020 215.855 228.116 1.00 59.50 242 HIS F O 1
ATOM 15461 N N . ILE G 4 174 ? 219.813 213.959 228.197 1.00 47.24 243 ILE F N 1
ATOM 15462 C CA . ILE G 4 174 ? 220.188 213.666 229.574 1.00 46.80 243 ILE F CA 1
ATOM 15463 C C . ILE G 4 174 ? 221.684 213.400 229.652 1.00 49.26 243 ILE F C 1
ATOM 15464 O O . ILE G 4 174 ? 222.238 212.624 228.862 1.00 56.86 243 ILE F O 1
ATOM 15469 N N . TYR G 4 175 ? 222.345 214.048 230.607 1.00 46.66 244 TYR F N 1
ATOM 15470 C CA . TYR G 4 175 ? 223.766 213.862 230.865 1.00 32.01 244 TYR F CA 1
ATOM 15471 C C . TYR G 4 175 ? 223.947 213.261 232.252 1.00 47.64 244 TYR F C 1
ATOM 15472 O O . TYR G 4 175 ? 223.350 213.741 233.222 1.00 66.57 244 TYR F O 1
ATOM 15481 N N . PHE G 4 176 ? 224.765 212.218 232.342 1.00 51.40 245 PHE F N 1
ATOM 15482 C CA . PHE G 4 176 ? 225.141 211.607 233.615 1.00 48.17 245 PHE F CA 1
ATOM 15483 C C . PHE G 4 176 ? 226.591 211.993 233.883 1.00 55.03 245 PHE F C 1
ATOM 15484 O O . PHE G 4 176 ? 227.517 211.354 233.375 1.00 72.11 245 PHE F O 1
ATOM 15492 N N . CYS G 4 177 ? 226.784 213.038 234.680 1.00 54.90 246 CYS F N 1
ATOM 15493 C CA . CYS G 4 177 ? 228.105 213.580 234.960 1.00 61.86 246 CYS F CA 1
ATOM 15494 C C . CYS G 4 177 ? 228.607 213.091 236.312 1.00 60.39 246 CYS F C 1
ATOM 15495 O O . CYS G 4 177 ? 227.824 212.750 237.202 1.00 71.73 246 CYS F O 1
ATOM 15498 N N . ASN G 4 178 ? 229.932 213.062 236.456 1.00 55.82 247 ASN F N 1
ATOM 15499 C CA . ASN G 4 178 ? 230.581 212.619 237.689 1.00 54.74 247 ASN F CA 1
ATOM 15500 C C . ASN G 4 178 ? 230.182 211.191 238.049 1.00 58.59 247 ASN F C 1
ATOM 15501 O O . ASN G 4 178 ? 230.085 210.841 239.227 1.00 72.97 247 ASN F O 1
ATOM 15506 N N . LEU G 4 179 ? 229.952 210.357 237.038 1.00 58.85 248 LEU F N 1
ATOM 15507 C CA . LEU G 4 179 ? 229.536 208.969 237.235 1.00 64.22 248 LEU F CA 1
ATOM 15508 C C . LEU G 4 179 ? 230.777 208.088 237.135 1.00 71.07 248 LEU F C 1
ATOM 15509 O O . LEU G 4 179 ? 231.196 207.693 236.046 1.00 72.63 248 LEU F O 1
ATOM 15514 N N . LYS G 4 180 ? 231.367 207.776 238.287 1.00 76.85 249 LYS F N 1
ATOM 15515 C CA . LYS G 4 180 ? 232.545 206.920 238.309 1.00 73.21 249 LYS F CA 1
ATOM 15516 C C . LYS G 4 180 ? 232.197 205.523 237.811 1.00 77.81 249 LYS F C 1
ATOM 15517 O O . LYS G 4 180 ? 231.148 204.967 238.149 1.00 77.78 249 LYS F O 1
ATOM 15523 N N . ILE G 4 181 ? 233.092 204.954 237.000 1.00 83.13 250 ILE F N 1
ATOM 15524 C CA . ILE G 4 181 ? 232.834 203.643 236.412 1.00 85.52 250 ILE F CA 1
ATOM 15525 C C . ILE G 4 181 ? 232.724 202.586 237.503 1.00 84.76 250 ILE F C 1
ATOM 15526 O O . ILE G 4 181 ? 231.828 201.733 237.475 1.00 82.35 250 ILE F O 1
ATOM 15531 N N . ASP G 4 182 ? 233.625 202.626 238.480 1.00 91.04 251 ASP F N 1
ATOM 15532 C CA . ASP G 4 182 ? 233.647 201.647 239.558 1.00 94.20 251 ASP F CA 1
ATOM 15533 C C . ASP G 4 182 ? 232.780 202.051 240.743 1.00 95.49 251 ASP F C 1
ATOM 15534 O O . ASP G 4 182 ? 232.723 201.310 241.730 1.00 91.95 251 ASP F O 1
ATOM 15539 N N . GLY G 4 183 ? 232.106 203.196 240.673 1.00 85.37 252 GLY F N 1
ATOM 15540 C CA . GLY G 4 183 ? 231.281 203.629 241.779 1.00 78.80 252 GLY F CA 1
ATOM 15541 C C . GLY G 4 183 ? 230.052 202.761 241.956 1.00 78.27 252 GLY F C 1
ATOM 15542 O O . GLY G 4 183 ? 229.643 202.009 241.070 1.00 79.29 252 GLY F O 1
ATOM 15543 N N . ALA G 4 184 ? 229.451 202.870 243.143 1.00 74.55 253 ALA F N 1
ATOM 15544 C CA . ALA G 4 184 ? 228.259 202.084 243.441 1.00 72.49 253 ALA F CA 1
ATOM 15545 C C . ALA G 4 184 ? 227.110 202.454 242.512 1.00 73.97 253 ALA F C 1
ATOM 15546 O O . ALA G 4 184 ? 226.372 201.577 242.047 1.00 79.75 253 ALA F O 1
ATOM 15548 N N . LEU G 4 185 ? 226.941 203.748 242.232 1.00 74.27 254 LEU F N 1
ATOM 15549 C CA . LEU G 4 185 ? 225.837 204.178 241.379 1.00 69.30 254 LEU F CA 1
ATOM 15550 C C . LEU G 4 185 ? 225.945 203.568 239.987 1.00 68.97 254 LEU F C 1
ATOM 15551 O O . LEU G 4 185 ? 224.951 203.081 239.436 1.00 70.87 254 LEU F O 1
ATOM 15556 N N . HIS G 4 186 ? 227.144 203.586 239.399 1.00 72.94 255 HIS F N 1
ATOM 15557 C CA . HIS G 4 186 ? 227.318 202.994 238.077 1.00 72.43 255 HIS F CA 1
ATOM 15558 C C . HIS G 4 186 ? 227.046 201.496 238.103 1.00 77.58 255 HIS F C 1
ATOM 15559 O O . HIS G 4 186 ? 226.381 200.962 237.207 1.00 77.09 255 HIS F O 1
ATOM 15566 N N . ARG G 4 187 ? 227.551 200.800 239.124 1.00 78.87 256 ARG F N 1
ATOM 15567 C CA . ARG G 4 187 ? 227.320 199.364 239.220 1.00 74.65 256 ARG F CA 1
ATOM 15568 C C . ARG G 4 187 ? 225.841 199.046 239.400 1.00 75.48 256 ARG F C 1
ATOM 15569 O O . ARG G 4 187 ? 225.334 198.100 238.787 1.00 79.81 256 ARG F O 1
ATOM 15577 N N . GLU G 4 188 ? 225.138 199.816 240.232 1.00 68.08 257 GLU F N 1
ATOM 15578 C CA . GLU G 4 188 ? 223.713 199.575 240.432 1.00 64.40 257 GLU F CA 1
ATOM 15579 C C . GLU G 4 188 ? 222.926 199.833 239.153 1.00 69.67 257 GLU F C 1
ATOM 15580 O O . GLU G 4 188 ? 221.990 199.090 238.834 1.00 73.53 257 GLU F O 1
ATOM 15586 N N . LEU G 4 189 ? 223.286 200.881 238.409 1.00 66.26 258 LEU F N 1
ATOM 15587 C CA . LEU G 4 189 ? 222.581 201.178 237.166 1.00 64.60 258 LEU F CA 1
ATOM 15588 C C . LEU G 4 189 ? 222.731 200.039 236.166 1.00 63.59 258 LEU F C 1
ATOM 15589 O O . LEU G 4 189 ? 221.777 199.695 235.457 1.00 69.91 258 LEU F O 1
ATOM 15594 N N . VAL G 4 190 ? 223.922 199.444 236.090 1.00 63.34 259 VAL F N 1
ATOM 15595 C CA . VAL G 4 190 ? 224.140 198.334 235.169 1.00 63.69 259 VAL F CA 1
ATOM 15596 C C . VAL G 4 190 ? 223.242 197.140 235.466 1.00 61.64 259 VAL F C 1
ATOM 15597 O O . VAL G 4 190 ? 222.680 196.524 234.553 1.00 62.87 259 VAL F O 1
ATOM 15601 N N . LYS G 4 191 ? 223.094 196.794 236.746 1.00 65.05 260 LYS F N 1
ATOM 15602 C CA . LYS G 4 191 ? 222.257 195.654 237.109 1.00 63.95 260 LYS F CA 1
ATOM 15603 C C . LYS G 4 191 ? 220.785 195.885 236.778 1.00 67.39 260 LYS F C 1
ATOM 15604 O O . LYS G 4 191 ? 220.084 194.969 236.332 1.00 69.76 260 LYS F O 1
ATOM 15610 N N . ARG G 4 192 ? 220.301 197.110 236.986 1.00 67.30 261 ARG F N 1
ATOM 15611 C CA . ARG G 4 192 ? 218.898 197.414 236.732 1.00 66.91 261 ARG F CA 1
ATOM 15612 C C . ARG G 4 192 ? 218.644 197.522 235.235 1.00 70.32 261 ARG F C 1
ATOM 15613 O O . ARG G 4 192 ? 217.518 197.269 234.793 1.00 71.51 261 ARG F O 1
ATOM 15621 N N . TYR G 4 193 ? 219.657 197.889 234.448 1.00 65.25 262 TYR F N 1
ATOM 15622 C CA . TYR G 4 193 ? 219.519 197.968 233.000 1.00 58.29 262 TYR F CA 1
ATOM 15623 C C . TYR G 4 193 ? 220.071 196.746 232.280 1.00 63.06 262 TYR F C 1
ATOM 15624 O O . TYR G 4 193 ? 219.640 196.462 231.157 1.00 67.94 262 TYR F O 1
ATOM 15633 N N . GLN G 4 194 ? 221.002 196.019 232.896 1.00 69.44 263 GLN F N 1
ATOM 15634 C CA . GLN G 4 194 ? 221.610 194.821 232.310 1.00 71.27 263 GLN F CA 1
ATOM 15635 C C . GLN G 4 194 ? 222.219 195.211 230.968 1.00 74.05 263 GLN F C 1
ATOM 15636 O O . GLN G 4 194 ? 223.069 196.119 230.940 1.00 71.01 263 GLN F O 1
ATOM 15642 N N . GLU G 4 195 ? 221.842 194.579 229.854 1.00 77.90 264 GLU F N 1
ATOM 15643 C CA . GLU G 4 195 ? 222.440 194.903 228.565 1.00 73.00 264 GLU F CA 1
ATOM 15644 C C . GLU G 4 195 ? 221.930 196.217 227.989 1.00 74.97 264 GLU F C 1
ATOM 15645 O O . GLU G 4 195 ? 222.552 196.749 227.063 1.00 77.93 264 GLU F O 1
ATOM 15651 N N . LYS G 4 196 ? 220.821 196.752 228.503 1.00 61.43 265 LYS F N 1
ATOM 15652 C CA . LYS G 4 196 ? 220.284 197.999 227.974 1.00 58.40 265 LYS F CA 1
ATOM 15653 C C . LYS G 4 196 ? 221.131 199.205 228.359 1.00 57.91 265 LYS F C 1
ATOM 15654 O O . LYS G 4 196 ? 220.972 200.273 227.759 1.00 65.63 265 LYS F O 1
ATOM 15660 N N . TRP G 4 197 ? 222.032 199.058 229.333 1.00 63.48 266 TRP F N 1
ATOM 15661 C CA . TRP G 4 197 ? 222.801 200.207 229.801 1.00 63.90 266 TRP F CA 1
ATOM 15662 C C . TRP G 4 197 ? 223.640 200.807 228.680 1.00 62.57 266 TRP F C 1
ATOM 15663 O O . TRP G 4 197 ? 223.704 202.033 228.531 1.00 66.74 266 TRP F O 1
ATOM 15674 N N . ASP G 4 198 ? 224.288 199.962 227.880 1.00 67.52 267 ASP F N 1
ATOM 15675 C CA . ASP G 4 198 ? 225.130 200.443 226.793 1.00 72.22 267 ASP F CA 1
ATOM 15676 C C . ASP G 4 198 ? 224.330 200.957 225.603 1.00 68.70 267 ASP F C 1
ATOM 15677 O O . ASP G 4 198 ? 224.907 201.616 224.731 1.00 64.15 267 ASP F O 1
ATOM 15682 N N . LYS G 4 199 ? 223.028 200.677 225.543 1.00 64.59 268 LYS F N 1
ATOM 15683 C CA . LYS G 4 199 ? 222.188 201.111 224.436 1.00 59.19 268 LYS F CA 1
ATOM 15684 C C . LYS G 4 199 ? 221.320 202.315 224.778 1.00 64.86 268 LYS F C 1
ATOM 15685 O O . LYS G 4 199 ? 220.627 202.827 223.892 1.00 65.28 268 LYS F O 1
ATOM 15691 N N . LEU G 4 200 ? 221.336 202.776 226.027 1.00 62.48 269 LEU F N 1
ATOM 15692 C CA . LEU G 4 200 ? 220.545 203.941 226.397 1.00 55.54 269 LEU F CA 1
ATOM 15693 C C . LEU G 4 200 ? 221.018 205.166 225.628 1.00 61.50 269 LEU F C 1
ATOM 15694 O O . LEU G 4 200 ? 222.215 205.350 225.394 1.00 58.37 269 LEU F O 1
ATOM 15699 N N . LEU G 4 201 ? 220.067 206.011 225.235 1.00 63.36 270 LEU F N 1
ATOM 15700 C CA . LEU G 4 201 ? 220.379 207.229 224.487 1.00 58.65 270 LEU F CA 1
ATOM 15701 C C . LEU G 4 201 ? 220.572 208.390 225.463 1.00 61.20 270 LEU F C 1
ATOM 15702 O O . LEU G 4 201 ? 219.760 209.310 225.571 1.00 66.69 270 LEU F O 1
ATOM 15707 N N . LEU G 4 202 ? 221.686 208.323 226.188 1.00 59.03 271 LEU F N 1
ATOM 15708 C CA . LEU G 4 202 ? 222.088 209.394 227.087 1.00 56.09 271 LEU F CA 1
ATOM 15709 C C . LEU G 4 202 ? 223.605 209.389 227.195 1.00 57.97 271 LEU F C 1
ATOM 15710 O O . LEU G 4 202 ? 224.260 208.374 226.946 1.00 63.42 271 LEU F O 1
ATOM 15715 N N . THR G 4 203 ? 224.158 210.538 227.574 1.00 57.78 272 THR F N 1
ATOM 15716 C CA . THR G 4 203 ? 225.601 210.711 227.704 1.00 51.97 272 THR F CA 1
ATOM 15717 C C . THR G 4 203 ? 225.986 210.483 229.162 1.00 58.66 272 THR F C 1
ATOM 15718 O O . THR G 4 203 ? 225.572 211.242 230.043 1.00 68.21 272 THR F O 1
ATOM 15722 N N . SER G 4 204 ? 226.775 209.438 229.410 1.00 63.05 273 SER F N 1
ATOM 15723 C CA . SER G 4 204 ? 227.271 209.102 230.740 1.00 58.31 273 SER F CA 1
ATOM 15724 C C . SER G 4 204 ? 228.786 209.246 230.734 1.00 64.84 273 SER F C 1
ATOM 15725 O O . SER G 4 204 ? 229.459 208.648 229.888 1.00 70.32 273 SER F O 1
ATOM 15728 N N . THR G 4 205 ? 229.319 210.041 231.663 1.00 71.42 274 THR F N 1
ATOM 15729 C CA . THR G 4 205 ? 230.741 210.349 231.661 1.00 72.17 274 THR F CA 1
ATOM 15730 C C . THR G 4 205 ? 231.226 210.612 233.080 1.00 70.68 274 THR F C 1
ATOM 15731 O O . THR G 4 205 ? 230.440 210.838 234.003 1.00 76.20 274 THR F O 1
ATOM 15735 N N . GLU G 4 206 ? 232.546 210.586 233.232 1.00 73.54 275 GLU F N 1
ATOM 15736 C CA . GLU G 4 206 ? 233.207 210.855 234.500 1.00 74.26 275 GLU F CA 1
ATOM 15737 C C . GLU G 4 206 ? 233.598 212.319 234.682 1.00 71.79 275 GLU F C 1
ATOM 15738 O O . GLU G 4 206 ? 234.072 212.682 235.763 1.00 71.99 275 GLU F O 1
ATOM 15744 N N . LYS G 4 207 ? 233.413 213.170 233.672 1.00 71.64 276 LYS F N 1
ATOM 15745 C CA . LYS G 4 207 ? 233.824 214.561 233.777 1.00 73.26 276 LYS F CA 1
ATOM 15746 C C . LYS G 4 207 ? 232.696 215.405 234.364 1.00 75.22 276 LYS F C 1
ATOM 15747 O O . LYS G 4 207 ? 231.511 215.143 234.139 1.00 81.55 276 LYS F O 1
ATOM 15753 N N . SER G 4 208 ? 233.082 216.438 235.108 1.00 69.68 277 SER F N 1
ATOM 15754 C CA . SER G 4 208 ? 232.109 217.317 235.737 1.00 67.98 277 SER F CA 1
ATOM 15755 C C . SER G 4 208 ? 231.384 218.166 234.692 1.00 72.71 277 SER F C 1
ATOM 15756 O O . SER G 4 208 ? 231.885 218.419 233.592 1.00 77.95 277 SER F O 1
ATOM 15759 N N . HIS G 4 209 ? 230.180 218.613 235.059 1.00 70.63 278 HIS F N 1
ATOM 15760 C CA . HIS G 4 209 ? 229.372 219.404 234.134 1.00 71.20 278 HIS F CA 1
ATOM 15761 C C . HIS G 4 209 ? 230.075 220.693 233.730 1.00 72.14 278 HIS F C 1
ATOM 15762 O O . HIS G 4 209 ? 229.897 221.168 232.602 1.00 73.24 278 HIS F O 1
ATOM 15769 N N . VAL G 4 210 ? 230.868 221.276 234.631 1.00 76.04 279 VAL F N 1
ATOM 15770 C CA . VAL G 4 210 ? 231.588 222.501 234.294 1.00 75.37 279 VAL F CA 1
ATOM 15771 C C . VAL G 4 210 ? 232.557 222.255 233.147 1.00 75.18 279 VAL F C 1
ATOM 15772 O O . VAL G 4 210 ? 232.855 223.168 232.367 1.00 79.01 279 VAL F O 1
ATOM 15776 N N . ASP G 4 211 ? 233.063 221.028 233.021 1.00 73.77 280 ASP F N 1
ATOM 15777 C CA . ASP G 4 211 ? 233.998 220.692 231.956 1.00 75.44 280 ASP F CA 1
ATOM 15778 C C . ASP G 4 211 ? 233.313 220.437 230.620 1.00 75.50 280 ASP F C 1
ATOM 15779 O O . ASP G 4 211 ? 234.008 220.285 229.609 1.00 77.16 280 ASP F O 1
ATOM 15784 N N . LEU G 4 212 ? 231.981 220.388 230.586 1.00 70.26 281 LEU F N 1
ATOM 15785 C CA . LEU G 4 212 ? 231.242 220.100 229.364 1.00 69.88 281 LEU F CA 1
ATOM 15786 C C . LEU G 4 212 ? 230.510 221.301 228.788 1.00 72.09 281 LEU F C 1
ATOM 15787 O O . LEU G 4 212 ? 230.339 221.372 227.570 1.00 78.82 281 LEU F O 1
ATOM 15792 N N . PHE G 4 213 ? 230.078 222.238 229.619 1.00 63.45 282 PHE F N 1
ATOM 15793 C CA . PHE G 4 213 ? 229.294 223.385 229.190 1.00 61.99 282 PHE F CA 1
ATOM 15794 C C . PHE G 4 213 ? 229.866 224.656 229.795 1.00 66.65 282 PHE F C 1
ATOM 15795 O O . PHE G 4 213 ? 230.548 224.612 230.824 1.00 69.07 282 PHE F O 1
ATOM 15803 N N . PRO G 4 214 ? 229.610 225.809 229.177 1.00 77.24 283 PRO F N 1
ATOM 15804 C CA . PRO G 4 214 ? 230.074 227.071 229.765 1.00 74.10 283 PRO F CA 1
ATOM 15805 C C . PRO G 4 214 ? 229.487 227.281 231.153 1.00 76.65 283 PRO F C 1
ATOM 15806 O O . PRO G 4 214 ? 228.334 226.935 231.420 1.00 82.26 283 PRO F O 1
ATOM 15810 N N . LYS G 4 215 ? 230.297 227.859 232.041 1.00 80.94 284 LYS F N 1
ATOM 15811 C CA . LYS G 4 215 ? 229.850 228.097 233.408 1.00 82.23 284 LYS F CA 1
ATOM 15812 C C . LYS G 4 215 ? 228.756 229.153 233.487 1.00 83.40 284 LYS F C 1
ATOM 15813 O O . LYS G 4 215 ? 228.030 229.199 234.485 1.00 84.45 284 LYS F O 1
ATOM 15819 N N . ASP G 4 216 ? 228.620 229.996 232.465 1.00 77.89 285 ASP F N 1
ATOM 15820 C CA . ASP G 4 216 ? 227.589 231.026 232.452 1.00 78.84 285 ASP F CA 1
ATOM 15821 C C . ASP G 4 216 ? 226.244 230.514 231.955 1.00 80.07 285 ASP F C 1
ATOM 15822 O O . ASP G 4 216 ? 225.242 231.226 232.086 1.00 79.14 285 ASP F O 1
ATOM 15827 N N . SER G 4 217 ? 226.195 229.307 231.392 1.00 77.18 286 SER F N 1
ATOM 15828 C CA . SER G 4 217 ? 224.959 228.715 230.900 1.00 75.06 286 SER F CA 1
ATOM 15829 C C . SER G 4 217 ? 224.473 227.569 231.778 1.00 73.37 286 SER F C 1
ATOM 15830 O O . SER G 4 217 ? 223.577 226.823 231.367 1.00 76.31 286 SER F O 1
ATOM 15833 N N . ILE G 4 218 ? 225.038 227.410 232.972 1.00 68.48 287 ILE F N 1
ATOM 15834 C CA . ILE G 4 218 ? 224.698 226.321 233.880 1.00 67.33 287 ILE F CA 1
ATOM 15835 C C . ILE G 4 218 ? 223.921 226.897 235.054 1.00 71.25 287 ILE F C 1
ATOM 15836 O O . ILE G 4 218 ? 224.359 227.870 235.680 1.00 75.83 287 ILE F O 1
ATOM 15841 N N . ILE G 4 219 ? 222.771 226.298 235.350 1.00 68.18 288 ILE F N 1
ATOM 15842 C CA . ILE G 4 219 ? 221.956 226.660 236.503 1.00 65.09 288 ILE F CA 1
ATOM 15843 C C . ILE G 4 219 ? 221.790 225.411 237.355 1.00 66.51 288 ILE F C 1
ATOM 15844 O O . ILE G 4 219 ? 221.206 224.418 236.904 1.00 73.41 288 ILE F O 1
ATOM 15849 N N . TYR G 4 220 ? 222.301 225.460 238.583 1.00 62.96 289 TYR F N 1
ATOM 15850 C CA . TYR G 4 220 ? 222.232 224.325 239.501 1.00 61.94 289 TYR F CA 1
ATOM 15851 C C . TYR G 4 220 ? 220.940 224.439 240.300 1.00 66.15 289 TYR F C 1
ATOM 15852 O O . TYR G 4 220 ? 220.866 225.175 241.286 1.00 72.40 289 TYR F O 1
ATOM 15861 N N . LEU G 4 221 ? 219.917 223.707 239.871 1.00 63.17 290 LEU F N 1
ATOM 15862 C CA . LEU G 4 221 ? 218.637 223.735 240.563 1.00 59.69 290 LEU F CA 1
ATOM 15863 C C . LEU G 4 221 ? 218.784 223.166 241.968 1.00 63.72 290 LEU F C 1
ATOM 15864 O O . LEU G 4 221 ? 219.468 222.162 242.182 1.00 74.01 290 LEU F O 1
ATOM 15869 N N . THR G 4 222 ? 218.139 223.819 242.932 1.00 69.65 291 THR F N 1
ATOM 15870 C CA . THR G 4 222 ? 218.160 223.357 244.312 1.00 69.62 291 THR F CA 1
ATOM 15871 C C . THR G 4 222 ? 217.097 224.111 245.096 1.00 74.66 291 THR F C 1
ATOM 15872 O O . THR G 4 222 ? 216.883 225.303 244.867 1.00 80.02 291 THR F O 1
ATOM 15876 N N . ALA G 4 223 ? 216.438 223.406 246.019 1.00 70.91 292 ALA F N 1
ATOM 15877 C CA . ALA G 4 223 ? 215.378 224.019 246.809 1.00 68.54 292 ALA F CA 1
ATOM 15878 C C . ALA G 4 223 ? 215.901 225.093 247.753 1.00 67.15 292 ALA F C 1
ATOM 15879 O O . ALA G 4 223 ? 215.118 225.936 248.205 1.00 70.97 292 ALA F O 1
ATOM 15881 N N . ASP G 4 224 ? 217.195 225.084 248.060 1.00 69.80 293 ASP F N 1
ATOM 15882 C CA . ASP G 4 224 ? 217.791 226.064 248.957 1.00 72.84 293 ASP F CA 1
ATOM 15883 C C . ASP G 4 224 ? 218.322 227.290 248.227 1.00 76.57 293 ASP F C 1
ATOM 15884 O O . ASP G 4 224 ? 218.899 228.174 248.869 1.00 77.22 293 ASP F O 1
ATOM 15889 N N . SER G 4 225 ? 218.147 227.366 246.915 1.00 80.14 294 SER F N 1
ATOM 15890 C CA . SER G 4 225 ? 218.664 228.498 246.159 1.00 82.61 294 SER F CA 1
ATOM 15891 C C . SER G 4 225 ? 217.921 229.772 246.551 1.00 82.49 294 SER F C 1
ATOM 15892 O O . SER G 4 225 ? 216.684 229.785 246.547 1.00 79.98 294 SER F O 1
ATOM 15895 N N . PRO G 4 226 ? 218.625 230.856 246.894 1.00 79.45 295 PRO F N 1
ATOM 15896 C CA . PRO G 4 226 ? 217.919 232.106 247.219 1.00 80.91 295 PRO F CA 1
ATOM 15897 C C . PRO G 4 226 ? 217.162 232.699 246.044 1.00 81.55 295 PRO F C 1
ATOM 15898 O O . PRO G 4 226 ? 216.258 233.515 246.263 1.00 82.56 295 PRO F O 1
ATOM 15902 N N . ASN G 4 227 ? 217.497 232.320 244.814 1.00 77.39 296 ASN F N 1
ATOM 15903 C CA . ASN G 4 227 ? 216.857 232.855 243.621 1.00 75.46 296 ASN F CA 1
ATOM 15904 C C . ASN G 4 227 ? 215.718 231.938 243.195 1.00 76.49 296 ASN F C 1
ATOM 15905 O O . ASN G 4 227 ? 215.889 230.716 243.131 1.00 81.53 296 ASN F O 1
ATOM 15910 N N . VAL G 4 228 ? 214.564 232.531 242.905 1.00 70.44 297 VAL F N 1
ATOM 15911 C CA . VAL G 4 228 ? 213.386 231.785 242.479 1.00 68.90 297 VAL F CA 1
ATOM 15912 C C . VAL G 4 228 ? 213.297 231.841 240.961 1.00 73.99 297 VAL F C 1
ATOM 15913 O O . VAL G 4 228 ? 213.365 232.922 240.364 1.00 73.93 297 VAL F O 1
ATOM 15917 N N . MET G 4 229 ? 213.145 230.677 240.334 1.00 76.00 298 MET F N 1
ATOM 15918 C CA . MET G 4 229 ? 213.050 230.604 238.883 1.00 71.60 298 MET F CA 1
ATOM 15919 C C . MET G 4 229 ? 211.624 230.910 238.444 1.00 71.54 298 MET F C 1
ATOM 15920 O O . MET G 4 229 ? 210.670 230.290 238.924 1.00 75.61 298 MET F O 1
ATOM 15925 N N . THR G 4 230 ? 211.483 231.867 237.530 1.00 72.07 299 THR F N 1
ATOM 15926 C CA . THR G 4 230 ? 210.184 232.297 237.027 1.00 76.48 299 THR F CA 1
ATOM 15927 C C . THR G 4 230 ? 209.890 231.809 235.619 1.00 76.17 299 THR F C 1
ATOM 15928 O O . THR G 4 230 ? 208.751 231.439 235.327 1.00 78.88 299 THR F O 1
ATOM 15932 N N . THR G 4 231 ? 210.888 231.797 234.738 1.00 66.01 300 THR F N 1
ATOM 15933 C CA . THR G 4 231 ? 210.713 231.382 233.354 1.00 69.18 300 THR F CA 1
ATOM 15934 C C . THR G 4 231 ? 211.740 230.315 233.009 1.00 70.83 300 THR F C 1
ATOM 15935 O O . THR G 4 231 ? 212.903 230.404 233.414 1.00 71.23 300 THR F O 1
ATOM 15939 N N . PHE G 4 232 ? 211.302 229.306 232.260 1.00 57.87 301 PHE F N 1
ATOM 15940 C CA . PHE G 4 232 ? 212.181 228.226 231.825 1.00 54.74 301 PHE F CA 1
ATOM 15941 C C . PHE G 4 232 ? 212.905 228.710 230.574 1.00 57.40 301 PHE F C 1
ATOM 15942 O O . PHE G 4 232 ? 212.298 228.834 229.506 1.00 64.79 301 PHE F O 1
ATOM 15950 N N . ARG G 4 233 ? 214.200 228.985 230.705 1.00 58.11 302 ARG F N 1
ATOM 15951 C CA . ARG G 4 233 ? 215.005 229.454 229.584 1.00 59.75 302 ARG F CA 1
ATOM 15952 C C . ARG G 4 233 ? 215.526 228.243 228.824 1.00 60.87 302 ARG F C 1
ATOM 15953 O O . ARG G 4 233 ? 216.049 227.302 229.429 1.00 64.05 302 ARG F O 1
ATOM 15961 N N . HIS G 4 234 ? 215.373 228.267 227.500 1.00 57.34 303 HIS F N 1
ATOM 15962 C CA . HIS G 4 234 ? 215.816 227.158 226.665 1.00 60.11 303 HIS F CA 1
ATOM 15963 C C . HIS G 4 234 ? 217.285 227.225 226.272 1.00 63.08 303 HIS F C 1
ATOM 15964 O O . HIS G 4 234 ? 217.793 226.266 225.680 1.00 68.55 303 HIS F O 1
ATOM 15971 N N . ASP G 4 235 ? 217.975 228.321 226.581 1.00 69.53 304 ASP F N 1
ATOM 15972 C CA . ASP G 4 235 ? 219.392 228.466 226.281 1.00 71.38 304 ASP F CA 1
ATOM 15973 C C . ASP G 4 235 ? 220.285 228.116 227.463 1.00 69.99 304 ASP F C 1
ATOM 15974 O O . ASP G 4 235 ? 221.508 228.255 227.359 1.00 71.48 304 ASP F O 1
ATOM 15979 N N . LYS G 4 236 ? 219.711 227.669 228.575 1.00 67.37 305 LYS F N 1
ATOM 15980 C CA . LYS G 4 236 ? 220.459 227.334 229.776 1.00 65.14 305 LYS F CA 1
ATOM 15981 C C . LYS G 4 236 ? 220.516 225.823 229.957 1.00 67.63 305 LYS F C 1
ATOM 15982 O O . LYS G 4 236 ? 219.712 225.073 229.396 1.00 73.53 305 LYS F O 1
ATOM 15988 N N . VAL G 4 237 ? 221.485 225.384 230.755 1.00 63.38 306 VAL F N 1
ATOM 15989 C CA . VAL G 4 237 ? 221.659 223.978 231.103 1.00 56.25 306 VAL F CA 1
ATOM 15990 C C . VAL G 4 237 ? 221.331 223.827 232.581 1.00 55.79 306 VAL F C 1
ATOM 15991 O O . VAL G 4 237 ? 221.942 224.486 233.430 1.00 64.19 306 VAL F O 1
ATOM 15995 N N . TYR G 4 238 ? 220.371 222.960 232.887 1.00 56.08 307 TYR F N 1
ATOM 15996 C CA . TYR G 4 238 ? 219.908 222.750 234.251 1.00 57.18 307 TYR F CA 1
ATOM 15997 C C . TYR G 4 238 ? 220.558 221.498 234.824 1.00 55.58 307 TYR F C 1
ATOM 15998 O O . TYR G 4 238 ? 220.565 220.445 234.178 1.00 62.47 307 TYR F O 1
ATOM 16007 N N . VAL G 4 239 ? 221.100 221.617 236.033 1.00 51.44 308 VAL F N 1
ATOM 16008 C CA . VAL G 4 239 ? 221.783 220.525 236.714 1.00 51.67 308 VAL F CA 1
ATOM 16009 C C . VAL G 4 239 ? 220.907 220.060 237.868 1.00 56.02 308 VAL F C 1
ATOM 16010 O O . VAL G 4 239 ? 220.518 220.864 238.724 1.00 67.56 308 VAL F O 1
ATOM 16014 N N . ILE G 4 240 ? 220.598 218.767 237.889 1.00 56.01 309 ILE F N 1
ATOM 16015 C CA . ILE G 4 240 ? 219.812 218.152 238.952 1.00 54.85 309 ILE F CA 1
ATOM 16016 C C . ILE G 4 240 ? 220.709 217.154 239.669 1.00 55.91 309 ILE F C 1
ATOM 16017 O O . ILE G 4 240 ? 221.232 216.221 239.049 1.00 64.11 309 ILE F O 1
ATOM 16022 N N . GLY G 4 241 ? 220.887 217.348 240.971 1.00 58.86 310 GLY F N 1
ATOM 16023 C CA . GLY G 4 241 ? 221.703 216.446 241.756 1.00 54.66 310 GLY F CA 1
ATOM 16024 C C . GLY G 4 241 ? 221.025 215.113 241.989 1.00 55.78 310 GLY F C 1
ATOM 16025 O O . GLY G 4 241 ? 219.983 215.048 242.647 1.00 69.22 310 GLY F O 1
ATOM 16026 N N . SER G 4 242 ? 221.608 214.039 241.461 1.00 57.69 311 SER F N 1
ATOM 16027 C CA . SER G 4 242 ? 221.041 212.710 241.652 1.00 57.94 311 SER F CA 1
ATOM 16028 C C . SER G 4 242 ? 221.292 212.262 243.084 1.00 59.63 311 SER F C 1
ATOM 16029 O O . SER G 4 242 ? 222.094 211.357 243.334 1.00 61.31 311 SER F O 1
ATOM 16032 N N . PHE G 4 243 ? 220.605 212.901 244.028 1.00 66.40 312 PHE F N 1
ATOM 16033 C CA . PHE G 4 243 ? 220.814 212.684 245.453 1.00 64.74 312 PHE F CA 1
ATOM 16034 C C . PHE G 4 243 ? 219.458 212.468 246.104 1.00 69.12 312 PHE F C 1
ATOM 16035 O O . PHE G 4 243 ? 218.543 213.276 245.917 1.00 73.53 312 PHE F O 1
ATOM 16043 N N . VAL G 4 244 ? 219.322 211.372 246.842 1.00 62.29 313 VAL F N 1
ATOM 16044 C CA . VAL G 4 244 ? 218.103 211.058 247.578 1.00 57.49 313 VAL F CA 1
ATOM 16045 C C . VAL G 4 244 ? 218.473 211.079 249.056 1.00 62.94 313 VAL F C 1
ATOM 16046 O O . VAL G 4 244 ? 219.065 210.129 249.575 1.00 72.34 313 VAL F O 1
ATOM 16050 N N . ASP G 4 245 ? 218.129 212.170 249.737 1.00 67.29 314 ASP F N 1
ATOM 16051 C CA . ASP G 4 245 ? 218.501 212.365 251.137 1.00 69.37 314 ASP F CA 1
ATOM 16052 C C . ASP G 4 245 ? 217.296 212.046 252.017 1.00 76.92 314 ASP F C 1
ATOM 16053 O O . ASP G 4 245 ? 216.560 212.927 252.462 1.00 81.68 314 ASP F O 1
ATOM 16058 N N . LYS G 4 246 ? 217.098 210.751 252.271 1.00 73.43 315 LYS F N 1
ATOM 16059 C CA . LYS G 4 246 ? 216.112 210.348 253.268 1.00 70.36 315 LYS F CA 1
ATOM 16060 C C . LYS G 4 246 ? 216.492 210.896 254.636 1.00 75.33 315 LYS F C 1
ATOM 16061 O O . LYS G 4 246 ? 215.639 211.385 255.385 1.00 77.35 315 LYS F O 1
ATOM 16067 N N . SER G 4 247 ? 217.776 210.820 254.977 1.00 77.59 316 SER F N 1
ATOM 16068 C CA . SER G 4 247 ? 218.328 211.554 256.113 1.00 77.92 316 SER F CA 1
ATOM 16069 C C . SER G 4 247 ? 218.655 212.957 255.620 1.00 76.69 316 SER F C 1
ATOM 16070 O O . SER G 4 247 ? 219.615 213.159 254.873 1.00 80.37 316 SER F O 1
ATOM 16073 N N . MET G 4 248 ? 217.850 213.933 256.034 1.00 84.17 317 MET F N 1
ATOM 16074 C CA . MET G 4 248 ? 217.925 215.264 255.447 1.00 86.11 317 MET F CA 1
ATOM 16075 C C . MET G 4 248 ? 219.321 215.852 255.609 1.00 88.22 317 MET F C 1
ATOM 16076 O O . MET G 4 248 ? 219.903 215.822 256.697 1.00 88.13 317 MET F O 1
ATOM 16081 N N . GLN G 4 249 ? 219.857 216.387 254.513 1.00 86.27 318 GLN F N 1
ATOM 16082 C CA . GLN G 4 249 ? 221.162 217.047 254.492 1.00 86.43 318 GLN F CA 1
ATOM 16083 C C . GLN G 4 249 ? 221.029 218.363 253.735 1.00 86.74 318 GLN F C 1
ATOM 16084 O O . GLN G 4 249 ? 221.495 218.491 252.597 1.00 83.88 318 GLN F O 1
ATOM 16090 N N . PRO G 4 250 ? 220.389 219.363 254.339 1.00 86.66 319 PRO F N 1
ATOM 16091 C CA . PRO G 4 250 ? 220.161 220.625 253.625 1.00 83.29 319 PRO F CA 1
ATOM 16092 C C . PRO G 4 250 ? 221.466 221.288 253.211 1.00 87.18 319 PRO F C 1
ATOM 16093 O O . PRO G 4 250 ? 222.474 221.230 253.918 1.00 88.11 319 PRO F O 1
ATOM 16097 N N . GLY G 4 251 ? 221.435 221.924 252.042 1.00 79.78 320 GLY F N 1
ATOM 16098 C CA . GLY G 4 251 ? 222.563 222.693 251.560 1.00 76.90 320 GLY F CA 1
ATOM 16099 C C . GLY G 4 251 ? 223.663 221.892 250.904 1.00 74.64 320 GLY F C 1
ATOM 16100 O O . GLY G 4 251 ? 224.680 222.476 250.514 1.00 76.17 320 GLY F O 1
ATOM 16101 N N . THR G 4 252 ? 223.501 220.575 250.766 1.00 74.67 321 THR F N 1
ATOM 16102 C CA . THR G 4 252 ? 224.547 219.766 250.148 1.00 74.48 321 THR F CA 1
ATOM 16103 C C . THR G 4 252 ? 224.774 220.181 248.699 1.00 79.31 321 THR F C 1
ATOM 16104 O O . THR G 4 252 ? 225.919 220.340 248.261 1.00 80.42 321 THR F O 1
ATOM 16108 N N . SER G 4 253 ? 223.692 220.363 247.939 1.00 80.00 322 SER F N 1
ATOM 16109 C CA . SER G 4 253 ? 223.831 220.795 246.552 1.00 71.29 322 SER F CA 1
ATOM 16110 C C . SER G 4 253 ? 224.230 222.261 246.459 1.00 72.31 322 SER F C 1
ATOM 16111 O O . SER G 4 253 ? 224.978 222.641 245.552 1.00 77.84 322 SER F O 1
ATOM 16114 N N . LEU G 4 254 ? 223.745 223.095 247.381 1.00 75.86 323 LEU F N 1
ATOM 16115 C CA . LEU G 4 254 ? 224.100 224.510 247.355 1.00 76.09 323 LEU F CA 1
ATOM 16116 C C . LEU G 4 254 ? 225.597 224.703 247.556 1.00 78.51 323 LEU F C 1
ATOM 16117 O O . LEU G 4 254 ? 226.218 225.540 246.891 1.00 78.95 323 LEU F O 1
ATOM 16122 N N . ALA G 4 255 ? 226.196 223.937 248.471 1.00 81.56 324 ALA F N 1
ATOM 16123 C CA . ALA G 4 255 ? 227.638 224.026 248.673 1.00 80.59 324 ALA F CA 1
ATOM 16124 C C . ALA G 4 255 ? 228.392 223.627 247.412 1.00 83.29 324 ALA F C 1
ATOM 16125 O O . ALA G 4 255 ? 229.384 224.265 247.043 1.00 85.62 324 ALA F O 1
ATOM 16127 N N . LYS G 4 256 ? 227.936 222.569 246.736 1.00 78.78 325 LYS F N 1
ATOM 16128 C CA . LYS G 4 256 ? 228.561 222.174 245.479 1.00 74.89 325 LYS F CA 1
ATOM 16129 C C . LYS G 4 256 ? 228.421 223.271 244.432 1.00 78.54 325 LYS F C 1
ATOM 16130 O O . LYS G 4 256 ? 229.366 223.553 243.686 1.00 83.31 325 LYS F O 1
ATOM 16136 N N . ALA G 4 257 ? 227.248 223.900 244.361 1.00 75.74 326 ALA F N 1
ATOM 16137 C CA . ALA G 4 257 ? 227.021 224.986 243.418 1.00 73.56 326 ALA F CA 1
ATOM 16138 C C . ALA G 4 257 ? 227.704 226.282 243.833 1.00 76.68 326 ALA F C 1
ATOM 16139 O O . ALA G 4 257 ? 227.763 227.214 243.024 1.00 78.13 326 ALA F O 1
ATOM 16141 N N . LYS G 4 258 ? 228.210 226.366 245.062 1.00 88.78 327 LYS F N 1
ATOM 16142 C CA . LYS G 4 258 ? 228.943 227.540 245.521 1.00 87.60 327 LYS F CA 1
ATOM 16143 C C . LYS G 4 258 ? 230.451 227.349 245.488 1.00 86.20 327 LYS F C 1
ATOM 16144 O O . LYS G 4 258 ? 231.184 228.333 245.350 1.00 85.84 327 LYS F O 1
ATOM 16150 N N . ARG G 4 259 ? 230.933 226.110 245.613 1.00 93.22 328 ARG F N 1
ATOM 16151 C CA . ARG G 4 259 ? 232.362 225.861 245.459 1.00 93.14 328 ARG F CA 1
ATOM 16152 C C . ARG G 4 259 ? 232.827 226.259 244.066 1.00 93.08 328 ARG F C 1
ATOM 16153 O O . ARG G 4 259 ? 233.890 226.872 243.906 1.00 94.59 328 ARG F O 1
ATOM 16161 N N . LEU G 4 260 ? 232.045 225.918 243.047 1.00 86.46 329 LEU F N 1
ATOM 16162 C CA . LEU G 4 260 ? 232.231 226.429 241.698 1.00 85.62 329 LEU F CA 1
ATOM 16163 C C . LEU G 4 260 ? 231.217 227.537 241.452 1.00 86.68 329 LEU F C 1
ATOM 16164 O O . LEU G 4 260 ? 230.054 227.427 241.852 1.00 88.86 329 LEU F O 1
ATOM 16169 N N . ASN G 4 261 ? 231.660 228.606 240.792 1.00 89.21 330 ASN F N 1
ATOM 16170 C CA . ASN G 4 261 ? 230.830 229.796 240.606 1.00 89.38 330 ASN F CA 1
ATOM 16171 C C . ASN G 4 261 ? 229.741 229.481 239.584 1.00 91.17 330 ASN F C 1
ATOM 16172 O O . ASN G 4 261 ? 229.821 229.830 238.404 1.00 94.42 330 ASN F O 1
ATOM 16177 N N . LEU G 4 262 ? 228.699 228.802 240.060 1.00 80.64 331 LEU F N 1
ATOM 16178 C CA . LEU G 4 262 ? 227.555 228.422 239.245 1.00 79.72 331 LEU F CA 1
ATOM 16179 C C . LEU G 4 262 ? 226.285 229.008 239.845 1.00 78.40 331 LEU F C 1
ATOM 16180 O O . LEU G 4 262 ? 226.101 228.997 241.066 1.00 77.68 331 LEU F O 1
ATOM 16185 N N . ALA G 4 263 ? 225.412 229.517 238.981 1.00 80.40 332 ALA F N 1
ATOM 16186 C CA . ALA G 4 263 ? 224.142 230.062 239.436 1.00 81.13 332 ALA F CA 1
ATOM 16187 C C . ALA G 4 263 ? 223.235 228.949 239.947 1.00 77.95 332 ALA F C 1
ATOM 16188 O O . ALA G 4 263 ? 223.332 227.793 239.526 1.00 80.75 332 ALA F O 1
ATOM 16190 N N . THR G 4 264 ? 222.344 229.311 240.867 1.00 73.99 333 THR F N 1
ATOM 16191 C CA . THR G 4 264 ? 221.404 228.373 241.460 1.00 75.31 333 THR F CA 1
ATOM 16192 C C . THR G 4 264 ? 219.995 228.938 241.361 1.00 77.77 333 THR F C 1
ATOM 16193 O O . THR G 4 264 ? 219.792 230.152 241.286 1.00 79.45 333 THR F O 1
ATOM 16197 N N . GLU G 4 265 ? 219.016 228.035 241.361 1.00 72.25 334 GLU F N 1
ATOM 16198 C CA . GLU G 4 265 ? 217.619 228.426 241.249 1.00 73.40 334 GLU F CA 1
ATOM 16199 C C . GLU G 4 265 ? 216.754 227.404 241.969 1.00 73.92 334 GLU F C 1
ATOM 16200 O O . GLU G 4 265 ? 217.155 226.256 242.177 1.00 83.72 334 GLU F O 1
ATOM 16206 N N . CYS G 4 266 ? 215.555 227.840 242.350 1.00 66.03 335 CYS F N 1
ATOM 16207 C CA . CYS G 4 266 ? 214.590 226.996 243.036 1.00 63.27 335 CYS F CA 1
ATOM 16208 C C . CYS G 4 266 ? 213.216 227.189 242.412 1.00 72.28 335 CYS F C 1
ATOM 16209 O O . CYS G 4 266 ? 212.893 228.265 241.901 1.00 82.02 335 CYS F O 1
ATOM 16212 N N . LEU G 4 267 ? 212.409 226.134 242.459 1.00 70.52 336 LEU F N 1
ATOM 16213 C CA . LEU G 4 267 ? 211.076 226.195 241.887 1.00 69.33 336 LEU F CA 1
ATOM 16214 C C . LEU G 4 267 ? 210.193 227.143 242.698 1.00 69.53 336 LEU F C 1
ATOM 16215 O O . LEU G 4 267 ? 210.334 227.243 243.920 1.00 72.06 336 LEU F O 1
ATOM 16220 N N . PRO G 4 268 ? 209.268 227.853 242.042 1.00 71.06 337 PRO F N 1
ATOM 16221 C CA . PRO G 4 268 ? 208.367 228.768 242.763 1.00 71.20 337 PRO F CA 1
ATOM 16222 C C . PRO G 4 268 ? 207.195 228.038 243.414 1.00 73.04 337 PRO F C 1
ATOM 16223 O O . PRO G 4 268 ? 206.023 228.305 243.135 1.00 76.71 337 PRO F O 1
ATOM 16227 N N . LEU G 4 269 ? 207.515 227.092 244.298 1.00 73.79 338 LEU F N 1
ATOM 16228 C CA . LEU G 4 269 ? 206.471 226.320 244.964 1.00 73.91 338 LEU F CA 1
ATOM 16229 C C . LEU G 4 269 ? 205.614 227.211 245.855 1.00 79.90 338 LEU F C 1
ATOM 16230 O O . LEU G 4 269 ? 204.381 227.176 245.783 1.00 78.82 338 LEU F O 1
ATOM 16235 N N . ASP G 4 270 ? 206.252 228.023 246.700 1.00 85.88 339 ASP F N 1
ATOM 16236 C CA . ASP G 4 270 ? 205.497 228.888 247.599 1.00 84.45 339 ASP F CA 1
ATOM 16237 C C . ASP G 4 270 ? 204.735 229.964 246.837 1.00 86.28 339 ASP F C 1
ATOM 16238 O O . ASP G 4 270 ? 203.657 230.384 247.272 1.00 88.85 339 ASP F O 1
ATOM 16243 N N . LYS G 4 271 ? 205.274 230.419 245.704 1.00 79.84 340 LYS F N 1
ATOM 16244 C CA . LYS G 4 271 ? 204.621 231.482 244.949 1.00 77.83 340 LYS F CA 1
ATOM 16245 C C . LYS G 4 271 ? 203.253 231.045 244.441 1.00 80.47 340 LYS F C 1
ATOM 16246 O O . LYS G 4 271 ? 202.290 231.819 244.489 1.00 82.93 340 LYS F O 1
ATOM 16252 N N . TYR G 4 272 ? 203.146 229.807 243.952 1.00 79.43 341 TYR F N 1
ATOM 16253 C CA . TYR G 4 272 ? 201.927 229.334 243.310 1.00 78.29 341 TYR F CA 1
ATOM 16254 C C . TYR G 4 272 ? 201.145 228.318 244.128 1.00 80.84 341 TYR F C 1
ATOM 16255 O O . TYR G 4 272 ? 199.923 228.238 243.968 1.00 85.43 341 TYR F O 1
ATOM 16264 N N . LEU G 4 273 ? 201.803 227.547 244.991 1.00 82.16 342 LEU F N 1
ATOM 16265 C CA . LEU G 4 273 ? 201.172 226.433 245.686 1.00 78.68 342 LEU F CA 1
ATOM 16266 C C . LEU G 4 273 ? 201.047 226.748 247.169 1.00 84.96 342 LEU F C 1
ATOM 16267 O O . LEU G 4 273 ? 201.953 227.336 247.769 1.00 89.35 342 LEU F O 1
ATOM 16272 N N . GLN G 4 274 ? 199.917 226.351 247.755 1.00 87.50 343 GLN F N 1
ATOM 16273 C CA . GLN G 4 274 ? 199.670 226.539 249.185 1.00 88.02 343 GLN F CA 1
ATOM 16274 C C . GLN G 4 274 ? 200.255 225.355 249.956 1.00 88.13 343 GLN F C 1
ATOM 16275 O O . GLN G 4 274 ? 199.554 224.454 250.422 1.00 87.39 343 GLN F O 1
ATOM 16281 N N . TRP G 4 275 ? 201.580 225.374 250.080 1.00 73.41 344 TRP F N 1
ATOM 16282 C CA . TRP G 4 275 ? 202.285 224.292 250.753 1.00 72.69 344 TRP F CA 1
ATOM 16283 C C . TRP G 4 275 ? 201.808 224.158 252.192 1.00 75.84 344 TRP F C 1
ATOM 16284 O O . TRP G 4 275 ? 201.734 225.145 252.929 1.00 79.67 344 TRP F O 1
ATOM 16295 N N . GLU G 4 276 ? 201.483 222.932 252.590 1.00 84.03 345 GLU F N 1
ATOM 16296 C CA . GLU G 4 276 ? 201.032 222.665 253.952 1.00 88.15 345 GLU F CA 1
ATOM 16297 C C . GLU G 4 276 ? 201.780 221.524 254.626 1.00 85.76 345 GLU F C 1
ATOM 16298 O O . GLU G 4 276 ? 202.016 221.587 255.835 1.00 88.07 345 GLU F O 1
ATOM 16304 N N . ILE G 4 277 ? 202.158 220.486 253.883 1.00 83.36 346 ILE F N 1
ATOM 16305 C CA . ILE G 4 277 ? 202.735 219.279 254.466 1.00 86.25 346 ILE F CA 1
ATOM 16306 C C . ILE G 4 277 ? 203.884 218.802 253.588 1.00 87.63 346 ILE F C 1
ATOM 16307 O O . ILE G 4 277 ? 203.858 218.969 252.365 1.00 89.24 346 ILE F O 1
ATOM 16312 N N . GLY G 4 278 ? 204.893 218.213 254.220 1.00 82.00 347 GLY F N 1
ATOM 16313 C CA . GLY G 4 278 ? 205.989 217.574 253.522 1.00 83.01 347 GLY F CA 1
ATOM 16314 C C . GLY G 4 278 ? 207.144 218.523 253.254 1.00 80.47 347 GLY F C 1
ATOM 16315 O O . GLY G 4 278 ? 207.087 219.728 253.509 1.00 83.55 347 GLY F O 1
ATOM 16316 N N . ASN G 4 279 ? 208.217 217.943 252.722 1.00 73.04 348 ASN F N 1
ATOM 16317 C CA . ASN G 4 279 ? 209.425 218.687 252.400 1.00 73.09 348 ASN F CA 1
ATOM 16318 C C . ASN G 4 279 ? 209.370 219.170 250.957 1.00 77.74 348 ASN F C 1
ATOM 16319 O O . ASN G 4 279 ? 208.745 218.538 250.100 1.00 73.48 348 ASN F O 1
ATOM 16324 N N . LYS G 4 280 ? 210.031 220.295 250.694 1.00 75.30 349 LYS F N 1
ATOM 16325 C CA . LYS G 4 280 ? 209.982 220.932 249.385 1.00 65.93 349 LYS F CA 1
ATOM 16326 C C . LYS G 4 280 ? 210.926 220.298 248.371 1.00 66.38 349 LYS F C 1
ATOM 16327 O O . LYS G 4 280 ? 210.906 220.699 247.202 1.00 73.79 349 LYS F O 1
ATOM 16333 N N . ASN G 4 281 ? 211.745 219.330 248.776 1.00 69.47 350 ASN F N 1
ATOM 16334 C CA . ASN G 4 281 ? 212.659 218.665 247.853 1.00 68.11 350 ASN F CA 1
ATOM 16335 C C . ASN G 4 281 ? 211.900 217.570 247.112 1.00 70.36 350 ASN F C 1
ATOM 16336 O O . ASN G 4 281 ? 211.641 216.498 247.668 1.00 78.64 350 ASN F O 1
ATOM 16341 N N . LEU G 4 282 ? 211.545 217.836 245.860 1.00 60.43 351 LEU F N 1
ATOM 16342 C CA . LEU G 4 282 ? 210.770 216.903 245.057 1.00 61.36 351 LEU F CA 1
ATOM 16343 C C . LEU G 4 282 ? 211.662 215.804 244.489 1.00 64.29 351 LEU F C 1
ATOM 16344 O O . LEU G 4 282 ? 212.886 215.933 244.418 1.00 68.74 351 LEU F O 1
ATOM 16349 N N . THR G 4 283 ? 211.025 214.715 244.067 1.00 63.39 352 THR F N 1
ATOM 16350 C CA . THR G 4 283 ? 211.759 213.574 243.544 1.00 57.56 352 THR F CA 1
ATOM 16351 C C . THR G 4 283 ? 212.316 213.888 242.156 1.00 57.42 352 THR F C 1
ATOM 16352 O O . THR G 4 283 ? 211.887 214.823 241.474 1.00 60.12 352 THR F O 1
ATOM 16356 N N . LEU G 4 284 ? 213.297 213.083 241.741 1.00 55.57 353 LEU F N 1
ATOM 16357 C CA . LEU G 4 284 ? 213.923 213.292 240.439 1.00 50.10 353 LEU F CA 1
ATOM 16358 C C . LEU G 4 284 ? 212.922 213.108 239.306 1.00 50.26 353 LEU F C 1
ATOM 16359 O O . LEU G 4 284 ? 212.907 213.893 238.351 1.00 66.05 353 LEU F O 1
ATOM 16364 N N . ASP G 4 285 ? 212.079 212.076 239.390 1.00 52.73 354 ASP F N 1
ATOM 16365 C CA . ASP G 4 285 ? 211.084 211.855 238.346 1.00 57.84 354 ASP F CA 1
ATOM 16366 C C . ASP G 4 285 ? 210.100 213.016 238.271 1.00 63.35 354 ASP F C 1
ATOM 16367 O O . ASP G 4 285 ? 209.723 213.448 237.176 1.00 71.32 354 ASP F O 1
ATOM 16372 N N . GLN G 4 286 ? 209.665 213.528 239.423 1.00 60.38 355 GLN F N 1
ATOM 16373 C CA . GLN G 4 286 ? 208.810 214.710 239.424 1.00 51.87 355 GLN F CA 1
ATOM 16374 C C . GLN G 4 286 ? 209.555 215.926 238.890 1.00 57.49 355 GLN F C 1
ATOM 16375 O O . GLN G 4 286 ? 208.985 216.737 238.152 1.00 64.07 355 GLN F O 1
ATOM 16381 N N . MET G 4 287 ? 210.831 216.070 239.255 1.00 64.45 356 MET F N 1
ATOM 16382 C CA . MET G 4 287 ? 211.600 217.233 238.825 1.00 55.56 356 MET F CA 1
ATOM 16383 C C . MET G 4 287 ? 211.714 217.286 237.306 1.00 51.96 356 MET F C 1
ATOM 16384 O O . MET G 4 287 ? 211.457 218.325 236.689 1.00 60.91 356 MET F O 1
ATOM 16389 N N . ILE G 4 288 ? 212.097 216.169 236.684 1.00 54.51 357 ILE F N 1
ATOM 16390 C CA . ILE G 4 288 ? 212.245 216.154 235.232 1.00 55.25 357 ILE F CA 1
ATOM 16391 C C . ILE G 4 288 ? 210.890 216.327 234.558 1.00 58.18 357 ILE F C 1
ATOM 16392 O O . ILE G 4 288 ? 210.778 216.994 233.523 1.00 68.69 357 ILE F O 1
ATOM 16397 N N . ARG G 4 289 ? 209.840 215.734 235.131 1.00 54.04 358 ARG F N 1
ATOM 16398 C CA . ARG G 4 289 ? 208.504 215.913 234.574 1.00 53.09 358 ARG F CA 1
ATOM 16399 C C . ARG G 4 289 ? 208.065 217.370 234.640 1.00 57.17 358 ARG F C 1
ATOM 16400 O O . ARG G 4 289 ? 207.435 217.868 233.701 1.00 69.75 358 ARG F O 1
ATOM 16408 N N . ILE G 4 290 ? 208.382 218.064 235.734 1.00 58.19 359 ILE F N 1
ATOM 16409 C CA . ILE G 4 290 ? 208.057 219.484 235.832 1.00 52.59 359 ILE F CA 1
ATOM 16410 C C . ILE G 4 290 ? 208.796 220.269 234.756 1.00 54.90 359 ILE F C 1
ATOM 16411 O O . ILE G 4 290 ? 208.212 221.114 234.067 1.00 59.15 359 ILE F O 1
ATOM 16416 N N . LEU G 4 291 ? 210.094 220.003 234.595 1.00 56.35 360 LEU F N 1
ATOM 16417 C CA . LEU G 4 291 ? 210.871 220.701 233.576 1.00 51.67 360 LEU F CA 1
ATOM 16418 C C . LEU G 4 291 ? 210.383 220.353 232.176 1.00 48.13 360 LEU F C 1
ATOM 16419 O O . LEU G 4 291 ? 210.333 221.219 231.295 1.00 56.90 360 LEU F O 1
ATOM 16424 N N . LEU G 4 292 ? 210.021 219.088 231.950 1.00 48.12 361 LEU F N 1
ATOM 16425 C CA . LEU G 4 292 ? 209.550 218.685 230.630 1.00 52.75 361 LEU F CA 1
ATOM 16426 C C . LEU G 4 292 ? 208.298 219.456 230.236 1.00 55.94 361 LEU F C 1
ATOM 16427 O O . LEU G 4 292 ? 208.180 219.923 229.097 1.00 64.28 361 LEU F O 1
ATOM 16432 N N . CYS G 4 293 ? 207.351 219.604 231.165 1.00 59.52 362 CYS F N 1
ATOM 16433 C CA . CYS G 4 293 ? 206.143 220.365 230.866 1.00 58.94 362 CYS F CA 1
ATOM 16434 C C . CYS G 4 293 ? 206.467 221.830 230.604 1.00 61.50 362 CYS F C 1
ATOM 16435 O O . CYS G 4 293 ? 205.896 222.445 229.696 1.00 71.88 362 CYS F O 1
ATOM 16438 N N . LEU G 4 294 ? 207.378 222.408 231.390 1.00 63.13 363 LEU F N 1
ATOM 16439 C CA . LEU G 4 294 ? 207.758 223.801 231.179 1.00 57.33 363 LEU F CA 1
ATOM 16440 C C . LEU G 4 294 ? 208.406 223.992 229.814 1.00 57.59 363 LEU F C 1
ATOM 16441 O O . LEU G 4 294 ? 208.133 224.980 229.122 1.00 57.24 363 LEU F O 1
ATOM 16446 N N . LYS G 4 295 ? 209.268 223.057 229.410 1.00 56.92 364 LYS F N 1
ATOM 16447 C CA . LYS G 4 295 ? 209.938 223.166 228.120 1.00 54.03 364 LYS F CA 1
ATOM 16448 C C . LYS G 4 295 ? 208.972 223.037 226.951 1.00 55.36 364 LYS F C 1
ATOM 16449 O O . LYS G 4 295 ? 209.314 223.443 225.835 1.00 59.60 364 LYS F O 1
ATOM 16455 N N . ASN G 4 296 ? 207.780 222.488 227.176 1.00 55.91 365 ASN F N 1
ATOM 16456 C CA . ASN G 4 296 ? 206.773 222.318 226.131 1.00 53.40 365 ASN F CA 1
ATOM 16457 C C . ASN G 4 296 ? 205.729 223.426 226.171 1.00 57.93 365 ASN F C 1
ATOM 16458 O O . ASN G 4 296 ? 204.550 223.193 225.894 1.00 64.83 365 ASN F O 1
ATOM 16463 N N . ASN G 4 297 ? 206.142 224.642 226.526 1.00 65.09 366 ASN F N 1
ATOM 16464 C CA . ASN G 4 297 ? 205.309 225.839 226.590 1.00 69.77 366 ASN F CA 1
ATOM 16465 C C . ASN G 4 297 ? 204.260 225.772 227.692 1.00 66.60 366 ASN F C 1
ATOM 16466 O O . ASN G 4 297 ? 203.452 226.701 227.811 1.00 67.10 366 ASN F O 1
ATOM 16471 N N . GLY G 4 298 ? 204.238 224.716 228.500 1.00 68.09 367 GLY F N 1
ATOM 16472 C CA . GLY G 4 298 ? 203.280 224.646 229.584 1.00 68.61 367 GLY F CA 1
ATOM 16473 C C . GLY G 4 298 ? 203.548 225.698 230.643 1.00 71.28 367 GLY F C 1
ATOM 16474 O O . GLY G 4 298 ? 204.690 226.053 230.933 1.00 72.45 367 GLY F O 1
ATOM 16475 N N . ASN G 4 299 ? 202.467 226.204 231.230 1.00 67.69 368 ASN F N 1
ATOM 16476 C CA . ASN G 4 299 ? 202.565 227.217 232.268 1.00 61.22 368 ASN F CA 1
ATOM 16477 C C . ASN G 4 299 ? 202.690 226.548 233.635 1.00 63.75 368 ASN F C 1
ATOM 16478 O O . ASN G 4 299 ? 202.679 225.322 233.763 1.00 73.94 368 ASN F O 1
ATOM 16483 N N . TRP G 4 300 ? 202.812 227.371 234.680 1.00 65.12 369 TRP F N 1
ATOM 16484 C CA . TRP G 4 300 ? 203.014 226.832 236.020 1.00 65.56 369 TRP F CA 1
ATOM 16485 C C . TRP G 4 300 ? 201.815 226.020 236.492 1.00 70.14 369 TRP F C 1
ATOM 16486 O O . TRP G 4 300 ? 201.967 225.132 237.339 1.00 73.63 369 TRP F O 1
ATOM 16497 N N . GLN G 4 301 ? 200.622 226.304 235.967 1.00 77.11 370 GLN F N 1
ATOM 16498 C CA . GLN G 4 301 ? 199.450 225.520 236.343 1.00 76.80 370 GLN F CA 1
ATOM 16499 C C . GLN G 4 301 ? 199.633 224.058 235.958 1.00 74.47 370 GLN F C 1
ATOM 16500 O O . GLN G 4 301 ? 199.427 223.156 236.778 1.00 75.93 370 GLN F O 1
ATOM 16506 N N . GLU G 4 302 ? 200.025 223.804 234.708 1.00 71.43 371 GLU F N 1
ATOM 16507 C CA . GLU G 4 302 ? 200.229 222.434 234.251 1.00 73.96 371 GLU F CA 1
ATOM 16508 C C . GLU G 4 302 ? 201.525 221.845 234.794 1.00 78.43 371 GLU F C 1
ATOM 16509 O O . GLU G 4 302 ? 201.561 220.674 235.190 1.00 78.77 371 GLU F O 1
ATOM 16515 N N . ALA G 4 303 ? 202.597 222.640 234.820 1.00 70.63 372 ALA F N 1
ATOM 16516 C CA . ALA G 4 303 ? 203.902 222.113 235.208 1.00 64.46 372 ALA F CA 1
ATOM 16517 C C . ALA G 4 303 ? 203.897 221.617 236.647 1.00 64.52 372 ALA F C 1
ATOM 16518 O O . ALA G 4 303 ? 204.482 220.572 236.953 1.00 71.38 372 ALA F O 1
ATOM 16520 N N . LEU G 4 304 ? 203.243 222.349 237.544 1.00 70.83 373 LEU F N 1
ATOM 16521 C CA . LEU G 4 304 ? 203.252 222.024 238.964 1.00 72.36 373 LEU F CA 1
ATOM 16522 C C . LEU G 4 304 ? 202.192 220.997 239.346 1.00 68.69 373 LEU F C 1
ATOM 16523 O O . LEU G 4 304 ? 202.023 220.718 240.538 1.00 74.89 373 LEU F O 1
ATOM 16528 N N . GLN G 4 305 ? 201.475 220.431 238.371 1.00 64.98 374 GLN F N 1
ATOM 16529 C CA . GLN G 4 305 ? 200.552 219.343 238.675 1.00 66.58 374 GLN F CA 1
ATOM 16530 C C . GLN G 4 305 ? 201.289 218.126 239.215 1.00 69.69 374 GLN F C 1
ATOM 16531 O O . GLN G 4 305 ? 200.759 217.408 240.071 1.00 70.83 374 GLN F O 1
ATOM 16537 N N . PHE G 4 306 ? 202.505 217.877 238.729 1.00 63.88 375 PHE F N 1
ATOM 16538 C CA . PHE G 4 306 ? 203.263 216.699 239.125 1.00 63.52 375 PHE F CA 1
ATOM 16539 C C . PHE G 4 306 ? 203.708 216.736 240.581 1.00 64.25 375 PHE F C 1
ATOM 16540 O O . PHE G 4 306 ? 204.096 215.692 241.117 1.00 66.58 375 PHE F O 1
ATOM 16548 N N . VAL G 4 307 ? 203.665 217.895 241.229 1.00 61.21 376 VAL F N 1
ATOM 16549 C CA . VAL G 4 307 ? 203.970 217.935 242.662 1.00 62.11 376 VAL F CA 1
ATOM 16550 C C . VAL G 4 307 ? 202.932 217.102 243.406 1.00 69.12 376 VAL F C 1
ATOM 16551 O O . VAL G 4 307 ? 201.731 217.182 243.082 1.00 73.96 376 VAL F O 1
ATOM 16555 N N . PRO G 4 308 ? 203.317 216.288 244.390 1.00 66.45 377 PRO F N 1
ATOM 16556 C CA . PRO G 4 308 ? 202.320 215.451 245.069 1.00 64.44 377 PRO F CA 1
ATOM 16557 C C . PRO G 4 308 ? 201.197 216.292 245.658 1.00 62.33 377 PRO F C 1
ATOM 16558 O O . PRO G 4 308 ? 201.429 217.347 246.252 1.00 66.06 377 PRO F O 1
ATOM 16562 N N . LYS G 4 309 ? 199.965 215.807 245.487 1.00 64.63 378 LYS F N 1
ATOM 16563 C CA . LYS G 4 309 ? 198.807 216.549 245.973 1.00 67.01 378 LYS F CA 1
ATOM 16564 C C . LYS G 4 309 ? 198.771 216.597 247.494 1.00 65.69 378 LYS F C 1
ATOM 16565 O O . LYS G 4 309 ? 198.270 217.568 248.072 1.00 70.97 378 LYS F O 1
ATOM 16571 N N . ARG G 4 310 ? 199.294 215.566 248.158 1.00 66.05 379 ARG F N 1
ATOM 16572 C CA . ARG G 4 310 ? 199.322 215.544 249.614 1.00 69.38 379 ARG F CA 1
ATOM 16573 C C . ARG G 4 310 ? 200.158 216.671 250.203 1.00 71.49 379 ARG F C 1
ATOM 16574 O O . ARG G 4 310 ? 199.958 217.021 251.371 1.00 75.62 379 ARG F O 1
ATOM 16582 N N . LYS G 4 311 ? 201.082 217.242 249.431 1.00 71.28 380 LYS F N 1
ATOM 16583 C CA . LYS G 4 311 ? 201.959 218.294 249.928 1.00 70.32 380 LYS F CA 1
ATOM 16584 C C . LYS G 4 311 ? 201.262 219.647 250.020 1.00 73.74 380 LYS F C 1
ATOM 16585 O O . LYS G 4 311 ? 201.592 220.451 250.898 1.00 78.45 380 LYS F O 1
ATOM 16591 N N . HIS G 4 312 ? 200.304 219.916 249.134 1.00 77.04 381 HIS F N 1
ATOM 16592 C CA . HIS G 4 312 ? 199.706 221.237 249.002 1.00 77.27 381 HIS F CA 1
ATOM 16593 C C . HIS G 4 312 ? 198.189 221.131 248.977 1.00 78.74 381 HIS F C 1
ATOM 16594 O O . HIS G 4 312 ? 197.631 220.171 248.437 1.00 78.50 381 HIS F O 1
ATOM 16601 N N . THR G 4 313 ? 197.528 222.125 249.564 1.00 85.17 382 THR F N 1
ATOM 16602 C CA . THR G 4 313 ? 196.066 222.199 249.575 1.00 86.54 382 THR F CA 1
ATOM 16603 C C . THR G 4 313 ? 195.563 223.163 248.500 1.00 89.44 382 THR F C 1
ATOM 16604 O O . THR G 4 313 ? 194.972 224.206 248.784 1.00 90.94 382 THR F O 1
ATOM 16608 N N . GLY G 4 314 ? 195.803 222.799 247.248 1.00 84.31 383 GLY F N 1
ATOM 16609 C CA . GLY G 4 314 ? 195.280 223.534 246.112 1.00 81.94 383 GLY F CA 1
ATOM 16610 C C . GLY G 4 314 ? 196.358 224.338 245.404 1.00 85.10 383 GLY F C 1
ATOM 16611 O O . GLY G 4 314 ? 197.535 224.325 245.765 1.00 84.74 383 GLY F O 1
ATOM 16612 N N . PHE G 4 315 ? 195.913 225.049 244.370 1.00 84.23 384 PHE F N 1
ATOM 16613 C CA . PHE G 4 315 ? 196.776 225.855 243.521 1.00 83.44 384 PHE F CA 1
ATOM 16614 C C . PHE G 4 315 ? 196.228 227.272 243.422 1.00 86.18 384 PHE F C 1
ATOM 16615 O O . PHE G 4 315 ? 195.012 227.485 243.409 1.00 86.23 384 PHE F O 1
ATOM 16623 N N . LEU G 4 316 ? 197.137 228.239 243.352 1.00 95.90 385 LEU F N 1
ATOM 16624 C CA . LEU G 4 316 ? 196.761 229.636 243.167 1.00 93.96 385 LEU F CA 1
ATOM 16625 C C . LEU G 4 316 ? 197.982 230.464 242.784 1.00 91.41 385 LEU F C 1
ATOM 16626 O O . LEU G 4 316 ? 197.960 231.200 241.797 1.00 90.41 385 LEU F O 1
#

Organism: Homo sapiens (NCBI:txid9606)

Nearest PDB structures (foldseek):
  1u7t-assembly1_B  TM=1.001E+00  e=6.221E-47  Homo sapiens
  8cbk-assembly1_B  TM=9.930E-01  e=7.848E-47  Homo sapiens
  1e6w-assembly1_D  TM=9.822E-01  e=4.852E-45  Rattus norvegicus
  1e6w-assembly1_A  TM=9.969E-01  e=3.113E-44  Rattus norvegicus
  7n09-assembly1_A  TM=9.928E-01  e=1.110E-35  Ascaris suum